Protein 2KRX (pdb70)

CATH classification: 3.90.940.40

Secondary structure (DSSP, 8-state):
-----S-----EEEEESSS-SEEE-HHHHHHHHHHHHHHS-TTTS-HHHHH---HHHHHHHHHHH---EEEETTEEEEEEE-----STTPPP--

Sequence (94 aa):
MPDPLMYQQDNFVVLETNQPEQFLTTIELLEKLKGELEKISFSDLPLELQKLDSLPAQAQHLIDTSCELDVGAGKYLQWYAVRLEKLEHHHHHHMPDPLMYQQDNFVVLETNQPEQFLTTIELLEKLKGELEKISFSDLPLELQKLDSLPAQAQHLIDTSCELDVGAGKYLQWYAVRLEKLEHHHHHHMPDPLMYQQDNFVVLETNQPEQFLTTIELLEKLKGELEKISFSDLPLELQKLDSLPAQAQHLIDTSCELDVGAGKYLQWYAVRLEKLEHHHHHHMPDPLMYQQDNFVVLETNQPEQFLTTIELLEKLKGELEKISFSDLPLELQKLDSLPAQAQHLIDTSCELDVGAGKYLQWYAVRLEKLEHHHHHHMPDPLMYQQDNFVVLETNQPEQFLTTIELLEKLKGELEKISFSDLPLELQKLDSLPAQAQHLIDTSCELDVGAGKYLQWYAVRLEKLEHHHHHHMPDPLMYQQDNFVVLETNQPEQFLTTIELLEKLKGELEKISFSDLPLELQKLDSLPAQAQHLIDTSCELDVGAGKYLQWYAVRLEKLEHHHHHHMPDPLMYQQDNFVVLETNQPEQFLTTIELLEKLKGELEKISFSDLPLELQKLDSLPAQAQHLIDTSCELDVGAGKYLQWYAVRLEKLEHHHHHHMPDPLMYQQDNFVVLETNQPEQFLTTIELLEKLKGELEKISFSDLPLELQKLDSLPAQAQHLIDTSCELDVGAGKYLQWYAVRLEKLEHHHHHHMPDPLMYQQDNFVVLETNQPEQFLTTIELLEKLKGELEKISFSDLPLELQKLDSLPAQAQHLIDTSCELDVGAGKYLQWYAVRLEKLEHHHHHHMPDPLMYQQDNFVVLETNQPEQFLTTIELLEKLKGELEKISFSDLPLELQKLDSLPAQAQHLIDTSCELDVGAGKYLQWYAVRLEKLEHHHHHHMPDPLMYQQDNFVVLETNQPEQFLTTIELLEKLKGELEKISFSDLPLELQKLDSLPAQAQHLIDTSCELDVGAGKYLQWYAVRLEKLEHHHHHHMPDPLMYQQDNFVVLETNQPEQFLTTIELLEKLKGELEKISFSDLPLELQKLDSLPAQAQHLIDTSCELDVGAGKYLQWYAVRLEKLEHHHHHHMPDPLMYQQDNFVVLETNQPEQFLTTIELLEKLKGELEKISFSDLPLELQKLDSLPAQAQHLIDTSCELDVGAGKYLQWYAVRLEKLEHHHHHHMPDPLMYQQDNFVVLETNQPEQFLTTIELLEKLKGELEKISFSDLPLELQKLDSLPAQAQHLIDTSCELDVGAGKYLQWYAVRLEKLEHHHHHHMPDPLMYQQDNFVVLETNQPEQFLTTIELLEKLKGELEKISFSDLPLELQKLDSLPAQAQHLIDTSCELDVGAGKYLQWYAVRLEKLEHHHHHHMPDPLMYQQDNFVVLETNQPEQFLTTIELLEKLKGELEKISFSDLPLELQKLDSLPAQAQHLIDTSCELDVGAGKYLQWYAVRLEKLEHHHHHHMPDPLMYQQDNFVVLETNQPEQFLTTIELLEKLKGELEKISFSDLPLELQKLDSLPAQAQHLIDTSCELDVGAGKYLQWYAVRLEKLEHHHHHHMPDPLMYQQDNFVVLETNQPEQFLTTIELLEKLKGELEKISFSDLPLELQKLDSLPAQAQHLIDTSCELDVGAGKYLQWYAVRLEKLEHHHHHHMPDPLMYQQDNFVVLETNQPEQFLTTIELLEKLKGELEKISFSDLPLELQKLDSLPAQAQHLIDTSCELDVGAGKYLQWYAVRLEKLEHHHHHHMPDPLMYQQDNFVVLETNQPEQFLTTIELLEKLKGELEKISFSDLPLELQKLDSLPAQAQHLIDTSCELDVGAGKYLQWYAVRLEKLEHHHHHH

Nearest PDB structures (foldseek):
  2krx-assembly1_A  TM=8.189E-01  e=3.149E-16  Nostoc sp. PCC 7120 = FACHB-418
  2krx-assembly1_A  TM=8.104E-01  e=2.674E-15  Nostoc sp. PCC 7120 = FACHB-418
  2krx-assembly1_A  TM=7.994E-01  e=2.685E-14  Nostoc sp. PCC 7120 = FACHB-418
  2krx-assembly1_A  TM=8.297E-01  e=1.526E-14  Nostoc sp. PCC 7120 = FACHB-418
  3qs7-assembly1_A  TM=2.726E-01  e=5.057E+00  Homo sapiens

InterPro domains:
  IPR021954 Protein CHLORORESPIRATORY REDUCTION 7 [PF12095] (1-85)
  IPR021954 Protein CHLORORESPIRATORY REDUCTION 7 [PTHR36803] (8-85)
  IPR038150 Protein CHLORORESPIRATORY REDUCTION 7-like superfamily [G3DSA:3.90.940.40] (11-82)

Solvent-accessible surface area: 7362 Å² total; per-residue (Å²): 226,134,105,104,81,173,164,86,98,40,73,15,4,0,48,26,70,103,102,77,104,66,130,11,38,10,87,84,0,16,97,87,0,54,22,16,2,113,164,25,61,104,106,109,12,80,118,100,3,71,163,59,147,57,48,63,38,9,0,67,42,13,28,94,95,53,97,104,30,98,21,33,112,73,65,108,5,63,35,112,36,76,116,149,102,138,150,137,124,103,152,152,167,211

Radius of gyration: 14.64 Å; Cα contacts (8 Å, |Δi|>4): 100; chains: 1; bounding box: 36×40×37 Å

Foldseek 3Di:
DPDDDPDDFFWKQKDKDPDHDGTDTPVVQLVVQLVLVVVADLVRDDVQLVPPPDSSVSSVVCVVPHDWDDSDPPMGIHIDTDDDDDPDCVVPPD

Organism: Nostoc sp. (strain PCC 7120 / SAG 25.82 / UTEX 2576) (NCBI:txid103690)

Structure (mmCIF, N/CA/C/O backbone):
data_2KRX
#
_entry.id   2KRX
#
loop_
_atom_site.group_PDB
_atom_site.id
_atom_site.type_symbol
_atom_site.label_atom_id
_atom_site.label_alt_id
_atom_site.label_comp_id
_atom_site.label_asym_id
_atom_site.label_entity_id
_atom_site.label_seq_id
_atom_site.pdbx_PDB_ins_code
_atom_site.Cartn_x
_atom_site.Cartn_y
_atom_site.Cartn_z
_atom_site.occupancy
_atom_site.B_iso_or_equiv
_atom_site.auth_seq_id
_atom_site.auth_comp_id
_atom_site.auth_asym_id
_atom_site.auth_atom_id
_atom_site.pdbx_PDB_model_num
ATOM 1 N N . MET A 1 1 ? -8.965 25.137 4.097 1.00 0.00 1 MET A N 1
ATOM 2 C CA . MET A 1 1 ? -7.901 24.234 4.580 1.00 0.00 1 MET A CA 1
ATOM 3 C C . MET A 1 1 ? -6.970 23.887 3.428 1.00 0.00 1 MET A C 1
ATOM 4 O O . MET A 1 1 ? -7.392 23.877 2.272 1.00 0.00 1 MET A O 1
ATOM 20 N N . PRO A 1 2 ? -5.689 23.627 3.713 1.00 0.00 2 PRO A N 1
ATOM 21 C CA . PRO A 1 2 ? -4.709 23.311 2.681 1.00 0.00 2 PRO A CA 1
ATOM 22 C C . PRO A 1 2 ? -4.904 21.913 2.116 1.00 0.00 2 PRO A C 1
ATOM 23 O O . PRO A 1 2 ? -5.030 20.941 2.864 1.00 0.00 2 PRO A O 1
ATOM 34 N N . ASP A 1 3 ? -4.949 21.816 0.802 1.00 0.00 3 ASP A N 1
ATOM 35 C CA . ASP A 1 3 ? -4.971 20.521 0.143 1.00 0.00 3 ASP A CA 1
ATOM 36 C C . ASP A 1 3 ? -3.534 20.069 -0.076 1.00 0.00 3 ASP A C 1
ATOM 37 O O . ASP A 1 3 ? -2.632 20.907 -0.101 1.00 0.00 3 ASP A O 1
ATOM 46 N N . PRO A 1 4 ? -3.292 18.752 -0.200 1.00 0.00 4 PRO A N 1
ATOM 47 C CA . PRO A 1 4 ? -1.944 18.207 -0.376 1.00 0.00 4 PRO A CA 1
ATOM 48 C C . PRO A 1 4 ? -1.153 18.949 -1.452 1.00 0.00 4 PRO A C 1
ATOM 49 O O . PRO A 1 4 ? -0.222 19.694 -1.141 1.00 0.00 4 PRO A O 1
ATOM 60 N N . LEU A 1 5 ? -1.540 18.752 -2.707 1.00 0.00 5 LEU A N 1
ATOM 61 C CA . LEU A 1 5 ? -0.915 19.438 -3.832 1.00 0.00 5 LEU A CA 1
ATOM 62 C C . LEU A 1 5 ? -1.605 19.031 -5.127 1.00 0.00 5 LEU A C 1
ATOM 63 O O . LEU A 1 5 ? -2.535 18.222 -5.113 1.00 0.00 5 LEU A O 1
ATOM 79 N N . MET A 1 6 ? -1.155 19.592 -6.238 1.00 0.00 6 MET A N 1
ATOM 80 C CA . MET A 1 6 ? -1.700 19.244 -7.546 1.00 0.00 6 MET A CA 1
ATOM 81 C C . MET A 1 6 ? -0.926 18.079 -8.142 1.00 0.00 6 MET A C 1
ATOM 82 O O . MET A 1 6 ? -1.498 17.193 -8.776 1.00 0.00 6 MET A O 1
ATOM 96 N N . TYR A 1 7 ? 0.381 18.081 -7.918 1.00 0.00 7 TYR A N 1
ATOM 97 C CA . TYR A 1 7 ? 1.259 17.038 -8.439 1.00 0.00 7 TYR A CA 1
ATOM 98 C C . TYR A 1 7 ? 1.305 15.836 -7.501 1.00 0.00 7 TYR A C 1
ATOM 99 O O . TYR A 1 7 ? 2.380 15.316 -7.197 1.00 0.00 7 TYR A O 1
ATOM 117 N N . GLN A 1 8 ? 0.131 15.391 -7.061 1.00 0.00 8 GLN A N 1
ATOM 118 C CA . GLN A 1 8 ? 0.028 14.237 -6.171 1.00 0.00 8 GLN A CA 1
ATOM 119 C C . GLN A 1 8 ? 0.566 12.990 -6.851 1.00 0.00 8 GLN A C 1
ATOM 120 O O . GLN A 1 8 ? 1.197 12.144 -6.214 1.00 0.00 8 GLN A O 1
ATOM 134 N N . GLN A 1 9 ? 0.314 12.882 -8.149 1.00 0.00 9 GLN A N 1
ATOM 135 C CA . GLN A 1 9 ? 0.719 11.710 -8.902 1.00 0.00 9 GLN A CA 1
ATOM 136 C C . GLN A 1 9 ? 2.084 11.913 -9.536 1.00 0.00 9 GLN A C 1
ATOM 137 O O . GLN A 1 9 ? 2.218 12.620 -10.536 1.00 0.00 9 GLN A O 1
ATOM 151 N N . ASP A 1 10 ? 3.091 11.297 -8.947 1.00 0.00 10 ASP A N 1
ATOM 152 C CA . ASP A 1 10 ? 4.438 11.340 -9.496 1.00 0.00 10 ASP A CA 1
ATOM 153 C C . ASP A 1 10 ? 4.822 9.938 -9.954 1.00 0.00 10 ASP A C 1
ATOM 154 O O . ASP A 1 10 ? 3.946 9.097 -10.161 1.00 0.00 10 ASP A O 1
ATOM 163 N N . ASN A 1 11 ? 6.112 9.676 -10.102 1.00 0.00 11 ASN A N 1
ATOM 164 C CA . ASN A 1 11 ? 6.565 8.355 -10.506 1.00 0.00 11 ASN A CA 1
ATOM 165 C C . ASN A 1 11 ? 7.175 7.626 -9.321 1.00 0.00 11 ASN A C 1
ATOM 166 O O . ASN A 1 11 ? 8.186 8.052 -8.760 1.00 0.00 11 ASN A O 1
ATOM 177 N N . PHE A 1 12 ? 6.542 6.535 -8.940 1.00 0.00 12 PHE A N 1
ATOM 178 C CA . PHE A 1 12 ? 7.025 5.707 -7.852 1.00 0.00 12 PHE A CA 1
ATOM 179 C C . PHE A 1 12 ? 7.663 4.450 -8.411 1.00 0.00 12 PHE A C 1
ATOM 180 O O . PHE A 1 12 ? 7.054 3.742 -9.216 1.00 0.00 12 PHE A O 1
ATOM 197 N N . VAL A 1 13 ? 8.889 4.180 -7.999 1.00 0.00 13 VAL A N 1
ATOM 198 C CA . VAL A 1 13 ? 9.569 2.974 -8.419 1.00 0.00 13 VAL A CA 1
ATOM 199 C C . VAL A 1 13 ? 9.194 1.849 -7.471 1.00 0.00 13 VAL A C 1
ATOM 200 O O . VAL A 1 13 ? 9.707 1.758 -6.354 1.00 0.00 13 VAL A O 1
ATOM 213 N N . VAL A 1 14 ? 8.266 1.024 -7.911 1.00 0.00 14 VAL A N 1
ATOM 214 C CA . VAL A 1 14 ? 7.732 -0.035 -7.079 1.00 0.00 14 VAL A CA 1
ATOM 215 C C . VAL A 1 14 ? 8.477 -1.336 -7.317 1.00 0.00 14 VAL A C 1
ATOM 216 O O . VAL A 1 14 ? 8.561 -1.823 -8.448 1.00 0.00 14 VAL A O 1
ATOM 229 N N . LEU A 1 15 ? 9.018 -1.889 -6.248 1.00 0.00 15 LEU A N 1
ATOM 230 C CA . LEU A 1 15 ? 9.774 -3.121 -6.323 1.00 0.00 15 LEU A CA 1
ATOM 231 C C . LEU A 1 15 ? 8.916 -4.291 -5.859 1.00 0.00 15 LEU A C 1
ATOM 232 O O . LEU A 1 15 ? 8.690 -4.479 -4.659 1.00 0.00 15 LEU A O 1
ATOM 248 N N . GLU A 1 16 ? 8.413 -5.054 -6.816 1.00 0.00 16 GLU A N 1
ATOM 249 C CA . GLU A 1 16 ? 7.635 -6.241 -6.515 1.00 0.00 16 GLU A CA 1
ATOM 250 C C . GLU A 1 16 ? 8.572 -7.440 -6.534 1.00 0.00 16 GLU A C 1
ATOM 251 O O . GLU A 1 16 ? 9.577 -7.428 -7.244 1.00 0.00 16 GLU A O 1
ATOM 263 N N . THR A 1 17 ? 8.254 -8.464 -5.759 1.00 0.00 17 THR A N 1
ATOM 264 C CA . THR A 1 17 ? 9.099 -9.646 -5.681 1.00 0.00 17 THR A CA 1
ATOM 265 C C . THR A 1 17 ? 9.151 -10.368 -7.035 1.00 0.00 17 THR A C 1
ATOM 266 O O . THR A 1 17 ? 10.095 -11.104 -7.329 1.00 0.00 17 THR A O 1
ATOM 277 N N . ASN A 1 18 ? 8.133 -10.146 -7.861 1.00 0.00 18 ASN A N 1
ATOM 278 C CA . ASN A 1 18 ? 8.100 -10.706 -9.206 1.00 0.00 18 ASN A CA 1
ATOM 279 C C . ASN A 1 18 ? 8.531 -9.666 -10.235 1.00 0.00 18 ASN A C 1
ATOM 280 O O . ASN A 1 18 ? 9.343 -9.956 -11.114 1.00 0.00 18 ASN A O 1
ATOM 291 N N . GLN A 1 19 ? 7.997 -8.453 -10.117 1.00 0.00 19 GLN A N 1
ATOM 292 C CA . GLN A 1 19 ? 8.319 -7.383 -11.061 1.00 0.00 19 GLN A CA 1
ATOM 293 C C . GLN A 1 19 ? 8.981 -6.192 -10.375 1.00 0.00 19 GLN A C 1
ATOM 294 O O . GLN A 1 19 ? 8.306 -5.281 -9.885 1.00 0.00 19 GLN A O 1
ATOM 308 N N . PRO A 1 20 ? 10.318 -6.203 -10.314 1.00 0.00 20 PRO A N 1
ATOM 309 C CA . PRO A 1 20 ? 11.112 -5.109 -9.761 1.00 0.00 20 PRO A CA 1
ATOM 310 C C . PRO A 1 20 ? 11.363 -4.003 -10.781 1.00 0.00 20 PRO A C 1
ATOM 311 O O . PRO A 1 20 ? 11.262 -4.231 -11.989 1.00 0.00 20 PRO A O 1
ATOM 322 N N . GLU A 1 21 ? 11.693 -2.812 -10.277 1.00 0.00 21 GLU A N 1
ATOM 323 C CA . GLU A 1 21 ? 12.061 -1.665 -11.111 1.00 0.00 21 GLU A CA 1
ATOM 324 C C . GLU A 1 21 ? 10.952 -1.340 -12.111 1.00 0.00 21 GLU A C 1
ATOM 325 O O . GLU A 1 21 ? 11.057 -1.645 -13.301 1.00 0.00 21 GLU A O 1
ATOM 337 N N . GLN A 1 22 ? 9.879 -0.744 -11.612 1.00 0.00 22 GLN A N 1
ATOM 338 C CA . GLN A 1 22 ? 8.738 -0.378 -12.444 1.00 0.00 22 GLN A CA 1
ATOM 339 C C . GLN A 1 22 ? 8.286 1.039 -12.111 1.00 0.00 22 GLN A C 1
ATOM 340 O O . GLN A 1 22 ? 8.242 1.414 -10.937 1.00 0.00 22 GLN A O 1
ATOM 354 N N . PHE A 1 23 ? 7.959 1.825 -13.133 1.00 0.00 23 PHE A N 1
ATOM 355 C CA . PHE A 1 23 ? 7.505 3.194 -12.921 1.00 0.00 23 PHE A CA 1
ATOM 356 C C . PHE A 1 23 ? 5.989 3.295 -13.034 1.00 0.00 23 PHE A C 1
ATOM 357 O O . PHE A 1 23 ? 5.414 3.085 -14.106 1.00 0.00 23 PHE A O 1
ATOM 374 N N . LEU A 1 24 ? 5.348 3.622 -11.926 1.00 0.00 24 LEU A N 1
ATOM 375 C CA . LEU A 1 24 ? 3.910 3.820 -11.906 1.00 0.00 24 LEU A CA 1
ATOM 376 C C . LEU A 1 24 ? 3.546 4.994 -11.006 1.00 0.00 24 LEU A C 1
ATOM 377 O O . LEU A 1 24 ? 4.319 5.379 -10.130 1.00 0.00 24 LEU A O 1
ATOM 393 N N . THR A 1 25 ? 2.376 5.566 -11.242 1.00 0.00 25 THR A N 1
ATOM 394 C CA . THR A 1 25 ? 1.941 6.742 -10.507 1.00 0.00 25 THR A CA 1
ATOM 395 C C . THR A 1 25 ? 1.356 6.373 -9.148 1.00 0.00 25 THR A C 1
ATOM 396 O O . THR A 1 25 ? 1.158 5.195 -8.839 1.00 0.00 25 THR A O 1
ATOM 407 N N . THR A 1 26 ? 1.072 7.398 -8.355 1.00 0.00 26 THR A N 1
ATOM 408 C CA . THR A 1 26 ? 0.505 7.237 -7.026 1.00 0.00 26 THR A CA 1
ATOM 409 C C . THR A 1 26 ? -0.786 6.414 -7.053 1.00 0.00 26 THR A C 1
ATOM 410 O O . THR A 1 26 ? -1.023 5.591 -6.172 1.00 0.00 26 THR A O 1
ATOM 421 N N . ILE A 1 27 ? -1.606 6.625 -8.079 1.00 0.00 27 ILE A N 1
ATOM 422 C CA . ILE A 1 27 ? -2.881 5.920 -8.199 1.00 0.00 27 ILE A CA 1
ATOM 423 C C . ILE A 1 27 ? -2.655 4.444 -8.518 1.00 0.00 27 ILE A C 1
ATOM 424 O O . ILE A 1 27 ? -3.326 3.568 -7.970 1.00 0.00 27 ILE A O 1
ATOM 440 N N . GLU A 1 28 ? -1.695 4.178 -9.391 1.00 0.00 28 GLU A N 1
ATOM 441 C CA . GLU A 1 28 ? -1.365 2.813 -9.766 1.00 0.00 28 GLU A CA 1
ATOM 442 C C . GLU A 1 28 ? -0.781 2.066 -8.570 1.00 0.00 28 GLU A C 1
ATOM 443 O O . GLU A 1 28 ? -1.079 0.892 -8.350 1.00 0.00 28 GLU A O 1
ATOM 455 N N . LEU A 1 29 ? 0.048 2.763 -7.800 1.00 0.00 29 LEU A N 1
ATOM 456 C CA . LEU A 1 29 ? 0.597 2.220 -6.563 1.00 0.00 29 LEU A CA 1
ATOM 457 C C . LEU A 1 29 ? -0.524 1.950 -5.562 1.00 0.00 29 LEU A C 1
ATOM 458 O O . LEU A 1 29 ? -0.561 0.897 -4.923 1.00 0.00 29 LEU A O 1
ATOM 474 N N . LEU A 1 30 ? -1.441 2.908 -5.452 1.00 0.00 30 LEU A N 1
ATOM 475 C CA . LEU A 1 30 ? -2.601 2.785 -4.579 1.00 0.00 30 LEU A CA 1
ATOM 476 C C . LEU A 1 30 ? -3.381 1.516 -4.900 1.00 0.00 30 LEU A C 1
ATOM 477 O O . LEU A 1 30 ? -3.695 0.734 -4.007 1.00 0.00 30 LEU A O 1
ATOM 493 N N . GLU A 1 31 ? -3.666 1.319 -6.185 1.00 0.00 31 GLU A N 1
ATOM 494 C CA . GLU A 1 31 ? -4.401 0.146 -6.656 1.00 0.00 31 GLU A CA 1
ATOM 495 C C . GLU A 1 31 ? -3.714 -1.157 -6.257 1.00 0.00 31 GLU A C 1
ATOM 496 O O . GLU A 1 31 ? -4.377 -2.125 -5.885 1.00 0.00 31 GLU A O 1
ATOM 508 N N . LYS A 1 32 ? -2.389 -1.186 -6.333 1.00 0.00 32 LYS A N 1
ATOM 509 C CA . LYS A 1 32 ? -1.647 -2.376 -5.938 1.00 0.00 32 LYS A CA 1
ATOM 510 C C . LYS A 1 32 ? -1.750 -2.592 -4.433 1.00 0.00 32 LYS A C 1
ATOM 511 O O . LYS A 1 32 ? -2.025 -3.703 -3.976 1.00 0.00 32 LYS A O 1
ATOM 530 N N . LEU A 1 33 ? -1.555 -1.519 -3.673 1.00 0.00 33 LEU A N 1
ATOM 531 C CA . LEU A 1 33 ? -1.605 -1.587 -2.218 1.00 0.00 33 LEU A CA 1
ATOM 532 C C . LEU A 1 33 ? -2.985 -1.995 -1.716 1.00 0.00 33 LEU A C 1
ATOM 533 O O . LEU A 1 33 ? -3.110 -2.941 -0.960 1.00 0.00 33 LEU A O 1
ATOM 549 N N . LYS A 1 34 ? -4.030 -1.305 -2.155 1.00 0.00 34 LYS A N 1
ATOM 550 C CA . LYS A 1 34 ? -5.377 -1.598 -1.666 1.00 0.00 34 LYS A CA 1
ATOM 551 C C . LYS A 1 34 ? -5.791 -3.037 -1.990 1.00 0.00 34 LYS A C 1
ATOM 552 O O . LYS A 1 34 ? -6.631 -3.614 -1.303 1.00 0.00 34 LYS A O 1
ATOM 571 N N . GLY A 1 35 ? -5.180 -3.616 -3.018 1.00 0.00 35 GLY A N 1
ATOM 572 C CA . GLY A 1 35 ? -5.449 -5.000 -3.356 1.00 0.00 35 GLY A CA 1
ATOM 573 C C . GLY A 1 35 ? -4.775 -5.969 -2.398 1.00 0.00 35 GLY A C 1
ATOM 574 O O . GLY A 1 35 ? -5.406 -6.890 -1.873 1.00 0.00 35 GLY A O 1
ATOM 578 N N . GLU A 1 36 ? -3.493 -5.767 -2.150 1.00 0.00 36 GLU A N 1
ATOM 579 C CA . GLU A 1 36 ? -2.772 -6.649 -1.253 1.00 0.00 36 GLU A CA 1
ATOM 580 C C . GLU A 1 36 ? -3.196 -6.401 0.195 1.00 0.00 36 GLU A C 1
ATOM 581 O O . GLU A 1 36 ? -3.332 -7.340 0.974 1.00 0.00 36 GLU A O 1
ATOM 593 N N . LEU A 1 37 ? -3.464 -5.144 0.521 1.00 0.00 37 LEU A N 1
ATOM 594 C CA . LEU A 1 37 ? -3.871 -4.755 1.865 1.00 0.00 37 LEU A CA 1
ATOM 595 C C . LEU A 1 37 ? -5.231 -5.347 2.226 1.00 0.00 37 LEU A C 1
ATOM 596 O O . LEU A 1 37 ? -5.463 -5.719 3.376 1.00 0.00 37 LEU A O 1
ATOM 612 N N . GLU A 1 38 ? -6.138 -5.433 1.253 1.00 0.00 38 GLU A N 1
ATOM 613 C CA . GLU A 1 38 ? -7.430 -6.056 1.507 1.00 0.00 38 GLU A CA 1
ATOM 614 C C . GLU A 1 38 ? -7.248 -7.557 1.714 1.00 0.00 38 GLU A C 1
ATOM 615 O O . GLU A 1 38 ? -8.031 -8.190 2.424 1.00 0.00 38 GLU A O 1
ATOM 627 N N . LYS A 1 39 ? -6.224 -8.130 1.074 1.00 0.00 39 LYS A N 1
ATOM 628 C CA . LYS A 1 39 ? -5.875 -9.530 1.306 1.00 0.00 39 LYS A CA 1
ATOM 629 C C . LYS A 1 39 ? -5.251 -9.704 2.688 1.00 0.00 39 LYS A C 1
ATOM 630 O O . LYS A 1 39 ? -5.534 -10.679 3.385 1.00 0.00 39 LYS A O 1
ATOM 649 N N . ILE A 1 40 ? -4.400 -8.757 3.075 1.00 0.00 40 ILE A N 1
ATOM 650 C CA . ILE A 1 40 ? -3.818 -8.750 4.414 1.00 0.00 40 ILE A CA 1
ATOM 651 C C . ILE A 1 40 ? -4.924 -8.679 5.469 1.00 0.00 40 ILE A C 1
ATOM 652 O O . ILE A 1 40 ? -5.881 -7.913 5.330 1.00 0.00 40 ILE A O 1
ATOM 668 N N . SER A 1 41 ? -4.802 -9.504 6.502 1.00 0.00 41 SER A N 1
ATOM 669 C CA . SER A 1 41 ? -5.793 -9.557 7.568 1.00 0.00 41 SER A CA 1
ATOM 670 C C . SER A 1 41 ? -5.964 -8.195 8.234 1.00 0.00 41 SER A C 1
ATOM 671 O O . SER A 1 41 ? -4.986 -7.513 8.546 1.00 0.00 41 SER A O 1
ATOM 679 N N . PHE A 1 42 ? -7.215 -7.813 8.462 1.00 0.00 42 PHE A N 1
ATOM 680 C CA . PHE A 1 42 ? -7.526 -6.544 9.108 1.00 0.00 42 PHE A CA 1
ATOM 681 C C . PHE A 1 42 ? -7.086 -6.583 10.571 1.00 0.00 42 PHE A C 1
ATOM 682 O O . PHE A 1 42 ? -6.933 -5.551 11.218 1.00 0.00 42 PHE A O 1
ATOM 699 N N . SER A 1 43 ? -6.869 -7.791 11.077 1.00 0.00 43 SER A N 1
ATOM 700 C CA . SER A 1 43 ? -6.398 -7.981 12.439 1.00 0.00 43 SER A CA 1
ATOM 701 C C . SER A 1 43 ? -4.875 -8.118 12.461 1.00 0.00 43 SER A C 1
ATOM 702 O O . SER A 1 43 ? -4.273 -8.398 13.501 1.00 0.00 43 SER A O 1
ATOM 710 N N . ASP A 1 44 ? -4.256 -7.926 11.303 1.00 0.00 44 ASP A N 1
ATOM 711 C CA . ASP A 1 44 ? -2.810 -8.059 11.177 1.00 0.00 44 ASP A CA 1
ATOM 712 C C . ASP A 1 44 ? -2.166 -6.722 10.811 1.00 0.00 44 ASP A C 1
ATOM 713 O O . ASP A 1 44 ? -1.000 -6.477 11.125 1.00 0.00 44 ASP A O 1
ATOM 722 N N . LEU A 1 45 ? -2.936 -5.860 10.156 1.00 0.00 45 LEU A N 1
ATOM 723 C CA . LEU A 1 45 ? -2.437 -4.561 9.715 1.00 0.00 45 LEU A CA 1
ATOM 724 C C . LEU A 1 45 ? -2.391 -3.553 10.874 1.00 0.00 45 LEU A C 1
ATOM 725 O O . LEU A 1 45 ? -3.029 -3.762 11.910 1.00 0.00 45 LEU A O 1
ATOM 741 N N . PRO A 1 46 ? -1.601 -2.467 10.718 1.00 0.00 46 PRO A N 1
ATOM 742 C CA . PRO A 1 46 ? -1.443 -1.415 11.743 1.00 0.00 46 PRO A CA 1
ATOM 743 C C . PRO A 1 46 ? -2.771 -0.846 12.257 1.00 0.00 46 PRO A C 1
ATOM 744 O O . PRO A 1 46 ? -3.792 -0.881 11.567 1.00 0.00 46 PRO A O 1
ATOM 755 N N . LEU A 1 47 ? -2.735 -0.285 13.462 1.00 0.00 47 LEU A N 1
ATOM 756 C CA . LEU A 1 47 ? -3.941 0.197 14.132 1.00 0.00 47 LEU A CA 1
ATOM 757 C C . LEU A 1 47 ? -4.510 1.443 13.454 1.00 0.00 47 LEU A C 1
ATOM 758 O O . LEU A 1 47 ? -5.721 1.660 13.469 1.00 0.00 47 LEU A O 1
ATOM 774 N N . GLU A 1 48 ? -3.645 2.261 12.860 1.00 0.00 48 GLU A N 1
ATOM 775 C CA . GLU A 1 48 ? -4.101 3.444 12.132 1.00 0.00 48 GLU A CA 1
ATOM 776 C C . GLU A 1 48 ? -5.057 3.044 11.014 1.00 0.00 48 GLU A C 1
ATOM 777 O O . GLU A 1 48 ? -6.039 3.737 10.738 1.00 0.00 48 GLU A O 1
ATOM 789 N N . LEU A 1 49 ? -4.782 1.903 10.396 1.00 0.00 49 LEU A N 1
ATOM 790 C CA . LEU A 1 49 ? -5.601 1.418 9.297 1.00 0.00 49 LEU A CA 1
ATOM 791 C C . LEU A 1 49 ? -6.923 0.867 9.825 1.00 0.00 49 LEU A C 1
ATOM 792 O O . LEU A 1 49 ? -7.919 0.820 9.112 1.00 0.00 49 LEU A O 1
ATOM 808 N N . GLN A 1 50 ? -6.921 0.475 11.094 1.00 0.00 50 GLN A N 1
ATOM 809 C CA . GLN A 1 50 ? -8.122 -0.038 11.741 1.00 0.00 50 GLN A CA 1
ATOM 810 C C . GLN A 1 50 ? -9.033 1.105 12.177 1.00 0.00 50 GLN A C 1
ATOM 811 O O . GLN A 1 50 ? -10.223 0.905 12.433 1.00 0.00 50 GLN A O 1
ATOM 825 N N . LYS A 1 51 ? -8.467 2.303 12.280 1.00 0.00 51 LYS A N 1
ATOM 826 C CA . LYS A 1 51 ? -9.254 3.496 12.544 1.00 0.00 51 LYS A CA 1
ATOM 827 C C . LYS A 1 51 ? -9.862 4.016 11.248 1.00 0.00 51 LYS A C 1
ATOM 828 O O . LYS A 1 51 ? -10.939 4.618 11.243 1.00 0.00 51 LYS A O 1
ATOM 847 N N . LEU A 1 52 ? -9.161 3.781 10.150 1.00 0.00 52 LEU A N 1
ATOM 848 C CA . LEU A 1 52 ? -9.660 4.148 8.835 1.00 0.00 52 LEU A CA 1
ATOM 849 C C . LEU A 1 52 ? -10.725 3.155 8.388 1.00 0.00 52 LEU A C 1
ATOM 850 O O . LEU A 1 52 ? -10.644 1.962 8.683 1.00 0.00 52 LEU A O 1
ATOM 866 N N . ASP A 1 53 ? -11.739 3.650 7.701 1.00 0.00 53 ASP A N 1
ATOM 867 C CA . ASP A 1 53 ? -12.842 2.803 7.277 1.00 0.00 53 ASP A CA 1
ATOM 868 C C . ASP A 1 53 ? -12.758 2.525 5.783 1.00 0.00 53 ASP A C 1
ATOM 869 O O . ASP A 1 53 ? -13.252 1.504 5.300 1.00 0.00 53 ASP A O 1
ATOM 878 N N . SER A 1 54 ? -12.114 3.429 5.056 1.00 0.00 54 SER A N 1
ATOM 879 C CA . SER A 1 54 ? -11.956 3.278 3.618 1.00 0.00 54 SER A CA 1
ATOM 880 C C . SER A 1 54 ? -10.663 2.538 3.285 1.00 0.00 54 SER A C 1
ATOM 881 O O . SER A 1 54 ? -9.608 2.815 3.859 1.00 0.00 54 SER A O 1
ATOM 889 N N . LEU A 1 55 ? -10.756 1.602 2.351 1.00 0.00 55 LEU A N 1
ATOM 890 C CA . LEU A 1 55 ? -9.602 0.831 1.905 1.00 0.00 55 LEU A CA 1
ATOM 891 C C . LEU A 1 55 ? -8.552 1.733 1.240 1.00 0.00 55 LEU A C 1
ATOM 892 O O . LEU A 1 55 ? -7.375 1.675 1.604 1.00 0.00 55 LEU A O 1
ATOM 908 N N . PRO A 1 56 ? -8.945 2.585 0.261 1.00 0.00 56 PRO A N 1
ATOM 909 C CA . PRO A 1 56 ? -8.011 3.517 -0.380 1.00 0.00 56 PRO A CA 1
ATOM 910 C C . PRO A 1 56 ? -7.330 4.442 0.627 1.00 0.00 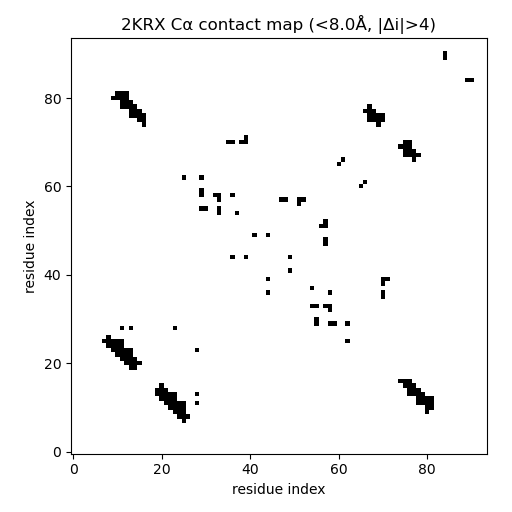56 PRO A C 1
ATOM 911 O O . PRO A 1 56 ? -6.161 4.778 0.469 1.00 0.00 56 PRO A O 1
ATOM 922 N N . ALA A 1 57 ? -8.058 4.825 1.674 1.00 0.00 57 ALA A N 1
ATOM 923 C CA . ALA A 1 57 ? -7.525 5.726 2.693 1.00 0.00 57 ALA A CA 1
ATOM 924 C C . ALA A 1 57 ? -6.375 5.071 3.452 1.00 0.00 57 ALA A C 1
ATOM 925 O O . ALA A 1 57 ? -5.375 5.719 3.766 1.00 0.00 57 ALA A O 1
ATOM 932 N N . GLN A 1 58 ? -6.524 3.782 3.736 1.00 0.00 58 GLN A N 1
ATOM 933 C CA . GLN A 1 58 ? -5.486 3.018 4.422 1.00 0.00 58 GLN A CA 1
ATOM 934 C C . GLN A 1 58 ? -4.197 3.010 3.606 1.00 0.00 58 GLN A C 1
ATOM 935 O O . GLN A 1 58 ? -3.137 3.429 4.084 1.00 0.00 58 GLN A O 1
ATOM 949 N N . ALA A 1 59 ? -4.303 2.557 2.362 1.00 0.00 59 ALA A N 1
ATOM 950 C CA . ALA A 1 59 ? -3.153 2.484 1.470 1.00 0.00 59 ALA A CA 1
ATOM 951 C C . ALA A 1 59 ? -2.599 3.876 1.176 1.00 0.00 59 ALA A C 1
ATOM 952 O O . ALA A 1 59 ? -1.393 4.054 0.998 1.00 0.00 59 ALA A O 1
ATOM 959 N N . GLN A 1 60 ? -3.485 4.864 1.138 1.00 0.00 60 GLN A N 1
ATOM 960 C CA . GLN A 1 60 ? -3.082 6.245 0.910 1.00 0.00 60 GLN A CA 1
ATOM 961 C C . GLN A 1 60 ? -2.192 6.740 2.044 1.00 0.00 60 GLN A C 1
ATOM 962 O O . GLN A 1 60 ? -1.242 7.481 1.808 1.00 0.00 60 GLN A O 1
ATOM 976 N N . HIS A 1 61 ? -2.495 6.320 3.270 1.00 0.00 61 HIS A N 1
ATOM 977 C CA . HIS A 1 61 ? -1.710 6.731 4.432 1.00 0.00 61 HIS A CA 1
ATOM 978 C C . HIS A 1 61 ? -0.344 6.048 4.427 1.00 0.00 61 HIS A C 1
ATOM 979 O O . HIS A 1 61 ? 0.628 6.592 4.951 1.00 0.00 61 HIS A O 1
ATOM 994 N N . LEU A 1 62 ? -0.275 4.858 3.834 1.00 0.00 62 LEU A N 1
ATOM 995 C CA . LEU A 1 62 ? 1.006 4.179 3.636 1.00 0.00 62 LEU A CA 1
ATOM 996 C C . LEU A 1 62 ? 1.910 5.020 2.742 1.00 0.00 62 LEU A C 1
ATOM 997 O O . LEU A 1 62 ? 3.069 5.284 3.072 1.00 0.00 62 LEU A O 1
ATOM 1013 N N . ILE A 1 63 ? 1.359 5.451 1.612 1.00 0.00 63 ILE A N 1
ATOM 1014 C CA . ILE A 1 63 ? 2.070 6.322 0.681 1.00 0.00 63 ILE A CA 1
ATOM 1015 C C . ILE A 1 63 ? 2.315 7.689 1.318 1.00 0.00 63 ILE A C 1
ATOM 1016 O O . ILE A 1 63 ? 3.339 8.330 1.080 1.00 0.00 63 ILE A O 1
ATOM 1032 N N . ASP A 1 64 ? 1.356 8.117 2.127 1.00 0.00 64 ASP A N 1
ATOM 1033 C CA . ASP A 1 64 ? 1.430 9.388 2.845 1.00 0.00 64 ASP A CA 1
ATOM 1034 C C . ASP A 1 64 ? 2.653 9.438 3.751 1.00 0.00 64 ASP A C 1
ATOM 1035 O O . ASP A 1 64 ? 3.510 10.310 3.603 1.00 0.00 64 ASP A O 1
ATOM 1044 N N . THR A 1 65 ? 2.741 8.495 4.677 1.00 0.00 65 THR A N 1
ATOM 1045 C CA . THR A 1 65 ? 3.882 8.424 5.570 1.00 0.00 65 THR A CA 1
ATOM 1046 C C . THR A 1 65 ? 3.985 7.051 6.236 1.00 0.00 65 THR A C 1
ATOM 1047 O O . THR A 1 65 ? 3.587 6.853 7.384 1.00 0.00 65 THR A O 1
ATOM 1058 N N . SER A 1 66 ? 4.478 6.088 5.478 1.00 0.00 66 SER A N 1
ATOM 1059 C CA . SER A 1 66 ? 4.798 4.776 6.009 1.00 0.00 66 SER A CA 1
ATOM 1060 C C . SER A 1 66 ? 5.927 4.156 5.196 1.00 0.00 66 SER A C 1
ATOM 1061 O O . SER A 1 66 ? 6.404 4.755 4.230 1.00 0.00 66 SER A O 1
ATOM 1069 N N . CYS A 1 67 ? 6.362 2.974 5.597 1.00 0.00 67 CYS A N 1
ATOM 1070 C CA . CYS A 1 67 ? 7.396 2.257 4.873 1.00 0.00 67 CYS A CA 1
ATOM 1071 C C . CYS A 1 67 ? 6.770 1.134 4.049 1.00 0.00 67 CYS A C 1
ATOM 1072 O O . CYS A 1 67 ? 5.630 1.252 3.599 1.00 0.00 67 CYS A O 1
ATOM 1080 N N . GLU A 1 68 ? 7.497 0.044 3.869 1.00 0.00 68 GLU A N 1
ATOM 1081 C CA . GLU A 1 68 ? 7.038 -1.043 3.022 1.00 0.00 68 GLU A CA 1
ATOM 1082 C C . GLU A 1 68 ? 6.353 -2.115 3.859 1.00 0.00 68 GLU A C 1
ATOM 1083 O O . GLU A 1 68 ? 6.492 -2.142 5.085 1.00 0.00 68 GLU A O 1
ATOM 1095 N N . LEU A 1 69 ? 5.614 -2.996 3.201 1.00 0.00 69 LEU A N 1
ATOM 1096 C CA . LEU A 1 69 ? 4.855 -4.012 3.907 1.00 0.00 69 LEU A CA 1
ATOM 1097 C C . LEU A 1 69 ? 4.998 -5.369 3.231 1.00 0.00 69 LEU A C 1
ATOM 1098 O O . LEU A 1 69 ? 5.426 -5.464 2.076 1.00 0.00 69 LEU A O 1
ATOM 1114 N N . ASP A 1 70 ? 4.667 -6.416 3.967 1.00 0.00 70 ASP A N 1
ATOM 1115 C CA . ASP A 1 70 ? 4.700 -7.768 3.437 1.00 0.00 70 ASP A CA 1
ATOM 1116 C C . ASP A 1 70 ? 3.332 -8.146 2.907 1.00 0.00 70 ASP A C 1
ATOM 1117 O O . ASP A 1 70 ? 2.344 -8.125 3.640 1.00 0.00 70 ASP A O 1
ATOM 1126 N N . VAL A 1 71 ? 3.285 -8.502 1.636 1.00 0.00 71 VAL A N 1
ATOM 1127 C CA . VAL A 1 71 ? 2.026 -8.785 0.963 1.00 0.00 71 VAL A CA 1
ATOM 1128 C C . VAL A 1 71 ? 1.603 -10.234 1.162 1.00 0.00 71 VAL A C 1
ATOM 1129 O O . VAL A 1 71 ? 0.535 -10.652 0.710 1.00 0.00 71 VAL A O 1
ATOM 1142 N N . GLY A 1 72 ? 2.444 -10.998 1.834 1.00 0.00 72 GLY A N 1
ATOM 1143 C CA . GLY A 1 72 ? 2.120 -12.374 2.122 1.00 0.00 72 GLY A CA 1
ATOM 1144 C C . GLY A 1 72 ? 2.807 -13.338 1.184 1.00 0.00 72 GLY A C 1
ATOM 1145 O O . GLY A 1 72 ? 3.529 -12.922 0.274 1.00 0.00 72 GLY A O 1
ATOM 1149 N N . ALA A 1 73 ? 2.588 -14.630 1.421 1.00 0.00 73 ALA A N 1
ATOM 1150 C CA . ALA A 1 73 ? 3.162 -15.699 0.603 1.00 0.00 73 ALA A CA 1
ATOM 1151 C C . ALA A 1 73 ? 4.686 -15.724 0.697 1.00 0.00 73 ALA A C 1
ATOM 1152 O O . ALA A 1 73 ? 5.354 -16.402 -0.084 1.00 0.00 73 ALA A O 1
ATOM 1159 N N . GLY A 1 74 ? 5.230 -15.006 1.673 1.00 0.00 74 GLY A N 1
ATOM 1160 C CA . GLY A 1 74 ? 6.670 -14.958 1.854 1.00 0.00 74 GLY A CA 1
ATOM 1161 C C . GLY A 1 74 ? 7.303 -13.774 1.152 1.00 0.00 74 GLY A C 1
ATOM 1162 O O . GLY A 1 74 ? 8.425 -13.375 1.474 1.00 0.00 74 GLY A O 1
ATOM 1166 N N . LYS A 1 75 ? 6.587 -13.200 0.197 1.00 0.00 75 LYS A N 1
ATOM 1167 C CA . LYS A 1 75 ? 7.116 -12.081 -0.562 1.00 0.00 75 LYS A CA 1
ATOM 1168 C C . LYS A 1 75 ? 6.682 -10.756 0.058 1.00 0.00 75 LYS A C 1
ATOM 1169 O O . LYS A 1 75 ? 5.873 -10.725 0.989 1.00 0.00 75 LYS A O 1
ATOM 1188 N N . TYR A 1 76 ? 7.216 -9.666 -0.467 1.00 0.00 76 TYR A N 1
ATOM 1189 C CA . TYR A 1 76 ? 7.000 -8.348 0.116 1.00 0.00 76 TYR A CA 1
ATOM 1190 C C . TYR A 1 76 ? 6.829 -7.290 -0.967 1.00 0.00 76 TYR A C 1
ATOM 1191 O O . TYR A 1 76 ? 7.049 -7.558 -2.150 1.00 0.00 76 TYR A O 1
ATOM 1209 N N . LEU A 1 77 ? 6.444 -6.093 -0.553 1.00 0.00 77 LEU A N 1
ATOM 1210 C CA . LEU A 1 77 ? 6.211 -4.999 -1.477 1.00 0.00 77 LEU A CA 1
ATOM 1211 C C . LEU A 1 77 ? 6.830 -3.714 -0.942 1.00 0.00 77 LEU A C 1
ATOM 1212 O O . LEU A 1 77 ? 6.461 -3.241 0.135 1.00 0.00 77 LEU A O 1
ATOM 1228 N N . GLN A 1 78 ? 7.777 -3.162 -1.685 1.00 0.00 78 GLN A N 1
ATOM 1229 C CA . GLN A 1 78 ? 8.414 -1.914 -1.299 1.00 0.00 78 GLN A CA 1
ATOM 1230 C C . GLN A 1 78 ? 8.400 -0.932 -2.462 1.00 0.00 78 GLN A C 1
ATOM 1231 O O . GLN A 1 78 ? 8.423 -1.333 -3.626 1.00 0.00 78 GLN A O 1
ATOM 1245 N N . TRP A 1 79 ? 8.346 0.350 -2.142 1.00 0.00 79 TRP A N 1
ATOM 1246 C CA . TRP A 1 79 ? 8.254 1.387 -3.155 1.00 0.00 79 TRP A CA 1
ATOM 1247 C C . TRP A 1 79 ? 8.979 2.643 -2.695 1.00 0.00 79 TRP A C 1
ATOM 1248 O O . TRP A 1 79 ? 9.015 2.944 -1.502 1.00 0.00 79 TRP A O 1
ATOM 1269 N N . TYR A 1 80 ? 9.575 3.356 -3.636 1.00 0.00 80 TYR A N 1
ATOM 1270 C CA . TYR A 1 80 ? 10.192 4.637 -3.337 1.00 0.00 80 TYR A CA 1
ATOM 1271 C C . TYR A 1 80 ? 9.924 5.621 -4.469 1.00 0.00 80 TYR A C 1
ATOM 1272 O O . TYR A 1 80 ? 9.877 5.241 -5.639 1.00 0.00 80 TYR A O 1
ATOM 1290 N N . ALA A 1 81 ? 9.727 6.879 -4.115 1.00 0.00 81 ALA A N 1
ATOM 1291 C CA . ALA A 1 81 ? 9.426 7.910 -5.094 1.00 0.00 81 ALA A CA 1
ATOM 1292 C C . ALA A 1 81 ? 10.676 8.695 -5.454 1.00 0.00 81 ALA A C 1
ATOM 1293 O O . ALA A 1 81 ? 11.402 9.158 -4.570 1.00 0.00 81 ALA A O 1
ATOM 1300 N N . VAL A 1 82 ? 10.929 8.835 -6.748 1.00 0.00 82 VAL A N 1
ATOM 1301 C CA . VAL A 1 82 ? 12.051 9.628 -7.222 1.00 0.00 82 VAL A CA 1
ATOM 1302 C C . VAL A 1 82 ? 11.620 11.078 -7.407 1.00 0.00 82 VAL A C 1
ATOM 1303 O O . VAL A 1 82 ? 10.915 11.419 -8.354 1.00 0.00 82 VAL A O 1
ATOM 1316 N N . ARG A 1 83 ? 12.019 11.925 -6.471 1.00 0.00 83 ARG A N 1
ATOM 1317 C CA . ARG A 1 83 ? 11.590 13.315 -6.475 1.00 0.00 83 ARG A CA 1
ATOM 1318 C C . ARG A 1 83 ? 12.799 14.236 -6.470 1.00 0.00 83 ARG A C 1
ATOM 1319 O O . ARG A 1 83 ? 13.818 13.921 -5.851 1.00 0.00 83 ARG A O 1
ATOM 1340 N N . LEU A 1 84 ? 12.669 15.370 -7.152 1.00 0.00 84 LEU A N 1
ATOM 1341 C CA . LEU A 1 84 ? 13.721 16.382 -7.211 1.00 0.00 84 LEU A CA 1
ATOM 1342 C C . LEU A 1 84 ? 15.023 15.811 -7.769 1.00 0.00 84 LEU A C 1
ATOM 1343 O O . LEU A 1 84 ? 15.881 15.327 -7.023 1.00 0.00 84 LEU A O 1
ATOM 1359 N N . GLU A 1 85 ? 15.168 15.857 -9.086 1.00 0.00 85 GLU A N 1
ATOM 1360 C CA . GLU A 1 85 ? 16.410 15.440 -9.720 1.00 0.00 85 GLU A CA 1
ATOM 1361 C C . GLU A 1 85 ? 17.413 16.591 -9.657 1.00 0.00 85 GLU A C 1
ATOM 1362 O O . GLU A 1 85 ? 17.768 17.194 -10.669 1.00 0.00 85 GLU A O 1
ATOM 1374 N N . LYS A 1 86 ? 17.844 16.902 -8.443 1.00 0.00 86 LYS A N 1
ATOM 1375 C CA . LYS A 1 86 ? 18.718 18.042 -8.198 1.00 0.00 86 LYS A CA 1
ATOM 1376 C C . LYS A 1 86 ? 20.157 17.722 -8.582 1.00 0.00 86 LYS A C 1
ATOM 1377 O O . LYS A 1 86 ? 21.000 18.617 -8.681 1.00 0.00 86 LYS A O 1
ATOM 1396 N N . LEU A 1 87 ? 20.431 16.446 -8.800 1.00 0.00 87 LEU A N 1
ATOM 1397 C CA . LEU A 1 87 ? 21.751 16.013 -9.217 1.00 0.00 87 LEU A CA 1
ATOM 1398 C C . LEU A 1 87 ? 21.820 15.990 -10.738 1.00 0.00 87 LEU A C 1
ATOM 1399 O O . LEU A 1 87 ? 21.136 15.188 -11.375 1.00 0.00 87 LEU A O 1
ATOM 1415 N N . GLU A 1 88 ? 22.608 16.912 -11.302 1.00 0.00 88 GLU A N 1
ATOM 1416 C CA . GLU A 1 88 ? 22.789 17.045 -12.756 1.00 0.00 88 GLU A CA 1
ATOM 1417 C C . GLU A 1 88 ? 21.574 17.709 -13.417 1.00 0.00 88 GLU A C 1
ATOM 1418 O O . GLU A 1 88 ? 21.700 18.317 -14.482 1.00 0.00 88 GLU A O 1
ATOM 1430 N N . HIS A 1 89 ? 20.414 17.620 -12.763 1.00 0.00 89 HIS A N 1
ATOM 1431 C CA . HIS A 1 89 ? 19.152 18.097 -13.334 1.00 0.00 89 HIS A CA 1
ATOM 1432 C C . HIS A 1 89 ? 18.817 17.305 -14.587 1.00 0.00 89 HIS A C 1
ATOM 1433 O O . HIS A 1 89 ? 18.877 17.816 -15.706 1.00 0.00 89 HIS A O 1
ATOM 1448 N N . HIS A 1 90 ? 18.484 16.043 -14.390 1.00 0.00 90 HIS A N 1
ATOM 1449 C CA . HIS A 1 90 ? 18.242 15.137 -15.495 1.00 0.00 90 HIS A CA 1
ATOM 1450 C C . HIS A 1 90 ? 16.747 15.036 -15.773 1.00 0.00 90 HIS A C 1
ATOM 1451 O O . HIS A 1 90 ? 15.952 14.780 -14.871 1.00 0.00 90 HIS A O 1
ATOM 1466 N N . HIS A 1 91 ? 16.371 15.261 -17.021 1.00 0.00 91 HIS A N 1
ATOM 1467 C CA . HIS A 1 91 ? 14.970 15.188 -17.424 1.00 0.00 91 HIS A CA 1
ATOM 1468 C C . HIS A 1 91 ? 14.595 13.755 -17.791 1.00 0.00 91 HIS A C 1
ATOM 1469 O O . HIS A 1 91 ? 15.460 12.884 -17.865 1.00 0.00 91 HIS A O 1
ATOM 1484 N N . HIS A 1 92 ? 13.309 13.510 -18.020 1.00 0.00 92 HIS A N 1
ATOM 1485 C CA . HIS A 1 92 ? 12.844 12.164 -18.350 1.00 0.00 92 HIS A CA 1
ATOM 1486 C C . HIS A 1 92 ? 13.314 11.740 -19.734 1.00 0.00 92 HIS A C 1
ATOM 1487 O O . HIS A 1 92 ? 13.445 12.565 -20.641 1.00 0.00 92 HIS A O 1
ATOM 1502 N N . HIS A 1 93 ? 13.571 10.442 -19.872 1.00 0.00 93 HIS A N 1
ATOM 1503 C CA . HIS A 1 93 ? 14.091 9.870 -21.114 1.00 0.00 93 HIS A CA 1
ATOM 1504 C C . HIS A 1 93 ? 13.151 10.139 -22.278 1.00 0.00 93 HIS A C 1
ATOM 1505 O O . HIS A 1 93 ? 13.553 10.684 -23.305 1.00 0.00 93 HIS A O 1
ATOM 1520 N N . HIS A 1 94 ? 11.900 9.748 -22.113 1.00 0.00 94 HIS A N 1
ATOM 1521 C CA . HIS A 1 94 ? 10.888 9.987 -23.126 1.00 0.00 94 HIS A CA 1
ATOM 1522 C C . HIS A 1 94 ? 9.815 10.890 -22.547 1.00 0.00 94 HIS A C 1
ATOM 1523 O O . HIS A 1 94 ? 8.808 10.365 -22.035 1.00 0.00 94 HIS A O 1
ATOM 1539 N N . MET A 1 1 ? -8.614 23.879 -2.352 1.00 0.00 1 MET A N 2
ATOM 1540 C CA . MET A 1 1 ? -9.927 23.950 -1.668 1.00 0.00 1 MET A CA 2
ATOM 1541 C C . MET A 1 1 ? -10.691 22.625 -1.802 1.00 0.00 1 MET A C 2
ATOM 1542 O O . MET A 1 1 ? -10.955 21.973 -0.792 1.00 0.00 1 MET A O 2
ATOM 1558 N N . PRO A 1 2 ? -11.069 22.186 -3.030 1.00 0.00 2 PRO A N 2
ATOM 1559 C CA . PRO A 1 2 ? -11.712 20.887 -3.220 1.00 0.00 2 PRO A CA 2
ATOM 1560 C C . PRO A 1 2 ? -10.684 19.762 -3.207 1.00 0.00 2 PRO A C 2
ATOM 1561 O O . PRO A 1 2 ? -10.627 18.963 -2.273 1.00 0.00 2 PRO A O 2
ATOM 1572 N N . ASP A 1 3 ? -9.864 19.722 -4.241 1.00 0.00 3 ASP A N 2
ATOM 1573 C CA . ASP A 1 3 ? -8.765 18.774 -4.321 1.00 0.00 3 ASP A CA 2
ATOM 1574 C C . ASP A 1 3 ? -7.488 19.520 -4.674 1.00 0.00 3 ASP A C 2
ATOM 1575 O O . ASP A 1 3 ? -7.553 20.627 -5.211 1.00 0.00 3 ASP A O 2
ATOM 1584 N N . PRO A 1 4 ? -6.316 18.950 -4.348 1.00 0.00 4 PRO A N 2
ATOM 1585 C CA . PRO A 1 4 ? -5.012 19.562 -4.654 1.00 0.00 4 PRO A CA 2
ATOM 1586 C C . PRO A 1 4 ? -4.760 19.711 -6.156 1.00 0.00 4 PRO A C 2
ATOM 1587 O O . PRO A 1 4 ? -5.684 19.610 -6.966 1.00 0.00 4 PRO A O 2
ATOM 1598 N N . LEU A 1 5 ? -3.500 19.958 -6.515 1.00 0.00 5 LEU A N 2
ATOM 1599 C CA . LEU A 1 5 ? -3.113 20.181 -7.906 1.00 0.00 5 LEU A CA 2
ATOM 1600 C C . LEU A 1 5 ? -3.660 19.083 -8.818 1.00 0.00 5 LEU A C 2
ATOM 1601 O O . LEU A 1 5 ? -3.737 17.915 -8.429 1.00 0.00 5 LEU A O 2
ATOM 1617 N N . MET A 1 6 ? -4.043 19.469 -10.027 1.00 0.00 6 MET A N 2
ATOM 1618 C CA . MET A 1 6 ? -4.648 18.542 -10.977 1.00 0.00 6 MET A CA 2
ATOM 1619 C C . MET A 1 6 ? -3.649 17.468 -11.399 1.00 0.00 6 MET A C 2
ATOM 1620 O O . MET A 1 6 ? -4.026 16.341 -11.720 1.00 0.00 6 MET A O 2
ATOM 1634 N N . TYR A 1 7 ? -2.372 17.822 -11.371 1.00 0.00 7 TYR A N 2
ATOM 1635 C CA . TYR A 1 7 ? -1.304 16.904 -11.750 1.00 0.00 7 TYR A CA 2
ATOM 1636 C C . TYR A 1 7 ? -0.833 16.098 -10.541 1.00 0.00 7 TYR A C 2
ATOM 1637 O O . TYR A 1 7 ? 0.367 15.917 -10.330 1.00 0.00 7 TYR A O 2
ATOM 1655 N N . GLN A 1 8 ? -1.784 15.600 -9.761 1.00 0.00 8 GLN A N 2
ATOM 1656 C CA . GLN A 1 8 ? -1.474 14.863 -8.537 1.00 0.00 8 GLN A CA 2
ATOM 1657 C C . GLN A 1 8 ? -1.140 13.404 -8.844 1.00 0.00 8 GLN A C 2
ATOM 1658 O O . GLN A 1 8 ? -1.765 12.475 -8.329 1.00 0.00 8 GLN A O 2
ATOM 1672 N N . GLN A 1 9 ? -0.162 13.218 -9.704 1.00 0.00 9 GLN A N 2
ATOM 1673 C CA . GLN A 1 9 ? 0.350 11.893 -10.014 1.00 0.00 9 GLN A CA 2
ATOM 1674 C C . GLN A 1 9 ? 1.856 11.952 -10.210 1.00 0.00 9 GLN A C 2
ATOM 1675 O O . GLN A 1 9 ? 2.339 12.356 -11.268 1.00 0.00 9 GLN A O 2
ATOM 1689 N N . ASP A 1 10 ? 2.591 11.561 -9.185 1.00 0.00 10 ASP A N 2
ATOM 1690 C CA . ASP A 1 10 ? 4.042 11.583 -9.236 1.00 0.00 10 ASP A CA 2
ATOM 1691 C C . ASP A 1 10 ? 4.579 10.200 -9.593 1.00 0.00 10 ASP A C 2
ATOM 1692 O O . ASP A 1 10 ? 3.822 9.327 -10.034 1.00 0.00 10 ASP A O 2
ATOM 1701 N N . ASN A 1 11 ? 5.876 10.006 -9.417 1.00 0.00 11 ASN A N 2
ATOM 1702 C CA . ASN A 1 11 ? 6.544 8.806 -9.907 1.00 0.00 11 ASN A CA 2
ATOM 1703 C C . ASN A 1 11 ? 7.062 7.936 -8.765 1.00 0.00 11 ASN A C 2
ATOM 1704 O O . ASN A 1 11 ? 7.839 8.388 -7.921 1.00 0.00 11 ASN A O 2
ATOM 1715 N N . PHE A 1 12 ? 6.623 6.683 -8.749 1.00 0.00 12 PHE A N 2
ATOM 1716 C CA . PHE A 1 12 ? 7.061 5.727 -7.745 1.00 0.00 12 PHE A CA 2
ATOM 1717 C C . PHE A 1 12 ? 7.733 4.532 -8.401 1.00 0.00 12 PHE A C 2
ATOM 1718 O O . PHE A 1 12 ? 7.290 4.055 -9.449 1.00 0.00 12 PHE A O 2
ATOM 1735 N N . VAL A 1 13 ? 8.804 4.055 -7.784 1.00 0.00 13 VAL A N 2
ATOM 1736 C CA . VAL A 1 13 ? 9.465 2.838 -8.228 1.00 0.00 13 VAL A CA 2
ATOM 1737 C C . VAL A 1 13 ? 9.074 1.690 -7.309 1.00 0.00 13 VAL A C 2
ATOM 1738 O O . VAL A 1 13 ? 9.486 1.644 -6.147 1.00 0.00 13 VAL A O 2
ATOM 1751 N N . VAL A 1 14 ? 8.246 0.794 -7.821 1.00 0.00 14 VAL A N 2
ATOM 1752 C CA . VAL A 1 14 ? 7.792 -0.349 -7.051 1.00 0.00 14 VAL A CA 2
ATOM 1753 C C . VAL A 1 14 ? 8.675 -1.555 -7.327 1.00 0.00 14 VAL A C 2
ATOM 1754 O O . VAL A 1 14 ? 8.907 -1.918 -8.484 1.00 0.00 14 VAL A O 2
ATOM 1767 N N . LEU A 1 15 ? 9.174 -2.160 -6.261 1.00 0.00 15 LEU A N 2
ATOM 1768 C CA . LEU A 1 15 ? 10.027 -3.328 -6.370 1.00 0.00 15 LEU A CA 2
ATOM 1769 C C . LEU A 1 15 ? 9.385 -4.519 -5.678 1.00 0.00 15 LEU A C 2
ATOM 1770 O O . LEU A 1 15 ? 9.385 -4.613 -4.451 1.00 0.00 15 LEU A O 2
ATOM 1786 N N . GLU A 1 16 ? 8.817 -5.414 -6.465 1.00 0.00 16 GLU A N 2
ATOM 1787 C CA . GLU A 1 16 ? 8.291 -6.658 -5.937 1.00 0.00 16 GLU A CA 2
ATOM 1788 C C . GLU A 1 16 ? 9.208 -7.803 -6.327 1.00 0.00 16 GLU A C 2
ATOM 1789 O O . GLU A 1 16 ? 10.046 -7.655 -7.218 1.00 0.00 16 GLU A O 2
ATOM 1801 N N . THR A 1 17 ? 9.061 -8.929 -5.652 1.00 0.00 17 THR A N 2
ATOM 1802 C CA . THR A 1 17 ? 9.815 -10.122 -5.991 1.00 0.00 17 THR A CA 2
ATOM 1803 C C . THR A 1 17 ? 9.334 -10.685 -7.327 1.00 0.00 17 THR A C 2
ATOM 1804 O O . THR A 1 17 ? 10.070 -11.369 -8.033 1.00 0.00 17 THR A O 2
ATOM 1815 N N . ASN A 1 18 ? 8.092 -10.364 -7.674 1.00 0.00 18 ASN A N 2
ATOM 1816 C CA . ASN A 1 18 ? 7.496 -10.848 -8.911 1.00 0.00 18 ASN A CA 2
ATOM 1817 C C . ASN A 1 18 ? 7.875 -9.953 -10.085 1.00 0.00 18 ASN A C 2
ATOM 1818 O O . ASN A 1 18 ? 8.292 -10.441 -11.136 1.00 0.00 18 ASN A O 2
ATOM 1829 N N . GLN A 1 19 ? 7.714 -8.643 -9.912 1.00 0.00 19 GLN A N 2
ATOM 1830 C CA . GLN A 1 19 ? 8.030 -7.687 -10.971 1.00 0.00 19 GLN A CA 2
ATOM 1831 C C . GLN A 1 19 ? 8.789 -6.486 -10.412 1.00 0.00 19 GLN A C 2
ATOM 1832 O O . GLN A 1 19 ? 8.218 -5.656 -9.699 1.00 0.00 19 GLN A O 2
ATOM 1846 N N . PRO A 1 20 ? 10.094 -6.396 -10.708 1.00 0.00 20 PRO A N 2
ATOM 1847 C CA . PRO A 1 20 ? 10.918 -5.247 -10.347 1.00 0.00 20 PRO A CA 2
ATOM 1848 C C . PRO A 1 20 ? 10.842 -4.129 -11.388 1.00 0.00 20 PRO A C 2
ATOM 1849 O O . PRO A 1 20 ? 10.299 -4.319 -12.480 1.00 0.00 20 PRO A O 2
ATOM 1860 N N . GLU A 1 21 ? 11.379 -2.963 -11.031 1.00 0.00 21 GLU A N 2
ATOM 1861 C CA . GLU A 1 21 ? 11.462 -1.818 -11.940 1.00 0.00 21 GLU A CA 2
ATOM 1862 C C . GLU A 1 21 ? 10.096 -1.413 -12.492 1.00 0.00 21 GLU A C 2
ATOM 1863 O O . GLU A 1 21 ? 9.965 -1.084 -13.674 1.00 0.00 21 GLU A O 2
ATOM 1875 N N . GLN A 1 22 ? 9.085 -1.422 -11.641 1.00 0.00 22 GLN A N 2
ATOM 1876 C CA . GLN A 1 22 ? 7.762 -0.977 -12.048 1.00 0.00 22 GLN A CA 2
ATOM 1877 C C . GLN A 1 22 ? 7.607 0.513 -11.754 1.00 0.00 22 GLN A C 2
ATOM 1878 O O . GLN A 1 22 ? 7.434 0.918 -10.602 1.00 0.00 22 GLN A O 2
ATOM 1892 N N . PHE A 1 23 ? 7.710 1.318 -12.802 1.00 0.00 23 PHE A N 2
ATOM 1893 C CA . PHE A 1 23 ? 7.577 2.761 -12.684 1.00 0.00 23 PHE A CA 2
ATOM 1894 C C . PHE A 1 23 ? 6.130 3.161 -12.932 1.00 0.00 23 PHE A C 2
ATOM 1895 O O . PHE A 1 23 ? 5.676 3.206 -14.074 1.00 0.00 23 PHE A O 2
ATOM 1912 N N . LEU A 1 24 ? 5.404 3.434 -11.864 1.00 0.00 24 LEU A N 2
ATOM 1913 C CA . LEU A 1 24 ? 3.990 3.743 -11.977 1.00 0.00 24 LEU A CA 2
ATOM 1914 C C . LEU A 1 24 ? 3.655 5.076 -11.320 1.00 0.00 24 LEU A C 2
ATOM 1915 O O . LEU A 1 24 ? 4.529 5.742 -10.759 1.00 0.00 24 LEU A O 2
ATOM 1931 N N . THR A 1 25 ? 2.392 5.463 -11.407 1.00 0.00 25 THR A N 2
ATOM 1932 C CA . THR A 1 25 ? 1.931 6.716 -10.830 1.00 0.00 25 THR A CA 2
ATOM 1933 C C . THR A 1 25 ? 1.327 6.507 -9.442 1.00 0.00 25 THR A C 2
ATOM 1934 O O . THR A 1 25 ? 1.151 5.371 -8.992 1.00 0.00 25 THR A O 2
ATOM 1945 N N . THR A 1 26 ? 1.003 7.614 -8.783 1.00 0.00 26 THR A N 2
ATOM 1946 C CA . THR A 1 26 ? 0.403 7.603 -7.456 1.00 0.00 26 THR A CA 2
ATOM 1947 C C . THR A 1 26 ? -0.840 6.709 -7.401 1.00 0.00 26 THR A C 2
ATOM 1948 O O . THR A 1 26 ? -1.018 5.925 -6.466 1.00 0.00 26 THR A O 2
ATOM 1959 N N . ILE A 1 27 ? -1.676 6.814 -8.429 1.00 0.00 27 ILE A N 2
ATOM 1960 C CA . ILE A 1 27 ? -2.938 6.082 -8.481 1.00 0.00 27 ILE A CA 2
ATOM 1961 C C . ILE A 1 27 ? -2.698 4.576 -8.598 1.00 0.00 27 ILE A C 2
ATOM 1962 O O . ILE A 1 27 ? -3.400 3.771 -7.984 1.00 0.00 27 ILE A O 2
ATOM 1978 N N . GLU A 1 28 ? -1.687 4.205 -9.374 1.00 0.00 28 GLU A N 2
ATOM 1979 C CA . GLU A 1 28 ? -1.377 2.800 -9.605 1.00 0.00 28 GLU A CA 2
ATOM 1980 C C . GLU A 1 28 ? -0.772 2.162 -8.360 1.00 0.00 28 GLU A C 2
ATOM 1981 O O . GLU A 1 28 ? -1.018 0.990 -8.070 1.00 0.00 28 GLU A O 2
ATOM 1993 N N . LEU A 1 29 ? 0.013 2.939 -7.623 1.00 0.00 29 LEU A N 2
ATOM 1994 C CA . LEU A 1 29 ? 0.588 2.465 -6.370 1.00 0.00 29 LEU A CA 2
ATOM 1995 C C . LEU A 1 29 ? -0.519 2.159 -5.369 1.00 0.00 29 LEU A C 2
ATOM 1996 O O . LEU A 1 29 ? -0.455 1.165 -4.639 1.00 0.00 29 LEU A O 2
ATOM 2012 N N . LEU A 1 30 ? -1.536 3.018 -5.351 1.00 0.00 30 LEU A N 2
ATOM 2013 C CA . LEU A 1 30 ? -2.714 2.807 -4.521 1.00 0.00 30 LEU A CA 2
ATOM 2014 C C . LEU A 1 30 ? -3.335 1.449 -4.802 1.00 0.00 30 LEU A C 2
ATOM 2015 O O . LEU A 1 30 ? -3.564 0.667 -3.885 1.00 0.00 30 LEU A O 2
ATOM 2031 N N . GLU A 1 31 ? -3.581 1.171 -6.074 1.00 0.00 31 GLU A N 2
ATOM 2032 C CA . GLU A 1 31 ? -4.214 -0.075 -6.490 1.00 0.00 31 GLU A CA 2
ATOM 2033 C C . GLU A 1 31 ? -3.451 -1.301 -5.996 1.00 0.00 31 GLU A C 2
ATOM 2034 O O . GLU A 1 31 ? -4.062 -2.272 -5.543 1.00 0.00 31 GLU A O 2
ATOM 2046 N N . LYS A 1 32 ? -2.123 -1.257 -6.083 1.00 0.00 32 LYS A N 2
ATOM 2047 C CA . LYS A 1 32 ? -1.297 -2.353 -5.585 1.00 0.00 32 LYS A CA 2
ATOM 2048 C C . LYS A 1 32 ? -1.476 -2.523 -4.084 1.00 0.00 32 LYS A C 2
ATOM 2049 O O . LYS A 1 32 ? -1.821 -3.607 -3.614 1.00 0.00 32 LYS A O 2
ATOM 2068 N N . LEU A 1 33 ? -1.253 -1.443 -3.340 1.00 0.00 33 LEU A N 2
ATOM 2069 C CA . LEU A 1 33 ? -1.394 -1.471 -1.889 1.00 0.00 33 LEU A CA 2
ATOM 2070 C C . LEU A 1 33 ? -2.793 -1.911 -1.483 1.00 0.00 33 LEU A C 2
ATOM 2071 O O . LEU A 1 33 ? -2.944 -2.739 -0.602 1.00 0.00 33 LEU A O 2
ATOM 2087 N N . LYS A 1 34 ? -3.807 -1.368 -2.146 1.00 0.00 34 LYS A N 2
ATOM 2088 C CA . LYS A 1 34 ? -5.198 -1.707 -1.853 1.00 0.00 34 LYS A CA 2
ATOM 2089 C C . LYS A 1 34 ? -5.446 -3.211 -1.969 1.00 0.00 34 LYS A C 2
ATOM 2090 O O . LYS A 1 34 ? -5.967 -3.828 -1.043 1.00 0.00 34 LYS A O 2
ATOM 2109 N N . GLY A 1 35 ? -5.049 -3.801 -3.092 1.00 0.00 35 GLY A N 2
ATOM 2110 C CA . GLY A 1 35 ? -5.262 -5.225 -3.298 1.00 0.00 35 GLY A CA 2
ATOM 2111 C C . GLY A 1 35 ? -4.452 -6.079 -2.338 1.00 0.00 35 GLY A C 2
ATOM 2112 O O . GLY A 1 35 ? -4.974 -7.014 -1.712 1.00 0.00 35 GLY A O 2
ATOM 2116 N N . GLU A 1 36 ? -3.184 -5.750 -2.200 1.00 0.00 36 GLU A N 2
ATOM 2117 C CA . GLU A 1 36 ? -2.294 -6.507 -1.339 1.00 0.00 36 GLU A CA 2
ATOM 2118 C C . GLU A 1 36 ? -2.647 -6.294 0.135 1.00 0.00 36 GLU A C 2
ATOM 2119 O O . GLU A 1 36 ? -2.260 -7.082 0.989 1.00 0.00 36 GLU A O 2
ATOM 2131 N N . LEU A 1 37 ? -3.379 -5.225 0.422 1.00 0.00 37 LEU A N 2
ATOM 2132 C CA . LEU A 1 37 ? -3.825 -4.938 1.779 1.00 0.00 37 LEU A CA 2
ATOM 2133 C C . LEU A 1 37 ? -5.138 -5.657 2.083 1.00 0.00 37 LEU A C 2
ATOM 2134 O O . LEU A 1 37 ? -5.301 -6.230 3.158 1.00 0.00 37 LEU A O 2
ATOM 2150 N N . GLU A 1 38 ? -6.064 -5.639 1.125 1.00 0.00 38 GLU A N 2
ATOM 2151 C CA . GLU A 1 38 ? -7.383 -6.243 1.319 1.00 0.00 38 GLU A CA 2
ATOM 2152 C C . GLU A 1 38 ? -7.282 -7.756 1.501 1.00 0.00 38 GLU A C 2
ATOM 2153 O O . GLU A 1 38 ? -8.173 -8.380 2.081 1.00 0.00 38 GLU A O 2
ATOM 2165 N N . LYS A 1 39 ? -6.213 -8.355 0.985 1.00 0.00 39 LYS A N 2
ATOM 2166 C CA . LYS A 1 39 ? -6.006 -9.789 1.162 1.00 0.00 39 LYS A CA 2
ATOM 2167 C C . LYS A 1 39 ? -5.396 -10.101 2.532 1.00 0.00 39 LYS A C 2
ATOM 2168 O O . LYS A 1 39 ? -5.305 -11.263 2.922 1.00 0.00 39 LYS A O 2
ATOM 2187 N N . ILE A 1 40 ? -4.984 -9.065 3.257 1.00 0.00 40 ILE A N 2
ATOM 2188 C CA . ILE A 1 40 ? -4.453 -9.228 4.610 1.00 0.00 40 ILE A CA 2
ATOM 2189 C C . ILE A 1 40 ? -5.585 -9.085 5.630 1.00 0.00 40 ILE A C 2
ATOM 2190 O O . ILE A 1 40 ? -6.537 -8.339 5.403 1.00 0.00 40 ILE A O 2
ATOM 2206 N N . SER A 1 41 ? -5.496 -9.819 6.736 1.00 0.00 41 SER A N 2
ATOM 2207 C CA . SER A 1 41 ? -6.523 -9.772 7.766 1.00 0.00 41 SER A CA 2
ATOM 2208 C C . SER A 1 41 ? -6.581 -8.385 8.406 1.00 0.00 41 SER A C 2
ATOM 2209 O O . SER A 1 41 ? -5.558 -7.832 8.821 1.00 0.00 41 SER A O 2
ATOM 2217 N N . PHE A 1 42 ? -7.787 -7.836 8.498 1.00 0.00 42 PHE A N 2
ATOM 2218 C CA . PHE A 1 42 ? -7.981 -6.478 9.002 1.00 0.00 42 PHE A CA 2
ATOM 2219 C C . PHE A 1 42 ? -7.687 -6.390 10.496 1.00 0.00 42 PHE A C 2
ATOM 2220 O O . PHE A 1 42 ? -7.592 -5.302 11.062 1.00 0.00 42 PHE A O 2
ATOM 2237 N N . SER A 1 43 ? -7.536 -7.540 11.126 1.00 0.00 43 SER A N 2
ATOM 2238 C CA . SER A 1 43 ? -7.183 -7.604 12.531 1.00 0.00 43 SER A CA 2
ATOM 2239 C C . SER A 1 43 ? -5.664 -7.608 12.718 1.00 0.00 43 SER A C 2
ATOM 2240 O O . SER A 1 43 ? -5.163 -7.391 13.823 1.00 0.00 43 SER A O 2
ATOM 2248 N N . ASP A 1 44 ? -4.937 -7.842 11.631 1.00 0.00 44 ASP A N 2
ATOM 2249 C CA . ASP A 1 44 ? -3.485 -7.960 11.701 1.00 0.00 44 ASP A CA 2
ATOM 2250 C C . ASP A 1 44 ? -2.810 -6.657 11.299 1.00 0.00 44 ASP A C 2
ATOM 2251 O O . ASP A 1 44 ? -1.789 -6.278 11.869 1.00 0.00 44 ASP A O 2
ATOM 2260 N N . LEU A 1 45 ? -3.384 -5.974 10.317 1.00 0.00 45 LEU A N 2
ATOM 2261 C CA . LEU A 1 45 ? -2.828 -4.710 9.842 1.00 0.00 45 LEU A CA 2
ATOM 2262 C C . LEU A 1 45 ? -2.794 -3.663 10.965 1.00 0.00 45 LEU A C 2
ATOM 2263 O O . LEU A 1 45 ? -3.561 -3.754 11.927 1.00 0.00 45 LEU A O 2
ATOM 2279 N N . PRO A 1 46 ? -1.887 -2.670 10.864 1.00 0.00 46 PRO A N 2
ATOM 2280 C CA . PRO A 1 46 ? -1.679 -1.659 11.912 1.00 0.00 46 PRO A CA 2
ATOM 2281 C C . PRO A 1 46 ? -2.954 -0.914 12.306 1.00 0.00 46 PRO A C 2
ATOM 2282 O O . PRO A 1 46 ? -3.861 -0.731 11.489 1.00 0.00 46 PRO A O 2
ATOM 2293 N N . LEU A 1 47 ? -2.995 -0.469 13.562 1.00 0.00 47 LEU A N 2
ATOM 2294 C CA . LEU A 1 47 ? -4.146 0.244 14.111 1.00 0.00 47 LEU A CA 2
ATOM 2295 C C . LEU A 1 47 ? -4.468 1.487 13.284 1.00 0.00 47 LEU A C 2
ATOM 2296 O O . LEU A 1 47 ? -5.625 1.903 13.203 1.00 0.00 47 LEU A O 2
ATOM 2312 N N . GLU A 1 48 ? -3.440 2.072 12.674 1.00 0.00 48 GLU A N 2
ATOM 2313 C CA . GLU A 1 48 ? -3.617 3.186 11.748 1.00 0.00 48 GLU A CA 2
ATOM 2314 C C . GLU A 1 48 ? -4.699 2.868 10.723 1.00 0.00 48 GLU A C 2
ATOM 2315 O O . GLU A 1 48 ? -5.647 3.633 10.538 1.00 0.00 48 GLU A O 2
ATOM 2327 N N . LEU A 1 49 ? -4.566 1.710 10.093 1.00 0.00 49 LEU A N 2
ATOM 2328 C CA . LEU A 1 49 ? -5.468 1.311 9.023 1.00 0.00 49 LEU A CA 2
ATOM 2329 C C . LEU A 1 49 ? -6.830 0.918 9.588 1.00 0.00 49 LEU A C 2
ATOM 2330 O O . LEU A 1 49 ? -7.846 1.028 8.912 1.00 0.00 49 LEU A O 2
ATOM 2346 N N . GLN A 1 50 ? -6.839 0.478 10.842 1.00 0.00 50 GLN A N 2
ATOM 2347 C CA . GLN A 1 50 ? -8.075 0.079 11.505 1.00 0.00 50 GLN A CA 2
ATOM 2348 C C . GLN A 1 50 ? -8.948 1.296 11.809 1.00 0.00 50 GLN A C 2
ATOM 2349 O O . GLN A 1 50 ? -10.176 1.228 11.731 1.00 0.00 50 GLN A O 2
ATOM 2363 N N . LYS A 1 51 ? -8.311 2.408 12.165 1.00 0.00 51 LYS A N 2
ATOM 2364 C CA . LYS A 1 51 ? -9.031 3.644 12.433 1.00 0.00 51 LYS A CA 2
ATOM 2365 C C . LYS A 1 51 ? -9.506 4.289 11.136 1.00 0.00 51 LYS A C 2
ATOM 2366 O O . LYS A 1 51 ? -10.515 4.993 11.116 1.00 0.00 51 LYS A O 2
ATOM 2385 N N . LEU A 1 52 ? -8.771 4.051 10.059 1.00 0.00 52 LEU A N 2
ATOM 2386 C CA . LEU A 1 52 ? -9.163 4.544 8.745 1.00 0.00 52 LEU A CA 2
ATOM 2387 C C . LEU A 1 52 ? -10.387 3.785 8.232 1.00 0.00 52 LEU A C 2
ATOM 2388 O O . LEU A 1 52 ? -10.397 2.558 8.175 1.00 0.00 52 LEU A O 2
ATOM 2404 N N . ASP A 1 53 ? -11.415 4.530 7.853 1.00 0.00 53 ASP A N 2
ATOM 2405 C CA . ASP A 1 53 ? -12.709 3.947 7.516 1.00 0.00 53 ASP A CA 2
ATOM 2406 C C . ASP A 1 53 ? -12.739 3.428 6.079 1.00 0.00 53 ASP A C 2
ATOM 2407 O O . ASP A 1 53 ? -13.594 2.616 5.724 1.00 0.00 53 ASP A O 2
ATOM 2416 N N . SER A 1 54 ? -11.812 3.900 5.260 1.00 0.00 54 SER A N 2
ATOM 2417 C CA . SER A 1 54 ? -11.800 3.551 3.848 1.00 0.00 54 SER A CA 2
ATOM 2418 C C . SER A 1 54 ? -10.511 2.817 3.481 1.00 0.00 54 SER A C 2
ATOM 2419 O O . SER A 1 54 ? -9.423 3.212 3.899 1.00 0.00 54 SER A O 2
ATOM 2427 N N . LEU A 1 55 ? -10.646 1.747 2.701 1.00 0.00 55 LEU A N 2
ATOM 2428 C CA . LEU A 1 55 ? -9.495 0.956 2.261 1.00 0.00 55 LEU A CA 2
ATOM 2429 C C . LEU A 1 55 ? -8.490 1.805 1.464 1.00 0.00 55 LEU A C 2
ATOM 2430 O O . LEU A 1 55 ? -7.291 1.753 1.740 1.00 0.00 55 LEU A O 2
ATOM 2446 N N . PRO A 1 56 ? -8.943 2.595 0.458 1.00 0.00 56 PRO A N 2
ATOM 2447 C CA . PRO A 1 56 ? -8.057 3.506 -0.277 1.00 0.00 56 PRO A CA 2
ATOM 2448 C C . PRO A 1 56 ? -7.320 4.471 0.651 1.00 0.00 56 PRO A C 2
ATOM 2449 O O . PRO A 1 56 ? -6.154 4.789 0.428 1.00 0.00 56 PRO A O 2
ATOM 2460 N N . ALA A 1 57 ? -8.001 4.917 1.703 1.00 0.00 57 ALA A N 2
ATOM 2461 C CA . ALA A 1 57 ? -7.403 5.821 2.679 1.00 0.00 57 ALA A CA 2
ATOM 2462 C C . ALA A 1 57 ? -6.273 5.130 3.435 1.00 0.00 57 ALA A C 2
ATOM 2463 O O . ALA A 1 57 ? -5.256 5.749 3.751 1.00 0.00 57 ALA A O 2
ATOM 2470 N N . GLN A 1 58 ? -6.456 3.842 3.713 1.00 0.00 58 GLN A N 2
ATOM 2471 C CA . GLN A 1 58 ? -5.431 3.041 4.371 1.00 0.00 58 GLN A CA 2
ATOM 2472 C C . GLN A 1 58 ? -4.167 3.000 3.522 1.00 0.00 58 GLN A C 2
ATOM 2473 O O . GLN A 1 58 ? -3.070 3.299 3.999 1.00 0.00 58 GLN A O 2
ATOM 2487 N N . ALA A 1 59 ? -4.337 2.658 2.253 1.00 0.00 59 ALA A N 2
ATOM 2488 C CA . ALA A 1 59 ? -3.223 2.593 1.316 1.00 0.00 59 ALA A CA 2
ATOM 2489 C C . ALA A 1 59 ? -2.619 3.975 1.088 1.00 0.00 59 ALA A C 2
ATOM 2490 O O . ALA A 1 59 ? -1.409 4.118 0.917 1.00 0.00 59 ALA A O 2
ATOM 2497 N N . GLN A 1 60 ? -3.468 4.996 1.096 1.00 0.00 60 GLN A N 2
ATOM 2498 C CA . GLN A 1 60 ? -3.019 6.366 0.891 1.00 0.00 60 GLN A CA 2
ATOM 2499 C C . GLN A 1 60 ? -2.165 6.839 2.062 1.00 0.00 60 GLN A C 2
ATOM 2500 O O . GLN A 1 60 ? -1.183 7.552 1.867 1.00 0.00 60 GLN A O 2
ATOM 2514 N N . HIS A 1 61 ? -2.535 6.434 3.273 1.00 0.00 61 HIS A N 2
ATOM 2515 C CA . HIS A 1 61 ? -1.774 6.800 4.463 1.00 0.00 61 HIS A CA 2
ATOM 2516 C C . HIS A 1 61 ? -0.441 6.059 4.492 1.00 0.00 61 HIS A C 2
ATOM 2517 O O . HIS A 1 61 ? 0.530 6.536 5.078 1.00 0.00 61 HIS A O 2
ATOM 2532 N N . LEU A 1 62 ? -0.401 4.892 3.857 1.00 0.00 62 LEU A N 2
ATOM 2533 C CA . LEU A 1 62 ? 0.847 4.158 3.690 1.00 0.00 62 LEU A CA 2
ATOM 2534 C C . LEU A 1 62 ? 1.845 5.006 2.921 1.00 0.00 62 LEU A C 2
ATOM 2535 O O . LEU A 1 62 ? 2.955 5.258 3.391 1.00 0.00 62 LEU A O 2
ATOM 2551 N N . ILE A 1 63 ? 1.418 5.457 1.745 1.00 0.00 63 ILE A N 2
ATOM 2552 C CA . ILE A 1 63 ? 2.223 6.331 0.897 1.00 0.00 63 ILE A CA 2
ATOM 2553 C C . ILE A 1 63 ? 2.486 7.658 1.599 1.00 0.00 63 ILE A C 2
ATOM 2554 O O . ILE A 1 63 ? 3.565 8.235 1.483 1.00 0.00 63 ILE A O 2
ATOM 2570 N N . ASP A 1 64 ? 1.476 8.124 2.319 1.00 0.00 64 ASP A N 2
ATOM 2571 C CA . ASP A 1 64 ? 1.539 9.382 3.061 1.00 0.00 64 ASP A CA 2
ATOM 2572 C C . ASP A 1 64 ? 2.770 9.443 3.963 1.00 0.00 64 ASP A C 2
ATOM 2573 O O . ASP A 1 64 ? 3.504 10.434 3.955 1.00 0.00 64 ASP A O 2
ATOM 2582 N N . THR A 1 65 ? 3.004 8.392 4.732 1.00 0.00 65 THR A N 2
ATOM 2583 C CA . THR A 1 65 ? 4.193 8.331 5.564 1.00 0.00 65 THR A CA 2
ATOM 2584 C C . THR A 1 65 ? 5.218 7.365 4.972 1.00 0.00 65 THR A C 2
ATOM 2585 O O . THR A 1 65 ? 6.227 7.803 4.420 1.00 0.00 65 THR A O 2
ATOM 2596 N N . SER A 1 66 ? 4.904 6.067 5.083 1.00 0.00 66 SER A N 2
ATOM 2597 C CA . SER A 1 66 ? 5.731 4.928 4.638 1.00 0.00 66 SER A CA 2
ATOM 2598 C C . SER A 1 66 ? 5.560 3.782 5.626 1.00 0.00 66 SER A C 2
ATOM 2599 O O . SER A 1 66 ? 5.734 3.963 6.831 1.00 0.00 66 SER A O 2
ATOM 2607 N N . CYS A 1 67 ? 5.209 2.618 5.117 1.00 0.00 67 CYS A N 2
ATOM 2608 C CA . CYS A 1 67 ? 5.108 1.421 5.931 1.00 0.00 67 CYS A CA 2
ATOM 2609 C C . CYS A 1 67 ? 5.303 0.219 5.030 1.00 0.00 67 CYS A C 2
ATOM 2610 O O . CYS A 1 67 ? 4.574 0.042 4.063 1.00 0.00 67 CYS A O 2
ATOM 2618 N N . GLU A 1 68 ? 6.271 -0.612 5.357 1.00 0.00 68 GLU A N 2
ATOM 2619 C CA . GLU A 1 68 ? 6.694 -1.657 4.444 1.00 0.00 68 GLU A CA 2
ATOM 2620 C C . GLU A 1 68 ? 5.943 -2.939 4.745 1.00 0.00 68 GLU A C 2
ATOM 2621 O O . GLU A 1 68 ? 5.899 -3.400 5.887 1.00 0.00 68 GLU A O 2
ATOM 2633 N N . LEU A 1 69 ? 5.366 -3.513 3.703 1.00 0.00 69 LEU A N 2
ATOM 2634 C CA . LEU A 1 69 ? 4.334 -4.521 3.860 1.00 0.00 69 LEU A CA 2
ATOM 2635 C C . LEU A 1 69 ? 4.768 -5.864 3.292 1.00 0.00 69 LEU A C 2
ATOM 2636 O O . LEU A 1 69 ? 5.212 -5.955 2.141 1.00 0.00 69 LEU A O 2
ATOM 2652 N N . ASP A 1 70 ? 4.658 -6.897 4.118 1.00 0.00 70 ASP A N 2
ATOM 2653 C CA . ASP A 1 70 ? 4.823 -8.264 3.656 1.00 0.00 70 ASP A CA 2
ATOM 2654 C C . ASP A 1 70 ? 3.514 -8.713 3.034 1.00 0.00 70 ASP A C 2
ATOM 2655 O O . ASP A 1 70 ? 2.488 -8.783 3.712 1.00 0.00 70 ASP A O 2
ATOM 2664 N N . VAL A 1 71 ? 3.536 -8.989 1.746 1.00 0.00 71 VAL A N 2
ATOM 2665 C CA . VAL A 1 71 ? 2.307 -9.236 1.014 1.00 0.00 71 VAL A CA 2
ATOM 2666 C C . VAL A 1 71 ? 2.144 -10.707 0.655 1.00 0.00 71 VAL A C 2
ATOM 2667 O O . VAL A 1 71 ? 1.487 -11.047 -0.331 1.00 0.00 71 VAL A O 2
ATOM 2680 N N . GLY A 1 72 ? 2.728 -11.576 1.469 1.00 0.00 72 GLY A N 2
ATOM 2681 C CA . GLY A 1 72 ? 2.531 -13.001 1.293 1.00 0.00 72 GLY A CA 2
ATOM 2682 C C . GLY A 1 72 ? 3.425 -13.589 0.225 1.00 0.00 72 GLY A C 2
ATOM 2683 O O . GLY A 1 72 ? 4.108 -12.858 -0.493 1.00 0.00 72 GLY A O 2
ATOM 2687 N N . ALA A 1 73 ? 3.440 -14.921 0.150 1.00 0.00 73 ALA A N 2
ATOM 2688 C CA . ALA A 1 73 ? 4.226 -15.656 -0.846 1.00 0.00 73 ALA A CA 2
ATOM 2689 C C . ALA A 1 73 ? 5.728 -15.436 -0.660 1.00 0.00 73 ALA A C 2
ATOM 2690 O O . ALA A 1 73 ? 6.537 -15.903 -1.462 1.00 0.00 73 ALA A O 2
ATOM 2697 N N . GLY A 1 74 ? 6.092 -14.736 0.406 1.00 0.00 74 GLY A N 2
ATOM 2698 C CA . GLY A 1 74 ? 7.482 -14.442 0.664 1.00 0.00 74 GLY A CA 2
ATOM 2699 C C . GLY A 1 74 ? 7.966 -13.221 -0.094 1.00 0.00 74 GLY A C 2
ATOM 2700 O O . GLY A 1 74 ? 9.153 -12.893 -0.059 1.00 0.00 74 GLY A O 2
ATOM 2704 N N . LYS A 1 75 ? 7.057 -12.544 -0.784 1.00 0.00 75 LYS A N 2
ATOM 2705 C CA . LYS A 1 75 ? 7.425 -11.347 -1.518 1.00 0.00 75 LYS A CA 2
ATOM 2706 C C . LYS A 1 75 ? 7.102 -10.112 -0.687 1.00 0.00 75 LYS A C 2
ATOM 2707 O O . LYS A 1 75 ? 6.085 -10.063 0.008 1.00 0.00 75 LYS A O 2
ATOM 2726 N N . TYR A 1 76 ? 7.982 -9.129 -0.742 1.00 0.00 76 TYR A N 2
ATOM 2727 C CA . TYR A 1 76 ? 7.792 -7.893 -0.001 1.00 0.00 76 TYR A CA 2
ATOM 2728 C C . TYR A 1 76 ? 7.420 -6.767 -0.950 1.00 0.00 76 TYR A C 2
ATOM 2729 O O . TYR A 1 76 ? 7.968 -6.665 -2.048 1.00 0.00 76 TYR A O 2
ATOM 2747 N N . LEU A 1 77 ? 6.478 -5.942 -0.530 1.00 0.00 77 LEU A N 2
ATOM 2748 C CA . LEU A 1 77 ? 6.039 -4.820 -1.335 1.00 0.00 77 LEU A CA 2
ATOM 2749 C C . LEU A 1 77 ? 6.818 -3.572 -0.947 1.00 0.00 77 LEU A C 2
ATOM 2750 O O . LEU A 1 77 ? 6.686 -3.062 0.167 1.00 0.00 77 LEU A O 2
ATOM 2766 N N . GLN A 1 78 ? 7.646 -3.100 -1.866 1.00 0.00 78 GLN A N 2
ATOM 2767 C CA . GLN A 1 78 ? 8.507 -1.960 -1.611 1.00 0.00 78 GLN A CA 2
ATOM 2768 C C . GLN A 1 78 ? 8.290 -0.883 -2.667 1.00 0.00 78 GLN A C 2
ATOM 2769 O O . GLN A 1 78 ? 8.143 -1.191 -3.851 1.00 0.00 78 GLN A O 2
ATOM 2783 N N . TRP A 1 79 ? 8.269 0.372 -2.238 1.00 0.00 79 TRP A N 2
ATOM 2784 C CA . TRP A 1 79 ? 8.099 1.482 -3.157 1.00 0.00 79 TRP A CA 2
ATOM 2785 C C . TRP A 1 79 ? 8.921 2.680 -2.693 1.00 0.00 79 TRP A C 2
ATOM 2786 O O . TRP A 1 79 ? 9.012 2.958 -1.495 1.00 0.00 79 TRP A O 2
ATOM 2807 N N . TYR A 1 80 ? 9.543 3.366 -3.640 1.00 0.00 80 TYR A N 2
ATOM 2808 C CA . TYR A 1 80 ? 10.280 4.585 -3.335 1.00 0.00 80 TYR A CA 2
ATOM 2809 C C . TYR A 1 80 ? 9.639 5.759 -4.047 1.00 0.00 80 TYR A C 2
ATOM 2810 O O . TYR A 1 80 ? 9.287 5.656 -5.226 1.00 0.00 80 TYR A O 2
ATOM 2828 N N . ALA A 1 81 ? 9.479 6.868 -3.345 1.00 0.00 81 ALA A N 2
ATOM 2829 C CA . ALA A 1 81 ? 9.050 8.090 -3.993 1.00 0.00 81 ALA A CA 2
ATOM 2830 C C . ALA A 1 81 ? 10.264 8.784 -4.587 1.00 0.00 81 ALA A C 2
ATOM 2831 O O . ALA A 1 81 ? 11.125 9.282 -3.862 1.00 0.00 81 ALA A O 2
ATOM 2838 N N . VAL A 1 82 ? 10.327 8.815 -5.905 1.00 0.00 82 VAL A N 2
ATOM 2839 C CA . VAL A 1 82 ? 11.458 9.397 -6.606 1.00 0.00 82 VAL A CA 2
ATOM 2840 C C . VAL A 1 82 ? 10.959 10.325 -7.702 1.00 0.00 82 VAL A C 2
ATOM 2841 O O . VAL A 1 82 ? 10.377 9.886 -8.696 1.00 0.00 82 VAL A O 2
ATOM 2854 N N . ARG A 1 83 ? 11.161 11.616 -7.502 1.00 0.00 83 ARG A N 2
ATOM 2855 C CA . ARG A 1 83 ? 10.579 12.617 -8.380 1.00 0.00 83 ARG A CA 2
ATOM 2856 C C . ARG A 1 83 ? 11.634 13.613 -8.833 1.00 0.00 83 ARG A C 2
ATOM 2857 O O . ARG A 1 83 ? 12.655 13.793 -8.167 1.00 0.00 83 ARG A O 2
ATOM 2878 N N . LEU A 1 84 ? 11.370 14.245 -9.972 1.00 0.00 84 LEU A N 2
ATOM 2879 C CA . LEU A 1 84 ? 12.235 15.277 -10.539 1.00 0.00 84 LEU A CA 2
ATOM 2880 C C . LEU A 1 84 ? 13.623 14.738 -10.887 1.00 0.00 84 LEU A C 2
ATOM 2881 O O . LEU A 1 84 ? 14.540 14.743 -10.062 1.00 0.00 84 LEU A O 2
ATOM 2897 N N . GLU A 1 85 ? 13.765 14.263 -12.107 1.00 0.00 85 GLU A N 2
ATOM 2898 C CA . GLU A 1 85 ? 15.058 13.852 -12.617 1.00 0.00 85 GLU A CA 2
ATOM 2899 C C . GLU A 1 85 ? 15.316 14.578 -13.928 1.00 0.00 85 GLU A C 2
ATOM 2900 O O . GLU A 1 85 ? 14.376 15.063 -14.562 1.00 0.00 85 GLU A O 2
ATOM 2912 N N . LYS A 1 86 ? 16.580 14.669 -14.314 1.00 0.00 86 LYS A N 2
ATOM 2913 C CA . LYS A 1 86 ? 16.979 15.424 -15.494 1.00 0.00 86 LYS A CA 2
ATOM 2914 C C . LYS A 1 86 ? 16.366 14.832 -16.758 1.00 0.00 86 LYS A C 2
ATOM 2915 O O . LYS A 1 86 ? 16.813 13.798 -17.257 1.00 0.00 86 LYS A O 2
ATOM 2934 N N . LEU A 1 87 ? 15.336 15.489 -17.266 1.00 0.00 87 LEU A N 2
ATOM 2935 C CA . LEU A 1 87 ? 14.672 15.044 -18.477 1.00 0.00 87 LEU A CA 2
ATOM 2936 C C . LEU A 1 87 ? 14.612 16.181 -19.488 1.00 0.00 87 LEU A C 2
ATOM 2937 O O . LEU A 1 87 ? 13.631 16.922 -19.560 1.00 0.00 87 LEU A O 2
ATOM 2953 N N . GLU A 1 88 ? 15.690 16.335 -20.234 1.00 0.00 88 GLU A N 2
ATOM 2954 C CA . GLU A 1 88 ? 15.785 17.366 -21.250 1.00 0.00 88 GLU A CA 2
ATOM 2955 C C . GLU A 1 88 ? 15.945 16.732 -22.629 1.00 0.00 88 GLU A C 2
ATOM 2956 O O . GLU A 1 88 ? 16.974 16.132 -22.935 1.00 0.00 88 GLU A O 2
ATOM 2968 N N . HIS A 1 89 ? 14.911 16.843 -23.447 1.00 0.00 89 HIS A N 2
ATOM 2969 C CA . HIS A 1 89 ? 14.928 16.240 -24.773 1.00 0.00 89 HIS A CA 2
ATOM 2970 C C . HIS A 1 89 ? 15.440 17.235 -25.809 1.00 0.00 89 HIS A C 2
ATOM 2971 O O . HIS A 1 89 ? 14.761 18.208 -26.143 1.00 0.00 89 HIS A O 2
ATOM 2986 N N . HIS A 1 90 ? 16.648 16.990 -26.295 1.00 0.00 90 HIS A N 2
ATOM 2987 C CA . HIS A 1 90 ? 17.248 17.819 -27.334 1.00 0.00 90 HIS A CA 2
ATOM 2988 C C . HIS A 1 90 ? 16.848 17.283 -28.708 1.00 0.00 90 HIS A C 2
ATOM 2989 O O . HIS A 1 90 ? 15.832 16.594 -28.832 1.00 0.00 90 HIS A O 2
ATOM 3004 N N . HIS A 1 91 ? 17.635 17.619 -29.732 1.00 0.00 91 HIS A N 2
ATOM 3005 C CA . HIS A 1 91 ? 17.417 17.121 -31.095 1.00 0.00 91 HIS A CA 2
ATOM 3006 C C . HIS A 1 91 ? 16.137 17.687 -31.710 1.00 0.00 91 HIS A C 2
ATOM 3007 O O . HIS A 1 91 ? 15.672 17.200 -32.744 1.00 0.00 91 HIS A O 2
ATOM 3022 N N . HIS A 1 92 ? 15.572 18.719 -31.086 1.00 0.00 92 HIS A N 2
ATOM 3023 C CA . HIS A 1 92 ? 14.387 19.369 -31.632 1.00 0.00 92 HIS A CA 2
ATOM 3024 C C . HIS A 1 92 ? 14.797 20.152 -32.873 1.00 0.00 92 HIS A C 2
ATOM 3025 O O . HIS A 1 92 ? 14.135 20.114 -33.909 1.00 0.00 92 HIS A O 2
ATOM 3040 N N . HIS A 1 93 ? 15.906 20.859 -32.738 1.00 0.00 93 HIS A N 2
ATOM 3041 C CA . HIS A 1 93 ? 16.621 21.435 -33.870 1.00 0.00 93 HIS A CA 2
ATOM 3042 C C . HIS A 1 93 ? 18.105 21.217 -33.646 1.00 0.00 93 HIS A C 2
ATOM 3043 O O . HIS A 1 93 ? 18.862 20.927 -34.572 1.00 0.00 93 HIS A O 2
ATOM 3058 N N . HIS A 1 94 ? 18.498 21.346 -32.388 1.00 0.00 94 HIS A N 2
ATOM 3059 C CA . HIS A 1 94 ? 19.840 21.023 -31.945 1.00 0.00 94 HIS A CA 2
ATOM 3060 C C . HIS A 1 94 ? 19.801 20.653 -30.465 1.00 0.00 94 HIS A C 2
ATOM 3061 O O . HIS A 1 94 ? 19.760 21.563 -29.614 1.00 0.00 94 HIS A O 2
ATOM 3077 N N . MET A 1 1 ? 6.380 18.430 -6.375 1.00 0.00 1 MET A N 3
ATOM 3078 C CA . MET A 1 1 ? 5.820 18.839 -5.066 1.00 0.00 1 MET A CA 3
ATOM 3079 C C . MET A 1 1 ? 4.455 18.192 -4.873 1.00 0.00 1 MET A C 3
ATOM 3080 O O . MET A 1 1 ? 3.938 17.583 -5.809 1.00 0.00 1 MET A O 3
ATOM 3096 N N . PRO A 1 2 ? 3.867 18.280 -3.660 1.00 0.00 2 PRO A N 3
ATOM 3097 C CA . PRO A 1 2 ? 2.517 17.775 -3.400 1.00 0.00 2 PRO A CA 3
ATOM 3098 C C . PRO A 1 2 ? 1.541 18.190 -4.498 1.00 0.00 2 PRO A C 3
ATOM 3099 O O . PRO A 1 2 ? 1.363 19.383 -4.767 1.00 0.00 2 PRO A O 3
ATOM 3110 N N . ASP A 1 3 ? 0.922 17.195 -5.122 1.00 0.00 3 ASP A N 3
ATOM 3111 C CA . ASP A 1 3 ? 0.105 17.395 -6.313 1.00 0.00 3 ASP A CA 3
ATOM 3112 C C . ASP A 1 3 ? -1.006 18.422 -6.090 1.00 0.00 3 ASP A C 3
ATOM 3113 O O . ASP A 1 3 ? -1.812 18.306 -5.163 1.00 0.00 3 ASP A O 3
ATOM 3122 N N . PRO A 1 4 ? -1.031 19.473 -6.923 1.00 0.00 4 PRO A N 3
ATOM 3123 C CA . PRO A 1 4 ? -2.087 20.483 -6.904 1.00 0.00 4 PRO A CA 3
ATOM 3124 C C . PRO A 1 4 ? -3.342 20.008 -7.630 1.00 0.00 4 PRO A C 3
ATOM 3125 O O . PRO A 1 4 ? -4.402 20.631 -7.542 1.00 0.00 4 PRO A O 3
ATOM 3136 N N . LEU A 1 5 ? -3.212 18.901 -8.345 1.00 0.00 5 LEU A N 3
ATOM 3137 C CA . LEU A 1 5 ? -4.305 18.363 -9.139 1.00 0.00 5 LEU A CA 3
ATOM 3138 C C . LEU A 1 5 ? -4.156 16.854 -9.284 1.00 0.00 5 LEU A C 3
ATOM 3139 O O . LEU A 1 5 ? -3.044 16.345 -9.432 1.00 0.00 5 LEU A O 3
ATOM 3155 N N . MET A 1 6 ? -5.279 16.145 -9.260 1.00 0.00 6 MET A N 3
ATOM 3156 C CA . MET A 1 6 ? -5.279 14.685 -9.398 1.00 0.00 6 MET A CA 3
ATOM 3157 C C . MET A 1 6 ? -5.186 14.301 -10.877 1.00 0.00 6 MET A C 3
ATOM 3158 O O . MET A 1 6 ? -5.705 13.275 -11.316 1.00 0.00 6 MET A O 3
ATOM 3172 N N . TYR A 1 7 ? -4.503 15.138 -11.638 1.00 0.00 7 TYR A N 3
ATOM 3173 C CA . TYR A 1 7 ? -4.343 14.928 -13.063 1.00 0.00 7 TYR A CA 3
ATOM 3174 C C . TYR A 1 7 ? -2.857 14.804 -13.390 1.00 0.00 7 TYR A C 3
ATOM 3175 O O . TYR A 1 7 ? -2.471 14.529 -14.527 1.00 0.00 7 TYR A O 3
ATOM 3193 N N . GLN A 1 8 ? -2.028 14.995 -12.369 1.00 0.00 8 GLN A N 3
ATOM 3194 C CA . GLN A 1 8 ? -0.584 14.943 -12.527 1.00 0.00 8 GLN A CA 3
ATOM 3195 C C . GLN A 1 8 ? 0.048 14.490 -11.221 1.00 0.00 8 GLN A C 3
ATOM 3196 O O . GLN A 1 8 ? 0.226 15.282 -10.295 1.00 0.00 8 GLN A O 3
ATOM 3210 N N . GLN A 1 9 ? 0.354 13.212 -11.145 1.00 0.00 9 GLN A N 3
ATOM 3211 C CA . GLN A 1 9 ? 0.964 12.641 -9.955 1.00 0.00 9 GLN A CA 3
ATOM 3212 C C . GLN A 1 9 ? 2.375 12.160 -10.259 1.00 0.00 9 GLN A C 3
ATOM 3213 O O . GLN A 1 9 ? 2.735 11.958 -11.420 1.00 0.00 9 GLN A O 3
ATOM 3227 N N . ASP A 1 10 ? 3.164 11.960 -9.209 1.00 0.00 10 ASP A N 3
ATOM 3228 C CA . ASP A 1 10 ? 4.569 11.596 -9.360 1.00 0.00 10 ASP A CA 3
ATOM 3229 C C . ASP A 1 10 ? 4.702 10.129 -9.776 1.00 0.00 10 ASP A C 3
ATOM 3230 O O . ASP A 1 10 ? 3.699 9.434 -9.966 1.00 0.00 10 ASP A O 3
ATOM 3239 N N . ASN A 1 11 ? 5.932 9.661 -9.915 1.00 0.00 11 ASN A N 3
ATOM 3240 C CA . ASN A 1 11 ? 6.188 8.304 -10.378 1.00 0.00 11 ASN A CA 3
ATOM 3241 C C . ASN A 1 11 ? 7.049 7.545 -9.377 1.00 0.00 11 ASN A C 3
ATOM 3242 O O . ASN A 1 11 ? 8.161 7.965 -9.044 1.00 0.00 11 ASN A O 3
ATOM 3253 N N . PHE A 1 12 ? 6.532 6.421 -8.909 1.00 0.00 12 PHE A N 3
ATOM 3254 C CA . PHE A 1 12 ? 7.215 5.622 -7.905 1.00 0.00 12 PHE A CA 3
ATOM 3255 C C . PHE A 1 12 ? 7.914 4.428 -8.538 1.00 0.00 12 PHE A C 3
ATOM 3256 O O . PHE A 1 12 ? 7.419 3.837 -9.500 1.00 0.00 12 PHE A O 3
ATOM 3273 N N . VAL A 1 13 ? 9.066 4.082 -7.991 1.00 0.00 13 VAL A N 3
ATOM 3274 C CA . VAL A 1 13 ? 9.758 2.868 -8.373 1.00 0.00 13 VAL A CA 3
ATOM 3275 C C . VAL A 1 13 ? 9.642 1.858 -7.238 1.00 0.00 13 VAL A C 3
ATOM 3276 O O . VAL A 1 13 ? 10.315 1.957 -6.208 1.00 0.00 13 VAL A O 3
ATOM 3289 N N . VAL A 1 14 ? 8.738 0.917 -7.417 1.00 0.00 14 VAL A N 3
ATOM 3290 C CA . VAL A 1 14 ? 8.438 -0.056 -6.387 1.00 0.00 14 VAL A CA 3
ATOM 3291 C C . VAL A 1 14 ? 9.380 -1.245 -6.473 1.00 0.00 14 VAL A C 3
ATOM 3292 O O . VAL A 1 14 ? 9.516 -1.867 -7.527 1.00 0.00 14 VAL A O 3
ATOM 3305 N N . LEU A 1 15 ? 10.038 -1.539 -5.366 1.00 0.00 15 LEU A N 3
ATOM 3306 C CA . LEU A 1 15 ? 10.880 -2.713 -5.277 1.00 0.00 15 LEU A CA 3
ATOM 3307 C C . LEU A 1 15 ? 10.126 -3.806 -4.541 1.00 0.00 15 LEU A C 3
ATOM 3308 O O . LEU A 1 15 ? 9.868 -3.696 -3.341 1.00 0.00 15 LEU A O 3
ATOM 3324 N N . GLU A 1 16 ? 9.750 -4.841 -5.266 1.00 0.00 16 GLU A N 3
ATOM 3325 C CA . GLU A 1 16 ? 8.928 -5.894 -4.705 1.00 0.00 16 GLU A CA 3
ATOM 3326 C C . GLU A 1 16 ? 9.407 -7.244 -5.222 1.00 0.00 16 GLU A C 3
ATOM 3327 O O . GLU A 1 16 ? 10.423 -7.324 -5.914 1.00 0.00 16 GLU A O 3
ATOM 3339 N N . THR A 1 17 ? 8.686 -8.296 -4.883 1.00 0.00 17 THR A N 3
ATOM 3340 C CA . THR A 1 17 ? 9.023 -9.631 -5.333 1.00 0.00 17 THR A CA 3
ATOM 3341 C C . THR A 1 17 ? 8.376 -9.900 -6.690 1.00 0.00 17 THR A C 3
ATOM 3342 O O . THR A 1 17 ? 8.949 -10.566 -7.552 1.00 0.00 17 THR A O 3
ATOM 3353 N N . ASN A 1 18 ? 7.173 -9.376 -6.869 1.00 0.00 18 ASN A N 3
ATOM 3354 C CA . ASN A 1 18 ? 6.471 -9.452 -8.147 1.00 0.00 18 ASN A CA 3
AT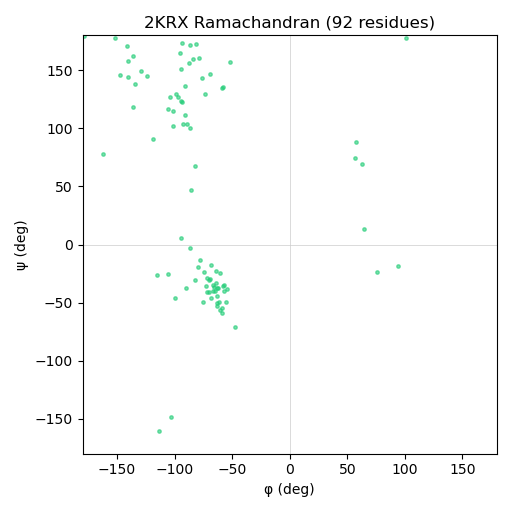OM 3355 C C . ASN A 1 18 ? 6.112 -8.051 -8.625 1.00 0.00 18 ASN A C 3
ATOM 3356 O O . ASN A 1 18 ? 5.071 -7.506 -8.260 1.00 0.00 18 ASN A O 3
ATOM 3367 N N . GLN A 1 19 ? 6.989 -7.460 -9.423 1.00 0.00 19 GLN A N 3
ATOM 3368 C CA . GLN A 1 19 ? 6.790 -6.097 -9.899 1.00 0.00 19 GLN A CA 3
ATOM 3369 C C . GLN A 1 19 ? 6.731 -6.086 -11.428 1.00 0.00 19 GLN A C 3
ATOM 3370 O O . GLN A 1 19 ? 7.758 -6.186 -12.102 1.00 0.00 19 GLN A O 3
ATOM 3384 N N . PRO A 1 20 ? 5.516 -5.990 -11.989 1.00 0.00 20 PRO A N 3
ATOM 3385 C CA . PRO A 1 20 ? 5.304 -6.028 -13.441 1.00 0.00 20 PRO A CA 3
ATOM 3386 C C . PRO A 1 20 ? 5.677 -4.726 -14.154 1.00 0.00 20 PRO A C 3
ATOM 3387 O O . PRO A 1 20 ? 5.360 -3.627 -13.689 1.00 0.00 20 PRO A O 3
ATOM 3398 N N . GLU A 1 21 ? 6.353 -4.882 -15.286 1.00 0.00 21 GLU A N 3
ATOM 3399 C CA . GLU A 1 21 ? 6.728 -3.784 -16.173 1.00 0.00 21 GLU A CA 3
ATOM 3400 C C . GLU A 1 21 ? 7.910 -2.985 -15.619 1.00 0.00 21 GLU A C 3
ATOM 3401 O O . GLU A 1 21 ? 9.053 -3.434 -15.740 1.00 0.00 21 GLU A O 3
ATOM 3413 N N . GLN A 1 22 ? 7.668 -1.828 -15.000 1.00 0.00 22 GLN A N 3
ATOM 3414 C CA . GLN A 1 22 ? 8.780 -0.973 -14.586 1.00 0.00 22 GLN A CA 3
ATOM 3415 C C . GLN A 1 22 ? 8.395 0.049 -13.511 1.00 0.00 22 GLN A C 3
ATOM 3416 O O . GLN A 1 22 ? 8.888 -0.022 -12.385 1.00 0.00 22 GLN A O 3
ATOM 3430 N N . PHE A 1 23 ? 7.531 0.997 -13.849 1.00 0.00 23 PHE A N 3
ATOM 3431 C CA . PHE A 1 23 ? 7.218 2.101 -12.942 1.00 0.00 23 PHE A CA 3
ATOM 3432 C C . PHE A 1 23 ? 5.716 2.330 -12.863 1.00 0.00 23 PHE A C 3
ATOM 3433 O O . PHE A 1 23 ? 4.994 2.090 -13.830 1.00 0.00 23 PHE A O 3
ATOM 3450 N N . LEU A 1 24 ? 5.249 2.801 -11.717 1.00 0.00 24 LEU A N 3
ATOM 3451 C CA . LEU A 1 24 ? 3.830 3.063 -11.525 1.00 0.00 24 LEU A CA 3
ATOM 3452 C C . LEU A 1 24 ? 3.619 4.369 -10.767 1.00 0.00 24 LEU A C 3
ATOM 3453 O O . LEU A 1 24 ? 4.397 4.716 -9.876 1.00 0.00 24 LEU A O 3
ATOM 3469 N N . THR A 1 25 ? 2.574 5.098 -11.141 1.00 0.00 25 THR A N 3
ATOM 3470 C CA . THR A 1 25 ? 2.267 6.374 -10.509 1.00 0.00 25 THR A CA 3
ATOM 3471 C C . THR A 1 25 ? 1.526 6.176 -9.191 1.00 0.00 25 THR A C 3
ATOM 3472 O O . THR A 1 25 ? 1.196 5.049 -8.817 1.00 0.00 25 THR A O 3
ATOM 3483 N N . THR A 1 26 ? 1.264 7.282 -8.499 1.00 0.00 26 THR A N 3
ATOM 3484 C CA . THR A 1 26 ? 0.544 7.263 -7.230 1.00 0.00 26 THR A CA 3
ATOM 3485 C C . THR A 1 26 ? -0.803 6.544 -7.357 1.00 0.00 26 THR A C 3
ATOM 3486 O O . THR A 1 26 ? -1.195 5.777 -6.479 1.00 0.00 26 THR A O 3
ATOM 3497 N N . ILE A 1 27 ? -1.494 6.783 -8.467 1.00 0.00 27 ILE A N 3
ATOM 3498 C CA . ILE A 1 27 ? -2.806 6.185 -8.700 1.00 0.00 27 ILE A CA 3
ATOM 3499 C C . ILE A 1 27 ? -2.693 4.668 -8.848 1.00 0.00 27 ILE A C 3
ATOM 3500 O O . ILE A 1 27 ? -3.474 3.915 -8.268 1.00 0.00 27 ILE A O 3
ATOM 3516 N N . GLU A 1 28 ? -1.699 4.232 -9.608 1.00 0.00 28 GLU A N 3
ATOM 3517 C CA . GLU A 1 28 ? -1.484 2.814 -9.856 1.00 0.00 28 GLU A CA 3
ATOM 3518 C C . GLU A 1 28 ? -0.992 2.118 -8.591 1.00 0.00 28 GLU A C 3
ATOM 3519 O O . GLU A 1 28 ? -1.365 0.979 -8.306 1.00 0.00 28 GLU A O 3
ATOM 3531 N N . LEU A 1 29 ? -0.163 2.822 -7.827 1.00 0.00 29 LEU A N 3
ATOM 3532 C CA . LEU A 1 29 ? 0.328 2.314 -6.553 1.00 0.00 29 LEU A CA 3
ATOM 3533 C C . LEU A 1 29 ? -0.826 2.126 -5.578 1.00 0.00 29 LEU A C 3
ATOM 3534 O O . LEU A 1 29 ? -0.847 1.162 -4.812 1.00 0.00 29 LEU A O 3
ATOM 3550 N N . LEU A 1 30 ? -1.783 3.049 -5.617 1.00 0.00 30 LEU A N 3
ATOM 3551 C CA . LEU A 1 30 ? -2.988 2.936 -4.809 1.00 0.00 30 LEU A CA 3
ATOM 3552 C C . LEU A 1 30 ? -3.681 1.611 -5.066 1.00 0.00 30 LEU A C 3
ATOM 3553 O O . LEU A 1 30 ? -3.921 0.841 -4.141 1.00 0.00 30 LEU A O 3
ATOM 3569 N N . GLU A 1 31 ? -3.970 1.338 -6.331 1.00 0.00 31 GLU A N 3
ATOM 3570 C CA . GLU A 1 31 ? -4.678 0.124 -6.715 1.00 0.00 31 GLU A CA 3
ATOM 3571 C C . GLU A 1 31 ? -3.880 -1.120 -6.326 1.00 0.00 31 GLU A C 3
ATOM 3572 O O . GLU A 1 31 ? -4.452 -2.143 -5.940 1.00 0.00 31 GLU A O 3
ATOM 3584 N N . LYS A 1 32 ? -2.555 -1.022 -6.419 1.00 0.00 32 LYS A N 3
ATOM 3585 C CA . LYS A 1 32 ? -1.680 -2.120 -6.028 1.00 0.00 32 LYS A CA 3
ATOM 3586 C C . LYS A 1 32 ? -1.794 -2.371 -4.527 1.00 0.00 32 LYS A C 3
ATOM 3587 O O . LYS A 1 32 ? -2.038 -3.498 -4.092 1.00 0.00 32 LYS A O 3
ATOM 3606 N N . LEU A 1 33 ? -1.630 -1.309 -3.744 1.00 0.00 33 LEU A N 3
ATOM 3607 C CA . LEU A 1 33 ? -1.742 -1.392 -2.293 1.00 0.00 33 LEU A CA 3
ATOM 3608 C C . LEU A 1 33 ? -3.122 -1.882 -1.887 1.00 0.00 33 LEU A C 3
ATOM 3609 O O . LEU A 1 33 ? -3.248 -2.821 -1.112 1.00 0.00 33 LEU A O 3
ATOM 3625 N N . LYS A 1 34 ? -4.143 -1.245 -2.440 1.00 0.00 34 LYS A N 3
ATOM 3626 C CA . LYS A 1 34 ? -5.530 -1.550 -2.112 1.00 0.00 34 LYS A CA 3
ATOM 3627 C C . LYS A 1 34 ? -5.842 -3.038 -2.246 1.00 0.00 34 LYS A C 3
ATOM 3628 O O . LYS A 1 34 ? -6.340 -3.654 -1.311 1.00 0.00 34 LYS A O 3
ATOM 3647 N N . GLY A 1 35 ? -5.534 -3.614 -3.401 1.00 0.00 35 GLY A N 3
ATOM 3648 C CA . GLY A 1 35 ? -5.852 -5.013 -3.640 1.00 0.00 35 GLY A CA 3
ATOM 3649 C C . GLY A 1 35 ? -5.131 -5.949 -2.689 1.00 0.00 35 GLY A C 3
ATOM 3650 O O . GLY A 1 35 ? -5.741 -6.848 -2.090 1.00 0.00 35 GLY A O 3
ATOM 3654 N N . GLU A 1 36 ? -3.836 -5.723 -2.521 1.00 0.00 36 GLU A N 3
ATOM 3655 C CA . GLU A 1 36 ? -3.026 -6.599 -1.695 1.00 0.00 36 GLU A CA 3
ATOM 3656 C C . GLU A 1 36 ? -3.297 -6.348 -0.215 1.00 0.00 36 GLU A C 3
ATOM 3657 O O . GLU A 1 36 ? -3.015 -7.194 0.626 1.00 0.00 36 GLU A O 3
ATOM 3669 N N . LEU A 1 37 ? -3.864 -5.185 0.089 1.00 0.00 37 LEU A N 3
ATOM 3670 C CA . LEU A 1 37 ? -4.286 -4.859 1.446 1.00 0.00 37 LEU A CA 3
ATOM 3671 C C . LEU A 1 37 ? -5.679 -5.431 1.719 1.00 0.00 37 LEU A C 3
ATOM 3672 O O . LEU A 1 37 ? -5.993 -5.811 2.845 1.00 0.00 37 LEU A O 3
ATOM 3688 N N . GLU A 1 38 ? -6.506 -5.499 0.677 1.00 0.00 38 GLU A N 3
ATOM 3689 C CA . GLU A 1 38 ? -7.838 -6.096 0.779 1.00 0.00 38 GLU A CA 3
ATOM 3690 C C . GLU A 1 38 ? -7.756 -7.554 1.208 1.00 0.00 38 GLU A C 3
ATOM 3691 O O . GLU A 1 38 ? -8.584 -8.030 1.985 1.00 0.00 38 GLU A O 3
ATOM 3703 N N . LYS A 1 39 ? -6.758 -8.265 0.698 1.00 0.00 39 LYS A N 3
ATOM 3704 C CA . LYS A 1 39 ? -6.575 -9.671 1.055 1.00 0.00 39 LYS A CA 3
ATOM 3705 C C . LYS A 1 39 ? -5.907 -9.819 2.428 1.00 0.00 39 LYS A C 3
ATOM 3706 O O . LYS A 1 39 ? -5.678 -10.936 2.898 1.00 0.00 39 LYS A O 3
ATOM 3725 N N . ILE A 1 40 ? -5.598 -8.698 3.069 1.00 0.00 40 ILE A N 3
ATOM 3726 C CA . ILE A 1 40 ? -5.008 -8.717 4.401 1.00 0.00 40 ILE A CA 3
ATOM 3727 C C . ILE A 1 40 ? -6.092 -8.593 5.470 1.00 0.00 40 ILE A C 3
ATOM 3728 O O . ILE A 1 40 ? -7.059 -7.847 5.309 1.00 0.00 40 ILE A O 3
ATOM 3744 N N . SER A 1 41 ? -5.935 -9.349 6.546 1.00 0.00 41 SER A N 3
ATOM 3745 C CA . SER A 1 41 ? -6.864 -9.304 7.663 1.00 0.00 41 SER A CA 3
ATOM 3746 C C . SER A 1 41 ? -6.676 -8.018 8.462 1.00 0.00 41 SER A C 3
ATOM 3747 O O . SER A 1 41 ? -5.563 -7.501 8.558 1.00 0.00 41 SER A O 3
ATOM 3755 N N . PHE A 1 42 ? -7.756 -7.510 9.042 1.00 0.00 42 PHE A N 3
ATOM 3756 C CA . PHE A 1 42 ? -7.670 -6.330 9.895 1.00 0.00 42 PHE A CA 3
ATOM 3757 C C . PHE A 1 42 ? -6.878 -6.643 11.157 1.00 0.00 42 PHE A C 3
ATOM 3758 O O . PHE A 1 42 ? -6.328 -5.752 11.790 1.00 0.00 42 PHE A O 3
ATOM 3775 N N . SER A 1 43 ? -6.812 -7.920 11.505 1.00 0.00 43 SER A N 3
ATOM 3776 C CA . SER A 1 43 ? -6.021 -8.359 12.643 1.00 0.00 43 SER A CA 3
ATOM 3777 C C . SER A 1 43 ? -4.584 -8.648 12.208 1.00 0.00 43 SER A C 3
ATOM 3778 O O . SER A 1 43 ? -3.756 -9.097 13.003 1.00 0.00 43 SER A O 3
ATOM 3786 N N . ASP A 1 44 ? -4.294 -8.389 10.942 1.00 0.00 44 ASP A N 3
ATOM 3787 C CA . ASP A 1 44 ? -2.970 -8.646 10.392 1.00 0.00 44 ASP A CA 3
ATOM 3788 C C . ASP A 1 44 ? -2.302 -7.335 9.975 1.00 0.00 44 ASP A C 3
ATOM 3789 O O . ASP A 1 44 ? -1.079 -7.207 10.021 1.00 0.00 44 ASP A O 3
ATOM 3798 N N . LEU A 1 45 ? -3.115 -6.366 9.569 1.00 0.00 45 LEU A N 3
ATOM 3799 C CA . LEU A 1 45 ? -2.615 -5.041 9.213 1.00 0.00 45 LEU A CA 3
ATOM 3800 C C . LEU A 1 45 ? -2.498 -4.147 10.456 1.00 0.00 45 LEU A C 3
ATOM 3801 O O . LEU A 1 45 ? -3.191 -4.366 11.452 1.00 0.00 45 LEU A O 3
ATOM 3817 N N . PRO A 1 46 ? -1.597 -3.145 10.411 1.00 0.00 46 PRO A N 3
ATOM 3818 C CA . PRO A 1 46 ? -1.334 -2.238 11.541 1.00 0.00 46 PRO A CA 3
ATOM 3819 C C . PRO A 1 46 ? -2.590 -1.561 12.093 1.00 0.00 46 PRO A C 3
ATOM 3820 O O . PRO A 1 46 ? -3.560 -1.329 11.372 1.00 0.00 46 PRO A O 3
ATOM 3831 N N . LEU A 1 47 ? -2.533 -1.207 13.374 1.00 0.00 47 LEU A N 3
ATOM 3832 C CA . LEU A 1 47 ? -3.669 -0.619 14.081 1.00 0.00 47 LEU A CA 3
ATOM 3833 C C . LEU A 1 47 ? -4.080 0.721 13.468 1.00 0.00 47 LEU A C 3
ATOM 3834 O O . LEU A 1 47 ? -5.245 1.111 13.530 1.00 0.00 47 LEU A O 3
ATOM 3850 N N . GLU A 1 48 ? -3.119 1.422 12.874 1.00 0.00 48 GLU A N 3
ATOM 3851 C CA . GLU A 1 48 ? -3.401 2.692 12.210 1.00 0.00 48 GLU A CA 3
ATOM 3852 C C . GLU A 1 48 ? -4.430 2.495 11.102 1.00 0.00 48 GLU A C 3
ATOM 3853 O O . GLU A 1 48 ? -5.373 3.276 10.958 1.00 0.00 48 GLU A O 3
ATOM 3865 N N . LEU A 1 49 ? -4.263 1.416 10.350 1.00 0.00 49 LEU A N 3
ATOM 3866 C CA . LEU A 1 49 ? -5.145 1.121 9.234 1.00 0.00 49 LEU A CA 3
ATOM 3867 C C . LEU A 1 49 ? -6.505 0.653 9.739 1.00 0.00 49 LEU A C 3
ATOM 3868 O O . LEU A 1 49 ? -7.502 0.744 9.037 1.00 0.00 49 LEU A O 3
ATOM 3884 N N . GLN A 1 50 ? -6.535 0.168 10.973 1.00 0.00 50 GLN A N 3
ATOM 3885 C CA . GLN A 1 50 ? -7.776 -0.279 11.588 1.00 0.00 50 GLN A CA 3
ATOM 3886 C C . GLN A 1 50 ? -8.640 0.917 11.973 1.00 0.00 50 GLN A C 3
ATOM 3887 O O . GLN A 1 50 ? -9.870 0.841 11.956 1.00 0.00 50 GLN A O 3
ATOM 3901 N N . LYS A 1 51 ? -7.992 2.021 12.334 1.00 0.00 51 LYS A N 3
ATOM 3902 C CA . LYS A 1 51 ? -8.701 3.252 12.635 1.00 0.00 51 LYS A CA 3
ATOM 3903 C C . LYS A 1 51 ? -9.161 3.935 11.352 1.00 0.00 51 LYS A C 3
ATOM 3904 O O . LYS A 1 51 ? -10.108 4.721 11.358 1.00 0.00 51 LYS A O 3
ATOM 3923 N N . LEU A 1 52 ? -8.461 3.656 10.260 1.00 0.00 52 LEU A N 3
ATOM 3924 C CA . LEU A 1 52 ? -8.876 4.128 8.944 1.00 0.00 52 LEU A CA 3
ATOM 3925 C C . LEU A 1 52 ? -9.991 3.243 8.402 1.00 0.00 52 LEU A C 3
ATOM 3926 O O . LEU A 1 52 ? -9.760 2.111 7.982 1.00 0.00 52 LEU A O 3
ATOM 3942 N N . ASP A 1 53 ? -11.198 3.784 8.400 1.00 0.00 53 ASP A N 3
ATOM 3943 C CA . ASP A 1 53 ? -12.405 3.002 8.135 1.00 0.00 53 ASP A CA 3
ATOM 3944 C C . ASP A 1 53 ? -12.440 2.426 6.719 1.00 0.00 53 ASP A C 3
ATOM 3945 O O . ASP A 1 53 ? -13.027 1.368 6.491 1.00 0.00 53 ASP A O 3
ATOM 3954 N N . SER A 1 54 ? -11.809 3.101 5.770 1.00 0.00 54 SER A N 3
ATOM 3955 C CA . SER A 1 54 ? -11.920 2.702 4.375 1.00 0.00 54 SER A CA 3
ATOM 3956 C C . SER A 1 54 ? -10.561 2.302 3.804 1.00 0.00 54 SER A C 3
ATOM 3957 O O . SER A 1 54 ? -9.533 2.897 4.142 1.00 0.00 54 SER A O 3
ATOM 3965 N N . LEU A 1 55 ? -10.575 1.292 2.937 1.00 0.00 55 LEU A N 3
ATOM 3966 C CA . LEU A 1 55 ? -9.368 0.782 2.287 1.00 0.00 55 LEU A CA 3
ATOM 3967 C C . LEU A 1 55 ? -8.582 1.883 1.552 1.00 0.00 55 LEU A C 3
ATOM 3968 O O . LEU A 1 55 ? -7.375 2.008 1.761 1.00 0.00 55 LEU A O 3
ATOM 3984 N N . PRO A 1 56 ? -9.229 2.689 0.672 1.00 0.00 56 PRO A N 3
ATOM 3985 C CA . PRO A 1 56 ? -8.547 3.777 -0.041 1.00 0.00 56 PRO A CA 3
ATOM 3986 C C . PRO A 1 56 ? -7.796 4.711 0.906 1.00 0.00 56 PRO A C 3
ATOM 3987 O O . PRO A 1 56 ? -6.679 5.129 0.614 1.00 0.00 56 PRO A O 3
ATOM 3998 N N . ALA A 1 57 ? -8.402 5.009 2.052 1.00 0.00 57 ALA A N 3
ATOM 3999 C CA . ALA A 1 57 ? -7.791 5.895 3.037 1.00 0.00 57 ALA A CA 3
ATOM 4000 C C . ALA A 1 57 ? -6.540 5.259 3.632 1.00 0.00 57 ALA A C 3
ATOM 4001 O O . ALA A 1 57 ? -5.536 5.934 3.860 1.00 0.00 57 ALA A O 3
ATOM 4008 N N . GLN A 1 58 ? -6.610 3.953 3.867 1.00 0.00 58 GLN A N 3
ATOM 4009 C CA . GLN A 1 58 ? -5.482 3.201 4.407 1.00 0.00 58 GLN A CA 3
ATOM 4010 C C . GLN A 1 58 ? -4.297 3.250 3.450 1.00 0.00 58 GLN A C 3
ATOM 4011 O O . GLN A 1 58 ? -3.209 3.697 3.818 1.00 0.00 58 GLN A O 3
ATOM 4025 N N . ALA A 1 59 ? -4.529 2.822 2.216 1.00 0.00 59 ALA A N 3
ATOM 4026 C CA . ALA A 1 59 ? -3.476 2.766 1.207 1.00 0.00 59 ALA A CA 3
ATOM 4027 C C . ALA A 1 59 ? -2.930 4.157 0.887 1.00 0.00 59 ALA A C 3
ATOM 4028 O O . ALA A 1 59 ? -1.725 4.333 0.701 1.00 0.00 59 ALA A O 3
ATOM 4035 N N . GLN A 1 60 ? -3.814 5.145 0.843 1.00 0.00 60 GLN A N 3
ATOM 4036 C CA . GLN A 1 60 ? -3.413 6.515 0.545 1.00 0.00 60 GLN A CA 3
ATOM 4037 C C . GLN A 1 60 ? -2.520 7.074 1.650 1.00 0.00 60 GLN A C 3
ATOM 4038 O O . GLN A 1 60 ? -1.559 7.795 1.375 1.00 0.00 60 GLN A O 3
ATOM 4052 N N . HIS A 1 61 ? -2.824 6.729 2.897 1.00 0.00 61 HIS A N 3
ATOM 4053 C CA . HIS A 1 61 ? -2.048 7.233 4.021 1.00 0.00 61 HIS A CA 3
ATOM 4054 C C . HIS A 1 61 ? -0.693 6.538 4.090 1.00 0.00 61 HIS A C 3
ATOM 4055 O O . HIS A 1 61 ? 0.279 7.093 4.613 1.00 0.00 61 HIS A O 3
ATOM 4070 N N . LEU A 1 62 ? -0.631 5.323 3.559 1.00 0.00 62 LEU A N 3
ATOM 4071 C CA . LEU A 1 62 ? 0.639 4.626 3.415 1.00 0.00 62 LEU A CA 3
ATOM 4072 C C . LEU A 1 62 ? 1.564 5.450 2.532 1.00 0.00 62 LEU A C 3
ATOM 4073 O O . LEU A 1 62 ? 2.726 5.669 2.864 1.00 0.00 62 LEU A O 3
ATOM 4089 N N . ILE A 1 63 ? 1.006 5.931 1.420 1.00 0.00 63 ILE A N 3
ATOM 4090 C CA . ILE A 1 63 ? 1.736 6.763 0.472 1.00 0.00 63 ILE A CA 3
ATOM 4091 C C . ILE A 1 63 ? 2.098 8.116 1.095 1.00 0.00 63 ILE A C 3
ATOM 4092 O O . ILE A 1 63 ? 3.061 8.764 0.681 1.00 0.00 63 ILE A O 3
ATOM 4108 N N . ASP A 1 64 ? 1.316 8.542 2.087 1.00 0.00 64 ASP A N 3
ATOM 4109 C CA . ASP A 1 64 ? 1.618 9.770 2.824 1.00 0.00 64 ASP A CA 3
ATOM 4110 C C . ASP A 1 64 ? 2.965 9.645 3.511 1.00 0.00 64 ASP A C 3
ATOM 4111 O O . ASP A 1 64 ? 3.788 10.562 3.470 1.00 0.00 64 ASP A O 3
ATOM 4120 N N . THR A 1 65 ? 3.180 8.506 4.151 1.00 0.00 65 THR A N 3
ATOM 4121 C CA . THR A 1 65 ? 4.425 8.262 4.856 1.00 0.00 65 THR A CA 3
ATOM 4122 C C . THR A 1 65 ? 5.327 7.288 4.096 1.00 0.00 65 THR A C 3
ATOM 4123 O O . THR A 1 65 ? 6.203 7.722 3.350 1.00 0.00 65 THR A O 3
ATOM 4134 N N . SER A 1 66 ? 5.041 5.990 4.272 1.00 0.00 66 SER A N 3
ATOM 4135 C CA . SER A 1 66 ? 5.843 4.848 3.786 1.00 0.00 66 SER A CA 3
ATOM 4136 C C . SER A 1 66 ? 5.760 3.723 4.811 1.00 0.00 66 SER A C 3
ATOM 4137 O O . SER A 1 66 ? 5.821 3.973 6.017 1.00 0.00 66 SER A O 3
ATOM 4145 N N . CYS A 1 67 ? 5.624 2.495 4.344 1.00 0.00 67 CYS A N 3
ATOM 4146 C CA . CYS A 1 67 ? 5.562 1.343 5.233 1.00 0.00 67 CYS A CA 3
ATOM 4147 C C . CYS A 1 67 ? 6.139 0.112 4.550 1.00 0.00 67 CYS A C 3
ATOM 4148 O O . CYS A 1 67 ? 6.132 0.012 3.325 1.00 0.00 67 CYS A O 3
ATOM 4156 N N . GLU A 1 68 ? 6.653 -0.812 5.344 1.00 0.00 68 GLU A N 3
ATOM 4157 C CA . GLU A 1 68 ? 7.127 -2.084 4.824 1.00 0.00 68 GLU A CA 3
ATOM 4158 C C . GLU A 1 68 ? 6.022 -3.116 4.984 1.00 0.00 68 GLU A C 3
ATOM 4159 O O . GLU A 1 68 ? 5.605 -3.428 6.102 1.00 0.00 68 GLU A O 3
ATOM 4171 N N . LEU A 1 69 ? 5.543 -3.634 3.866 1.00 0.00 69 LEU A N 3
ATOM 4172 C CA . LEU A 1 69 ? 4.349 -4.462 3.871 1.00 0.00 69 LEU A CA 3
ATOM 4173 C C . LEU A 1 69 ? 4.636 -5.872 3.377 1.00 0.00 69 LEU A C 3
ATOM 4174 O O . LEU A 1 69 ? 5.154 -6.064 2.275 1.00 0.00 69 LEU A O 3
ATOM 4190 N N . ASP A 1 70 ? 4.313 -6.852 4.209 1.00 0.00 70 ASP A N 3
ATOM 4191 C CA . ASP A 1 70 ? 4.352 -8.248 3.801 1.00 0.00 70 ASP A CA 3
ATOM 4192 C C . ASP A 1 70 ? 3.112 -8.555 2.984 1.00 0.00 70 ASP A C 3
ATOM 4193 O O . ASP A 1 70 ? 2.005 -8.621 3.520 1.00 0.00 70 ASP A O 3
ATOM 4202 N N . VAL A 1 71 ? 3.290 -8.730 1.690 1.00 0.00 71 VAL A N 3
ATOM 4203 C CA . VAL A 1 71 ? 2.157 -8.851 0.787 1.00 0.00 71 VAL A CA 3
ATOM 4204 C C . VAL A 1 71 ? 1.896 -10.294 0.372 1.00 0.00 71 VAL A C 3
ATOM 4205 O O . VAL A 1 71 ? 1.243 -10.551 -0.639 1.00 0.00 71 VAL A O 3
ATOM 4218 N N . GLY A 1 72 ? 2.377 -11.235 1.172 1.00 0.00 72 GLY A N 3
ATOM 4219 C CA . GLY A 1 72 ? 2.025 -12.626 0.969 1.00 0.00 72 GLY A CA 3
ATOM 4220 C C . GLY A 1 72 ? 3.067 -13.399 0.189 1.00 0.00 72 GLY A C 3
ATOM 4221 O O . GLY A 1 72 ? 3.784 -12.831 -0.634 1.00 0.00 72 GLY A O 3
ATOM 4225 N N . ALA A 1 73 ? 3.160 -14.698 0.478 1.00 0.00 73 ALA A N 3
ATOM 4226 C CA . ALA A 1 73 ? 4.058 -15.618 -0.229 1.00 0.00 73 ALA A CA 3
ATOM 4227 C C . ALA A 1 73 ? 5.529 -15.269 -0.011 1.00 0.00 73 ALA A C 3
ATOM 4228 O O . ALA A 1 73 ? 6.414 -15.812 -0.676 1.00 0.00 73 ALA A O 3
ATOM 4235 N N . GLY A 1 74 ? 5.791 -14.385 0.939 1.00 0.00 74 GLY A N 3
ATOM 4236 C CA . GLY A 1 74 ? 7.150 -13.956 1.192 1.00 0.00 74 GLY A CA 3
ATOM 4237 C C . GLY A 1 74 ? 7.525 -12.760 0.345 1.00 0.00 74 GLY A C 3
ATOM 4238 O O . GLY A 1 74 ? 8.700 -12.413 0.229 1.00 0.00 74 GLY A O 3
ATOM 4242 N N . LYS A 1 75 ? 6.526 -12.146 -0.274 1.00 0.00 75 LYS A N 3
ATOM 4243 C CA . LYS A 1 75 ? 6.745 -10.929 -1.033 1.00 0.00 75 LYS A CA 3
ATOM 4244 C C . LYS A 1 75 ? 6.841 -9.746 -0.087 1.00 0.00 75 LYS A C 3
ATOM 4245 O O . LYS A 1 75 ? 6.028 -9.605 0.829 1.00 0.00 75 LYS A O 3
ATOM 4264 N N . TYR A 1 76 ? 7.824 -8.895 -0.308 1.00 0.00 76 TYR A N 3
ATOM 4265 C CA . TYR A 1 76 ? 7.971 -7.694 0.495 1.00 0.00 76 TYR A CA 3
ATOM 4266 C C . TYR A 1 76 ? 7.732 -6.463 -0.360 1.00 0.00 76 TYR A C 3
ATOM 4267 O O . TYR A 1 76 ? 8.405 -6.258 -1.369 1.00 0.00 76 TYR A O 3
ATOM 4285 N N . LEU A 1 77 ? 6.767 -5.654 0.043 1.00 0.00 77 LEU A N 3
ATOM 4286 C CA . LEU A 1 77 ? 6.372 -4.492 -0.731 1.00 0.00 77 LEU A CA 3
ATOM 4287 C C . LEU A 1 77 ? 6.896 -3.205 -0.108 1.00 0.00 77 LEU A C 3
ATOM 4288 O O . LEU A 1 77 ? 6.550 -2.863 1.026 1.00 0.00 77 LEU A O 3
ATOM 4304 N N . GLN A 1 78 ? 7.745 -2.510 -0.852 1.00 0.00 78 GLN A N 3
ATOM 4305 C CA . GLN A 1 78 ? 8.191 -1.179 -0.476 1.00 0.00 78 GLN A CA 3
ATOM 4306 C C . GLN A 1 78 ? 8.198 -0.277 -1.703 1.00 0.00 78 GLN A C 3
ATOM 4307 O O . GLN A 1 78 ? 8.457 -0.732 -2.820 1.00 0.00 78 GLN A O 3
ATOM 4321 N N . TRP A 1 79 ? 7.911 0.997 -1.501 1.00 0.00 79 TRP A N 3
ATOM 4322 C CA . TRP A 1 79 ? 7.837 1.936 -2.604 1.00 0.00 79 TRP A CA 3
ATOM 4323 C C . TRP A 1 79 ? 8.597 3.211 -2.271 1.00 0.00 79 TRP A C 3
ATOM 4324 O O . TRP A 1 79 ? 8.525 3.715 -1.153 1.00 0.00 79 TRP A O 3
ATOM 4345 N N . TYR A 1 80 ? 9.359 3.700 -3.233 1.00 0.00 80 TYR A N 3
ATOM 4346 C CA . TYR A 1 80 ? 9.984 5.003 -3.117 1.00 0.00 80 TYR A CA 3
ATOM 4347 C C . TYR A 1 80 ? 9.931 5.699 -4.466 1.00 0.00 80 TYR A C 3
ATOM 4348 O O . TYR A 1 80 ? 9.986 5.050 -5.509 1.00 0.00 80 TYR A O 3
ATOM 4366 N N . ALA A 1 81 ? 9.792 7.008 -4.447 1.00 0.00 81 ALA A N 3
ATOM 4367 C CA . ALA A 1 81 ? 9.627 7.759 -5.676 1.00 0.00 81 ALA A CA 3
ATOM 4368 C C . ALA A 1 81 ? 10.950 8.327 -6.155 1.00 0.00 81 ALA A C 3
ATOM 4369 O O . ALA A 1 81 ? 11.713 8.907 -5.377 1.00 0.00 81 ALA A O 3
ATOM 4376 N N . VAL A 1 82 ? 11.223 8.141 -7.434 1.00 0.00 82 VAL A N 3
ATOM 4377 C CA . VAL A 1 82 ? 12.373 8.764 -8.061 1.00 0.00 82 VAL A CA 3
ATOM 4378 C C . VAL A 1 82 ? 11.996 10.178 -8.482 1.00 0.00 82 VAL A C 3
ATOM 4379 O O . VAL A 1 82 ? 11.309 10.386 -9.482 1.00 0.00 82 VAL A O 3
ATOM 4392 N N . ARG A 1 83 ? 12.448 11.145 -7.708 1.00 0.00 83 ARG A N 3
ATOM 4393 C CA . ARG A 1 83 ? 11.957 12.505 -7.831 1.00 0.00 83 ARG A CA 3
ATOM 4394 C C . ARG A 1 83 ? 13.086 13.488 -8.051 1.00 0.00 83 ARG A C 3
ATOM 4395 O O . ARG A 1 83 ? 14.262 13.152 -7.887 1.00 0.00 83 ARG A O 3
ATOM 4416 N N . LEU A 1 84 ? 12.715 14.694 -8.455 1.00 0.00 84 LEU A N 3
ATOM 4417 C CA . LEU A 1 84 ? 13.646 15.804 -8.525 1.00 0.00 84 LEU A CA 3
ATOM 4418 C C . LEU A 1 84 ? 13.871 16.360 -7.120 1.00 0.00 84 LEU A C 3
ATOM 4419 O O . LEU A 1 84 ? 13.615 15.667 -6.133 1.00 0.00 84 LEU A O 3
ATOM 4435 N N . GLU A 1 85 ? 14.346 17.603 -7.032 1.00 0.00 85 GLU A N 3
ATOM 4436 C CA . GLU A 1 85 ? 14.705 18.209 -5.747 1.00 0.00 85 GLU A CA 3
ATOM 4437 C C . GLU A 1 85 ? 15.872 17.448 -5.126 1.00 0.00 85 GLU A C 3
ATOM 4438 O O . GLU A 1 85 ? 16.079 17.481 -3.914 1.00 0.00 85 GLU A O 3
ATOM 4450 N N . LYS A 1 86 ? 16.646 16.782 -5.977 1.00 0.00 86 LYS A N 3
ATOM 4451 C CA . LYS A 1 86 ? 17.769 15.972 -5.535 1.00 0.00 86 LYS A CA 3
ATOM 4452 C C . LYS A 1 86 ? 18.929 16.870 -5.138 1.00 0.00 86 LYS A C 3
ATOM 4453 O O . LYS A 1 86 ? 19.527 16.699 -4.075 1.00 0.00 86 LYS A O 3
ATOM 4472 N N . LEU A 1 87 ? 19.243 17.832 -5.994 1.00 0.00 87 LEU A N 3
ATOM 4473 C CA . LEU A 1 87 ? 20.245 18.828 -5.665 1.00 0.00 87 LEU A CA 3
ATOM 4474 C C . LEU A 1 87 ? 19.648 19.840 -4.694 1.00 0.00 87 LEU A C 3
ATOM 4475 O O . LEU A 1 87 ? 18.542 20.339 -4.914 1.00 0.00 87 LEU A O 3
ATOM 4491 N N . GLU A 1 88 ? 20.366 20.104 -3.603 1.00 0.00 88 GLU A N 3
ATOM 4492 C CA . GLU A 1 88 ? 19.864 20.965 -2.536 1.00 0.00 88 GLU A CA 3
ATOM 4493 C C . GLU A 1 88 ? 18.532 20.416 -2.032 1.00 0.00 88 GLU A C 3
ATOM 4494 O O . GLU A 1 88 ? 17.536 21.139 -1.949 1.00 0.00 88 GLU A O 3
ATOM 4506 N N . HIS A 1 89 ? 18.555 19.128 -1.685 1.00 0.00 89 HIS A N 3
ATOM 4507 C CA . HIS A 1 89 ? 17.353 18.343 -1.394 1.00 0.00 89 HIS A CA 3
ATOM 4508 C C . HIS A 1 89 ? 16.440 19.022 -0.374 1.00 0.00 89 HIS A C 3
ATOM 4509 O O . HIS A 1 89 ? 16.705 18.971 0.827 1.00 0.00 89 HIS A O 3
ATOM 4524 N N . HIS A 1 90 ? 15.395 19.671 -0.913 1.00 0.00 90 HIS A N 3
ATOM 4525 C CA . HIS A 1 90 ? 14.306 20.336 -0.167 1.00 0.00 90 HIS A CA 3
ATOM 4526 C C . HIS A 1 90 ? 14.538 20.416 1.345 1.00 0.00 90 HIS A C 3
ATOM 4527 O O . HIS A 1 90 ? 14.174 19.498 2.090 1.00 0.00 90 HIS A O 3
ATOM 4542 N N . HIS A 1 91 ? 15.148 21.508 1.795 1.00 0.00 91 HIS A N 3
ATOM 4543 C CA . HIS A 1 91 ? 15.400 21.694 3.216 1.00 0.00 91 HIS A CA 3
ATOM 4544 C C . HIS A 1 91 ? 15.561 23.171 3.579 1.00 0.00 91 HIS A C 3
ATOM 4545 O O . HIS A 1 91 ? 16.466 23.857 3.099 1.00 0.00 91 HIS A O 3
ATOM 4560 N N . HIS A 1 92 ? 14.644 23.656 4.396 1.00 0.00 92 HIS A N 3
ATOM 4561 C CA . HIS A 1 92 ? 14.794 24.942 5.058 1.00 0.00 92 HIS A CA 3
ATOM 4562 C C . HIS A 1 92 ? 14.990 24.673 6.543 1.00 0.00 92 HIS A C 3
ATOM 4563 O O . HIS A 1 92 ? 15.795 25.324 7.205 1.00 0.00 92 HIS A O 3
ATOM 4578 N N . HIS A 1 93 ? 14.244 23.682 7.035 1.00 0.00 93 HIS A N 3
ATOM 4579 C CA . HIS A 1 93 ? 14.338 23.210 8.414 1.00 0.00 93 HIS A CA 3
ATOM 4580 C C . HIS A 1 93 ? 13.915 24.285 9.409 1.00 0.00 93 HIS A C 3
ATOM 4581 O O . HIS A 1 93 ? 14.695 25.173 9.757 1.00 0.00 93 HIS A O 3
ATOM 4596 N N . HIS A 1 94 ? 12.668 24.209 9.843 1.00 0.00 94 HIS A N 3
ATOM 4597 C CA . HIS A 1 94 ? 12.175 25.090 10.889 1.00 0.00 94 HIS A CA 3
ATOM 4598 C C . HIS A 1 94 ? 12.775 24.671 12.222 1.00 0.00 94 HIS A C 3
ATOM 4599 O O . HIS A 1 94 ? 12.302 23.668 12.790 1.00 0.00 94 HIS A O 3
ATOM 4615 N N . MET A 1 1 ? -9.214 25.815 -8.163 1.00 0.00 1 MET A N 4
ATOM 4616 C CA . MET A 1 1 ? -8.972 24.354 -8.210 1.00 0.00 1 MET A CA 4
ATOM 4617 C C . MET A 1 1 ? -8.292 23.895 -6.924 1.00 0.00 1 MET A C 4
ATOM 4618 O O . MET A 1 1 ? -7.096 24.115 -6.737 1.00 0.00 1 MET A O 4
ATOM 4634 N N . PRO A 1 2 ? -9.055 23.277 -6.005 1.00 0.00 2 PRO A N 4
ATOM 4635 C CA . PRO A 1 2 ? -8.518 22.761 -4.737 1.00 0.00 2 PRO A CA 4
ATOM 4636 C C . PRO A 1 2 ? -7.515 21.636 -4.961 1.00 0.00 2 PRO A C 4
ATOM 4637 O O . PRO A 1 2 ? -6.539 21.501 -4.219 1.00 0.00 2 PRO A O 4
ATOM 4648 N N . ASP A 1 3 ? -7.773 20.825 -5.980 1.00 0.00 3 ASP A N 4
ATOM 4649 C CA . ASP A 1 3 ? -6.840 19.786 -6.396 1.00 0.00 3 ASP A CA 4
ATOM 4650 C C . ASP A 1 3 ? -5.925 20.342 -7.482 1.00 0.00 3 ASP A C 4
ATOM 4651 O O . ASP A 1 3 ? -6.353 20.524 -8.624 1.00 0.00 3 ASP A O 4
ATOM 4660 N N . PRO A 1 4 ? -4.662 20.640 -7.141 1.00 0.00 4 PRO A N 4
ATOM 4661 C CA . PRO A 1 4 ? -3.741 21.325 -8.050 1.00 0.00 4 PRO A CA 4
ATOM 4662 C C . PRO A 1 4 ? -3.125 20.410 -9.106 1.00 0.00 4 PRO A C 4
ATOM 4663 O O . PRO A 1 4 ? -2.743 20.866 -10.183 1.00 0.00 4 PRO A O 4
ATOM 4674 N N . LEU A 1 5 ? -3.033 19.123 -8.811 1.00 0.00 5 LEU A N 4
ATOM 4675 C CA . LEU A 1 5 ? -2.359 18.202 -9.707 1.00 0.00 5 LEU A CA 4
ATOM 4676 C C . LEU A 1 5 ? -3.319 17.144 -10.235 1.00 0.00 5 LEU A C 4
ATOM 4677 O O . LEU A 1 5 ? -3.619 16.160 -9.557 1.00 0.00 5 LEU A O 4
ATOM 4693 N N . MET A 1 6 ? -3.815 17.369 -11.444 1.00 0.00 6 MET A N 4
ATOM 4694 C CA . MET A 1 6 ? -4.660 16.393 -12.122 1.00 0.00 6 MET A CA 4
ATOM 4695 C C . MET A 1 6 ? -4.005 15.970 -13.429 1.00 0.00 6 MET A C 4
ATOM 4696 O O . MET A 1 6 ? -4.590 15.244 -14.233 1.00 0.00 6 MET A O 4
ATOM 4710 N N . TYR A 1 7 ? -2.778 16.432 -13.625 1.00 0.00 7 TYR A N 4
ATOM 4711 C CA . TYR A 1 7 ? -2.062 16.210 -14.871 1.00 0.00 7 TYR A CA 4
ATOM 4712 C C . TYR A 1 7 ? -1.272 14.912 -14.797 1.00 0.00 7 TYR A C 4
ATOM 4713 O O . TYR A 1 7 ? -1.614 13.920 -15.444 1.00 0.00 7 TYR A O 4
ATOM 4731 N N . GLN A 1 8 ? -0.223 14.925 -13.988 1.00 0.00 8 GLN A N 4
ATOM 4732 C CA . GLN A 1 8 ? 0.630 13.764 -13.814 1.00 0.00 8 GLN A CA 4
ATOM 4733 C C . GLN A 1 8 ? 1.235 13.780 -12.416 1.00 0.00 8 GLN A C 4
ATOM 4734 O O . GLN A 1 8 ? 1.944 14.716 -12.046 1.00 0.00 8 GLN A O 4
ATOM 4748 N N . GLN A 1 9 ? 0.938 12.750 -11.643 1.00 0.00 9 GLN A N 4
ATOM 4749 C CA . GLN A 1 9 ? 1.378 12.680 -10.258 1.00 0.00 9 GLN A CA 4
ATOM 4750 C C . GLN A 1 9 ? 2.802 12.145 -10.178 1.00 0.00 9 GLN A C 4
ATOM 4751 O O . GLN A 1 9 ? 3.360 11.687 -11.177 1.00 0.00 9 GLN A O 4
ATOM 4765 N N . ASP A 1 10 ? 3.392 12.219 -8.993 1.00 0.00 10 ASP A N 4
ATOM 4766 C CA . ASP A 1 10 ? 4.728 11.681 -8.768 1.00 0.00 10 ASP A CA 4
ATOM 4767 C C . ASP A 1 10 ? 4.716 10.168 -8.946 1.00 0.00 10 ASP A C 4
ATOM 4768 O O . ASP A 1 10 ? 3.713 9.508 -8.658 1.00 0.00 10 ASP A O 4
ATOM 4777 N N . ASN A 1 11 ? 5.825 9.616 -9.413 1.00 0.00 11 ASN A N 4
ATOM 4778 C CA . ASN A 1 11 ? 5.893 8.191 -9.704 1.00 0.00 11 ASN A CA 4
ATOM 4779 C C . ASN A 1 11 ? 6.702 7.465 -8.641 1.00 0.00 11 ASN A C 4
ATOM 4780 O O . ASN A 1 11 ? 7.752 7.940 -8.205 1.00 0.00 11 ASN A O 4
ATOM 4791 N N . PHE A 1 12 ? 6.203 6.313 -8.229 1.00 0.00 12 PHE A N 4
ATOM 4792 C CA . PHE A 1 12 ? 6.848 5.525 -7.196 1.00 0.00 12 PHE A CA 4
ATOM 4793 C C . PHE A 1 12 ? 7.427 4.257 -7.796 1.00 0.00 12 PHE A C 4
ATOM 4794 O O . PHE A 1 12 ? 6.814 3.639 -8.670 1.00 0.00 12 PHE A O 4
ATOM 4811 N N . VAL A 1 13 ? 8.604 3.879 -7.331 1.00 0.00 13 VAL A N 4
ATOM 4812 C CA . VAL A 1 13 ? 9.248 2.672 -7.809 1.00 0.00 13 VAL A CA 4
ATOM 4813 C C . VAL A 1 13 ? 8.761 1.471 -7.011 1.00 0.00 13 VAL A C 4
ATOM 4814 O O . VAL A 1 13 ? 8.991 1.377 -5.805 1.00 0.00 13 VAL A O 4
ATOM 4827 N N . VAL A 1 14 ? 8.070 0.575 -7.695 1.00 0.00 14 VAL A N 4
ATOM 4828 C CA . VAL A 1 14 ? 7.485 -0.598 -7.070 1.00 0.00 14 VAL A CA 4
ATOM 4829 C C . VAL A 1 14 ? 8.306 -1.835 -7.403 1.00 0.00 14 VAL A C 4
ATOM 4830 O O . VAL A 1 14 ? 8.269 -2.342 -8.528 1.00 0.00 14 VAL A O 4
ATOM 4843 N N . LEU A 1 15 ? 9.058 -2.307 -6.426 1.00 0.00 15 LEU A N 4
ATOM 4844 C CA . LEU A 1 15 ? 9.943 -3.438 -6.628 1.00 0.00 15 LEU A CA 4
ATOM 4845 C C . LEU A 1 15 ? 9.402 -4.684 -5.941 1.00 0.00 15 LEU A C 4
ATOM 4846 O O . LEU A 1 15 ? 9.339 -4.749 -4.714 1.00 0.00 15 LEU A O 4
ATOM 4862 N N . GLU A 1 16 ? 9.000 -5.661 -6.742 1.00 0.00 16 GLU A N 4
ATOM 4863 C CA . GLU A 1 16 ? 8.576 -6.950 -6.222 1.00 0.00 16 GLU A CA 4
ATOM 4864 C C . GLU A 1 16 ? 9.663 -7.989 -6.461 1.00 0.00 16 GLU A C 4
ATOM 4865 O O . GLU A 1 16 ? 10.527 -7.808 -7.318 1.00 0.00 16 GLU A O 4
ATOM 4877 N N . THR A 1 17 ? 9.614 -9.067 -5.696 1.00 0.00 17 THR A N 4
ATOM 4878 C CA . THR A 1 17 ? 10.612 -10.129 -5.772 1.00 0.00 17 THR A CA 4
ATOM 4879 C C . THR A 1 17 ? 10.666 -10.788 -7.154 1.00 0.00 17 THR A C 4
ATOM 4880 O O . THR A 1 17 ? 11.747 -11.078 -7.675 1.00 0.00 17 THR A O 4
ATOM 4891 N N . ASN A 1 18 ? 9.505 -11.005 -7.749 1.00 0.00 18 ASN A N 4
ATOM 4892 C CA . ASN A 1 18 ? 9.422 -11.768 -8.985 1.00 0.00 18 ASN A CA 4
ATOM 4893 C C . ASN A 1 18 ? 9.297 -10.874 -10.214 1.00 0.00 18 ASN A C 4
ATOM 4894 O O . ASN A 1 18 ? 10.173 -10.888 -11.082 1.00 0.00 18 ASN A O 4
ATOM 4905 N N . GLN A 1 19 ? 8.232 -10.097 -10.296 1.00 0.00 19 GLN A N 4
ATOM 4906 C CA . GLN A 1 19 ? 8.003 -9.261 -11.464 1.00 0.00 19 GLN A CA 4
ATOM 4907 C C . GLN A 1 19 ? 7.623 -7.846 -11.034 1.00 0.00 19 GLN A C 4
ATOM 4908 O O . GLN A 1 19 ? 6.477 -7.587 -10.665 1.00 0.00 19 GLN A O 4
ATOM 4922 N N . PRO A 1 20 ? 8.598 -6.928 -11.023 1.00 0.00 20 PRO A N 4
ATOM 4923 C CA . PRO A 1 20 ? 8.355 -5.523 -10.718 1.00 0.00 20 PRO A CA 4
ATOM 4924 C C . PRO A 1 20 ? 7.928 -4.721 -11.951 1.00 0.00 20 PRO A C 4
ATOM 4925 O O . PRO A 1 20 ? 8.339 -5.018 -13.074 1.00 0.00 20 PRO A O 4
ATOM 4936 N N . GLU A 1 21 ? 7.119 -3.692 -11.731 1.00 0.00 21 GLU A N 4
ATOM 4937 C CA . GLU A 1 21 ? 6.654 -2.831 -12.817 1.00 0.00 21 GLU A CA 4
ATOM 4938 C C . GLU A 1 21 ? 7.507 -1.572 -12.914 1.00 0.00 21 GLU A C 4
ATOM 4939 O O . GLU A 1 21 ? 7.113 -0.587 -13.541 1.00 0.00 21 GLU A O 4
ATOM 4951 N N . GLN A 1 22 ? 8.690 -1.636 -12.305 1.00 0.00 22 GLN A N 4
ATOM 4952 C CA . GLN A 1 22 ? 9.625 -0.513 -12.246 1.00 0.00 22 GLN A CA 4
ATOM 4953 C C . GLN A 1 22 ? 9.023 0.656 -11.470 1.00 0.00 22 GLN A C 4
ATOM 4954 O O . GLN A 1 22 ? 9.217 0.761 -10.264 1.00 0.00 22 GLN A O 4
ATOM 4968 N N . PHE A 1 23 ? 8.266 1.507 -12.146 1.00 0.00 23 PHE A N 4
ATOM 4969 C CA . PHE A 1 23 ? 7.665 2.662 -11.500 1.00 0.00 23 PHE A CA 4
ATOM 4970 C C . PHE A 1 23 ? 6.299 2.973 -12.104 1.00 0.00 23 PHE A C 4
ATOM 4971 O O . PHE A 1 23 ? 6.103 2.874 -13.318 1.00 0.00 23 PHE A O 4
ATOM 4988 N N . LEU A 1 24 ? 5.356 3.320 -11.241 1.00 0.00 24 LEU A N 4
ATOM 4989 C CA . LEU A 1 24 ? 4.009 3.680 -11.662 1.00 0.00 24 LEU A CA 4
ATOM 4990 C C . LEU A 1 24 ? 3.544 4.936 -10.930 1.00 0.00 24 LEU A C 4
ATOM 4991 O O . LEU A 1 24 ? 4.243 5.439 -10.048 1.00 0.00 24 LEU A O 4
ATOM 5007 N N . THR A 1 25 ? 2.377 5.445 -11.294 1.00 0.00 25 THR A N 4
ATOM 5008 C CA . THR A 1 25 ? 1.875 6.682 -10.713 1.00 0.00 25 THR A CA 4
ATOM 5009 C C . THR A 1 25 ? 1.230 6.427 -9.347 1.00 0.00 25 THR A C 4
ATOM 5010 O O . THR A 1 25 ? 0.919 5.284 -8.999 1.00 0.00 25 THR A O 4
ATOM 5021 N N . THR A 1 26 ? 1.038 7.497 -8.579 1.00 0.00 26 THR A N 4
ATOM 5022 C CA . THR A 1 26 ? 0.477 7.417 -7.233 1.00 0.00 26 THR A CA 4
ATOM 5023 C C . THR A 1 26 ? -0.846 6.647 -7.201 1.00 0.00 26 THR A C 4
ATOM 5024 O O . THR A 1 26 ? -1.086 5.848 -6.297 1.00 0.00 26 THR A O 4
ATOM 5035 N N . ILE A 1 27 ? -1.688 6.877 -8.202 1.00 0.00 27 ILE A N 4
ATOM 5036 C CA . ILE A 1 27 ? -3.024 6.295 -8.228 1.00 0.00 27 ILE A CA 4
ATOM 5037 C C . ILE A 1 27 ? -2.964 4.783 -8.434 1.00 0.00 27 ILE A C 4
ATOM 5038 O O . ILE A 1 27 ? -3.660 4.029 -7.753 1.00 0.00 27 ILE A O 4
ATOM 5054 N N . GLU A 1 28 ? -2.128 4.342 -9.366 1.00 0.00 28 GLU A N 4
ATOM 5055 C CA . GLU A 1 28 ? -1.953 2.916 -9.613 1.00 0.00 28 GLU A CA 4
ATOM 5056 C C . GLU A 1 28 ? -1.418 2.220 -8.369 1.00 0.00 28 GLU A C 4
ATOM 5057 O O . GLU A 1 28 ? -1.817 1.100 -8.056 1.00 0.00 28 GLU A O 4
ATOM 5069 N N . LEU A 1 29 ? -0.524 2.894 -7.655 1.00 0.00 29 LEU A N 4
ATOM 5070 C CA . LEU A 1 29 ? 0.014 2.361 -6.410 1.00 0.00 29 LEU A CA 4
ATOM 5071 C C . LEU A 1 29 ? -1.086 2.275 -5.358 1.00 0.00 29 LEU A C 4
ATOM 5072 O O . LEU A 1 29 ? -1.157 1.310 -4.599 1.00 0.00 29 LEU A O 4
ATOM 5088 N N . LEU A 1 30 ? -1.951 3.282 -5.342 1.00 0.00 30 LEU A N 4
ATOM 5089 C CA . LEU A 1 30 ? -3.068 3.324 -4.411 1.00 0.00 30 LEU A CA 4
ATOM 5090 C C . LEU A 1 30 ? -3.999 2.138 -4.655 1.00 0.00 30 LEU A C 4
ATOM 5091 O O . LEU A 1 30 ? -4.373 1.423 -3.723 1.00 0.00 30 LEU A O 4
ATOM 5107 N N . GLU A 1 31 ? -4.351 1.924 -5.919 1.00 0.00 31 GLU A N 4
ATOM 5108 C CA . GLU A 1 31 ? -5.239 0.830 -6.289 1.00 0.00 31 GLU A CA 4
ATOM 5109 C C . GLU A 1 31 ? -4.563 -0.521 -6.072 1.00 0.00 31 GLU A C 4
ATOM 5110 O O . GLU A 1 31 ? -5.215 -1.507 -5.721 1.00 0.00 31 GLU A O 4
ATOM 5122 N N . LYS A 1 32 ? -3.251 -0.554 -6.265 1.00 0.00 32 LYS A N 4
ATOM 5123 C CA . LYS A 1 32 ? -2.467 -1.765 -6.053 1.00 0.00 32 LYS A CA 4
ATOM 5124 C C . LYS A 1 32 ? -2.465 -2.140 -4.572 1.00 0.00 32 LYS A C 4
ATOM 5125 O O . LYS A 1 32 ? -2.809 -3.263 -4.198 1.00 0.00 32 LYS A O 4
ATOM 5144 N N . LEU A 1 33 ? -2.091 -1.172 -3.737 1.00 0.00 33 LEU A N 4
ATOM 5145 C CA . LEU A 1 33 ? -1.974 -1.386 -2.299 1.00 0.00 33 LEU A CA 4
ATOM 5146 C C . LEU A 1 33 ? -3.297 -1.786 -1.660 1.00 0.00 33 LEU A C 4
ATOM 5147 O O . LEU A 1 33 ? -3.301 -2.470 -0.649 1.00 0.00 33 LEU A O 4
ATOM 5163 N N . LYS A 1 34 ? -4.417 -1.365 -2.240 1.00 0.00 34 LYS A N 4
ATOM 5164 C CA . LYS A 1 34 ? -5.725 -1.764 -1.721 1.00 0.00 34 LYS A CA 4
ATOM 5165 C C . LYS A 1 34 ? -5.899 -3.278 -1.803 1.00 0.00 34 LYS A C 4
ATOM 5166 O O . LYS A 1 34 ? -6.435 -3.894 -0.885 1.00 0.00 34 LYS A O 4
ATOM 5185 N N . GLY A 1 35 ? -5.417 -3.876 -2.888 1.00 0.00 35 GLY A N 4
ATOM 5186 C CA . GLY A 1 35 ? -5.489 -5.320 -3.028 1.00 0.00 35 GLY A CA 4
ATOM 5187 C C . GLY A 1 35 ? -4.483 -6.006 -2.130 1.00 0.00 35 GLY A C 4
ATOM 5188 O O . GLY A 1 35 ? -4.800 -6.985 -1.447 1.00 0.00 35 GLY A O 4
ATOM 5192 N N . GLU A 1 36 ? -3.271 -5.462 -2.120 1.00 0.00 36 GLU A N 4
ATOM 5193 C CA . GLU A 1 36 ? -2.212 -5.940 -1.242 1.00 0.00 36 GLU A CA 4
ATOM 5194 C C . GLU A 1 36 ? -2.649 -5.877 0.220 1.00 0.00 36 GLU A C 4
ATOM 5195 O O . GLU A 1 36 ? -2.255 -6.706 1.035 1.00 0.00 36 GLU A O 4
ATOM 5207 N N . LEU A 1 37 ? -3.475 -4.892 0.534 1.00 0.00 37 LEU A N 4
ATOM 5208 C CA . LEU A 1 37 ? -3.917 -4.655 1.897 1.00 0.00 37 LEU A CA 4
ATOM 5209 C C . LEU A 1 37 ? -5.121 -5.523 2.263 1.00 0.00 37 LEU A C 4
ATOM 5210 O O . LEU A 1 37 ? -5.183 -6.064 3.365 1.00 0.00 37 LEU A O 4
ATOM 5226 N N . GLU A 1 38 ? -6.071 -5.669 1.339 1.00 0.00 38 GLU A N 4
ATOM 5227 C CA . GLU A 1 38 ? -7.293 -6.421 1.625 1.00 0.00 38 GLU A CA 4
ATOM 5228 C C . GLU A 1 38 ? -7.001 -7.910 1.814 1.00 0.00 38 GLU A C 4
ATOM 5229 O O . GLU A 1 38 ? -7.772 -8.623 2.458 1.00 0.00 38 GLU A O 4
ATOM 5241 N N . LYS A 1 39 ? -5.897 -8.382 1.245 1.00 0.00 39 LYS A N 4
ATOM 5242 C CA . LYS A 1 39 ? -5.503 -9.778 1.414 1.00 0.00 39 LYS A CA 4
ATOM 5243 C C . LYS A 1 39 ? -4.734 -9.961 2.723 1.00 0.00 39 LYS A C 4
ATOM 5244 O O . LYS A 1 39 ? -4.264 -11.055 3.044 1.00 0.00 39 LYS A O 4
ATOM 5263 N N . ILE A 1 40 ? -4.609 -8.874 3.473 1.00 0.00 40 ILE A N 4
ATOM 5264 C CA . ILE A 1 40 ? -4.015 -8.899 4.800 1.00 0.00 40 ILE A CA 4
ATOM 5265 C C . ILE A 1 40 ? -5.109 -8.680 5.847 1.00 0.00 40 ILE A C 4
ATOM 5266 O O . ILE A 1 40 ? -6.068 -7.944 5.606 1.00 0.00 40 ILE A O 4
ATOM 5282 N N . SER A 1 41 ? -4.984 -9.350 6.985 1.00 0.00 41 SER A N 4
ATOM 5283 C CA . SER A 1 41 ? -5.967 -9.251 8.056 1.00 0.00 41 SER A CA 4
ATOM 5284 C C . SER A 1 41 ? -6.097 -7.811 8.539 1.00 0.00 41 SER A C 4
ATOM 5285 O O . SER A 1 41 ? -5.095 -7.138 8.790 1.00 0.00 41 SER A O 4
ATOM 5293 N N . PHE A 1 42 ? -7.332 -7.352 8.689 1.00 0.00 42 PHE A N 4
ATOM 5294 C CA . PHE A 1 42 ? -7.593 -5.994 9.145 1.00 0.00 42 PHE A CA 4
ATOM 5295 C C . PHE A 1 42 ? -7.257 -5.853 10.626 1.00 0.00 42 PHE A C 4
ATOM 5296 O O . PHE A 1 42 ? -7.228 -4.751 11.164 1.00 0.00 42 PHE A O 4
ATOM 5313 N N . SER A 1 43 ? -6.997 -6.979 11.274 1.00 0.00 43 SER A N 4
ATOM 5314 C CA . SER A 1 43 ? -6.583 -6.974 12.663 1.00 0.00 43 SER A CA 4
ATOM 5315 C C . SER A 1 43 ? -5.054 -6.990 12.747 1.00 0.00 43 SER A C 4
ATOM 5316 O O . SER A 1 43 ? -4.469 -6.713 13.796 1.00 0.00 43 SER A O 4
ATOM 5324 N N . ASP A 1 44 ? -4.415 -7.289 11.621 1.00 0.00 44 ASP A N 4
ATOM 5325 C CA . ASP A 1 44 ? -2.960 -7.413 11.564 1.00 0.00 44 ASP A CA 4
ATOM 5326 C C . ASP A 1 44 ? -2.316 -6.147 11.006 1.00 0.00 44 ASP A C 4
ATOM 5327 O O . ASP A 1 44 ? -1.236 -5.744 11.445 1.00 0.00 44 ASP A O 4
ATOM 5336 N N . LEU A 1 45 ? -2.985 -5.518 10.045 1.00 0.00 45 LEU A N 4
ATOM 5337 C CA . LEU A 1 45 ? -2.471 -4.304 9.421 1.00 0.00 45 LEU A CA 4
ATOM 5338 C C . LEU A 1 45 ? -2.355 -3.163 10.442 1.00 0.00 45 LEU A C 4
ATOM 5339 O O . LEU A 1 45 ? -2.971 -3.219 11.509 1.00 0.00 45 LEU A O 4
ATOM 5355 N N . PRO A 1 46 ? -1.539 -2.132 10.132 1.00 0.00 46 PRO A N 4
ATOM 5356 C CA . PRO A 1 46 ? -1.287 -0.995 11.030 1.00 0.00 46 PRO A CA 4
ATOM 5357 C C . PRO A 1 46 ? -2.549 -0.443 11.690 1.00 0.00 46 PRO A C 4
ATOM 5358 O O . PRO A 1 46 ? -3.608 -0.350 11.064 1.00 0.00 46 PRO A O 4
ATOM 5369 N N . LEU A 1 47 ? -2.406 -0.062 12.955 1.00 0.00 47 LEU A N 4
ATOM 5370 C CA . LEU A 1 47 ? -3.516 0.427 13.769 1.00 0.00 47 LEU A CA 4
ATOM 5371 C C . LEU A 1 47 ? -4.238 1.581 13.075 1.00 0.00 47 LEU A C 4
ATOM 5372 O O . LEU A 1 47 ? -5.468 1.657 13.094 1.00 0.00 47 LEU A O 4
ATOM 5388 N N . GLU A 1 48 ? -3.473 2.474 12.457 1.00 0.00 48 GLU A N 4
ATOM 5389 C CA . GLU A 1 48 ? -4.052 3.647 11.816 1.00 0.00 48 GLU A CA 4
ATOM 5390 C C . GLU A 1 48 ? -5.038 3.226 10.730 1.00 0.00 48 GLU A C 4
ATOM 5391 O O . GLU A 1 48 ? -6.042 3.897 10.494 1.00 0.00 48 GLU A O 4
ATOM 5403 N N . LEU A 1 49 ? -4.753 2.097 10.091 1.00 0.00 49 LEU A N 4
ATOM 5404 C CA . LEU A 1 49 ? -5.585 1.605 9.003 1.00 0.00 49 LEU A CA 4
ATOM 5405 C C . LEU A 1 49 ? -6.837 0.944 9.555 1.00 0.00 49 LEU A C 4
ATOM 5406 O O . LEU A 1 49 ? -7.828 0.792 8.852 1.00 0.00 49 LEU A O 4
ATOM 5422 N N . GLN A 1 50 ? -6.779 0.549 10.821 1.00 0.00 50 GLN A N 4
ATOM 5423 C CA . GLN A 1 50 ? -7.925 -0.050 11.489 1.00 0.00 50 GLN A CA 4
ATOM 5424 C C . GLN A 1 50 ? -8.927 1.029 11.862 1.00 0.00 50 GLN A C 4
ATOM 5425 O O . GLN A 1 50 ? -10.130 0.782 11.931 1.00 0.00 50 GLN A O 4
ATOM 5439 N N . LYS A 1 51 ? -8.417 2.232 12.112 1.00 0.00 51 LYS A N 4
ATOM 5440 C CA . LYS A 1 51 ? -9.266 3.372 12.419 1.00 0.00 51 LYS A CA 4
ATOM 5441 C C . LYS A 1 51 ? -9.921 3.906 11.148 1.00 0.00 51 LYS A C 4
ATOM 5442 O O . LYS A 1 51 ? -11.059 4.377 11.174 1.00 0.00 51 LYS A O 4
ATOM 5461 N N . LEU A 1 52 ? -9.196 3.827 10.042 1.00 0.00 52 LEU A N 4
ATOM 5462 C CA . LEU A 1 52 ? -9.744 4.191 8.740 1.00 0.00 52 LEU A CA 4
ATOM 5463 C C . LEU A 1 52 ? -10.629 3.062 8.234 1.00 0.00 52 LEU A C 4
ATOM 5464 O O . LEU A 1 52 ? -10.284 1.893 8.375 1.00 0.00 52 LEU A O 4
ATOM 5480 N N . ASP A 1 53 ? -11.760 3.397 7.645 1.00 0.00 53 ASP A N 4
ATOM 5481 C CA . ASP A 1 53 ? -12.714 2.370 7.247 1.00 0.00 53 ASP A CA 4
ATOM 5482 C C . ASP A 1 53 ? -12.594 2.050 5.765 1.00 0.00 53 ASP A C 4
ATOM 5483 O O . ASP A 1 53 ? -12.844 0.922 5.339 1.00 0.00 53 ASP A O 4
ATOM 5492 N N . SER A 1 54 ? -12.192 3.034 4.980 1.00 0.00 54 SER A N 4
ATOM 5493 C CA . SER A 1 54 ? -12.124 2.863 3.540 1.00 0.00 54 SER A CA 4
ATOM 5494 C C . SER A 1 54 ? -10.714 2.488 3.090 1.00 0.00 54 SER A C 4
ATOM 5495 O O . SER A 1 54 ? -9.739 3.143 3.464 1.00 0.00 54 SER A O 4
ATOM 5503 N N . LEU A 1 55 ? -10.624 1.433 2.278 1.00 0.00 55 LEU A N 4
ATOM 5504 C CA . LEU A 1 55 ? -9.350 0.969 1.717 1.00 0.00 55 LEU A CA 4
ATOM 5505 C C . LEU A 1 55 ? -8.533 2.106 1.084 1.00 0.00 55 LEU A C 4
ATOM 5506 O O . LEU A 1 55 ? -7.341 2.225 1.362 1.00 0.00 55 LEU A O 4
ATOM 5522 N N . PRO A 1 56 ? -9.143 2.960 0.224 1.00 0.00 56 PRO A N 4
ATOM 5523 C CA . PRO A 1 56 ? -8.435 4.088 -0.396 1.00 0.00 56 PRO A CA 4
ATOM 5524 C C . PRO A 1 56 ? -7.768 5.011 0.626 1.00 0.00 56 PRO A C 4
ATOM 5525 O O . PRO A 1 56 ? -6.747 5.631 0.336 1.00 0.00 56 PRO A O 4
ATOM 5536 N N . ALA A 1 57 ? -8.328 5.081 1.830 1.00 0.00 57 ALA A N 4
ATOM 5537 C CA . ALA A 1 57 ? -7.779 5.944 2.864 1.00 0.00 57 ALA A CA 4
ATOM 5538 C C . ALA A 1 57 ? -6.605 5.256 3.540 1.00 0.00 57 ALA A C 4
ATOM 5539 O O . ALA A 1 57 ? -5.572 5.869 3.811 1.00 0.00 57 ALA A O 4
ATOM 5546 N N . GLN A 1 58 ? -6.771 3.964 3.777 1.00 0.00 58 GLN A N 4
ATOM 5547 C CA . GLN A 1 58 ? -5.747 3.148 4.409 1.00 0.00 58 GLN A CA 4
ATOM 5548 C C . GLN A 1 58 ? -4.507 3.066 3.523 1.00 0.00 58 GLN A C 4
ATOM 5549 O O . GLN A 1 58 ? -3.381 3.280 3.979 1.00 0.00 58 GLN A O 4
ATOM 5563 N N . ALA A 1 59 ? -4.729 2.776 2.247 1.00 0.00 59 ALA A N 4
ATOM 5564 C CA . ALA A 1 59 ? -3.638 2.647 1.293 1.00 0.00 59 ALA A CA 4
ATOM 5565 C C . ALA A 1 59 ? -2.955 3.989 1.041 1.00 0.00 59 ALA A C 4
ATOM 5566 O O . ALA A 1 59 ? -1.742 4.043 0.837 1.00 0.00 59 ALA A O 4
ATOM 5573 N N . GLN A 1 60 ? -3.729 5.073 1.063 1.00 0.00 60 GLN A N 4
ATOM 5574 C CA . GLN A 1 60 ? -3.168 6.408 0.883 1.00 0.00 60 GLN A CA 4
ATOM 5575 C C . GLN A 1 60 ? -2.227 6.727 2.044 1.00 0.00 60 GLN A C 4
ATOM 5576 O O . GLN A 1 60 ? -1.135 7.253 1.842 1.00 0.00 60 GLN A O 4
ATOM 5590 N N . HIS A 1 61 ? -2.654 6.379 3.256 1.00 0.00 61 HIS A N 4
ATOM 5591 C CA . HIS A 1 61 ? -1.832 6.555 4.451 1.00 0.00 61 HIS A CA 4
ATOM 5592 C C . HIS A 1 61 ? -0.468 5.897 4.264 1.00 0.00 61 HIS A C 4
ATOM 5593 O O . HIS A 1 61 ? 0.565 6.476 4.612 1.00 0.00 61 HIS A O 4
ATOM 5608 N N . LEU A 1 62 ? -0.478 4.684 3.715 1.00 0.00 62 LEU A N 4
ATOM 5609 C CA . LEU A 1 62 ? 0.752 3.953 3.426 1.00 0.00 62 LEU A CA 4
ATOM 5610 C C . LEU A 1 62 ? 1.665 4.784 2.532 1.00 0.00 62 LEU A C 4
ATOM 5611 O O . LEU A 1 62 ? 2.814 5.050 2.880 1.00 0.00 62 LEU A O 4
ATOM 5627 N N . ILE A 1 63 ? 1.115 5.205 1.397 1.00 0.00 63 ILE A N 4
ATOM 5628 C CA . ILE A 1 63 ? 1.848 5.955 0.380 1.00 0.00 63 ILE A CA 4
ATOM 5629 C C . ILE A 1 63 ? 2.407 7.265 0.928 1.00 0.00 63 ILE A C 4
ATOM 5630 O O . ILE A 1 63 ? 3.569 7.601 0.690 1.00 0.00 63 ILE A O 4
ATOM 5646 N N . ASP A 1 64 ? 1.574 7.992 1.663 1.00 0.00 64 ASP A N 4
ATOM 5647 C CA . ASP A 1 64 ? 1.934 9.323 2.144 1.00 0.00 64 ASP A CA 4
ATOM 5648 C C . ASP A 1 64 ? 3.095 9.250 3.130 1.00 0.00 64 ASP A C 4
ATOM 5649 O O . ASP A 1 64 ? 3.912 10.170 3.215 1.00 0.00 64 ASP A O 4
ATOM 5658 N N . THR A 1 65 ? 3.178 8.148 3.865 1.00 0.00 65 THR A N 4
ATOM 5659 C CA . THR A 1 65 ? 4.256 7.966 4.821 1.00 0.00 65 THR A CA 4
ATOM 5660 C C . THR A 1 65 ? 5.243 6.889 4.360 1.00 0.00 65 THR A C 4
ATOM 5661 O O . THR A 1 65 ? 6.261 7.211 3.745 1.00 0.00 65 THR A O 4
ATOM 5672 N N . SER A 1 66 ? 4.870 5.626 4.617 1.00 0.00 66 SER A N 4
ATOM 5673 C CA . SER A 1 66 ? 5.698 4.416 4.435 1.00 0.00 66 SER A CA 4
ATOM 5674 C C . SER A 1 66 ? 5.339 3.424 5.535 1.00 0.00 66 SER A C 4
ATOM 5675 O O . SER A 1 66 ? 5.190 3.814 6.694 1.00 0.00 66 SER A O 4
ATOM 5683 N N . CYS A 1 67 ? 5.183 2.160 5.180 1.00 0.00 67 CYS A N 4
ATOM 5684 C CA . CYS A 1 67 ? 4.858 1.127 6.154 1.00 0.00 67 CYS A CA 4
ATOM 5685 C C . CYS A 1 67 ? 5.399 -0.220 5.693 1.00 0.00 67 CYS A C 4
ATOM 5686 O O . CYS A 1 67 ? 5.807 -0.367 4.539 1.00 0.00 67 CYS A O 4
ATOM 5694 N N . GLU A 1 68 ? 5.393 -1.198 6.591 1.00 0.00 68 GLU A N 4
ATOM 5695 C CA . GLU A 1 68 ? 5.860 -2.537 6.259 1.00 0.00 68 GLU A CA 4
ATOM 5696 C C . GLU A 1 68 ? 4.671 -3.414 5.892 1.00 0.00 68 GLU A C 4
ATOM 5697 O O . GLU A 1 68 ? 3.629 -3.355 6.545 1.00 0.00 68 GLU A O 4
ATOM 5709 N N . LEU A 1 69 ? 4.819 -4.218 4.852 1.00 0.00 69 LEU A N 4
ATOM 5710 C CA . LEU A 1 69 ? 3.724 -5.054 4.387 1.00 0.00 69 LEU A CA 4
ATOM 5711 C C . LEU A 1 69 ? 4.240 -6.324 3.721 1.00 0.00 69 LEU A C 4
ATOM 5712 O O . LEU A 1 69 ? 4.879 -6.267 2.671 1.00 0.00 69 LEU A O 4
ATOM 5728 N N . ASP A 1 70 ? 3.981 -7.465 4.347 1.00 0.00 70 ASP A N 4
ATOM 5729 C CA . ASP A 1 70 ? 4.231 -8.751 3.709 1.00 0.00 70 ASP A CA 4
ATOM 5730 C C . ASP A 1 70 ? 3.137 -8.988 2.682 1.00 0.00 70 ASP A C 4
ATOM 5731 O O . ASP A 1 70 ? 1.952 -9.007 3.025 1.00 0.00 70 ASP A O 4
ATOM 5740 N N . VAL A 1 71 ? 3.526 -9.148 1.432 1.00 0.00 71 VAL A N 4
ATOM 5741 C CA . VAL A 1 71 ? 2.566 -9.167 0.341 1.00 0.00 71 VAL A CA 4
ATOM 5742 C C . VAL A 1 71 ? 2.288 -10.578 -0.166 1.00 0.00 71 VAL A C 4
ATOM 5743 O O . VAL A 1 71 ? 1.797 -10.758 -1.281 1.00 0.00 71 VAL A O 4
ATOM 5756 N N . GLY A 1 72 ? 2.586 -11.569 0.659 1.00 0.00 72 GLY A N 4
ATOM 5757 C CA . GLY A 1 72 ? 2.193 -12.928 0.350 1.00 0.00 72 GLY A CA 4
ATOM 5758 C C . GLY A 1 72 ? 3.251 -13.709 -0.400 1.00 0.00 72 GLY A C 4
ATOM 5759 O O . GLY A 1 72 ? 4.132 -13.128 -1.035 1.00 0.00 72 GLY A O 4
ATOM 5763 N N . ALA A 1 73 ? 3.172 -15.038 -0.285 1.00 0.00 73 ALA A N 4
ATOM 5764 C CA . ALA A 1 73 ? 4.046 -15.969 -1.012 1.00 0.00 73 ALA A CA 4
ATOM 5765 C C . ALA A 1 73 ? 5.501 -15.880 -0.549 1.00 0.00 73 ALA A C 4
ATOM 5766 O O . ALA A 1 73 ? 6.350 -16.659 -0.986 1.00 0.00 73 ALA A O 4
ATOM 5773 N N . GLY A 1 74 ? 5.785 -14.943 0.344 1.00 0.00 74 GLY A N 4
ATOM 5774 C CA . GLY A 1 74 ? 7.142 -14.750 0.807 1.00 0.00 74 GLY A CA 4
ATOM 5775 C C . GLY A 1 74 ? 7.898 -13.752 -0.047 1.00 0.00 74 GLY A C 4
ATOM 5776 O O . GLY A 1 74 ? 9.112 -13.588 0.106 1.00 0.00 74 GLY A O 4
ATOM 5780 N N . LYS A 1 75 ? 7.189 -13.093 -0.960 1.00 0.00 75 LYS A N 4
ATOM 5781 C CA . LYS A 1 75 ? 7.803 -12.075 -1.800 1.00 0.00 75 LYS A CA 4
ATOM 5782 C C . LYS A 1 75 ? 7.745 -10.734 -1.085 1.00 0.00 75 LYS A C 4
ATOM 5783 O O . LYS A 1 75 ? 6.904 -10.529 -0.209 1.00 0.00 75 LYS A O 4
ATOM 5802 N N . TYR A 1 76 ? 8.639 -9.833 -1.447 1.00 0.00 76 TYR A N 4
ATOM 5803 C CA . TYR A 1 76 ? 8.730 -8.547 -0.774 1.00 0.00 76 TYR A CA 4
ATOM 5804 C C . TYR A 1 76 ? 8.169 -7.437 -1.651 1.00 0.00 76 TYR A C 4
ATOM 5805 O O . TYR A 1 76 ? 8.115 -7.567 -2.876 1.00 0.00 76 TYR A O 4
ATOM 5823 N N . LEU A 1 77 ? 7.744 -6.355 -1.012 1.00 0.00 77 LEU A N 4
ATOM 5824 C CA . LEU A 1 77 ? 7.253 -5.185 -1.720 1.00 0.00 77 LEU A CA 4
ATOM 5825 C C . LEU A 1 77 ? 7.584 -3.921 -0.940 1.00 0.00 77 LEU A C 4
ATOM 5826 O O . LEU A 1 77 ? 7.262 -3.810 0.241 1.00 0.00 77 LEU A O 4
ATOM 5842 N N . GLN A 1 78 ? 8.242 -2.985 -1.599 1.00 0.00 78 GLN A N 4
ATOM 5843 C CA . GLN A 1 78 ? 8.473 -1.672 -1.027 1.00 0.00 78 GLN A CA 4
ATOM 5844 C C . GLN A 1 78 ? 8.423 -0.628 -2.128 1.00 0.00 78 GLN A C 4
ATOM 5845 O O . GLN A 1 78 ? 8.691 -0.932 -3.294 1.00 0.00 78 GLN A O 4
ATOM 5859 N N . TRP A 1 79 ? 8.059 0.586 -1.764 1.00 0.00 79 TRP A N 4
ATOM 5860 C CA . TRP A 1 79 ? 7.913 1.656 -2.729 1.00 0.00 79 TRP A CA 4
ATOM 5861 C C . TRP A 1 79 ? 8.697 2.877 -2.270 1.00 0.00 79 TRP A C 4
ATOM 5862 O O . TRP A 1 79 ? 8.750 3.180 -1.077 1.00 0.00 79 TRP A O 4
ATOM 5883 N N . TYR A 1 80 ? 9.334 3.555 -3.206 1.00 0.00 80 TYR A N 4
ATOM 5884 C CA . TYR A 1 80 ? 10.007 4.801 -2.893 1.00 0.00 80 TYR A CA 4
ATOM 5885 C C . TYR A 1 80 ? 9.800 5.802 -4.020 1.00 0.00 80 TYR A C 4
ATOM 5886 O O . TYR A 1 80 ? 9.719 5.425 -5.193 1.00 0.00 80 TYR A O 4
ATOM 5904 N N . ALA A 1 81 ? 9.684 7.068 -3.655 1.00 0.00 81 ALA A N 4
ATOM 5905 C CA . ALA A 1 81 ? 9.392 8.118 -4.617 1.00 0.00 81 ALA A CA 4
ATOM 5906 C C . ALA A 1 81 ? 10.666 8.645 -5.256 1.00 0.00 81 ALA A C 4
ATOM 5907 O O . ALA A 1 81 ? 11.555 9.145 -4.567 1.00 0.00 81 ALA A O 4
ATOM 5914 N N . VAL A 1 82 ? 10.758 8.529 -6.569 1.00 0.00 82 VAL A N 4
ATOM 5915 C CA . VAL A 1 82 ? 11.896 9.074 -7.286 1.00 0.00 82 VAL A CA 4
ATOM 5916 C C . VAL A 1 82 ? 11.635 10.526 -7.664 1.00 0.00 82 VAL A C 4
ATOM 5917 O O . VAL A 1 82 ? 10.887 10.829 -8.599 1.00 0.00 82 VAL A O 4
ATOM 5930 N N . ARG A 1 83 ? 12.248 11.421 -6.908 1.00 0.00 83 ARG A N 4
ATOM 5931 C CA . ARG A 1 83 ? 12.080 12.848 -7.113 1.00 0.00 83 ARG A CA 4
ATOM 5932 C C . ARG A 1 83 ? 13.440 13.524 -7.059 1.00 0.00 83 ARG A C 4
ATOM 5933 O O . ARG A 1 83 ? 14.226 13.269 -6.147 1.00 0.00 83 ARG A O 4
ATOM 5954 N N . LEU A 1 84 ? 13.721 14.374 -8.028 1.00 0.00 84 LEU A N 4
ATOM 5955 C CA . LEU A 1 84 ? 15.018 15.020 -8.111 1.00 0.00 84 LEU A CA 4
ATOM 5956 C C . LEU A 1 84 ? 14.841 16.526 -8.287 1.00 0.00 84 LEU A C 4
ATOM 5957 O O . LEU A 1 84 ? 14.618 17.006 -9.400 1.00 0.00 84 LEU A O 4
ATOM 5973 N N . GLU A 1 85 ? 14.919 17.268 -7.182 1.00 0.00 85 GLU A N 4
ATOM 5974 C CA . GLU A 1 85 ? 14.725 18.716 -7.222 1.00 0.00 85 GLU A CA 4
ATOM 5975 C C . GLU A 1 85 ? 15.893 19.391 -7.935 1.00 0.00 85 GLU A C 4
ATOM 5976 O O . GLU A 1 85 ? 15.750 20.500 -8.448 1.00 0.00 85 GLU A O 4
ATOM 5988 N N . LYS A 1 86 ? 17.036 18.697 -7.935 1.00 0.00 86 LYS A N 4
ATOM 5989 C CA . LYS A 1 86 ? 18.271 19.105 -8.628 1.00 0.00 86 LYS A CA 4
ATOM 5990 C C . LYS A 1 86 ? 18.839 20.428 -8.107 1.00 0.00 86 LYS A C 4
ATOM 5991 O O . LYS A 1 86 ? 18.165 21.182 -7.395 1.00 0.00 86 LYS A O 4
ATOM 6010 N N . LEU A 1 87 ? 20.111 20.662 -8.447 1.00 0.00 87 LEU A N 4
ATOM 6011 C CA . LEU A 1 87 ? 20.845 21.878 -8.086 1.00 0.00 87 LEU A CA 4
ATOM 6012 C C . LEU A 1 87 ? 21.208 21.899 -6.605 1.00 0.00 87 LEU A C 4
ATOM 6013 O O . LEU A 1 87 ? 22.383 21.964 -6.243 1.00 0.00 87 LEU A O 4
ATOM 6029 N N . GLU A 1 88 ? 20.200 21.838 -5.761 1.00 0.00 88 GLU A N 4
ATOM 6030 C CA . GLU A 1 88 ? 20.387 21.954 -4.328 1.00 0.00 88 GLU A CA 4
ATOM 6031 C C . GLU A 1 88 ? 20.959 20.670 -3.743 1.00 0.00 88 GLU A C 4
ATOM 6032 O O . GLU A 1 88 ? 20.699 19.574 -4.242 1.00 0.00 88 GLU A O 4
ATOM 6044 N N . HIS A 1 89 ? 21.753 20.812 -2.690 1.00 0.00 89 HIS A N 4
ATOM 6045 C CA . HIS A 1 89 ? 22.397 19.666 -2.054 1.00 0.00 89 HIS A CA 4
ATOM 6046 C C . HIS A 1 89 ? 22.224 19.706 -0.543 1.00 0.00 89 HIS A C 4
ATOM 6047 O O . HIS A 1 89 ? 22.378 18.688 0.131 1.00 0.00 89 HIS A O 4
ATOM 6062 N N . HIS A 1 90 ? 21.904 20.878 -0.008 1.00 0.00 90 HIS A N 4
ATOM 6063 C CA . HIS A 1 90 ? 21.776 21.040 1.434 1.00 0.00 90 HIS A CA 4
ATOM 6064 C C . HIS A 1 90 ? 20.472 20.415 1.924 1.00 0.00 90 HIS A C 4
ATOM 6065 O O . HIS A 1 90 ? 19.433 21.080 2.004 1.00 0.00 90 HIS A O 4
ATOM 6080 N N . HIS A 1 91 ? 20.539 19.129 2.234 1.00 0.00 91 HIS A N 4
ATOM 6081 C CA . HIS A 1 91 ? 19.388 18.394 2.730 1.00 0.00 91 HIS A CA 4
ATOM 6082 C C . HIS A 1 91 ? 19.003 18.907 4.109 1.00 0.00 91 HIS A C 4
ATOM 6083 O O . HIS A 1 91 ? 19.837 18.973 5.012 1.00 0.00 91 HIS A O 4
ATOM 6098 N N . HIS A 1 92 ? 17.746 19.293 4.260 1.00 0.00 92 HIS A N 4
ATOM 6099 C CA . HIS A 1 92 ? 17.281 19.886 5.508 1.00 0.00 92 HIS A CA 4
ATOM 6100 C C . HIS A 1 92 ? 15.844 19.471 5.797 1.00 0.00 92 HIS A C 4
ATOM 6101 O O . HIS A 1 92 ? 15.077 20.210 6.410 1.00 0.00 92 HIS A O 4
ATOM 6116 N N . HIS A 1 93 ? 15.504 18.265 5.369 1.00 0.00 93 HIS A N 4
ATOM 6117 C CA . HIS A 1 93 ? 14.179 17.697 5.588 1.00 0.00 93 HIS A CA 4
ATOM 6118 C C . HIS A 1 93 ? 14.238 16.212 5.288 1.00 0.00 93 HIS A C 4
ATOM 6119 O O . HIS A 1 93 ? 13.880 15.375 6.113 1.00 0.00 93 HIS A O 4
ATOM 6134 N N . HIS A 1 94 ? 14.707 15.903 4.094 1.00 0.00 94 HIS A N 4
ATOM 6135 C CA . HIS A 1 94 ? 14.977 14.539 3.694 1.00 0.00 94 HIS A CA 4
ATOM 6136 C C . HIS A 1 94 ? 16.104 14.547 2.681 1.00 0.00 94 HIS A C 4
ATOM 6137 O O . HIS A 1 94 ? 17.235 14.189 3.054 1.00 0.00 94 HIS A O 4
ATOM 6153 N N . MET A 1 1 ? -6.852 20.942 6.600 1.00 0.00 1 MET A N 5
ATOM 6154 C CA . MET A 1 1 ? -5.615 20.821 5.796 1.00 0.00 1 MET A CA 5
ATOM 6155 C C . MET A 1 1 ? -5.901 21.139 4.337 1.00 0.00 1 MET A C 5
ATOM 6156 O O . MET A 1 1 ? -6.867 20.631 3.763 1.00 0.00 1 MET A O 5
ATOM 6172 N N . PRO A 1 2 ? -5.072 21.991 3.716 1.00 0.00 2 PRO A N 5
ATOM 6173 C CA . PRO A 1 2 ? -5.175 22.286 2.288 1.00 0.00 2 PRO A CA 5
ATOM 6174 C C . PRO A 1 2 ? -4.711 21.100 1.454 1.00 0.00 2 PRO A C 5
ATOM 6175 O O . PRO A 1 2 ? -3.954 20.259 1.944 1.00 0.00 2 PRO A O 5
ATOM 6186 N N . ASP A 1 3 ? -5.156 21.035 0.204 1.00 0.00 3 ASP A N 5
ATOM 6187 C CA . ASP A 1 3 ? -4.808 19.916 -0.672 1.00 0.00 3 ASP A CA 5
ATOM 6188 C C . ASP A 1 3 ? -3.298 19.829 -0.870 1.00 0.00 3 ASP A C 5
ATOM 6189 O O . ASP A 1 3 ? -2.683 20.723 -1.455 1.00 0.00 3 ASP A O 5
ATOM 6198 N N . PRO A 1 4 ? -2.681 18.748 -0.373 1.00 0.00 4 PRO A N 5
ATOM 6199 C CA . PRO A 1 4 ? -1.229 18.557 -0.435 1.00 0.00 4 PRO A CA 5
ATOM 6200 C C . PRO A 1 4 ? -0.770 18.059 -1.798 1.00 0.00 4 PRO A C 5
ATOM 6201 O O . PRO A 1 4 ? 0.424 18.050 -2.106 1.00 0.00 4 PRO A O 5
ATOM 6212 N N . LEU A 1 5 ? -1.726 17.665 -2.619 1.00 0.00 5 LEU A N 5
ATOM 6213 C CA . LEU A 1 5 ? -1.425 17.002 -3.869 1.00 0.00 5 LEU A CA 5
ATOM 6214 C C . LEU A 1 5 ? -1.193 18.011 -4.990 1.00 0.00 5 LEU A C 5
ATOM 6215 O O . LEU A 1 5 ? -1.845 17.975 -6.033 1.00 0.00 5 LEU A O 5
ATOM 6231 N N . MET A 1 6 ? -0.232 18.895 -4.774 1.00 0.00 6 MET A N 5
ATOM 6232 C CA . MET A 1 6 ? 0.145 19.878 -5.785 1.00 0.00 6 MET A CA 5
ATOM 6233 C C . MET A 1 6 ? 1.074 19.230 -6.805 1.00 0.00 6 MET A C 5
ATOM 6234 O O . MET A 1 6 ? 1.407 19.815 -7.834 1.00 0.00 6 MET A O 5
ATOM 6248 N N . TYR A 1 7 ? 1.485 18.009 -6.499 1.00 0.00 7 TYR A N 5
ATOM 6249 C CA . TYR A 1 7 ? 2.328 17.232 -7.391 1.00 0.00 7 TYR A CA 5
ATOM 6250 C C . TYR A 1 7 ? 1.455 16.452 -8.364 1.00 0.00 7 TYR A C 5
ATOM 6251 O O . TYR A 1 7 ? 1.951 15.881 -9.337 1.00 0.00 7 TYR A O 5
ATOM 6269 N N . GLN A 1 8 ? 0.148 16.458 -8.080 1.00 0.00 8 GLN A N 5
ATOM 6270 C CA . GLN A 1 8 ? -0.856 15.740 -8.865 1.00 0.00 8 GLN A CA 5
ATOM 6271 C C . GLN A 1 8 ? -0.672 14.231 -8.751 1.00 0.00 8 GLN A C 5
ATOM 6272 O O . GLN A 1 8 ? -1.444 13.555 -8.077 1.00 0.00 8 GLN A O 5
ATOM 6286 N N . GLN A 1 9 ? 0.354 13.712 -9.404 1.00 0.00 9 GLN A N 5
ATOM 6287 C CA . GLN A 1 9 ? 0.617 12.287 -9.415 1.00 0.00 9 GLN A CA 5
ATOM 6288 C C . GLN A 1 9 ? 2.118 12.033 -9.505 1.00 0.00 9 GLN A C 5
ATOM 6289 O O . GLN A 1 9 ? 2.723 12.216 -10.562 1.00 0.00 9 GLN A O 5
ATOM 6303 N N . ASP A 1 10 ? 2.718 11.644 -8.390 1.00 0.00 10 ASP A N 5
ATOM 6304 C CA . ASP A 1 10 ? 4.127 11.272 -8.374 1.00 0.00 10 ASP A CA 5
ATOM 6305 C C . ASP A 1 10 ? 4.273 9.853 -8.893 1.00 0.00 10 ASP A C 5
ATOM 6306 O O . ASP A 1 10 ? 3.325 9.068 -8.830 1.00 0.00 10 ASP A O 5
ATOM 6315 N N . ASN A 1 11 ? 5.451 9.519 -9.394 1.00 0.00 11 ASN A N 5
ATOM 6316 C CA . ASN A 1 11 ? 5.698 8.179 -9.900 1.00 0.00 11 ASN A CA 5
ATOM 6317 C C . ASN A 1 11 ? 6.585 7.410 -8.929 1.00 0.00 11 ASN A C 5
ATOM 6318 O O . ASN A 1 11 ? 7.605 7.917 -8.452 1.00 0.00 11 ASN A O 5
ATOM 6329 N N . PHE A 1 12 ? 6.169 6.197 -8.619 1.00 0.00 12 PHE A N 5
ATOM 6330 C CA . PHE A 1 12 ? 6.856 5.377 -7.638 1.00 0.00 12 PHE A CA 5
ATOM 6331 C C . PHE A 1 12 ? 7.405 4.123 -8.294 1.00 0.00 12 PHE A C 5
ATOM 6332 O O . PHE A 1 12 ? 6.733 3.499 -9.120 1.00 0.00 12 PHE A O 5
ATOM 6349 N N . VAL A 1 13 ? 8.624 3.764 -7.941 1.00 0.00 13 VAL A N 5
ATOM 6350 C CA . VAL A 1 13 ? 9.203 2.519 -8.412 1.00 0.00 13 VAL A CA 5
ATOM 6351 C C . VAL A 1 13 ? 8.907 1.412 -7.409 1.00 0.00 13 VAL A C 5
ATOM 6352 O O . VAL A 1 13 ? 9.398 1.426 -6.279 1.00 0.00 13 VAL A O 5
ATOM 6365 N N . VAL A 1 14 ? 8.063 0.481 -7.815 1.00 0.00 14 VAL A N 5
ATOM 6366 C CA . VAL A 1 14 ? 7.607 -0.570 -6.924 1.00 0.00 14 VAL A CA 5
ATOM 6367 C C . VAL A 1 14 ? 8.416 -1.844 -7.121 1.00 0.00 14 VAL A C 5
ATOM 6368 O O . VAL A 1 14 ? 8.428 -2.430 -8.206 1.00 0.00 14 VAL A O 5
ATOM 6381 N N . LEU A 1 15 ? 9.094 -2.265 -6.065 1.00 0.00 15 LEU A N 5
ATOM 6382 C CA . LEU A 1 15 ? 9.885 -3.479 -6.109 1.00 0.00 15 LEU A CA 5
ATOM 6383 C C . LEU A 1 15 ? 9.207 -4.576 -5.301 1.00 0.00 15 LEU A C 5
ATOM 6384 O O . LEU A 1 15 ? 9.243 -4.573 -4.069 1.00 0.00 15 LEU A O 5
ATOM 6400 N N . GLU A 1 16 ? 8.560 -5.499 -5.997 1.00 0.00 16 GLU A N 5
ATOM 6401 C CA . GLU A 1 16 ? 7.914 -6.622 -5.342 1.00 0.00 16 GLU A CA 5
ATOM 6402 C C . GLU A 1 16 ? 8.852 -7.811 -5.270 1.00 0.00 16 GLU A C 5
ATOM 6403 O O . GLU A 1 16 ? 9.600 -8.082 -6.210 1.00 0.00 16 GLU A O 5
ATOM 6415 N N . THR A 1 17 ? 8.811 -8.512 -4.150 1.00 0.00 17 THR A N 5
ATOM 6416 C CA . THR A 1 17 ? 9.613 -9.707 -3.959 1.00 0.00 17 THR A CA 5
ATOM 6417 C C . THR A 1 17 ? 9.276 -10.765 -5.012 1.00 0.00 17 THR A C 5
ATOM 6418 O O . THR A 1 17 ? 10.165 -11.415 -5.564 1.00 0.00 17 THR A O 5
ATOM 6429 N N . ASN A 1 18 ? 7.988 -10.901 -5.302 1.00 0.00 18 ASN A N 5
ATOM 6430 C CA . ASN A 1 18 ? 7.512 -11.909 -6.242 1.00 0.00 18 ASN A CA 5
ATOM 6431 C C . ASN A 1 18 ? 7.931 -11.570 -7.670 1.00 0.00 18 ASN A C 5
ATOM 6432 O O . ASN A 1 18 ? 8.671 -12.327 -8.301 1.00 0.00 18 ASN A O 5
ATOM 6443 N N . GLN A 1 19 ? 7.476 -10.432 -8.170 1.00 0.00 19 GLN A N 5
ATOM 6444 C CA . GLN A 1 19 ? 7.827 -9.986 -9.505 1.00 0.00 19 GLN A CA 5
ATOM 6445 C C . GLN A 1 19 ? 7.761 -8.464 -9.565 1.00 0.00 19 GLN A C 5
ATOM 6446 O O . GLN A 1 19 ? 6.685 -7.880 -9.460 1.00 0.00 19 GLN A O 5
ATOM 6460 N N . PRO A 1 20 ? 8.920 -7.799 -9.676 1.00 0.00 20 PRO A N 5
ATOM 6461 C CA . PRO A 1 20 ? 8.983 -6.343 -9.791 1.00 0.00 20 PRO A CA 5
ATOM 6462 C C . PRO A 1 20 ? 8.520 -5.874 -11.165 1.00 0.00 20 PRO A C 5
ATOM 6463 O O . PRO A 1 20 ? 9.026 -6.337 -12.192 1.00 0.00 20 PRO A O 5
ATOM 6474 N N . GLU A 1 21 ? 7.574 -4.948 -11.184 1.00 0.00 21 GLU A N 5
ATOM 6475 C CA . GLU A 1 21 ? 7.002 -4.479 -12.438 1.00 0.00 21 GLU A CA 5
ATOM 6476 C C . GLU A 1 21 ? 7.804 -3.320 -13.021 1.00 0.00 21 GLU A C 5
ATOM 6477 O O . GLU A 1 21 ? 8.861 -3.515 -13.622 1.00 0.00 21 GLU A O 5
ATOM 6489 N N . GLN A 1 22 ? 7.298 -2.115 -12.817 1.00 0.00 22 GLN A N 5
ATOM 6490 C CA . GLN A 1 22 ? 7.880 -0.911 -13.391 1.00 0.00 22 GLN A CA 5
ATOM 6491 C C . GLN A 1 22 ? 7.656 0.249 -12.437 1.00 0.00 22 GLN A C 5
ATOM 6492 O O . GLN A 1 22 ? 7.351 0.039 -11.261 1.00 0.00 22 GLN A O 5
ATOM 6506 N N . PHE A 1 23 ? 7.803 1.464 -12.938 1.00 0.00 23 PHE A N 5
ATOM 6507 C CA . PHE A 1 23 ? 7.411 2.635 -12.182 1.00 0.00 23 PHE A CA 5
ATOM 6508 C C . PHE A 1 23 ? 5.964 2.972 -12.523 1.00 0.00 23 PHE A C 5
ATOM 6509 O O . PHE A 1 23 ? 5.573 2.953 -13.692 1.00 0.00 23 PHE A O 5
ATOM 6526 N N . LEU A 1 24 ? 5.162 3.233 -11.512 1.00 0.00 24 LEU A N 5
ATOM 6527 C CA . LEU A 1 24 ? 3.760 3.548 -11.724 1.00 0.00 24 LEU A CA 5
ATOM 6528 C C . LEU A 1 24 ? 3.382 4.784 -10.933 1.00 0.00 24 LEU A C 5
ATOM 6529 O O . LEU A 1 24 ? 4.048 5.136 -9.957 1.00 0.00 24 LEU A O 5
ATOM 6545 N N . THR A 1 25 ? 2.329 5.449 -11.362 1.00 0.00 25 THR A N 5
ATOM 6546 C CA . THR A 1 25 ? 1.935 6.704 -10.763 1.00 0.00 25 THR A CA 5
ATOM 6547 C C . THR A 1 25 ? 1.117 6.475 -9.489 1.00 0.00 25 THR A C 5
ATOM 6548 O O . THR A 1 25 ? 0.731 5.345 -9.182 1.00 0.00 25 THR A O 5
ATOM 6559 N N . THR A 1 26 ? 0.866 7.555 -8.753 1.00 0.00 26 THR A N 5
ATOM 6560 C CA . THR A 1 26 ? 0.201 7.489 -7.453 1.00 0.00 26 THR A CA 5
ATOM 6561 C C . THR A 1 26 ? -1.132 6.736 -7.507 1.00 0.00 26 THR A C 5
ATOM 6562 O O . THR A 1 26 ? -1.428 5.931 -6.627 1.00 0.00 26 THR A O 5
ATOM 6573 N N . ILE A 1 27 ? -1.920 6.990 -8.545 1.00 0.00 27 ILE A N 5
ATOM 6574 C CA . ILE A 1 27 ? -3.249 6.399 -8.653 1.00 0.00 27 ILE A CA 5
ATOM 6575 C C . ILE A 1 27 ? -3.161 4.887 -8.833 1.00 0.00 27 ILE A C 5
ATOM 6576 O O . ILE A 1 27 ? -3.845 4.126 -8.147 1.00 0.00 27 ILE A O 5
ATOM 6592 N N . GLU A 1 28 ? -2.306 4.457 -9.748 1.00 0.00 28 GLU A N 5
ATOM 6593 C CA . GLU A 1 28 ? -2.111 3.040 -10.009 1.00 0.00 28 GLU A CA 5
ATOM 6594 C C . GLU A 1 28 ? -1.518 2.342 -8.788 1.00 0.00 28 GLU A C 5
ATOM 6595 O O . GLU A 1 28 ? -1.860 1.194 -8.491 1.00 0.00 28 GLU A O 5
ATOM 6607 N N . LEU A 1 29 ? -0.633 3.041 -8.082 1.00 0.00 29 LEU A N 5
ATOM 6608 C CA . LEU A 1 29 ? -0.046 2.515 -6.857 1.00 0.00 29 LEU A CA 5
ATOM 6609 C C . LEU A 1 29 ? -1.123 2.334 -5.797 1.00 0.00 29 LEU A C 5
ATOM 6610 O O . LEU A 1 29 ? -1.156 1.320 -5.101 1.00 0.00 29 LEU A O 5
ATOM 6626 N N . LEU A 1 30 ? -2.004 3.323 -5.688 1.00 0.00 30 LEU A N 5
ATOM 6627 C CA . LEU A 1 30 ? -3.138 3.246 -4.779 1.00 0.00 30 LEU A CA 5
ATOM 6628 C C . LEU A 1 30 ? -3.948 1.985 -5.047 1.00 0.00 30 LEU A C 5
ATOM 6629 O O . LEU A 1 30 ? -4.202 1.196 -4.140 1.00 0.00 30 LEU A O 5
ATOM 6645 N N . GLU A 1 31 ? -4.329 1.796 -6.304 1.00 0.00 31 GLU A N 5
ATOM 6646 C CA . GLU A 1 31 ? -5.136 0.651 -6.701 1.00 0.00 31 GLU A CA 5
ATOM 6647 C C . GLU A 1 31 ? -4.419 -0.668 -6.415 1.00 0.00 31 GLU A C 5
ATOM 6648 O O . GLU A 1 31 ? -5.051 -1.644 -6.008 1.00 0.00 31 GLU A O 5
ATOM 6660 N N . LYS A 1 32 ? -3.104 -0.694 -6.617 1.00 0.00 32 LYS A N 5
ATOM 6661 C CA . LYS A 1 32 ? -2.308 -1.870 -6.272 1.00 0.00 32 LYS A CA 5
ATOM 6662 C C . LYS A 1 32 ? -2.364 -2.118 -4.768 1.00 0.00 32 LYS A C 5
ATOM 6663 O O . LYS A 1 32 ? -2.678 -3.220 -4.323 1.00 0.00 32 LYS A O 5
ATOM 6682 N N . LEU A 1 33 ? -2.081 -1.075 -3.995 1.00 0.00 33 LEU A N 5
ATOM 6683 C CA . LEU A 1 33 ? -2.062 -1.178 -2.542 1.00 0.00 33 LEU A CA 5
ATOM 6684 C C . LEU A 1 33 ? -3.426 -1.572 -1.992 1.00 0.00 33 LEU A C 5
ATOM 6685 O O . LEU A 1 33 ? -3.506 -2.347 -1.053 1.00 0.00 33 LEU A O 5
ATOM 6701 N N . LYS A 1 34 ? -4.490 -1.043 -2.580 1.00 0.00 34 LYS A N 5
ATOM 6702 C CA . LYS A 1 34 ? -5.846 -1.375 -2.153 1.00 0.00 34 LYS A CA 5
ATOM 6703 C C . LYS A 1 34 ? -6.115 -2.874 -2.298 1.00 0.00 34 LYS A C 5
ATOM 6704 O O . LYS A 1 34 ? -6.738 -3.487 -1.432 1.00 0.00 34 LYS A O 5
ATOM 6723 N N . GLY A 1 35 ? -5.611 -3.465 -3.377 1.00 0.00 35 GLY A N 5
ATOM 6724 C CA . GLY A 1 35 ? -5.781 -4.891 -3.592 1.00 0.00 35 GLY A CA 5
ATOM 6725 C C . GLY A 1 35 ? -4.835 -5.710 -2.735 1.00 0.00 35 GLY A C 5
ATOM 6726 O O . GLY A 1 35 ? -5.220 -6.729 -2.149 1.00 0.00 35 GLY A O 5
ATOM 6730 N N . GLU A 1 36 ? -3.595 -5.257 -2.653 1.00 0.00 36 GLU A N 5
ATOM 6731 C CA . GLU A 1 36 ? -2.582 -5.923 -1.847 1.00 0.00 36 GLU A CA 5
ATOM 6732 C C . GLU A 1 36 ? -2.898 -5.807 -0.360 1.00 0.00 36 GLU A C 5
ATOM 6733 O O . GLU A 1 36 ? -2.419 -6.597 0.447 1.00 0.00 36 GLU A O 5
ATOM 6745 N N . LEU A 1 37 ? -3.712 -4.824 -0.008 1.00 0.00 37 LEU A N 5
ATOM 6746 C CA . LEU A 1 37 ? -4.109 -4.609 1.376 1.00 0.00 37 LEU A CA 5
ATOM 6747 C C . LEU A 1 37 ? -5.320 -5.466 1.738 1.00 0.00 37 LEU A C 5
ATOM 6748 O O . LEU A 1 37 ? -5.397 -6.003 2.842 1.00 0.00 37 LEU A O 5
ATOM 6764 N N . GLU A 1 38 ? -6.261 -5.607 0.809 1.00 0.00 38 GLU A N 5
ATOM 6765 C CA . GLU A 1 38 ? -7.474 -6.370 1.082 1.00 0.00 38 GLU A CA 5
ATOM 6766 C C . GLU A 1 38 ? -7.178 -7.864 1.191 1.00 0.00 38 GLU A C 5
ATOM 6767 O O . GLU A 1 38 ? -7.894 -8.590 1.881 1.00 0.00 38 GLU A O 5
ATOM 6779 N N . LYS A 1 39 ? -6.124 -8.328 0.519 1.00 0.00 39 LYS A N 5
ATOM 6780 C CA . LYS A 1 39 ? -5.749 -9.737 0.612 1.00 0.00 39 LYS A CA 5
ATOM 6781 C C . LYS A 1 39 ? -5.085 -10.038 1.957 1.00 0.00 39 LYS A C 5
ATOM 6782 O O . LYS A 1 39 ? -4.899 -11.200 2.321 1.00 0.00 39 LYS A O 5
ATOM 6801 N N . ILE A 1 40 ? -4.728 -8.989 2.687 1.00 0.00 40 ILE A N 5
ATOM 6802 C CA . ILE A 1 40 ? -4.188 -9.136 4.031 1.00 0.00 40 ILE A CA 5
ATOM 6803 C C . ILE A 1 40 ? -5.318 -8.998 5.047 1.00 0.00 40 ILE A C 5
ATOM 6804 O O . ILE A 1 40 ? -6.199 -8.147 4.893 1.00 0.00 40 ILE A O 5
ATOM 6820 N N . SER A 1 41 ? -5.306 -9.853 6.064 1.00 0.00 41 SER A N 5
ATOM 6821 C CA . SER A 1 41 ? -6.362 -9.865 7.070 1.00 0.00 41 SER A CA 5
ATOM 6822 C C . SER A 1 41 ? -6.418 -8.536 7.828 1.00 0.00 41 SER A C 5
ATOM 6823 O O . SER A 1 41 ? -5.390 -7.906 8.068 1.00 0.00 41 SER A O 5
ATOM 6831 N N . PHE A 1 42 ? -7.621 -8.129 8.211 1.00 0.00 42 PHE A N 5
ATOM 6832 C CA . PHE A 1 42 ? -7.839 -6.830 8.843 1.00 0.00 42 PHE A CA 5
ATOM 6833 C C . PHE A 1 42 ? -7.098 -6.719 10.175 1.00 0.00 42 PHE A C 5
ATOM 6834 O O . PHE A 1 42 ? -6.586 -5.659 10.522 1.00 0.00 42 PHE A O 5
ATOM 6851 N N . SER A 1 43 ? -7.033 -7.815 10.917 1.00 0.00 43 SER A N 5
ATOM 6852 C CA . SER A 1 43 ? -6.304 -7.828 12.184 1.00 0.00 43 SER A CA 5
ATOM 6853 C C . SER A 1 43 ? -4.798 -7.932 11.939 1.00 0.00 43 SER A C 5
ATOM 6854 O O . SER A 1 43 ? -3.991 -7.733 12.848 1.00 0.00 43 SER A O 5
ATOM 6862 N N . ASP A 1 44 ? -4.431 -8.231 10.700 1.00 0.00 44 ASP A N 5
ATOM 6863 C CA . ASP A 1 44 ? -3.038 -8.475 10.347 1.00 0.00 44 ASP A CA 5
ATOM 6864 C C . ASP A 1 44 ? -2.392 -7.212 9.786 1.00 0.00 44 ASP A C 5
ATOM 6865 O O . ASP A 1 44 ? -1.167 -7.085 9.770 1.00 0.00 44 ASP A O 5
ATOM 6874 N N . LEU A 1 45 ? -3.215 -6.274 9.344 1.00 0.00 45 LEU A N 5
ATOM 6875 C CA . LEU A 1 45 ? -2.712 -5.009 8.831 1.00 0.00 45 LEU A CA 5
ATOM 6876 C C . LEU A 1 45 ? -2.504 -4.011 9.976 1.00 0.00 45 LEU A C 5
ATOM 6877 O O . LEU A 1 45 ? -3.095 -4.160 11.047 1.00 0.00 45 LEU A O 5
ATOM 6893 N N . PRO A 1 46 ? -1.627 -3.009 9.771 1.00 0.00 46 PRO A N 5
ATOM 6894 C CA . PRO A 1 46 ? -1.302 -1.994 10.789 1.00 0.00 46 PRO A CA 5
ATOM 6895 C C . PRO A 1 46 ? -2.531 -1.362 11.441 1.00 0.00 46 PRO A C 5
ATOM 6896 O O . PRO A 1 46 ? -3.539 -1.100 10.779 1.00 0.00 46 PRO A O 5
ATOM 6907 N N . LEU A 1 47 ? -2.425 -1.094 12.740 1.00 0.00 47 LEU A N 5
ATOM 6908 C CA . LEU A 1 47 ? -3.518 -0.510 13.511 1.00 0.00 47 LEU A CA 5
ATOM 6909 C C . LEU A 1 47 ? -3.909 0.860 12.963 1.00 0.00 47 LEU A C 5
ATOM 6910 O O . LEU A 1 47 ? -5.071 1.259 13.042 1.00 0.00 47 LEU A O 5
ATOM 6926 N N . GLU A 1 48 ? -2.935 1.575 12.405 1.00 0.00 48 GLU A N 5
ATOM 6927 C CA . GLU A 1 48 ? -3.194 2.873 11.783 1.00 0.00 48 GLU A CA 5
ATOM 6928 C C . GLU A 1 48 ? -4.249 2.745 10.690 1.00 0.00 48 GLU A C 5
ATOM 6929 O O . GLU A 1 48 ? -5.117 3.607 10.539 1.00 0.00 48 GLU A O 5
ATOM 6941 N N . LEU A 1 49 ? -4.188 1.647 9.953 1.00 0.00 49 LEU A N 5
ATOM 6942 C CA . LEU A 1 49 ? -5.121 1.408 8.864 1.00 0.00 49 LEU A CA 5
ATOM 6943 C C . LEU A 1 49 ? -6.490 1.031 9.414 1.00 0.00 49 LEU A C 5
ATOM 6944 O O . LEU A 1 49 ? -7.511 1.268 8.777 1.00 0.00 49 LEU A O 5
ATOM 6960 N N . GLN A 1 50 ? -6.501 0.453 10.609 1.00 0.00 50 GLN A N 5
ATOM 6961 C CA . GLN A 1 50 ? -7.747 0.108 11.282 1.00 0.00 50 GLN A CA 5
ATOM 6962 C C . GLN A 1 50 ? -8.425 1.363 11.817 1.00 0.00 50 GLN A C 5
ATOM 6963 O O . GLN A 1 50 ? -9.650 1.411 11.951 1.00 0.00 50 GLN A O 5
ATOM 6977 N N . LYS A 1 51 ? -7.618 2.378 12.125 1.00 0.00 51 LYS A N 5
ATOM 6978 C CA . LYS A 1 51 ? -8.143 3.671 12.547 1.00 0.00 51 LYS A CA 5
ATOM 6979 C C . LYS A 1 51 ? -8.806 4.367 11.370 1.00 0.00 51 LYS A C 5
ATOM 6980 O O . LYS A 1 51 ? -9.803 5.067 11.526 1.00 0.00 51 LYS A O 5
ATOM 6999 N N . LEU A 1 52 ? -8.234 4.170 10.192 1.00 0.00 52 LEU A N 5
ATOM 7000 C CA . LEU A 1 52 ? -8.792 4.708 8.963 1.00 0.00 52 LEU A CA 5
ATOM 7001 C C . LEU A 1 52 ? -10.039 3.935 8.577 1.00 0.00 52 LEU A C 5
ATOM 7002 O O . LEU A 1 52 ? -10.100 2.714 8.725 1.00 0.00 52 LEU A O 5
ATOM 7018 N N . ASP A 1 53 ? -11.034 4.648 8.087 1.00 0.00 53 ASP A N 5
ATOM 7019 C CA . ASP A 1 53 ? -12.338 4.060 7.833 1.00 0.00 53 ASP A CA 5
ATOM 7020 C C . ASP A 1 53 ? -12.432 3.520 6.408 1.00 0.00 53 ASP A C 5
ATOM 7021 O O . ASP A 1 53 ? -13.062 2.492 6.159 1.00 0.00 53 ASP A O 5
ATOM 7030 N N . SER A 1 54 ? -11.789 4.211 5.482 1.00 0.00 54 SER A N 5
ATOM 7031 C CA . SER A 1 54 ? -11.844 3.845 4.075 1.00 0.00 54 SER A CA 5
ATOM 7032 C C . SER A 1 54 ? -10.601 3.068 3.648 1.00 0.00 54 SER A C 5
ATOM 7033 O O . SER A 1 54 ? -9.492 3.357 4.102 1.00 0.00 54 SER A O 5
ATOM 7041 N N . LEU A 1 55 ? -10.798 2.089 2.771 1.00 0.00 55 LEU A N 5
ATOM 7042 C CA . LEU A 1 55 ? -9.701 1.281 2.239 1.00 0.00 55 LEU A CA 5
ATOM 7043 C C . LEU A 1 55 ? -8.686 2.141 1.470 1.00 0.00 55 LEU A C 5
ATOM 7044 O O . LEU A 1 55 ? -7.481 2.026 1.703 1.00 0.00 55 LEU A O 5
ATOM 7060 N N . PRO A 1 56 ? -9.135 3.015 0.534 1.00 0.00 56 PRO A N 5
ATOM 7061 C CA . PRO A 1 56 ? -8.229 3.924 -0.178 1.00 0.00 56 PRO A CA 5
ATOM 7062 C C . PRO A 1 56 ? -7.422 4.796 0.781 1.00 0.00 56 PRO A C 5
ATOM 7063 O O . PRO A 1 56 ? -6.239 5.050 0.556 1.00 0.00 56 PRO A O 5
ATOM 7074 N N . ALA A 1 57 ? -8.071 5.231 1.860 1.00 0.00 57 ALA A N 5
ATOM 7075 C CA . ALA A 1 57 ? -7.424 6.064 2.865 1.00 0.00 57 ALA A CA 5
ATOM 7076 C C . ALA A 1 57 ? -6.276 5.313 3.520 1.00 0.00 57 ALA A C 5
ATOM 7077 O O . ALA A 1 57 ? -5.225 5.888 3.807 1.00 0.00 57 ALA A O 5
ATOM 7084 N N . GLN A 1 58 ? -6.481 4.022 3.737 1.00 0.00 58 GLN A N 5
ATOM 7085 C CA . GLN A 1 58 ? -5.461 3.167 4.321 1.00 0.00 58 GLN A CA 5
ATOM 7086 C C . GLN A 1 58 ? -4.246 3.090 3.410 1.00 0.00 58 GLN A C 5
ATOM 7087 O O . GLN A 1 58 ? -3.123 3.369 3.828 1.00 0.00 58 GLN A O 5
ATOM 7101 N N . ALA A 1 59 ? -4.488 2.745 2.156 1.00 0.00 59 ALA A N 5
ATOM 7102 C CA . ALA A 1 59 ? -3.419 2.610 1.178 1.00 0.00 59 ALA A CA 5
ATOM 7103 C C . ALA A 1 59 ? -2.684 3.931 0.967 1.00 0.00 59 ALA A C 5
ATOM 7104 O O . ALA A 1 59 ? -1.458 3.962 0.860 1.00 0.00 59 ALA A O 5
ATOM 7111 N N . GLN A 1 60 ? -3.438 5.024 0.926 1.00 0.00 60 GLN A N 5
ATOM 7112 C CA . GLN A 1 60 ? -2.858 6.348 0.732 1.00 0.00 60 GLN A CA 5
ATOM 7113 C C . GLN A 1 60 ? -1.965 6.728 1.909 1.00 0.00 60 GLN A C 5
ATOM 7114 O O . GLN A 1 60 ? -0.872 7.268 1.725 1.00 0.00 60 GLN A O 5
ATOM 7128 N N . HIS A 1 61 ? -2.430 6.433 3.118 1.00 0.00 61 HIS A N 5
ATOM 7129 C CA . HIS A 1 61 ? -1.666 6.744 4.320 1.00 0.00 61 HIS A CA 5
ATOM 7130 C C . HIS A 1 61 ? -0.427 5.873 4.418 1.00 0.00 61 HIS A C 5
ATOM 7131 O O . HIS A 1 61 ? 0.600 6.314 4.933 1.00 0.00 61 HIS A O 5
ATOM 7146 N N . LEU A 1 62 ? -0.523 4.643 3.914 1.00 0.00 62 LEU A N 5
ATOM 7147 C CA . LEU A 1 62 ? 0.640 3.771 3.819 1.00 0.00 62 LEU A CA 5
ATOM 7148 C C . LEU A 1 62 ? 1.760 4.489 3.086 1.00 0.00 62 LEU A C 5
ATOM 7149 O O . LEU A 1 62 ? 2.865 4.607 3.600 1.00 0.00 62 LEU A O 5
ATOM 7165 N N . ILE A 1 63 ? 1.433 5.009 1.907 1.00 0.00 63 ILE A N 5
ATOM 7166 C CA . ILE A 1 63 ? 2.392 5.726 1.068 1.00 0.00 63 ILE A CA 5
ATOM 7167 C C . ILE A 1 63 ? 2.992 6.924 1.802 1.00 0.00 63 ILE A C 5
ATOM 7168 O O . ILE A 1 63 ? 4.186 7.200 1.691 1.00 0.00 63 ILE A O 5
ATOM 7184 N N . ASP A 1 64 ? 2.152 7.622 2.555 1.00 0.00 64 ASP A N 5
ATOM 7185 C CA . ASP A 1 64 ? 2.543 8.881 3.181 1.00 0.00 64 ASP A CA 5
ATOM 7186 C C . ASP A 1 64 ? 3.519 8.689 4.340 1.00 0.00 64 ASP A C 5
ATOM 7187 O O . ASP A 1 64 ? 4.533 9.381 4.422 1.00 0.00 64 ASP A O 5
ATOM 7196 N N . THR A 1 65 ? 3.226 7.753 5.234 1.00 0.00 65 THR A N 5
ATOM 7197 C CA . THR A 1 65 ? 3.978 7.651 6.480 1.00 0.00 65 THR A CA 5
ATOM 7198 C C . THR A 1 65 ? 5.045 6.547 6.451 1.00 0.00 65 THR A C 5
ATOM 7199 O O . THR A 1 65 ? 6.039 6.631 7.174 1.00 0.00 65 THR A O 5
ATOM 7210 N N . SER A 1 66 ? 4.864 5.528 5.619 1.00 0.00 66 SER A N 5
ATOM 7211 C CA . SER A 1 66 ? 5.774 4.387 5.624 1.00 0.00 66 SER A CA 5
ATOM 7212 C C . SER A 1 66 ? 5.964 3.817 4.223 1.00 0.00 66 SER A C 5
ATOM 7213 O O . SER A 1 66 ? 5.422 4.340 3.252 1.00 0.00 66 SER A O 5
ATOM 7221 N N . CYS A 1 67 ? 6.762 2.764 4.125 1.00 0.00 67 CYS A N 5
ATOM 7222 C CA . CYS A 1 67 ? 6.842 1.973 2.910 1.00 0.00 67 CYS A CA 5
ATOM 7223 C C . CYS A 1 67 ? 7.180 0.530 3.266 1.00 0.00 67 CYS A C 5
ATOM 7224 O O . CYS A 1 67 ? 8.341 0.194 3.513 1.00 0.00 67 CYS A O 5
ATOM 7232 N N . GLU A 1 68 ? 6.150 -0.306 3.308 1.00 0.00 68 GLU A N 5
ATOM 7233 C CA . GLU A 1 68 ? 6.304 -1.737 3.535 1.00 0.00 68 GLU A CA 5
ATOM 7234 C C . GLU A 1 68 ? 4.950 -2.419 3.411 1.00 0.00 68 GLU A C 5
ATOM 7235 O O . GLU A 1 68 ? 3.913 -1.777 3.579 1.00 0.00 68 GLU A O 5
ATOM 7247 N N . LEU A 1 69 ? 4.964 -3.705 3.105 1.00 0.00 69 LEU A N 5
ATOM 7248 C CA . LEU A 1 69 ? 3.754 -4.509 3.123 1.00 0.00 69 LEU A CA 5
ATOM 7249 C C . LEU A 1 69 ? 4.114 -5.983 3.039 1.00 0.00 69 LEU A C 5
ATOM 7250 O O . LEU A 1 69 ? 4.630 -6.443 2.023 1.00 0.00 69 LEU A O 5
ATOM 7266 N N . ASP A 1 70 ? 3.876 -6.705 4.121 1.00 0.00 70 ASP A N 5
ATOM 7267 C CA . ASP A 1 70 ? 4.134 -8.140 4.158 1.00 0.00 70 ASP A CA 5
ATOM 7268 C C . ASP A 1 70 ? 3.120 -8.863 3.287 1.00 0.00 70 ASP A C 5
ATOM 7269 O O . ASP A 1 70 ? 1.923 -8.835 3.565 1.00 0.00 70 ASP A O 5
ATOM 7278 N N . VAL A 1 71 ? 3.599 -9.494 2.228 1.00 0.00 71 VAL A N 5
ATOM 7279 C CA . VAL A 1 71 ? 2.721 -10.190 1.301 1.00 0.00 71 VAL A CA 5
ATOM 7280 C C . VAL A 1 71 ? 3.080 -11.668 1.214 1.00 0.00 71 VAL A C 5
ATOM 7281 O O . VAL A 1 71 ? 2.692 -12.356 0.268 1.00 0.00 71 VAL A O 5
ATOM 7294 N N . GLY A 1 72 ? 3.813 -12.154 2.204 1.00 0.00 72 GLY A N 5
ATOM 7295 C CA . GLY A 1 72 ? 4.167 -13.556 2.232 1.00 0.00 72 GLY A CA 5
ATOM 7296 C C . GLY A 1 72 ? 5.444 -13.815 2.995 1.00 0.00 72 GLY A C 5
ATOM 7297 O O . GLY A 1 72 ? 6.174 -12.883 3.330 1.00 0.00 72 GLY A O 5
ATOM 7301 N N . ALA A 1 73 ? 5.713 -15.084 3.272 1.00 0.00 73 ALA A N 5
ATOM 7302 C CA . ALA A 1 73 ? 6.930 -15.485 3.964 1.00 0.00 73 ALA A CA 5
ATOM 7303 C C . ALA A 1 73 ? 8.158 -15.136 3.133 1.00 0.00 73 ALA A C 5
ATOM 7304 O O . ALA A 1 73 ? 8.508 -15.851 2.192 1.00 0.00 73 ALA A O 5
ATOM 7311 N N . GLY A 1 74 ? 8.777 -14.013 3.458 1.00 0.00 74 GLY A N 5
ATOM 7312 C CA . GLY A 1 74 ? 9.947 -13.571 2.727 1.00 0.00 74 GLY A CA 5
ATOM 7313 C C . GLY A 1 74 ? 9.592 -12.603 1.618 1.00 0.00 74 GLY A C 5
ATOM 7314 O O . GLY A 1 74 ? 10.472 -12.038 0.972 1.00 0.00 74 GLY A O 5
ATOM 7318 N N . LYS A 1 75 ? 8.298 -12.405 1.408 1.00 0.00 75 LYS A N 5
ATOM 7319 C CA . LYS A 1 75 ? 7.821 -11.515 0.362 1.00 0.00 75 LYS A CA 5
ATOM 7320 C C . LYS A 1 75 ? 7.290 -10.222 0.961 1.00 0.00 75 LYS A C 5
ATOM 7321 O O . LYS A 1 75 ? 6.437 -10.241 1.849 1.00 0.00 75 LYS A O 5
ATOM 7340 N N . TYR A 1 76 ? 7.790 -9.101 0.473 1.00 0.00 76 TYR A N 5
ATOM 7341 C CA . TYR A 1 76 ? 7.317 -7.810 0.926 1.00 0.00 76 TYR A CA 5
ATOM 7342 C C . TYR A 1 76 ? 7.116 -6.868 -0.254 1.00 0.00 76 TYR A C 5
ATOM 7343 O O . TYR A 1 76 ? 7.731 -7.026 -1.310 1.00 0.00 76 TYR A O 5
ATOM 7361 N N . LEU A 1 77 ? 6.226 -5.914 -0.068 1.00 0.00 77 LEU A N 5
ATOM 7362 C CA . LEU A 1 77 ? 5.962 -4.891 -1.060 1.00 0.00 77 LEU A CA 5
ATOM 7363 C C . LEU A 1 77 ? 6.574 -3.569 -0.611 1.00 0.00 77 LEU A C 5
ATOM 7364 O O . LEU A 1 77 ? 6.215 -3.037 0.439 1.00 0.00 77 LEU A O 5
ATOM 7380 N N . GLN A 1 78 ? 7.514 -3.056 -1.389 1.00 0.00 78 GLN A N 5
ATOM 7381 C CA . GLN A 1 78 ? 8.137 -1.781 -1.076 1.00 0.00 78 GLN A CA 5
ATOM 7382 C C . GLN A 1 78 ? 8.015 -0.840 -2.265 1.00 0.00 78 GLN A C 5
ATOM 7383 O O . GLN A 1 78 ? 7.879 -1.282 -3.409 1.00 0.00 78 GLN A O 5
ATOM 7397 N N . TRP A 1 79 ? 8.038 0.451 -1.983 1.00 0.00 79 TRP A N 5
ATOM 7398 C CA . TRP A 1 79 ? 7.924 1.464 -3.015 1.00 0.00 79 TRP A CA 5
ATOM 7399 C C . TRP A 1 79 ? 8.598 2.745 -2.547 1.00 0.00 79 TRP A C 5
ATOM 7400 O O . TRP A 1 79 ? 8.531 3.088 -1.370 1.00 0.00 79 TRP A O 5
ATOM 7421 N N . TYR A 1 80 ? 9.277 3.433 -3.449 1.00 0.00 80 TYR A N 5
ATOM 7422 C CA . TYR A 1 80 ? 9.842 4.731 -3.127 1.00 0.00 80 TYR A CA 5
ATOM 7423 C C . TYR A 1 80 ? 9.702 5.683 -4.305 1.00 0.00 80 TYR A C 5
ATOM 7424 O O . TYR A 1 80 ? 9.788 5.275 -5.465 1.00 0.00 80 TYR A O 5
ATOM 7442 N N . ALA A 1 81 ? 9.453 6.946 -4.001 1.00 0.00 81 ALA A N 5
ATOM 7443 C CA . ALA A 1 81 ? 9.249 7.955 -5.026 1.00 0.00 81 ALA A CA 5
ATOM 7444 C C . ALA A 1 81 ? 10.571 8.552 -5.467 1.00 0.00 81 ALA A C 5
ATOM 7445 O O . ALA A 1 81 ? 11.477 8.748 -4.655 1.00 0.00 81 ALA A O 5
ATOM 7452 N N . VAL A 1 82 ? 10.679 8.833 -6.751 1.00 0.00 82 VAL A N 5
ATOM 7453 C CA . VAL A 1 82 ? 11.862 9.482 -7.288 1.00 0.00 82 VAL A CA 5
ATOM 7454 C C . VAL A 1 82 ? 11.524 10.889 -7.768 1.00 0.00 82 VAL A C 5
ATOM 7455 O O . VAL A 1 82 ? 10.896 11.078 -8.810 1.00 0.00 82 VAL A O 5
ATOM 7468 N N . ARG A 1 83 ? 11.920 11.874 -6.980 1.00 0.00 83 ARG A N 5
ATOM 7469 C CA . ARG A 1 83 ? 11.663 13.269 -7.305 1.00 0.00 83 ARG A CA 5
ATOM 7470 C C . ARG A 1 83 ? 12.964 13.989 -7.626 1.00 0.00 83 ARG A C 5
ATOM 7471 O O . ARG A 1 83 ? 13.937 13.876 -6.881 1.00 0.00 83 ARG A O 5
ATOM 7492 N N . LEU A 1 84 ? 12.963 14.723 -8.736 1.00 0.00 84 LEU A N 5
ATOM 7493 C CA . LEU A 1 84 ? 14.116 15.514 -9.170 1.00 0.00 84 LEU A CA 5
ATOM 7494 C C . LEU A 1 84 ? 15.337 14.632 -9.427 1.00 0.00 84 LEU A C 5
ATOM 7495 O O . LEU A 1 84 ? 16.129 14.355 -8.522 1.00 0.00 84 LEU A O 5
ATOM 7511 N N . GLU A 1 85 ? 15.482 14.187 -10.664 1.00 0.00 85 GLU A N 5
ATOM 7512 C CA . GLU A 1 85 ? 16.634 13.389 -11.052 1.00 0.00 85 GLU A CA 5
ATOM 7513 C C . GLU A 1 85 ? 17.246 13.946 -12.332 1.00 0.00 85 GLU A C 5
ATOM 7514 O O . GLU A 1 85 ? 16.906 15.048 -12.767 1.00 0.00 85 GLU A O 5
ATOM 7526 N N . LYS A 1 86 ? 18.142 13.175 -12.932 1.00 0.00 86 LYS A N 5
ATOM 7527 C CA . LYS A 1 86 ? 18.780 13.564 -14.179 1.00 0.00 86 LYS A CA 5
ATOM 7528 C C . LYS A 1 86 ? 17.799 13.458 -15.345 1.00 0.00 86 LYS A C 5
ATOM 7529 O O . LYS A 1 86 ? 16.984 12.535 -15.404 1.00 0.00 86 LYS A O 5
ATOM 7548 N N . LEU A 1 87 ? 17.864 14.423 -16.252 1.00 0.00 87 LEU A N 5
ATOM 7549 C CA . LEU A 1 87 ? 17.001 14.437 -17.425 1.00 0.00 87 LEU A CA 5
ATOM 7550 C C . LEU A 1 87 ? 17.475 13.409 -18.449 1.00 0.00 87 LEU A C 5
ATOM 7551 O O . LEU A 1 87 ? 18.650 13.389 -18.823 1.00 0.00 87 LEU A O 5
ATOM 7567 N N . GLU A 1 88 ? 16.561 12.554 -18.888 1.00 0.00 88 GLU A N 5
ATOM 7568 C CA . GLU A 1 88 ? 16.877 11.537 -19.882 1.00 0.00 88 GLU A CA 5
ATOM 7569 C C . GLU A 1 88 ? 16.806 12.145 -21.283 1.00 0.00 88 GLU A C 5
ATOM 7570 O O . GLU A 1 88 ? 15.816 11.977 -22.000 1.00 0.00 88 GLU A O 5
ATOM 7582 N N . HIS A 1 89 ? 17.850 12.899 -21.632 1.00 0.00 89 HIS A N 5
ATOM 7583 C CA . HIS A 1 89 ? 17.958 13.556 -22.937 1.00 0.00 89 HIS A CA 5
ATOM 7584 C C . HIS A 1 89 ? 16.794 14.513 -23.170 1.00 0.00 89 HIS A C 5
ATOM 7585 O O . HIS A 1 89 ? 15.995 14.781 -22.272 1.00 0.00 89 HIS A O 5
ATOM 7600 N N . HIS A 1 90 ? 16.715 15.051 -24.375 1.00 0.00 90 HIS A N 5
ATOM 7601 C CA . HIS A 1 90 ? 15.550 15.810 -24.785 1.00 0.00 90 HIS A CA 5
ATOM 7602 C C . HIS A 1 90 ? 14.480 14.862 -25.298 1.00 0.00 90 HIS A C 5
ATOM 7603 O O . HIS A 1 90 ? 14.184 14.814 -26.494 1.00 0.00 90 HIS A O 5
ATOM 7618 N N . HIS A 1 91 ? 13.941 14.078 -24.377 1.00 0.00 91 HIS A N 5
ATOM 7619 C CA . HIS A 1 91 ? 12.908 13.108 -24.690 1.00 0.00 91 HIS A CA 5
ATOM 7620 C C . HIS A 1 91 ? 11.569 13.824 -24.810 1.00 0.00 91 HIS A C 5
ATOM 7621 O O . HIS A 1 91 ? 10.929 14.135 -23.806 1.00 0.00 91 HIS A O 5
ATOM 7636 N N . HIS A 1 92 ? 11.160 14.107 -26.036 1.00 0.00 92 HIS A N 5
ATOM 7637 C CA . HIS A 1 92 ? 9.933 14.858 -26.262 1.00 0.00 92 HIS A CA 5
ATOM 7638 C C . HIS A 1 92 ? 8.847 13.968 -26.855 1.00 0.00 92 HIS A C 5
ATOM 7639 O O . HIS A 1 92 ? 9.137 12.956 -27.488 1.00 0.00 92 HIS A O 5
ATOM 7654 N N . HIS A 1 93 ? 7.601 14.357 -26.639 1.00 0.00 93 HIS A N 5
ATOM 7655 C CA . HIS A 1 93 ? 6.452 13.630 -27.166 1.00 0.00 93 HIS A CA 5
ATOM 7656 C C . HIS A 1 93 ? 5.229 14.539 -27.132 1.00 0.00 93 HIS A C 5
ATOM 7657 O O . HIS A 1 93 ? 5.188 15.486 -26.348 1.00 0.00 93 HIS A O 5
ATOM 7672 N N . HIS A 1 94 ? 4.244 14.265 -27.976 1.00 0.00 94 HIS A N 5
ATOM 7673 C CA . HIS A 1 94 ? 3.070 15.129 -28.067 1.00 0.00 94 HIS A CA 5
ATOM 7674 C C . HIS A 1 94 ? 2.241 15.058 -26.782 1.00 0.00 94 HIS A C 5
ATOM 7675 O O . HIS A 1 94 ? 1.717 13.972 -26.459 1.00 0.00 94 HIS A O 5
ATOM 7691 N N . MET A 1 1 ? 1.388 27.763 -5.652 1.00 0.00 1 MET A N 6
ATOM 7692 C CA . MET A 1 1 ? 0.711 26.555 -5.126 1.00 0.00 1 MET A CA 6
ATOM 7693 C C . MET A 1 1 ? 0.919 26.446 -3.623 1.00 0.00 1 MET A C 6
ATOM 7694 O O . MET A 1 1 ? 2.035 26.204 -3.165 1.00 0.00 1 MET A O 6
ATOM 7710 N N . PRO A 1 2 ? -0.146 26.654 -2.828 1.00 0.00 2 PRO A N 6
ATOM 7711 C CA . PRO A 1 2 ? -0.085 26.501 -1.370 1.00 0.00 2 PRO A CA 6
ATOM 7712 C C . PRO A 1 2 ? 0.233 25.065 -0.979 1.00 0.00 2 PRO A C 6
ATOM 7713 O O . PRO A 1 2 ? 1.030 24.812 -0.072 1.00 0.00 2 PRO A O 6
ATOM 7724 N N . ASP A 1 3 ? -0.396 24.129 -1.676 1.00 0.00 3 ASP A N 6
ATOM 7725 C CA . ASP A 1 3 ? -0.112 22.714 -1.491 1.00 0.00 3 ASP A CA 6
ATOM 7726 C C . ASP A 1 3 ? 0.869 22.244 -2.561 1.00 0.00 3 ASP A C 6
ATOM 7727 O O . ASP A 1 3 ? 0.702 22.543 -3.745 1.00 0.00 3 ASP A O 6
ATOM 7736 N N . PRO A 1 4 ? 1.924 21.527 -2.150 1.00 0.00 4 PRO A N 6
ATOM 7737 C CA . PRO A 1 4 ? 3.007 21.120 -3.055 1.00 0.00 4 PRO A CA 6
ATOM 7738 C C . PRO A 1 4 ? 2.582 20.057 -4.067 1.00 0.00 4 PRO A C 6
ATOM 7739 O O . PRO A 1 4 ? 2.998 20.085 -5.227 1.00 0.00 4 PRO A O 6
ATOM 7750 N N . LEU A 1 5 ? 1.744 19.127 -3.632 1.00 0.00 5 LEU A N 6
ATOM 7751 C CA . LEU A 1 5 ? 1.367 17.999 -4.466 1.00 0.00 5 LEU A CA 6
ATOM 7752 C C . LEU A 1 5 ? 0.160 18.336 -5.338 1.00 0.00 5 LEU A C 6
ATOM 7753 O O . LEU A 1 5 ? -0.852 17.635 -5.334 1.00 0.00 5 LEU A O 6
ATOM 7769 N N . MET A 1 6 ? 0.289 19.408 -6.103 1.00 0.00 6 MET A N 6
ATOM 7770 C CA . MET A 1 6 ? -0.756 19.818 -7.031 1.00 0.00 6 MET A CA 6
ATOM 7771 C C . MET A 1 6 ? -0.811 18.863 -8.217 1.00 0.00 6 MET A C 6
ATOM 7772 O O . MET A 1 6 ? -1.877 18.592 -8.767 1.00 0.00 6 MET A O 6
ATOM 7786 N N . TYR A 1 7 ? 0.351 18.340 -8.594 1.00 0.00 7 TYR A N 6
ATOM 7787 C CA . TYR A 1 7 ? 0.445 17.411 -9.713 1.00 0.00 7 TYR A CA 6
ATOM 7788 C C . TYR A 1 7 ? -0.180 16.065 -9.349 1.00 0.00 7 TYR A C 6
ATOM 7789 O O . TYR A 1 7 ? -0.650 15.336 -10.225 1.00 0.00 7 TYR A O 6
ATOM 7807 N N . GLN A 1 8 ? -0.188 15.765 -8.047 1.00 0.00 8 GLN A N 6
ATOM 7808 C CA . GLN A 1 8 ? -0.832 14.566 -7.496 1.00 0.00 8 GLN A CA 6
ATOM 7809 C C . GLN A 1 8 ? -0.090 13.281 -7.873 1.00 0.00 8 GLN A C 6
ATOM 7810 O O . GLN A 1 8 ? 0.459 12.604 -7.004 1.00 0.00 8 GLN A O 6
ATOM 7824 N N . GLN A 1 9 ? -0.068 12.948 -9.153 1.00 0.00 9 GLN A N 6
ATOM 7825 C CA . GLN A 1 9 ? 0.566 11.720 -9.611 1.00 0.00 9 GLN A CA 6
ATOM 7826 C C . GLN A 1 9 ? 2.066 11.910 -9.793 1.00 0.00 9 GLN A C 6
ATOM 7827 O O . GLN A 1 9 ? 2.499 12.601 -10.715 1.00 0.00 9 GLN A O 6
ATOM 7841 N N . ASP A 1 10 ? 2.845 11.303 -8.913 1.00 0.00 10 ASP A N 6
ATOM 7842 C CA . ASP A 1 10 ? 4.295 11.306 -9.051 1.00 0.00 10 ASP A CA 6
ATOM 7843 C C . ASP A 1 10 ? 4.751 9.899 -9.434 1.00 0.00 10 ASP A C 6
ATOM 7844 O O . ASP A 1 10 ? 3.919 9.047 -9.761 1.00 0.00 10 ASP A O 6
ATOM 7853 N N . ASN A 1 11 ? 6.046 9.648 -9.385 1.00 0.00 11 ASN A N 6
ATOM 7854 C CA . ASN A 1 11 ? 6.592 8.363 -9.805 1.00 0.00 11 ASN A CA 6
ATOM 7855 C C . ASN A 1 11 ? 7.042 7.548 -8.598 1.00 0.00 11 ASN A C 6
ATOM 7856 O O . ASN A 1 11 ? 7.947 7.948 -7.864 1.00 0.00 11 ASN A O 6
ATOM 7867 N N . PHE A 1 12 ? 6.407 6.406 -8.389 1.00 0.00 12 PHE A N 6
ATOM 7868 C CA . PHE A 1 12 ? 6.783 5.519 -7.303 1.00 0.00 12 PHE A CA 6
ATOM 7869 C C . PHE A 1 12 ? 7.227 4.178 -7.862 1.00 0.00 12 PHE A C 6
ATOM 7870 O O . PHE A 1 12 ? 6.542 3.596 -8.702 1.00 0.00 12 PHE A O 6
ATOM 7887 N N . VAL A 1 13 ? 8.375 3.700 -7.413 1.00 0.00 13 VAL A N 6
ATOM 7888 C CA . VAL A 1 13 ? 8.888 2.419 -7.866 1.00 0.00 13 VAL A CA 6
ATOM 7889 C C . VAL A 1 13 ? 8.565 1.338 -6.848 1.00 0.00 13 VAL A C 6
ATOM 7890 O O . VAL A 1 13 ? 8.946 1.439 -5.680 1.00 0.00 13 VAL A O 6
ATOM 7903 N N . VAL A 1 14 ? 7.855 0.316 -7.292 1.00 0.00 14 VAL A N 6
ATOM 7904 C CA . VAL A 1 14 ? 7.459 -0.776 -6.424 1.00 0.00 14 VAL A CA 6
ATOM 7905 C C . VAL A 1 14 ? 8.391 -1.968 -6.602 1.00 0.00 14 VAL A C 6
ATOM 7906 O O . VAL A 1 14 ? 8.488 -2.550 -7.686 1.00 0.00 14 VAL A O 6
ATOM 7919 N N . LEU A 1 15 ? 9.079 -2.317 -5.533 1.00 0.00 15 LEU A N 6
ATOM 7920 C CA . LEU A 1 15 ? 10.008 -3.427 -5.539 1.00 0.00 15 LEU A CA 6
ATOM 7921 C C . LEU A 1 15 ? 9.354 -4.654 -4.934 1.00 0.00 15 LEU A C 6
ATOM 7922 O O . LEU A 1 15 ? 8.763 -4.585 -3.852 1.00 0.00 15 LEU A O 6
ATOM 7938 N N . GLU A 1 16 ? 9.443 -5.764 -5.641 1.00 0.00 16 GLU A N 6
ATOM 7939 C CA . GLU A 1 16 ? 8.996 -7.039 -5.119 1.00 0.00 16 GLU A CA 6
ATOM 7940 C C . GLU A 1 16 ? 10.200 -7.978 -5.075 1.00 0.00 16 GLU A C 6
ATOM 7941 O O . GLU A 1 16 ? 11.140 -7.829 -5.863 1.00 0.00 16 GLU A O 6
ATOM 7953 N N . THR A 1 17 ? 10.173 -8.922 -4.151 1.00 0.00 17 THR A N 6
ATOM 7954 C CA . THR A 1 17 ? 11.334 -9.738 -3.825 1.00 0.00 17 THR A CA 6
ATOM 7955 C C . THR A 1 17 ? 11.944 -10.472 -5.031 1.00 0.00 17 THR A C 6
ATOM 7956 O O . THR A 1 17 ? 13.169 -10.487 -5.178 1.00 0.00 17 THR A O 6
ATOM 7967 N N . ASN A 1 18 ? 11.133 -11.069 -5.897 1.00 0.00 18 ASN A N 6
ATOM 7968 C CA . ASN A 1 18 ? 11.700 -11.813 -7.024 1.00 0.00 18 ASN A CA 6
ATOM 7969 C C . ASN A 1 18 ? 11.771 -10.951 -8.284 1.00 0.00 18 ASN A C 6
ATOM 7970 O O . ASN A 1 18 ? 12.643 -11.155 -9.130 1.00 0.00 18 ASN A O 6
ATOM 7981 N N . GLN A 1 19 ? 10.869 -9.978 -8.407 1.00 0.00 19 GLN A N 6
ATOM 7982 C CA . GLN A 1 19 ? 10.911 -9.041 -9.527 1.00 0.00 19 GLN A CA 6
ATOM 7983 C C . GLN A 1 19 ? 10.247 -7.718 -9.156 1.00 0.00 19 GLN A C 6
ATOM 7984 O O . GLN A 1 19 ? 9.162 -7.701 -8.588 1.00 0.00 19 GLN A O 6
ATOM 7998 N N . PRO A 1 20 ? 10.891 -6.587 -9.469 1.00 0.00 20 PRO A N 6
ATOM 7999 C CA . PRO A 1 20 ? 10.305 -5.271 -9.245 1.00 0.00 20 PRO A CA 6
ATOM 8000 C C . PRO A 1 20 ? 9.265 -4.941 -10.308 1.00 0.00 20 PRO A C 6
ATOM 8001 O O . PRO A 1 20 ? 9.358 -5.406 -11.443 1.00 0.00 20 PRO A O 6
ATOM 8012 N N . GLU A 1 21 ? 8.280 -4.140 -9.943 1.00 0.00 21 GLU A N 6
ATOM 8013 C CA . GLU A 1 21 ? 7.214 -3.794 -10.867 1.00 0.00 21 GLU A CA 6
ATOM 8014 C C . GLU A 1 21 ? 7.419 -2.387 -11.410 1.00 0.00 21 GLU A C 6
ATOM 8015 O O . GLU A 1 21 ? 6.501 -1.773 -11.956 1.00 0.00 21 GLU A O 6
ATOM 8027 N N . GLN A 1 22 ? 8.646 -1.897 -11.253 1.00 0.00 22 GLN A N 6
ATOM 8028 C CA . GLN A 1 22 ? 9.061 -0.610 -11.805 1.00 0.00 22 GLN A CA 6
ATOM 8029 C C . GLN A 1 22 ? 8.228 0.542 -11.250 1.00 0.00 22 GLN A C 6
ATOM 8030 O O . GLN A 1 22 ? 7.682 0.456 -10.149 1.00 0.00 22 GLN A O 6
ATOM 8044 N N . PHE A 1 23 ? 8.155 1.621 -12.013 1.00 0.00 23 PHE A N 6
ATOM 8045 C CA . PHE A 1 23 ? 7.503 2.838 -11.560 1.00 0.00 23 PHE A CA 6
ATOM 8046 C C . PHE A 1 23 ? 6.049 2.896 -12.014 1.00 0.00 23 PHE A C 6
ATOM 8047 O O . PHE A 1 23 ? 5.689 2.380 -13.076 1.00 0.00 23 PHE A O 6
ATOM 8064 N N . LEU A 1 24 ? 5.227 3.509 -11.181 1.00 0.00 24 LEU A N 6
ATOM 8065 C CA . LEU A 1 24 ? 3.832 3.779 -11.494 1.00 0.00 24 LEU A CA 6
ATOM 8066 C C . LEU A 1 24 ? 3.385 5.008 -10.715 1.00 0.00 24 LEU A C 6
ATOM 8067 O O . LEU A 1 24 ? 4.050 5.408 -9.757 1.00 0.00 24 LEU A O 6
ATOM 8083 N N . THR A 1 25 ? 2.285 5.621 -11.127 1.00 0.00 25 THR A N 6
ATOM 8084 C CA . THR A 1 25 ? 1.856 6.872 -10.519 1.00 0.00 25 THR A CA 6
ATOM 8085 C C . THR A 1 25 ? 1.090 6.648 -9.221 1.00 0.00 25 THR A C 6
ATOM 8086 O O . THR A 1 25 ? 0.748 5.517 -8.868 1.00 0.00 25 THR A O 6
ATOM 8097 N N . THR A 1 26 ? 0.827 7.749 -8.525 1.00 0.00 26 THR A N 6
ATOM 8098 C CA . THR A 1 26 ? 0.109 7.741 -7.256 1.00 0.00 26 THR A CA 6
ATOM 8099 C C . THR A 1 26 ? -1.214 6.977 -7.342 1.00 0.00 26 THR A C 6
ATOM 8100 O O . THR A 1 26 ? -1.513 6.146 -6.491 1.00 0.00 26 THR A O 6
ATOM 8111 N N . ILE A 1 27 ? -1.996 7.254 -8.382 1.00 0.00 27 ILE A N 6
ATOM 8112 C CA . ILE A 1 27 ? -3.310 6.633 -8.536 1.00 0.00 27 ILE A CA 6
ATOM 8113 C C . ILE A 1 27 ? -3.174 5.131 -8.781 1.00 0.00 27 ILE A C 6
ATOM 8114 O O . ILE A 1 27 ? -3.899 4.329 -8.191 1.00 0.00 27 ILE A O 6
ATOM 8130 N N . GLU A 1 28 ? -2.219 4.761 -9.626 1.00 0.00 28 GLU A N 6
ATOM 8131 C CA . GLU A 1 28 ? -1.975 3.359 -9.939 1.00 0.00 28 GLU A CA 6
ATOM 8132 C C . GLU A 1 28 ? -1.521 2.611 -8.693 1.00 0.00 28 GLU A C 6
ATOM 8133 O O . GLU A 1 28 ? -1.982 1.502 -8.419 1.00 0.00 28 GLU A O 6
ATOM 8145 N N . LEU A 1 29 ? -0.628 3.237 -7.934 1.00 0.00 29 LEU A N 6
ATOM 8146 C CA . LEU A 1 29 ? -0.114 2.648 -6.707 1.00 0.00 29 LEU A CA 6
ATOM 8147 C C . LEU A 1 29 ? -1.216 2.528 -5.661 1.00 0.00 29 LEU A C 6
ATOM 8148 O O . LEU A 1 29 ? -1.263 1.554 -4.915 1.00 0.00 29 LEU A O 6
ATOM 8164 N N . LEU A 1 30 ? -2.105 3.516 -5.624 1.00 0.00 30 LEU A N 6
ATOM 8165 C CA . LEU A 1 30 ? -3.212 3.519 -4.677 1.00 0.00 30 LEU A CA 6
ATOM 8166 C C . LEU A 1 30 ? -4.072 2.275 -4.871 1.00 0.00 30 LEU A C 6
ATOM 8167 O O . LEU A 1 30 ? -4.256 1.486 -3.946 1.00 0.00 30 LEU A O 6
ATOM 8183 N N . GLU A 1 31 ? -4.570 2.095 -6.090 1.00 0.00 31 GLU A N 6
ATOM 8184 C CA . GLU A 1 31 ? -5.417 0.952 -6.412 1.00 0.00 31 GLU A CA 6
ATOM 8185 C C . GLU A 1 31 ? -4.668 -0.360 -6.202 1.00 0.00 31 GLU A C 6
ATOM 8186 O O . GLU A 1 31 ? -5.249 -1.359 -5.773 1.00 0.00 31 GLU A O 6
ATOM 8198 N N . LYS A 1 32 ? -3.376 -0.343 -6.495 1.00 0.00 32 LYS A N 6
ATOM 8199 C CA . LYS A 1 32 ? -2.538 -1.518 -6.326 1.00 0.00 32 LYS A CA 6
ATOM 8200 C C . LYS A 1 32 ? -2.439 -1.894 -4.852 1.00 0.00 32 LYS A C 6
ATOM 8201 O O . LYS A 1 32 ? -2.690 -3.038 -4.472 1.00 0.00 32 LYS A O 6
ATOM 8220 N N . LEU A 1 33 ? -2.088 -0.914 -4.022 1.00 0.00 33 LEU A N 6
ATOM 8221 C CA . LEU A 1 33 ? -1.979 -1.128 -2.585 1.00 0.00 33 LEU A CA 6
ATOM 8222 C C . LEU A 1 33 ? -3.318 -1.528 -1.989 1.00 0.00 33 LEU A C 6
ATOM 8223 O O . LEU A 1 33 ? -3.369 -2.328 -1.069 1.00 0.00 33 LEU A O 6
ATOM 8239 N N . LYS A 1 34 ? -4.398 -0.973 -2.521 1.00 0.00 34 LYS A N 6
ATOM 8240 C CA . LYS A 1 34 ? -5.741 -1.336 -2.076 1.00 0.00 34 LYS A CA 6
ATOM 8241 C C . LYS A 1 34 ? -5.984 -2.834 -2.246 1.00 0.00 34 LYS A C 6
ATOM 8242 O O . LYS A 1 34 ? -6.573 -3.475 -1.379 1.00 0.00 34 LYS A O 6
ATOM 8261 N N . GLY A 1 35 ? -5.508 -3.388 -3.357 1.00 0.00 35 GLY A N 6
ATOM 8262 C CA . GLY A 1 35 ? -5.645 -4.812 -3.596 1.00 0.00 35 GLY A CA 6
ATOM 8263 C C . GLY A 1 35 ? -4.783 -5.630 -2.655 1.00 0.00 35 GLY A C 6
ATOM 8264 O O . GLY A 1 35 ? -5.279 -6.525 -1.965 1.00 0.00 35 GLY A O 6
ATOM 8268 N N . GLU A 1 36 ? -3.495 -5.302 -2.618 1.00 0.00 36 GLU A N 6
ATOM 8269 C CA . GLU A 1 36 ? -2.552 -5.985 -1.739 1.00 0.00 36 GLU A CA 6
ATOM 8270 C C . GLU A 1 36 ? -2.985 -5.887 -0.276 1.00 0.00 36 GLU A C 6
ATOM 8271 O O . GLU A 1 36 ? -2.817 -6.826 0.494 1.00 0.00 36 GLU A O 6
ATOM 8283 N N . LEU A 1 37 ? -3.551 -4.749 0.095 1.00 0.00 37 LEU A N 6
ATOM 8284 C CA . LEU A 1 37 ? -3.957 -4.505 1.473 1.00 0.00 37 LEU A CA 6
ATOM 8285 C C . LEU A 1 37 ? -5.194 -5.316 1.847 1.00 0.00 37 LEU A C 6
ATOM 8286 O O . LEU A 1 37 ? -5.242 -5.916 2.919 1.00 0.00 37 LEU A O 6
ATOM 8302 N N . GLU A 1 38 ? -6.184 -5.355 0.963 1.00 0.00 38 GLU A N 6
ATOM 8303 C CA . GLU A 1 38 ? -7.442 -6.020 1.282 1.00 0.00 38 GLU A CA 6
ATOM 8304 C C . GLU A 1 38 ? -7.310 -7.538 1.219 1.00 0.00 38 GLU A C 6
ATOM 8305 O O . GLU A 1 38 ? -8.181 -8.259 1.705 1.00 0.00 38 GLU A O 6
ATOM 8317 N N . LYS A 1 39 ? -6.242 -8.029 0.601 1.00 0.00 39 LYS A N 6
ATOM 8318 C CA . LYS A 1 39 ? -5.991 -9.462 0.583 1.00 0.00 39 LYS A CA 6
ATOM 8319 C C . LYS A 1 39 ? -5.166 -9.858 1.804 1.00 0.00 39 LYS A C 6
ATOM 8320 O O . LYS A 1 39 ? -4.926 -11.037 2.053 1.00 0.00 39 LYS A O 6
ATOM 8339 N N . ILE A 1 40 ? -4.743 -8.853 2.559 1.00 0.00 40 ILE A N 6
ATOM 8340 C CA . ILE A 1 40 ? -4.078 -9.072 3.834 1.00 0.00 40 ILE A CA 6
ATOM 8341 C C . ILE A 1 40 ? -5.107 -8.977 4.956 1.00 0.00 40 ILE A C 6
ATOM 8342 O O . ILE A 1 40 ? -6.059 -8.200 4.867 1.00 0.00 40 ILE A O 6
ATOM 8358 N N . SER A 1 41 ? -4.938 -9.795 5.982 1.00 0.00 41 SER A N 6
ATOM 8359 C CA . SER A 1 41 ? -5.845 -9.789 7.116 1.00 0.00 41 SER A CA 6
ATOM 8360 C C . SER A 1 41 ? -5.872 -8.417 7.788 1.00 0.00 41 SER A C 6
ATOM 8361 O O . SER A 1 41 ? -4.826 -7.846 8.108 1.00 0.00 41 SER A O 6
ATOM 8369 N N . PHE A 1 42 ? -7.075 -7.908 8.025 1.00 0.00 42 PHE A N 6
ATOM 8370 C CA . PHE A 1 42 ? -7.261 -6.572 8.579 1.00 0.00 42 PHE A CA 6
ATOM 8371 C C . PHE A 1 42 ? -6.836 -6.521 10.044 1.00 0.00 42 PHE A C 6
ATOM 8372 O O . PHE A 1 42 ? -6.733 -5.450 10.638 1.00 0.00 42 PHE A O 6
ATOM 8389 N N . SER A 1 43 ? -6.596 -7.685 10.619 1.00 0.00 43 SER A N 6
ATOM 8390 C CA . SER A 1 43 ? -6.097 -7.779 11.980 1.00 0.00 43 SER A CA 6
ATOM 8391 C C . SER A 1 43 ? -4.581 -7.610 12.016 1.00 0.00 43 SER A C 6
ATOM 8392 O O . SER A 1 43 ? -4.007 -7.222 13.032 1.00 0.00 43 SER A O 6
ATOM 8400 N N . ASP A 1 44 ? -3.944 -7.875 10.885 1.00 0.00 44 ASP A N 6
ATOM 8401 C CA . ASP A 1 44 ? -2.490 -7.937 10.821 1.00 0.00 44 ASP A CA 6
ATOM 8402 C C . ASP A 1 44 ? -1.901 -6.641 10.290 1.00 0.00 44 ASP A C 6
ATOM 8403 O O . ASP A 1 44 ? -0.721 -6.360 10.492 1.00 0.00 44 ASP A O 6
ATOM 8412 N N . LEU A 1 45 ? -2.720 -5.851 9.611 1.00 0.00 45 LEU A N 6
ATOM 8413 C CA . LEU A 1 45 ? -2.277 -4.553 9.113 1.00 0.00 45 LEU A CA 6
ATOM 8414 C C . LEU A 1 45 ? -2.129 -3.552 10.265 1.00 0.00 45 LEU A C 6
ATOM 8415 O O . LEU A 1 45 ? -2.733 -3.729 11.327 1.00 0.00 45 LEU A O 6
ATOM 8431 N N . PRO A 1 46 ? -1.294 -2.510 10.077 1.00 0.00 46 PRO A N 6
ATOM 8432 C CA . PRO A 1 46 ? -1.018 -1.498 11.114 1.00 0.00 46 PRO A CA 6
ATOM 8433 C C . PRO A 1 46 ? -2.278 -0.848 11.690 1.00 0.00 46 PRO A C 6
ATOM 8434 O O . PRO A 1 46 ? -3.294 -0.718 11.006 1.00 0.00 46 PRO A O 6
ATOM 8445 N N . LEU A 1 47 ? -2.183 -0.411 12.945 1.00 0.00 47 LEU A N 6
ATOM 8446 C CA . LEU A 1 47 ? -3.305 0.194 13.662 1.00 0.00 47 LEU A CA 6
ATOM 8447 C C . LEU A 1 47 ? -3.781 1.463 12.957 1.00 0.00 47 LEU A C 6
ATOM 8448 O O . LEU A 1 47 ? -4.952 1.832 13.046 1.00 0.00 47 LEU A O 6
ATOM 8464 N N . GLU A 1 48 ? -2.858 2.116 12.255 1.00 0.00 48 GLU A N 6
ATOM 8465 C CA . GLU A 1 48 ? -3.173 3.283 11.432 1.00 0.00 48 GLU A CA 6
ATOM 8466 C C . GLU A 1 48 ? -4.363 2.991 10.520 1.00 0.00 48 GLU A C 6
ATOM 8467 O O . GLU A 1 48 ? -5.309 3.778 10.410 1.00 0.00 48 GLU A O 6
ATOM 8479 N N . LEU A 1 49 ? -4.314 1.828 9.891 1.00 0.00 49 LEU A N 6
ATOM 8480 C CA . LEU A 1 49 ? -5.298 1.450 8.893 1.00 0.00 49 LEU A CA 6
ATOM 8481 C C . LEU A 1 49 ? -6.580 0.960 9.558 1.00 0.00 49 LEU A C 6
ATOM 8482 O O . LEU A 1 49 ? -7.644 0.965 8.956 1.00 0.00 49 LEU A O 6
ATOM 8498 N N . GLN A 1 50 ? -6.467 0.548 10.813 1.00 0.00 50 GLN A N 6
ATOM 8499 C CA . GLN A 1 50 ? -7.626 0.105 11.579 1.00 0.00 50 GLN A CA 6
ATOM 8500 C C . GLN A 1 50 ? -8.444 1.308 12.036 1.00 0.00 50 GLN A C 6
ATOM 8501 O O . GLN A 1 50 ? -9.635 1.194 12.341 1.00 0.00 50 GLN A O 6
ATOM 8515 N N . LYS A 1 51 ? -7.787 2.462 12.093 1.00 0.00 51 LYS A N 6
ATOM 8516 C CA . LYS A 1 51 ? -8.452 3.704 12.452 1.00 0.00 51 LYS A CA 6
ATOM 8517 C C . LYS A 1 51 ? -9.143 4.294 11.232 1.00 0.00 51 LYS A C 6
ATOM 8518 O O . LYS A 1 51 ? -10.213 4.899 11.340 1.00 0.00 51 LYS A O 6
ATOM 8537 N N . LEU A 1 52 ? -8.524 4.110 10.074 1.00 0.00 52 LEU A N 6
ATOM 8538 C CA . LEU A 1 52 ? -9.098 4.569 8.816 1.00 0.00 52 LEU A CA 6
ATOM 8539 C C . LEU A 1 52 ? -10.196 3.617 8.341 1.00 0.00 52 LEU A C 6
ATOM 8540 O O . LEU A 1 52 ? -9.951 2.438 8.098 1.00 0.00 52 LEU A O 6
ATOM 8556 N N . ASP A 1 53 ? -11.403 4.144 8.206 1.00 0.00 53 ASP A N 6
ATOM 8557 C CA . ASP A 1 53 ? -12.568 3.338 7.863 1.00 0.00 53 ASP A CA 6
ATOM 8558 C C . ASP A 1 53 ? -12.548 2.911 6.397 1.00 0.00 53 ASP A C 6
ATOM 8559 O O . ASP A 1 53 ? -13.076 1.856 6.042 1.00 0.00 53 ASP A O 6
ATOM 8568 N N . SER A 1 54 ? -11.950 3.732 5.547 1.00 0.00 54 SER A N 6
ATOM 8569 C CA . SER A 1 54 ? -11.945 3.477 4.117 1.00 0.00 54 SER A CA 6
ATOM 8570 C C . SER A 1 54 ? -10.639 2.825 3.682 1.00 0.00 54 SER A C 6
ATOM 8571 O O . SER A 1 54 ? -9.555 3.276 4.057 1.00 0.00 54 SER A O 6
ATOM 8579 N N . LEU A 1 55 ? -10.759 1.763 2.893 1.00 0.00 55 LEU A N 6
ATOM 8580 C CA . LEU A 1 55 ? -9.599 1.064 2.344 1.00 0.00 55 LEU A CA 6
ATOM 8581 C C . LEU A 1 55 ? -8.719 2.010 1.506 1.00 0.00 55 LEU A C 6
ATOM 8582 O O . LEU A 1 55 ? -7.494 1.980 1.632 1.00 0.00 55 LEU A O 6
ATOM 8598 N N . PRO A 1 56 ? -9.321 2.853 0.625 1.00 0.00 56 PRO A N 6
ATOM 8599 C CA . PRO A 1 56 ? -8.568 3.871 -0.119 1.00 0.00 56 PRO A CA 6
ATOM 8600 C C . PRO A 1 56 ? -7.743 4.764 0.800 1.00 0.00 56 PRO A C 6
ATOM 8601 O O . PRO A 1 56 ? -6.576 5.043 0.529 1.00 0.00 56 PRO A O 6
ATOM 8612 N N . ALA A 1 57 ? -8.355 5.195 1.900 1.00 0.00 57 ALA A N 6
ATOM 8613 C CA . ALA A 1 57 ? -7.683 6.052 2.867 1.00 0.00 57 ALA A CA 6
ATOM 8614 C C . ALA A 1 57 ? -6.521 5.314 3.526 1.00 0.00 57 ALA A C 6
ATOM 8615 O O . ALA A 1 57 ? -5.456 5.891 3.756 1.00 0.00 57 ALA A O 6
ATOM 8622 N N . GLN A 1 58 ? -6.734 4.032 3.824 1.00 0.00 58 GLN A N 6
ATOM 8623 C CA . GLN A 1 58 ? -5.687 3.186 4.387 1.00 0.00 58 GLN A CA 6
ATOM 8624 C C . GLN A 1 58 ? -4.471 3.149 3.466 1.00 0.00 58 GLN A C 6
ATOM 8625 O O . GLN A 1 58 ? -3.355 3.487 3.877 1.00 0.00 58 GLN A O 6
ATOM 8639 N N . ALA A 1 59 ? -4.702 2.761 2.215 1.00 0.00 59 ALA A N 6
ATOM 8640 C CA . ALA A 1 59 ? -3.633 2.656 1.229 1.00 0.00 59 ALA A CA 6
ATOM 8641 C C . ALA A 1 59 ? -2.979 4.015 0.981 1.00 0.00 59 ALA A C 6
ATOM 8642 O O . ALA A 1 59 ? -1.767 4.100 0.779 1.00 0.00 59 ALA A O 6
ATOM 8649 N N . GLN A 1 60 ? -3.781 5.075 1.017 1.00 0.00 60 GLN A N 6
ATOM 8650 C CA . GLN A 1 60 ? -3.264 6.428 0.851 1.00 0.00 60 GLN A CA 6
ATOM 8651 C C . GLN A 1 60 ? -2.280 6.767 1.965 1.00 0.00 60 GLN A C 6
ATOM 8652 O O . GLN A 1 60 ? -1.238 7.360 1.716 1.00 0.00 60 GLN A O 6
ATOM 8666 N N . HIS A 1 61 ? -2.606 6.370 3.192 1.00 0.00 61 HIS A N 6
ATOM 8667 C CA . HIS A 1 61 ? -1.757 6.668 4.341 1.00 0.00 61 HIS A CA 6
ATOM 8668 C C . HIS A 1 61 ? -0.464 5.856 4.280 1.00 0.00 61 HIS A C 6
ATOM 8669 O O . HIS A 1 61 ? 0.543 6.229 4.885 1.00 0.00 61 HIS A O 6
ATOM 8684 N N . LEU A 1 62 ? -0.498 4.748 3.552 1.00 0.00 62 LEU A N 6
ATOM 8685 C CA . LEU A 1 62 ? 0.712 3.989 3.275 1.00 0.00 62 LEU A CA 6
ATOM 8686 C C . LEU A 1 62 ? 1.645 4.823 2.404 1.00 0.00 62 LEU A C 6
ATOM 8687 O O . LEU A 1 62 ? 2.805 5.050 2.746 1.00 0.00 62 LEU A O 6
ATOM 8703 N N . ILE A 1 63 ? 1.114 5.310 1.292 1.00 0.00 63 ILE A N 6
ATOM 8704 C CA . ILE A 1 63 ? 1.859 6.197 0.406 1.00 0.00 63 ILE A CA 6
ATOM 8705 C C . ILE A 1 63 ? 2.232 7.480 1.150 1.00 0.00 63 ILE A C 6
ATOM 8706 O O . ILE A 1 63 ? 3.251 8.111 0.872 1.00 0.00 63 ILE A O 6
ATOM 8722 N N . ASP A 1 64 ? 1.388 7.828 2.112 1.00 0.00 64 ASP A N 6
ATOM 8723 C CA . ASP A 1 64 ? 1.534 9.045 2.900 1.00 0.00 64 ASP A CA 6
ATOM 8724 C C . ASP A 1 64 ? 2.800 9.031 3.755 1.00 0.00 64 ASP A C 6
ATOM 8725 O O . ASP A 1 64 ? 3.645 9.918 3.620 1.00 0.00 64 ASP A O 6
ATOM 8734 N N . THR A 1 65 ? 2.946 8.035 4.629 1.00 0.00 65 THR A N 6
ATOM 8735 C CA . THR A 1 65 ? 4.100 8.004 5.523 1.00 0.00 65 THR A CA 6
ATOM 8736 C C . THR A 1 65 ? 4.281 6.644 6.224 1.00 0.00 65 THR A C 6
ATOM 8737 O O . THR A 1 65 ? 4.947 6.557 7.257 1.00 0.00 65 THR A O 6
ATOM 8748 N N . SER A 1 66 ? 3.727 5.576 5.667 1.00 0.00 66 SER A N 6
ATOM 8749 C CA . SER A 1 66 ? 3.876 4.260 6.284 1.00 0.00 66 SER A CA 6
ATOM 8750 C C . SER A 1 66 ? 4.186 3.200 5.232 1.00 0.00 66 SER A C 6
ATOM 8751 O O . SER A 1 66 ? 3.425 3.013 4.292 1.00 0.00 66 SER A O 6
ATOM 8759 N N . CYS A 1 67 ? 5.280 2.476 5.407 1.00 0.00 67 CYS A N 6
ATOM 8760 C CA . CYS A 1 67 ? 5.685 1.493 4.416 1.00 0.00 67 CYS A CA 6
ATOM 8761 C C . CYS A 1 67 ? 6.042 0.158 5.063 1.00 0.00 67 CYS A C 6
ATOM 8762 O O . CYS A 1 67 ? 7.096 0.015 5.681 1.00 0.00 67 CYS A O 6
ATOM 8770 N N . GLU A 1 68 ? 5.128 -0.799 4.935 1.00 0.00 68 GLU A N 6
ATOM 8771 C CA . GLU A 1 68 ? 5.368 -2.191 5.292 1.00 0.00 68 GLU A CA 6
ATOM 8772 C C . GLU A 1 68 ? 4.185 -3.029 4.837 1.00 0.00 68 GLU A C 6
ATOM 8773 O O . GLU A 1 68 ? 3.047 -2.765 5.224 1.00 0.00 68 GLU A O 6
ATOM 8785 N N . LEU A 1 69 ? 4.448 -4.017 3.999 1.00 0.00 69 LEU A N 6
ATOM 8786 C CA . LEU A 1 69 ? 3.390 -4.866 3.484 1.00 0.00 69 LEU A CA 6
ATOM 8787 C C . LEU A 1 69 ? 3.917 -6.264 3.186 1.00 0.00 69 LEU A C 6
ATOM 8788 O O . LEU A 1 69 ? 4.723 -6.459 2.272 1.00 0.00 69 LEU A O 6
ATOM 8804 N N . ASP A 1 70 ? 3.468 -7.228 3.977 1.00 0.00 70 ASP A N 6
ATOM 8805 C CA . ASP A 1 70 ? 3.856 -8.620 3.791 1.00 0.00 70 ASP A CA 6
ATOM 8806 C C . ASP A 1 70 ? 2.825 -9.319 2.919 1.00 0.00 70 ASP A C 6
ATOM 8807 O O . ASP A 1 70 ? 1.706 -9.583 3.358 1.00 0.00 70 ASP A O 6
ATOM 8816 N N . VAL A 1 71 ? 3.194 -9.599 1.681 1.00 0.00 71 VAL A N 6
ATOM 8817 C CA . VAL A 1 71 ? 2.264 -10.192 0.732 1.00 0.00 71 VAL A CA 6
ATOM 8818 C C . VAL A 1 71 ? 2.460 -11.702 0.624 1.00 0.00 71 VAL A C 6
ATOM 8819 O O . VAL A 1 71 ? 2.007 -12.330 -0.335 1.00 0.00 71 VAL A O 6
ATOM 8832 N N . GLY A 1 72 ? 3.128 -12.280 1.615 1.00 0.00 72 GLY A N 6
ATOM 8833 C CA . GLY A 1 72 ? 3.264 -13.724 1.688 1.00 0.00 72 GLY A CA 6
ATOM 8834 C C . GLY A 1 72 ? 4.260 -14.292 0.693 1.00 0.00 72 GLY A C 6
ATOM 8835 O O . GLY A 1 72 ? 4.765 -13.577 -0.174 1.00 0.00 72 GLY A O 6
ATOM 8839 N N . ALA A 1 73 ? 4.541 -15.588 0.832 1.00 0.00 73 ALA A N 6
ATOM 8840 C CA . ALA A 1 73 ? 5.448 -16.317 -0.062 1.00 0.00 73 ALA A CA 6
ATOM 8841 C C . ALA A 1 73 ? 6.892 -15.838 0.067 1.00 0.00 73 ALA A C 6
ATOM 8842 O O . ALA A 1 73 ? 7.705 -16.035 -0.837 1.00 0.00 73 ALA A O 6
ATOM 8849 N N . GLY A 1 74 ? 7.203 -15.211 1.194 1.00 0.00 74 GLY A N 6
ATOM 8850 C CA . GLY A 1 74 ? 8.566 -14.794 1.469 1.00 0.00 74 GLY A CA 6
ATOM 8851 C C . GLY A 1 74 ? 8.941 -13.507 0.770 1.00 0.00 74 GLY A C 6
ATOM 8852 O O . GLY A 1 74 ? 10.067 -13.027 0.896 1.00 0.00 74 GLY A O 6
ATOM 8856 N N . LYS A 1 75 ? 7.998 -12.938 0.037 1.00 0.00 75 LYS A N 6
ATOM 8857 C CA . LYS A 1 75 ? 8.245 -11.702 -0.678 1.00 0.00 75 LYS A CA 6
ATOM 8858 C C . LYS A 1 75 ? 7.581 -10.535 0.039 1.00 0.00 75 LYS A C 6
ATOM 8859 O O . LYS A 1 75 ? 6.536 -10.693 0.673 1.00 0.00 75 LYS A O 6
ATOM 8878 N N . TYR A 1 76 ? 8.199 -9.373 -0.051 1.00 0.00 76 TYR A N 6
ATOM 8879 C CA . TYR A 1 76 ? 7.675 -8.180 0.589 1.00 0.00 76 TYR A CA 6
ATOM 8880 C C . TYR A 1 76 ? 7.492 -7.087 -0.442 1.00 0.00 76 TYR A C 6
ATOM 8881 O O . TYR A 1 76 ? 8.225 -7.035 -1.430 1.00 0.00 76 TYR A O 6
ATOM 8899 N N . LEU A 1 77 ? 6.510 -6.231 -0.230 1.00 0.00 77 LEU A N 6
ATOM 8900 C CA . LEU A 1 77 ? 6.249 -5.150 -1.161 1.00 0.00 77 LEU A CA 6
ATOM 8901 C C . LEU A 1 77 ? 6.817 -3.844 -0.619 1.00 0.00 77 LEU A C 6
ATOM 8902 O O . LEU A 1 77 ? 6.386 -3.355 0.426 1.00 0.00 77 LEU A O 6
ATOM 8918 N N . GLN A 1 78 ? 7.798 -3.297 -1.318 1.00 0.00 78 GLN A N 6
ATOM 8919 C CA . GLN A 1 78 ? 8.410 -2.038 -0.920 1.00 0.00 78 GLN A CA 6
ATOM 8920 C C . GLN A 1 78 ? 8.262 -1.014 -2.034 1.00 0.00 78 GLN A C 6
ATOM 8921 O O . GLN A 1 78 ? 8.536 -1.313 -3.189 1.00 0.00 78 GLN A O 6
ATOM 8935 N N . TRP A 1 79 ? 7.828 0.184 -1.696 1.00 0.00 79 TRP A N 6
ATOM 8936 C CA . TRP A 1 79 ? 7.713 1.243 -2.684 1.00 0.00 79 TRP A CA 6
ATOM 8937 C C . TRP A 1 79 ? 8.466 2.481 -2.217 1.00 0.00 79 TRP A C 6
ATOM 8938 O O . TRP A 1 79 ? 8.525 2.772 -1.021 1.00 0.00 79 TRP A O 6
ATOM 8959 N N . TYR A 1 80 ? 9.073 3.184 -3.155 1.00 0.00 80 TYR A N 6
ATOM 8960 C CA . TYR A 1 80 ? 9.773 4.421 -2.844 1.00 0.00 80 TYR A CA 6
ATOM 8961 C C . TYR A 1 80 ? 9.533 5.449 -3.938 1.00 0.00 80 TYR A C 6
ATOM 8962 O O . TYR A 1 80 ? 9.241 5.095 -5.082 1.00 0.00 80 TYR A O 6
ATOM 8980 N N . ALA A 1 81 ? 9.652 6.715 -3.581 1.00 0.00 81 ALA A N 6
ATOM 8981 C CA . ALA A 1 81 ? 9.356 7.798 -4.503 1.00 0.00 81 ALA A CA 6
ATOM 8982 C C . ALA A 1 81 ? 10.589 8.199 -5.294 1.00 0.00 81 ALA A C 6
ATOM 8983 O O . ALA A 1 81 ? 11.666 8.396 -4.727 1.00 0.00 81 ALA A O 6
ATOM 8990 N N . VAL A 1 82 ? 10.436 8.313 -6.604 1.00 0.00 82 VAL A N 6
ATOM 8991 C CA . VAL A 1 82 ? 11.512 8.794 -7.450 1.00 0.00 82 VAL A CA 6
ATOM 8992 C C . VAL A 1 82 ? 11.073 10.025 -8.230 1.00 0.00 82 VAL A C 6
ATOM 8993 O O . VAL A 1 82 ? 10.357 9.934 -9.225 1.00 0.00 82 VAL A O 6
ATOM 9006 N N . ARG A 1 83 ? 11.516 11.176 -7.767 1.00 0.00 83 ARG A N 6
ATOM 9007 C CA . ARG A 1 83 ? 11.223 12.427 -8.431 1.00 0.00 83 ARG A CA 6
ATOM 9008 C C . ARG A 1 83 ? 12.519 13.171 -8.696 1.00 0.00 83 ARG A C 6
ATOM 9009 O O . ARG A 1 83 ? 13.316 13.407 -7.785 1.00 0.00 83 ARG A O 6
ATOM 9030 N N . LEU A 1 84 ? 12.751 13.500 -9.952 1.00 0.00 84 LEU A N 6
ATOM 9031 C CA . LEU A 1 84 ? 13.997 14.123 -10.339 1.00 0.00 84 LEU A CA 6
ATOM 9032 C C . LEU A 1 84 ? 13.771 15.560 -10.769 1.00 0.00 84 LEU A C 6
ATOM 9033 O O . LEU A 1 84 ? 12.739 15.895 -11.354 1.00 0.00 84 LEU A O 6
ATOM 9049 N N . GLU A 1 85 ? 14.739 16.402 -10.459 1.00 0.00 85 GLU A N 6
ATOM 9050 C CA . GLU A 1 85 ? 14.694 17.810 -10.820 1.00 0.00 85 GLU A CA 6
ATOM 9051 C C . GLU A 1 85 ? 15.784 18.118 -11.839 1.00 0.00 85 GLU A C 6
ATOM 9052 O O . GLU A 1 85 ? 15.901 19.245 -12.327 1.00 0.00 85 GLU A O 6
ATOM 9064 N N . LYS A 1 86 ? 16.582 17.103 -12.147 1.00 0.00 86 LYS A N 6
ATOM 9065 C CA . LYS A 1 86 ? 17.618 17.220 -13.158 1.00 0.00 86 LYS A CA 6
ATOM 9066 C C . LYS A 1 86 ? 17.093 16.697 -14.493 1.00 0.00 86 LYS A C 6
ATOM 9067 O O . LYS A 1 86 ? 17.191 15.503 -14.788 1.00 0.00 86 LYS A O 6
ATOM 9086 N N . LEU A 1 87 ? 16.504 17.594 -15.275 1.00 0.00 87 LEU A N 6
ATOM 9087 C CA . LEU A 1 87 ? 15.916 17.235 -16.562 1.00 0.00 87 LEU A CA 6
ATOM 9088 C C . LEU A 1 87 ? 16.992 16.812 -17.556 1.00 0.00 87 LEU A C 6
ATOM 9089 O O . LEU A 1 87 ? 18.160 17.192 -17.426 1.00 0.00 87 LEU A O 6
ATOM 9105 N N . GLU A 1 88 ? 16.598 16.033 -18.549 1.00 0.00 88 GLU A N 6
ATOM 9106 C CA . GLU A 1 88 ? 17.531 15.554 -19.548 1.00 0.00 88 GLU A CA 6
ATOM 9107 C C . GLU A 1 88 ? 17.579 16.498 -20.744 1.00 0.00 88 GLU A C 6
ATOM 9108 O O . GLU A 1 88 ? 16.774 16.399 -21.668 1.00 0.00 88 GLU A O 6
ATOM 9120 N N . HIS A 1 89 ? 18.502 17.443 -20.691 1.00 0.00 89 HIS A N 6
ATOM 9121 C CA . HIS A 1 89 ? 18.762 18.325 -21.817 1.00 0.00 89 HIS A CA 6
ATOM 9122 C C . HIS A 1 89 ? 20.117 17.979 -22.411 1.00 0.00 89 HIS A C 6
ATOM 9123 O O . HIS A 1 89 ? 20.305 17.989 -23.626 1.00 0.00 89 HIS A O 6
ATOM 9138 N N . HIS A 1 90 ? 21.056 17.675 -21.528 1.00 0.00 90 HIS A N 6
ATOM 9139 C CA . HIS A 1 90 ? 22.362 17.173 -21.919 1.00 0.00 90 HIS A CA 6
ATOM 9140 C C . HIS A 1 90 ? 22.764 16.053 -20.967 1.00 0.00 90 HIS A C 6
ATOM 9141 O O . HIS A 1 90 ? 23.230 16.303 -19.856 1.00 0.00 90 HIS A O 6
ATOM 9156 N N . HIS A 1 91 ? 22.549 14.821 -21.403 1.00 0.00 91 HIS A N 6
ATOM 9157 C CA . HIS A 1 91 ? 22.769 13.653 -20.560 1.00 0.00 91 HIS A CA 6
ATOM 9158 C C . HIS A 1 91 ? 23.835 12.761 -21.190 1.00 0.00 91 HIS A C 6
ATOM 9159 O O . HIS A 1 91 ? 23.582 12.090 -22.189 1.00 0.00 91 HIS A O 6
ATOM 9174 N N . HIS A 1 92 ? 25.031 12.777 -20.611 1.00 0.00 92 HIS A N 6
ATOM 9175 C CA . HIS A 1 92 ? 26.176 12.075 -21.191 1.00 0.00 92 HIS A CA 6
ATOM 9176 C C . HIS A 1 92 ? 26.081 10.567 -20.959 1.00 0.00 92 HIS A C 6
ATOM 9177 O O . HIS A 1 92 ? 26.625 9.780 -21.733 1.00 0.00 92 HIS A O 6
ATOM 9192 N N . HIS A 1 93 ? 25.397 10.168 -19.894 1.00 0.00 93 HIS A N 6
ATOM 9193 C CA . HIS A 1 93 ? 25.194 8.752 -19.607 1.00 0.00 93 HIS A CA 6
ATOM 9194 C C . HIS A 1 93 ? 23.757 8.528 -19.151 1.00 0.00 93 HIS A C 6
ATOM 9195 O O . HIS A 1 93 ? 23.068 9.481 -18.809 1.00 0.00 93 HIS A O 6
ATOM 9210 N N . HIS A 1 94 ? 23.308 7.282 -19.150 1.00 0.00 94 HIS A N 6
ATOM 9211 C CA . HIS A 1 94 ? 21.957 6.966 -18.694 1.00 0.00 94 HIS A CA 6
ATOM 9212 C C . HIS A 1 94 ? 21.976 6.640 -17.210 1.00 0.00 94 HIS A C 6
ATOM 9213 O O . HIS A 1 94 ? 22.178 5.456 -16.871 1.00 0.00 94 HIS A O 6
ATOM 9229 N N . MET A 1 1 ? 3.871 24.823 -0.012 1.00 0.00 1 MET A N 7
ATOM 9230 C CA . MET A 1 1 ? 2.882 24.767 1.094 1.00 0.00 1 MET A CA 7
ATOM 9231 C C . MET A 1 1 ? 1.554 24.127 0.664 1.00 0.00 1 MET A C 7
ATOM 9232 O O . MET A 1 1 ? 1.123 23.162 1.293 1.00 0.00 1 MET A O 7
ATOM 9248 N N . PRO A 1 2 ? 0.874 24.642 -0.398 1.00 0.00 2 PRO A N 7
ATOM 9249 C CA . PRO A 1 2 ? -0.443 24.120 -0.816 1.00 0.00 2 PRO A CA 7
ATOM 9250 C C . PRO A 1 2 ? -0.419 22.616 -1.080 1.00 0.00 2 PRO A C 7
ATOM 9251 O O . PRO A 1 2 ? -0.984 21.831 -0.314 1.00 0.00 2 PRO A O 7
ATOM 9262 N N . ASP A 1 3 ? 0.231 22.215 -2.164 1.00 0.00 3 ASP A N 7
ATOM 9263 C CA . ASP A 1 3 ? 0.439 20.801 -2.438 1.00 0.00 3 ASP A CA 7
ATOM 9264 C C . ASP A 1 3 ? 1.814 20.403 -1.929 1.00 0.00 3 ASP A C 7
ATOM 9265 O O . ASP A 1 3 ? 2.738 21.213 -1.971 1.00 0.00 3 ASP A O 7
ATOM 9274 N N . PRO A 1 4 ? 1.966 19.165 -1.428 1.00 0.00 4 PRO A N 7
ATOM 9275 C CA . PRO A 1 4 ? 3.229 18.685 -0.852 1.00 0.00 4 PRO A CA 7
ATOM 9276 C C . PRO A 1 4 ? 4.426 18.932 -1.767 1.00 0.00 4 PRO A C 7
ATOM 9277 O O . PRO A 1 4 ? 5.320 19.709 -1.430 1.00 0.00 4 PRO A O 7
ATOM 9288 N N . LEU A 1 5 ? 4.435 18.287 -2.930 1.00 0.00 5 LEU A N 7
ATOM 9289 C CA . LEU A 1 5 ? 5.498 18.508 -3.904 1.00 0.00 5 LEU A CA 7
ATOM 9290 C C . LEU A 1 5 ? 5.199 19.757 -4.734 1.00 0.00 5 LEU A C 7
ATOM 9291 O O . LEU A 1 5 ? 6.033 20.214 -5.513 1.00 0.00 5 LEU A O 7
ATOM 9307 N N . MET A 1 6 ? 3.983 20.281 -4.561 1.00 0.00 6 MET A N 7
ATOM 9308 C CA . MET A 1 6 ? 3.552 21.539 -5.171 1.00 0.00 6 MET A CA 7
ATOM 9309 C C . MET A 1 6 ? 3.451 21.430 -6.701 1.00 0.00 6 MET A C 7
ATOM 9310 O O . MET A 1 6 ? 3.318 22.434 -7.402 1.00 0.00 6 MET A O 7
ATOM 9324 N N . TYR A 1 7 ? 3.479 20.208 -7.213 1.00 0.00 7 TYR A N 7
ATOM 9325 C CA . TYR A 1 7 ? 3.374 19.987 -8.650 1.00 0.00 7 TYR A CA 7
ATOM 9326 C C . TYR A 1 7 ? 2.136 19.170 -9.009 1.00 0.00 7 TYR A C 7
ATOM 9327 O O . TYR A 1 7 ? 1.083 19.737 -9.297 1.00 0.00 7 TYR A O 7
ATOM 9345 N N . GLN A 1 8 ? 2.252 17.848 -8.969 1.00 0.00 8 GLN A N 7
ATOM 9346 C CA . GLN A 1 8 ? 1.176 16.977 -9.425 1.00 0.00 8 GLN A CA 7
ATOM 9347 C C . GLN A 1 8 ? 1.308 15.584 -8.829 1.00 0.00 8 GLN A C 7
ATOM 9348 O O . GLN A 1 8 ? 2.111 15.358 -7.927 1.00 0.00 8 GLN A O 7
ATOM 9362 N N . GLN A 1 9 ? 0.501 14.659 -9.338 1.00 0.00 9 GLN A N 7
ATOM 9363 C CA . GLN A 1 9 ? 0.681 13.243 -9.055 1.00 0.00 9 GLN A CA 7
ATOM 9364 C C . GLN A 1 9 ? 2.006 12.789 -9.650 1.00 0.00 9 GLN A C 7
ATOM 9365 O O . GLN A 1 9 ? 2.162 12.759 -10.874 1.00 0.00 9 GLN A O 7
ATOM 9379 N N . ASP A 1 10 ? 2.959 12.459 -8.796 1.00 0.00 10 ASP A N 7
ATOM 9380 C CA . ASP A 1 10 ? 4.297 12.105 -9.252 1.00 0.00 10 ASP A CA 7
ATOM 9381 C C . ASP A 1 10 ? 4.387 10.597 -9.508 1.00 0.00 10 ASP A C 7
ATOM 9382 O O . ASP A 1 10 ? 3.362 9.941 -9.716 1.00 0.00 10 ASP A O 7
ATOM 9391 N N . ASN A 1 11 ? 5.595 10.048 -9.489 1.00 0.00 11 ASN A N 7
ATOM 9392 C CA . ASN A 1 11 ? 5.790 8.646 -9.829 1.00 0.00 11 ASN A CA 7
ATOM 9393 C C . ASN A 1 11 ? 6.566 7.912 -8.742 1.00 0.00 11 ASN A C 7
ATOM 9394 O O . ASN A 1 11 ? 7.515 8.438 -8.157 1.00 0.00 11 ASN A O 7
ATOM 9405 N N . PHE A 1 12 ? 6.138 6.694 -8.466 1.00 0.00 12 PHE A N 7
ATOM 9406 C CA . PHE A 1 12 ? 6.782 5.856 -7.470 1.00 0.00 12 PHE A CA 7
ATOM 9407 C C . PHE A 1 12 ? 7.261 4.569 -8.121 1.00 0.00 12 PHE A C 7
ATOM 9408 O O . PHE A 1 12 ? 6.558 3.992 -8.950 1.00 0.00 12 PHE A O 7
ATOM 9425 N N . VAL A 1 13 ? 8.459 4.129 -7.768 1.00 0.00 13 VAL A N 7
ATOM 9426 C CA . VAL A 1 13 ? 9.005 2.905 -8.336 1.00 0.00 13 VAL A CA 7
ATOM 9427 C C . VAL A 1 13 ? 8.703 1.729 -7.420 1.00 0.00 13 VAL A C 7
ATOM 9428 O O . VAL A 1 13 ? 9.115 1.716 -6.259 1.00 0.00 13 VAL A O 7
ATOM 9441 N N . VAL A 1 14 ? 7.970 0.755 -7.940 1.00 0.00 14 VAL A N 7
ATOM 9442 C CA . VAL A 1 14 ? 7.574 -0.402 -7.154 1.00 0.00 14 VAL A CA 7
ATOM 9443 C C . VAL A 1 14 ? 8.384 -1.635 -7.537 1.00 0.00 14 VAL A C 7
ATOM 9444 O O . VAL A 1 14 ? 8.440 -2.025 -8.706 1.00 0.00 14 VAL A O 7
ATOM 9457 N N . LEU A 1 15 ? 9.019 -2.234 -6.543 1.00 0.00 15 LEU A N 7
ATOM 9458 C CA . LEU A 1 15 ? 9.772 -3.455 -6.742 1.00 0.00 15 LEU A CA 7
ATOM 9459 C C . LEU A 1 15 ? 9.050 -4.613 -6.067 1.00 0.00 15 LEU A C 7
ATOM 9460 O O . LEU A 1 15 ? 8.908 -4.641 -4.841 1.00 0.00 15 LEU A O 7
ATOM 9476 N N . GLU A 1 16 ? 8.573 -5.551 -6.870 1.00 0.00 16 GLU A N 7
ATOM 9477 C CA . GLU A 1 16 ? 7.831 -6.685 -6.351 1.00 0.00 16 GLU A CA 7
ATOM 9478 C C . GLU A 1 16 ? 8.755 -7.895 -6.248 1.00 0.00 16 GLU A C 7
ATOM 9479 O O . GLU A 1 16 ? 9.895 -7.864 -6.722 1.00 0.00 16 GLU A O 7
ATOM 9491 N N . THR A 1 17 ? 8.265 -8.951 -5.626 1.00 0.00 17 THR A N 7
ATOM 9492 C CA . THR A 1 17 ? 9.047 -10.152 -5.395 1.00 0.00 17 THR A CA 7
ATOM 9493 C C . THR A 1 17 ? 9.111 -11.007 -6.654 1.00 0.00 17 THR A C 7
ATOM 9494 O O . THR A 1 17 ? 10.171 -11.511 -7.027 1.00 0.00 17 THR A O 7
ATOM 9505 N N . ASN A 1 18 ? 7.969 -11.154 -7.314 1.00 0.00 18 ASN A N 7
ATOM 9506 C CA . ASN A 1 18 ? 7.891 -11.943 -8.535 1.00 0.00 18 ASN A CA 7
ATOM 9507 C C . ASN A 1 18 ? 8.686 -11.284 -9.649 1.00 0.00 18 ASN A C 7
ATOM 9508 O O . ASN A 1 18 ? 9.443 -11.945 -10.360 1.00 0.00 18 ASN A O 7
ATOM 9519 N N . GLN A 1 19 ? 8.512 -9.978 -9.802 1.00 0.00 19 GLN A N 7
ATOM 9520 C CA . GLN A 1 19 ? 9.249 -9.234 -10.809 1.00 0.00 19 GLN A CA 7
ATOM 9521 C C . GLN A 1 19 ? 9.373 -7.765 -10.412 1.00 0.00 19 GLN A C 7
ATOM 9522 O O . GLN A 1 19 ? 8.443 -7.185 -9.852 1.00 0.00 19 GLN A O 7
ATOM 9536 N N . PRO A 1 20 ? 10.535 -7.152 -10.655 1.00 0.00 20 PRO A N 7
ATOM 9537 C CA . PRO A 1 20 ? 10.663 -5.705 -10.605 1.00 0.00 20 PRO A CA 7
ATOM 9538 C C . PRO A 1 20 ? 10.128 -5.097 -11.898 1.00 0.00 20 PRO A C 7
ATOM 9539 O O . PRO A 1 20 ? 10.536 -5.496 -12.991 1.00 0.00 20 PRO A O 7
ATOM 9550 N N . GLU A 1 21 ? 9.214 -4.148 -11.790 1.00 0.00 21 GLU A N 7
ATOM 9551 C CA . GLU A 1 21 ? 8.531 -3.652 -12.973 1.00 0.00 21 GLU A CA 7
ATOM 9552 C C . GLU A 1 21 ? 8.948 -2.231 -13.346 1.00 0.00 21 GLU A C 7
ATOM 9553 O O . GLU A 1 21 ? 9.997 -2.037 -13.967 1.00 0.00 21 GLU A O 7
ATOM 9565 N N . GLN A 1 22 ? 8.161 -1.240 -12.956 1.00 0.00 22 GLN A N 7
ATOM 9566 C CA . GLN A 1 22 ? 8.373 0.119 -13.438 1.00 0.00 22 GLN A CA 7
ATOM 9567 C C . GLN A 1 22 ? 7.827 1.138 -12.441 1.00 0.00 22 GLN A C 7
ATOM 9568 O O . GLN A 1 22 ? 7.195 0.770 -11.449 1.00 0.00 22 GLN A O 7
ATOM 9582 N N . PHE A 1 23 ? 8.090 2.412 -12.699 1.00 0.00 23 PHE A N 7
ATOM 9583 C CA . PHE A 1 23 ? 7.492 3.491 -11.929 1.00 0.00 23 PHE A CA 7
ATOM 9584 C C . PHE A 1 23 ? 6.050 3.709 -12.377 1.00 0.00 23 PHE A C 7
ATOM 9585 O O . PHE A 1 23 ? 5.714 3.486 -13.545 1.00 0.00 23 PHE A O 7
ATOM 9602 N N . LEU A 1 24 ? 5.205 4.127 -11.452 1.00 0.00 24 LEU A N 7
ATOM 9603 C CA . LEU A 1 24 ? 3.800 4.365 -11.743 1.00 0.00 24 LEU A CA 7
ATOM 9604 C C . LEU A 1 24 ? 3.275 5.527 -10.913 1.00 0.00 24 LEU A C 7
ATOM 9605 O O . LEU A 1 24 ? 3.948 5.997 -9.992 1.00 0.00 24 LEU A O 7
ATOM 9621 N N . THR A 1 25 ? 2.076 5.985 -11.236 1.00 0.00 25 THR A N 7
ATOM 9622 C CA . THR A 1 25 ? 1.496 7.147 -10.582 1.00 0.00 25 THR A CA 7
ATOM 9623 C C . THR A 1 25 ? 0.832 6.759 -9.258 1.00 0.00 25 THR A C 7
ATOM 9624 O O . THR A 1 25 ? 0.546 5.584 -9.023 1.00 0.00 25 THR A O 7
ATOM 9635 N N . THR A 1 26 ? 0.589 7.757 -8.409 1.00 0.00 26 THR A N 7
ATOM 9636 C CA . THR A 1 26 ? -0.038 7.557 -7.103 1.00 0.00 26 THR A CA 7
ATOM 9637 C C . THR A 1 26 ? -1.301 6.695 -7.196 1.00 0.00 26 THR A C 7
ATOM 9638 O O . THR A 1 26 ? -1.476 5.755 -6.424 1.00 0.00 26 THR A O 7
ATOM 9649 N N . ILE A 1 27 ? -2.169 7.013 -8.157 1.00 0.00 27 ILE A N 7
ATOM 9650 C CA . ILE A 1 27 ? -3.430 6.292 -8.325 1.00 0.00 27 ILE A CA 7
ATOM 9651 C C . ILE A 1 27 ? -3.176 4.813 -8.623 1.00 0.00 27 ILE A C 7
ATOM 9652 O O . ILE A 1 27 ? -3.843 3.926 -8.085 1.00 0.00 27 ILE A O 7
ATOM 9668 N N . GLU A 1 28 ? -2.188 4.556 -9.469 1.00 0.00 28 GLU A N 7
ATOM 9669 C CA . GLU A 1 28 ? -1.839 3.195 -9.850 1.00 0.00 28 GLU A CA 7
ATOM 9670 C C . GLU A 1 28 ? -1.250 2.439 -8.658 1.00 0.00 28 GLU A C 7
ATOM 9671 O O . GLU A 1 28 ? -1.501 1.242 -8.475 1.00 0.00 28 GLU A O 7
ATOM 9683 N N . LEU A 1 29 ? -0.473 3.148 -7.847 1.00 0.00 29 LEU A N 7
ATOM 9684 C CA . LEU A 1 29 ? 0.118 2.570 -6.644 1.00 0.00 29 LEU A CA 7
ATOM 9685 C C . LEU A 1 29 ? -0.971 2.236 -5.625 1.00 0.00 29 LEU A C 7
ATOM 9686 O O . LEU A 1 29 ? -0.876 1.238 -4.908 1.00 0.00 29 LEU A O 7
ATOM 9702 N N . LEU A 1 30 ? -2.004 3.075 -5.580 1.00 0.00 30 LEU A N 7
ATOM 9703 C CA . LEU A 1 30 ? -3.176 2.814 -4.752 1.00 0.00 30 LEU A CA 7
ATOM 9704 C C . LEU A 1 30 ? -3.734 1.429 -5.032 1.00 0.00 30 LEU A C 7
ATOM 9705 O O . LEU A 1 30 ? -3.883 0.616 -4.121 1.00 0.00 30 LEU A O 7
ATOM 9721 N N . GLU A 1 31 ? -4.021 1.164 -6.299 1.00 0.00 31 GLU A N 7
ATOM 9722 C CA . GLU A 1 31 ? -4.592 -0.115 -6.708 1.00 0.00 31 GLU A CA 7
ATOM 9723 C C . GLU A 1 31 ? -3.696 -1.291 -6.320 1.00 0.00 31 GLU A C 7
ATOM 9724 O O . GLU A 1 31 ? -4.195 -2.344 -5.914 1.00 0.00 31 GLU A O 7
ATOM 9736 N N . LYS A 1 32 ? -2.380 -1.111 -6.428 1.00 0.00 32 LYS A N 7
ATOM 9737 C CA . LYS A 1 32 ? -1.440 -2.146 -6.001 1.00 0.00 32 LYS A CA 7
ATOM 9738 C C . LYS A 1 32 ? -1.586 -2.419 -4.509 1.00 0.00 32 LYS A C 7
ATOM 9739 O O . LYS A 1 32 ? -1.872 -3.544 -4.098 1.00 0.00 32 LYS A O 7
ATOM 9758 N N . LEU A 1 33 ? -1.407 -1.371 -3.708 1.00 0.00 33 LEU A N 7
ATOM 9759 C CA . LEU A 1 33 ? -1.427 -1.499 -2.255 1.00 0.00 33 LEU A CA 7
ATOM 9760 C C . LEU A 1 33 ? -2.768 -2.008 -1.752 1.00 0.00 33 LEU A C 7
ATOM 9761 O O . LEU A 1 33 ? -2.810 -2.869 -0.884 1.00 0.00 33 LEU A O 7
ATOM 9777 N N . LYS A 1 34 ? -3.854 -1.489 -2.309 1.00 0.00 34 LYS A N 7
ATOM 9778 C CA . LYS A 1 34 ? -5.201 -1.858 -1.877 1.00 0.00 34 LYS A CA 7
ATOM 9779 C C . LYS A 1 34 ? -5.423 -3.370 -1.919 1.00 0.00 34 LYS A C 7
ATOM 9780 O O . LYS A 1 34 ? -5.885 -3.960 -0.943 1.00 0.00 34 LYS A O 7
ATOM 9799 N N . GLY A 1 35 ? -5.079 -3.993 -3.038 1.00 0.00 35 GLY A N 7
ATOM 9800 C CA . GLY A 1 35 ? -5.268 -5.427 -3.172 1.00 0.00 35 GLY A CA 7
ATOM 9801 C C . GLY A 1 35 ? -4.366 -6.219 -2.244 1.00 0.00 35 GLY A C 7
ATOM 9802 O O . GLY A 1 35 ? -4.820 -7.111 -1.514 1.00 0.00 35 GLY A O 7
ATOM 9806 N N . GLU A 1 36 ? -3.084 -5.883 -2.257 1.00 0.00 36 GLU A N 7
ATOM 9807 C CA . GLU A 1 36 ? -2.112 -6.570 -1.425 1.00 0.00 36 GLU A CA 7
ATOM 9808 C C . GLU A 1 36 ? -2.473 -6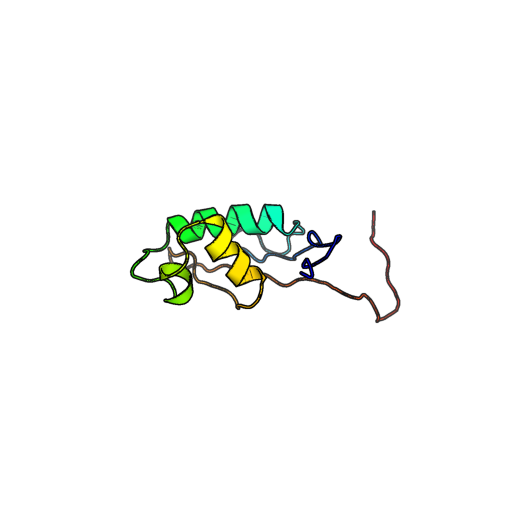.425 0.050 1.00 0.00 36 GLU A C 7
ATOM 9809 O O . GLU A 1 36 ? -2.445 -7.400 0.798 1.00 0.00 36 GLU A O 7
ATOM 9821 N N . LEU A 1 37 ? -2.844 -5.214 0.439 1.00 0.00 37 LEU A N 7
ATOM 9822 C CA . LEU A 1 37 ? -3.183 -4.899 1.822 1.00 0.00 37 LEU A CA 7
ATOM 9823 C C . LEU A 1 37 ? -4.425 -5.653 2.289 1.00 0.00 37 LEU A C 7
ATOM 9824 O O . LEU A 1 37 ? -4.443 -6.188 3.395 1.00 0.00 37 LEU A O 7
ATOM 9840 N N . GLU A 1 38 ? -5.458 -5.711 1.448 1.00 0.00 38 GLU A N 7
ATOM 9841 C CA . GLU A 1 38 ? -6.713 -6.334 1.854 1.00 0.00 38 GLU A CA 7
ATOM 9842 C C . GLU A 1 38 ? -6.567 -7.847 1.999 1.00 0.00 38 GLU A C 7
ATOM 9843 O O . GLU A 1 38 ? -7.381 -8.487 2.667 1.00 0.00 38 GLU A O 7
ATOM 9855 N N . LYS A 1 39 ? -5.541 -8.428 1.374 1.00 0.00 39 LYS A N 7
ATOM 9856 C CA . LYS A 1 39 ? -5.248 -9.845 1.596 1.00 0.00 39 LYS A CA 7
ATOM 9857 C C . LYS A 1 39 ? -4.809 -10.074 3.038 1.00 0.00 39 LYS A C 7
ATOM 9858 O O . LYS A 1 39 ? -5.061 -11.135 3.614 1.00 0.00 39 LYS A O 7
ATOM 9877 N N . ILE A 1 40 ? -4.143 -9.082 3.611 1.00 0.00 40 ILE A N 7
ATOM 9878 C CA . ILE A 1 40 ? -3.712 -9.146 5.001 1.00 0.00 40 ILE A CA 7
ATOM 9879 C C . ILE A 1 40 ? -4.917 -8.922 5.913 1.00 0.00 40 ILE A C 7
ATOM 9880 O O . ILE A 1 40 ? -5.784 -8.102 5.612 1.00 0.00 40 ILE A O 7
ATOM 9896 N N . SER A 1 41 ? -4.982 -9.676 7.004 1.00 0.00 41 SER A N 7
ATOM 9897 C CA . SER A 1 41 ? -6.096 -9.580 7.934 1.00 0.00 41 SER A CA 7
ATOM 9898 C C . SER A 1 41 ? -6.228 -8.156 8.474 1.00 0.00 41 SER A C 7
ATOM 9899 O O . SER A 1 41 ? -5.240 -7.539 8.884 1.00 0.00 41 SER A O 7
ATOM 9907 N N . PHE A 1 42 ? -7.456 -7.646 8.478 1.00 0.00 42 PHE A N 7
ATOM 9908 C CA . PHE A 1 42 ? -7.722 -6.270 8.886 1.00 0.00 42 PHE A CA 7
ATOM 9909 C C . PHE A 1 42 ? -7.449 -6.054 10.372 1.00 0.00 42 PHE A C 7
ATOM 9910 O O . PHE A 1 42 ? -7.421 -4.922 10.844 1.00 0.00 42 PHE A O 7
ATOM 9927 N N . SER A 1 43 ? -7.272 -7.137 11.111 1.00 0.00 43 SER A N 7
ATOM 9928 C CA . SER A 1 43 ? -6.951 -7.040 12.528 1.00 0.00 43 SER A CA 7
ATOM 9929 C C . SER A 1 43 ? -5.442 -7.143 12.757 1.00 0.00 43 SER A C 7
ATOM 9930 O O . SER A 1 43 ? -4.963 -7.011 13.882 1.00 0.00 43 SER A O 7
ATOM 9938 N N . ASP A 1 44 ? -4.695 -7.376 11.681 1.00 0.00 44 ASP A N 7
ATOM 9939 C CA . ASP A 1 44 ? -3.240 -7.489 11.764 1.00 0.00 44 ASP A CA 7
ATOM 9940 C C . ASP A 1 44 ? -2.566 -6.205 11.313 1.00 0.00 44 ASP A C 7
ATOM 9941 O O . ASP A 1 44 ? -1.597 -5.751 11.927 1.00 0.00 44 ASP A O 7
ATOM 9950 N N . LEU A 1 45 ? -3.084 -5.623 10.236 1.00 0.00 45 LEU A N 7
ATOM 9951 C CA . LEU A 1 45 ? -2.518 -4.401 9.673 1.00 0.00 45 LEU A CA 7
ATOM 9952 C C . LEU A 1 45 ? -2.510 -3.265 10.703 1.00 0.00 45 LEU A C 7
ATOM 9953 O O . LEU A 1 45 ? -3.258 -3.310 11.684 1.00 0.00 45 LEU A O 7
ATOM 9969 N N . PRO A 1 46 ? -1.638 -2.249 10.502 1.00 0.00 46 PRO A N 7
ATOM 9970 C CA . PRO A 1 46 ? -1.451 -1.142 11.453 1.00 0.00 46 PRO A CA 7
ATOM 9971 C C . PRO A 1 46 ? -2.760 -0.598 12.020 1.00 0.00 46 PRO A C 7
ATOM 9972 O O . PRO A 1 46 ? -3.747 -0.444 11.301 1.00 0.00 46 PRO A O 7
ATOM 9983 N N . LEU A 1 47 ? -2.747 -0.301 13.316 1.00 0.00 47 LEU A N 7
ATOM 9984 C CA . LEU A 1 47 ? -3.932 0.177 14.021 1.00 0.00 47 LEU A CA 7
ATOM 9985 C C . LEU A 1 47 ? -4.477 1.457 13.393 1.00 0.00 47 LEU A C 7
ATOM 9986 O O . LEU A 1 47 ? -5.684 1.694 13.406 1.00 0.00 47 LEU A O 7
ATOM 10002 N N . GLU A 1 48 ? -3.592 2.272 12.837 1.00 0.00 48 GLU A N 7
ATOM 10003 C CA . GLU A 1 48 ? -4.013 3.480 12.138 1.00 0.00 48 GLU A CA 7
ATOM 10004 C C . GLU A 1 48 ? -4.906 3.123 10.954 1.00 0.00 48 GLU A C 7
ATOM 10005 O O . GLU A 1 48 ? -5.914 3.783 10.693 1.00 0.00 48 GLU A O 7
ATOM 10017 N N . LEU A 1 49 ? -4.547 2.051 10.263 1.00 0.00 49 LEU A N 7
ATOM 10018 C CA . LEU A 1 49 ? -5.306 1.594 9.111 1.00 0.00 49 LEU A CA 7
ATOM 10019 C C . LEU A 1 49 ? -6.625 0.983 9.567 1.00 0.00 49 LEU A C 7
ATOM 10020 O O . LEU A 1 49 ? -7.631 1.076 8.874 1.00 0.00 49 LEU A O 7
ATOM 10036 N N . GLN A 1 50 ? -6.611 0.374 10.750 1.00 0.00 50 GLN A N 7
ATOM 10037 C CA . GLN A 1 50 ? -7.825 -0.179 11.338 1.00 0.00 50 GLN A CA 7
ATOM 10038 C C . GLN A 1 50 ? -8.824 0.931 11.660 1.00 0.00 50 GLN A C 7
ATOM 10039 O O . GLN A 1 50 ? -10.037 0.711 11.663 1.00 0.00 50 GLN A O 7
ATOM 10053 N N . LYS A 1 51 ? -8.303 2.125 11.917 1.00 0.00 51 LYS A N 7
ATOM 10054 C CA . LYS A 1 51 ? -9.142 3.283 12.188 1.00 0.00 51 LYS A CA 7
ATOM 10055 C C . LYS A 1 51 ? -9.733 3.811 10.888 1.00 0.00 51 LYS A C 7
ATOM 10056 O O . LYS A 1 51 ? -10.865 4.294 10.856 1.00 0.00 51 LYS A O 7
ATOM 10075 N N . LEU A 1 52 ? -8.959 3.701 9.819 1.00 0.00 52 LEU A N 7
ATOM 10076 C CA . LEU A 1 52 ? -9.407 4.122 8.501 1.00 0.00 52 LEU A CA 7
ATOM 10077 C C . LEU A 1 52 ? -10.405 3.121 7.927 1.00 0.00 52 LEU A C 7
ATOM 10078 O O . LEU A 1 52 ? -10.045 2.003 7.560 1.00 0.00 52 LEU A O 7
ATOM 10094 N N . ASP A 1 53 ? -11.662 3.538 7.856 1.00 0.00 53 ASP A N 7
ATOM 10095 C CA . ASP A 1 53 ? -12.744 2.674 7.394 1.00 0.00 53 ASP A CA 7
ATOM 10096 C C . ASP A 1 53 ? -12.571 2.307 5.923 1.00 0.00 53 ASP A C 7
ATOM 10097 O O . ASP A 1 53 ? -13.010 1.245 5.479 1.00 0.00 53 ASP A O 7
ATOM 10106 N N . SER A 1 54 ? -11.932 3.191 5.173 1.00 0.00 54 SER A N 7
ATOM 10107 C CA . SER A 1 54 ? -11.773 3.000 3.743 1.00 0.00 54 SER A CA 7
ATOM 10108 C C . SER A 1 54 ? -10.422 2.370 3.420 1.00 0.00 54 SER A C 7
ATOM 10109 O O . SER A 1 54 ? -9.381 2.850 3.871 1.00 0.00 54 SER A O 7
ATOM 10117 N N . LEU A 1 55 ? -10.451 1.308 2.626 1.00 0.00 55 LEU A N 7
ATOM 10118 C CA . LEU A 1 55 ? -9.232 0.629 2.194 1.00 0.00 55 LEU A CA 7
ATOM 10119 C C . LEU A 1 55 ? -8.338 1.551 1.345 1.00 0.00 55 LEU A C 7
ATOM 10120 O O . LEU A 1 55 ? -7.126 1.601 1.565 1.00 0.00 55 LEU A O 7
ATOM 10136 N N . PRO A 1 56 ? -8.903 2.293 0.354 1.00 0.00 56 PRO A N 7
ATOM 10137 C CA . PRO A 1 56 ? -8.136 3.273 -0.427 1.00 0.00 56 PRO A CA 7
ATOM 10138 C C . PRO A 1 56 ? -7.454 4.314 0.460 1.00 0.00 56 PRO A C 7
ATOM 10139 O O . PRO A 1 56 ? -6.374 4.805 0.133 1.00 0.00 56 PRO A O 7
ATOM 10150 N N . ALA A 1 57 ? -8.077 4.633 1.589 1.00 0.00 57 ALA A N 7
ATOM 10151 C CA . ALA A 1 57 ? -7.505 5.586 2.527 1.00 0.00 57 ALA A CA 7
ATOM 10152 C C . ALA A 1 57 ? -6.286 4.989 3.219 1.00 0.00 57 ALA A C 7
ATOM 10153 O O . ALA A 1 57 ? -5.278 5.667 3.415 1.00 0.00 57 ALA A O 7
ATOM 10160 N N . GLN A 1 58 ? -6.388 3.711 3.576 1.00 0.00 58 GLN A N 7
ATOM 10161 C CA . GLN A 1 58 ? -5.277 2.988 4.186 1.00 0.00 58 GLN A CA 7
ATOM 10162 C C . GLN A 1 58 ? -4.081 2.963 3.242 1.00 0.00 58 GLN A C 7
ATOM 10163 O O . GLN A 1 58 ? -2.972 3.342 3.618 1.00 0.00 58 GLN A O 7
ATOM 10177 N N . ALA A 1 59 ? -4.330 2.533 2.009 1.00 0.00 59 ALA A N 7
ATOM 10178 C CA . ALA A 1 59 ? -3.286 2.440 0.995 1.00 0.00 59 ALA A CA 7
ATOM 10179 C C . ALA A 1 59 ? -2.622 3.793 0.759 1.00 0.00 59 ALA A C 7
ATOM 10180 O O . ALA A 1 59 ? -1.397 3.885 0.666 1.00 0.00 59 ALA A O 7
ATOM 10187 N N . GLN A 1 60 ? -3.438 4.842 0.681 1.00 0.00 60 GLN A N 7
ATOM 10188 C CA . GLN A 1 60 ? -2.935 6.193 0.463 1.00 0.00 60 GLN A CA 7
ATOM 10189 C C . GLN A 1 60 ? -2.060 6.613 1.637 1.00 0.00 60 GLN A C 7
ATOM 10190 O O . GLN A 1 60 ? -1.023 7.242 1.450 1.00 0.00 60 GLN A O 7
ATOM 10204 N N . HIS A 1 61 ? -2.479 6.238 2.842 1.00 0.00 61 HIS A N 7
ATOM 10205 C CA . HIS A 1 61 ? -1.741 6.570 4.056 1.00 0.00 61 HIS A CA 7
ATOM 10206 C C . HIS A 1 61 ? -0.298 6.074 3.968 1.00 0.00 61 HIS A C 7
ATOM 10207 O O . HIS A 1 61 ? 0.629 6.786 4.356 1.00 0.00 61 HIS A O 7
ATOM 10222 N N . LEU A 1 62 ? -0.111 4.855 3.457 1.00 0.00 62 LEU A N 7
ATOM 10223 C CA . LEU A 1 62 ? 1.237 4.331 3.237 1.00 0.00 62 LEU A CA 7
ATOM 10224 C C . LEU A 1 62 ? 2.000 5.216 2.261 1.00 0.00 62 LEU A C 7
ATOM 10225 O O . LEU A 1 62 ? 3.105 5.662 2.558 1.00 0.00 62 LEU A O 7
ATOM 10241 N N . ILE A 1 63 ? 1.386 5.473 1.107 1.00 0.00 63 ILE A N 7
ATOM 10242 C CA . ILE A 1 63 ? 1.990 6.297 0.059 1.00 0.00 63 ILE A CA 7
ATOM 10243 C C . ILE A 1 63 ? 2.383 7.671 0.590 1.00 0.00 63 ILE A C 7
ATOM 10244 O O . ILE A 1 63 ? 3.480 8.162 0.325 1.00 0.00 63 ILE A O 7
ATOM 10260 N N . ASP A 1 64 ? 1.472 8.277 1.338 1.00 0.00 64 ASP A N 7
ATOM 10261 C CA . ASP A 1 64 ? 1.653 9.635 1.834 1.00 0.00 64 ASP A CA 7
ATOM 10262 C C . ASP A 1 64 ? 2.857 9.721 2.760 1.00 0.00 64 ASP A C 7
ATOM 10263 O O . ASP A 1 64 ? 3.605 10.701 2.737 1.00 0.00 64 ASP A O 7
ATOM 10272 N N . THR A 1 65 ? 3.059 8.682 3.555 1.00 0.00 65 THR A N 7
ATOM 10273 C CA . THR A 1 65 ? 4.165 8.657 4.495 1.00 0.00 65 THR A CA 7
ATOM 10274 C C . THR A 1 65 ? 5.245 7.668 4.054 1.00 0.00 65 THR A C 7
ATOM 10275 O O . THR A 1 65 ? 6.240 8.064 3.437 1.00 0.00 65 THR A O 7
ATOM 10286 N N . SER A 1 66 ? 4.992 6.390 4.332 1.00 0.00 66 SER A N 7
ATOM 10287 C CA . SER A 1 66 ? 5.932 5.291 4.107 1.00 0.00 66 SER A CA 7
ATOM 10288 C C . SER A 1 66 ? 5.557 4.144 5.040 1.00 0.00 66 SER A C 7
ATOM 10289 O O . SER A 1 66 ? 4.867 4.363 6.039 1.00 0.00 66 SER A O 7
ATOM 10297 N N . CYS A 1 67 ? 6.006 2.935 4.729 1.00 0.00 67 CYS A N 7
ATOM 10298 C CA . CYS A 1 67 ? 5.696 1.774 5.555 1.00 0.00 67 CYS A CA 7
ATOM 10299 C C . CYS A 1 67 ? 6.415 0.542 5.023 1.00 0.00 67 CYS A C 7
ATOM 10300 O O . CYS A 1 67 ? 6.836 0.507 3.868 1.00 0.00 67 CYS A O 7
ATOM 10308 N N . GLU A 1 68 ? 6.582 -0.445 5.882 1.00 0.00 68 GLU A N 7
ATOM 10309 C CA . GLU A 1 68 ? 7.110 -1.739 5.483 1.00 0.00 68 GLU A CA 7
ATOM 10310 C C . GLU A 1 68 ? 5.983 -2.761 5.480 1.00 0.00 68 GLU A C 7
ATOM 10311 O O . GLU A 1 68 ? 5.349 -2.997 6.509 1.00 0.00 68 GLU A O 7
ATOM 10323 N N . LEU A 1 69 ? 5.725 -3.362 4.330 1.00 0.00 69 LEU A N 7
ATOM 10324 C CA . LEU A 1 69 ? 4.553 -4.208 4.182 1.00 0.00 69 LEU A CA 7
ATOM 10325 C C . LEU A 1 69 ? 4.892 -5.577 3.600 1.00 0.00 69 LEU A C 7
ATOM 10326 O O . LEU A 1 69 ? 5.481 -5.683 2.522 1.00 0.00 69 LEU A O 7
ATOM 10342 N N . ASP A 1 70 ? 4.535 -6.618 4.340 1.00 0.00 70 ASP A N 7
ATOM 10343 C CA . ASP A 1 70 ? 4.524 -7.972 3.804 1.00 0.00 70 ASP A CA 7
ATOM 10344 C C . ASP A 1 70 ? 3.221 -8.170 3.053 1.00 0.00 70 ASP A C 7
ATOM 10345 O O . ASP A 1 70 ? 2.150 -8.158 3.654 1.00 0.00 70 ASP A O 7
ATOM 10354 N N . VAL A 1 71 ? 3.302 -8.340 1.744 1.00 0.00 71 VAL A N 7
ATOM 10355 C CA . VAL A 1 71 ? 2.106 -8.348 0.909 1.00 0.00 71 VAL A CA 7
ATOM 10356 C C . VAL A 1 71 ? 1.520 -9.748 0.734 1.00 0.00 71 VAL A C 7
ATOM 10357 O O . VAL A 1 71 ? 0.699 -9.982 -0.157 1.00 0.00 71 VAL A O 7
ATOM 10370 N N . GLY A 1 72 ? 1.929 -10.664 1.601 1.00 0.00 72 GLY A N 7
ATOM 10371 C CA . GLY A 1 72 ? 1.321 -11.979 1.643 1.00 0.00 72 GLY A CA 7
ATOM 10372 C C . GLY A 1 72 ? 2.013 -12.988 0.754 1.00 0.00 72 GLY A C 7
ATOM 10373 O O . GLY A 1 72 ? 2.707 -12.617 -0.197 1.00 0.00 72 GLY A O 7
ATOM 10377 N N . ALA A 1 73 ? 1.844 -14.265 1.094 1.00 0.00 73 ALA A N 7
ATOM 10378 C CA . ALA A 1 73 ? 2.342 -15.379 0.286 1.00 0.00 73 ALA A CA 7
ATOM 10379 C C . ALA A 1 73 ? 3.865 -15.429 0.281 1.00 0.00 73 ALA A C 7
ATOM 10380 O O . ALA A 1 73 ? 4.471 -16.114 -0.543 1.00 0.00 73 ALA A O 7
ATOM 10387 N N . GLY A 1 74 ? 4.481 -14.716 1.211 1.00 0.00 74 GLY A N 7
ATOM 10388 C CA . GLY A 1 74 ? 5.927 -14.692 1.283 1.00 0.00 74 GLY A CA 7
ATOM 10389 C C . GLY A 1 74 ? 6.518 -13.575 0.453 1.00 0.00 74 GLY A C 7
ATOM 10390 O O . GLY A 1 74 ? 7.736 -13.409 0.397 1.00 0.00 74 GLY A O 7
ATOM 10394 N N . LYS A 1 75 ? 5.655 -12.802 -0.193 1.00 0.00 75 LYS A N 7
ATOM 10395 C CA . LYS A 1 75 ? 6.108 -11.704 -1.029 1.00 0.00 75 LYS A CA 7
ATOM 10396 C C . LYS A 1 75 ? 6.469 -10.500 -0.169 1.00 0.00 75 LYS A C 7
ATOM 10397 O O . LYS A 1 75 ? 5.845 -10.240 0.864 1.00 0.00 75 LYS A O 7
ATOM 10416 N N . TYR A 1 76 ? 7.460 -9.762 -0.619 1.00 0.00 76 TYR A N 7
ATOM 10417 C CA . TYR A 1 76 ? 7.939 -8.589 0.082 1.00 0.00 76 TYR A CA 7
ATOM 10418 C C . TYR A 1 76 ? 7.877 -7.400 -0.869 1.00 0.00 76 TYR A C 7
ATOM 10419 O O . TYR A 1 76 ? 8.497 -7.419 -1.933 1.00 0.00 76 TYR A O 7
ATOM 10437 N N . LEU A 1 77 ? 7.116 -6.382 -0.503 1.00 0.00 77 LEU A N 7
ATOM 10438 C CA . LEU A 1 77 ? 6.893 -5.254 -1.394 1.00 0.00 77 LEU A CA 7
ATOM 10439 C C . LEU A 1 77 ? 7.681 -4.034 -0.949 1.00 0.00 77 LEU A C 7
ATOM 10440 O O . LEU A 1 77 ? 7.635 -3.643 0.217 1.00 0.00 77 LEU A O 7
ATOM 10456 N N . GLN A 1 78 ? 8.402 -3.441 -1.884 1.00 0.00 78 GLN A N 7
ATOM 10457 C CA . GLN A 1 78 ? 9.118 -2.206 -1.622 1.00 0.00 78 GLN A CA 7
ATOM 10458 C C . GLN A 1 78 ? 8.801 -1.187 -2.704 1.00 0.00 78 GLN A C 7
ATOM 10459 O O . GLN A 1 78 ? 8.864 -1.493 -3.894 1.00 0.00 78 GLN A O 7
ATOM 10473 N N . TRP A 1 79 ? 8.456 0.018 -2.291 1.00 0.00 79 TRP A N 7
ATOM 10474 C CA . TRP A 1 79 ? 8.230 1.102 -3.229 1.00 0.00 79 TRP A CA 7
ATOM 10475 C C . TRP A 1 79 ? 8.969 2.336 -2.738 1.00 0.00 79 TRP A C 7
ATOM 10476 O O . TRP A 1 79 ? 9.026 2.591 -1.533 1.00 0.00 79 TRP A O 7
ATOM 10497 N N . TYR A 1 80 ? 9.569 3.079 -3.648 1.00 0.00 80 TYR A N 7
ATOM 10498 C CA . TYR A 1 80 ? 10.282 4.282 -3.262 1.00 0.00 80 TYR A CA 7
ATOM 10499 C C . TYR A 1 80 ? 9.932 5.434 -4.188 1.00 0.00 80 TYR A C 7
ATOM 10500 O O . TYR A 1 80 ? 9.782 5.255 -5.399 1.00 0.00 80 TYR A O 7
ATOM 10518 N N . ALA A 1 81 ? 9.770 6.607 -3.600 1.00 0.00 81 ALA A N 7
ATOM 10519 C CA . ALA A 1 81 ? 9.429 7.797 -4.350 1.00 0.00 81 ALA A CA 7
ATOM 10520 C C . ALA A 1 81 ? 10.684 8.481 -4.855 1.00 0.00 81 ALA A C 7
ATOM 10521 O O . ALA A 1 81 ? 11.526 8.906 -4.064 1.00 0.00 81 ALA A O 7
ATOM 10528 N N . VAL A 1 82 ? 10.815 8.580 -6.165 1.00 0.00 82 VAL A N 7
ATOM 10529 C CA . VAL A 1 82 ? 11.957 9.257 -6.746 1.00 0.00 82 VAL A CA 7
ATOM 10530 C C . VAL A 1 82 ? 11.703 10.758 -6.791 1.00 0.00 82 VAL A C 7
ATOM 10531 O O . VAL A 1 82 ? 10.954 11.261 -7.627 1.00 0.00 82 VAL A O 7
ATOM 10544 N N . ARG A 1 83 ? 12.323 11.463 -5.862 1.00 0.00 83 ARG A N 7
ATOM 10545 C CA . ARG A 1 83 ? 12.162 12.900 -5.760 1.00 0.00 83 ARG A CA 7
ATOM 10546 C C . ARG A 1 83 ? 13.517 13.573 -5.644 1.00 0.00 83 ARG A C 7
ATOM 10547 O O . ARG A 1 83 ? 14.288 13.296 -4.722 1.00 0.00 83 ARG A O 7
ATOM 10568 N N . LEU A 1 84 ? 13.794 14.446 -6.600 1.00 0.00 84 LEU A N 7
ATOM 10569 C CA . LEU A 1 84 ? 15.066 15.154 -6.686 1.00 0.00 84 LEU A CA 7
ATOM 10570 C C . LEU A 1 84 ? 15.056 16.043 -7.918 1.00 0.00 84 LEU A C 7
ATOM 10571 O O . LEU A 1 84 ? 15.503 17.190 -7.885 1.00 0.00 84 LEU A O 7
ATOM 10587 N N . GLU A 1 85 ? 14.532 15.493 -9.004 1.00 0.00 85 GLU A N 7
ATOM 10588 C CA . GLU A 1 85 ? 14.394 16.225 -10.248 1.00 0.00 85 GLU A CA 7
ATOM 10589 C C . GLU A 1 85 ? 13.217 17.189 -10.151 1.00 0.00 85 GLU A C 7
ATOM 10590 O O . GLU A 1 85 ? 12.096 16.866 -10.532 1.00 0.00 85 GLU A O 7
ATOM 10602 N N . LYS A 1 86 ? 13.483 18.361 -9.593 1.00 0.00 86 LYS A N 7
ATOM 10603 C CA . LYS A 1 86 ? 12.453 19.374 -9.394 1.00 0.00 86 LYS A CA 7
ATOM 10604 C C . LYS A 1 86 ? 12.328 20.259 -10.626 1.00 0.00 86 LYS A C 7
ATOM 10605 O O . LYS A 1 86 ? 11.534 21.198 -10.655 1.00 0.00 86 LYS A O 7
ATOM 10624 N N . LEU A 1 87 ? 13.120 19.954 -11.639 1.00 0.00 87 LEU A N 7
ATOM 10625 C CA . LEU A 1 87 ? 13.072 20.692 -12.886 1.00 0.00 87 LEU A CA 7
ATOM 10626 C C . LEU A 1 87 ? 12.185 19.962 -13.877 1.00 0.00 87 LEU A C 7
ATOM 10627 O O . LEU A 1 87 ? 12.595 18.965 -14.477 1.00 0.00 87 LEU A O 7
ATOM 10643 N N . GLU A 1 88 ? 10.963 20.443 -14.021 1.00 0.00 88 GLU A N 7
ATOM 10644 C CA . GLU A 1 88 ? 9.994 19.816 -14.903 1.00 0.00 88 GLU A CA 7
ATOM 10645 C C . GLU A 1 88 ? 10.413 19.972 -16.356 1.00 0.00 88 GLU A C 7
ATOM 10646 O O . GLU A 1 88 ? 10.361 21.070 -16.915 1.00 0.00 88 GLU A O 7
ATOM 10658 N N . HIS A 1 89 ? 10.848 18.880 -16.958 1.00 0.00 89 HIS A N 7
ATOM 10659 C CA . HIS A 1 89 ? 11.123 18.869 -18.382 1.00 0.00 89 HIS A CA 7
ATOM 10660 C C . HIS A 1 89 ? 9.824 18.622 -19.139 1.00 0.00 89 HIS A C 7
ATOM 10661 O O . HIS A 1 89 ? 8.884 18.045 -18.585 1.00 0.00 89 HIS A O 7
ATOM 10676 N N . HIS A 1 90 ? 9.772 19.062 -20.389 1.00 0.00 90 HIS A N 7
ATOM 10677 C CA . HIS A 1 90 ? 8.564 18.935 -21.201 1.00 0.00 90 HIS A CA 7
ATOM 10678 C C . HIS A 1 90 ? 8.143 17.474 -21.316 1.00 0.00 90 HIS A C 7
ATOM 10679 O O . HIS A 1 90 ? 8.987 16.590 -21.479 1.00 0.00 90 HIS A O 7
ATOM 10694 N N . HIS A 1 91 ? 6.843 17.227 -21.211 1.00 0.00 91 HIS A N 7
ATOM 10695 C CA . HIS A 1 91 ? 6.320 15.867 -21.211 1.00 0.00 91 HIS A CA 7
ATOM 10696 C C . HIS A 1 91 ? 5.783 15.488 -22.589 1.00 0.00 91 HIS A C 7
ATOM 10697 O O . HIS A 1 91 ? 6.535 15.012 -23.438 1.00 0.00 91 HIS A O 7
ATOM 10712 N N . HIS A 1 92 ? 4.486 15.732 -22.797 1.00 0.00 92 HIS A N 7
ATOM 10713 C CA . HIS A 1 92 ? 3.792 15.389 -24.042 1.00 0.00 92 HIS A CA 7
ATOM 10714 C C . HIS A 1 92 ? 4.101 13.956 -24.483 1.00 0.00 92 HIS A C 7
ATOM 10715 O O . HIS A 1 92 ? 5.042 13.711 -25.241 1.00 0.00 92 HIS A O 7
ATOM 10730 N N . HIS A 1 93 ? 3.313 13.009 -24.000 1.00 0.00 93 HIS A N 7
ATOM 10731 C CA . HIS A 1 93 ? 3.530 11.607 -24.327 1.00 0.00 93 HIS A CA 7
ATOM 10732 C C . HIS A 1 93 ? 3.022 11.298 -25.737 1.00 0.00 93 HIS A C 7
ATOM 10733 O O . HIS A 1 93 ? 1.836 11.034 -25.930 1.00 0.00 93 HIS A O 7
ATOM 10748 N N . HIS A 1 94 ? 3.935 11.370 -26.705 1.00 0.00 94 HIS A N 7
ATOM 10749 C CA . HIS A 1 94 ? 3.667 11.003 -28.102 1.00 0.00 94 HIS A CA 7
ATOM 10750 C C . HIS A 1 94 ? 2.587 11.885 -28.737 1.00 0.00 94 HIS A C 7
ATOM 10751 O O . HIS A 1 94 ? 2.943 12.918 -29.337 1.00 0.00 94 HIS A O 7
ATOM 10767 N N . MET A 1 1 ? 1.114 22.331 -0.740 1.00 0.00 1 MET A N 8
ATOM 10768 C CA . MET A 1 1 ? 0.185 23.483 -0.667 1.00 0.00 1 MET A CA 8
ATOM 10769 C C . MET A 1 1 ? 0.339 24.397 -1.888 1.00 0.00 1 MET A C 8
ATOM 10770 O O . MET A 1 1 ? -0.656 24.720 -2.532 1.00 0.00 1 MET A O 8
ATOM 10786 N N . PRO A 1 2 ? 1.575 24.853 -2.232 1.00 0.00 2 PRO A N 8
ATOM 10787 C CA . PRO A 1 2 ? 1.803 25.573 -3.491 1.00 0.00 2 PRO A CA 8
ATOM 10788 C C . PRO A 1 2 ? 1.453 24.682 -4.674 1.00 0.00 2 PRO A C 8
ATOM 10789 O O . PRO A 1 2 ? 0.870 25.124 -5.667 1.00 0.00 2 PRO A O 8
ATOM 10800 N N . ASP A 1 3 ? 1.824 23.416 -4.533 1.00 0.00 3 ASP A N 8
ATOM 10801 C CA . ASP A 1 3 ? 1.439 22.364 -5.459 1.00 0.00 3 ASP A CA 8
ATOM 10802 C C . ASP A 1 3 ? -0.081 22.276 -5.569 1.00 0.00 3 ASP A C 8
ATOM 10803 O O . ASP A 1 3 ? -0.782 22.259 -4.558 1.00 0.00 3 ASP A O 8
ATOM 10812 N N . PRO A 1 4 ? -0.606 22.255 -6.802 1.00 0.00 4 PRO A N 8
ATOM 10813 C CA . PRO A 1 4 ? -2.048 22.163 -7.039 1.00 0.00 4 PRO A CA 8
ATOM 10814 C C . PRO A 1 4 ? -2.614 20.812 -6.611 1.00 0.00 4 PRO A C 8
ATOM 10815 O O . PRO A 1 4 ? -3.714 20.730 -6.064 1.00 0.00 4 PRO A O 8
ATOM 10826 N N . LEU A 1 5 ? -1.853 19.758 -6.855 1.00 0.00 5 LEU A N 8
ATOM 10827 C CA . LEU A 1 5 ? -2.264 18.416 -6.474 1.00 0.00 5 LEU A CA 8
ATOM 10828 C C . LEU A 1 5 ? -1.524 17.987 -5.222 1.00 0.00 5 LEU A C 8
ATOM 10829 O O . LEU A 1 5 ? -0.293 17.920 -5.216 1.00 0.00 5 LEU A O 8
ATOM 10845 N N . MET A 1 6 ? -2.275 17.703 -4.172 1.00 0.00 6 MET A N 8
ATOM 10846 C CA . MET A 1 6 ? -1.698 17.259 -2.915 1.00 0.00 6 MET A CA 8
ATOM 10847 C C . MET A 1 6 ? -1.436 15.764 -2.978 1.00 0.00 6 MET A C 8
ATOM 10848 O O . MET A 1 6 ? -0.543 15.242 -2.310 1.00 0.00 6 MET A O 8
ATOM 10862 N N . TYR A 1 7 ? -2.235 15.081 -3.787 1.00 0.00 7 TYR A N 8
ATOM 10863 C CA . TYR A 1 7 ? -2.005 13.678 -4.084 1.00 0.00 7 TYR A CA 8
ATOM 10864 C C . TYR A 1 7 ? -1.040 13.568 -5.256 1.00 0.00 7 TYR A C 8
ATOM 10865 O O . TYR A 1 7 ? 0.013 12.937 -5.147 1.00 0.00 7 TYR A O 8
ATOM 10883 N N . GLN A 1 8 ? -1.423 14.196 -6.372 1.00 0.00 8 GLN A N 8
ATOM 10884 C CA . GLN A 1 8 ? -0.564 14.318 -7.548 1.00 0.00 8 GLN A CA 8
ATOM 10885 C C . GLN A 1 8 ? -0.335 12.961 -8.209 1.00 0.00 8 GLN A C 8
ATOM 10886 O O . GLN A 1 8 ? -0.800 11.934 -7.720 1.00 0.00 8 GLN A O 8
ATOM 10900 N N . GLN A 1 9 ? 0.365 12.964 -9.334 1.00 0.00 9 GLN A N 8
ATOM 10901 C CA . GLN A 1 9 ? 0.719 11.732 -10.019 1.00 0.00 9 GLN A CA 8
ATOM 10902 C C . GLN A 1 9 ? 2.085 11.850 -10.673 1.00 0.00 9 GLN A C 8
ATOM 10903 O O . GLN A 1 9 ? 2.225 12.441 -11.742 1.00 0.00 9 GLN A O 8
ATOM 10917 N N . ASP A 1 10 ? 3.087 11.308 -10.009 1.00 0.00 10 ASP A N 8
ATOM 10918 C CA . ASP A 1 10 ? 4.412 11.177 -10.592 1.00 0.00 10 ASP A CA 8
ATOM 10919 C C . ASP A 1 10 ? 4.720 9.687 -10.688 1.00 0.00 10 ASP A C 8
ATOM 10920 O O . ASP A 1 10 ? 3.821 8.866 -10.489 1.00 0.00 10 ASP A O 8
ATOM 10929 N N . ASN A 1 11 ? 5.953 9.321 -10.983 1.00 0.00 11 ASN A N 8
ATOM 10930 C CA . ASN A 1 11 ? 6.298 7.914 -11.087 1.00 0.00 11 ASN A CA 8
ATOM 10931 C C . ASN A 1 11 ? 7.139 7.472 -9.895 1.00 0.00 11 ASN A C 8
ATOM 10932 O O . ASN A 1 11 ? 8.250 7.953 -9.674 1.00 0.00 11 ASN A O 8
ATOM 10943 N N . PHE A 1 12 ? 6.587 6.563 -9.112 1.00 0.00 12 PHE A N 8
ATOM 10944 C CA . PHE A 1 12 ? 7.269 6.067 -7.930 1.00 0.00 12 PHE A CA 8
ATOM 10945 C C . PHE A 1 12 ? 7.840 4.687 -8.203 1.00 0.00 12 PHE A C 8
ATOM 10946 O O . PHE A 1 12 ? 7.202 3.867 -8.866 1.00 0.00 12 PHE A O 8
ATOM 10963 N N . VAL A 1 13 ? 9.038 4.434 -7.702 1.00 0.00 13 VAL A N 8
ATOM 10964 C CA . VAL A 1 13 ? 9.682 3.151 -7.911 1.00 0.00 13 VAL A CA 8
ATOM 10965 C C . VAL A 1 13 ? 9.261 2.153 -6.833 1.00 0.00 13 VAL A C 8
ATOM 10966 O O . VAL A 1 13 ? 9.567 2.311 -5.648 1.00 0.00 13 VAL A O 8
ATOM 10979 N N . VAL A 1 14 ? 8.516 1.149 -7.260 1.00 0.00 14 VAL A N 8
ATOM 10980 C CA . VAL A 1 14 ? 8.066 0.092 -6.377 1.00 0.00 14 VAL A CA 8
ATOM 10981 C C . VAL A 1 14 ? 8.893 -1.163 -6.609 1.00 0.00 14 VAL A C 8
ATOM 10982 O O . VAL A 1 14 ? 9.079 -1.601 -7.748 1.00 0.00 14 VAL A O 8
ATOM 10995 N N . LEU A 1 15 ? 9.399 -1.725 -5.529 1.00 0.00 15 LEU A N 8
ATOM 10996 C CA . LEU A 1 15 ? 10.218 -2.916 -5.600 1.00 0.00 15 LEU A CA 8
ATOM 10997 C C . LEU A 1 15 ? 9.341 -4.148 -5.442 1.00 0.00 15 LEU A C 8
ATOM 10998 O O . LEU A 1 15 ? 8.916 -4.483 -4.332 1.00 0.00 15 LEU A O 8
ATOM 11014 N N . GLU A 1 16 ? 9.054 -4.800 -6.556 1.00 0.00 16 GLU A N 8
ATOM 11015 C CA . GLU A 1 16 ? 8.207 -5.978 -6.559 1.00 0.00 16 GLU A CA 8
ATOM 11016 C C . GLU A 1 16 ? 9.070 -7.215 -6.797 1.00 0.00 16 GLU A C 8
ATOM 11017 O O . GLU A 1 16 ? 10.203 -7.107 -7.275 1.00 0.00 16 GLU A O 8
ATOM 11029 N N . THR A 1 17 ? 8.546 -8.378 -6.458 1.00 0.00 17 THR A N 8
ATOM 11030 C CA . THR A 1 17 ? 9.324 -9.605 -6.490 1.00 0.00 17 THR A CA 8
ATOM 11031 C C . THR A 1 17 ? 9.308 -10.243 -7.878 1.00 0.00 17 THR A C 8
ATOM 11032 O O . THR A 1 17 ? 10.336 -10.727 -8.364 1.00 0.00 17 THR A O 8
ATOM 11043 N N . ASN A 1 18 ? 8.145 -10.238 -8.513 1.00 0.00 18 ASN A N 8
ATOM 11044 C CA . ASN A 1 18 ? 7.998 -10.816 -9.841 1.00 0.00 18 ASN A CA 8
ATOM 11045 C C . ASN A 1 18 ? 8.667 -9.924 -10.870 1.00 0.00 18 ASN A C 8
ATOM 11046 O O . ASN A 1 18 ? 9.597 -10.340 -11.563 1.00 0.00 18 ASN A O 8
ATOM 11057 N N . GLN A 1 19 ? 8.190 -8.696 -10.967 1.00 0.00 19 GLN A N 8
ATOM 11058 C CA . GLN A 1 19 ? 8.771 -7.721 -11.876 1.00 0.00 19 GLN A CA 8
ATOM 11059 C C . GLN A 1 19 ? 9.388 -6.578 -11.073 1.00 0.00 19 GLN A C 8
ATOM 11060 O O . GLN A 1 19 ? 8.703 -5.856 -10.354 1.00 0.00 19 GLN A O 8
ATOM 11074 N N . PRO A 1 20 ? 10.711 -6.443 -11.140 1.00 0.00 20 PRO A N 8
ATOM 11075 C CA . PRO A 1 20 ? 11.441 -5.472 -10.339 1.00 0.00 20 PRO A CA 8
ATOM 11076 C C . PRO A 1 20 ? 11.514 -4.082 -10.971 1.00 0.00 20 PRO A C 8
ATOM 11077 O O . PRO A 1 20 ? 11.370 -3.928 -12.190 1.00 0.00 20 PRO A O 8
ATOM 11088 N N . GLU A 1 21 ? 11.757 -3.084 -10.119 1.00 0.00 21 GLU A N 8
ATOM 11089 C CA . GLU A 1 21 ? 11.814 -1.679 -10.520 1.00 0.00 21 GLU A CA 8
ATOM 11090 C C . GLU A 1 21 ? 10.577 -1.274 -11.314 1.00 0.00 21 GLU A C 8
ATOM 11091 O O . GLU A 1 21 ? 10.659 -0.920 -12.493 1.00 0.00 21 GLU A O 8
ATOM 11103 N N . GLN A 1 22 ? 9.433 -1.336 -10.659 1.00 0.00 22 GLN A N 8
ATOM 11104 C CA . GLN A 1 22 ? 8.183 -0.937 -11.275 1.00 0.00 22 GLN A CA 8
ATOM 11105 C C . GLN A 1 22 ? 7.891 0.518 -10.943 1.00 0.00 22 GLN A C 8
ATOM 11106 O O . GLN A 1 22 ? 7.643 0.854 -9.790 1.00 0.00 22 GLN A O 8
ATOM 11120 N N . PHE A 1 23 ? 7.952 1.384 -11.938 1.00 0.00 23 PHE A N 8
ATOM 11121 C CA . PHE A 1 23 ? 7.607 2.778 -11.726 1.00 0.00 23 PHE A CA 8
ATOM 11122 C C . PHE A 1 23 ? 6.202 3.056 -12.239 1.00 0.00 23 PHE A C 8
ATOM 11123 O O . PHE A 1 23 ? 5.915 2.922 -13.430 1.00 0.00 23 PHE A O 8
ATOM 11140 N N . LEU A 1 24 ? 5.329 3.414 -11.320 1.00 0.00 24 LEU A N 8
ATOM 11141 C CA . LEU A 1 24 ? 3.927 3.634 -11.630 1.00 0.00 24 LEU A CA 8
ATOM 11142 C C . LEU A 1 24 ? 3.442 4.914 -10.971 1.00 0.00 24 LEU A C 8
ATOM 11143 O O . LEU A 1 24 ? 4.167 5.524 -10.183 1.00 0.00 24 LEU A O 8
ATOM 11159 N N . THR A 1 25 ? 2.222 5.314 -11.291 1.00 0.00 25 THR A N 8
ATOM 11160 C CA . THR A 1 25 ? 1.677 6.551 -10.769 1.00 0.00 25 THR A CA 8
ATOM 11161 C C . THR A 1 25 ? 0.947 6.327 -9.448 1.00 0.00 25 THR A C 8
ATOM 11162 O O . THR A 1 25 ? 0.695 5.189 -9.046 1.00 0.00 25 THR A O 8
ATOM 11173 N N . THR A 1 26 ? 0.616 7.428 -8.787 1.00 0.00 26 THR A N 8
ATOM 11174 C CA . THR A 1 26 ? -0.083 7.412 -7.506 1.00 0.00 26 THR A CA 8
ATOM 11175 C C . THR A 1 26 ? -1.346 6.543 -7.544 1.00 0.00 26 THR A C 8
ATOM 11176 O O . THR A 1 26 ? -1.520 5.652 -6.713 1.00 0.00 26 THR A O 8
ATOM 11187 N N . ILE A 1 27 ? -2.208 6.806 -8.522 1.00 0.00 27 ILE A N 8
ATOM 11188 C CA . ILE A 1 27 ? -3.475 6.088 -8.659 1.00 0.00 27 ILE A CA 8
ATOM 11189 C C . ILE A 1 27 ? -3.242 4.584 -8.824 1.00 0.00 27 ILE A C 8
ATOM 11190 O O . ILE A 1 27 ? -3.993 3.759 -8.289 1.00 0.00 27 ILE A O 8
ATOM 11206 N N . GLU A 1 28 ? -2.188 4.241 -9.550 1.00 0.00 28 GLU A N 8
ATOM 11207 C CA . GLU A 1 28 ? -1.808 2.849 -9.748 1.00 0.00 28 GLU A CA 8
ATOM 11208 C C . GLU A 1 28 ? -1.362 2.219 -8.432 1.00 0.00 28 GLU A C 8
ATOM 11209 O O . GLU A 1 28 ? -1.844 1.153 -8.046 1.00 0.00 28 GLU A O 8
ATOM 11221 N N . LEU A 1 29 ? -0.449 2.896 -7.743 1.00 0.00 29 LEU A N 8
ATOM 11222 C CA . LEU A 1 29 ? 0.094 2.396 -6.484 1.00 0.00 29 LEU A CA 8
ATOM 11223 C C . LEU A 1 29 ? -1.013 2.232 -5.448 1.00 0.00 29 LEU A C 8
ATOM 11224 O O . LEU A 1 29 ? -0.971 1.319 -4.620 1.00 0.00 29 LEU A O 8
ATOM 11240 N N . LEU A 1 30 ? -2.006 3.111 -5.512 1.00 0.00 30 LEU A N 8
ATOM 11241 C CA . LEU A 1 30 ? -3.173 3.014 -4.649 1.00 0.00 30 LEU A CA 8
ATOM 11242 C C . LEU A 1 30 ? -3.862 1.667 -4.809 1.00 0.00 30 LEU A C 8
ATOM 11243 O O . LEU A 1 30 ? -3.922 0.884 -3.865 1.00 0.00 30 LEU A O 8
ATOM 11259 N N . GLU A 1 31 ? -4.360 1.395 -6.012 1.00 0.00 31 GLU A N 8
ATOM 11260 C CA . GLU A 1 31 ? -5.119 0.173 -6.269 1.00 0.00 31 GLU A CA 8
ATOM 11261 C C . GLU A 1 31 ? -4.270 -1.068 -6.009 1.00 0.00 31 GLU A C 8
ATOM 11262 O O . GLU A 1 31 ? -4.782 -2.100 -5.565 1.00 0.00 31 GLU A O 8
ATOM 11274 N N . LYS A 1 32 ? -2.976 -0.958 -6.284 1.00 0.00 32 LYS A N 8
ATOM 11275 C CA . LYS A 1 32 ? -2.034 -2.029 -5.991 1.00 0.00 32 LYS A CA 8
ATOM 11276 C C . LYS A 1 32 ? -2.026 -2.349 -4.495 1.00 0.00 32 LYS A C 8
ATOM 11277 O O . LYS A 1 32 ? -2.302 -3.481 -4.095 1.00 0.00 32 LYS A O 8
ATOM 11296 N N . LEU A 1 33 ? -1.745 -1.342 -3.673 1.00 0.00 33 LEU A N 8
ATOM 11297 C CA . LEU A 1 33 ? -1.705 -1.528 -2.228 1.00 0.00 33 LEU A CA 8
ATOM 11298 C C . LEU A 1 33 ? -3.070 -1.911 -1.676 1.00 0.00 33 LEU A C 8
ATOM 11299 O O . LEU A 1 33 ? -3.156 -2.722 -0.765 1.00 0.00 33 LEU A O 8
ATOM 11315 N N . LYS A 1 34 ? -4.129 -1.336 -2.237 1.00 0.00 34 LYS A N 8
ATOM 11316 C CA . LYS A 1 34 ? -5.493 -1.649 -1.811 1.00 0.00 34 LYS A CA 8
ATOM 11317 C C . LYS A 1 34 ? -5.772 -3.146 -1.922 1.00 0.00 34 LYS A C 8
ATOM 11318 O O . LYS A 1 34 ? -6.432 -3.726 -1.060 1.00 0.00 34 LYS A O 8
ATOM 11337 N N . GLY A 1 35 ? -5.249 -3.764 -2.973 1.00 0.00 35 GLY A N 8
ATOM 11338 C CA . GLY A 1 35 ? -5.434 -5.189 -3.159 1.00 0.00 35 GLY A CA 8
ATOM 11339 C C . GLY A 1 35 ? -4.646 -6.000 -2.153 1.00 0.00 35 GLY A C 8
ATOM 11340 O O . GLY A 1 35 ? -5.198 -6.835 -1.439 1.00 0.00 35 GLY A O 8
ATOM 11344 N N . GLU A 1 36 ? -3.354 -5.745 -2.075 1.00 0.00 36 GLU A N 8
ATOM 11345 C CA . GLU A 1 36 ? -2.500 -6.462 -1.140 1.00 0.00 36 GLU A CA 8
ATOM 11346 C C . GLU A 1 36 ? -2.942 -6.222 0.301 1.00 0.00 36 GLU A C 8
ATOM 11347 O O . GLU A 1 36 ? -2.838 -7.106 1.147 1.00 0.00 36 GLU A O 8
ATOM 11359 N N . LEU A 1 37 ? -3.470 -5.035 0.562 1.00 0.00 37 LEU A N 8
ATOM 11360 C CA . LEU A 1 37 ? -3.955 -4.680 1.887 1.00 0.00 37 LEU A CA 8
ATOM 11361 C C . LEU A 1 37 ? -5.173 -5.515 2.275 1.00 0.00 37 LEU A C 8
ATOM 11362 O O . LEU A 1 37 ? -5.286 -5.956 3.418 1.00 0.00 37 LEU A O 8
ATOM 11378 N N . GLU A 1 38 ? -6.076 -5.753 1.324 1.00 0.00 38 GLU A N 8
ATOM 11379 C CA . GLU A 1 38 ? -7.279 -6.522 1.620 1.00 0.00 38 GLU A CA 8
ATOM 11380 C C . GLU A 1 38 ? -6.962 -8.013 1.706 1.00 0.00 38 GLU A C 8
ATOM 11381 O O . GLU A 1 38 ? -7.775 -8.804 2.193 1.00 0.00 38 GLU A O 8
ATOM 1139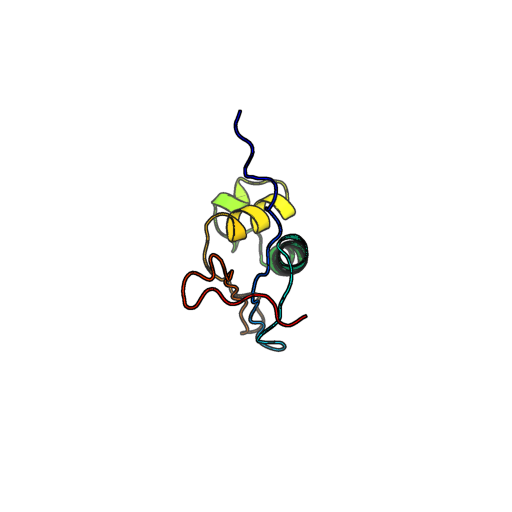3 N N . LYS A 1 39 ? -5.778 -8.392 1.237 1.00 0.00 39 LYS A N 8
ATOM 11394 C CA . LYS A 1 39 ? -5.299 -9.762 1.391 1.00 0.00 39 LYS A CA 8
ATOM 11395 C C . LYS A 1 39 ? -4.693 -9.966 2.778 1.00 0.00 39 LYS A C 8
ATOM 11396 O O . LYS A 1 39 ? -4.691 -11.075 3.313 1.00 0.00 39 LYS A O 8
ATOM 11415 N N . ILE A 1 40 ? -4.188 -8.885 3.355 1.00 0.00 40 ILE A N 8
ATOM 11416 C CA . ILE A 1 40 ? -3.618 -8.916 4.696 1.00 0.00 40 ILE A CA 8
ATOM 11417 C C . ILE A 1 40 ? -4.734 -8.860 5.743 1.00 0.00 40 ILE A C 8
ATOM 11418 O O . ILE A 1 40 ? -5.746 -8.184 5.549 1.00 0.00 40 ILE A O 8
ATOM 11434 N N . SER A 1 41 ? -4.559 -9.604 6.830 1.00 0.00 41 SER A N 8
ATOM 11435 C CA . SER A 1 41 ? -5.553 -9.658 7.897 1.00 0.00 41 SER A CA 8
ATOM 11436 C C . SER A 1 41 ? -5.783 -8.274 8.504 1.00 0.00 41 SER A C 8
ATOM 11437 O O . SER A 1 41 ? -4.838 -7.509 8.709 1.00 0.00 41 SER A O 8
ATOM 11445 N N . PHE A 1 42 ? -7.037 -7.966 8.812 1.00 0.00 42 PHE A N 8
ATOM 11446 C CA . PHE A 1 42 ? -7.407 -6.642 9.302 1.00 0.00 42 PHE A CA 8
ATOM 11447 C C . PHE A 1 42 ? -6.876 -6.410 10.712 1.00 0.00 42 PHE A C 8
ATOM 11448 O O . PHE A 1 42 ? -6.719 -5.271 11.149 1.00 0.00 42 PHE A O 8
ATOM 11465 N N . SER A 1 43 ? -6.597 -7.496 11.416 1.00 0.00 43 SER A N 8
ATOM 11466 C CA . SER A 1 43 ? -6.013 -7.422 12.746 1.00 0.00 43 SER A CA 8
ATOM 11467 C C . SER A 1 43 ? -4.488 -7.480 12.670 1.00 0.00 43 SER A C 8
ATOM 11468 O O . SER A 1 43 ? -3.798 -7.430 13.690 1.00 0.00 43 SER A O 8
ATOM 11476 N N . ASP A 1 44 ? -3.973 -7.573 11.450 1.00 0.00 44 ASP A N 8
ATOM 11477 C CA . ASP A 1 44 ? -2.533 -7.658 11.225 1.00 0.00 44 ASP A CA 8
ATOM 11478 C C . ASP A 1 44 ? -1.999 -6.354 10.641 1.00 0.00 44 ASP A C 8
ATOM 11479 O O . ASP A 1 44 ? -0.877 -5.944 10.935 1.00 0.00 44 ASP A O 8
ATOM 11488 N N . LEU A 1 45 ? -2.817 -5.705 9.817 1.00 0.00 45 LEU A N 8
ATOM 11489 C CA . LEU A 1 45 ? -2.454 -4.421 9.230 1.00 0.00 45 LEU A CA 8
ATOM 11490 C C . LEU A 1 45 ? -2.371 -3.338 10.310 1.00 0.00 45 LEU A C 8
ATOM 11491 O O . LEU A 1 45 ? -3.004 -3.455 11.367 1.00 0.00 45 LEU A O 8
ATOM 11507 N N . PRO A 1 46 ? -1.558 -2.291 10.068 1.00 0.00 46 PRO A N 8
ATOM 11508 C CA . PRO A 1 46 ? -1.347 -1.190 11.020 1.00 0.00 46 PRO A CA 8
ATOM 11509 C C . PRO A 1 46 ? -2.640 -0.644 11.624 1.00 0.00 46 PRO A C 8
ATOM 11510 O O . PRO A 1 46 ? -3.662 -0.528 10.944 1.00 0.00 46 PRO A O 8
ATOM 11521 N N . LEU A 1 47 ? -2.567 -0.294 12.902 1.00 0.00 47 LEU A N 8
ATOM 11522 C CA . LEU A 1 47 ? -3.711 0.216 13.656 1.00 0.00 47 LEU A CA 8
ATOM 11523 C C . LEU A 1 47 ? -4.272 1.466 12.989 1.00 0.00 47 LEU A C 8
ATOM 11524 O O . LEU A 1 47 ? -5.485 1.678 12.952 1.00 0.00 47 LEU A O 8
ATOM 11540 N N . GLU A 1 48 ? -3.379 2.286 12.459 1.00 0.00 48 GLU A N 8
ATOM 11541 C CA . GLU A 1 48 ? -3.762 3.550 11.850 1.00 0.00 48 GLU A CA 8
ATOM 11542 C C . GLU A 1 48 ? -4.767 3.315 10.716 1.00 0.00 48 GLU A C 8
ATOM 11543 O O . GLU A 1 48 ? -5.671 4.122 10.474 1.00 0.00 48 GLU A O 8
ATOM 11555 N N . LEU A 1 49 ? -4.614 2.183 10.037 1.00 0.00 49 LEU A N 8
ATOM 11556 C CA . LEU A 1 49 ? -5.487 1.833 8.927 1.00 0.00 49 LEU A CA 8
ATOM 11557 C C . LEU A 1 49 ? -6.868 1.442 9.447 1.00 0.00 49 LEU A C 8
ATOM 11558 O O . LEU A 1 49 ? -7.869 1.593 8.754 1.00 0.00 49 LEU A O 8
ATOM 11574 N N . GLN A 1 50 ? -6.909 0.963 10.684 1.00 0.00 50 GLN A N 8
ATOM 11575 C CA . GLN A 1 50 ? -8.166 0.602 11.329 1.00 0.00 50 GLN A CA 8
ATOM 11576 C C . GLN A 1 50 ? -8.932 1.866 11.718 1.00 0.00 50 GLN A C 8
ATOM 11577 O O . GLN A 1 50 ? -10.158 1.854 11.847 1.00 0.00 50 GLN A O 8
ATOM 11591 N N . LYS A 1 51 ? -8.194 2.959 11.914 1.00 0.00 51 LYS A N 8
ATOM 11592 C CA . LYS A 1 51 ? -8.796 4.271 12.103 1.00 0.00 51 LYS A CA 8
ATOM 11593 C C . LYS A 1 51 ? -9.416 4.758 10.800 1.00 0.00 51 LYS A C 8
ATOM 11594 O O . LYS A 1 51 ? -10.462 5.406 10.791 1.00 0.00 51 LYS A O 8
ATOM 11613 N N . LEU A 1 52 ? -8.761 4.432 9.699 1.00 0.00 52 LEU A N 8
ATOM 11614 C CA . LEU A 1 52 ? -9.217 4.858 8.387 1.00 0.00 52 LEU A CA 8
ATOM 11615 C C . LEU A 1 52 ? -10.375 3.998 7.890 1.00 0.00 52 LEU A C 8
ATOM 11616 O O . LEU A 1 52 ? -10.214 2.815 7.596 1.00 0.00 52 LEU A O 8
ATOM 11632 N N . ASP A 1 53 ? -11.543 4.616 7.793 1.00 0.00 53 ASP A N 8
ATOM 11633 C CA . ASP A 1 53 ? -12.756 3.930 7.346 1.00 0.00 53 ASP A CA 8
ATOM 11634 C C . ASP A 1 53 ? -12.650 3.475 5.893 1.00 0.00 53 ASP A C 8
ATOM 11635 O O . ASP A 1 53 ? -13.164 2.420 5.520 1.00 0.00 53 ASP A O 8
ATOM 11644 N N . SER A 1 54 ? -11.970 4.264 5.082 1.00 0.00 54 SER A N 8
ATOM 11645 C CA . SER A 1 54 ? -11.881 3.991 3.662 1.00 0.00 54 SER A CA 8
ATOM 11646 C C . SER A 1 54 ? -10.645 3.152 3.345 1.00 0.00 54 SER A C 8
ATOM 11647 O O . SER A 1 54 ? -9.523 3.530 3.687 1.00 0.00 54 SER A O 8
ATOM 11655 N N . LEU A 1 55 ? -10.866 2.008 2.702 1.00 0.00 55 LEU A N 8
ATOM 11656 C CA . LEU A 1 55 ? -9.780 1.115 2.296 1.00 0.00 55 LEU A CA 8
ATOM 11657 C C . LEU A 1 55 ? -8.729 1.846 1.442 1.00 0.00 55 LEU A C 8
ATOM 11658 O O . LEU A 1 55 ? -7.535 1.741 1.721 1.00 0.00 55 LEU A O 8
ATOM 11674 N N . PRO A 1 56 ? -9.137 2.591 0.384 1.00 0.00 56 PRO A N 8
ATOM 11675 C CA . PRO A 1 56 ? -8.193 3.383 -0.416 1.00 0.00 56 PRO A CA 8
ATOM 11676 C C . PRO A 1 56 ? -7.402 4.383 0.427 1.00 0.00 56 PRO A C 8
ATOM 11677 O O . PRO A 1 56 ? -6.205 4.570 0.217 1.00 0.00 56 PRO A O 8
ATOM 11688 N N . ALA A 1 57 ? -8.074 5.008 1.389 1.00 0.00 57 ALA A N 8
ATOM 11689 C CA . ALA A 1 57 ? -7.427 5.969 2.277 1.00 0.00 57 ALA A CA 8
ATOM 11690 C C . ALA A 1 57 ? -6.336 5.294 3.101 1.00 0.00 57 ALA A C 8
ATOM 11691 O O . ALA A 1 57 ? -5.299 5.896 3.387 1.00 0.00 57 ALA A O 8
ATOM 11698 N N . GLN A 1 58 ? -6.575 4.037 3.467 1.00 0.00 58 GLN A N 8
ATOM 11699 C CA . GLN A 1 58 ? -5.588 3.247 4.194 1.00 0.00 58 GLN A CA 8
ATOM 11700 C C . GLN A 1 58 ? -4.325 3.085 3.361 1.00 0.00 58 GLN A C 8
ATOM 11701 O O . GLN A 1 58 ? -3.219 3.369 3.827 1.00 0.00 58 GLN A O 8
ATOM 11715 N N . ALA A 1 59 ? -4.500 2.649 2.119 1.00 0.00 59 ALA A N 8
ATOM 11716 C CA . ALA A 1 59 ? -3.380 2.462 1.208 1.00 0.00 59 ALA A CA 8
ATOM 11717 C C . ALA A 1 59 ? -2.658 3.782 0.954 1.00 0.00 59 ALA A C 8
ATOM 11718 O O . ALA A 1 59 ? -1.430 3.830 0.892 1.00 0.00 59 ALA A O 8
ATOM 11725 N N . GLN A 1 60 ? -3.432 4.852 0.826 1.00 0.00 60 GLN A N 8
ATOM 11726 C CA . GLN A 1 60 ? -2.874 6.178 0.607 1.00 0.00 60 GLN A CA 8
ATOM 11727 C C . GLN A 1 60 ? -2.013 6.600 1.793 1.00 0.00 60 GLN A C 8
ATOM 11728 O O . GLN A 1 60 ? -0.947 7.187 1.615 1.00 0.00 60 GLN A O 8
ATOM 11742 N N . HIS A 1 61 ? -2.471 6.289 2.999 1.00 0.00 61 HIS A N 8
ATOM 11743 C CA . HIS A 1 61 ? -1.724 6.620 4.207 1.00 0.00 61 HIS A CA 8
ATOM 11744 C C . HIS A 1 61 ? -0.415 5.838 4.259 1.00 0.00 61 HIS A C 8
ATOM 11745 O O . HIS A 1 61 ? 0.592 6.340 4.758 1.00 0.00 61 HIS A O 8
ATOM 11760 N N . LEU A 1 62 ? -0.443 4.607 3.758 1.00 0.00 62 LEU A N 8
ATOM 11761 C CA . LEU A 1 62 ? 0.763 3.791 3.660 1.00 0.00 62 LEU A CA 8
ATOM 11762 C C . LEU A 1 62 ? 1.809 4.501 2.808 1.00 0.00 62 LEU A C 8
ATOM 11763 O O . LEU A 1 62 ? 2.969 4.639 3.207 1.00 0.00 62 LEU A O 8
ATOM 11779 N N . ILE A 1 63 ? 1.373 4.969 1.642 1.00 0.00 63 ILE A N 8
ATOM 11780 C CA . ILE A 1 63 ? 2.241 5.696 0.720 1.00 0.00 63 ILE A CA 8
ATOM 11781 C C . ILE A 1 63 ? 2.723 7.001 1.349 1.00 0.00 63 ILE A C 8
ATOM 11782 O O . ILE A 1 63 ? 3.868 7.411 1.159 1.00 0.00 63 ILE A O 8
ATOM 11798 N N . ASP A 1 64 ? 1.833 7.646 2.094 1.00 0.00 64 ASP A N 8
ATOM 11799 C CA . ASP A 1 64 ? 2.137 8.924 2.732 1.00 0.00 64 ASP A CA 8
ATOM 11800 C C . ASP A 1 64 ? 3.172 8.763 3.838 1.00 0.00 64 ASP A C 8
ATOM 11801 O O . ASP A 1 64 ? 4.261 9.331 3.761 1.00 0.00 64 ASP A O 8
ATOM 11810 N N . THR A 1 65 ? 2.833 7.987 4.861 1.00 0.00 65 THR A N 8
ATOM 11811 C CA . THR A 1 65 ? 3.718 7.801 6.000 1.00 0.00 65 THR A CA 8
ATOM 11812 C C . THR A 1 65 ? 3.537 6.434 6.654 1.00 0.00 65 THR A C 8
ATOM 11813 O O . THR A 1 65 ? 2.973 6.324 7.746 1.00 0.00 65 THR A O 8
ATOM 11824 N N . SER A 1 66 ? 3.965 5.384 5.969 1.00 0.00 66 SER A N 8
ATOM 11825 C CA . SER A 1 66 ? 4.011 4.055 6.566 1.00 0.00 66 SER A CA 8
ATOM 11826 C C . SER A 1 66 ? 5.171 3.250 5.988 1.00 0.00 66 SER A C 8
ATOM 11827 O O . SER A 1 66 ? 5.975 3.776 5.215 1.00 0.00 66 SER A O 8
ATOM 11835 N N . CYS A 1 67 ? 5.260 1.984 6.373 1.00 0.00 67 CYS A N 8
ATOM 11836 C CA . CYS A 1 67 ? 6.332 1.117 5.911 1.00 0.00 67 CYS A CA 8
ATOM 11837 C C . CYS A 1 67 ? 5.800 0.105 4.899 1.00 0.00 67 CYS A C 8
ATOM 11838 O O . CYS A 1 67 ? 4.676 0.241 4.417 1.00 0.00 67 CYS A O 8
ATOM 11846 N N . GLU A 1 68 ? 6.593 -0.920 4.610 1.00 0.00 68 GLU A N 8
ATOM 11847 C CA . GLU A 1 68 ? 6.242 -1.906 3.595 1.00 0.00 68 GLU A CA 8
ATOM 11848 C C . GLU A 1 68 ? 5.551 -3.104 4.239 1.00 0.00 68 GLU A C 8
ATOM 11849 O O . GLU A 1 68 ? 5.427 -3.171 5.464 1.00 0.00 68 GLU A O 8
ATOM 11861 N N . LEU A 1 69 ? 5.106 -4.053 3.423 1.00 0.00 69 LEU A N 8
ATOM 11862 C CA . LEU A 1 69 ? 4.327 -5.175 3.935 1.00 0.00 69 LEU A CA 8
ATOM 11863 C C . LEU A 1 69 ? 4.685 -6.484 3.227 1.00 0.00 69 LEU A C 8
ATOM 11864 O O . LEU A 1 69 ? 5.154 -6.480 2.084 1.00 0.00 69 LEU A O 8
ATOM 11880 N N . ASP A 1 70 ? 4.479 -7.595 3.931 1.00 0.00 70 ASP A N 8
ATOM 11881 C CA . ASP A 1 70 ? 4.627 -8.929 3.348 1.00 0.00 70 ASP A CA 8
ATOM 11882 C C . ASP A 1 70 ? 3.320 -9.305 2.662 1.00 0.00 70 ASP A C 8
ATOM 11883 O O . ASP A 1 70 ? 2.253 -9.253 3.277 1.00 0.00 70 ASP A O 8
ATOM 11892 N N . VAL A 1 71 ? 3.394 -9.681 1.396 1.00 0.00 71 VAL A N 8
ATOM 11893 C CA . VAL A 1 71 ? 2.187 -9.900 0.611 1.00 0.00 71 VAL A CA 8
ATOM 11894 C C . VAL A 1 71 ? 1.910 -11.386 0.397 1.00 0.00 71 VAL A C 8
ATOM 11895 O O . VAL A 1 71 ? 1.087 -11.759 -0.443 1.00 0.00 71 VAL A O 8
ATOM 11908 N N . GLY A 1 72 ? 2.589 -12.231 1.162 1.00 0.00 72 GLY A N 8
ATOM 11909 C CA . GLY A 1 72 ? 2.335 -13.658 1.095 1.00 0.00 72 GLY A CA 8
ATOM 11910 C C . GLY A 1 72 ? 3.267 -14.381 0.144 1.00 0.00 72 GLY A C 8
ATOM 11911 O O . GLY A 1 72 ? 3.719 -13.804 -0.848 1.00 0.00 72 GLY A O 8
ATOM 11915 N N . ALA A 1 73 ? 3.553 -15.646 0.459 1.00 0.00 73 ALA A N 8
ATOM 11916 C CA . ALA A 1 73 ? 4.396 -16.512 -0.371 1.00 0.00 73 ALA A CA 8
ATOM 11917 C C . ALA A 1 73 ? 5.868 -16.112 -0.309 1.00 0.00 73 ALA A C 8
ATOM 11918 O O . ALA A 1 73 ? 6.661 -16.499 -1.171 1.00 0.00 73 ALA A O 8
ATOM 11925 N N . GLY A 1 74 ? 6.233 -15.352 0.717 1.00 0.00 74 GLY A N 8
ATOM 11926 C CA . GLY A 1 74 ? 7.627 -14.992 0.915 1.00 0.00 74 GLY A CA 8
ATOM 11927 C C . GLY A 1 74 ? 8.046 -13.768 0.126 1.00 0.00 74 GLY A C 8
ATOM 11928 O O . GLY A 1 74 ? 9.147 -13.247 0.312 1.00 0.00 74 GLY A O 8
ATOM 11932 N N . LYS A 1 75 ? 7.173 -13.306 -0.753 1.00 0.00 75 LYS A N 8
ATOM 11933 C CA . LYS A 1 75 ? 7.468 -12.139 -1.565 1.00 0.00 75 LYS A CA 8
ATOM 11934 C C . LYS A 1 75 ? 7.015 -10.875 -0.845 1.00 0.00 75 LYS A C 8
ATOM 11935 O O . LYS A 1 75 ? 5.991 -10.871 -0.158 1.00 0.00 75 LYS A O 8
ATOM 11954 N N . TYR A 1 76 ? 7.784 -9.810 -0.990 1.00 0.00 76 TYR A N 8
ATOM 11955 C CA . TYR A 1 76 ? 7.494 -8.567 -0.297 1.00 0.00 76 TYR A CA 8
ATOM 11956 C C . TYR A 1 76 ? 7.114 -7.482 -1.288 1.00 0.00 76 TYR A C 8
ATOM 11957 O O . TYR A 1 76 ? 7.243 -7.663 -2.503 1.00 0.00 76 TYR A O 8
ATOM 11975 N N . LEU A 1 77 ? 6.650 -6.360 -0.765 1.00 0.00 77 LEU A N 8
ATOM 11976 C CA . LEU A 1 77 ? 6.320 -5.212 -1.589 1.00 0.00 77 LEU A CA 8
ATOM 11977 C C . LEU A 1 77 ? 6.876 -3.946 -0.949 1.00 0.00 77 LEU A C 8
ATOM 11978 O O . LEU A 1 77 ? 6.422 -3.527 0.116 1.00 0.00 77 LEU A O 8
ATOM 11994 N N . GLN A 1 78 ? 7.870 -3.352 -1.594 1.00 0.00 78 GLN A N 8
ATOM 11995 C CA . GLN A 1 78 ? 8.481 -2.125 -1.096 1.00 0.00 78 GLN A CA 8
ATOM 11996 C C . GLN A 1 78 ? 8.190 -0.976 -2.045 1.00 0.00 78 GLN A C 8
ATOM 11997 O O . GLN A 1 78 ? 8.170 -1.163 -3.256 1.00 0.00 78 GLN A O 8
ATOM 12011 N N . TRP A 1 79 ? 7.969 0.209 -1.504 1.00 0.00 79 TRP A N 8
ATOM 12012 C CA . TRP A 1 79 ? 7.758 1.385 -2.332 1.00 0.00 79 TRP A CA 8
ATOM 12013 C C . TRP A 1 79 ? 8.317 2.617 -1.639 1.00 0.00 79 TRP A C 8
ATOM 12014 O O . TRP A 1 79 ? 8.193 2.767 -0.425 1.00 0.00 79 TRP A O 8
ATOM 12035 N N . TYR A 1 80 ? 8.980 3.467 -2.402 1.00 0.00 80 TYR A N 8
ATOM 12036 C CA . TYR A 1 80 ? 9.436 4.744 -1.885 1.00 0.00 80 TYR A CA 8
ATOM 12037 C C . TYR A 1 80 ? 9.291 5.822 -2.950 1.00 0.00 80 TYR A C 8
ATOM 12038 O O . TYR A 1 80 ? 9.573 5.591 -4.129 1.00 0.00 80 TYR A O 8
ATOM 12056 N N . ALA A 1 81 ? 8.824 6.989 -2.534 1.00 0.00 81 ALA A N 8
ATOM 12057 C CA . ALA A 1 81 ? 8.561 8.072 -3.461 1.00 0.00 81 ALA A CA 8
ATOM 12058 C C . ALA A 1 81 ? 9.846 8.797 -3.822 1.00 0.00 81 ALA A C 8
ATOM 12059 O O . ALA A 1 81 ? 10.467 9.445 -2.980 1.00 0.00 81 ALA A O 8
ATOM 12066 N N . VAL A 1 82 ? 10.241 8.685 -5.076 1.00 0.00 82 VAL A N 8
ATOM 12067 C CA . VAL A 1 82 ? 11.450 9.331 -5.549 1.00 0.00 82 VAL A CA 8
ATOM 12068 C C . VAL A 1 82 ? 11.127 10.624 -6.284 1.00 0.00 82 VAL A C 8
ATOM 12069 O O . VAL A 1 82 ? 10.622 10.610 -7.403 1.00 0.00 82 VAL A O 8
ATOM 12082 N N . ARG A 1 83 ? 11.381 11.743 -5.632 1.00 0.00 83 ARG A N 8
ATOM 12083 C CA . ARG A 1 83 ? 11.237 13.032 -6.276 1.00 0.00 83 ARG A CA 8
ATOM 12084 C C . ARG A 1 83 ? 12.586 13.728 -6.306 1.00 0.00 83 ARG A C 8
ATOM 12085 O O . ARG A 1 83 ? 13.197 13.968 -5.265 1.00 0.00 83 ARG A O 8
ATOM 12106 N N . LEU A 1 84 ? 13.051 14.023 -7.505 1.00 0.00 84 LEU A N 8
ATOM 12107 C CA . LEU A 1 84 ? 14.362 14.621 -7.695 1.00 0.00 84 LEU A CA 8
ATOM 12108 C C . LEU A 1 84 ? 14.345 15.469 -8.958 1.00 0.00 84 LEU A C 8
ATOM 12109 O O . LEU A 1 84 ? 15.238 15.386 -9.801 1.00 0.00 84 LEU A O 8
ATOM 12125 N N . GLU A 1 85 ? 13.313 16.287 -9.082 1.00 0.00 85 GLU A N 8
ATOM 12126 C CA . GLU A 1 85 ? 13.113 17.081 -10.278 1.00 0.00 85 GLU A CA 8
ATOM 12127 C C . GLU A 1 85 ? 14.013 18.308 -10.278 1.00 0.00 85 GLU A C 8
ATOM 12128 O O . GLU A 1 85 ? 13.618 19.384 -9.825 1.00 0.00 85 GLU A O 8
ATOM 12140 N N . LYS A 1 86 ? 15.232 18.136 -10.753 1.00 0.00 86 LYS A N 8
ATOM 12141 C CA . LYS A 1 86 ? 16.152 19.248 -10.888 1.00 0.00 86 LYS A CA 8
ATOM 12142 C C . LYS A 1 86 ? 16.223 19.681 -12.345 1.00 0.00 86 LYS A C 8
ATOM 12143 O O . LYS A 1 86 ? 16.244 20.869 -12.654 1.00 0.00 86 LYS A O 8
ATOM 12162 N N . LEU A 1 87 ? 16.241 18.698 -13.233 1.00 0.00 87 LEU A N 8
ATOM 12163 C CA . LEU A 1 87 ? 16.286 18.955 -14.663 1.00 0.00 87 LEU A CA 8
ATOM 12164 C C . LEU A 1 87 ? 15.032 18.408 -15.341 1.00 0.00 87 LEU A C 8
ATOM 12165 O O . LEU A 1 87 ? 14.492 19.019 -16.263 1.00 0.00 87 LEU A O 8
ATOM 12181 N N . GLU A 1 88 ? 14.555 17.265 -14.861 1.00 0.00 88 GLU A N 8
ATOM 12182 C CA . GLU A 1 88 ? 13.403 16.600 -15.468 1.00 0.00 88 GLU A CA 8
ATOM 12183 C C . GLU A 1 88 ? 12.086 17.192 -14.973 1.00 0.00 88 GLU A C 8
ATOM 12184 O O . GLU A 1 88 ? 11.027 16.592 -15.150 1.00 0.00 88 GLU A O 8
ATOM 12196 N N . HIS A 1 89 ? 12.149 18.363 -14.356 1.00 0.00 89 HIS A N 8
ATOM 12197 C CA . HIS A 1 89 ? 10.942 19.019 -13.874 1.00 0.00 89 HIS A CA 8
ATOM 12198 C C . HIS A 1 89 ? 10.270 19.764 -15.018 1.00 0.00 89 HIS A C 8
ATOM 12199 O O . HIS A 1 89 ? 9.085 20.100 -14.948 1.00 0.00 89 HIS A O 8
ATOM 12214 N N . HIS A 1 90 ? 11.039 20.006 -16.076 1.00 0.00 90 HIS A N 8
ATOM 12215 C CA . HIS A 1 90 ? 10.516 20.652 -17.272 1.00 0.00 90 HIS A CA 8
ATOM 12216 C C . HIS A 1 90 ? 9.371 19.827 -17.838 1.00 0.00 90 HIS A C 8
ATOM 12217 O O . HIS A 1 90 ? 9.565 18.665 -18.182 1.00 0.00 90 HIS A O 8
ATOM 12232 N N . HIS A 1 91 ? 8.182 20.441 -17.899 1.00 0.00 91 HIS A N 8
ATOM 12233 C CA . HIS A 1 91 ? 6.932 19.783 -18.329 1.00 0.00 91 HIS A CA 8
ATOM 12234 C C . HIS A 1 91 ? 6.676 18.476 -17.572 1.00 0.00 91 HIS A C 8
ATOM 12235 O O . HIS A 1 91 ? 5.925 17.616 -18.041 1.00 0.00 91 HIS A O 8
ATOM 12250 N N . HIS A 1 92 ? 7.271 18.363 -16.383 1.00 0.00 92 HIS A N 8
ATOM 12251 C CA . HIS A 1 92 ? 7.132 17.182 -15.531 1.00 0.00 92 HIS A CA 8
ATOM 12252 C C . HIS A 1 92 ? 7.716 15.931 -16.185 1.00 0.00 92 HIS A C 8
ATOM 12253 O O . HIS A 1 92 ? 8.235 15.974 -17.302 1.00 0.00 92 HIS A O 8
ATOM 12268 N N . HIS A 1 93 ? 7.642 14.818 -15.469 1.00 0.00 93 HIS A N 8
ATOM 12269 C CA . HIS A 1 93 ? 8.140 13.550 -15.981 1.00 0.00 93 HIS A CA 8
ATOM 12270 C C . HIS A 1 93 ? 7.267 13.040 -17.118 1.00 0.00 93 HIS A C 8
ATOM 12271 O O . HIS A 1 93 ? 6.177 12.509 -16.895 1.00 0.00 93 HIS A O 8
ATOM 12286 N N . HIS A 1 94 ? 7.743 13.228 -18.334 1.00 0.00 94 HIS A N 8
ATOM 12287 C CA . HIS A 1 94 ? 7.046 12.756 -19.514 1.00 0.00 94 HIS A CA 8
ATOM 12288 C C . HIS A 1 94 ? 8.050 12.233 -20.528 1.00 0.00 94 HIS A C 8
ATOM 12289 O O . HIS A 1 94 ? 8.845 13.041 -21.046 1.00 0.00 94 HIS A O 8
ATOM 12305 N N . MET A 1 1 ? -7.259 21.366 -7.926 1.00 0.00 1 MET A N 9
ATOM 12306 C CA . MET A 1 1 ? -7.690 21.437 -9.338 1.00 0.00 1 MET A CA 9
ATOM 12307 C C . MET A 1 1 ? -8.612 20.273 -9.671 1.00 0.00 1 MET A C 9
ATOM 12308 O O . MET A 1 1 ? -8.272 19.115 -9.422 1.00 0.00 1 MET A O 9
ATOM 12324 N N . PRO A 1 2 ? -9.809 20.562 -10.213 1.00 0.00 2 PRO A N 9
ATOM 12325 C CA . PRO A 1 2 ? -10.706 19.527 -10.730 1.00 0.00 2 PRO A CA 9
ATOM 12326 C C . PRO A 1 2 ? -10.099 18.849 -11.957 1.00 0.00 2 PRO A C 9
ATOM 12327 O O . PRO A 1 2 ? -10.337 17.669 -12.221 1.00 0.00 2 PRO A O 9
ATOM 12338 N N . ASP A 1 3 ? -9.303 19.616 -12.691 1.00 0.00 3 ASP A N 9
ATOM 12339 C CA . ASP A 1 3 ? -8.528 19.096 -13.807 1.00 0.00 3 ASP A CA 9
ATOM 12340 C C . ASP A 1 3 ? -7.274 18.427 -13.264 1.00 0.00 3 ASP A C 9
ATOM 12341 O O . ASP A 1 3 ? -6.905 18.650 -12.112 1.00 0.00 3 ASP A O 9
ATOM 12350 N N . PRO A 1 4 ? -6.605 17.581 -14.057 1.00 0.00 4 PRO A N 9
ATOM 12351 C CA . PRO A 1 4 ? -5.338 16.979 -13.643 1.00 0.00 4 PRO A CA 9
ATOM 12352 C C . PRO A 1 4 ? -4.253 18.035 -13.447 1.00 0.00 4 PRO A C 9
ATOM 12353 O O . PRO A 1 4 ? -4.355 19.147 -13.964 1.00 0.00 4 PRO A O 9
ATOM 12364 N N . LEU A 1 5 ? -3.205 17.671 -12.722 1.00 0.00 5 LEU A N 9
ATOM 12365 C CA . LEU A 1 5 ? -2.123 18.598 -12.386 1.00 0.00 5 LEU A CA 9
ATOM 12366 C C . LEU A 1 5 ? -1.195 18.857 -13.578 1.00 0.00 5 LEU A C 9
ATOM 12367 O O . LEU A 1 5 ? -0.091 19.374 -13.411 1.00 0.00 5 LEU A O 9
ATOM 12383 N N . MET A 1 6 ? -1.649 18.465 -14.769 1.00 0.00 6 MET A N 9
ATOM 12384 C CA . MET A 1 6 ? -0.975 18.768 -16.036 1.00 0.00 6 MET A CA 9
ATOM 12385 C C . MET A 1 6 ? 0.257 17.894 -16.258 1.00 0.00 6 MET A C 9
ATOM 12386 O O . MET A 1 6 ? 0.462 17.377 -17.354 1.00 0.00 6 MET A O 9
ATOM 12400 N N . TYR A 1 7 ? 1.074 17.724 -15.227 1.00 0.00 7 TYR A N 9
ATOM 12401 C CA . TYR A 1 7 ? 2.234 16.841 -15.316 1.00 0.00 7 TYR A CA 9
ATOM 12402 C C . TYR A 1 7 ? 1.833 15.404 -15.010 1.00 0.00 7 TYR A C 9
ATOM 12403 O O . TYR A 1 7 ? 2.610 14.473 -15.228 1.00 0.00 7 TYR A O 9
ATOM 12421 N N . GLN A 1 8 ? 0.600 15.245 -14.522 1.00 0.00 8 GLN A N 9
ATOM 12422 C CA . GLN A 1 8 ? 0.081 13.958 -14.059 1.00 0.00 8 GLN A CA 9
ATOM 12423 C C . GLN A 1 8 ? 0.764 13.532 -12.761 1.00 0.00 8 GLN A C 9
ATOM 12424 O O . GLN A 1 8 ? 1.720 14.166 -12.316 1.00 0.00 8 GLN A O 9
ATOM 12438 N N . GLN A 1 9 ? 0.236 12.483 -12.140 1.00 0.00 9 GLN A N 9
ATOM 12439 C CA . GLN A 1 9 ? 0.721 12.025 -10.842 1.00 0.00 9 GLN A CA 9
ATOM 12440 C C . GLN A 1 9 ? 2.181 11.596 -10.919 1.00 0.00 9 GLN A C 9
ATOM 12441 O O . GLN A 1 9 ? 2.640 11.093 -11.946 1.00 0.00 9 GLN A O 9
ATOM 12455 N N . ASP A 1 10 ? 2.894 11.792 -9.822 1.00 0.00 10 ASP A N 9
ATOM 12456 C CA . ASP A 1 10 ? 4.280 11.372 -9.724 1.00 0.00 10 ASP A CA 9
ATOM 12457 C C . ASP A 1 10 ? 4.366 9.854 -9.653 1.00 0.00 10 ASP A C 9
ATOM 12458 O O . ASP A 1 10 ? 3.417 9.185 -9.231 1.00 0.00 10 ASP A O 9
ATOM 12467 N N . ASN A 1 11 ? 5.492 9.307 -10.080 1.00 0.00 11 ASN A N 9
ATOM 12468 C CA . ASN A 1 11 ? 5.657 7.864 -10.122 1.00 0.00 11 ASN A CA 9
ATOM 12469 C C . ASN A 1 11 ? 6.594 7.384 -9.023 1.00 0.00 11 ASN A C 9
ATOM 12470 O O . ASN A 1 11 ? 7.525 8.087 -8.625 1.00 0.00 11 ASN A O 9
ATOM 12481 N N . PHE A 1 12 ? 6.317 6.191 -8.526 1.00 0.00 12 PHE A N 9
ATOM 12482 C CA . PHE A 1 12 ? 7.136 5.565 -7.504 1.00 0.00 12 PHE A CA 9
ATOM 12483 C C . PHE A 1 12 ? 7.775 4.308 -8.064 1.00 0.00 12 PHE A C 9
ATOM 12484 O O . PHE A 1 12 ? 7.161 3.600 -8.869 1.00 0.00 12 PHE A O 9
ATOM 12501 N N . VAL A 1 13 ? 8.999 4.027 -7.651 1.00 0.00 13 VAL A N 9
ATOM 12502 C CA . VAL A 1 13 ? 9.658 2.801 -8.057 1.00 0.00 13 VAL A CA 9
ATOM 12503 C C . VAL A 1 13 ? 9.260 1.692 -7.100 1.00 0.00 13 VAL A C 9
ATOM 12504 O O . VAL A 1 13 ? 9.673 1.680 -5.940 1.00 0.00 13 VAL A O 9
ATOM 12517 N N . VAL A 1 14 ? 8.421 0.794 -7.578 1.00 0.00 14 VAL A N 9
ATOM 12518 C CA . VAL A 1 14 ? 7.891 -0.267 -6.748 1.00 0.00 14 VAL A CA 9
ATOM 12519 C C . VAL A 1 14 ? 8.434 -1.615 -7.195 1.00 0.00 14 VAL A C 9
ATOM 12520 O O . VAL A 1 14 ? 8.008 -2.158 -8.214 1.00 0.00 14 VAL A O 9
ATOM 12533 N N . LEU A 1 15 ? 9.385 -2.144 -6.443 1.00 0.00 15 LEU A N 9
ATOM 12534 C CA . LEU A 1 15 ? 9.966 -3.435 -6.767 1.00 0.00 15 LEU A CA 9
ATOM 12535 C C . LEU A 1 15 ? 9.269 -4.535 -5.982 1.00 0.00 15 LEU A C 9
ATOM 12536 O O . LEU A 1 15 ? 9.523 -4.724 -4.790 1.00 0.00 15 LEU A O 9
ATOM 12552 N N . GLU A 1 16 ? 8.378 -5.245 -6.658 1.00 0.00 16 GLU A N 9
ATOM 12553 C CA . GLU A 1 16 ? 7.587 -6.290 -6.029 1.00 0.00 16 GLU A CA 9
ATOM 12554 C C . GLU A 1 16 ? 8.385 -7.593 -5.987 1.00 0.00 16 GLU A C 9
ATOM 12555 O O . GLU A 1 16 ? 9.277 -7.805 -6.806 1.00 0.00 16 GLU A O 9
ATOM 12567 N N . THR A 1 17 ? 8.075 -8.454 -5.028 1.00 0.00 17 THR A N 9
ATOM 12568 C CA . THR A 1 17 ? 8.833 -9.682 -4.839 1.00 0.00 17 THR A CA 9
ATOM 12569 C C . THR A 1 17 ? 8.499 -10.736 -5.893 1.00 0.00 17 THR A C 9
ATOM 12570 O O . THR A 1 17 ? 9.394 -11.255 -6.560 1.00 0.00 17 THR A O 9
ATOM 12581 N N . ASN A 1 18 ? 7.216 -11.044 -6.048 1.00 0.00 18 ASN A N 9
ATOM 12582 C CA . ASN A 1 18 ? 6.805 -12.135 -6.927 1.00 0.00 18 ASN A CA 9
ATOM 12583 C C . ASN A 1 18 ? 6.987 -11.749 -8.390 1.00 0.00 18 ASN A C 9
ATOM 12584 O O . ASN A 1 18 ? 7.959 -12.147 -9.031 1.00 0.00 18 ASN A O 9
ATOM 12595 N N . GLN A 1 19 ? 6.061 -10.959 -8.909 1.00 0.00 19 GLN A N 9
ATOM 12596 C CA . GLN A 1 19 ? 6.154 -10.471 -10.273 1.00 0.00 19 GLN A CA 9
ATOM 12597 C C . GLN A 1 19 ? 6.060 -8.953 -10.269 1.00 0.00 19 GLN A C 9
ATOM 12598 O O . GLN A 1 19 ? 4.976 -8.387 -10.136 1.00 0.00 19 GLN A O 9
ATOM 12612 N N . PRO A 1 20 ? 7.205 -8.275 -10.383 1.00 0.00 20 PRO A N 9
ATOM 12613 C CA . PRO A 1 20 ? 7.264 -6.820 -10.334 1.00 0.00 20 PRO A CA 9
ATOM 12614 C C . PRO A 1 20 ? 6.720 -6.181 -11.603 1.00 0.00 20 PRO A C 9
ATOM 12615 O O . PRO A 1 20 ? 7.130 -6.534 -12.713 1.00 0.00 20 PRO A O 9
ATOM 12626 N N . GLU A 1 21 ? 5.794 -5.254 -11.436 1.00 0.00 21 GLU A N 9
ATOM 12627 C CA . GLU A 1 21 ? 5.304 -4.468 -12.550 1.00 0.00 21 GLU A CA 9
ATOM 12628 C C . GLU A 1 21 ? 6.179 -3.234 -12.708 1.00 0.00 21 GLU A C 9
ATOM 12629 O O . GLU A 1 21 ? 7.028 -2.964 -11.857 1.00 0.00 21 GLU A O 9
ATOM 12641 N N . GLN A 1 22 ? 5.990 -2.502 -13.789 1.00 0.00 22 GLN A N 9
ATOM 12642 C CA . GLN A 1 22 ? 6.779 -1.308 -14.030 1.00 0.00 22 GLN A CA 9
ATOM 12643 C C . GLN A 1 22 ? 6.413 -0.235 -13.013 1.00 0.00 22 GLN A C 9
ATOM 12644 O O . GLN A 1 22 ? 5.277 -0.196 -12.533 1.00 0.00 22 GLN A O 9
ATOM 12658 N N . PHE A 1 23 ? 7.383 0.610 -12.674 1.00 0.00 23 PHE A N 9
ATOM 12659 C CA . PHE A 1 23 ? 7.160 1.707 -11.736 1.00 0.00 23 PHE A CA 9
ATOM 12660 C C . PHE A 1 23 ? 5.949 2.535 -12.158 1.00 0.00 23 PHE A C 9
ATOM 12661 O O . PHE A 1 23 ? 5.769 2.838 -13.338 1.00 0.00 23 PHE A O 9
ATOM 12678 N N . LEU A 1 24 ? 5.132 2.904 -11.183 1.00 0.00 24 LEU A N 9
ATOM 12679 C CA . LEU A 1 24 ? 3.796 3.407 -11.461 1.00 0.00 24 LEU A CA 9
ATOM 12680 C C . LEU A 1 24 ? 3.468 4.629 -10.609 1.00 0.00 24 LEU A C 9
ATOM 12681 O O . LEU A 1 24 ? 4.156 4.918 -9.628 1.00 0.00 24 LEU A O 9
ATOM 12697 N N . THR A 1 25 ? 2.420 5.346 -11.001 1.00 0.00 25 THR A N 9
ATOM 12698 C CA . THR A 1 25 ? 2.049 6.598 -10.355 1.00 0.00 25 THR A CA 9
ATOM 12699 C C . THR A 1 25 ? 1.338 6.364 -9.025 1.00 0.00 25 THR A C 9
ATOM 12700 O O . THR A 1 25 ? 0.971 5.235 -8.700 1.00 0.00 25 THR A O 9
ATOM 12711 N N . THR A 1 26 ? 1.157 7.444 -8.267 1.00 0.00 26 THR A N 9
ATOM 12712 C CA . THR A 1 26 ? 0.475 7.406 -6.975 1.00 0.00 26 THR A CA 9
ATOM 12713 C C . THR A 1 26 ? -0.865 6.673 -7.058 1.00 0.00 26 THR A C 9
ATOM 12714 O O . THR A 1 26 ? -1.164 5.807 -6.235 1.00 0.00 26 THR A O 9
ATOM 12725 N N . ILE A 1 27 ? -1.652 7.005 -8.074 1.00 0.00 27 ILE A N 9
ATOM 12726 C CA . ILE A 1 27 ? -2.979 6.423 -8.237 1.00 0.00 27 ILE A CA 9
ATOM 12727 C C . ILE A 1 27 ? -2.884 4.935 -8.553 1.00 0.00 27 ILE A C 9
ATOM 12728 O O . ILE A 1 27 ? -3.620 4.124 -7.991 1.00 0.00 27 ILE A O 9
ATOM 12744 N N . GLU A 1 28 ? -1.964 4.580 -9.438 1.00 0.00 28 GLU A N 9
ATOM 12745 C CA . GLU A 1 28 ? -1.740 3.185 -9.782 1.00 0.00 28 GLU A CA 9
ATOM 12746 C C . GLU A 1 28 ? -1.258 2.413 -8.556 1.00 0.00 28 GLU A C 9
ATOM 12747 O O . GLU A 1 28 ? -1.687 1.284 -8.303 1.00 0.00 28 GLU A O 9
ATOM 12759 N N . LEU A 1 29 ? -0.367 3.042 -7.796 1.00 0.00 29 LEU A N 9
ATOM 12760 C CA . LEU A 1 29 ? 0.150 2.457 -6.568 1.00 0.00 29 LEU A CA 9
ATOM 12761 C C . LEU A 1 29 ? -0.982 2.218 -5.581 1.00 0.00 29 LEU A C 9
ATOM 12762 O O . LEU A 1 29 ? -1.029 1.179 -4.931 1.00 0.00 29 LEU A O 9
ATOM 12778 N N . LEU A 1 30 ? -1.894 3.179 -5.484 1.00 0.00 30 LEU A N 9
ATOM 12779 C CA . LEU A 1 30 ? -3.077 3.035 -4.644 1.00 0.00 30 LEU A CA 9
ATOM 12780 C C . LEU A 1 30 ? -3.835 1.761 -4.988 1.00 0.00 30 LEU A C 9
ATOM 12781 O O . LEU A 1 30 ? -4.117 0.946 -4.118 1.00 0.00 30 LEU A O 9
ATOM 12797 N N . GLU A 1 31 ? -4.134 1.593 -6.265 1.00 0.00 31 GLU A N 9
ATOM 12798 C CA . GLU A 1 31 ? -4.882 0.436 -6.741 1.00 0.00 31 GLU A CA 9
ATOM 12799 C C . GLU A 1 31 ? -4.176 -0.872 -6.383 1.00 0.00 31 GLU A C 9
ATOM 12800 O O . GLU A 1 31 ? -4.821 -1.847 -5.992 1.00 0.00 31 GLU A O 9
ATOM 12812 N N . LYS A 1 32 ? -2.852 -0.884 -6.505 1.00 0.00 32 LYS A N 9
ATOM 12813 C CA . LYS A 1 32 ? -2.060 -2.049 -6.128 1.00 0.00 32 LYS A CA 9
ATOM 12814 C C . LYS A 1 32 ? -2.076 -2.244 -4.612 1.00 0.00 32 LYS A C 9
ATOM 12815 O O . LYS A 1 32 ? -2.410 -3.324 -4.123 1.00 0.00 32 LYS A O 9
ATOM 12834 N N . LEU A 1 33 ? -1.737 -1.184 -3.879 1.00 0.00 33 LEU A N 9
ATOM 12835 C CA . LEU A 1 33 ? -1.663 -1.236 -2.420 1.00 0.00 33 LEU A CA 9
ATOM 12836 C C . LEU A 1 33 ? -2.971 -1.708 -1.807 1.00 0.00 33 LEU A C 9
ATOM 12837 O O . LEU A 1 33 ? -2.968 -2.566 -0.933 1.00 0.00 33 LEU A O 9
ATOM 12853 N N . LYS A 1 34 ? -4.081 -1.148 -2.275 1.00 0.00 34 LYS A N 9
ATOM 12854 C CA . LYS A 1 34 ? -5.395 -1.490 -1.740 1.00 0.00 34 LYS A CA 9
ATOM 12855 C C . LYS A 1 34 ? -5.667 -2.986 -1.872 1.00 0.00 34 LYS A C 9
ATOM 12856 O O . LYS A 1 34 ? -6.170 -3.614 -0.943 1.00 0.00 34 LYS A O 9
ATOM 12875 N N . GLY A 1 35 ? -5.292 -3.557 -3.011 1.00 0.00 35 GLY A N 9
ATOM 12876 C CA . GLY A 1 35 ? -5.505 -4.974 -3.238 1.00 0.00 35 GLY A CA 9
ATOM 12877 C C . GLY A 1 35 ? -4.624 -5.840 -2.358 1.00 0.00 35 GLY A C 9
ATOM 12878 O O . GLY A 1 35 ? -5.096 -6.792 -1.725 1.00 0.00 35 GLY A O 9
ATOM 12882 N N . GLU A 1 36 ? -3.345 -5.498 -2.299 1.00 0.00 36 GLU A N 9
ATOM 12883 C CA . GLU A 1 36 ? -2.385 -6.255 -1.505 1.00 0.00 36 GLU A CA 9
ATOM 12884 C C . GLU A 1 36 ? -2.662 -6.067 -0.016 1.00 0.00 36 GLU A C 9
ATOM 12885 O O . GLU A 1 36 ? -2.218 -6.854 0.819 1.00 0.00 36 GLU A O 9
ATOM 12897 N N . LEU A 1 37 ? -3.395 -5.013 0.304 1.00 0.00 37 LEU A N 9
ATOM 12898 C CA . LEU A 1 37 ? -3.771 -4.718 1.676 1.00 0.00 37 LEU A CA 9
ATOM 12899 C C . LEU A 1 37 ? -5.028 -5.487 2.083 1.00 0.00 37 LEU A C 9
ATOM 12900 O O . LEU A 1 37 ? -5.097 -6.035 3.181 1.00 0.00 37 LEU A O 9
ATOM 12916 N N . GLU A 1 38 ? -6.015 -5.537 1.191 1.00 0.00 38 GLU A N 9
ATOM 12917 C CA . GLU A 1 38 ? -7.288 -6.183 1.500 1.00 0.00 38 GLU A CA 9
ATOM 12918 C C . GLU A 1 38 ? -7.137 -7.699 1.584 1.00 0.00 38 GLU A C 9
ATOM 12919 O O . GLU A 1 38 ? -7.964 -8.376 2.195 1.00 0.00 38 GLU A O 9
ATOM 12931 N N . LYS A 1 39 ? -6.079 -8.236 0.976 1.00 0.00 39 LYS A N 9
ATOM 12932 C CA . LYS A 1 39 ? -5.795 -9.663 1.093 1.00 0.00 39 LYS A CA 9
ATOM 12933 C C . LYS A 1 39 ? -5.160 -9.973 2.453 1.00 0.00 39 LYS A C 9
ATOM 12934 O O . LYS A 1 39 ? -4.986 -11.136 2.820 1.00 0.00 39 LYS A O 9
ATOM 12953 N N . ILE A 1 40 ? -4.826 -8.925 3.197 1.00 0.00 40 ILE A N 9
ATOM 12954 C CA . ILE A 1 40 ? -4.285 -9.069 4.540 1.00 0.00 40 ILE A CA 9
ATOM 12955 C C . ILE A 1 40 ? -5.409 -8.957 5.561 1.00 0.00 40 ILE A C 9
ATOM 12956 O O . ILE A 1 40 ? -6.355 -8.189 5.377 1.00 0.00 40 ILE A O 9
ATOM 12972 N N . SER A 1 41 ? -5.323 -9.746 6.621 1.00 0.00 41 SER A N 9
ATOM 12973 C CA . SER A 1 41 ? -6.318 -9.706 7.676 1.00 0.00 41 SER A CA 9
ATOM 12974 C C . SER A 1 41 ? -6.249 -8.368 8.411 1.00 0.00 41 SER A C 9
ATOM 12975 O O . SER A 1 41 ? -5.163 -7.882 8.739 1.00 0.00 41 SER A O 9
ATOM 12983 N N . PHE A 1 42 ? -7.410 -7.780 8.668 1.00 0.00 42 PHE A N 9
ATOM 12984 C CA . PHE A 1 42 ? -7.486 -6.483 9.333 1.00 0.00 42 PHE A CA 9
ATOM 12985 C C . PHE A 1 42 ? -7.023 -6.575 10.783 1.00 0.00 42 PHE A C 9
ATOM 12986 O O . PHE A 1 42 ? -6.833 -5.559 11.448 1.00 0.00 42 PHE A O 9
ATOM 13003 N N . SER A 1 43 ? -6.846 -7.793 11.268 1.00 0.00 43 SER A N 9
ATOM 13004 C CA . SER A 1 43 ? -6.331 -8.019 12.609 1.00 0.00 43 SER A CA 9
ATOM 13005 C C . SER A 1 43 ? -4.807 -7.951 12.626 1.00 0.00 43 SER A C 9
ATOM 13006 O O . SER A 1 43 ? -4.191 -7.846 13.685 1.00 0.00 43 SER A O 9
ATOM 13014 N N . ASP A 1 44 ? -4.206 -8.003 11.446 1.00 0.00 44 ASP A N 9
ATOM 13015 C CA . ASP A 1 44 ? -2.759 -8.122 11.335 1.00 0.00 44 ASP A CA 9
ATOM 13016 C C . ASP A 1 44 ? -2.130 -6.845 10.794 1.00 0.00 44 ASP A C 9
ATOM 13017 O O . ASP A 1 44 ? -1.045 -6.452 11.228 1.00 0.00 44 ASP A O 9
ATOM 13026 N N . LEU A 1 45 ? -2.805 -6.201 9.847 1.00 0.00 45 LEU A N 9
ATOM 13027 C CA . LEU A 1 45 ? -2.310 -4.956 9.269 1.00 0.00 45 LEU A CA 9
ATOM 13028 C C . LEU A 1 45 ? -2.223 -3.852 10.330 1.00 0.00 45 LEU A C 9
ATOM 13029 O O . LEU A 1 45 ? -2.937 -3.896 11.333 1.00 0.00 45 LEU A O 9
ATOM 13045 N N . PRO A 1 46 ? -1.318 -2.870 10.130 1.00 0.00 46 PRO A N 9
ATOM 13046 C CA . PRO A 1 46 ? -1.080 -1.772 11.083 1.00 0.00 46 PRO A CA 9
ATOM 13047 C C . PRO A 1 46 ? -2.358 -1.140 11.631 1.00 0.00 46 PRO A C 9
ATOM 13048 O O . PRO A 1 46 ? -3.357 -1.005 10.919 1.00 0.00 46 PRO A O 9
ATOM 13059 N N . LEU A 1 47 ? -2.300 -0.730 12.894 1.00 0.00 47 LEU A N 9
ATOM 13060 C CA . LEU A 1 47 ? -3.452 -0.158 13.586 1.00 0.00 47 LEU A CA 9
ATOM 13061 C C . LEU A 1 47 ? -3.947 1.102 12.885 1.00 0.00 47 LEU A C 9
ATOM 13062 O O . LEU A 1 47 ? -5.134 1.413 12.925 1.00 0.00 47 LEU A O 9
ATOM 13078 N N . GLU A 1 48 ? -3.031 1.827 12.248 1.00 0.00 48 GLU A N 9
ATOM 13079 C CA . GLU A 1 48 ? -3.390 2.991 11.434 1.00 0.00 48 GLU A CA 9
ATOM 13080 C C . GLU A 1 48 ? -4.474 2.627 10.421 1.00 0.00 48 GLU A C 9
ATOM 13081 O O . GLU A 1 48 ? -5.454 3.357 10.233 1.00 0.00 48 GLU A O 9
ATOM 13093 N N . LEU A 1 49 ? -4.308 1.470 9.803 1.00 0.00 49 LEU A N 9
ATOM 13094 C CA . LEU A 1 49 ? -5.207 1.019 8.755 1.00 0.00 49 LEU A CA 9
ATOM 13095 C C . LEU A 1 49 ? -6.484 0.463 9.371 1.00 0.00 49 LEU A C 9
ATOM 13096 O O . LEU A 1 49 ? -7.500 0.325 8.704 1.00 0.00 49 LEU A O 9
ATOM 13112 N N . GLN A 1 50 ? -6.417 0.159 10.661 1.00 0.00 50 GLN A N 9
ATOM 13113 C CA . GLN A 1 50 ? -7.582 -0.304 11.402 1.00 0.00 50 GLN A CA 9
ATOM 13114 C C . GLN A 1 50 ? -8.431 0.889 11.832 1.00 0.00 50 GLN A C 9
ATOM 13115 O O . GLN A 1 50 ? -9.609 0.747 12.171 1.00 0.00 50 GLN A O 9
ATOM 13129 N N . LYS A 1 51 ? -7.815 2.064 11.828 1.00 0.00 51 LYS A N 9
ATOM 13130 C CA . LYS A 1 51 ? -8.510 3.298 12.169 1.00 0.00 51 LYS A CA 9
ATOM 13131 C C . LYS A 1 51 ? -9.249 3.829 10.952 1.00 0.00 51 LYS A C 9
ATOM 13132 O O . LYS A 1 51 ? -10.325 4.413 11.067 1.00 0.00 51 LYS A O 9
ATOM 13151 N N . LEU A 1 52 ? -8.658 3.624 9.786 1.00 0.00 52 LEU A N 9
ATOM 13152 C CA . LEU A 1 52 ? -9.274 4.040 8.534 1.00 0.00 52 LEU A CA 9
ATOM 13153 C C . LEU A 1 52 ? -10.237 2.965 8.035 1.00 0.00 52 LEU A C 9
ATOM 13154 O O . LEU A 1 52 ? -9.919 1.778 8.052 1.00 0.00 52 LEU A O 9
ATOM 13170 N N . ASP A 1 53 ? -11.420 3.384 7.609 1.00 0.00 53 ASP A N 9
ATOM 13171 C CA . ASP A 1 53 ? -12.448 2.449 7.165 1.00 0.00 53 ASP A CA 9
ATOM 13172 C C . ASP A 1 53 ? -12.361 2.203 5.660 1.00 0.00 53 ASP A C 9
ATOM 13173 O O . ASP A 1 53 ? -12.680 1.115 5.178 1.00 0.00 53 ASP A O 9
ATOM 13182 N N . SER A 1 54 ? -11.916 3.206 4.920 1.00 0.00 54 SER A N 9
ATOM 13183 C CA . SER A 1 54 ? -11.875 3.112 3.471 1.00 0.00 54 SER A CA 9
ATOM 13184 C C . SER A 1 54 ? -10.520 2.591 2.999 1.00 0.00 54 SER A C 9
ATOM 13185 O O . SER A 1 54 ? -9.474 2.993 3.517 1.00 0.00 54 SER A O 9
ATOM 13193 N N . LEU A 1 55 ? -10.552 1.700 2.013 1.00 0.00 55 LEU A N 9
ATOM 13194 C CA . LEU A 1 55 ? -9.345 1.054 1.500 1.00 0.00 55 LEU A CA 9
ATOM 13195 C C . LEU A 1 55 ? -8.374 2.074 0.883 1.00 0.00 55 LEU A C 9
ATOM 13196 O O . LEU A 1 55 ? -7.180 2.042 1.186 1.00 0.00 55 LEU A O 9
ATOM 13212 N N . PRO A 1 56 ? -8.854 2.994 0.005 1.00 0.00 56 PRO A N 9
ATOM 13213 C CA . PRO A 1 56 ? -8.008 4.052 -0.562 1.00 0.00 56 PRO A CA 9
ATOM 13214 C C . PRO A 1 56 ? -7.328 4.887 0.517 1.00 0.00 56 PRO A C 9
ATOM 13215 O O . PRO A 1 56 ? -6.168 5.270 0.379 1.00 0.00 56 PRO A O 9
ATOM 13226 N N . ALA A 1 57 ? -8.054 5.148 1.599 1.00 0.00 57 ALA A N 9
ATOM 13227 C CA . ALA A 1 57 ? -7.521 5.927 2.707 1.00 0.00 57 ALA A CA 9
ATOM 13228 C C . ALA A 1 57 ? -6.365 5.190 3.374 1.00 0.00 57 ALA A C 9
ATOM 13229 O O . ALA A 1 57 ? -5.316 5.776 3.644 1.00 0.00 57 ALA A O 9
ATOM 13236 N N . GLN A 1 58 ? -6.562 3.898 3.622 1.00 0.00 58 GLN A N 9
ATOM 13237 C CA . GLN A 1 58 ? -5.531 3.067 4.232 1.00 0.00 58 GLN A CA 9
ATOM 13238 C C . GLN A 1 58 ? -4.270 3.052 3.373 1.00 0.00 58 GLN A C 9
ATOM 13239 O O . GLN A 1 58 ? -3.170 3.323 3.861 1.00 0.00 58 GLN A O 9
ATOM 13253 N N . ALA A 1 59 ? -4.445 2.759 2.091 1.00 0.00 59 ALA A N 9
ATOM 13254 C CA . ALA A 1 59 ? -3.325 2.669 1.164 1.00 0.00 59 ALA A CA 9
ATOM 13255 C C . ALA A 1 59 ? -2.588 4.000 1.040 1.00 0.00 59 ALA A C 9
ATOM 13256 O O . ALA A 1 59 ? -1.359 4.035 0.990 1.00 0.00 59 ALA A O 9
ATOM 13263 N N . GLN A 1 60 ? -3.337 5.094 0.999 1.00 0.00 60 GLN A N 9
ATOM 13264 C CA . GLN A 1 60 ? -2.736 6.416 0.894 1.00 0.00 60 GLN A CA 9
ATOM 13265 C C . GLN A 1 60 ? -1.949 6.752 2.157 1.00 0.00 60 GLN A C 9
ATOM 13266 O O . GLN A 1 60 ? -0.886 7.364 2.085 1.00 0.00 60 GLN A O 9
ATOM 13280 N N . HIS A 1 61 ? -2.458 6.323 3.308 1.00 0.00 61 HIS A N 9
ATOM 13281 C CA . HIS A 1 61 ? -1.788 6.578 4.580 1.00 0.00 61 HIS A CA 9
ATOM 13282 C C . HIS A 1 61 ? -0.448 5.852 4.616 1.00 0.00 61 HIS A C 9
ATOM 13283 O O . HIS A 1 61 ? 0.486 6.272 5.295 1.00 0.00 61 HIS A O 9
ATOM 13298 N N . LEU A 1 62 ? -0.358 4.756 3.881 1.00 0.00 62 LEU A N 9
ATOM 13299 C CA . LEU A 1 62 ? 0.915 4.087 3.685 1.00 0.00 62 LEU A CA 9
ATOM 13300 C C . LEU A 1 62 ? 1.850 5.010 2.910 1.00 0.00 62 LEU A C 9
ATOM 13301 O O . LEU A 1 62 ? 2.967 5.300 3.341 1.00 0.00 62 LEU A O 9
ATOM 13317 N N . ILE A 1 63 ? 1.357 5.510 1.788 1.00 0.00 63 ILE A N 9
ATOM 13318 C CA . ILE A 1 63 ? 2.132 6.378 0.915 1.00 0.00 63 ILE A CA 9
ATOM 13319 C C . ILE A 1 63 ? 2.579 7.651 1.636 1.00 0.00 63 ILE A C 9
ATOM 13320 O O . ILE A 1 63 ? 3.685 8.146 1.403 1.00 0.00 63 ILE A O 9
ATOM 13336 N N . ASP A 1 64 ? 1.734 8.181 2.515 1.00 0.00 64 ASP A N 9
ATOM 13337 C CA . ASP A 1 64 ? 2.039 9.452 3.162 1.00 0.00 64 ASP A CA 9
ATOM 13338 C C . ASP A 1 64 ? 2.884 9.299 4.430 1.00 0.00 64 ASP A C 9
ATOM 13339 O O . ASP A 1 64 ? 3.728 10.154 4.702 1.00 0.00 64 ASP A O 9
ATOM 13348 N N . THR A 1 65 ? 2.696 8.235 5.202 1.00 0.00 65 THR A N 9
ATOM 13349 C CA . THR A 1 65 ? 3.404 8.133 6.478 1.00 0.00 65 THR A CA 9
ATOM 13350 C C . THR A 1 65 ? 4.150 6.814 6.698 1.00 0.00 65 THR A C 9
ATOM 13351 O O . THR A 1 65 ? 5.235 6.818 7.279 1.00 0.00 65 THR A O 9
ATOM 13362 N N . SER A 1 66 ? 3.605 5.685 6.251 1.00 0.00 66 SER A N 9
ATOM 13363 C CA . SER A 1 66 ? 4.179 4.396 6.642 1.00 0.00 66 SER A CA 9
ATOM 13364 C C . SER A 1 66 ? 4.455 3.489 5.450 1.00 0.00 66 SER A C 9
ATOM 13365 O O . SER A 1 66 ? 3.556 3.150 4.690 1.00 0.00 66 SER A O 9
ATOM 13373 N N . CYS A 1 67 ? 5.693 3.041 5.328 1.00 0.00 67 CYS A N 9
ATOM 13374 C CA . CYS A 1 67 ? 6.060 2.164 4.237 1.00 0.00 67 CYS A CA 9
ATOM 13375 C C . CYS A 1 67 ? 6.510 0.810 4.771 1.00 0.00 67 CYS A C 9
ATOM 13376 O O . CYS A 1 67 ? 7.634 0.654 5.248 1.00 0.00 67 CYS A O 9
ATOM 13384 N N . GLU A 1 68 ? 5.608 -0.158 4.685 1.00 0.00 68 GLU A N 9
ATOM 13385 C CA . GLU A 1 68 ? 5.864 -1.525 5.115 1.00 0.00 68 GLU A CA 9
ATOM 13386 C C . GLU A 1 68 ? 4.671 -2.377 4.703 1.00 0.00 68 GLU A C 9
ATOM 13387 O O . GLU A 1 68 ? 3.546 -2.117 5.134 1.00 0.00 68 GLU A O 9
ATOM 13399 N N . LEU A 1 69 ? 4.900 -3.365 3.855 1.00 0.00 69 LEU A N 9
ATOM 13400 C CA . LEU A 1 69 ? 3.812 -4.195 3.367 1.00 0.00 69 LEU A CA 9
ATOM 13401 C C . LEU A 1 69 ? 4.326 -5.542 2.881 1.00 0.00 69 LEU A C 9
ATOM 13402 O O . LEU A 1 69 ? 5.044 -5.620 1.879 1.00 0.00 69 LEU A O 9
ATOM 13418 N N . ASP A 1 70 ? 3.974 -6.591 3.606 1.00 0.00 70 ASP A N 9
ATOM 13419 C CA . ASP A 1 70 ? 4.224 -7.949 3.155 1.00 0.00 70 ASP A CA 9
ATOM 13420 C C . ASP A 1 70 ? 2.952 -8.485 2.517 1.00 0.00 70 ASP A C 9
ATOM 13421 O O . ASP A 1 70 ? 1.922 -8.607 3.180 1.00 0.00 70 ASP A O 9
ATOM 13430 N N . VAL A 1 71 ? 3.029 -8.803 1.238 1.00 0.00 71 VAL A N 9
ATOM 13431 C CA . VAL A 1 71 ? 1.849 -9.155 0.462 1.00 0.00 71 VAL A CA 9
ATOM 13432 C C . VAL A 1 71 ? 1.513 -10.636 0.588 1.00 0.00 71 VAL A C 9
ATOM 13433 O O . VAL A 1 71 ? 0.589 -11.131 -0.065 1.00 0.00 71 VAL A O 9
ATOM 13446 N N . GLY A 1 72 ? 2.256 -11.342 1.427 1.00 0.00 72 GLY A N 9
ATOM 13447 C CA . GLY A 1 72 ? 1.964 -12.736 1.659 1.00 0.00 72 GLY A CA 9
ATOM 13448 C C . GLY A 1 72 ? 3.193 -13.618 1.634 1.00 0.00 72 GLY A C 9
ATOM 13449 O O . GLY A 1 72 ? 3.810 -13.802 0.584 1.00 0.00 72 GLY A O 9
ATOM 13453 N N . ALA A 1 73 ? 3.541 -14.148 2.800 1.00 0.00 73 ALA A N 9
ATOM 13454 C CA . ALA A 1 73 ? 4.603 -15.140 2.944 1.00 0.00 73 ALA A CA 9
ATOM 13455 C C . ALA A 1 73 ? 5.947 -14.655 2.404 1.00 0.00 73 ALA A C 9
ATOM 13456 O O . ALA A 1 73 ? 6.411 -15.110 1.357 1.00 0.00 73 ALA A O 9
ATOM 13463 N N . GLY A 1 74 ? 6.548 -13.708 3.110 1.00 0.00 74 GLY A N 9
ATOM 13464 C CA . GLY A 1 74 ? 7.903 -13.292 2.809 1.00 0.00 74 GLY A CA 9
ATOM 13465 C C . GLY A 1 74 ? 8.028 -12.532 1.505 1.00 0.00 74 GLY A C 9
ATOM 13466 O O . GLY A 1 74 ? 9.121 -12.428 0.945 1.00 0.00 74 GLY A O 9
ATOM 13470 N N . LYS A 1 75 ? 6.921 -12.007 1.011 1.00 0.00 75 LYS A N 9
ATOM 13471 C CA . LYS A 1 75 ? 6.946 -11.209 -0.204 1.00 0.00 75 LYS A CA 9
ATOM 13472 C C . LYS A 1 75 ? 6.559 -9.780 0.117 1.00 0.00 75 LYS A C 9
ATOM 13473 O O . LYS A 1 75 ? 5.467 -9.521 0.607 1.00 0.00 75 LYS A O 9
ATOM 13492 N N . TYR A 1 76 ? 7.451 -8.850 -0.167 1.00 0.00 76 TYR A N 9
ATOM 13493 C CA . TYR A 1 76 ? 7.253 -7.467 0.230 1.00 0.00 76 TYR A CA 9
ATOM 13494 C C . TYR A 1 76 ? 6.922 -6.580 -0.958 1.00 0.00 76 TYR A C 9
ATOM 13495 O O . TYR A 1 76 ? 7.329 -6.849 -2.092 1.00 0.00 76 TYR A O 9
ATOM 13513 N N . LEU A 1 77 ? 6.174 -5.528 -0.681 1.00 0.00 77 LEU A N 9
ATOM 13514 C CA . LEU A 1 77 ? 5.883 -4.508 -1.663 1.00 0.00 77 LEU A CA 9
ATOM 13515 C C . LEU A 1 77 ? 6.425 -3.176 -1.159 1.00 0.00 77 LEU A C 9
ATOM 13516 O O . LEU A 1 77 ? 5.941 -2.642 -0.161 1.00 0.00 77 LEU A O 9
ATOM 13532 N N . GLN A 1 78 ? 7.445 -2.658 -1.824 1.00 0.00 78 GLN A N 9
ATOM 13533 C CA . GLN A 1 78 ? 8.088 -1.425 -1.389 1.00 0.00 78 GLN A CA 9
ATOM 13534 C C . GLN A 1 78 ? 8.112 -0.395 -2.506 1.00 0.00 78 GLN A C 9
ATOM 13535 O O . GLN A 1 78 ? 8.467 -0.704 -3.646 1.00 0.00 78 GLN A O 9
ATOM 13549 N N . TRP A 1 79 ? 7.729 0.824 -2.168 1.00 0.00 79 TRP A N 9
ATOM 13550 C CA . TRP A 1 79 ? 7.688 1.907 -3.128 1.00 0.00 79 TRP A CA 9
ATOM 13551 C C . TRP A 1 79 ? 8.635 3.023 -2.703 1.00 0.00 79 TRP A C 9
ATOM 13552 O O . TRP A 1 79 ? 8.534 3.549 -1.594 1.00 0.00 79 TRP A O 9
ATOM 13573 N N . TYR A 1 80 ? 9.581 3.358 -3.566 1.00 0.00 80 TYR A N 9
ATOM 13574 C CA . TYR A 1 80 ? 10.502 4.444 -3.274 1.00 0.00 80 TYR A CA 9
ATOM 13575 C C . TYR A 1 80 ? 10.024 5.712 -3.952 1.00 0.00 80 TYR A C 9
ATOM 13576 O O . TYR A 1 80 ? 9.844 5.736 -5.174 1.00 0.00 80 TYR A O 9
ATOM 13594 N N . ALA A 1 81 ? 9.798 6.756 -3.173 1.00 0.00 81 ALA A N 9
ATOM 13595 C CA . ALA A 1 81 ? 9.484 8.041 -3.753 1.00 0.00 81 ALA A CA 9
ATOM 13596 C C . ALA A 1 81 ? 10.747 8.646 -4.322 1.00 0.00 81 ALA A C 9
ATOM 13597 O O . ALA A 1 81 ? 11.672 9.005 -3.589 1.00 0.00 81 ALA A O 9
ATOM 13604 N N . VAL A 1 82 ? 10.786 8.736 -5.635 1.00 0.00 82 VAL A N 9
ATOM 13605 C CA . VAL A 1 82 ? 11.932 9.276 -6.324 1.00 0.00 82 VAL A CA 9
ATOM 13606 C C . VAL A 1 82 ? 11.507 10.458 -7.173 1.00 0.00 82 VAL A C 9
ATOM 13607 O O . VAL A 1 82 ? 10.554 10.373 -7.951 1.00 0.00 82 VAL A O 9
ATOM 13620 N N . ARG A 1 83 ? 12.175 11.574 -6.982 1.00 0.00 83 ARG A N 9
ATOM 13621 C CA . ARG A 1 83 ? 11.840 12.786 -7.701 1.00 0.00 83 ARG A CA 9
ATOM 13622 C C . ARG A 1 83 ? 12.883 13.044 -8.772 1.00 0.00 83 ARG A C 9
ATOM 13623 O O . ARG A 1 83 ? 14.072 13.182 -8.477 1.00 0.00 83 ARG A O 9
ATOM 13644 N N . LEU A 1 84 ? 12.435 13.096 -10.012 1.00 0.00 84 LEU A N 9
ATOM 13645 C CA . LEU A 1 84 ? 13.332 13.254 -11.143 1.00 0.00 84 LEU A CA 9
ATOM 13646 C C . LEU A 1 84 ? 12.948 14.488 -11.942 1.00 0.00 84 LEU A C 9
ATOM 13647 O O . LEU A 1 84 ? 11.984 14.471 -12.710 1.00 0.00 84 LEU A O 9
ATOM 13663 N N . GLU A 1 85 ? 13.687 15.564 -11.735 1.00 0.00 85 GLU A N 9
ATOM 13664 C CA . GLU A 1 85 ? 13.406 16.827 -12.394 1.00 0.00 85 GLU A CA 9
ATOM 13665 C C . GLU A 1 85 ? 14.609 17.753 -12.298 1.00 0.00 85 GLU A C 9
ATOM 13666 O O . GLU A 1 85 ? 15.443 17.608 -11.401 1.00 0.00 85 GLU A O 9
ATOM 13678 N N . LYS A 1 86 ? 14.709 18.678 -13.238 1.00 0.00 86 LYS A N 9
ATOM 13679 C CA . LYS A 1 86 ? 15.725 19.705 -13.201 1.00 0.00 86 LYS A CA 9
ATOM 13680 C C . LYS A 1 86 ? 15.282 20.888 -14.054 1.00 0.00 86 LYS A C 9
ATOM 13681 O O . LYS A 1 86 ? 15.012 21.972 -13.539 1.00 0.00 86 LYS A O 9
ATOM 13700 N N . LEU A 1 87 ? 15.196 20.671 -15.358 1.00 0.00 87 LEU A N 9
ATOM 13701 C CA . LEU A 1 87 ? 14.720 21.699 -16.273 1.00 0.00 87 LEU A CA 9
ATOM 13702 C C . LEU A 1 87 ? 13.444 21.253 -16.966 1.00 0.00 87 LEU A C 9
ATOM 13703 O O . LEU A 1 87 ? 13.327 20.103 -17.393 1.00 0.00 87 LEU A O 9
ATOM 13719 N N . GLU A 1 88 ? 12.491 22.160 -17.067 1.00 0.00 88 GLU A N 9
ATOM 13720 C CA . GLU A 1 88 ? 11.320 21.938 -17.893 1.00 0.00 88 GLU A CA 9
ATOM 13721 C C . GLU A 1 88 ? 11.145 23.152 -18.790 1.00 0.00 88 GLU A C 9
ATOM 13722 O O . GLU A 1 88 ? 10.356 24.055 -18.509 1.00 0.00 88 GLU A O 9
ATOM 13734 N N . HIS A 1 89 ? 11.933 23.183 -19.845 1.00 0.00 89 HIS A N 9
ATOM 13735 C CA . HIS A 1 89 ? 11.970 24.322 -20.742 1.00 0.00 89 HIS A CA 9
ATOM 13736 C C . HIS A 1 89 ? 12.133 23.824 -22.170 1.00 0.00 89 HIS A C 9
ATOM 13737 O O . HIS A 1 89 ? 12.675 24.511 -23.035 1.00 0.00 89 HIS A O 9
ATOM 13752 N N . HIS A 1 90 ? 11.658 22.614 -22.404 1.00 0.00 90 HIS A N 9
ATOM 13753 C CA . HIS A 1 90 ? 11.772 21.990 -23.710 1.00 0.00 90 HIS A CA 9
ATOM 13754 C C . HIS A 1 90 ? 10.536 21.138 -23.983 1.00 0.00 90 HIS A C 9
ATOM 13755 O O . HIS A 1 90 ? 10.608 20.084 -24.615 1.00 0.00 90 HIS A O 9
ATOM 13770 N N . HIS A 1 91 ? 9.393 21.608 -23.509 1.00 0.00 91 HIS A N 9
ATOM 13771 C CA . HIS A 1 91 ? 8.142 20.895 -23.716 1.00 0.00 91 HIS A CA 9
ATOM 13772 C C . HIS A 1 91 ? 7.675 21.033 -25.161 1.00 0.00 91 HIS A C 9
ATOM 13773 O O . HIS A 1 91 ? 7.337 22.118 -25.617 1.00 0.00 91 HIS A O 9
ATOM 13788 N N . HIS A 1 92 ? 7.685 19.921 -25.885 1.00 0.00 92 HIS A N 9
ATOM 13789 C CA . HIS A 1 92 ? 7.199 19.900 -27.260 1.00 0.00 92 HIS A CA 9
ATOM 13790 C C . HIS A 1 92 ? 5.793 19.309 -27.308 1.00 0.00 92 HIS A C 9
ATOM 13791 O O . HIS A 1 92 ? 5.437 18.609 -28.256 1.00 0.00 92 HIS A O 9
ATOM 13806 N N . HIS A 1 93 ? 4.997 19.638 -26.286 1.00 0.00 93 HIS A N 9
ATOM 13807 C CA . HIS A 1 93 ? 3.654 19.088 -26.102 1.00 0.00 93 HIS A CA 9
ATOM 13808 C C . HIS A 1 93 ? 3.725 17.594 -25.793 1.00 0.00 93 HIS A C 9
ATOM 13809 O O . HIS A 1 93 ? 4.006 16.775 -26.665 1.00 0.00 93 HIS A O 9
ATOM 13824 N N . HIS A 1 94 ? 3.485 17.246 -24.539 1.00 0.00 94 HIS A N 9
ATOM 13825 C CA . HIS A 1 94 ? 3.492 15.850 -24.125 1.00 0.00 94 HIS A CA 9
ATOM 13826 C C . HIS A 1 94 ? 2.178 15.493 -23.451 1.00 0.00 94 HIS A C 9
ATOM 13827 O O . HIS A 1 94 ? 1.472 14.611 -23.973 1.00 0.00 94 HIS A O 9
ATOM 13843 N N . MET A 1 1 ? -18.233 11.569 -5.776 1.00 0.00 1 MET A N 10
ATOM 13844 C CA . MET A 1 1 ? -17.031 10.967 -5.158 1.00 0.00 1 MET A CA 10
ATOM 13845 C C . MET A 1 1 ? -15.800 11.801 -5.483 1.00 0.00 1 MET A C 10
ATOM 13846 O O . MET A 1 1 ? -15.657 12.283 -6.607 1.00 0.00 1 MET A O 10
ATOM 13862 N N . PRO A 1 2 ? -14.910 12.017 -4.501 1.00 0.00 2 PRO A N 10
ATOM 13863 C CA . PRO A 1 2 ? -13.609 12.634 -4.747 1.00 0.00 2 PRO A CA 10
ATOM 13864 C C . PRO A 1 2 ? -12.711 11.684 -5.529 1.00 0.00 2 PRO A C 10
ATOM 13865 O O . PRO A 1 2 ? -12.134 10.753 -4.966 1.00 0.00 2 PRO A O 10
ATOM 13876 N N . ASP A 1 3 ? -12.634 11.891 -6.834 1.00 0.00 3 ASP A N 10
ATOM 13877 C CA . ASP A 1 3 ? -11.901 10.985 -7.703 1.00 0.00 3 ASP A CA 10
ATOM 13878 C C . ASP A 1 3 ? -10.640 11.652 -8.228 1.00 0.00 3 ASP A C 10
ATOM 13879 O O . ASP A 1 3 ? -10.710 12.695 -8.879 1.00 0.00 3 ASP A O 10
ATOM 13888 N N . PRO A 1 4 ? -9.470 11.071 -7.921 1.00 0.00 4 PRO A N 10
ATOM 13889 C CA . PRO A 1 4 ? -8.171 11.607 -8.341 1.00 0.00 4 PRO A CA 10
ATOM 13890 C C . PRO A 1 4 ? -8.058 11.797 -9.844 1.00 0.00 4 PRO A C 10
ATOM 13891 O O . PRO A 1 4 ? -8.610 11.029 -10.634 1.00 0.00 4 PRO A O 10
ATOM 13902 N N . LEU A 1 5 ? -7.328 12.825 -10.222 1.00 0.00 5 LEU A N 10
ATOM 13903 C CA . LEU A 1 5 ? -7.121 13.151 -11.620 1.00 0.00 5 LEU A CA 10
ATOM 13904 C C . LEU A 1 5 ? -5.904 12.412 -12.156 1.00 0.00 5 LEU A C 10
ATOM 13905 O O . LEU A 1 5 ? -4.908 12.242 -11.451 1.00 0.00 5 LEU A O 10
ATOM 13921 N N . MET A 1 6 ? -5.985 11.985 -13.406 1.00 0.00 6 MET A N 10
ATOM 13922 C CA . MET A 1 6 ? -4.908 11.230 -14.032 1.00 0.00 6 MET A CA 10
ATOM 13923 C C . MET A 1 6 ? -3.744 12.143 -14.406 1.00 0.00 6 MET A C 10
ATOM 13924 O O . MET A 1 6 ? -2.641 11.671 -14.674 1.00 0.00 6 MET A O 10
ATOM 13938 N N . TYR A 1 7 ? -3.997 13.449 -14.417 1.00 0.00 7 TYR A N 10
ATOM 13939 C CA . TYR A 1 7 ? -2.964 14.424 -14.753 1.00 0.00 7 TYR A CA 10
ATOM 13940 C C . TYR A 1 7 ? -1.934 14.560 -13.636 1.00 0.00 7 TYR A C 10
ATOM 13941 O O . TYR A 1 7 ? -0.742 14.338 -13.849 1.00 0.00 7 TYR A O 10
ATOM 13959 N N . GLN A 1 8 ? -2.391 14.933 -12.451 1.00 0.00 8 GLN A N 10
ATOM 13960 C CA . GLN A 1 8 ? -1.489 15.171 -11.337 1.00 0.00 8 GLN A CA 10
ATOM 13961 C C . GLN A 1 8 ? -1.162 13.872 -10.625 1.00 0.00 8 GLN A C 10
ATOM 13962 O O . GLN A 1 8 ? -1.870 13.448 -9.712 1.00 0.00 8 GLN A O 10
ATOM 13976 N N . GLN A 1 9 ? -0.099 13.243 -11.072 1.00 0.00 9 GLN A N 10
ATOM 13977 C CA . GLN A 1 9 ? 0.389 12.019 -10.465 1.00 0.00 9 GLN A CA 10
ATOM 13978 C C . GLN A 1 9 ? 1.904 12.045 -10.381 1.00 0.00 9 GLN A C 10
ATOM 13979 O O . GLN A 1 9 ? 2.569 12.755 -11.142 1.00 0.00 9 GLN A O 10
ATOM 13993 N N . ASP A 1 10 ? 2.443 11.282 -9.453 1.00 0.00 10 ASP A N 10
ATOM 13994 C CA . ASP A 1 10 ? 3.881 11.130 -9.336 1.00 0.00 10 ASP A CA 10
ATOM 13995 C C . ASP A 1 10 ? 4.275 9.777 -9.890 1.00 0.00 10 ASP A C 10
ATOM 13996 O O . ASP A 1 10 ? 3.428 8.899 -10.045 1.00 0.00 10 ASP A O 10
ATOM 14005 N N . ASN A 1 11 ? 5.548 9.609 -10.193 1.00 0.00 11 ASN A N 10
ATOM 14006 C CA . ASN A 1 11 ? 6.040 8.327 -10.659 1.00 0.00 11 ASN A CA 10
ATOM 14007 C C . ASN A 1 11 ? 6.848 7.661 -9.555 1.00 0.00 11 ASN A C 10
ATOM 14008 O O . ASN A 1 11 ? 7.875 8.174 -9.110 1.00 0.00 11 ASN A O 10
ATOM 14019 N N . PHE A 1 12 ? 6.344 6.532 -9.091 1.00 0.00 12 PHE A N 10
ATOM 14020 C CA . PHE A 1 12 ? 6.956 5.814 -7.987 1.00 0.00 12 PHE A CA 10
ATOM 14021 C C . PHE A 1 12 ? 7.566 4.515 -8.479 1.00 0.00 12 PHE A C 10
ATOM 14022 O O . PHE A 1 12 ? 6.914 3.746 -9.188 1.00 0.00 12 PHE A O 10
ATOM 14039 N N . VAL A 1 13 ? 8.806 4.267 -8.102 1.00 0.00 13 VAL A N 10
ATOM 14040 C CA . VAL A 1 13 ? 9.464 3.026 -8.469 1.00 0.00 13 VAL A CA 10
ATOM 14041 C C . VAL A 1 13 ? 9.132 1.944 -7.444 1.00 0.00 13 VAL A C 10
ATOM 14042 O O . VAL A 1 13 ? 9.588 1.973 -6.297 1.00 0.00 13 VAL A O 10
ATOM 14055 N N . VAL A 1 14 ? 8.292 1.015 -7.863 1.00 0.00 14 VAL A N 10
ATOM 14056 C CA . VAL A 1 14 ? 7.796 -0.029 -6.984 1.00 0.00 14 VAL A CA 10
ATOM 14057 C C . VAL A 1 14 ? 8.655 -1.279 -7.081 1.00 0.00 14 VAL A C 10
ATOM 14058 O O . VAL A 1 14 ? 8.861 -1.824 -8.167 1.00 0.00 14 VAL A O 10
ATOM 14071 N N . LEU A 1 15 ? 9.165 -1.712 -5.940 1.00 0.00 15 LEU A N 10
ATOM 14072 C CA . LEU A 1 15 ? 9.935 -2.936 -5.862 1.00 0.00 15 LEU A CA 10
ATOM 14073 C C . LEU A 1 15 ? 9.002 -4.090 -5.536 1.00 0.00 15 LEU A C 10
ATOM 14074 O O . LEU A 1 15 ? 8.572 -4.254 -4.391 1.00 0.00 15 LEU A O 10
ATOM 14090 N N . GLU A 1 16 ? 8.670 -4.867 -6.554 1.00 0.00 16 GLU A N 10
ATOM 14091 C CA . GLU A 1 16 ? 7.731 -5.963 -6.413 1.00 0.00 16 GLU A CA 10
ATOM 14092 C C . GLU A 1 16 ? 8.438 -7.279 -6.709 1.00 0.00 16 GLU A C 10
ATOM 14093 O O . GLU A 1 16 ? 9.510 -7.296 -7.314 1.00 0.00 16 GLU A O 10
ATOM 14105 N N . THR A 1 17 ? 7.843 -8.373 -6.276 1.00 0.00 17 THR A N 10
ATOM 14106 C CA . THR A 1 17 ? 8.396 -9.689 -6.523 1.00 0.00 17 THR A CA 10
ATOM 14107 C C . THR A 1 17 ? 7.810 -10.273 -7.807 1.00 0.00 17 THR A C 10
ATOM 14108 O O . THR A 1 17 ? 8.473 -11.013 -8.530 1.00 0.00 17 THR A O 10
ATOM 14119 N N . ASN A 1 18 ? 6.564 -9.916 -8.097 1.00 0.00 18 ASN A N 10
ATOM 14120 C CA . ASN A 1 18 ? 5.896 -10.408 -9.296 1.00 0.00 18 ASN A CA 10
ATOM 14121 C C . ASN A 1 18 ? 6.022 -9.404 -10.430 1.00 0.00 18 ASN A C 10
ATOM 14122 O O . ASN A 1 18 ? 5.718 -9.713 -11.581 1.00 0.00 18 ASN A O 10
ATOM 14133 N N . GLN A 1 19 ? 6.471 -8.203 -10.094 1.00 0.00 19 GLN A N 10
ATOM 14134 C CA . GLN A 1 19 ? 6.655 -7.145 -11.076 1.00 0.00 19 GLN A CA 10
ATOM 14135 C C . GLN A 1 19 ? 8.041 -6.531 -10.944 1.00 0.00 19 GLN A C 10
ATOM 14136 O O . GLN A 1 19 ? 8.489 -6.237 -9.839 1.00 0.00 19 GLN A O 10
ATOM 14150 N N . PRO A 1 20 ? 8.742 -6.348 -12.069 1.00 0.00 20 PRO A N 10
ATOM 14151 C CA . PRO A 1 20 ? 10.054 -5.698 -12.078 1.00 0.00 20 PRO A CA 10
ATOM 14152 C C . PRO A 1 20 ? 9.968 -4.262 -11.571 1.00 0.00 20 PRO A C 10
ATOM 14153 O O . PRO A 1 20 ? 8.918 -3.621 -11.689 1.00 0.00 20 PRO A O 10
ATOM 14164 N N . GLU A 1 21 ? 11.062 -3.767 -11.005 1.00 0.00 21 GLU A N 10
ATOM 14165 C CA . GLU A 1 21 ? 11.103 -2.414 -10.466 1.00 0.00 21 GLU A CA 10
ATOM 14166 C C . GLU A 1 21 ? 10.853 -1.381 -11.562 1.00 0.00 21 GLU A C 10
ATOM 14167 O O . GLU A 1 21 ? 11.678 -1.179 -12.455 1.00 0.00 21 GLU A O 10
ATOM 14179 N N . GLN A 1 22 ? 9.696 -0.745 -11.497 1.00 0.00 22 GLN A N 10
ATOM 14180 C CA . GLN A 1 22 ? 9.300 0.228 -12.502 1.00 0.00 22 GLN A CA 10
ATOM 14181 C C . GLN A 1 22 ? 8.699 1.454 -11.840 1.00 0.00 22 GLN A C 10
ATOM 14182 O O . GLN A 1 22 ? 8.166 1.369 -10.732 1.00 0.00 22 GLN A O 10
ATOM 14196 N N . PHE A 1 23 ? 8.792 2.587 -12.518 1.00 0.00 23 PHE A N 10
ATOM 14197 C CA . PHE A 1 23 ? 8.205 3.819 -12.019 1.00 0.00 23 PHE A CA 10
ATOM 14198 C C . PHE A 1 23 ? 6.815 3.996 -12.619 1.00 0.00 23 PHE A C 10
ATOM 14199 O O . PHE A 1 23 ? 6.658 4.195 -13.824 1.00 0.00 23 PHE A O 10
ATOM 14216 N N . LEU A 1 24 ? 5.808 3.886 -11.773 1.00 0.00 24 LEU A N 10
ATOM 14217 C CA . LEU A 1 24 ? 4.425 3.902 -12.222 1.00 0.00 24 LEU A CA 10
ATOM 14218 C C . LEU A 1 24 ? 3.647 5.033 -11.562 1.00 0.00 24 LEU A C 10
ATOM 14219 O O . LEU A 1 24 ? 4.171 5.733 -10.692 1.00 0.00 24 LEU A O 10
ATOM 14235 N N . THR A 1 25 ? 2.398 5.204 -11.974 1.00 0.00 25 THR A N 10
ATOM 14236 C CA . THR A 1 25 ? 1.588 6.312 -11.502 1.00 0.00 25 THR A CA 10
ATOM 14237 C C . THR A 1 25 ? 0.991 6.031 -10.125 1.00 0.00 25 THR A C 10
ATOM 14238 O O . THR A 1 25 ? 0.936 4.881 -9.678 1.00 0.00 25 THR A O 10
ATOM 14249 N N . THR A 1 26 ? 0.548 7.096 -9.465 1.00 0.00 26 THR A N 10
ATOM 14250 C CA . THR A 1 26 ? -0.042 7.012 -8.138 1.00 0.00 26 THR A CA 10
ATOM 14251 C C . THR A 1 26 ? -1.230 6.044 -8.108 1.00 0.00 26 THR A C 10
ATOM 14252 O O . THR A 1 26 ? -1.397 5.283 -7.153 1.00 0.00 26 THR A O 10
ATOM 14263 N N . ILE A 1 27 ? -2.042 6.070 -9.162 1.00 0.00 27 ILE A N 10
ATOM 14264 C CA . ILE A 1 27 ? -3.201 5.189 -9.264 1.00 0.00 27 ILE A CA 10
ATOM 14265 C C . ILE A 1 27 ? -2.773 3.723 -9.233 1.00 0.00 27 ILE A C 10
ATOM 14266 O O . ILE A 1 27 ? -3.358 2.909 -8.513 1.00 0.00 27 ILE A O 10
ATOM 14282 N N . GLU A 1 28 ? -1.734 3.401 -9.993 1.00 0.00 28 GLU A N 10
ATOM 14283 C CA . GLU A 1 28 ? -1.228 2.035 -10.065 1.00 0.00 28 GLU A CA 10
ATOM 14284 C C . GLU A 1 28 ? -0.728 1.570 -8.702 1.00 0.00 28 GLU A C 10
ATOM 14285 O O . GLU A 1 28 ? -0.938 0.421 -8.310 1.00 0.00 28 GLU A O 10
ATOM 14297 N N . LEU A 1 29 ? -0.066 2.471 -7.987 1.00 0.00 29 LEU A N 10
ATOM 14298 C CA . LEU A 1 29 ? 0.448 2.165 -6.661 1.00 0.00 29 LEU A CA 10
ATOM 14299 C C . LEU A 1 29 ? -0.701 1.970 -5.678 1.00 0.00 29 LEU A C 10
ATOM 14300 O O . LEU A 1 29 ? -0.684 1.040 -4.869 1.00 0.00 29 LEU A O 10
ATOM 14316 N N . LEU A 1 30 ? -1.702 2.840 -5.767 1.00 0.00 30 LEU A N 10
ATOM 14317 C CA . LEU A 1 30 ? -2.878 2.743 -4.912 1.00 0.00 30 LEU A CA 10
ATOM 14318 C C . LEU A 1 30 ? -3.571 1.398 -5.072 1.00 0.00 30 LEU A C 10
ATOM 14319 O O . LEU A 1 30 ? -3.765 0.681 -4.094 1.00 0.00 30 LEU A O 10
ATOM 14335 N N . GLU A 1 31 ? -3.929 1.056 -6.305 1.00 0.00 31 GLU A N 10
ATOM 14336 C CA . GLU A 1 31 ? -4.662 -0.179 -6.578 1.00 0.00 31 GLU A CA 10
ATOM 14337 C C . GLU A 1 31 ? -3.896 -1.403 -6.079 1.00 0.00 31 GLU A C 10
ATOM 14338 O O . GLU A 1 31 ? -4.489 -2.336 -5.535 1.00 0.00 31 GLU A O 10
ATOM 14350 N N . LYS A 1 32 ? -2.576 -1.386 -6.256 1.00 0.00 32 LYS A N 10
ATOM 14351 C CA . LYS A 1 32 ? -1.727 -2.471 -5.776 1.00 0.00 32 LYS A CA 10
ATOM 14352 C C . LYS A 1 32 ? -1.782 -2.574 -4.260 1.00 0.00 32 LYS A C 10
ATOM 14353 O O . LYS A 1 32 ? -2.083 -3.637 -3.718 1.00 0.00 32 LYS A O 10
ATOM 14372 N N . LEU A 1 33 ? -1.511 -1.462 -3.584 1.00 0.00 33 LEU A N 10
ATOM 14373 C CA . LEU A 1 33 ? -1.555 -1.422 -2.127 1.00 0.00 33 LEU A CA 10
ATOM 14374 C C . LEU A 1 33 ? -2.924 -1.839 -1.611 1.00 0.00 33 LEU A C 10
ATOM 14375 O O . LEU A 1 33 ? -3.019 -2.634 -0.689 1.00 0.00 33 LEU A O 10
ATOM 14391 N N . LYS A 1 34 ? -3.974 -1.318 -2.231 1.00 0.00 34 LYS A N 10
ATOM 14392 C CA . LYS A 1 34 ? -5.344 -1.602 -1.811 1.00 0.00 34 LYS A CA 10
ATOM 14393 C C . LYS A 1 34 ? -5.645 -3.099 -1.835 1.00 0.00 34 LYS A C 10
ATOM 14394 O O . LYS A 1 34 ? -6.060 -3.665 -0.823 1.00 0.00 34 LYS A O 10
ATOM 14413 N N . GLY A 1 35 ? -5.423 -3.740 -2.978 1.00 0.00 35 GLY A N 10
ATOM 14414 C CA . GLY A 1 35 ? -5.692 -5.164 -3.089 1.00 0.00 35 GLY A CA 10
ATOM 14415 C C . GLY A 1 35 ? -4.781 -5.989 -2.199 1.00 0.00 35 GLY A C 10
ATOM 14416 O O . GLY A 1 35 ? -5.234 -6.880 -1.465 1.00 0.00 35 GLY A O 10
ATOM 14420 N N . GLU A 1 36 ? -3.496 -5.677 -2.249 1.00 0.00 36 GLU A N 10
ATOM 14421 C CA . GLU A 1 36 ? -2.503 -6.376 -1.451 1.00 0.00 36 GLU A CA 10
ATOM 14422 C C . GLU A 1 36 ? -2.784 -6.233 0.042 1.00 0.00 36 GLU A C 10
ATOM 14423 O O . GLU A 1 36 ? -2.541 -7.161 0.809 1.00 0.00 36 GLU A O 10
ATOM 14435 N N . LEU A 1 37 ? -3.313 -5.084 0.434 1.00 0.00 37 LEU A N 10
ATOM 14436 C CA . LEU A 1 37 ? -3.611 -4.798 1.833 1.00 0.00 37 LEU A CA 10
ATOM 14437 C C . LEU A 1 37 ? -4.921 -5.447 2.278 1.00 0.00 37 LEU A C 10
ATOM 14438 O O . LEU A 1 37 ? -5.024 -5.930 3.406 1.00 0.00 37 LEU A O 10
ATOM 14454 N N . GLU A 1 38 ? -5.919 -5.475 1.397 1.00 0.00 38 GLU A N 10
ATOM 14455 C CA . GLU A 1 38 ? -7.231 -5.998 1.770 1.00 0.00 38 GLU A CA 10
ATOM 14456 C C . GLU A 1 38 ? -7.178 -7.505 2.003 1.00 0.00 38 GLU A C 10
ATOM 14457 O O . GLU A 1 38 ? -7.988 -8.050 2.752 1.00 0.00 38 GLU A O 10
ATOM 14469 N N . LYS A 1 39 ? -6.223 -8.183 1.372 1.00 0.00 39 LYS A N 10
ATOM 14470 C CA . LYS A 1 39 ? -6.080 -9.618 1.592 1.00 0.00 39 LYS A CA 10
ATOM 14471 C C . LYS A 1 39 ? -5.290 -9.907 2.872 1.00 0.00 39 LYS A C 10
ATOM 14472 O O . LYS A 1 39 ? -5.149 -11.061 3.277 1.00 0.00 39 LYS A O 10
ATOM 14491 N N . ILE A 1 40 ? -4.779 -8.857 3.506 1.00 0.00 40 ILE A N 10
ATOM 14492 C CA . ILE A 1 40 ? -4.190 -8.983 4.833 1.00 0.00 40 ILE A CA 10
ATOM 14493 C C . ILE A 1 40 ? -5.300 -8.871 5.875 1.00 0.00 40 ILE A C 10
ATOM 14494 O O . ILE A 1 40 ? -6.230 -8.077 5.719 1.00 0.00 40 ILE A O 10
ATOM 14510 N N . SER A 1 41 ? -5.212 -9.687 6.915 1.00 0.00 41 SER A N 10
ATOM 14511 C CA . SER A 1 41 ? -6.235 -9.735 7.949 1.00 0.00 41 SER A CA 10
ATOM 14512 C C . SER A 1 41 ? -6.381 -8.376 8.641 1.00 0.00 41 SER A C 10
ATOM 14513 O O . SER A 1 41 ? -5.390 -7.703 8.929 1.00 0.00 41 SER A O 10
ATOM 14521 N N . PHE A 1 42 ? -7.621 -7.984 8.909 1.00 0.00 42 PHE A N 10
ATOM 14522 C CA . PHE A 1 42 ? -7.908 -6.683 9.506 1.00 0.00 42 PHE A CA 10
ATOM 14523 C C . PHE A 1 42 ? -7.309 -6.575 10.909 1.00 0.00 42 PHE A C 10
ATOM 14524 O O . PHE A 1 42 ? -6.855 -5.511 11.320 1.00 0.00 42 PHE A O 10
ATOM 14541 N N . SER A 1 43 ? -7.297 -7.684 11.633 1.00 0.00 43 SER A N 10
ATOM 14542 C CA . SER A 1 43 ? -6.728 -7.709 12.974 1.00 0.00 43 SER A CA 10
ATOM 14543 C C . SER A 1 43 ? -5.224 -7.977 12.928 1.00 0.00 43 SER A C 10
ATOM 14544 O O . SER A 1 43 ? -4.592 -8.231 13.957 1.00 0.00 43 SER A O 10
ATOM 14552 N N . ASP A 1 44 ? -4.660 -7.916 11.727 1.00 0.00 44 ASP A N 10
ATOM 14553 C CA . ASP A 1 44 ? -3.236 -8.164 11.529 1.00 0.00 44 ASP A CA 10
ATOM 14554 C C . ASP A 1 44 ? -2.526 -6.892 11.085 1.00 0.00 44 ASP A C 10
ATOM 14555 O O . ASP A 1 44 ? -1.382 -6.639 11.465 1.00 0.00 44 ASP A O 10
ATOM 14564 N N . LEU A 1 45 ? -3.211 -6.094 10.274 1.00 0.00 45 LEU A N 10
ATOM 14565 C CA . LEU A 1 45 ? -2.653 -4.843 9.774 1.00 0.00 45 LEU A CA 10
ATOM 14566 C C . LEU A 1 45 ? -2.602 -3.783 10.880 1.00 0.00 45 LEU A C 10
ATOM 14567 O O . LEU A 1 45 ? -3.313 -3.894 11.880 1.00 0.00 45 LEU A O 10
ATOM 14583 N N . PRO A 1 46 ? -1.735 -2.759 10.719 1.00 0.00 46 PRO A N 10
ATOM 14584 C CA . PRO A 1 46 ? -1.534 -1.699 11.722 1.00 0.00 46 PRO A CA 10
ATOM 14585 C C . PRO A 1 46 ? -2.837 -1.108 12.258 1.00 0.00 46 PRO A C 10
ATOM 14586 O O . PRO A 1 46 ? -3.813 -0.950 11.520 1.00 0.00 46 PRO A O 10
ATOM 14597 N N . LEU A 1 47 ? -2.832 -0.762 13.543 1.00 0.00 47 LEU A N 10
ATOM 14598 C CA . LEU A 1 47 ? -4.012 -0.222 14.213 1.00 0.00 47 LEU A CA 10
ATOM 14599 C C . LEU A 1 47 ? -4.456 1.093 13.573 1.00 0.00 47 LEU A C 10
ATOM 14600 O O . LEU A 1 47 ? -5.637 1.440 13.596 1.00 0.00 47 LEU A O 10
ATOM 14616 N N . GLU A 1 48 ? -3.503 1.812 12.998 1.00 0.00 48 GLU A N 10
ATOM 14617 C CA . GLU A 1 48 ? -3.792 3.055 12.299 1.00 0.00 48 GLU A CA 10
ATOM 14618 C C . GLU A 1 48 ? -4.727 2.777 11.126 1.00 0.00 48 GLU A C 10
ATOM 14619 O O . GLU A 1 48 ? -5.682 3.516 10.879 1.00 0.00 48 GLU A O 10
ATOM 14631 N N . LEU A 1 49 ? -4.463 1.678 10.433 1.00 0.00 49 LEU A N 10
ATOM 14632 C CA . LEU A 1 49 ? -5.271 1.278 9.294 1.00 0.00 49 LEU A CA 10
ATOM 14633 C C . LEU A 1 49 ? -6.603 0.715 9.775 1.00 0.00 49 LEU A C 10
ATOM 14634 O O . LEU A 1 49 ? -7.608 0.792 9.078 1.00 0.00 49 LEU A O 10
ATOM 14650 N N . GLN A 1 50 ? -6.600 0.161 10.985 1.00 0.00 50 GLN A N 10
ATOM 14651 C CA . GLN A 1 50 ? -7.825 -0.332 11.608 1.00 0.00 50 GLN A CA 10
ATOM 14652 C C . GLN A 1 50 ? -8.756 0.829 11.951 1.00 0.00 50 GLN A C 10
ATOM 14653 O O . GLN A 1 50 ? -9.965 0.649 12.102 1.00 0.00 50 GLN A O 10
ATOM 14667 N N . LYS A 1 51 ? -8.184 2.019 12.090 1.00 0.00 51 LYS A N 10
ATOM 14668 C CA . LYS A 1 51 ? -8.968 3.219 12.346 1.00 0.00 51 LYS A CA 10
ATOM 14669 C C . LYS A 1 51 ? -9.468 3.816 11.034 1.00 0.00 51 LYS A C 10
ATOM 14670 O O . LYS A 1 51 ? -10.516 4.463 10.988 1.00 0.00 51 LYS A O 10
ATOM 14689 N N . LEU A 1 52 ? -8.704 3.600 9.970 1.00 0.00 52 LEU A N 10
ATOM 14690 C CA . LEU A 1 52 ? -9.090 4.061 8.643 1.00 0.00 52 LEU A CA 10
ATOM 14691 C C . LEU A 1 52 ? -10.088 3.099 8.005 1.00 0.00 52 LEU A C 10
ATOM 14692 O O . LEU A 1 52 ? -9.734 2.003 7.579 1.00 0.00 52 LEU A O 10
ATOM 14708 N N . ASP A 1 53 ? -11.340 3.529 7.938 1.00 0.00 53 ASP A N 10
ATOM 14709 C CA . ASP A 1 53 ? -12.420 2.695 7.423 1.00 0.00 53 ASP A CA 10
ATOM 14710 C C . ASP A 1 53 ? -12.295 2.489 5.916 1.00 0.00 53 ASP A C 10
ATOM 14711 O O . ASP A 1 53 ? -12.800 1.509 5.371 1.00 0.00 53 ASP A O 10
ATOM 14720 N N . SER A 1 54 ? -11.629 3.412 5.242 1.00 0.00 54 SER A N 10
ATOM 14721 C CA . SER A 1 54 ? -11.520 3.353 3.796 1.00 0.00 54 SER A CA 10
ATOM 14722 C C . SER A 1 54 ? -10.239 2.639 3.376 1.00 0.00 54 SER A C 10
ATOM 14723 O O . SER A 1 54 ? -9.140 3.023 3.778 1.00 0.00 54 SER A O 10
ATOM 14731 N N . LEU A 1 55 ? -10.392 1.599 2.564 1.00 0.00 55 LEU A N 10
ATOM 14732 C CA . LEU A 1 55 ? -9.256 0.858 2.029 1.00 0.00 55 LEU A CA 10
ATOM 14733 C C . LEU A 1 55 ? -8.312 1.780 1.239 1.00 0.00 55 LEU A C 10
ATOM 14734 O O . LEU A 1 55 ? -7.095 1.715 1.425 1.00 0.00 55 LEU A O 10
ATOM 14750 N N . PRO A 1 56 ? -8.841 2.654 0.342 1.00 0.00 56 PRO A N 10
ATOM 14751 C CA . PRO A 1 56 ? -8.010 3.639 -0.363 1.00 0.00 56 PRO A CA 10
ATOM 14752 C C . PRO A 1 56 ? -7.238 4.538 0.603 1.00 0.00 56 PRO A C 10
ATOM 14753 O O . PRO A 1 56 ? -6.081 4.868 0.359 1.00 0.00 56 PRO A O 10
ATOM 14764 N N . ALA A 1 57 ? -7.880 4.910 1.710 1.00 0.00 57 ALA A N 10
ATOM 14765 C CA . ALA A 1 57 ? -7.262 5.781 2.705 1.00 0.00 57 ALA A CA 10
ATOM 14766 C C . ALA A 1 57 ? -6.100 5.076 3.391 1.00 0.00 57 ALA A C 10
ATOM 14767 O O . ALA A 1 57 ? -5.035 5.663 3.580 1.00 0.00 57 ALA A O 10
ATOM 14774 N N . GLN A 1 58 ? -6.310 3.812 3.749 1.00 0.00 58 GLN A N 10
ATOM 14775 C CA . GLN A 1 58 ? -5.258 2.998 4.344 1.00 0.00 58 GLN A CA 10
ATOM 14776 C C . GLN A 1 58 ? -4.031 2.969 3.441 1.00 0.00 58 GLN A C 10
ATOM 14777 O O . GLN A 1 58 ? -2.920 3.277 3.873 1.00 0.00 58 GLN A O 10
ATOM 14791 N N . ALA A 1 59 ? -4.254 2.627 2.176 1.00 0.00 59 ALA A N 10
ATOM 14792 C CA . ALA A 1 59 ? -3.173 2.525 1.203 1.00 0.00 59 ALA A CA 10
ATOM 14793 C C . ALA A 1 59 ? -2.515 3.881 0.957 1.00 0.00 59 ALA A C 10
ATOM 14794 O O . ALA A 1 59 ? -1.291 3.982 0.882 1.00 0.00 59 ALA A O 10
ATOM 14801 N N . GLN A 1 60 ? -3.333 4.918 0.839 1.00 0.00 60 GLN A N 10
ATOM 14802 C CA . GLN A 1 60 ? -2.832 6.259 0.575 1.00 0.00 60 GLN A CA 10
ATOM 14803 C C . GLN A 1 60 ? -1.965 6.733 1.737 1.00 0.00 60 GLN A C 10
ATOM 14804 O O . GLN A 1 60 ? -0.899 7.313 1.535 1.00 0.00 60 GLN A O 10
ATOM 14818 N N . HIS A 1 61 ? -2.423 6.464 2.955 1.00 0.00 61 HIS A N 10
ATOM 14819 C CA . HIS A 1 61 ? -1.708 6.889 4.152 1.00 0.00 61 HIS A CA 10
ATOM 14820 C C . HIS A 1 61 ? -0.353 6.198 4.253 1.00 0.00 61 HIS A C 10
ATOM 14821 O O . HIS A 1 61 ? 0.592 6.760 4.801 1.00 0.00 61 HIS A O 10
ATOM 14836 N N . LEU A 1 62 ? -0.270 4.978 3.731 1.00 0.00 62 LEU A N 10
ATOM 14837 C CA . LEU A 1 62 ? 1.001 4.265 3.666 1.00 0.00 62 LEU A CA 10
ATOM 14838 C C . LEU A 1 62 ? 1.989 5.058 2.818 1.00 0.00 62 LEU A C 10
ATOM 14839 O O . LEU A 1 62 ? 3.120 5.329 3.238 1.00 0.00 62 LEU A O 10
ATOM 14855 N N . ILE A 1 63 ? 1.527 5.445 1.633 1.00 0.00 63 ILE A N 10
ATOM 14856 C CA . ILE A 1 63 ? 2.299 6.262 0.708 1.00 0.00 63 ILE A CA 10
ATOM 14857 C C . ILE A 1 63 ? 2.680 7.592 1.352 1.00 0.00 63 ILE A C 10
ATOM 14858 O O . ILE A 1 63 ? 3.826 8.041 1.262 1.00 0.00 63 ILE A O 10
ATOM 14874 N N . ASP A 1 64 ? 1.700 8.209 1.996 1.00 0.00 64 ASP A N 10
ATOM 14875 C CA . ASP A 1 64 ? 1.875 9.518 2.613 1.00 0.00 64 ASP A CA 10
ATOM 14876 C C . ASP A 1 64 ? 2.879 9.456 3.757 1.00 0.00 64 ASP A C 10
ATOM 14877 O O . ASP A 1 64 ? 3.962 10.037 3.674 1.00 0.00 64 ASP A O 10
ATOM 14886 N N . THR A 1 65 ? 2.528 8.731 4.810 1.00 0.00 65 THR A N 10
ATOM 14887 C CA . THR A 1 65 ? 3.364 8.664 5.994 1.00 0.00 65 THR A CA 10
ATOM 14888 C C . THR A 1 65 ? 3.274 7.304 6.680 1.00 0.00 65 THR A C 10
ATOM 14889 O O . THR A 1 65 ? 2.668 7.168 7.744 1.00 0.00 65 THR A O 10
ATOM 14900 N N . SER A 1 66 ? 3.829 6.282 6.045 1.00 0.00 66 SER A N 10
ATOM 14901 C CA . SER A 1 66 ? 3.992 4.989 6.691 1.00 0.00 66 SER A CA 10
ATOM 14902 C C . SER A 1 66 ? 5.270 4.311 6.209 1.00 0.00 66 SER A C 10
ATOM 14903 O O . SER A 1 66 ? 6.102 4.933 5.543 1.00 0.00 66 SER A O 10
ATOM 14911 N N . CYS A 1 67 ? 5.428 3.047 6.558 1.00 0.00 67 CYS A N 10
ATOM 14912 C CA . CYS A 1 67 ? 6.620 2.295 6.205 1.00 0.00 67 CYS A CA 10
ATOM 14913 C C . CYS A 1 67 ? 6.326 1.350 5.035 1.00 0.00 67 CYS A C 10
ATOM 14914 O O . CYS A 1 67 ? 5.482 1.647 4.191 1.00 0.00 67 CYS A O 10
ATOM 14922 N N . GLU A 1 68 ? 7.015 0.217 4.992 1.00 0.00 68 GLU A N 10
ATOM 14923 C CA . GLU A 1 68 ? 6.834 -0.746 3.917 1.00 0.00 68 GLU A CA 10
ATOM 14924 C C . GLU A 1 68 ? 5.826 -1.814 4.330 1.00 0.00 68 GLU A C 10
ATOM 14925 O O . GLU A 1 68 ? 5.491 -1.945 5.509 1.00 0.00 68 GLU A O 10
ATOM 14937 N N . LEU A 1 69 ? 5.340 -2.570 3.356 1.00 0.00 69 LEU A N 10
ATOM 14938 C CA . LEU A 1 69 ? 4.288 -3.541 3.602 1.00 0.00 69 LEU A CA 10
ATOM 14939 C C . LEU A 1 69 ? 4.639 -4.896 3.005 1.00 0.00 69 LEU A C 10
ATOM 14940 O O . LEU A 1 69 ? 4.915 -5.009 1.810 1.00 0.00 69 LEU A O 10
ATOM 14956 N N . ASP A 1 70 ? 4.649 -5.920 3.840 1.00 0.00 70 ASP A N 10
ATOM 14957 C CA . ASP A 1 70 ? 4.735 -7.281 3.343 1.00 0.00 70 ASP A CA 10
ATOM 14958 C C . ASP A 1 70 ? 3.332 -7.728 2.976 1.00 0.00 70 ASP A C 10
ATOM 14959 O O . ASP A 1 70 ? 2.385 -7.515 3.729 1.00 0.00 70 ASP A O 10
ATOM 14968 N N . VAL A 1 71 ? 3.190 -8.316 1.807 1.00 0.00 71 VAL A N 10
ATOM 14969 C CA . VAL A 1 71 ? 1.870 -8.567 1.255 1.00 0.00 71 VAL A CA 10
ATOM 14970 C C . VAL A 1 71 ? 1.550 -10.054 1.194 1.00 0.00 71 VAL A C 10
ATOM 14971 O O . VAL A 1 71 ? 0.744 -10.489 0.371 1.00 0.00 71 VAL A O 10
ATOM 14984 N N . GLY A 1 72 ? 2.167 -10.821 2.076 1.00 0.00 72 GLY A N 10
ATOM 14985 C CA . GLY A 1 72 ? 1.866 -12.236 2.165 1.00 0.00 72 GLY A CA 10
ATOM 14986 C C . GLY A 1 72 ? 2.631 -13.048 1.147 1.00 0.00 72 GLY A C 10
ATOM 14987 O O . GLY A 1 72 ? 3.378 -12.490 0.348 1.00 0.00 72 GLY A O 10
ATOM 14991 N N . ALA A 1 73 ? 2.469 -14.369 1.205 1.00 0.00 73 ALA A N 10
ATOM 14992 C CA . ALA A 1 73 ? 3.099 -15.293 0.253 1.00 0.00 73 ALA A CA 10
ATOM 14993 C C . ALA A 1 73 ? 4.627 -15.177 0.263 1.00 0.00 73 ALA A C 10
ATOM 14994 O O . ALA A 1 73 ? 5.305 -15.656 -0.650 1.00 0.00 73 ALA A O 10
ATOM 15001 N N . GLY A 1 74 ? 5.165 -14.549 1.301 1.00 0.00 74 GLY A N 10
ATOM 15002 C CA . GLY A 1 74 ? 6.597 -14.349 1.404 1.00 0.00 74 GLY A CA 10
ATOM 15003 C C . GLY A 1 74 ? 7.124 -13.272 0.468 1.00 0.00 74 GLY A C 10
ATOM 15004 O O . GLY A 1 74 ? 8.335 -13.092 0.349 1.00 0.00 74 GLY A O 10
ATOM 15008 N N . LYS A 1 75 ? 6.226 -12.557 -0.202 1.00 0.00 75 LYS A N 10
ATOM 15009 C CA . LYS A 1 75 ? 6.634 -11.488 -1.105 1.00 0.00 75 LYS A CA 10
ATOM 15010 C C . LYS A 1 75 ? 6.478 -10.130 -0.431 1.00 0.00 75 LYS A C 10
ATOM 15011 O O . LYS A 1 75 ? 5.518 -9.890 0.306 1.00 0.00 75 LYS A O 10
ATOM 15030 N N . TYR A 1 76 ? 7.433 -9.248 -0.677 1.00 0.00 76 TYR A N 10
ATOM 15031 C CA . TYR A 1 76 ? 7.438 -7.938 -0.045 1.00 0.00 76 TYR A CA 10
ATOM 15032 C C . TYR A 1 76 ? 7.166 -6.843 -1.060 1.00 0.00 76 TYR A C 10
ATOM 15033 O O . TYR A 1 76 ? 7.611 -6.922 -2.204 1.00 0.00 76 TYR A O 10
ATOM 15051 N N . LEU A 1 77 ? 6.423 -5.835 -0.633 1.00 0.00 77 LEU A N 10
ATOM 15052 C CA . LEU A 1 77 ? 6.098 -4.708 -1.486 1.00 0.00 77 LEU A CA 10
ATOM 15053 C C . LEU A 1 77 ? 6.751 -3.449 -0.935 1.00 0.00 77 LEU A C 10
ATOM 15054 O O . LEU A 1 77 ? 6.395 -2.972 0.146 1.00 0.00 77 LEU A O 10
ATOM 15070 N N . GLN A 1 78 ? 7.722 -2.925 -1.663 1.00 0.00 78 GLN A N 10
ATOM 15071 C CA . GLN A 1 78 ? 8.429 -1.733 -1.226 1.00 0.00 78 GLN A CA 10
ATOM 15072 C C . GLN A 1 78 ? 8.318 -0.639 -2.275 1.00 0.00 78 GLN A C 10
ATOM 15073 O O . GLN A 1 78 ? 8.544 -0.880 -3.457 1.00 0.00 78 GLN A O 10
ATOM 15087 N N . TRP A 1 79 ? 7.971 0.559 -1.841 1.00 0.00 79 TRP A N 10
ATOM 15088 C CA . TRP A 1 79 ? 7.805 1.678 -2.750 1.00 0.00 79 TRP A CA 10
ATOM 15089 C C . TRP A 1 79 ? 8.444 2.929 -2.165 1.00 0.00 79 TRP A C 10
ATOM 15090 O O . TRP A 1 79 ? 8.336 3.192 -0.966 1.00 0.00 79 TRP A O 10
ATOM 15111 N N . TYR A 1 80 ? 9.138 3.678 -3.004 1.00 0.00 80 TYR A N 10
ATOM 15112 C CA . TYR A 1 80 ? 9.704 4.949 -2.588 1.00 0.00 80 TYR A CA 10
ATOM 15113 C C . TYR A 1 80 ? 9.588 5.971 -3.708 1.00 0.00 80 TYR A C 10
ATOM 15114 O O . TYR A 1 80 ? 9.662 5.625 -4.890 1.00 0.00 80 TYR A O 10
ATOM 15132 N N . ALA A 1 81 ? 9.387 7.223 -3.330 1.00 0.00 81 ALA A N 10
ATOM 15133 C CA . ALA A 1 81 ? 9.259 8.301 -4.293 1.00 0.00 81 ALA A CA 10
ATOM 15134 C C . ALA A 1 81 ? 10.627 8.732 -4.790 1.00 0.00 81 ALA A C 10
ATOM 15135 O O . ALA A 1 81 ? 11.567 8.865 -4.003 1.00 0.00 81 ALA A O 10
ATOM 15142 N N . VAL A 1 82 ? 10.741 8.943 -6.090 1.00 0.00 82 VAL A N 10
ATOM 15143 C CA . VAL A 1 82 ? 11.984 9.424 -6.662 1.00 0.00 82 VAL A CA 10
ATOM 15144 C C . VAL A 1 82 ? 12.051 10.937 -6.533 1.00 0.00 82 VAL A C 10
ATOM 15145 O O . VAL A 1 82 ? 11.076 11.642 -6.804 1.00 0.00 82 VAL A O 10
ATOM 15158 N N . ARG A 1 83 ? 13.186 11.432 -6.076 1.00 0.00 83 ARG A N 10
ATOM 15159 C CA . ARG A 1 83 ? 13.333 12.846 -5.781 1.00 0.00 83 ARG A CA 10
ATOM 15160 C C . ARG A 1 83 ? 14.569 13.398 -6.464 1.00 0.00 83 ARG A C 10
ATOM 15161 O O . ARG A 1 83 ? 15.592 12.717 -6.553 1.00 0.00 83 ARG A O 10
ATOM 15182 N N . LEU A 1 84 ? 14.466 14.626 -6.953 1.00 0.00 84 LEU A N 10
ATOM 15183 C CA . LEU A 1 84 ? 15.590 15.292 -7.596 1.00 0.00 84 LEU A CA 10
ATOM 15184 C C . LEU A 1 84 ? 16.721 15.491 -6.594 1.00 0.00 84 LEU A C 10
ATOM 15185 O O . LEU A 1 84 ? 17.895 15.291 -6.911 1.00 0.00 84 LEU A O 10
ATOM 15201 N N . GLU A 1 85 ? 16.357 15.878 -5.381 1.00 0.00 85 GLU A N 10
ATOM 15202 C CA . GLU A 1 85 ? 17.309 15.963 -4.293 1.00 0.00 85 GLU A CA 10
ATOM 15203 C C . GLU A 1 85 ? 16.899 15.016 -3.175 1.00 0.00 85 GLU A C 10
ATOM 15204 O O . GLU A 1 85 ? 15.728 14.949 -2.799 1.00 0.00 85 GLU A O 10
ATOM 15216 N N . LYS A 1 86 ? 17.861 14.264 -2.669 1.00 0.00 86 LYS A N 10
ATOM 15217 C CA . LYS A 1 86 ? 17.591 13.266 -1.647 1.00 0.00 86 LYS A CA 10
ATOM 15218 C C . LYS A 1 86 ? 18.105 13.729 -0.290 1.00 0.00 86 LYS A C 10
ATOM 15219 O O . LYS A 1 86 ? 19.277 13.552 0.044 1.00 0.00 86 LYS A O 10
ATOM 15238 N N . LEU A 1 87 ? 17.219 14.330 0.487 1.00 0.00 87 LEU A N 10
ATOM 15239 C CA . LEU A 1 87 ? 17.576 14.831 1.805 1.00 0.00 87 LEU A CA 10
ATOM 15240 C C . LEU A 1 87 ? 17.398 13.739 2.852 1.00 0.00 87 LEU A C 10
ATOM 15241 O O . LEU A 1 87 ? 17.748 13.916 4.022 1.00 0.00 87 LEU A O 10
ATOM 15257 N N . GLU A 1 88 ? 16.863 12.605 2.407 1.00 0.00 88 GLU A N 10
ATOM 15258 C CA . GLU A 1 88 ? 16.688 11.427 3.254 1.00 0.00 88 GLU A CA 10
ATOM 15259 C C . GLU A 1 88 ? 18.031 10.912 3.770 1.00 0.00 88 GLU A C 10
ATOM 15260 O O . GLU A 1 88 ? 18.098 10.254 4.811 1.00 0.00 88 GLU A O 10
ATOM 15272 N N . HIS A 1 89 ? 19.101 11.213 3.040 1.00 0.00 89 HIS A N 10
ATOM 15273 C CA . HIS A 1 89 ? 20.432 10.759 3.415 1.00 0.00 89 HIS A CA 10
ATOM 15274 C C . HIS A 1 89 ? 20.972 11.587 4.578 1.00 0.00 89 HIS A C 10
ATOM 15275 O O . HIS A 1 89 ? 21.803 12.476 4.393 1.00 0.00 89 HIS A O 10
ATOM 15290 N N . HIS A 1 90 ? 20.456 11.323 5.768 1.00 0.00 90 HIS A N 10
ATOM 15291 C CA . HIS A 1 90 ? 20.969 11.953 6.974 1.00 0.00 90 HIS A CA 10
ATOM 15292 C C . HIS A 1 90 ? 21.201 10.912 8.060 1.00 0.00 90 HIS A C 10
ATOM 15293 O O . HIS A 1 90 ? 21.443 11.245 9.216 1.00 0.00 90 HIS A O 10
ATOM 15308 N N . HIS A 1 91 ? 21.125 9.647 7.674 1.00 0.00 91 HIS A N 10
ATOM 15309 C CA . HIS A 1 91 ? 21.414 8.556 8.589 1.00 0.00 91 HIS A CA 10
ATOM 15310 C C . HIS A 1 91 ? 22.681 7.842 8.142 1.00 0.00 91 HIS A C 10
ATOM 15311 O O . HIS A 1 91 ? 23.104 7.985 6.994 1.00 0.00 91 HIS A O 10
ATOM 15326 N N . HIS A 1 92 ? 23.274 7.071 9.036 1.00 0.00 92 HIS A N 10
ATOM 15327 C CA . HIS A 1 92 ? 24.539 6.409 8.745 1.00 0.00 92 HIS A CA 10
ATOM 15328 C C . HIS A 1 92 ? 24.303 5.032 8.144 1.00 0.00 92 HIS A C 10
ATOM 15329 O O . HIS A 1 92 ? 23.472 4.265 8.634 1.00 0.00 92 HIS A O 10
ATOM 15344 N N . HIS A 1 93 ? 25.039 4.724 7.088 1.00 0.00 93 HIS A N 10
ATOM 15345 C CA . HIS A 1 93 ? 24.938 3.428 6.434 1.00 0.00 93 HIS A CA 10
ATOM 15346 C C . HIS A 1 93 ? 26.316 2.786 6.339 1.00 0.00 93 HIS A C 10
ATOM 15347 O O . HIS A 1 93 ? 27.162 3.223 5.561 1.00 0.00 93 HIS A O 10
ATOM 15362 N N . HIS A 1 94 ? 26.538 1.762 7.144 1.00 0.00 94 HIS A N 10
ATOM 15363 C CA . HIS A 1 94 ? 27.809 1.055 7.151 1.00 0.00 94 HIS A CA 10
ATOM 15364 C C . HIS A 1 94 ? 27.592 -0.399 6.773 1.00 0.00 94 HIS A C 10
ATOM 15365 O O . HIS A 1 94 ? 27.082 -1.156 7.624 1.00 0.00 94 HIS A O 10
ATOM 15381 N N . MET A 1 1 ? -12.688 21.776 -18.068 1.00 0.00 1 MET A N 11
ATOM 15382 C CA . MET A 1 1 ? -11.394 21.398 -17.456 1.00 0.00 1 MET A CA 11
ATOM 15383 C C . MET A 1 1 ? -10.298 22.323 -17.966 1.00 0.00 1 MET A C 11
ATOM 15384 O O . MET A 1 1 ? -9.893 22.241 -19.125 1.00 0.00 1 MET A O 11
ATOM 15400 N N . PRO A 1 2 ? -9.823 23.239 -17.109 1.00 0.00 2 PRO A N 11
ATOM 15401 C CA . PRO A 1 2 ? -8.799 24.206 -17.474 1.00 0.00 2 PRO A CA 11
ATOM 15402 C C . PRO A 1 2 ? -7.384 23.648 -17.330 1.00 0.00 2 PRO A C 11
ATOM 15403 O O . PRO A 1 2 ? -6.750 23.269 -18.318 1.00 0.00 2 PRO A O 11
ATOM 15414 N N . ASP A 1 3 ? -6.903 23.582 -16.096 1.00 0.00 3 ASP A N 11
ATOM 15415 C CA . ASP A 1 3 ? -5.545 23.122 -15.823 1.00 0.00 3 ASP A CA 11
ATOM 15416 C C . ASP A 1 3 ? -5.542 21.633 -15.514 1.00 0.00 3 ASP A C 11
ATOM 15417 O O . ASP A 1 3 ? -6.583 21.065 -15.177 1.00 0.00 3 ASP A O 11
ATOM 15426 N N . PRO A 1 4 ? -4.377 20.975 -15.630 1.00 0.00 4 PRO A N 11
ATOM 15427 C CA . PRO A 1 4 ? -4.226 19.575 -15.239 1.00 0.00 4 PRO A CA 11
ATOM 15428 C C . PRO A 1 4 ? -4.523 19.378 -13.756 1.00 0.00 4 PRO A C 11
ATOM 15429 O O . PRO A 1 4 ? -4.612 20.350 -12.999 1.00 0.00 4 PRO A O 11
ATOM 15440 N N . LEU A 1 5 ? -4.666 18.122 -13.350 1.00 0.00 5 LEU A N 11
ATOM 15441 C CA . LEU A 1 5 ? -5.017 17.789 -11.973 1.00 0.00 5 LEU A CA 11
ATOM 15442 C C . LEU A 1 5 ? -4.079 18.477 -10.979 1.00 0.00 5 LEU A C 11
ATOM 15443 O O . LEU A 1 5 ? -2.858 18.453 -11.136 1.00 0.00 5 LEU A O 11
ATOM 15459 N N . MET A 1 6 ? -4.669 19.106 -9.972 1.00 0.00 6 MET A N 11
ATOM 15460 C CA . MET A 1 6 ? -3.911 19.850 -8.970 1.00 0.00 6 MET A CA 11
ATOM 15461 C C . MET A 1 6 ? -3.069 18.902 -8.135 1.00 0.00 6 MET A C 11
ATOM 15462 O O . MET A 1 6 ? -1.920 19.192 -7.796 1.00 0.00 6 MET A O 11
ATOM 15476 N N . TYR A 1 7 ? -3.660 17.766 -7.809 1.00 0.00 7 TYR A N 11
ATOM 15477 C CA . TYR A 1 7 ? -2.992 16.748 -7.021 1.00 0.00 7 TYR A CA 11
ATOM 15478 C C . TYR A 1 7 ? -2.226 15.824 -7.953 1.00 0.00 7 TYR A C 11
ATOM 15479 O O . TYR A 1 7 ? -2.721 14.762 -8.331 1.00 0.00 7 TYR A O 11
ATOM 15497 N N . GLN A 1 8 ? -1.043 16.274 -8.355 1.00 0.00 8 GLN A N 11
ATOM 15498 C CA . GLN A 1 8 ? -0.218 15.550 -9.314 1.00 0.00 8 GLN A CA 11
ATOM 15499 C C . GLN A 1 8 ? 0.024 14.112 -8.877 1.00 0.00 8 GLN A C 11
ATOM 15500 O O . GLN A 1 8 ? 0.320 13.840 -7.710 1.00 0.00 8 GLN A O 11
ATOM 15514 N N . GLN A 1 9 ? -0.119 13.200 -9.825 1.00 0.00 9 GLN A N 11
ATOM 15515 C CA . GLN A 1 9 ? 0.160 11.798 -9.587 1.00 0.00 9 GLN A CA 11
ATOM 15516 C C . GLN A 1 9 ? 1.661 11.560 -9.674 1.00 0.00 9 GLN A C 11
ATOM 15517 O O . GLN A 1 9 ? 2.227 11.523 -10.766 1.00 0.00 9 GLN A O 11
ATOM 15531 N N . ASP A 1 10 ? 2.297 11.427 -8.518 1.00 0.00 10 ASP A N 11
ATOM 15532 C CA . ASP A 1 10 ? 3.741 11.240 -8.452 1.00 0.00 10 ASP A CA 11
ATOM 15533 C C . ASP A 1 10 ? 4.129 9.887 -9.025 1.00 0.00 10 ASP A C 11
ATOM 15534 O O . ASP A 1 10 ? 3.277 9.016 -9.215 1.00 0.00 10 ASP A O 11
ATOM 15543 N N . ASN A 1 11 ? 5.413 9.706 -9.287 1.00 0.00 11 ASN A N 11
ATOM 15544 C CA . ASN A 1 11 ? 5.903 8.450 -9.822 1.00 0.00 11 ASN A CA 11
ATOM 15545 C C . ASN A 1 11 ? 6.653 7.681 -8.741 1.00 0.00 11 ASN A C 11
ATOM 15546 O O . ASN A 1 11 ? 7.561 8.206 -8.091 1.00 0.00 11 ASN A O 11
ATOM 15557 N N . PHE A 1 12 ? 6.237 6.447 -8.524 1.00 0.00 12 PHE A N 11
ATOM 15558 C CA . PHE A 1 12 ? 6.862 5.591 -7.533 1.00 0.00 12 PHE A CA 11
ATOM 15559 C C . PHE A 1 12 ? 7.324 4.302 -8.190 1.00 0.00 12 PHE A C 11
ATOM 15560 O O . PHE A 1 12 ? 6.630 3.758 -9.050 1.00 0.00 12 PHE A O 11
ATOM 15577 N N . VAL A 1 13 ? 8.495 3.821 -7.807 1.00 0.00 13 VAL A N 11
ATOM 15578 C CA . VAL A 1 13 ? 8.977 2.550 -8.322 1.00 0.00 13 VAL A CA 11
ATOM 15579 C C . VAL A 1 13 ? 8.596 1.428 -7.363 1.00 0.00 13 VAL A C 11
ATOM 15580 O O . VAL A 1 13 ? 8.816 1.527 -6.152 1.00 0.00 13 VAL A O 11
ATOM 15593 N N . VAL A 1 14 ? 7.991 0.382 -7.904 1.00 0.00 14 VAL A N 11
ATOM 15594 C CA . VAL A 1 14 ? 7.559 -0.746 -7.097 1.00 0.00 14 VAL A CA 11
ATOM 15595 C C . VAL A 1 14 ? 8.522 -1.916 -7.257 1.00 0.00 14 VAL A C 11
ATOM 15596 O O . VAL A 1 14 ? 8.691 -2.455 -8.353 1.00 0.00 14 VAL A O 11
ATOM 15609 N N . LEU A 1 15 ? 9.155 -2.297 -6.162 1.00 0.00 15 LEU A N 11
ATOM 15610 C CA . LEU A 1 15 ? 10.092 -3.402 -6.172 1.00 0.00 15 LEU A CA 11
ATOM 15611 C C . LEU A 1 15 ? 9.612 -4.487 -5.231 1.00 0.00 15 LEU A C 11
ATOM 15612 O O . LEU A 1 15 ? 9.720 -4.378 -4.008 1.00 0.00 15 LEU A O 11
ATOM 15628 N N . GLU A 1 16 ? 9.041 -5.513 -5.821 1.00 0.00 16 GLU A N 11
ATOM 15629 C CA . GLU A 1 16 ? 8.528 -6.642 -5.070 1.00 0.00 16 GLU A CA 11
ATOM 15630 C C . GLU A 1 16 ? 9.579 -7.738 -4.967 1.00 0.00 16 GLU A C 11
ATOM 15631 O O . GLU A 1 16 ? 10.518 -7.787 -5.762 1.00 0.00 16 GLU A O 11
ATOM 15643 N N . THR A 1 17 ? 9.408 -8.605 -3.981 1.00 0.00 17 THR A N 11
ATOM 15644 C CA . THR A 1 17 ? 10.276 -9.759 -3.789 1.00 0.00 17 THR A CA 11
ATOM 15645 C C . THR A 1 17 ? 10.353 -10.624 -5.052 1.00 0.00 17 THR A C 11
ATOM 15646 O O . THR A 1 17 ? 11.435 -11.048 -5.462 1.00 0.00 17 THR A O 11
ATOM 15657 N N . ASN A 1 18 ? 9.205 -10.861 -5.676 1.00 0.00 18 ASN A N 11
ATOM 15658 C CA . ASN A 1 18 ? 9.150 -11.696 -6.871 1.00 0.00 18 ASN A CA 11
ATOM 15659 C C . ASN A 1 18 ? 9.589 -10.913 -8.104 1.00 0.00 18 ASN A C 11
ATOM 15660 O O . ASN A 1 18 ? 10.698 -11.104 -8.603 1.00 0.00 18 ASN A O 11
ATOM 15671 N N . GLN A 1 19 ? 8.729 -10.020 -8.584 1.00 0.00 19 GLN A N 11
ATOM 15672 C CA . GLN A 1 19 ? 9.024 -9.253 -9.789 1.00 0.00 19 GLN A CA 11
ATOM 15673 C C . GLN A 1 19 ? 8.838 -7.758 -9.572 1.00 0.00 19 GLN A C 11
ATOM 15674 O O . GLN A 1 19 ? 7.713 -7.272 -9.473 1.00 0.00 19 GLN A O 11
ATOM 15688 N N . PRO A 1 20 ? 9.944 -7.010 -9.478 1.00 0.00 20 PRO A N 11
ATOM 15689 C CA . PRO A 1 20 ? 9.913 -5.551 -9.420 1.00 0.00 20 PRO A CA 11
ATOM 15690 C C . PRO A 1 20 ? 9.646 -4.951 -10.796 1.00 0.00 20 PRO A C 11
ATOM 15691 O O . PRO A 1 20 ? 10.340 -5.269 -11.763 1.00 0.00 20 PRO A O 11
ATOM 15702 N N . GLU A 1 21 ? 8.650 -4.084 -10.880 1.00 0.00 21 GLU A N 11
ATOM 15703 C CA . GLU A 1 21 ? 8.280 -3.481 -12.150 1.00 0.00 21 GLU A CA 11
ATOM 15704 C C . GLU A 1 21 ? 8.839 -2.069 -12.258 1.00 0.00 21 GLU A C 11
ATOM 15705 O O . GLU A 1 21 ? 9.671 -1.657 -11.447 1.00 0.00 21 GLU A O 11
ATOM 15717 N N . GLN A 1 22 ? 8.399 -1.335 -13.271 1.00 0.00 22 GLN A N 11
ATOM 15718 C CA . GLN A 1 22 ? 8.884 0.021 -13.487 1.00 0.00 22 GLN A CA 11
ATOM 15719 C C . GLN A 1 22 ? 8.155 1.014 -12.581 1.00 0.00 22 GLN A C 11
ATOM 15720 O O . GLN A 1 22 ? 7.517 0.629 -11.599 1.00 0.00 22 GLN A O 11
ATOM 15734 N N . PHE A 1 23 ? 8.255 2.292 -12.917 1.00 0.00 23 PHE A N 11
ATOM 15735 C CA . PHE A 1 23 ? 7.651 3.343 -12.113 1.00 0.00 23 PHE A CA 11
ATOM 15736 C C . PHE A 1 23 ? 6.202 3.560 -12.526 1.00 0.00 23 PHE A C 11
ATOM 15737 O O . PHE A 1 23 ? 5.854 3.419 -13.699 1.00 0.00 23 PHE A O 11
ATOM 15754 N N . LEU A 1 24 ? 5.368 3.896 -11.559 1.00 0.00 24 LEU A N 11
ATOM 15755 C CA . LEU A 1 24 ? 3.952 4.101 -11.809 1.00 0.00 24 LEU A CA 11
ATOM 15756 C C . LEU A 1 24 ? 3.418 5.244 -10.954 1.00 0.00 24 LEU A C 11
ATOM 15757 O O . LEU A 1 24 ? 4.129 5.766 -10.095 1.00 0.00 24 LEU A O 11
ATOM 15773 N N . THR A 1 25 ? 2.172 5.628 -11.192 1.00 0.00 25 THR A N 11
ATOM 15774 C CA . THR A 1 25 ? 1.606 6.807 -10.553 1.00 0.00 25 THR A CA 11
ATOM 15775 C C . THR A 1 25 ? 1.020 6.493 -9.179 1.00 0.00 25 THR A C 11
ATOM 15776 O O . THR A 1 25 ? 0.898 5.327 -8.793 1.00 0.00 25 THR A O 11
ATOM 15787 N N . THR A 1 26 ? 0.663 7.551 -8.450 1.00 0.00 26 THR A N 11
ATOM 15788 C CA . THR A 1 26 ? -0.007 7.427 -7.160 1.00 0.00 26 THR A CA 11
ATOM 15789 C C . THR A 1 26 ? -1.241 6.534 -7.267 1.00 0.00 26 THR A C 11
ATOM 15790 O O . THR A 1 26 ? -1.451 5.652 -6.440 1.00 0.00 26 THR A O 11
ATOM 15801 N N . ILE A 1 27 ? -2.044 6.766 -8.304 1.00 0.00 27 ILE A N 11
ATOM 15802 C CA . ILE A 1 27 ? -3.264 5.994 -8.521 1.00 0.00 27 ILE A CA 11
ATOM 15803 C C . ILE A 1 27 ? -2.936 4.520 -8.736 1.00 0.00 27 ILE A C 11
ATOM 15804 O O . ILE A 1 27 ? -3.546 3.642 -8.129 1.00 0.00 27 ILE A O 11
ATOM 15820 N N . GLU A 1 28 ? -1.955 4.261 -9.595 1.00 0.00 28 GLU A N 11
ATOM 15821 C CA . GLU A 1 28 ? -1.494 2.902 -9.847 1.00 0.00 28 GLU A CA 11
ATOM 15822 C C . GLU A 1 28 ? -1.070 2.221 -8.554 1.00 0.00 28 GLU A C 11
ATOM 15823 O O . GLU A 1 28 ? -1.437 1.073 -8.295 1.00 0.00 28 GLU A O 11
ATOM 15835 N N . LEU A 1 29 ? -0.300 2.939 -7.746 1.00 0.00 29 LEU A N 11
ATOM 15836 C CA . LEU A 1 29 ? 0.177 2.414 -6.477 1.00 0.00 29 LEU A CA 11
ATOM 15837 C C . LEU A 1 29 ? -0.994 2.172 -5.528 1.00 0.00 29 LEU A C 11
ATOM 15838 O O . LEU A 1 29 ? -1.073 1.124 -4.893 1.00 0.00 29 LEU A O 11
ATOM 15854 N N . LEU A 1 30 ? -1.908 3.137 -5.464 1.00 0.00 30 LEU A N 11
ATOM 15855 C CA . LEU A 1 30 ? -3.102 3.034 -4.626 1.00 0.00 30 LEU A CA 11
ATOM 15856 C C . LEU A 1 30 ? -3.868 1.745 -4.891 1.00 0.00 30 LEU A C 11
ATOM 15857 O O . LEU A 1 30 ? -4.172 0.991 -3.967 1.00 0.00 30 LEU A O 11
ATOM 15873 N N . GLU A 1 31 ? -4.163 1.494 -6.156 1.00 0.00 31 GLU A N 11
ATOM 15874 C CA . GLU A 1 31 ? -4.999 0.365 -6.539 1.00 0.00 31 GLU A CA 11
ATOM 15875 C C . GLU A 1 31 ? -4.341 -0.975 -6.215 1.00 0.00 31 GLU A C 11
ATOM 15876 O O . GLU A 1 31 ? -5.016 -1.917 -5.795 1.00 0.00 31 GLU A O 11
ATOM 15888 N N . LYS A 1 32 ? -3.027 -1.075 -6.401 1.00 0.00 32 LYS A N 11
ATOM 15889 C CA . LYS A 1 32 ? -2.338 -2.323 -6.088 1.00 0.00 32 LYS A CA 11
ATOM 15890 C C . LYS A 1 32 ? -2.077 -2.450 -4.590 1.00 0.00 32 LYS A C 11
ATOM 15891 O O . LYS A 1 32 ? -2.115 -3.552 -4.046 1.00 0.00 32 LYS A O 11
ATOM 15910 N N . LEU A 1 33 ? -1.838 -1.324 -3.920 1.00 0.00 33 LEU A N 11
ATOM 15911 C CA . LEU A 1 33 ? -1.746 -1.319 -2.462 1.00 0.00 33 LEU A CA 11
ATOM 15912 C C . LEU A 1 33 ? -3.062 -1.785 -1.868 1.00 0.00 33 LEU A C 11
ATOM 15913 O O . LEU A 1 33 ? -3.083 -2.616 -0.974 1.00 0.00 33 LEU A O 11
ATOM 15929 N N . LYS A 1 34 ? -4.156 -1.247 -2.390 1.00 0.00 34 LYS A N 11
ATOM 15930 C CA . LYS A 1 34 ? -5.494 -1.620 -1.953 1.00 0.00 34 LYS A CA 11
ATOM 15931 C C . LYS A 1 34 ? -5.729 -3.117 -2.110 1.00 0.00 34 LYS A C 11
ATOM 15932 O O . LYS A 1 34 ? -6.226 -3.768 -1.194 1.00 0.00 34 LYS A O 11
ATOM 15951 N N . GLY A 1 35 ? -5.352 -3.659 -3.261 1.00 0.00 35 GLY A N 11
ATOM 15952 C CA . GLY A 1 35 ? -5.523 -5.081 -3.504 1.00 0.00 35 GLY A CA 11
ATOM 15953 C C . GLY A 1 35 ? -4.711 -5.936 -2.547 1.00 0.00 35 GLY A C 11
ATOM 15954 O O . GLY A 1 35 ? -5.237 -6.870 -1.930 1.00 0.00 35 GLY A O 11
ATOM 15958 N N . GLU A 1 36 ? -3.439 -5.603 -2.400 1.00 0.00 36 GLU A N 11
ATOM 15959 C CA . GLU A 1 36 ? -2.543 -6.364 -1.543 1.00 0.00 36 GLU A CA 11
ATOM 15960 C C . GLU A 1 36 ? -2.830 -6.100 -0.069 1.00 0.00 36 GLU A C 11
ATOM 15961 O O . GLU A 1 36 ? -2.426 -6.870 0.795 1.00 0.00 36 GLU A O 11
ATOM 15973 N N . LEU A 1 37 ? -3.517 -5.005 0.214 1.00 0.00 37 LEU A N 11
ATOM 15974 C CA . LEU A 1 37 ? -3.898 -4.673 1.580 1.00 0.00 37 LEU A CA 11
ATOM 15975 C C . LEU A 1 37 ? -5.170 -5.413 1.980 1.00 0.00 37 LEU A C 11
ATOM 15976 O O . LEU A 1 37 ? -5.301 -5.861 3.115 1.00 0.00 37 LEU A O 11
ATOM 15992 N N . GLU A 1 38 ? -6.100 -5.559 1.041 1.00 0.00 38 GLU A N 11
ATOM 15993 C CA . GLU A 1 38 ? -7.368 -6.221 1.335 1.00 0.00 38 GLU A CA 11
ATOM 15994 C C . GLU A 1 38 ? -7.204 -7.740 1.354 1.00 0.00 38 GLU A C 11
ATOM 15995 O O . GLU A 1 38 ? -8.069 -8.457 1.857 1.00 0.00 38 GLU A O 11
ATOM 16007 N N . LYS A 1 39 ? -6.103 -8.230 0.787 1.00 0.00 39 LYS A N 11
ATOM 16008 C CA . LYS A 1 39 ? -5.766 -9.647 0.900 1.00 0.00 39 LYS A CA 11
ATOM 16009 C C . LYS A 1 39 ? -5.080 -9.906 2.243 1.00 0.00 39 LYS A C 11
ATOM 16010 O O . LYS A 1 39 ? -4.822 -11.052 2.620 1.00 0.00 39 LYS A O 11
ATOM 16029 N N . ILE A 1 40 ? -4.793 -8.822 2.958 1.00 0.00 40 ILE A N 11
ATOM 16030 C CA . ILE A 1 40 ? -4.234 -8.898 4.300 1.00 0.00 40 ILE A CA 11
ATOM 16031 C C . ILE A 1 40 ? -5.354 -8.836 5.330 1.00 0.00 40 ILE A C 11
ATOM 16032 O O . ILE A 1 40 ? -6.302 -8.063 5.180 1.00 0.00 40 ILE A O 11
ATOM 16048 N N . SER A 1 41 ? -5.252 -9.659 6.363 1.00 0.00 41 SER A N 11
ATOM 16049 C CA . SER A 1 41 ? -6.241 -9.663 7.431 1.00 0.00 41 SER A CA 11
ATOM 16050 C C . SER A 1 41 ? -6.144 -8.379 8.257 1.00 0.00 41 SER A C 11
ATOM 16051 O O . SER A 1 41 ? -5.064 -7.805 8.407 1.00 0.00 41 SER A O 11
ATOM 16059 N N . PHE A 1 42 ? -7.268 -7.949 8.816 1.00 0.00 42 PHE A N 11
ATOM 16060 C CA . PHE A 1 42 ? -7.312 -6.714 9.591 1.00 0.00 42 PHE A CA 11
ATOM 16061 C C . PHE A 1 42 ? -6.542 -6.864 10.897 1.00 0.00 42 PHE A C 11
ATOM 16062 O O . PHE A 1 42 ? -6.225 -5.879 11.561 1.00 0.00 42 PHE A O 11
ATOM 16079 N N . SER A 1 43 ? -6.242 -8.100 11.256 1.00 0.00 43 SER A N 11
ATOM 16080 C CA . SER A 1 43 ? -5.446 -8.380 12.436 1.00 0.00 43 SER A CA 11
ATOM 16081 C C . SER A 1 43 ? -3.952 -8.313 12.104 1.00 0.00 43 SER A C 11
ATOM 16082 O O . SER A 1 43 ? -3.105 -8.274 12.997 1.00 0.00 43 SER A O 11
ATOM 16090 N N . ASP A 1 44 ? -3.632 -8.288 10.810 1.00 0.00 44 ASP A N 11
ATOM 16091 C CA . ASP A 1 44 ? -2.241 -8.205 10.369 1.00 0.00 44 ASP A CA 11
ATOM 16092 C C . ASP A 1 44 ? -1.855 -6.763 10.090 1.00 0.00 44 ASP A C 11
ATOM 16093 O O . ASP A 1 44 ? -0.736 -6.341 10.380 1.00 0.00 44 ASP A O 11
ATOM 16102 N N . LEU A 1 45 ? -2.776 -6.010 9.503 1.00 0.00 45 LEU A N 11
ATOM 16103 C CA . LEU A 1 45 ? -2.527 -4.606 9.211 1.00 0.00 45 LEU A CA 11
ATOM 16104 C C . LEU A 1 45 ? -2.546 -3.780 10.502 1.00 0.00 45 LEU A C 11
ATOM 16105 O O . LEU A 1 45 ? -3.279 -4.102 11.442 1.00 0.00 45 LEU A O 11
ATOM 16121 N N . PRO A 1 46 ? -1.718 -2.722 10.573 1.00 0.00 46 PRO A N 11
ATOM 16122 C CA . PRO A 1 46 ? -1.577 -1.898 11.784 1.00 0.00 46 PRO A CA 11
ATOM 16123 C C . PRO A 1 46 ? -2.873 -1.202 12.203 1.00 0.00 46 PRO A C 11
ATOM 16124 O O . PRO A 1 46 ? -3.775 -0.995 11.386 1.00 0.00 46 PRO A O 11
ATOM 16135 N N . LEU A 1 47 ? -2.935 -0.820 13.480 1.00 0.00 47 LEU A N 11
ATOM 16136 C CA . LEU A 1 47 ? -4.109 -0.170 14.068 1.00 0.00 47 LEU A CA 11
ATOM 16137 C C . LEU A 1 47 ? -4.553 1.043 13.252 1.00 0.00 47 LEU A C 11
ATOM 16138 O O . LEU A 1 47 ? -5.747 1.334 13.157 1.00 0.00 47 LEU A O 11
ATOM 16154 N N . GLU A 1 48 ? -3.585 1.742 12.667 1.00 0.00 48 GLU A N 11
ATOM 16155 C CA . GLU A 1 48 ? -3.861 2.890 11.809 1.00 0.00 48 GLU A CA 11
ATOM 16156 C C . GLU A 1 48 ? -4.889 2.538 10.738 1.00 0.00 48 GLU A C 11
ATOM 16157 O O . GLU A 1 48 ? -5.879 3.248 10.551 1.00 0.00 48 GLU A O 11
ATOM 16169 N N . LEU A 1 49 ? -4.672 1.410 10.080 1.00 0.00 49 LEU A N 11
ATOM 16170 C CA . LEU A 1 49 ? -5.502 1.011 8.956 1.00 0.00 49 LEU A CA 11
ATOM 16171 C C . LEU A 1 49 ? -6.821 0.421 9.447 1.00 0.00 49 LEU A C 11
ATOM 16172 O O . LEU A 1 49 ? -7.777 0.291 8.687 1.00 0.00 49 LEU A O 11
ATOM 16188 N N . GLN A 1 50 ? -6.871 0.078 10.728 1.00 0.00 50 GLN A N 11
ATOM 16189 C CA . GLN A 1 50 ? -8.094 -0.446 11.324 1.00 0.00 50 GLN A CA 11
ATOM 16190 C C . GLN A 1 50 ? -9.081 0.686 11.565 1.00 0.00 50 GLN A C 11
ATOM 16191 O O . GLN A 1 50 ? -10.296 0.501 11.469 1.00 0.00 50 GLN A O 11
ATOM 16205 N N . LYS A 1 51 ? -8.550 1.860 11.874 1.00 0.00 51 LYS A N 11
ATOM 16206 C CA . LYS A 1 51 ? -9.384 3.012 12.175 1.00 0.00 51 LYS A CA 11
ATOM 16207 C C . LYS A 1 51 ? -9.747 3.769 10.908 1.00 0.00 51 LYS A C 11
ATOM 16208 O O . LYS A 1 51 ? -10.746 4.490 10.876 1.00 0.00 51 LYS A O 11
ATOM 16227 N N . LEU A 1 52 ? -8.937 3.615 9.870 1.00 0.00 52 LEU A N 11
ATOM 16228 C CA . LEU A 1 52 ? -9.246 4.211 8.579 1.00 0.00 52 LEU A CA 11
ATOM 16229 C C . LEU A 1 52 ? -10.321 3.394 7.874 1.00 0.00 52 LEU A C 11
ATOM 16230 O O . LEU A 1 52 ? -10.061 2.296 7.381 1.00 0.00 52 LEU A O 11
ATOM 16246 N N . ASP A 1 53 ? -11.530 3.939 7.836 1.00 0.00 53 ASP A N 11
ATOM 16247 C CA . ASP A 1 53 ? -12.692 3.224 7.316 1.00 0.00 53 ASP A CA 11
ATOM 16248 C C . ASP A 1 53 ? -12.593 3.016 5.807 1.00 0.00 53 ASP A C 11
ATOM 16249 O O . ASP A 1 53 ? -13.192 2.095 5.255 1.00 0.00 53 ASP A O 11
ATOM 16258 N N . SER A 1 54 ? -11.830 3.870 5.149 1.00 0.00 54 SER A N 11
ATOM 16259 C CA . SER A 1 54 ? -11.694 3.815 3.706 1.00 0.00 54 SER A CA 11
ATOM 16260 C C . SER A 1 54 ? -10.393 3.117 3.324 1.00 0.00 54 SER A C 11
ATOM 16261 O O . SER A 1 54 ? -9.326 3.460 3.837 1.00 0.00 54 SER A O 11
ATOM 16269 N N . LEU A 1 55 ? -10.486 2.136 2.429 1.00 0.00 55 LEU A N 11
ATOM 16270 C CA . LEU A 1 55 ? -9.320 1.366 2.001 1.00 0.00 55 LEU A CA 11
ATOM 16271 C C . LEU A 1 55 ? -8.287 2.254 1.294 1.00 0.00 55 LEU A C 11
ATOM 16272 O O . LEU A 1 55 ? -7.095 2.151 1.580 1.00 0.00 55 LEU A O 11
ATOM 16288 N N . PRO A 1 56 ? -8.707 3.134 0.350 1.00 0.00 56 PRO A N 11
ATOM 16289 C CA . PRO A 1 56 ? -7.788 4.086 -0.289 1.00 0.00 56 PRO A CA 11
ATOM 16290 C C . PRO A 1 56 ? -7.048 4.954 0.727 1.00 0.00 56 PRO A C 11
ATOM 16291 O O . PRO A 1 56 ? -5.860 5.226 0.572 1.00 0.00 56 PRO A O 11
ATOM 16302 N N . ALA A 1 57 ? -7.752 5.370 1.776 1.00 0.00 57 ALA A N 11
ATOM 16303 C CA . ALA A 1 57 ? -7.156 6.187 2.828 1.00 0.00 57 ALA A CA 11
ATOM 16304 C C . ALA A 1 57 ? -6.034 5.431 3.530 1.00 0.00 57 ALA A C 11
ATOM 16305 O O . ALA A 1 57 ? -5.011 6.012 3.892 1.00 0.00 57 ALA A O 11
ATOM 16312 N N . GLN A 1 58 ? -6.235 4.131 3.711 1.00 0.00 58 GLN A N 11
ATOM 16313 C CA . GLN A 1 58 ? -5.225 3.273 4.318 1.00 0.00 58 GLN A CA 11
ATOM 16314 C C . GLN A 1 58 ? -3.970 3.236 3.451 1.00 0.00 58 GLN A C 11
ATOM 16315 O O . GLN A 1 58 ? -2.863 3.519 3.921 1.00 0.00 58 GLN A O 11
ATOM 16329 N N . ALA A 1 59 ? -4.160 2.900 2.182 1.00 0.00 59 ALA A N 11
ATOM 16330 C CA . ALA A 1 59 ? -3.059 2.786 1.235 1.00 0.00 59 ALA A CA 11
ATOM 16331 C C . ALA A 1 59 ? -2.355 4.127 1.037 1.00 0.00 59 ALA A C 11
ATOM 16332 O O . ALA A 1 59 ? -1.129 4.188 0.950 1.00 0.00 59 ALA A O 11
ATOM 16339 N N . GLN A 1 60 ? -3.135 5.199 0.985 1.00 0.00 60 GLN A N 11
ATOM 16340 C CA . GLN A 1 60 ? -2.589 6.535 0.801 1.00 0.00 60 GLN A CA 11
ATOM 16341 C C . GLN A 1 60 ? -1.732 6.928 2.002 1.00 0.00 60 GLN A C 11
ATOM 16342 O O . GLN A 1 60 ? -0.704 7.583 1.851 1.00 0.00 60 GLN A O 11
ATOM 16356 N N . HIS A 1 61 ? -2.156 6.511 3.196 1.00 0.00 61 HIS A N 11
ATOM 16357 C CA . HIS A 1 61 ? -1.391 6.778 4.414 1.00 0.00 61 HIS A CA 11
ATOM 16358 C C . HIS A 1 61 ? -0.019 6.121 4.326 1.00 0.00 61 HIS A C 11
ATOM 16359 O O . HIS A 1 61 ? 0.980 6.693 4.763 1.00 0.00 61 HIS A O 11
ATOM 16374 N N . LEU A 1 62 ? 0.016 4.918 3.762 1.00 0.00 62 LEU A N 11
ATOM 16375 C CA . LEU A 1 62 ? 1.269 4.196 3.560 1.00 0.00 62 LEU A CA 11
ATOM 16376 C C . LEU A 1 62 ? 2.212 5.010 2.678 1.00 0.00 62 LEU A C 11
ATOM 16377 O O . LEU A 1 62 ? 3.375 5.243 3.030 1.00 0.00 62 LEU A O 11
ATOM 16393 N N . ILE A 1 63 ? 1.686 5.451 1.542 1.00 0.00 63 ILE A N 11
ATOM 16394 C CA . ILE A 1 63 ? 2.439 6.264 0.596 1.00 0.00 63 ILE A CA 11
ATOM 16395 C C . ILE A 1 63 ? 2.885 7.568 1.247 1.00 0.00 63 ILE A C 11
ATOM 16396 O O . ILE A 1 63 ? 4.054 7.949 1.173 1.00 0.00 63 ILE A O 11
ATOM 16412 N N . ASP A 1 64 ? 1.935 8.230 1.890 1.00 0.00 64 ASP A N 11
ATOM 16413 C CA . ASP A 1 64 ? 2.158 9.538 2.488 1.00 0.00 64 ASP A CA 11
ATOM 16414 C C . ASP A 1 64 ? 3.223 9.486 3.576 1.00 0.00 64 ASP A C 11
ATOM 16415 O O . ASP A 1 64 ? 4.169 10.278 3.562 1.00 0.00 64 ASP A O 11
ATOM 16424 N N . THR A 1 65 ? 3.080 8.555 4.509 1.00 0.00 65 THR A N 11
ATOM 16425 C CA . THR A 1 65 ? 4.045 8.417 5.584 1.00 0.00 65 THR A CA 11
ATOM 16426 C C . THR A 1 65 ? 3.894 7.077 6.312 1.00 0.00 65 THR A C 11
ATOM 16427 O O . THR A 1 65 ? 3.257 6.977 7.362 1.00 0.00 65 THR A O 11
ATOM 16438 N N . SER A 1 66 ? 4.425 6.030 5.701 1.00 0.00 66 SER A N 11
ATOM 16439 C CA . SER A 1 66 ? 4.557 4.739 6.361 1.00 0.00 66 SER A CA 11
ATOM 16440 C C . SER A 1 66 ? 5.762 3.995 5.794 1.00 0.00 66 SER A C 11
ATOM 16441 O O . SER A 1 66 ? 6.514 4.544 4.982 1.00 0.00 66 SER A O 11
ATOM 16449 N N . CYS A 1 67 ? 5.953 2.759 6.223 1.00 0.00 67 CYS A N 11
ATOM 16450 C CA . CYS A 1 67 ? 7.069 1.955 5.752 1.00 0.00 67 CYS A CA 11
ATOM 16451 C C . CYS A 1 67 ? 6.584 0.960 4.699 1.00 0.00 67 CYS A C 11
ATOM 16452 O O . CYS A 1 67 ? 5.646 1.248 3.959 1.00 0.00 67 CYS A O 11
ATOM 16460 N N . GLU A 1 68 ? 7.203 -0.208 4.642 1.00 0.00 68 GLU A N 11
ATOM 16461 C CA . GLU A 1 68 ? 6.890 -1.180 3.606 1.00 0.00 68 GLU A CA 11
ATOM 16462 C C . GLU A 1 68 ? 5.832 -2.159 4.095 1.00 0.00 68 GLU A C 11
ATOM 16463 O O . GLU A 1 68 ? 5.575 -2.262 5.297 1.00 0.00 68 GLU A O 11
ATOM 16475 N N . LEU A 1 69 ? 5.229 -2.876 3.163 1.00 0.00 69 LEU A N 11
ATOM 16476 C CA . LEU A 1 69 ? 4.088 -3.724 3.473 1.00 0.00 69 LEU A CA 11
ATOM 16477 C C . LEU A 1 69 ? 4.365 -5.178 3.104 1.00 0.00 69 LEU A C 11
ATOM 16478 O O . LEU A 1 69 ? 4.597 -5.494 1.939 1.00 0.00 69 LEU A O 11
ATOM 16494 N N . ASP A 1 70 ? 4.367 -6.057 4.097 1.00 0.00 70 ASP A N 11
ATOM 16495 C CA . ASP A 1 70 ? 4.434 -7.489 3.826 1.00 0.00 70 ASP A CA 11
ATOM 16496 C C . ASP A 1 70 ? 3.082 -7.942 3.302 1.00 0.00 70 ASP A C 11
ATOM 16497 O O . ASP A 1 70 ? 2.082 -7.887 4.017 1.00 0.00 70 ASP A O 11
ATOM 16506 N N . VAL A 1 71 ? 3.053 -8.376 2.059 1.00 0.00 71 VAL A N 11
ATOM 16507 C CA . VAL A 1 71 ? 1.798 -8.676 1.395 1.00 0.00 71 VAL A CA 11
ATOM 16508 C C . VAL A 1 71 ? 1.632 -10.168 1.152 1.00 0.00 71 VAL A C 11
ATOM 16509 O O . VAL A 1 71 ? 0.880 -10.590 0.271 1.00 0.00 71 VAL A O 11
ATOM 16522 N N . GLY A 1 72 ? 2.327 -10.965 1.948 1.00 0.00 72 GLY A N 11
ATOM 16523 C CA . GLY A 1 72 ? 2.156 -12.401 1.890 1.00 0.00 72 GLY A CA 11
ATOM 16524 C C . GLY A 1 72 ? 2.987 -13.052 0.806 1.00 0.00 72 GLY A C 11
ATOM 16525 O O . GLY A 1 72 ? 3.647 -12.369 0.022 1.00 0.00 72 GLY A O 11
ATOM 16529 N N . ALA A 1 73 ? 2.960 -14.385 0.782 1.00 0.00 73 ALA A N 11
ATOM 16530 C CA . ALA A 1 73 ? 3.657 -15.182 -0.228 1.00 0.00 73 ALA A CA 11
ATOM 16531 C C . ALA A 1 73 ? 5.168 -15.007 -0.141 1.00 0.00 73 ALA A C 11
ATOM 16532 O O . ALA A 1 73 ? 5.896 -15.335 -1.079 1.00 0.00 73 ALA A O 11
ATOM 16539 N N . GLY A 1 74 ? 5.639 -14.509 0.998 1.00 0.00 74 GLY A N 11
ATOM 16540 C CA . GLY A 1 74 ? 7.056 -14.269 1.173 1.00 0.00 74 GLY A CA 11
ATOM 16541 C C . GLY A 1 74 ? 7.516 -13.065 0.380 1.00 0.00 74 GLY A C 11
ATOM 16542 O O . GLY A 1 74 ? 8.713 -12.848 0.197 1.00 0.00 74 GLY A O 11
ATOM 16546 N N . LYS A 1 75 ? 6.558 -12.284 -0.089 1.00 0.00 75 LYS A N 11
ATOM 16547 C CA . LYS A 1 75 ? 6.844 -11.130 -0.911 1.00 0.00 75 LYS A CA 11
ATOM 16548 C C . LYS A 1 75 ? 6.591 -9.849 -0.132 1.00 0.00 75 LYS A C 11
ATOM 16549 O O . LYS A 1 75 ? 5.497 -9.627 0.391 1.00 0.00 75 LYS A O 11
ATOM 16568 N N . TYR A 1 76 ? 7.610 -9.022 -0.042 1.00 0.00 76 TYR A N 11
ATOM 16569 C CA . TYR A 1 76 ? 7.477 -7.718 0.572 1.00 0.00 76 TYR A CA 11
ATOM 16570 C C . TYR A 1 76 ? 7.173 -6.688 -0.501 1.00 0.00 76 TYR A C 11
ATOM 16571 O O . TYR A 1 76 ? 7.760 -6.720 -1.586 1.00 0.00 76 TYR A O 11
ATOM 16589 N N . LEU A 1 77 ? 6.241 -5.800 -0.218 1.00 0.00 77 LEU A N 11
ATOM 16590 C CA . LEU A 1 77 ? 5.909 -4.742 -1.147 1.00 0.00 77 LEU A CA 11
ATOM 16591 C C . LEU A 1 77 ? 6.672 -3.480 -0.771 1.00 0.00 77 LEU A C 11
ATOM 16592 O O . LEU A 1 77 ? 6.430 -2.877 0.279 1.00 0.00 77 LEU A O 11
ATOM 16608 N N . GLN A 1 78 ? 7.609 -3.104 -1.622 1.00 0.00 78 GLN A N 11
ATOM 16609 C CA . GLN A 1 78 ? 8.427 -1.932 -1.385 1.00 0.00 78 GLN A CA 11
ATOM 16610 C C . GLN A 1 78 ? 8.181 -0.899 -2.476 1.00 0.00 78 GLN A C 11
ATOM 16611 O O . GLN A 1 78 ? 8.200 -1.230 -3.663 1.00 0.00 78 GLN A O 11
ATOM 16625 N N . TRP A 1 79 ? 7.948 0.343 -2.083 1.00 0.00 79 TRP A N 11
ATOM 16626 C CA . TRP A 1 79 ? 7.796 1.413 -3.047 1.00 0.00 79 TRP A CA 11
ATOM 16627 C C . TRP A 1 79 ? 8.715 2.569 -2.693 1.00 0.00 79 TRP A C 11
ATOM 16628 O O . TRP A 1 79 ? 8.762 3.018 -1.548 1.00 0.00 79 TRP A O 11
ATOM 16649 N N . TYR A 1 80 ? 9.471 3.017 -3.674 1.00 0.00 80 TYR A N 11
ATOM 16650 C CA . TYR A 1 80 ? 10.383 4.128 -3.485 1.00 0.00 80 TYR A CA 11
ATOM 16651 C C . TYR A 1 80 ? 9.845 5.380 -4.146 1.00 0.00 80 TYR A C 11
ATOM 16652 O O . TYR A 1 80 ? 9.563 5.380 -5.347 1.00 0.00 80 TYR A O 11
ATOM 16670 N N . ALA A 1 81 ? 9.687 6.440 -3.371 1.00 0.00 81 ALA A N 11
ATOM 16671 C CA . ALA A 1 81 ? 9.361 7.724 -3.946 1.00 0.00 81 ALA A CA 11
ATOM 16672 C C . ALA A 1 81 ? 10.621 8.323 -4.541 1.00 0.00 81 ALA A C 11
ATOM 16673 O O . ALA A 1 81 ? 11.548 8.689 -3.814 1.00 0.00 81 ALA A O 11
ATOM 16680 N N . VAL A 1 82 ? 10.658 8.409 -5.857 1.00 0.00 82 VAL A N 11
ATOM 16681 C CA . VAL A 1 82 ? 11.834 8.899 -6.555 1.00 0.00 82 VAL A CA 11
ATOM 16682 C C . VAL A 1 82 ? 11.427 9.772 -7.732 1.00 0.00 82 VAL A C 11
ATOM 16683 O O . VAL A 1 82 ? 11.016 9.283 -8.780 1.00 0.00 82 VAL A O 11
ATOM 16696 N N . ARG A 1 83 ? 11.541 11.072 -7.549 1.00 0.00 83 ARG A N 11
ATOM 16697 C CA . ARG A 1 83 ? 11.134 12.014 -8.571 1.00 0.00 83 ARG A CA 11
ATOM 16698 C C . ARG A 1 83 ? 12.314 12.381 -9.457 1.00 0.00 83 ARG A C 11
ATOM 16699 O O . ARG A 1 83 ? 13.472 12.196 -9.075 1.00 0.00 83 ARG A O 11
ATOM 16720 N N . LEU A 1 84 ? 12.015 12.900 -10.637 1.00 0.00 84 LEU A N 11
ATOM 16721 C CA . LEU A 1 84 ? 13.045 13.281 -11.598 1.00 0.00 84 LEU A CA 11
ATOM 16722 C C . LEU A 1 84 ? 13.723 14.596 -11.208 1.00 0.00 84 LEU A C 11
ATOM 16723 O O . LEU A 1 84 ? 14.574 15.100 -11.936 1.00 0.00 84 LEU A O 11
ATOM 16739 N N . GLU A 1 85 ? 13.329 15.128 -10.049 1.00 0.00 85 GLU A N 11
ATOM 16740 C CA . GLU A 1 85 ? 13.906 16.349 -9.492 1.00 0.00 85 GLU A CA 11
ATOM 16741 C C . GLU A 1 85 ? 13.660 17.543 -10.412 1.00 0.00 85 GLU A C 11
ATOM 16742 O O . GLU A 1 85 ? 14.477 17.867 -11.276 1.00 0.00 85 GLU A O 11
ATOM 16754 N N . LYS A 1 86 ? 12.523 18.193 -10.215 1.00 0.00 86 LYS A N 11
ATOM 16755 C CA . LYS A 1 86 ? 12.090 19.265 -11.097 1.00 0.00 86 LYS A CA 11
ATOM 16756 C C . LYS A 1 86 ? 12.323 20.636 -10.465 1.00 0.00 86 LYS A C 11
ATOM 16757 O O . LYS A 1 86 ? 12.565 21.621 -11.164 1.00 0.00 86 LYS A O 11
ATOM 16776 N N . LEU A 1 87 ? 12.260 20.694 -9.145 1.00 0.00 87 LEU A N 11
ATOM 16777 C CA . LEU A 1 87 ? 12.381 21.961 -8.439 1.00 0.00 87 LEU A CA 11
ATOM 16778 C C . LEU A 1 87 ? 13.591 21.961 -7.517 1.00 0.00 87 LEU A C 11
ATOM 16779 O O . LEU A 1 87 ? 13.935 20.939 -6.927 1.00 0.00 87 LEU A O 11
ATOM 16795 N N . GLU A 1 88 ? 14.243 23.108 -7.421 1.00 0.00 88 GLU A N 11
ATOM 16796 C CA . GLU A 1 88 ? 15.325 23.300 -6.471 1.00 0.00 88 GLU A CA 11
ATOM 16797 C C . GLU A 1 88 ? 14.765 23.396 -5.054 1.00 0.00 88 GLU A C 11
ATOM 16798 O O . GLU A 1 88 ? 13.783 24.100 -4.813 1.00 0.00 88 GLU A O 11
ATOM 16810 N N . HIS A 1 89 ? 15.384 22.682 -4.121 1.00 0.00 89 HIS A N 11
ATOM 16811 C CA . HIS A 1 89 ? 14.931 22.686 -2.729 1.00 0.00 89 HIS A CA 11
ATOM 16812 C C . HIS A 1 89 ? 16.099 23.036 -1.821 1.00 0.00 89 HIS A C 11
ATOM 16813 O O . HIS A 1 89 ? 16.034 22.818 -0.612 1.00 0.00 89 HIS A O 11
ATOM 16828 N N . HIS A 1 90 ? 17.163 23.576 -2.422 1.00 0.00 90 HIS A N 11
ATOM 16829 C CA . HIS A 1 90 ? 18.462 23.755 -1.757 1.00 0.00 90 HIS A CA 11
ATOM 16830 C C . HIS A 1 90 ? 19.158 22.402 -1.648 1.00 0.00 90 HIS A C 11
ATOM 16831 O O . HIS A 1 90 ? 20.291 22.231 -2.100 1.00 0.00 90 HIS A O 11
ATOM 16846 N N . HIS A 1 91 ? 18.461 21.441 -1.065 1.00 0.00 91 HIS A N 11
ATOM 16847 C CA . HIS A 1 91 ? 18.922 20.064 -1.030 1.00 0.00 91 HIS A CA 11
ATOM 16848 C C . HIS A 1 91 ? 17.929 19.180 -1.775 1.00 0.00 91 HIS A C 11
ATOM 16849 O O . HIS A 1 91 ? 16.751 19.132 -1.429 1.00 0.00 91 HIS A O 11
ATOM 16864 N N . HIS A 1 92 ? 18.399 18.494 -2.804 1.00 0.00 92 HIS A N 11
ATOM 16865 C CA . HIS A 1 92 ? 17.528 17.636 -3.599 1.00 0.00 92 HIS A CA 11
ATOM 16866 C C . HIS A 1 92 ? 17.723 16.175 -3.197 1.00 0.00 92 HIS A C 11
ATOM 16867 O O . HIS A 1 92 ? 18.620 15.863 -2.417 1.00 0.00 92 HIS A O 11
ATOM 16882 N N . HIS A 1 93 ? 16.892 15.281 -3.718 1.00 0.00 93 HIS A N 11
ATOM 16883 C CA . HIS A 1 93 ? 16.865 13.915 -3.217 1.00 0.00 93 HIS A CA 11
ATOM 16884 C C . HIS A 1 93 ? 17.677 12.973 -4.096 1.00 0.00 93 HIS A C 11
ATOM 16885 O O . HIS A 1 93 ? 18.146 11.935 -3.634 1.00 0.00 93 HIS A O 11
ATOM 16900 N N . HIS A 1 94 ? 17.823 13.322 -5.366 1.00 0.00 94 HIS A N 11
ATOM 16901 C CA . HIS A 1 94 ? 18.645 12.533 -6.278 1.00 0.00 94 HIS A CA 11
ATOM 16902 C C . HIS A 1 94 ? 19.753 13.379 -6.878 1.00 0.00 94 HIS A C 11
ATOM 16903 O O . HIS A 1 94 ? 19.518 14.013 -7.926 1.00 0.00 94 HIS A O 11
ATOM 16919 N N . MET A 1 1 ? 7.922 31.186 -0.343 1.00 0.00 1 MET A N 12
ATOM 16920 C CA . MET A 1 1 ? 7.553 29.861 -0.890 1.00 0.00 1 MET A CA 12
ATOM 16921 C C . MET A 1 1 ? 6.260 29.964 -1.680 1.00 0.00 1 MET A C 12
ATOM 16922 O O . MET A 1 1 ? 5.220 30.345 -1.136 1.00 0.00 1 MET A O 12
ATOM 16938 N N . PRO A 1 2 ? 6.307 29.640 -2.977 1.00 0.00 2 PRO A N 12
ATOM 16939 C CA . PRO A 1 2 ? 5.135 29.687 -3.846 1.00 0.00 2 PRO A CA 12
ATOM 16940 C C . PRO A 1 2 ? 4.247 28.458 -3.687 1.00 0.00 2 PRO A C 12
ATOM 16941 O O . PRO A 1 2 ? 4.508 27.591 -2.848 1.00 0.00 2 PRO A O 12
ATOM 16952 N N . ASP A 1 3 ? 3.206 28.388 -4.501 1.00 0.00 3 ASP A N 12
ATOM 16953 C CA . ASP A 1 3 ? 2.293 27.255 -4.495 1.00 0.00 3 ASP A CA 12
ATOM 16954 C C . ASP A 1 3 ? 2.948 26.047 -5.155 1.00 0.00 3 ASP A C 12
ATOM 16955 O O . ASP A 1 3 ? 3.799 26.197 -6.036 1.00 0.00 3 ASP A O 12
ATOM 16964 N N . PRO A 1 4 ? 2.580 24.834 -4.720 1.00 0.00 4 PRO A N 12
ATOM 16965 C CA . PRO A 1 4 ? 3.120 23.600 -5.288 1.00 0.00 4 PRO A CA 12
ATOM 16966 C C . PRO A 1 4 ? 2.580 23.326 -6.689 1.00 0.00 4 PRO A C 12
ATOM 16967 O O . PRO A 1 4 ? 1.903 24.166 -7.284 1.00 0.00 4 PRO A O 12
ATOM 16978 N N . LEU A 1 5 ? 2.873 22.147 -7.212 1.00 0.00 5 LEU A N 12
ATOM 16979 C CA . LEU A 1 5 ? 2.428 21.786 -8.548 1.00 0.00 5 LEU A CA 12
ATOM 16980 C C . LEU A 1 5 ? 0.932 21.464 -8.532 1.00 0.00 5 LEU A C 12
ATOM 16981 O O . LEU A 1 5 ? 0.351 21.276 -7.464 1.00 0.00 5 LEU A O 12
ATOM 16997 N N . MET A 1 6 ? 0.321 21.398 -9.713 1.00 0.00 6 MET A N 12
ATOM 16998 C CA . MET A 1 6 ? -1.132 21.202 -9.846 1.00 0.00 6 MET A CA 12
ATOM 16999 C C . MET A 1 6 ? -1.542 19.762 -9.530 1.00 0.00 6 MET A C 12
ATOM 17000 O O . MET A 1 6 ? -2.392 19.189 -10.218 1.00 0.00 6 MET A O 12
ATOM 17014 N N . TYR A 1 7 ? -0.963 19.203 -8.471 1.00 0.00 7 TYR A N 12
ATOM 17015 C CA . TYR A 1 7 ? -1.148 17.800 -8.121 1.00 0.00 7 TYR A CA 12
ATOM 17016 C C . TYR A 1 7 ? -0.885 16.905 -9.319 1.00 0.00 7 TYR A C 12
ATOM 17017 O O . TYR A 1 7 ? -1.759 16.178 -9.799 1.00 0.00 7 TYR A O 12
ATOM 17035 N N . GLN A 1 8 ? 0.335 17.009 -9.802 1.00 0.00 8 GLN A N 12
ATOM 17036 C CA . GLN A 1 8 ? 0.818 16.202 -10.901 1.00 0.00 8 GLN A CA 12
ATOM 17037 C C . GLN A 1 8 ? 1.211 14.823 -10.392 1.00 0.00 8 GLN A C 12
ATOM 17038 O O . GLN A 1 8 ? 1.664 14.677 -9.253 1.00 0.00 8 GLN A O 12
ATOM 17052 N N . GLN A 1 9 ? 1.013 13.820 -11.222 1.00 0.00 9 GLN A N 12
ATOM 17053 C CA . GLN A 1 9 ? 1.402 12.467 -10.881 1.00 0.00 9 GLN A CA 12
ATOM 17054 C C . GLN A 1 9 ? 2.843 12.222 -11.307 1.00 0.00 9 GLN A C 12
ATOM 17055 O O . GLN A 1 9 ? 3.209 12.467 -12.461 1.00 0.00 9 GLN A O 12
ATOM 17069 N N . ASP A 1 10 ? 3.665 11.770 -10.375 1.00 0.00 10 ASP A N 12
ATOM 17070 C CA . ASP A 1 10 ? 5.038 11.427 -10.694 1.00 0.00 10 ASP A CA 12
ATOM 17071 C C . ASP A 1 10 ? 5.212 9.917 -10.590 1.00 0.00 10 ASP A C 12
ATOM 17072 O O . ASP A 1 10 ? 4.229 9.174 -10.655 1.00 0.00 10 ASP A O 12
ATOM 17081 N N . ASN A 1 11 ? 6.440 9.464 -10.420 1.00 0.00 11 ASN A N 12
ATOM 17082 C CA . ASN A 1 11 ? 6.732 8.043 -10.502 1.00 0.00 11 ASN A CA 12
ATOM 17083 C C . ASN A 1 11 ? 7.133 7.465 -9.152 1.00 0.00 11 ASN A C 12
ATOM 17084 O O . ASN A 1 11 ? 7.896 8.068 -8.395 1.00 0.00 11 ASN A O 12
ATOM 17095 N N . PHE A 1 12 ? 6.596 6.294 -8.850 1.00 0.00 12 PHE A N 12
ATOM 17096 C CA . PHE A 1 12 ? 6.964 5.557 -7.655 1.00 0.00 12 PHE A CA 12
ATOM 17097 C C . PHE A 1 12 ? 7.596 4.235 -8.056 1.00 0.00 12 PHE A C 12
ATOM 17098 O O . PHE A 1 12 ? 6.990 3.456 -8.798 1.00 0.00 12 PHE A O 12
ATOM 17115 N N . VAL A 1 13 ? 8.809 3.982 -7.589 1.00 0.00 13 VAL A N 12
ATOM 17116 C CA . VAL A 1 13 ? 9.486 2.736 -7.908 1.00 0.00 13 VAL A CA 12
ATOM 17117 C C . VAL A 1 13 ? 9.078 1.665 -6.908 1.00 0.00 13 VAL A C 12
ATOM 17118 O O . VAL A 1 13 ? 9.382 1.763 -5.719 1.00 0.00 13 VAL A O 12
ATOM 17131 N N . VAL A 1 14 ? 8.373 0.659 -7.397 1.00 0.00 14 VAL A N 12
ATOM 17132 C CA . VAL A 1 14 ? 7.834 -0.381 -6.540 1.00 0.00 14 VAL A CA 12
ATOM 17133 C C . VAL A 1 14 ? 8.570 -1.693 -6.758 1.00 0.00 14 VAL A C 12
ATOM 17134 O O . VAL A 1 14 ? 8.673 -2.186 -7.882 1.00 0.00 14 VAL A O 12
ATOM 17147 N N . LEU A 1 15 ? 9.085 -2.242 -5.675 1.00 0.00 15 LEU A N 12
ATOM 17148 C CA . LEU A 1 15 ? 9.814 -3.493 -5.715 1.00 0.00 15 LEU A CA 12
ATOM 17149 C C . LEU A 1 15 ? 8.882 -4.637 -5.358 1.00 0.00 15 LEU A C 12
ATOM 17150 O O . LEU A 1 15 ? 8.384 -4.720 -4.234 1.00 0.00 15 LEU A O 12
ATOM 17166 N N . GLU A 1 16 ? 8.633 -5.497 -6.327 1.00 0.00 16 GLU A N 12
ATOM 17167 C CA . GLU A 1 16 ? 7.690 -6.586 -6.160 1.00 0.00 16 GLU A CA 12
ATOM 17168 C C . GLU A 1 16 ? 8.300 -7.908 -6.586 1.00 0.00 16 GLU A C 12
ATOM 17169 O O . GLU A 1 16 ? 9.238 -7.945 -7.386 1.00 0.00 16 GLU A O 12
ATOM 17181 N N . THR A 1 17 ? 7.767 -8.985 -6.040 1.00 0.00 17 THR A N 12
ATOM 17182 C CA . THR A 1 17 ? 8.267 -10.312 -6.327 1.00 0.00 17 THR A CA 12
ATOM 17183 C C . THR A 1 17 ? 7.366 -11.046 -7.321 1.00 0.00 17 THR A C 12
ATOM 17184 O O . THR A 1 17 ? 7.798 -11.388 -8.422 1.00 0.00 17 THR A O 12
ATOM 17195 N N . ASN A 1 18 ? 6.107 -11.263 -6.948 1.00 0.00 18 ASN A N 12
ATOM 17196 C CA . ASN A 1 18 ? 5.218 -12.092 -7.762 1.00 0.00 18 ASN A CA 12
ATOM 17197 C C . ASN A 1 18 ? 4.235 -11.265 -8.587 1.00 0.00 18 ASN A C 12
ATOM 17198 O O . ASN A 1 18 ? 3.496 -11.813 -9.406 1.00 0.00 18 ASN A O 12
ATOM 17209 N N . GLN A 1 19 ? 4.220 -9.954 -8.377 1.00 0.00 19 GLN A N 12
ATOM 17210 C CA . GLN A 1 19 ? 3.413 -9.068 -9.206 1.00 0.00 19 GLN A CA 12
ATOM 17211 C C . GLN A 1 19 ? 4.343 -8.121 -9.961 1.00 0.00 19 GLN A C 12
ATOM 17212 O O . GLN A 1 19 ? 4.792 -7.108 -9.425 1.00 0.00 19 GLN A O 12
ATOM 17226 N N . PRO A 1 20 ? 4.665 -8.470 -11.213 1.00 0.00 20 PRO A N 12
ATOM 17227 C CA . PRO A 1 20 ? 5.727 -7.812 -11.985 1.00 0.00 20 PRO A CA 12
ATOM 17228 C C . PRO A 1 20 ? 5.436 -6.356 -12.338 1.00 0.00 20 PRO A C 12
ATOM 17229 O O . PRO A 1 20 ? 4.386 -6.037 -12.897 1.00 0.00 20 PRO A O 12
ATOM 17240 N N . GLU A 1 21 ? 6.392 -5.493 -12.005 1.00 0.00 21 GLU A N 12
ATOM 17241 C CA . GLU A 1 21 ? 6.370 -4.087 -12.393 1.00 0.00 21 GLU A CA 12
ATOM 17242 C C . GLU A 1 21 ? 7.635 -3.411 -11.873 1.00 0.00 21 GLU A C 12
ATOM 17243 O O . GLU A 1 21 ? 8.259 -3.898 -10.931 1.00 0.00 21 GLU A O 12
ATOM 17255 N N . GLN A 1 22 ? 8.025 -2.315 -12.502 1.00 0.00 22 GLN A N 12
ATOM 17256 C CA . GLN A 1 22 ? 9.217 -1.586 -12.093 1.00 0.00 22 GLN A CA 12
ATOM 17257 C C . GLN A 1 22 ? 8.842 -0.284 -11.383 1.00 0.00 22 GLN A C 12
ATOM 17258 O O . GLN A 1 22 ? 9.253 -0.048 -10.246 1.00 0.00 22 GLN A O 12
ATOM 17272 N N . PHE A 1 23 ? 8.041 0.540 -12.042 1.00 0.00 23 PHE A N 12
ATOM 17273 C CA . PHE A 1 23 ? 7.581 1.788 -11.455 1.00 0.00 23 PHE A CA 12
ATOM 17274 C C . PHE A 1 23 ? 6.222 2.158 -12.029 1.00 0.00 23 PHE A C 12
ATOM 17275 O O . PHE A 1 23 ? 5.912 1.820 -13.172 1.00 0.00 23 PHE A O 12
ATOM 17292 N N . LEU A 1 24 ? 5.414 2.833 -11.231 1.00 0.00 24 LEU A N 12
ATOM 17293 C CA . LEU A 1 24 ? 4.075 3.223 -11.646 1.00 0.00 24 LEU A CA 12
ATOM 17294 C C . LEU A 1 24 ? 3.690 4.548 -10.996 1.00 0.00 24 LEU A C 12
ATOM 17295 O O . LEU A 1 24 ? 4.380 5.025 -10.093 1.00 0.00 24 LEU A O 12
ATOM 17311 N N . THR A 1 25 ? 2.604 5.148 -11.470 1.00 0.00 25 THR A N 12
ATOM 17312 C CA . THR A 1 25 ? 2.172 6.453 -10.988 1.00 0.00 25 THR A CA 12
ATOM 17313 C C . THR A 1 25 ? 1.382 6.350 -9.685 1.00 0.00 25 THR A C 12
ATOM 17314 O O . THR A 1 25 ? 0.979 5.258 -9.277 1.00 0.00 25 THR A O 12
ATOM 17325 N N . THR A 1 26 ? 1.164 7.502 -9.054 1.00 0.00 26 THR A N 12
ATOM 17326 C CA . THR A 1 26 ? 0.484 7.596 -7.763 1.00 0.00 26 THR A CA 12
ATOM 17327 C C . THR A 1 26 ? -0.820 6.797 -7.729 1.00 0.00 26 THR A C 12
ATOM 17328 O O . THR A 1 26 ? -1.034 5.975 -6.838 1.00 0.00 26 THR A O 12
ATOM 17339 N N . ILE A 1 27 ? -1.679 7.040 -8.711 1.00 0.00 27 ILE A N 12
ATOM 17340 C CA . ILE A 1 27 ? -2.995 6.412 -8.761 1.00 0.00 27 ILE A CA 12
ATOM 17341 C C . ILE A 1 27 ? -2.884 4.889 -8.839 1.00 0.00 27 ILE A C 12
ATOM 17342 O O . ILE A 1 27 ? -3.588 4.166 -8.128 1.00 0.00 27 ILE A O 12
ATOM 17358 N N . GLU A 1 28 ? -1.976 4.414 -9.682 1.00 0.00 28 GLU A N 12
ATOM 17359 C CA . GLU A 1 28 ? -1.802 2.983 -9.897 1.00 0.00 28 GLU A CA 12
ATOM 17360 C C . GLU A 1 28 ? -1.289 2.313 -8.629 1.00 0.00 28 GLU A C 12
ATOM 17361 O O . GLU A 1 28 ? -1.723 1.216 -8.268 1.00 0.00 28 GLU A O 12
ATOM 17373 N N . LEU A 1 29 ? -0.354 2.984 -7.962 1.00 0.00 29 LEU A N 12
ATOM 173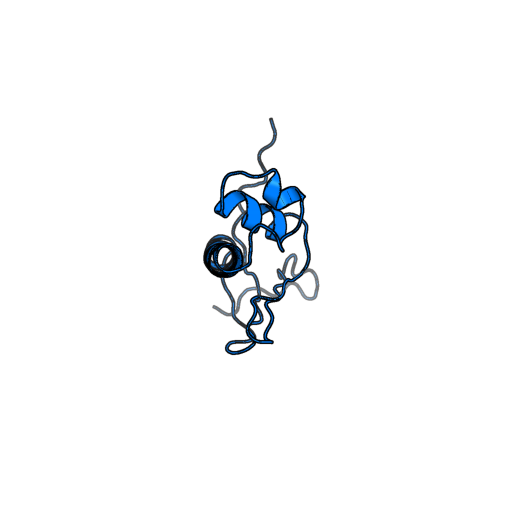74 C CA . LEU A 1 29 ? 0.211 2.484 -6.716 1.00 0.00 29 LEU A CA 12
ATOM 17375 C C . LEU A 1 29 ? -0.864 2.391 -5.643 1.00 0.00 29 LEU A C 12
ATOM 17376 O O . LEU A 1 29 ? -0.910 1.425 -4.883 1.00 0.00 29 LEU A O 12
ATOM 17392 N N . LEU A 1 30 ? -1.725 3.399 -5.601 1.00 0.00 30 LEU A N 12
ATOM 17393 C CA . LEU A 1 30 ? -2.805 3.448 -4.630 1.00 0.00 30 LEU A CA 12
ATOM 17394 C C . LEU A 1 30 ? -3.676 2.199 -4.749 1.00 0.00 30 LEU A C 12
ATOM 17395 O O . LEU A 1 30 ? -3.902 1.494 -3.765 1.00 0.00 30 LEU A O 12
ATOM 17411 N N . GLU A 1 31 ? -4.136 1.921 -5.967 1.00 0.00 31 GLU A N 12
ATOM 17412 C CA . GLU A 1 31 ? -5.004 0.777 -6.223 1.00 0.00 31 GLU A CA 12
ATOM 17413 C C . GLU A 1 31 ? -4.277 -0.544 -5.982 1.00 0.00 31 GLU A C 12
ATOM 17414 O O . GLU A 1 31 ? -4.892 -1.535 -5.580 1.00 0.00 31 GLU A O 12
ATOM 17426 N N . LYS A 1 32 ? -2.970 -0.559 -6.217 1.00 0.00 32 LYS A N 12
ATOM 17427 C CA . LYS A 1 32 ? -2.171 -1.749 -5.950 1.00 0.00 32 LYS A CA 12
ATOM 17428 C C . LYS A 1 32 ? -2.087 -2.006 -4.448 1.00 0.00 32 LYS A C 12
ATOM 17429 O O . LYS A 1 32 ? -2.345 -3.121 -3.985 1.00 0.00 32 LYS A O 12
ATOM 17448 N N . LEU A 1 33 ? -1.744 -0.964 -3.693 1.00 0.00 33 LEU A N 12
ATOM 17449 C CA . LEU A 1 33 ? -1.596 -1.070 -2.245 1.00 0.00 33 LEU A CA 12
ATOM 17450 C C . LEU A 1 33 ? -2.880 -1.555 -1.590 1.00 0.00 33 LEU A C 12
ATOM 17451 O O . LEU A 1 33 ? -2.859 -2.490 -0.800 1.00 0.00 33 LEU A O 12
ATOM 17467 N N . LYS A 1 34 ? -3.999 -0.932 -1.936 1.00 0.00 34 LYS A N 12
ATOM 17468 C CA . LYS A 1 34 ? -5.282 -1.278 -1.329 1.00 0.00 34 LYS A CA 12
ATOM 17469 C C . LYS A 1 34 ? -5.703 -2.708 -1.674 1.00 0.00 34 LYS A C 12
ATOM 17470 O O . LYS A 1 34 ? -6.472 -3.319 -0.942 1.00 0.00 34 LYS A O 12
ATOM 17489 N N . GLY A 1 35 ? -5.170 -3.251 -2.764 1.00 0.00 35 GLY A N 12
ATOM 17490 C CA . GLY A 1 35 ? -5.490 -4.616 -3.133 1.00 0.00 35 GLY A CA 12
ATOM 17491 C C . GLY A 1 35 ? -4.610 -5.601 -2.399 1.00 0.00 35 GLY A C 12
ATOM 17492 O O . GLY A 1 35 ? -5.079 -6.601 -1.849 1.00 0.00 35 GLY A O 12
ATOM 17496 N N . GLU A 1 36 ? -3.325 -5.295 -2.369 1.00 0.00 36 GLU A N 12
ATOM 17497 C CA . GLU A 1 36 ? -2.357 -6.105 -1.657 1.00 0.00 36 GLU A CA 12
ATOM 17498 C C . GLU A 1 36 ? -2.665 -6.081 -0.157 1.00 0.00 36 GLU A C 12
ATOM 17499 O O . GLU A 1 36 ? -2.412 -7.044 0.567 1.00 0.00 36 GLU A O 12
ATOM 17511 N N . LEU A 1 37 ? -3.241 -4.970 0.285 1.00 0.00 37 LEU A N 12
ATOM 17512 C CA . LEU A 1 37 ? -3.613 -4.771 1.678 1.00 0.00 37 LEU A CA 12
ATOM 17513 C C . LEU A 1 37 ? -4.868 -5.564 2.045 1.00 0.00 37 LEU A C 12
ATOM 17514 O O . LEU A 1 37 ? -4.940 -6.147 3.123 1.00 0.00 37 LEU A O 12
ATOM 17530 N N . GLU A 1 38 ? -5.852 -5.602 1.146 1.00 0.00 38 GLU A N 12
ATOM 17531 C CA . GLU A 1 38 ? -7.093 -6.328 1.420 1.00 0.00 38 GLU A CA 12
ATOM 17532 C C . GLU A 1 38 ? -6.866 -7.837 1.355 1.00 0.00 38 GLU A C 12
ATOM 17533 O O . GLU A 1 38 ? -7.706 -8.625 1.799 1.00 0.00 38 GLU A O 12
ATOM 17545 N N . LYS A 1 39 ? -5.726 -8.236 0.795 1.00 0.00 39 LYS A N 12
ATOM 17546 C CA . LYS A 1 39 ? -5.283 -9.626 0.868 1.00 0.00 39 LYS A CA 12
ATOM 17547 C C . LYS A 1 39 ? -4.969 -9.997 2.313 1.00 0.00 39 LYS A C 12
ATOM 17548 O O . LYS A 1 39 ? -5.074 -11.157 2.722 1.00 0.00 39 LYS A O 12
ATOM 17567 N N . ILE A 1 40 ? -4.574 -8.993 3.072 1.00 0.00 40 ILE A N 12
ATOM 17568 C CA . ILE A 1 40 ? -4.273 -9.153 4.482 1.00 0.00 40 ILE A CA 12
ATOM 17569 C C . ILE A 1 40 ? -5.556 -9.046 5.305 1.00 0.00 40 ILE A C 12
ATOM 17570 O O . ILE A 1 40 ? -6.469 -8.299 4.953 1.00 0.00 40 ILE A O 12
ATOM 17586 N N . SER A 1 41 ? -5.633 -9.817 6.380 1.00 0.00 41 SER A N 12
ATOM 17587 C CA . SER A 1 41 ? -6.792 -9.787 7.258 1.00 0.00 41 SER A CA 12
ATOM 17588 C C . SER A 1 41 ? -6.891 -8.442 7.976 1.00 0.00 41 SER A C 12
ATOM 17589 O O . SER A 1 41 ? -5.874 -7.816 8.291 1.00 0.00 41 SER A O 12
ATOM 17597 N N . PHE A 1 42 ? -8.119 -8.012 8.243 1.00 0.00 42 PHE A N 12
ATOM 17598 C CA . PHE A 1 42 ? -8.375 -6.673 8.769 1.00 0.00 42 PHE A CA 12
ATOM 17599 C C . PHE A 1 42 ? -7.774 -6.467 10.155 1.00 0.00 42 PHE A C 12
ATOM 17600 O O . PHE A 1 42 ? -7.465 -5.342 10.534 1.00 0.00 42 PHE A O 12
ATOM 17617 N N . SER A 1 43 ? -7.616 -7.541 10.913 1.00 0.00 43 SER A N 12
ATOM 17618 C CA . SER A 1 43 ? -7.011 -7.443 12.234 1.00 0.00 43 SER A CA 12
ATOM 17619 C C . SER A 1 43 ? -5.517 -7.760 12.178 1.00 0.00 43 SER A C 12
ATOM 17620 O O . SER A 1 43 ? -4.811 -7.648 13.184 1.00 0.00 43 SER A O 12
ATOM 17628 N N . ASP A 1 44 ? -5.034 -8.148 11.005 1.00 0.00 44 ASP A N 12
ATOM 17629 C CA . ASP A 1 44 ? -3.632 -8.533 10.851 1.00 0.00 44 ASP A CA 12
ATOM 17630 C C . ASP A 1 44 ? -2.801 -7.337 10.409 1.00 0.00 44 ASP A C 12
ATOM 17631 O O . ASP A 1 44 ? -1.632 -7.204 10.775 1.00 0.00 44 ASP A O 12
ATOM 17640 N N . LEU A 1 45 ? -3.421 -6.459 9.635 1.00 0.00 45 LEU A N 12
ATOM 17641 C CA . LEU A 1 45 ? -2.765 -5.246 9.166 1.00 0.00 45 LEU A CA 12
ATOM 17642 C C . LEU A 1 45 ? -2.621 -4.228 10.307 1.00 0.00 45 LEU A C 12
ATOM 17643 O O . LEU A 1 45 ? -3.244 -4.389 11.363 1.00 0.00 45 LEU A O 12
ATOM 17659 N N . PRO A 1 46 ? -1.769 -3.191 10.126 1.00 0.00 46 PRO A N 12
ATOM 17660 C CA . PRO A 1 46 ? -1.497 -2.173 11.157 1.00 0.00 46 PRO A CA 12
ATOM 17661 C C . PRO A 1 46 ? -2.755 -1.623 11.823 1.00 0.00 46 PRO A C 12
ATOM 17662 O O . PRO A 1 46 ? -3.804 -1.489 11.192 1.00 0.00 46 PRO A O 12
ATOM 17673 N N . LEU A 1 47 ? -2.624 -1.284 13.101 1.00 0.00 47 LEU A N 12
ATOM 17674 C CA . LEU A 1 47 ? -3.747 -0.822 13.911 1.00 0.00 47 LEU A CA 12
ATOM 17675 C C . LEU A 1 47 ? -4.347 0.443 13.317 1.00 0.00 47 LEU A C 12
ATOM 17676 O O . LEU A 1 47 ? -5.568 0.586 13.229 1.00 0.00 47 LEU A O 12
ATOM 17692 N N . GLU A 1 48 ? -3.482 1.359 12.904 1.00 0.00 48 GLU A N 12
ATOM 17693 C CA . GLU A 1 48 ? -3.928 2.627 12.353 1.00 0.00 48 GLU A CA 12
ATOM 17694 C C . GLU A 1 48 ? -4.834 2.398 11.146 1.00 0.00 48 GLU A C 12
ATOM 17695 O O . GLU A 1 48 ? -5.844 3.083 10.972 1.00 0.00 48 GLU A O 12
ATOM 17707 N N . LEU A 1 49 ? -4.484 1.403 10.337 1.00 0.00 49 LEU A N 12
ATOM 17708 C CA . LEU A 1 49 ? -5.252 1.082 9.143 1.00 0.00 49 LEU A CA 12
ATOM 17709 C C . LEU A 1 49 ? -6.596 0.473 9.528 1.00 0.00 49 LEU A C 12
ATOM 17710 O O . LEU A 1 49 ? -7.586 0.635 8.823 1.00 0.00 49 LEU A O 12
ATOM 17726 N N . GLN A 1 50 ? -6.623 -0.213 10.665 1.00 0.00 50 GLN A N 12
ATOM 17727 C CA . GLN A 1 50 ? -7.858 -0.793 11.175 1.00 0.00 50 GLN A CA 12
ATOM 17728 C C . GLN A 1 50 ? -8.856 0.304 11.515 1.00 0.00 50 GLN A C 12
ATOM 17729 O O . GLN A 1 50 ? -10.065 0.140 11.338 1.00 0.00 50 GLN A O 12
ATOM 17743 N N . LYS A 1 51 ? -8.343 1.429 11.999 1.00 0.00 51 LYS A N 12
ATOM 17744 C CA . LYS A 1 51 ? -9.199 2.537 12.401 1.00 0.00 51 LYS A CA 12
ATOM 17745 C C . LYS A 1 51 ? -9.608 3.371 11.196 1.00 0.00 51 LYS A C 12
ATOM 17746 O O . LYS A 1 51 ? -10.606 4.091 11.234 1.00 0.00 51 LYS A O 12
ATOM 17765 N N . LEU A 1 52 ? -8.837 3.268 10.128 1.00 0.00 52 LEU A N 12
ATOM 17766 C CA . LEU A 1 52 ? -9.218 3.869 8.864 1.00 0.00 52 LEU A CA 12
ATOM 17767 C C . LEU A 1 52 ? -10.294 3.016 8.213 1.00 0.00 52 LEU A C 12
ATOM 17768 O O . LEU A 1 52 ? -10.026 1.930 7.696 1.00 0.00 52 LEU A O 12
ATOM 17784 N N . ASP A 1 53 ? -11.518 3.516 8.255 1.00 0.00 53 ASP A N 12
ATOM 17785 C CA . ASP A 1 53 ? -12.682 2.771 7.799 1.00 0.00 53 ASP A CA 12
ATOM 17786 C C . ASP A 1 53 ? -12.674 2.607 6.285 1.00 0.00 53 ASP A C 12
ATOM 17787 O O . ASP A 1 53 ? -13.325 1.712 5.741 1.00 0.00 53 ASP A O 12
ATOM 17796 N N . SER A 1 54 ? -11.941 3.474 5.607 1.00 0.00 54 SER A N 12
ATOM 17797 C CA . SER A 1 54 ? -11.853 3.424 4.164 1.00 0.00 54 SER A CA 12
ATOM 17798 C C . SER A 1 54 ? -10.527 2.809 3.728 1.00 0.00 54 SER A C 12
ATOM 17799 O O . SER A 1 54 ? -9.458 3.197 4.206 1.00 0.00 54 SER A O 12
ATOM 17807 N N . LEU A 1 55 ? -10.606 1.833 2.831 1.00 0.00 55 LEU A N 12
ATOM 17808 C CA . LEU A 1 55 ? -9.423 1.134 2.332 1.00 0.00 55 LEU A CA 12
ATOM 17809 C C . LEU A 1 55 ? -8.460 2.088 1.597 1.00 0.00 55 LEU A C 12
ATOM 17810 O O . LEU A 1 55 ? -7.253 2.040 1.836 1.00 0.00 55 LEU A O 12
ATOM 17826 N N . PRO A 1 56 ? -8.961 2.959 0.684 1.00 0.00 56 PRO A N 12
ATOM 17827 C CA . PRO A 1 56 ? -8.116 3.944 -0.007 1.00 0.00 56 PRO A CA 12
ATOM 17828 C C . PRO A 1 56 ? -7.295 4.806 0.952 1.00 0.00 56 PRO A C 12
ATOM 17829 O O . PRO A 1 56 ? -6.153 5.148 0.657 1.00 0.00 56 PRO A O 12
ATOM 17840 N N . ALA A 1 57 ? -7.872 5.141 2.102 1.00 0.00 57 ALA A N 12
ATOM 17841 C CA . ALA A 1 57 ? -7.195 5.994 3.074 1.00 0.00 57 ALA A CA 12
ATOM 17842 C C . ALA A 1 57 ? -6.012 5.272 3.701 1.00 0.00 57 ALA A C 12
ATOM 17843 O O . ALA A 1 57 ? -4.972 5.874 3.968 1.00 0.00 57 ALA A O 12
ATOM 17850 N N . GLN A 1 58 ? -6.177 3.972 3.922 1.00 0.00 58 GLN A N 12
ATOM 17851 C CA . GLN A 1 58 ? -5.114 3.149 4.482 1.00 0.00 58 GLN A CA 12
ATOM 17852 C C . GLN A 1 58 ? -3.903 3.163 3.557 1.00 0.00 58 GLN A C 12
ATOM 17853 O O . GLN A 1 58 ? -2.776 3.436 3.979 1.00 0.00 58 GLN A O 12
ATOM 17867 N N . ALA A 1 59 ? -4.157 2.900 2.283 1.00 0.00 59 ALA A N 12
ATOM 17868 C CA . ALA A 1 59 ? -3.106 2.882 1.280 1.00 0.00 59 ALA A CA 12
ATOM 17869 C C . ALA A 1 59 ? -2.535 4.281 1.067 1.00 0.00 59 ALA A C 12
ATOM 17870 O O . ALA A 1 59 ? -1.340 4.443 0.828 1.00 0.00 59 ALA A O 12
ATOM 17877 N N . GLN A 1 60 ? -3.391 5.291 1.174 1.00 0.00 60 GLN A N 12
ATOM 17878 C CA . GLN A 1 60 ? -2.962 6.670 1.004 1.00 0.00 60 GLN A CA 12
ATOM 17879 C C . GLN A 1 60 ? -2.010 7.079 2.123 1.00 0.00 60 GLN A C 12
ATOM 17880 O O . GLN A 1 60 ? -1.019 7.766 1.877 1.00 0.00 60 GLN A O 12
ATOM 17894 N N . HIS A 1 61 ? -2.297 6.649 3.353 1.00 0.00 61 HIS A N 12
ATOM 17895 C CA . HIS A 1 61 ? -1.427 6.971 4.481 1.00 0.00 61 HIS A CA 12
ATOM 17896 C C . HIS A 1 61 ? -0.050 6.354 4.266 1.00 0.00 61 HIS A C 12
ATOM 17897 O O . HIS A 1 61 ? 0.975 6.953 4.615 1.00 0.00 61 HIS A O 12
ATOM 17912 N N . LEU A 1 62 ? -0.038 5.156 3.685 1.00 0.00 62 LEU A N 12
ATOM 17913 C CA . LEU A 1 62 ? 1.205 4.478 3.331 1.00 0.00 62 LEU A CA 12
ATOM 17914 C C . LEU A 1 62 ? 2.027 5.332 2.367 1.00 0.00 62 LEU A C 12
ATOM 17915 O O . LEU A 1 62 ? 3.204 5.604 2.609 1.00 0.00 62 LEU A O 12
ATOM 17931 N N . ILE A 1 63 ? 1.389 5.771 1.290 1.00 0.00 63 ILE A N 12
ATOM 17932 C CA . ILE A 1 63 ? 2.051 6.583 0.272 1.00 0.00 63 ILE A CA 12
ATOM 17933 C C . ILE A 1 63 ? 2.479 7.938 0.835 1.00 0.00 63 ILE A C 12
ATOM 17934 O O . ILE A 1 63 ? 3.560 8.437 0.521 1.00 0.00 63 ILE A O 12
ATOM 17950 N N . ASP A 1 64 ? 1.622 8.515 1.671 1.00 0.00 64 ASP A N 12
ATOM 17951 C CA . ASP A 1 64 ? 1.844 9.851 2.219 1.00 0.00 64 ASP A CA 12
ATOM 17952 C C . ASP A 1 64 ? 3.171 9.938 2.970 1.00 0.00 64 ASP A C 12
ATOM 17953 O O . ASP A 1 64 ? 4.091 10.622 2.526 1.00 0.00 64 ASP A O 12
ATOM 17962 N N . THR A 1 65 ? 3.274 9.240 4.097 1.00 0.00 65 THR A N 12
ATOM 17963 C CA . THR A 1 65 ? 4.474 9.318 4.926 1.00 0.00 65 THR A CA 12
ATOM 17964 C C . THR A 1 65 ? 4.707 8.043 5.727 1.00 0.00 65 THR A C 12
ATOM 17965 O O . THR A 1 65 ? 4.987 8.094 6.927 1.00 0.00 65 THR A O 12
ATOM 17976 N N . SER A 1 66 ? 4.606 6.906 5.069 1.00 0.00 66 SER A N 12
ATOM 17977 C CA . SER A 1 66 ? 4.849 5.636 5.731 1.00 0.00 66 SER A CA 12
ATOM 17978 C C . SER A 1 66 ? 6.039 4.912 5.105 1.00 0.00 66 SER A C 12
ATOM 17979 O O . SER A 1 66 ? 6.692 5.438 4.200 1.00 0.00 66 SER A O 12
ATOM 17987 N N . CYS A 1 67 ? 6.317 3.718 5.607 1.00 0.00 67 CYS A N 12
ATOM 17988 C CA . CYS A 1 67 ? 7.425 2.912 5.120 1.00 0.00 67 CYS A CA 12
ATOM 17989 C C . CYS A 1 67 ? 6.915 1.792 4.209 1.00 0.00 67 CYS A C 12
ATOM 17990 O O . CYS A 1 67 ? 5.911 1.956 3.521 1.00 0.00 67 CYS A O 12
ATOM 17998 N N . GLU A 1 68 ? 7.593 0.650 4.225 1.00 0.00 68 GLU A N 12
ATOM 17999 C CA . GLU A 1 68 ? 7.285 -0.434 3.303 1.00 0.00 68 GLU A CA 12
ATOM 18000 C C . GLU A 1 68 ? 6.321 -1.435 3.933 1.00 0.00 68 GLU A C 12
ATOM 18001 O O . GLU A 1 68 ? 6.166 -1.485 5.157 1.00 0.00 68 GLU A O 12
ATOM 18013 N N . LEU A 1 69 ? 5.686 -2.236 3.092 1.00 0.00 69 LEU A N 12
ATOM 18014 C CA . LEU A 1 69 ? 4.587 -3.085 3.522 1.00 0.00 69 LEU A CA 12
ATOM 18015 C C . LEU A 1 69 ? 4.916 -4.561 3.321 1.00 0.00 69 LEU A C 12
ATOM 18016 O O . LEU A 1 69 ? 5.074 -5.027 2.195 1.00 0.00 69 LEU A O 12
ATOM 18032 N N . ASP A 1 70 ? 5.033 -5.289 4.415 1.00 0.00 70 ASP A N 12
ATOM 18033 C CA . ASP A 1 70 ? 5.212 -6.731 4.346 1.00 0.00 70 ASP A CA 12
ATOM 18034 C C . ASP A 1 70 ? 3.856 -7.390 4.137 1.00 0.00 70 ASP A C 12
ATOM 18035 O O . ASP A 1 70 ? 2.897 -7.092 4.849 1.00 0.00 70 ASP A O 12
ATOM 18044 N N . VAL A 1 71 ? 3.769 -8.265 3.146 1.00 0.00 71 VAL A N 12
ATOM 18045 C CA . VAL A 1 71 ? 2.484 -8.825 2.745 1.00 0.00 71 VAL A CA 12
ATOM 18046 C C . VAL A 1 71 ? 2.523 -10.345 2.644 1.00 0.00 71 VAL A C 12
ATOM 18047 O O . VAL A 1 71 ? 1.630 -10.963 2.059 1.00 0.00 71 VAL A O 12
ATOM 18060 N N . GLY A 1 72 ? 3.552 -10.946 3.220 1.00 0.00 72 GLY A N 12
ATOM 18061 C CA . GLY A 1 72 ? 3.654 -12.392 3.231 1.00 0.00 72 GLY A CA 12
ATOM 18062 C C . GLY A 1 72 ? 3.953 -12.970 1.862 1.00 0.00 72 GLY A C 12
ATOM 18063 O O . GLY A 1 72 ? 4.531 -12.291 1.013 1.00 0.00 72 GLY A O 12
ATOM 18067 N N . ALA A 1 73 ? 3.570 -14.232 1.657 1.00 0.00 73 ALA A N 12
ATOM 18068 C CA . ALA A 1 73 ? 3.799 -14.939 0.393 1.00 0.00 73 ALA A CA 12
ATOM 18069 C C . ALA A 1 73 ? 5.287 -15.005 0.049 1.00 0.00 73 ALA A C 12
ATOM 18070 O O . ALA A 1 73 ? 5.663 -15.295 -1.087 1.00 0.00 73 ALA A O 12
ATOM 18077 N N . GLY A 1 74 ? 6.131 -14.750 1.041 1.00 0.00 74 GLY A N 12
ATOM 18078 C CA . GLY A 1 74 ? 7.561 -14.740 0.819 1.00 0.00 74 GLY A CA 12
ATOM 18079 C C . GLY A 1 74 ? 8.022 -13.503 0.070 1.00 0.00 74 GLY A C 12
ATOM 18080 O O . GLY A 1 74 ? 9.115 -13.485 -0.498 1.00 0.00 74 GLY A O 12
ATOM 18084 N N . LYS A 1 75 ? 7.191 -12.468 0.056 1.00 0.00 75 LYS A N 12
ATOM 18085 C CA . LYS A 1 75 ? 7.546 -11.236 -0.626 1.00 0.00 75 LYS A CA 12
ATOM 18086 C C . LYS A 1 75 ? 7.321 -10.029 0.274 1.00 0.00 75 LYS A C 12
ATOM 18087 O O . LYS A 1 75 ? 6.428 -10.022 1.126 1.00 0.00 75 LYS A O 12
ATOM 18106 N N . TYR A 1 76 ? 8.145 -9.018 0.088 1.00 0.00 76 TYR A N 12
ATOM 18107 C CA . TYR A 1 76 ? 7.977 -7.756 0.781 1.00 0.00 76 TYR A CA 12
ATOM 18108 C C . TYR A 1 76 ? 7.657 -6.677 -0.236 1.00 0.00 76 TYR A C 12
ATOM 18109 O O . TYR A 1 76 ? 8.337 -6.566 -1.254 1.00 0.00 76 TYR A O 12
ATOM 18127 N N . LEU A 1 77 ? 6.625 -5.898 0.028 1.00 0.00 77 LEU A N 12
ATOM 18128 C CA . LEU A 1 77 ? 6.246 -4.833 -0.878 1.00 0.00 77 LEU A CA 12
ATOM 18129 C C . LEU A 1 77 ? 6.950 -3.547 -0.475 1.00 0.00 77 LEU A C 12
ATOM 18130 O O . LEU A 1 77 ? 6.660 -2.963 0.570 1.00 0.00 77 LEU A O 12
ATOM 18146 N N . GLN A 1 78 ? 7.878 -3.119 -1.306 1.00 0.00 78 GLN A N 12
ATOM 18147 C CA . GLN A 1 78 ? 8.638 -1.913 -1.043 1.00 0.00 78 GLN A CA 12
ATOM 18148 C C . GLN A 1 78 ? 8.425 -0.921 -2.170 1.00 0.00 78 GLN A C 12
ATOM 18149 O O . GLN A 1 78 ? 8.337 -1.310 -3.331 1.00 0.00 78 GLN A O 12
ATOM 18163 N N . TRP A 1 79 ? 8.330 0.349 -1.836 1.00 0.00 79 TRP A N 12
ATOM 18164 C CA . TRP A 1 79 ? 8.198 1.383 -2.844 1.00 0.00 79 TRP A CA 12
ATOM 18165 C C . TRP A 1 79 ? 8.870 2.659 -2.372 1.00 0.00 79 TRP A C 12
ATOM 18166 O O . TRP A 1 79 ? 8.798 3.008 -1.193 1.00 0.00 79 TRP A O 12
ATOM 18187 N N . TYR A 1 80 ? 9.551 3.335 -3.279 1.00 0.00 80 TYR A N 12
ATOM 18188 C CA . TYR A 1 80 ? 10.165 4.607 -2.958 1.00 0.00 80 TYR A CA 12
ATOM 18189 C C . TYR A 1 80 ? 9.863 5.628 -4.042 1.00 0.00 80 TYR A C 12
ATOM 18190 O O . TYR A 1 80 ? 10.020 5.357 -5.236 1.00 0.00 80 TYR A O 12
ATOM 18208 N N . ALA A 1 81 ? 9.387 6.783 -3.613 1.00 0.00 81 ALA A N 12
ATOM 18209 C CA . ALA A 1 81 ? 9.002 7.844 -4.523 1.00 0.00 81 ALA A CA 12
ATOM 18210 C C . ALA A 1 81 ? 10.223 8.508 -5.135 1.00 0.00 81 ALA A C 12
ATOM 18211 O O . ALA A 1 81 ? 11.195 8.809 -4.437 1.00 0.00 81 ALA A O 12
ATOM 18218 N N . VAL A 1 82 ? 10.177 8.724 -6.436 1.00 0.00 82 VAL A N 12
ATOM 18219 C CA . VAL A 1 82 ? 11.232 9.440 -7.121 1.00 0.00 82 VAL A CA 12
ATOM 18220 C C . VAL A 1 82 ? 10.656 10.638 -7.861 1.00 0.00 82 VAL A C 12
ATOM 18221 O O . VAL A 1 82 ? 9.999 10.496 -8.893 1.00 0.00 82 VAL A O 12
ATOM 18234 N N . ARG A 1 83 ? 10.865 11.819 -7.303 1.00 0.00 83 ARG A N 12
ATOM 18235 C CA . ARG A 1 83 ? 10.418 13.041 -7.942 1.00 0.00 83 ARG A CA 12
ATOM 18236 C C . ARG A 1 83 ? 11.406 13.448 -9.019 1.00 0.00 83 ARG A C 12
ATOM 18237 O O . ARG A 1 83 ? 12.587 13.658 -8.741 1.00 0.00 83 ARG A O 12
ATOM 18258 N N . LEU A 1 84 ? 10.924 13.556 -10.243 1.00 0.00 84 LEU A N 12
ATOM 18259 C CA . LEU A 1 84 ? 11.762 13.998 -11.348 1.00 0.00 84 LEU A CA 12
ATOM 18260 C C . LEU A 1 84 ? 11.785 15.523 -11.400 1.00 0.00 84 LEU A C 12
ATOM 18261 O O . LEU A 1 84 ? 12.441 16.117 -12.259 1.00 0.00 84 LEU A O 12
ATOM 18277 N N . GLU A 1 85 ? 11.072 16.141 -10.449 1.00 0.00 85 GLU A N 12
ATOM 18278 C CA . GLU A 1 85 ? 10.955 17.596 -10.368 1.00 0.00 85 GLU A CA 12
ATOM 18279 C C . GLU A 1 85 ? 10.437 18.151 -11.688 1.00 0.00 85 GLU A C 12
ATOM 18280 O O . GLU A 1 85 ? 11.029 19.056 -12.273 1.00 0.00 85 GLU A O 12
ATOM 18292 N N . LYS A 1 86 ? 9.330 17.595 -12.156 1.00 0.00 86 LYS A N 12
ATOM 18293 C CA . LYS A 1 86 ? 8.800 17.955 -13.460 1.00 0.00 86 LYS A CA 12
ATOM 18294 C C . LYS A 1 86 ? 7.951 19.215 -13.369 1.00 0.00 86 LYS A C 12
ATOM 18295 O O . LYS A 1 86 ? 6.737 19.141 -13.162 1.00 0.00 86 LYS A O 12
ATOM 18314 N N . LEU A 1 87 ? 8.601 20.370 -13.494 1.00 0.00 87 LEU A N 12
ATOM 18315 C CA . LEU A 1 87 ? 7.892 21.642 -13.541 1.00 0.00 87 LEU A CA 12
ATOM 18316 C C . LEU A 1 87 ? 6.889 21.617 -14.686 1.00 0.00 87 LEU A C 12
ATOM 18317 O O . LEU A 1 87 ? 7.241 21.291 -15.824 1.00 0.00 87 LEU A O 12
ATOM 18333 N N . GLU A 1 88 ? 5.650 21.953 -14.378 1.00 0.00 88 GLU A N 12
ATOM 18334 C CA . GLU A 1 88 ? 4.559 21.805 -15.328 1.00 0.00 88 GLU A CA 12
ATOM 18335 C C . GLU A 1 88 ? 4.687 22.760 -16.510 1.00 0.00 88 GLU A C 12
ATOM 18336 O O . GLU A 1 88 ? 4.840 23.969 -16.342 1.00 0.00 88 GLU A O 12
ATOM 18348 N N . HIS A 1 89 ? 4.651 22.196 -17.711 1.00 0.00 89 HIS A N 12
ATOM 18349 C CA . HIS A 1 89 ? 4.584 22.995 -18.925 1.00 0.00 89 HIS A CA 12
ATOM 18350 C C . HIS A 1 89 ? 3.127 23.298 -19.227 1.00 0.00 89 HIS A C 12
ATOM 18351 O O . HIS A 1 89 ? 2.343 22.380 -19.467 1.00 0.00 89 HIS A O 12
ATOM 18366 N N . HIS A 1 90 ? 2.766 24.572 -19.180 1.00 0.00 90 HIS A N 12
ATOM 18367 C CA . HIS A 1 90 ? 1.394 24.983 -19.447 1.00 0.00 90 HIS A CA 12
ATOM 18368 C C . HIS A 1 90 ? 0.968 24.584 -20.851 1.00 0.00 90 HIS A C 12
ATOM 18369 O O . HIS A 1 90 ? 1.346 25.212 -21.841 1.00 0.00 90 HIS A O 12
ATOM 18384 N N . HIS A 1 91 ? 0.205 23.506 -20.906 1.00 0.00 91 HIS A N 12
ATOM 18385 C CA . HIS A 1 91 ? -0.303 22.944 -22.145 1.00 0.00 91 HIS A CA 12
ATOM 18386 C C . HIS A 1 91 ? -1.490 22.066 -21.772 1.00 0.00 91 HIS A C 12
ATOM 18387 O O . HIS A 1 91 ? -1.824 21.989 -20.587 1.00 0.00 91 HIS A O 12
ATOM 18402 N N . HIS A 1 92 ? -2.131 21.429 -22.751 1.00 0.00 92 HIS A N 12
ATOM 18403 C CA . HIS A 1 92 ? -3.271 20.550 -22.486 1.00 0.00 92 HIS A CA 12
ATOM 18404 C C . HIS A 1 92 ? -4.485 21.388 -22.088 1.00 0.00 92 HIS A C 12
ATOM 18405 O O . HIS A 1 92 ? -4.691 21.705 -20.916 1.00 0.00 92 HIS A O 12
ATOM 18420 N N . HIS A 1 93 ? -5.270 21.768 -23.083 1.00 0.00 93 HIS A N 12
ATOM 18421 C CA . HIS A 1 93 ? -6.414 22.636 -22.856 1.00 0.00 93 HIS A CA 12
ATOM 18422 C C . HIS A 1 93 ? -7.708 21.914 -23.185 1.00 0.00 93 HIS A C 12
ATOM 18423 O O . HIS A 1 93 ? -7.706 20.731 -23.524 1.00 0.00 93 HIS A O 12
ATOM 18438 N N . HIS A 1 94 ? -8.805 22.639 -23.084 1.00 0.00 94 HIS A N 12
ATOM 18439 C CA . HIS A 1 94 ? -10.115 22.107 -23.399 1.00 0.00 94 HIS A CA 12
ATOM 18440 C C . HIS A 1 94 ? -10.831 23.084 -24.319 1.00 0.00 94 HIS A C 12
ATOM 18441 O O . HIS A 1 94 ? -11.964 23.496 -24.003 1.00 0.00 94 HIS A O 12
ATOM 18457 N N . MET A 1 1 ? -10.345 16.666 -26.207 1.00 0.00 1 MET A N 13
ATOM 18458 C CA . MET A 1 1 ? -9.832 15.299 -25.959 1.00 0.00 1 MET A CA 13
ATOM 18459 C C . MET A 1 1 ? -9.914 14.967 -24.479 1.00 0.00 1 MET A C 13
ATOM 18460 O O . MET A 1 1 ? -9.937 15.868 -23.640 1.00 0.00 1 MET A O 13
ATOM 18476 N N . PRO A 1 2 ? -9.993 13.671 -24.135 1.00 0.00 2 PRO A N 13
ATOM 18477 C CA . PRO A 1 2 ? -9.986 13.218 -22.744 1.00 0.00 2 PRO A CA 13
ATOM 18478 C C . PRO A 1 2 ? -8.602 13.358 -22.117 1.00 0.00 2 PRO A C 13
ATOM 18479 O O . PRO A 1 2 ? -7.872 12.377 -21.953 1.00 0.00 2 PRO A O 13
ATOM 18490 N N . ASP A 1 3 ? -8.238 14.592 -21.801 1.00 0.00 3 ASP A N 13
ATOM 18491 C CA . ASP A 1 3 ? -6.924 14.899 -21.245 1.00 0.00 3 ASP A CA 13
ATOM 18492 C C . ASP A 1 3 ? -6.827 14.491 -19.775 1.00 0.00 3 ASP A C 13
ATOM 18493 O O . ASP A 1 3 ? -7.847 14.250 -19.122 1.00 0.00 3 ASP A O 13
ATOM 18502 N N . PRO A 1 4 ? -5.592 14.391 -19.247 1.00 0.00 4 PRO A N 13
ATOM 18503 C CA . PRO A 1 4 ? -5.342 14.008 -17.849 1.00 0.00 4 PRO A CA 13
ATOM 18504 C C . PRO A 1 4 ? -5.873 15.025 -16.834 1.00 0.00 4 PRO A C 13
ATOM 18505 O O . PRO A 1 4 ? -6.475 16.042 -17.194 1.00 0.00 4 PRO A O 13
ATOM 18516 N N . LEU A 1 5 ? -5.640 14.725 -15.563 1.00 0.00 5 LEU A N 13
ATOM 18517 C CA . LEU A 1 5 ? -6.085 15.557 -14.450 1.00 0.00 5 LEU A CA 13
ATOM 18518 C C . LEU A 1 5 ? -5.435 16.942 -14.468 1.00 0.00 5 LEU A C 13
ATOM 18519 O O . LEU A 1 5 ? -4.425 17.163 -15.136 1.00 0.00 5 LEU A O 13
ATOM 18535 N N . MET A 1 6 ? -6.013 17.863 -13.704 1.00 0.00 6 MET A N 13
ATOM 18536 C CA . MET A 1 6 ? -5.472 19.213 -13.556 1.00 0.00 6 MET A CA 13
ATOM 18537 C C . MET A 1 6 ? -4.389 19.206 -12.475 1.00 0.00 6 MET A C 13
ATOM 18538 O O . MET A 1 6 ? -4.264 20.129 -11.670 1.00 0.00 6 MET A O 13
ATOM 18552 N N . TYR A 1 7 ? -3.607 18.147 -12.485 1.00 0.00 7 TYR A N 13
ATOM 18553 C CA . TYR A 1 7 ? -2.577 17.919 -11.506 1.00 0.00 7 TYR A CA 13
ATOM 18554 C C . TYR A 1 7 ? -1.573 16.970 -12.148 1.00 0.00 7 TYR A C 13
ATOM 18555 O O . TYR A 1 7 ? -1.622 16.748 -13.360 1.00 0.00 7 TYR A O 13
ATOM 18573 N N . GLN A 1 8 ? -0.691 16.408 -11.363 1.00 0.00 8 GLN A N 13
ATOM 18574 C CA . GLN A 1 8 ? 0.314 15.498 -11.878 1.00 0.00 8 GLN A CA 13
ATOM 18575 C C . GLN A 1 8 ? 0.685 14.487 -10.809 1.00 0.00 8 GLN A C 13
ATOM 18576 O O . GLN A 1 8 ? 1.193 14.848 -9.747 1.00 0.00 8 GLN A O 13
ATOM 18590 N N . GLN A 1 9 ? 0.398 13.229 -11.086 1.00 0.00 9 GLN A N 13
ATOM 18591 C CA . GLN A 1 9 ? 0.671 12.160 -10.144 1.00 0.00 9 GLN A CA 13
ATOM 18592 C C . GLN A 1 9 ? 2.156 11.850 -10.129 1.00 0.00 9 GLN A C 13
ATOM 18593 O O . GLN A 1 9 ? 2.826 11.917 -11.163 1.00 0.00 9 GLN A O 13
ATOM 18607 N N . ASP A 1 10 ? 2.667 11.529 -8.955 1.00 0.00 10 ASP A N 13
ATOM 18608 C CA . ASP A 1 10 ? 4.068 11.185 -8.812 1.00 0.00 10 ASP A CA 13
ATOM 18609 C C . ASP A 1 10 ? 4.302 9.794 -9.370 1.00 0.00 10 ASP A C 13
ATOM 18610 O O . ASP A 1 10 ? 3.388 8.966 -9.392 1.00 0.00 10 ASP A O 13
ATOM 18619 N N . ASN A 1 11 ? 5.513 9.536 -9.830 1.00 0.00 11 ASN A N 13
ATOM 18620 C CA . ASN A 1 11 ? 5.854 8.212 -10.320 1.00 0.00 11 ASN A CA 13
ATOM 18621 C C . ASN A 1 11 ? 6.744 7.514 -9.306 1.00 0.00 11 ASN A C 13
ATOM 18622 O O . ASN A 1 11 ? 7.842 7.972 -8.985 1.00 0.00 11 ASN A O 13
ATOM 18633 N N . PHE A 1 12 ? 6.241 6.423 -8.767 1.00 0.00 12 PHE A N 13
ATOM 18634 C CA . PHE A 1 12 ? 6.931 5.720 -7.708 1.00 0.00 12 PHE A CA 13
ATOM 18635 C C . PHE A 1 12 ? 7.656 4.513 -8.264 1.00 0.00 12 PHE A C 13
ATOM 18636 O O . PHE A 1 12 ? 7.088 3.741 -9.039 1.00 0.00 12 PHE A O 13
ATOM 18653 N N . VAL A 1 13 ? 8.913 4.367 -7.886 1.00 0.00 13 VAL A N 13
ATOM 18654 C CA . VAL A 1 13 ? 9.706 3.237 -8.324 1.00 0.00 13 VAL A CA 13
ATOM 18655 C C . VAL A 1 13 ? 9.483 2.066 -7.380 1.00 0.00 13 VAL A C 13
ATOM 18656 O O . VAL A 1 13 ? 9.967 2.065 -6.244 1.00 0.00 13 VAL A O 13
ATOM 18669 N N . VAL A 1 14 ? 8.714 1.098 -7.840 1.00 0.00 14 VAL A N 13
ATOM 18670 C CA . VAL A 1 14 ? 8.354 -0.053 -7.032 1.00 0.00 14 VAL A CA 13
ATOM 18671 C C . VAL A 1 14 ? 9.021 -1.308 -7.573 1.00 0.00 14 VAL A C 13
ATOM 18672 O O . VAL A 1 14 ? 9.034 -1.545 -8.780 1.00 0.00 14 VAL A O 13
ATOM 18685 N N . LEU A 1 15 ? 9.592 -2.098 -6.677 1.00 0.00 15 LEU A N 13
ATOM 18686 C CA . LEU A 1 15 ? 10.264 -3.327 -7.061 1.00 0.00 15 LEU A CA 13
ATOM 18687 C C . LEU A 1 15 ? 9.556 -4.523 -6.443 1.00 0.00 15 LEU A C 13
ATOM 18688 O O . LEU A 1 15 ? 9.310 -4.551 -5.235 1.00 0.00 15 LEU A O 13
ATOM 18704 N N . GLU A 1 16 ? 9.218 -5.503 -7.266 1.00 0.00 16 GLU A N 13
ATOM 18705 C CA . GLU A 1 16 ? 8.562 -6.705 -6.775 1.00 0.00 16 GLU A CA 13
ATOM 18706 C C . GLU A 1 16 ? 9.417 -7.944 -6.994 1.00 0.00 16 GLU A C 13
ATOM 18707 O O . GLU A 1 16 ? 10.328 -7.958 -7.829 1.00 0.00 16 GLU A O 13
ATOM 18719 N N . THR A 1 17 ? 9.105 -8.974 -6.223 1.00 0.00 17 THR A N 13
ATOM 18720 C CA . THR A 1 17 ? 9.790 -10.256 -6.284 1.00 0.00 17 THR A CA 13
ATOM 18721 C C . THR A 1 17 ? 9.461 -11.017 -7.569 1.00 0.00 17 THR A C 13
ATOM 18722 O O . THR A 1 17 ? 10.358 -11.472 -8.282 1.00 0.00 17 THR A O 13
ATOM 18733 N N . ASN A 1 18 ? 8.179 -11.131 -7.860 1.00 0.00 18 ASN A N 13
ATOM 18734 C CA . ASN A 1 18 ? 7.704 -12.017 -8.917 1.00 0.00 18 ASN A CA 13
ATOM 18735 C C . ASN A 1 18 ? 8.120 -11.525 -10.296 1.00 0.00 18 ASN A C 13
ATOM 18736 O O . ASN A 1 18 ? 8.632 -12.297 -11.110 1.00 0.00 18 ASN A O 13
ATOM 18747 N N . GLN A 1 19 ? 7.907 -10.247 -10.565 1.00 0.00 19 GLN A N 13
ATOM 18748 C CA . GLN A 1 19 ? 8.322 -9.658 -11.831 1.00 0.00 19 GLN A CA 13
ATOM 18749 C C . GLN A 1 19 ? 9.004 -8.323 -11.584 1.00 0.00 19 GLN A C 13
ATOM 18750 O O . GLN A 1 19 ? 8.658 -7.616 -10.635 1.00 0.00 19 GLN A O 13
ATOM 18764 N N . PRO A 1 20 ? 9.998 -7.975 -12.410 1.00 0.00 20 PRO A N 13
ATOM 18765 C CA . PRO A 1 20 ? 10.687 -6.693 -12.313 1.00 0.00 20 PRO A CA 13
ATOM 18766 C C . PRO A 1 20 ? 9.805 -5.545 -12.790 1.00 0.00 20 PRO A C 13
ATOM 18767 O O . PRO A 1 20 ? 9.272 -5.576 -13.904 1.00 0.00 20 PRO A O 13
ATOM 18778 N N . GLU A 1 21 ? 9.663 -4.533 -11.955 1.00 0.00 21 GLU A N 13
ATOM 18779 C CA . GLU A 1 21 ? 8.835 -3.385 -12.283 1.00 0.00 21 GLU A CA 13
ATOM 18780 C C . GLU A 1 21 ? 9.688 -2.121 -12.238 1.00 0.00 21 GLU A C 13
ATOM 18781 O O . GLU A 1 21 ? 10.750 -2.111 -11.610 1.00 0.00 21 GLU A O 13
ATOM 18793 N N . GLN A 1 22 ? 9.259 -1.073 -12.926 1.00 0.00 22 GLN A N 13
ATOM 18794 C CA . GLN A 1 22 ? 10.046 0.151 -12.988 1.00 0.00 22 GLN A CA 13
ATOM 18795 C C . GLN A 1 22 ? 9.373 1.275 -12.214 1.00 0.00 22 GLN A C 13
ATOM 18796 O O . GLN A 1 22 ? 9.890 1.736 -11.200 1.00 0.00 22 GLN A O 13
ATOM 18810 N N . PHE A 1 23 ? 8.221 1.712 -12.694 1.00 0.00 23 PHE A N 13
ATOM 18811 C CA . PHE A 1 23 ? 7.516 2.824 -12.076 1.00 0.00 23 PHE A CA 13
ATOM 18812 C C . PHE A 1 23 ? 6.038 2.792 -12.433 1.00 0.00 23 PHE A C 13
ATOM 18813 O O . PHE A 1 23 ? 5.650 2.244 -13.467 1.00 0.00 23 PHE A O 13
ATOM 18830 N N . LEU A 1 24 ? 5.227 3.367 -11.562 1.00 0.00 24 LEU A N 13
ATOM 18831 C CA . LEU A 1 24 ? 3.794 3.496 -11.794 1.00 0.00 24 LEU A CA 13
ATOM 18832 C C . LEU A 1 24 ? 3.269 4.728 -11.063 1.00 0.00 24 LEU A C 13
ATOM 18833 O O . LEU A 1 24 ? 3.948 5.261 -10.177 1.00 0.00 24 LEU A O 13
ATOM 18849 N N . THR A 1 25 ? 2.081 5.188 -11.436 1.00 0.00 25 THR A N 13
ATOM 18850 C CA . THR A 1 25 ? 1.535 6.416 -10.869 1.00 0.00 25 THR A CA 13
ATOM 18851 C C . THR A 1 25 ? 0.918 6.186 -9.493 1.00 0.00 25 THR A C 13
ATOM 18852 O O . THR A 1 25 ? 0.710 5.046 -9.065 1.00 0.00 25 THR A O 13
ATOM 18863 N N . THR A 1 26 ? 0.634 7.290 -8.813 1.00 0.00 26 THR A N 13
ATOM 18864 C CA . THR A 1 26 ? -0.033 7.288 -7.519 1.00 0.00 26 THR A CA 13
ATOM 18865 C C . THR A 1 26 ? -1.291 6.415 -7.527 1.00 0.00 26 THR A C 13
ATOM 18866 O O . THR A 1 26 ? -1.527 5.637 -6.604 1.00 0.00 26 THR A O 13
ATOM 18877 N N . ILE A 1 27 ? -2.081 6.535 -8.590 1.00 0.00 27 ILE A N 13
ATOM 18878 C CA . ILE A 1 27 ? -3.350 5.822 -8.693 1.00 0.00 27 ILE A CA 13
ATOM 18879 C C . ILE A 1 27 ? -3.120 4.316 -8.809 1.00 0.00 27 ILE A C 13
ATOM 18880 O O . ILE A 1 27 ? -3.830 3.517 -8.199 1.00 0.00 27 ILE A O 13
ATOM 18896 N N . GLU A 1 28 ? -2.107 3.941 -9.574 1.00 0.00 28 GLU A N 13
ATOM 18897 C CA . GLU A 1 28 ? -1.795 2.536 -9.796 1.00 0.00 28 GLU A CA 13
ATOM 18898 C C . GLU A 1 28 ? -1.209 1.907 -8.538 1.00 0.00 28 GLU A C 13
ATOM 18899 O O . GLU A 1 28 ? -1.539 0.772 -8.188 1.00 0.00 28 GLU A O 13
ATOM 18911 N N . LEU A 1 29 ? -0.345 2.650 -7.854 1.00 0.00 29 LEU A N 13
ATOM 18912 C CA . LEU A 1 29 ? 0.230 2.184 -6.598 1.00 0.00 29 LEU A CA 13
ATOM 18913 C C . LEU A 1 29 ? -0.870 1.978 -5.566 1.00 0.00 29 LEU A C 13
ATOM 18914 O O . LEU A 1 29 ? -0.819 1.038 -4.771 1.00 0.00 29 LEU A O 13
ATOM 18930 N N . LEU A 1 30 ? -1.868 2.859 -5.591 1.00 0.00 30 LEU A N 13
ATOM 18931 C CA . LEU A 1 30 ? -3.054 2.700 -4.761 1.00 0.00 30 LEU A CA 13
ATOM 18932 C C . LEU A 1 30 ? -3.686 1.337 -4.993 1.00 0.00 30 LEU A C 13
ATOM 18933 O O . LEU A 1 30 ? -3.823 0.547 -4.061 1.00 0.00 30 LEU A O 13
ATOM 18949 N N . GLU A 1 31 ? -4.049 1.066 -6.244 1.00 0.00 31 GLU A N 13
ATOM 18950 C CA . GLU A 1 31 ? -4.705 -0.187 -6.612 1.00 0.00 31 GLU A CA 13
ATOM 18951 C C . GLU A 1 31 ? -3.876 -1.404 -6.220 1.00 0.00 31 GLU A C 13
ATOM 18952 O O . GLU A 1 31 ? -4.421 -2.409 -5.752 1.00 0.00 31 GLU A O 13
ATOM 18964 N N . LYS A 1 32 ? -2.566 -1.316 -6.404 1.00 0.00 32 LYS A N 13
ATOM 18965 C CA . LYS A 1 32 ? -1.675 -2.403 -6.026 1.00 0.00 32 LYS A CA 13
ATOM 18966 C C . LYS A 1 32 ? -1.687 -2.609 -4.513 1.00 0.00 32 LYS A C 13
ATOM 18967 O O . LYS A 1 32 ? -1.839 -3.732 -4.030 1.00 0.00 32 LYS A O 13
ATOM 18986 N N . LEU A 1 33 ? -1.554 -1.517 -3.769 1.00 0.00 33 LEU A N 13
ATOM 18987 C CA . LEU A 1 33 ? -1.503 -1.590 -2.317 1.00 0.00 33 LEU A CA 13
ATOM 18988 C C . LEU A 1 33 ? -2.832 -2.035 -1.725 1.00 0.00 33 LEU A C 13
ATOM 18989 O O . LEU A 1 33 ? -2.863 -2.931 -0.893 1.00 0.00 33 LEU A O 13
ATOM 19005 N N . LYS A 1 34 ? -3.929 -1.424 -2.158 1.00 0.00 34 LYS A N 13
ATOM 19006 C CA . LYS A 1 34 ? -5.241 -1.727 -1.588 1.00 0.00 34 LYS A CA 13
ATOM 19007 C C . LYS A 1 34 ? -5.648 -3.171 -1.871 1.00 0.00 34 LYS A C 13
ATOM 19008 O O . LYS A 1 34 ? -6.396 -3.763 -1.099 1.00 0.00 34 LYS A O 13
ATOM 19027 N N . GLY A 1 35 ? -5.133 -3.744 -2.956 1.00 0.00 35 GLY A N 13
ATOM 19028 C CA . GLY A 1 35 ? -5.425 -5.132 -3.272 1.00 0.00 35 GLY A CA 13
ATOM 19029 C C . GLY A 1 35 ? -4.726 -6.090 -2.325 1.00 0.00 35 GLY A C 13
ATOM 19030 O O . GLY A 1 35 ? -5.316 -7.058 -1.828 1.00 0.00 35 GLY A O 13
ATOM 19034 N N . GLU A 1 36 ? -3.461 -5.830 -2.056 1.00 0.00 36 GLU A N 13
ATOM 19035 C CA . GLU A 1 36 ? -2.715 -6.676 -1.147 1.00 0.00 36 GLU A CA 13
ATOM 19036 C C . GLU A 1 36 ? -3.030 -6.309 0.300 1.00 0.00 36 GLU A C 13
ATOM 19037 O O . GLU A 1 36 ? -2.821 -7.099 1.211 1.00 0.00 36 GLU A O 13
ATOM 19049 N N . LEU A 1 37 ? -3.570 -5.115 0.492 1.00 0.00 37 LEU A N 13
ATOM 19050 C CA . LEU A 1 37 ? -4.033 -4.685 1.802 1.00 0.00 37 LEU A CA 13
ATOM 19051 C C . LEU A 1 37 ? -5.368 -5.344 2.144 1.00 0.00 37 LEU A C 13
ATOM 19052 O O . LEU A 1 37 ? -5.601 -5.715 3.292 1.00 0.00 37 LEU A O 13
ATOM 19068 N N . GLU A 1 38 ? -6.243 -5.494 1.146 1.00 0.00 38 GLU A N 13
ATOM 19069 C CA . GLU A 1 38 ? -7.553 -6.101 1.375 1.00 0.00 38 GLU A CA 13
ATOM 19070 C C . GLU A 1 38 ? -7.420 -7.598 1.648 1.00 0.00 38 GLU A C 13
ATOM 19071 O O . GLU A 1 38 ? -8.225 -8.171 2.382 1.00 0.00 38 GLU A O 13
ATOM 19083 N N . LYS A 1 39 ? -6.408 -8.240 1.059 1.00 0.00 39 LYS A N 13
ATOM 19084 C CA . LYS A 1 39 ? -6.154 -9.649 1.356 1.00 0.00 39 LYS A CA 13
ATOM 19085 C C . LYS A 1 39 ? -5.405 -9.804 2.683 1.00 0.00 39 LYS A C 13
ATOM 19086 O O . LYS A 1 39 ? -5.298 -10.906 3.221 1.00 0.00 39 LYS A O 13
ATOM 19105 N N . ILE A 1 40 ? -4.892 -8.699 3.206 1.00 0.00 40 ILE A N 13
ATOM 19106 C CA . ILE A 1 40 ? -4.223 -8.709 4.501 1.00 0.00 40 ILE A CA 13
ATOM 19107 C C . ILE A 1 40 ? -5.262 -8.640 5.623 1.00 0.00 40 ILE A C 13
ATOM 19108 O O . ILE A 1 40 ? -6.302 -7.988 5.479 1.00 0.00 40 ILE A O 13
ATOM 19124 N N . SER A 1 41 ? -4.991 -9.336 6.721 1.00 0.00 41 SER A N 13
ATOM 19125 C CA . SER A 1 41 ? -5.911 -9.376 7.850 1.00 0.00 41 SER A CA 13
ATOM 19126 C C . SER A 1 41 ? -5.990 -8.020 8.547 1.00 0.00 41 SER A C 13
ATOM 19127 O O . SER A 1 41 ? -4.987 -7.310 8.676 1.00 0.00 41 SER A O 13
ATOM 19135 N N . PHE A 1 42 ? -7.185 -7.686 9.018 1.00 0.00 42 PHE A N 13
ATOM 19136 C CA . PHE A 1 42 ? -7.449 -6.400 9.659 1.00 0.00 42 PHE A CA 13
ATOM 19137 C C . PHE A 1 42 ? -6.733 -6.314 11.007 1.00 0.00 42 PHE A C 13
ATOM 19138 O O . PHE A 1 42 ? -6.558 -5.235 11.568 1.00 0.00 42 PHE A O 13
ATOM 19155 N N . SER A 1 43 ? -6.317 -7.466 11.513 1.00 0.00 43 SER A N 13
ATOM 19156 C CA . SER A 1 43 ? -5.617 -7.542 12.787 1.00 0.00 43 SER A CA 13
ATOM 19157 C C . SER A 1 43 ? -4.106 -7.431 12.597 1.00 0.00 43 SER A C 13
ATOM 19158 O O . SER A 1 43 ? -3.349 -7.382 13.566 1.00 0.00 43 SER A O 13
ATOM 19166 N N . ASP A 1 44 ? -3.665 -7.395 11.349 1.00 0.00 44 ASP A N 13
ATOM 19167 C CA . ASP A 1 44 ? -2.239 -7.407 11.053 1.00 0.00 44 ASP A CA 13
ATOM 19168 C C . ASP A 1 44 ? -1.777 -6.082 10.471 1.00 0.00 44 ASP A C 13
ATOM 19169 O O . ASP A 1 44 ? -0.618 -5.702 10.623 1.00 0.00 44 ASP A O 13
ATOM 19178 N N . LEU A 1 45 ? -2.681 -5.377 9.809 1.00 0.00 45 LEU A N 13
ATOM 19179 C CA . LEU A 1 45 ? -2.364 -4.058 9.279 1.00 0.00 45 LEU A CA 13
ATOM 19180 C C . LEU A 1 45 ? -2.271 -3.037 10.419 1.00 0.00 45 LEU A C 13
ATOM 19181 O O . LEU A 1 45 ? -2.846 -3.248 11.489 1.00 0.00 45 LEU A O 13
ATOM 19197 N N . PRO A 1 46 ? -1.503 -1.947 10.220 1.00 0.00 46 PRO A N 13
ATOM 19198 C CA . PRO A 1 46 ? -1.319 -0.894 11.234 1.00 0.00 46 PRO A CA 13
ATOM 19199 C C . PRO A 1 46 ? -2.634 -0.358 11.807 1.00 0.00 46 PRO A C 13
ATOM 19200 O O . PRO A 1 46 ? -3.642 -0.269 11.106 1.00 0.00 46 PRO A O 13
ATOM 19211 N N . LEU A 1 47 ? -2.591 0.037 13.080 1.00 0.00 47 LEU A N 13
ATOM 19212 C CA . LEU A 1 47 ? -3.774 0.511 13.796 1.00 0.00 47 LEU A CA 13
ATOM 19213 C C . LEU A 1 47 ? -4.366 1.754 13.129 1.00 0.00 47 LEU A C 13
ATOM 19214 O O . LEU A 1 47 ? -5.583 1.953 13.140 1.00 0.00 47 LEU A O 13
ATOM 19230 N N . GLU A 1 48 ? -3.503 2.586 12.550 1.00 0.00 48 GLU A N 13
ATOM 19231 C CA . GLU A 1 48 ? -3.958 3.775 11.834 1.00 0.00 48 GLU A CA 13
ATOM 19232 C C . GLU A 1 48 ? -4.919 3.389 10.714 1.00 0.00 48 GLU A C 13
ATOM 19233 O O . GLU A 1 48 ? -5.915 4.071 10.472 1.00 0.00 48 GLU A O 13
ATOM 19245 N N . LEU A 1 49 ? -4.629 2.275 10.055 1.00 0.00 49 LEU A N 13
ATOM 19246 C CA . LEU A 1 49 ? -5.449 1.809 8.947 1.00 0.00 49 LEU A CA 13
ATOM 19247 C C . LEU A 1 49 ? -6.769 1.247 9.466 1.00 0.00 49 LEU A C 13
ATOM 19248 O O . LEU A 1 49 ? -7.797 1.346 8.804 1.00 0.00 49 LEU A O 13
ATOM 19264 N N . GLN A 1 50 ? -6.728 0.674 10.666 1.00 0.00 50 GLN A N 13
ATOM 19265 C CA . GLN A 1 50 ? -7.930 0.153 11.313 1.00 0.00 50 GLN A CA 13
ATOM 19266 C C . GLN A 1 50 ? -8.911 1.283 11.608 1.00 0.00 50 GLN A C 13
ATOM 19267 O O . GLN A 1 50 ? -10.124 1.077 11.657 1.00 0.00 50 GLN A O 13
ATOM 19281 N N . LYS A 1 51 ? -8.374 2.474 11.823 1.00 0.00 51 LYS A N 13
ATOM 19282 C CA . LYS A 1 51 ? -9.195 3.645 12.086 1.00 0.00 51 LYS A CA 13
ATOM 19283 C C . LYS A 1 51 ? -9.696 4.260 10.785 1.00 0.00 51 LYS A C 13
ATOM 19284 O O . LYS A 1 51 ? -10.762 4.882 10.753 1.00 0.00 51 LYS A O 13
ATOM 19303 N N . LEU A 1 52 ? -8.931 4.077 9.717 1.00 0.00 52 LEU A N 13
ATOM 19304 C CA . LEU A 1 52 ? -9.312 4.581 8.405 1.00 0.00 52 LEU A CA 13
ATOM 19305 C C . LEU A 1 52 ? -10.416 3.724 7.798 1.00 0.00 52 LEU A C 13
ATOM 19306 O O . LEU A 1 52 ? -10.189 2.584 7.400 1.00 0.00 52 LEU A O 13
ATOM 19322 N N . ASP A 1 53 ? -11.612 4.289 7.730 1.00 0.00 53 ASP A N 13
ATOM 19323 C CA . ASP A 1 53 ? -12.782 3.576 7.227 1.00 0.00 53 ASP A CA 13
ATOM 19324 C C . ASP A 1 53 ? -12.663 3.304 5.731 1.00 0.00 53 ASP A C 13
ATOM 19325 O O . ASP A 1 53 ? -13.200 2.320 5.222 1.00 0.00 53 ASP A O 13
ATOM 19334 N N . SER A 1 54 ? -11.944 4.166 5.029 1.00 0.00 54 SER A N 13
ATOM 19335 C CA . SER A 1 54 ? -11.810 4.040 3.586 1.00 0.00 54 SER A CA 13
ATOM 19336 C C . SER A 1 54 ? -10.537 3.278 3.213 1.00 0.00 54 SER A C 13
ATOM 19337 O O . SER A 1 54 ? -9.447 3.592 3.694 1.00 0.00 54 SER A O 13
ATOM 19345 N N . LEU A 1 55 ? -10.689 2.277 2.352 1.00 0.00 55 LEU A N 13
ATOM 19346 C CA . LEU A 1 55 ? -9.564 1.462 1.898 1.00 0.00 55 LEU A CA 13
ATOM 19347 C C . LEU A 1 55 ? -8.506 2.302 1.154 1.00 0.00 55 LEU A C 13
ATOM 19348 O O . LEU A 1 55 ? -7.316 2.176 1.442 1.00 0.00 55 LEU A O 13
ATOM 19364 N N . PRO A 1 56 ? -8.903 3.169 0.188 1.00 0.00 56 PRO A N 13
ATOM 19365 C CA . PRO A 1 56 ? -7.951 4.037 -0.524 1.00 0.00 56 PRO A CA 13
ATOM 19366 C C . PRO A 1 56 ? -7.130 4.915 0.426 1.00 0.00 56 PRO A C 13
ATOM 19367 O O . PRO A 1 56 ? -5.935 5.124 0.208 1.00 0.00 56 PRO A O 13
ATOM 19378 N N . ALA A 1 57 ? -7.772 5.410 1.482 1.00 0.00 57 ALA A N 13
ATOM 19379 C CA . ALA A 1 57 ? -7.103 6.253 2.471 1.00 0.00 57 ALA A CA 13
ATOM 19380 C C . ALA A 1 57 ? -5.980 5.489 3.164 1.00 0.00 57 ALA A C 13
ATOM 19381 O O . ALA A 1 57 ? -4.904 6.037 3.420 1.00 0.00 57 ALA A O 13
ATOM 19388 N N . GLN A 1 58 ? -6.241 4.220 3.460 1.00 0.00 58 GLN A N 13
ATOM 19389 C CA . GLN A 1 58 ? -5.250 3.345 4.075 1.00 0.00 58 GLN A CA 13
ATOM 19390 C C . GLN A 1 58 ? -4.023 3.193 3.180 1.00 0.00 58 GLN A C 13
ATOM 19391 O O . GLN A 1 58 ? -2.888 3.385 3.625 1.00 0.00 58 GLN A O 13
ATOM 19405 N N . ALA A 1 59 ? -4.263 2.868 1.915 1.00 0.00 59 ALA A N 13
ATOM 19406 C CA . ALA A 1 59 ? -3.184 2.688 0.949 1.00 0.00 59 ALA A CA 13
ATOM 19407 C C . ALA A 1 59 ? -2.414 3.990 0.744 1.00 0.00 59 ALA A C 13
ATOM 19408 O O . ALA A 1 59 ? -1.188 3.987 0.616 1.00 0.00 59 ALA A O 13
ATOM 19415 N N . GLN A 1 60 ? -3.136 5.107 0.739 1.00 0.00 60 GLN A N 13
ATOM 19416 C CA . GLN A 1 60 ? -2.517 6.415 0.578 1.00 0.00 60 GLN A CA 13
ATOM 19417 C C . GLN A 1 60 ? -1.625 6.723 1.777 1.00 0.00 60 GLN A C 13
ATOM 19418 O O . GLN A 1 60 ? -0.520 7.238 1.618 1.00 0.00 60 GLN A O 13
ATOM 19432 N N . HIS A 1 61 ? -2.107 6.386 2.975 1.00 0.00 61 HIS A N 13
ATOM 19433 C CA . HIS A 1 61 ? -1.345 6.606 4.205 1.00 0.00 61 HIS A CA 13
ATOM 19434 C C . HIS A 1 61 ? 0.018 5.925 4.106 1.00 0.00 61 HIS A C 13
ATOM 19435 O O . HIS A 1 61 ? 1.029 6.464 4.566 1.00 0.00 61 HIS A O 13
ATOM 19450 N N . LEU A 1 62 ? 0.032 4.745 3.500 1.00 0.00 62 LEU A N 13
ATOM 19451 C CA . LEU A 1 62 ? 1.274 4.031 3.241 1.00 0.00 62 LEU A CA 13
ATOM 19452 C C . LEU A 1 62 ? 2.155 4.839 2.288 1.00 0.00 62 LEU A C 13
ATOM 19453 O O . LEU A 1 62 ? 3.271 5.224 2.636 1.00 0.00 62 LEU A O 13
ATOM 19469 N N . ILE A 1 63 ? 1.620 5.133 1.106 1.00 0.00 63 ILE A N 13
ATOM 19470 C CA . ILE A 1 63 ? 2.336 5.902 0.085 1.00 0.00 63 ILE A CA 13
ATOM 19471 C C . ILE A 1 63 ? 2.933 7.184 0.662 1.00 0.00 63 ILE A C 13
ATOM 19472 O O . ILE A 1 63 ? 4.043 7.585 0.304 1.00 0.00 63 ILE A O 13
ATOM 19488 N N . ASP A 1 64 ? 2.192 7.804 1.566 1.00 0.00 64 ASP A N 13
ATOM 19489 C CA . ASP A 1 64 ? 2.555 9.106 2.092 1.00 0.00 64 ASP A CA 13
ATOM 19490 C C . ASP A 1 64 ? 3.723 9.037 3.074 1.00 0.00 64 ASP A C 13
ATOM 19491 O O . ASP A 1 64 ? 4.735 9.713 2.882 1.00 0.00 64 ASP A O 13
ATOM 19500 N N . THR A 1 65 ? 3.603 8.220 4.118 1.00 0.00 65 THR A N 13
ATOM 19501 C CA . THR A 1 65 ? 4.580 8.270 5.202 1.00 0.00 65 THR A CA 13
ATOM 19502 C C . THR A 1 65 ? 4.894 6.896 5.816 1.00 0.00 65 THR A C 13
ATOM 19503 O O . THR A 1 65 ? 5.728 6.799 6.719 1.00 0.00 65 THR A O 13
ATOM 19514 N N . SER A 1 66 ? 4.270 5.828 5.333 1.00 0.00 66 SER A N 13
ATOM 19515 C CA . SER A 1 66 ? 4.475 4.519 5.947 1.00 0.00 66 SER A CA 13
ATOM 19516 C C . SER A 1 66 ? 4.933 3.472 4.932 1.00 0.00 66 SER A C 13
ATOM 19517 O O . SER A 1 66 ? 4.266 3.223 3.935 1.00 0.00 66 SER A O 13
ATOM 19525 N N . CYS A 1 67 ? 6.057 2.827 5.203 1.00 0.00 67 CYS A N 13
ATOM 19526 C CA . CYS A 1 67 ? 6.537 1.781 4.321 1.00 0.00 67 CYS A CA 13
ATOM 19527 C C . CYS A 1 67 ? 6.914 0.532 5.111 1.00 0.00 67 CYS A C 13
ATOM 19528 O O . CYS A 1 67 ? 7.990 0.456 5.704 1.00 0.00 67 CYS A O 13
ATOM 19536 N N . GLU A 1 68 ? 5.997 -0.427 5.099 1.00 0.00 68 GLU A N 13
ATOM 19537 C CA . GLU A 1 68 ? 6.173 -1.746 5.700 1.00 0.00 68 GLU A CA 13
ATOM 19538 C C . GLU A 1 68 ? 4.963 -2.596 5.341 1.00 0.00 68 GLU A C 13
ATOM 19539 O O . GLU A 1 68 ? 3.837 -2.247 5.699 1.00 0.00 68 GLU A O 13
ATOM 19551 N N . LEU A 1 69 ? 5.175 -3.686 4.628 1.00 0.00 69 LEU A N 13
ATOM 19552 C CA . LEU A 1 69 ? 4.058 -4.507 4.194 1.00 0.00 69 LEU A CA 13
ATOM 19553 C C . LEU A 1 69 ? 4.472 -5.963 4.024 1.00 0.00 69 LEU A C 13
ATOM 19554 O O . LEU A 1 69 ? 5.237 -6.310 3.120 1.00 0.00 69 LEU A O 13
ATOM 19570 N N . ASP A 1 70 ? 3.965 -6.807 4.909 1.00 0.00 70 ASP A N 13
ATOM 19571 C CA . ASP A 1 70 ? 4.159 -8.244 4.796 1.00 0.00 70 ASP A CA 13
ATOM 19572 C C . ASP A 1 70 ? 3.044 -8.832 3.943 1.00 0.00 70 ASP A C 13
ATOM 19573 O O . ASP A 1 70 ? 1.946 -9.096 4.430 1.00 0.00 70 ASP A O 13
ATOM 19582 N N . VAL A 1 71 ? 3.326 -8.993 2.659 1.00 0.00 71 VAL A N 13
ATOM 19583 C CA . VAL A 1 71 ? 2.328 -9.449 1.701 1.00 0.00 71 VAL A CA 13
ATOM 19584 C C . VAL A 1 71 ? 2.272 -10.970 1.631 1.00 0.00 71 VAL A C 13
ATOM 19585 O O . VAL A 1 71 ? 1.285 -11.547 1.168 1.00 0.00 71 VAL A O 13
ATOM 19598 N N . GLY A 1 72 ? 3.336 -11.610 2.093 1.00 0.00 72 GLY A N 13
ATOM 19599 C CA . GLY A 1 72 ? 3.388 -13.054 2.085 1.00 0.00 72 GLY A CA 13
ATOM 19600 C C . GLY A 1 72 ? 3.599 -13.606 0.694 1.00 0.00 72 GLY A C 13
ATOM 19601 O O . GLY A 1 72 ? 4.208 -12.947 -0.153 1.00 0.00 72 GLY A O 13
ATOM 19605 N N . ALA A 1 73 ? 3.106 -14.823 0.464 1.00 0.00 73 ALA A N 13
ATOM 19606 C CA . ALA A 1 73 ? 3.221 -15.494 -0.836 1.00 0.00 73 ALA A CA 13
ATOM 19607 C C . ALA A 1 73 ? 4.681 -15.707 -1.241 1.00 0.00 73 ALA A C 13
ATOM 19608 O O . ALA A 1 73 ? 4.975 -16.037 -2.391 1.00 0.00 73 ALA A O 13
ATOM 19615 N N . GLY A 1 74 ? 5.586 -15.526 -0.290 1.00 0.00 74 GLY A N 13
ATOM 19616 C CA . GLY A 1 74 ? 6.996 -15.705 -0.562 1.00 0.00 74 GLY A CA 13
ATOM 19617 C C . GLY A 1 74 ? 7.638 -14.471 -1.172 1.00 0.00 74 GLY A C 13
ATOM 19618 O O . GLY A 1 74 ? 8.811 -14.499 -1.543 1.00 0.00 74 GLY A O 13
ATOM 19622 N N . LYS A 1 75 ? 6.877 -13.386 -1.277 1.00 0.00 75 LYS A N 13
ATOM 19623 C CA . LYS A 1 75 ? 7.398 -12.150 -1.842 1.00 0.00 75 LYS A CA 13
ATOM 19624 C C . LYS A 1 75 ? 7.290 -11.018 -0.830 1.00 0.00 75 LYS A C 13
ATOM 19625 O O . LYS A 1 75 ? 6.641 -11.157 0.210 1.00 0.00 75 LYS A O 13
ATOM 19644 N N . TYR A 1 76 ? 7.931 -9.904 -1.135 1.00 0.00 76 TYR A N 13
ATOM 19645 C CA . TYR A 1 76 ? 7.802 -8.707 -0.323 1.00 0.00 76 TYR A CA 13
ATOM 19646 C C . TYR A 1 76 ? 7.662 -7.480 -1.203 1.00 0.00 76 TYR A C 13
ATOM 19647 O O . TYR A 1 76 ? 8.314 -7.370 -2.240 1.00 0.00 76 TYR A O 13
ATOM 19665 N N . LEU A 1 77 ? 6.791 -6.574 -0.791 1.00 0.00 77 LEU A N 13
ATOM 19666 C CA . LEU A 1 77 ? 6.500 -5.382 -1.565 1.00 0.00 77 LEU A CA 13
ATOM 19667 C C . LEU A 1 77 ? 6.926 -4.137 -0.801 1.00 0.00 77 LEU A C 13
ATOM 19668 O O . LEU A 1 77 ? 6.579 -3.968 0.370 1.00 0.00 77 LEU A O 13
ATOM 19684 N N . GLN A 1 78 ? 7.700 -3.285 -1.455 1.00 0.00 78 GLN A N 13
ATOM 19685 C CA . GLN A 1 78 ? 8.086 -2.008 -0.880 1.00 0.00 78 GLN A CA 13
ATOM 19686 C C . GLN A 1 78 ? 8.370 -1.008 -1.985 1.00 0.00 78 GLN A C 13
ATOM 19687 O O . GLN A 1 78 ? 8.629 -1.387 -3.130 1.00 0.00 78 GLN A O 13
ATOM 19701 N N . TRP A 1 79 ? 8.312 0.265 -1.636 1.00 0.00 79 TRP A N 13
ATOM 19702 C CA . TRP A 1 79 ? 8.472 1.333 -2.602 1.00 0.00 79 TRP A CA 13
ATOM 19703 C C . TRP A 1 79 ? 9.200 2.508 -1.966 1.00 0.00 79 TRP A C 13
ATOM 19704 O O . TRP A 1 79 ? 8.926 2.868 -0.822 1.00 0.00 79 TRP A O 13
ATOM 19725 N N . TYR A 1 80 ? 10.145 3.086 -2.688 1.00 0.00 80 TYR A N 13
ATOM 19726 C CA . TYR A 1 80 ? 10.792 4.300 -2.227 1.00 0.00 80 TYR A CA 13
ATOM 19727 C C . TYR A 1 80 ? 10.216 5.500 -2.964 1.00 0.00 80 TYR A C 13
ATOM 19728 O O . TYR A 1 80 ? 10.569 5.789 -4.108 1.00 0.00 80 TYR A O 13
ATOM 19746 N N . ALA A 1 81 ? 9.281 6.164 -2.297 1.00 0.00 81 ALA A N 13
ATOM 19747 C CA . ALA A 1 81 ? 8.551 7.273 -2.887 1.00 0.00 81 ALA A CA 13
ATOM 19748 C C . ALA A 1 81 ? 9.449 8.486 -3.085 1.00 0.00 81 ALA A C 13
ATOM 19749 O O . ALA A 1 81 ? 9.995 9.035 -2.126 1.00 0.00 81 ALA A O 13
ATOM 19756 N N . VAL A 1 82 ? 9.608 8.890 -4.335 1.00 0.00 82 VAL A N 13
ATOM 19757 C CA . VAL A 1 82 ? 10.387 10.071 -4.659 1.00 0.00 82 VAL A CA 13
ATOM 19758 C C . VAL A 1 82 ? 9.477 11.195 -5.150 1.00 0.00 82 VAL A C 13
ATOM 19759 O O . VAL A 1 82 ? 8.969 11.164 -6.268 1.00 0.00 82 VAL A O 13
ATOM 19772 N N . ARG A 1 83 ? 9.249 12.172 -4.287 1.00 0.00 83 ARG A N 13
ATOM 19773 C CA . ARG A 1 83 ? 8.441 13.328 -4.643 1.00 0.00 83 ARG A CA 13
ATOM 19774 C C . ARG A 1 83 ? 9.328 14.419 -5.225 1.00 0.00 83 ARG A C 13
ATOM 19775 O O . ARG A 1 83 ? 10.328 14.798 -4.613 1.00 0.00 83 ARG A O 13
ATOM 19796 N N . LEU A 1 84 ? 8.966 14.897 -6.419 1.00 0.00 84 LEU A N 13
ATOM 19797 C CA . LEU A 1 84 ? 9.730 15.924 -7.134 1.00 0.00 84 LEU A CA 13
ATOM 19798 C C . LEU A 1 84 ? 11.041 15.364 -7.690 1.00 0.00 84 LEU A C 13
ATOM 19799 O O . LEU A 1 84 ? 11.226 15.329 -8.908 1.00 0.00 84 LEU A O 13
ATOM 19815 N N . GLU A 1 85 ? 11.935 14.935 -6.790 1.00 0.00 85 GLU A N 13
ATOM 19816 C CA . GLU A 1 85 ? 13.253 14.391 -7.144 1.00 0.00 85 GLU A CA 13
ATOM 19817 C C . GLU A 1 85 ? 14.171 15.469 -7.722 1.00 0.00 85 GLU A C 13
ATOM 19818 O O . GLU A 1 85 ? 15.195 15.812 -7.126 1.00 0.00 85 GLU A O 13
ATOM 19830 N N . LYS A 1 86 ? 13.788 15.999 -8.873 1.00 0.00 86 LYS A N 13
ATOM 19831 C CA . LYS A 1 86 ? 14.615 16.935 -9.619 1.00 0.00 86 LYS A CA 13
ATOM 19832 C C . LYS A 1 86 ? 14.495 18.344 -9.050 1.00 0.00 86 LYS A C 13
ATOM 19833 O O . LYS A 1 86 ? 13.477 18.696 -8.450 1.00 0.00 86 LYS A O 13
ATOM 19852 N N . LEU A 1 87 ? 15.536 19.139 -9.244 1.00 0.00 87 LEU A N 13
ATOM 19853 C CA . LEU A 1 87 ? 15.560 20.509 -8.756 1.00 0.00 87 LEU A CA 13
ATOM 19854 C C . LEU A 1 87 ? 14.620 21.386 -9.576 1.00 0.00 87 LEU A C 13
ATOM 19855 O O . LEU A 1 87 ? 14.666 21.372 -10.810 1.00 0.00 87 LEU A O 13
ATOM 19871 N N . GLU A 1 88 ? 13.761 22.129 -8.886 1.00 0.00 88 GLU A N 13
ATOM 19872 C CA . GLU A 1 88 ? 12.836 23.051 -9.536 1.00 0.00 88 GLU A CA 13
ATOM 19873 C C . GLU A 1 88 ? 13.607 24.092 -10.338 1.00 0.00 88 GLU A C 13
ATOM 19874 O O . GLU A 1 88 ? 14.379 24.867 -9.777 1.00 0.00 88 GLU A O 13
ATOM 19886 N N . HIS A 1 89 ? 13.395 24.109 -11.646 1.00 0.00 89 HIS A N 13
ATOM 19887 C CA . HIS A 1 89 ? 14.095 25.049 -12.510 1.00 0.00 89 HIS A CA 13
ATOM 19888 C C . HIS A 1 89 ? 13.383 26.394 -12.511 1.00 0.00 89 HIS A C 13
ATOM 19889 O O . HIS A 1 89 ? 14.012 27.432 -12.714 1.00 0.00 89 HIS A O 13
ATOM 19904 N N . HIS A 1 90 ? 12.070 26.353 -12.268 1.00 0.00 90 HIS A N 13
ATOM 19905 C CA . HIS A 1 90 ? 11.215 27.544 -12.291 1.00 0.00 90 HIS A CA 13
ATOM 19906 C C . HIS A 1 90 ? 11.036 28.068 -13.713 1.00 0.00 90 HIS A C 13
ATOM 19907 O O . HIS A 1 90 ? 11.732 27.642 -14.636 1.00 0.00 90 HIS A O 13
ATOM 19922 N N . HIS A 1 91 ? 10.063 28.967 -13.876 1.00 0.00 91 HIS A N 13
ATOM 19923 C CA . HIS A 1 91 ? 9.847 29.693 -15.130 1.00 0.00 91 HIS A CA 13
ATOM 19924 C C . HIS A 1 91 ? 9.276 28.776 -16.216 1.00 0.00 91 HIS A C 13
ATOM 19925 O O . HIS A 1 91 ? 9.175 29.170 -17.378 1.00 0.00 91 HIS A O 13
ATOM 19940 N N . HIS A 1 92 ? 8.873 27.568 -15.818 1.00 0.00 92 HIS A N 13
ATOM 19941 C CA . HIS A 1 92 ? 8.371 26.559 -16.755 1.00 0.00 92 HIS A CA 13
ATOM 19942 C C . HIS A 1 92 ? 9.459 26.128 -17.736 1.00 0.00 92 HIS A C 13
ATOM 19943 O O . HIS A 1 92 ? 10.618 26.524 -17.618 1.00 0.00 92 HIS A O 13
ATOM 19958 N N . HIS A 1 93 ? 9.076 25.303 -18.700 1.00 0.00 93 HIS A N 13
ATOM 19959 C CA . HIS A 1 93 ? 9.999 24.833 -19.720 1.00 0.00 93 HIS A CA 13
ATOM 19960 C C . HIS A 1 93 ? 9.238 24.545 -21.010 1.00 0.00 93 HIS A C 13
ATOM 19961 O O . HIS A 1 93 ? 8.076 24.125 -20.971 1.00 0.00 93 HIS A O 13
ATOM 19976 N N . HIS A 1 94 ? 9.873 24.797 -22.144 1.00 0.00 94 HIS A N 13
ATOM 19977 C CA . HIS A 1 94 ? 9.268 24.493 -23.433 1.00 0.00 94 HIS A CA 13
ATOM 19978 C C . HIS A 1 94 ? 9.724 23.125 -23.909 1.00 0.00 94 HIS A C 13
ATOM 19979 O O . HIS A 1 94 ? 9.021 22.138 -23.625 1.00 0.00 94 HIS A O 13
ATOM 19995 N N . MET A 1 1 ? 4.242 30.613 -2.297 1.00 0.00 1 MET A N 14
ATOM 19996 C CA . MET A 1 1 ? 2.926 30.202 -2.838 1.00 0.00 1 MET A CA 14
ATOM 19997 C C . MET A 1 1 ? 3.106 29.176 -3.950 1.00 0.00 1 MET A C 14
ATOM 19998 O O . MET A 1 1 ? 3.358 29.538 -5.098 1.00 0.00 1 MET A O 14
ATOM 20014 N N . PRO A 1 2 ? 3.016 27.881 -3.619 1.00 0.00 2 PRO A N 14
ATOM 20015 C CA . PRO A 1 2 ? 3.131 26.800 -4.593 1.00 0.00 2 PRO A CA 14
ATOM 20016 C C . PRO A 1 2 ? 1.801 26.517 -5.284 1.00 0.00 2 PRO A C 14
ATOM 20017 O O . PRO A 1 2 ? 0.810 26.186 -4.631 1.00 0.00 2 PRO A O 14
ATOM 20028 N N . ASP A 1 3 ? 1.781 26.656 -6.600 1.00 0.00 3 ASP A N 14
ATOM 20029 C CA . ASP A 1 3 ? 0.563 26.429 -7.372 1.00 0.00 3 ASP A CA 14
ATOM 20030 C C . ASP A 1 3 ? 0.581 25.035 -7.992 1.00 0.00 3 ASP A C 14
ATOM 20031 O O . ASP A 1 3 ? 1.345 24.771 -8.918 1.00 0.00 3 ASP A O 14
ATOM 20040 N N . PRO A 1 4 ? -0.248 24.113 -7.478 1.00 0.00 4 PRO A N 14
ATOM 20041 C CA . PRO A 1 4 ? -0.267 22.731 -7.942 1.00 0.00 4 PRO A CA 14
ATOM 20042 C C . PRO A 1 4 ? -1.145 22.534 -9.173 1.00 0.00 4 PRO A C 14
ATOM 20043 O O . PRO A 1 4 ? -2.057 23.320 -9.440 1.00 0.00 4 PRO A O 14
ATOM 20054 N N . LEU A 1 5 ? -0.874 21.465 -9.905 1.00 0.00 5 LEU A N 14
ATOM 20055 C CA . LEU A 1 5 ? -1.608 21.167 -11.126 1.00 0.00 5 LEU A CA 14
ATOM 20056 C C . LEU A 1 5 ? -2.802 20.257 -10.849 1.00 0.00 5 LEU A C 14
ATOM 20057 O O . LEU A 1 5 ? -3.735 20.197 -11.647 1.00 0.00 5 LEU A O 14
ATOM 20073 N N . MET A 1 6 ? -2.752 19.549 -9.717 1.00 0.00 6 MET A N 14
ATOM 20074 C CA . MET A 1 6 ? -3.813 18.624 -9.286 1.00 0.00 6 MET A CA 14
ATOM 20075 C C . MET A 1 6 ? -3.873 17.364 -10.154 1.00 0.00 6 MET A C 14
ATOM 20076 O O . MET A 1 6 ? -3.821 16.247 -9.639 1.00 0.00 6 MET A O 14
ATOM 20090 N N . TYR A 1 7 ? -3.972 17.553 -11.464 1.00 0.00 7 TYR A N 14
ATOM 20091 C CA . TYR A 1 7 ? -4.182 16.452 -12.404 1.00 0.00 7 TYR A CA 14
ATOM 20092 C C . TYR A 1 7 ? -2.990 15.503 -12.424 1.00 0.00 7 TYR A C 14
ATOM 20093 O O . TYR A 1 7 ? -3.149 14.286 -12.334 1.00 0.00 7 TYR A O 14
ATOM 20111 N N . GLN A 1 8 ? -1.800 16.070 -12.553 1.00 0.00 8 GLN A N 14
ATOM 20112 C CA . GLN A 1 8 ? -0.582 15.282 -12.644 1.00 0.00 8 GLN A CA 14
ATOM 20113 C C . GLN A 1 8 ? -0.223 14.703 -11.283 1.00 0.00 8 GLN A C 14
ATOM 20114 O O . GLN A 1 8 ? 0.148 15.432 -10.363 1.00 0.00 8 GLN A O 14
ATOM 20128 N N . GLN A 1 9 ? -0.357 13.398 -11.153 1.00 0.00 9 GLN A N 14
ATOM 20129 C CA . GLN A 1 9 ? -0.006 12.720 -9.920 1.00 0.00 9 GLN A CA 14
ATOM 20130 C C . GLN A 1 9 ? 1.468 12.323 -9.944 1.00 0.00 9 GLN A C 14
ATOM 20131 O O . GLN A 1 9 ? 2.126 12.418 -10.986 1.00 0.00 9 GLN A O 14
ATOM 20145 N N . ASP A 1 10 ? 1.982 11.891 -8.805 1.00 0.00 10 ASP A N 14
ATOM 20146 C CA . ASP A 1 10 ? 3.387 11.517 -8.691 1.00 0.00 10 ASP A CA 14
ATOM 20147 C C . ASP A 1 10 ? 3.591 10.047 -9.031 1.00 0.00 10 ASP A C 14
ATOM 20148 O O . ASP A 1 10 ? 2.645 9.345 -9.382 1.00 0.00 10 ASP A O 14
ATOM 20157 N N . ASN A 1 11 ? 4.831 9.590 -8.944 1.00 0.00 11 ASN A N 14
ATOM 20158 C CA . ASN A 1 11 ? 5.158 8.213 -9.277 1.00 0.00 11 ASN A CA 14
ATOM 20159 C C . ASN A 1 11 ? 6.214 7.658 -8.329 1.00 0.00 11 ASN A C 14
ATOM 20160 O O . ASN A 1 11 ? 7.024 8.403 -7.771 1.00 0.00 11 ASN A O 14
ATOM 20171 N N . PHE A 1 12 ? 6.187 6.348 -8.140 1.00 0.00 12 PHE A N 14
ATOM 20172 C CA . PHE A 1 12 ? 7.088 5.687 -7.210 1.00 0.00 12 PHE A CA 14
ATOM 20173 C C . PHE A 1 12 ? 7.763 4.504 -7.879 1.00 0.00 12 PHE A C 14
ATOM 20174 O O . PHE A 1 12 ? 7.225 3.926 -8.826 1.00 0.00 12 PHE A O 14
ATOM 20191 N N . VAL A 1 13 ? 8.941 4.151 -7.391 1.00 0.00 13 VAL A N 14
ATOM 20192 C CA . VAL A 1 13 ? 9.617 2.951 -7.851 1.00 0.00 13 VAL A CA 14
ATOM 20193 C C . VAL A 1 13 ? 9.191 1.761 -6.997 1.00 0.00 13 VAL A C 14
ATOM 20194 O O . VAL A 1 13 ? 9.405 1.734 -5.783 1.00 0.00 13 VAL A O 14
ATOM 20207 N N . VAL A 1 14 ? 8.558 0.794 -7.635 1.00 0.00 14 VAL A N 14
ATOM 20208 C CA . VAL A 1 14 ? 7.993 -0.340 -6.930 1.00 0.00 14 VAL A CA 14
ATOM 20209 C C . VAL A 1 14 ? 8.912 -1.544 -7.023 1.00 0.00 14 VAL A C 14
ATOM 20210 O O . VAL A 1 14 ? 9.233 -2.018 -8.116 1.00 0.00 14 VAL A O 14
ATOM 20223 N N . LEU A 1 15 ? 9.343 -2.020 -5.869 1.00 0.00 15 LEU A N 14
ATOM 20224 C CA . LEU A 1 15 ? 10.206 -3.182 -5.787 1.00 0.00 15 LEU A CA 14
ATOM 20225 C C . LEU A 1 15 ? 9.408 -4.366 -5.262 1.00 0.00 15 LEU A C 14
ATOM 20226 O O . LEU A 1 15 ? 8.914 -4.335 -4.131 1.00 0.00 15 LEU A O 14
ATOM 20242 N N . GLU A 1 16 ? 9.260 -5.393 -6.081 1.00 0.00 16 GLU A N 14
ATOM 20243 C CA . GLU A 1 16 ? 8.537 -6.584 -5.674 1.00 0.00 16 GLU A CA 14
ATOM 20244 C C . GLU A 1 16 ? 9.368 -7.825 -5.979 1.00 0.00 16 GLU A C 14
ATOM 20245 O O . GLU A 1 16 ? 10.252 -7.796 -6.837 1.00 0.00 16 GLU A O 14
ATOM 20257 N N . THR A 1 17 ? 9.076 -8.905 -5.275 1.00 0.00 17 THR A N 14
ATOM 20258 C CA . THR A 1 17 ? 9.806 -10.157 -5.419 1.00 0.00 17 THR A CA 14
ATOM 20259 C C . THR A 1 17 ? 9.569 -10.814 -6.785 1.00 0.00 17 THR A C 14
ATOM 20260 O O . THR A 1 17 ? 10.439 -11.517 -7.305 1.00 0.00 17 THR A O 14
ATOM 20271 N N . ASN A 1 18 ? 8.400 -10.585 -7.373 1.00 0.00 18 ASN A N 14
ATOM 20272 C CA . ASN A 1 18 ? 8.062 -11.239 -8.630 1.00 0.00 18 ASN A CA 14
ATOM 20273 C C . ASN A 1 18 ? 8.313 -10.320 -9.820 1.00 0.00 18 ASN A C 14
ATOM 20274 O O . ASN A 1 18 ? 8.955 -10.714 -10.792 1.00 0.00 18 ASN A O 14
ATOM 20285 N N . GLN A 1 19 ? 7.812 -9.096 -9.738 1.00 0.00 19 GLN A N 14
ATOM 20286 C CA . GLN A 1 19 ? 7.945 -8.149 -10.838 1.00 0.00 19 GLN A CA 14
ATOM 20287 C C . GLN A 1 19 ? 9.276 -7.413 -10.764 1.00 0.00 19 GLN A C 14
ATOM 20288 O O . GLN A 1 19 ? 9.794 -7.156 -9.677 1.00 0.00 19 GLN A O 14
ATOM 20302 N N . PRO A 1 20 ? 9.859 -7.095 -11.929 1.00 0.00 20 PRO A N 14
ATOM 20303 C CA . PRO A 1 20 ? 11.074 -6.285 -12.011 1.00 0.00 20 PRO A CA 14
ATOM 20304 C C . PRO A 1 20 ? 10.857 -4.878 -11.466 1.00 0.00 20 PRO A C 14
ATOM 20305 O O . PRO A 1 20 ? 9.723 -4.397 -11.393 1.00 0.00 20 PRO A O 14
ATOM 20316 N N . GLU A 1 21 ? 11.947 -4.235 -11.072 1.00 0.00 21 GLU A N 14
ATOM 20317 C CA . GLU A 1 21 ? 11.898 -2.877 -10.546 1.00 0.00 21 GLU A CA 14
ATOM 20318 C C . GLU A 1 21 ? 11.359 -1.894 -11.587 1.00 0.00 21 GLU A C 14
ATOM 20319 O O . GLU A 1 21 ? 12.056 -1.515 -12.534 1.00 0.00 21 GLU A O 14
ATOM 20331 N N . GLN A 1 22 ? 10.105 -1.501 -11.413 1.00 0.00 22 GLN A N 14
ATOM 20332 C CA . GLN A 1 22 ? 9.443 -0.578 -12.331 1.00 0.00 22 GLN A CA 14
ATOM 20333 C C . GLN A 1 22 ? 8.933 0.642 -11.575 1.00 0.00 22 GLN A C 14
ATOM 20334 O O . GLN A 1 22 ? 8.850 0.627 -10.347 1.00 0.00 22 GLN A O 14
ATOM 20348 N N . PHE A 1 23 ? 8.584 1.689 -12.304 1.00 0.00 23 PHE A N 14
ATOM 20349 C CA . PHE A 1 23 ? 8.018 2.875 -11.688 1.00 0.00 23 PHE A CA 14
ATOM 20350 C C . PHE A 1 23 ? 6.611 3.117 -12.220 1.00 0.00 23 PHE A C 14
ATOM 20351 O O . PHE A 1 23 ? 6.370 3.054 -13.429 1.00 0.00 23 PHE A O 14
ATOM 20368 N N . LEU A 1 24 ? 5.680 3.358 -11.311 1.00 0.00 24 LEU A N 14
ATOM 20369 C CA . LEU A 1 24 ? 4.296 3.610 -11.676 1.00 0.00 24 LEU A CA 14
ATOM 20370 C C . LEU A 1 24 ? 3.719 4.748 -10.841 1.00 0.00 24 LEU A C 14
ATOM 20371 O O . LEU A 1 24 ? 4.280 5.115 -9.809 1.00 0.00 24 LEU A O 14
ATOM 20387 N N . THR A 1 25 ? 2.608 5.302 -11.294 1.00 0.00 25 THR A N 14
ATOM 20388 C CA . THR A 1 25 ? 2.028 6.487 -10.682 1.00 0.00 25 THR A CA 14
ATOM 20389 C C . THR A 1 25 ? 1.210 6.169 -9.424 1.00 0.00 25 THR A C 14
ATOM 20390 O O . THR A 1 25 ? 0.928 5.005 -9.129 1.00 0.00 25 THR A O 14
ATOM 20401 N N . THR A 1 26 ? 0.840 7.223 -8.695 1.00 0.00 26 THR A N 14
ATOM 20402 C CA . THR A 1 26 ? 0.137 7.109 -7.418 1.00 0.00 26 THR A CA 14
ATOM 20403 C C . THR A 1 26 ? -1.101 6.214 -7.502 1.00 0.00 26 THR A C 14
ATOM 20404 O O . THR A 1 26 ? -1.245 5.273 -6.724 1.00 0.00 26 THR A O 14
ATOM 20415 N N . ILE A 1 27 ? -1.985 6.515 -8.446 1.00 0.00 27 ILE A N 14
ATOM 20416 C CA . ILE A 1 27 ? -3.255 5.797 -8.574 1.00 0.00 27 ILE A CA 14
ATOM 20417 C C . ILE A 1 27 ? -3.017 4.309 -8.819 1.00 0.00 27 ILE A C 14
ATOM 20418 O O . ILE A 1 27 ? -3.693 3.452 -8.251 1.00 0.00 27 ILE A O 14
ATOM 20434 N N . GLU A 1 28 ? -2.040 4.022 -9.663 1.00 0.00 28 GLU A N 14
ATOM 20435 C CA . GLU A 1 28 ? -1.662 2.655 -9.984 1.00 0.00 28 GLU A CA 14
ATOM 20436 C C . GLU A 1 28 ? -1.204 1.921 -8.729 1.00 0.00 28 GLU A C 14
ATOM 20437 O O . GLU A 1 28 ? -1.591 0.777 -8.488 1.00 0.00 28 GLU A O 14
ATOM 20449 N N . LEU A 1 29 ? -0.392 2.595 -7.923 1.00 0.00 29 LEU A N 14
ATOM 20450 C CA . LEU A 1 29 ? 0.088 2.023 -6.673 1.00 0.00 29 LEU A CA 14
ATOM 20451 C C . LEU A 1 29 ? -1.064 1.874 -5.685 1.00 0.00 29 LEU A C 14
ATOM 20452 O O . LEU A 1 29 ? -1.123 0.904 -4.934 1.00 0.00 29 LEU A O 14
ATOM 20468 N N . LEU A 1 30 ? -1.977 2.841 -5.702 1.00 0.00 30 LEU A N 14
ATOM 20469 C CA . LEU A 1 30 ? -3.168 2.805 -4.861 1.00 0.00 30 LEU A CA 14
ATOM 20470 C C . LEU A 1 30 ? -3.958 1.526 -5.082 1.00 0.00 30 LEU A C 14
ATOM 20471 O O . LEU A 1 30 ? -4.181 0.762 -4.148 1.00 0.00 30 LEU A O 14
ATOM 20487 N N . GLU A 1 31 ? -4.359 1.286 -6.321 1.00 0.00 31 GLU A N 14
ATOM 20488 C CA . GLU A 1 31 ? -5.161 0.113 -6.644 1.00 0.00 31 GLU A CA 14
ATOM 20489 C C . GLU A 1 31 ? -4.386 -1.177 -6.396 1.00 0.00 31 GLU A C 14
ATOM 20490 O O . GLU A 1 31 ? -4.979 -2.212 -6.073 1.00 0.00 31 GLU A O 14
ATOM 20502 N N . LYS A 1 32 ? -3.068 -1.112 -6.539 1.00 0.00 32 LYS A N 14
ATOM 20503 C CA . LYS A 1 32 ? -2.213 -2.252 -6.239 1.00 0.00 32 LYS A CA 14
ATOM 20504 C C . LYS A 1 32 ? -2.229 -2.528 -4.739 1.00 0.00 32 LYS A C 14
ATOM 20505 O O . LYS A 1 32 ? -2.468 -3.657 -4.306 1.00 0.00 32 LYS A O 14
ATOM 20524 N N . LEU A 1 33 ? -1.995 -1.479 -3.957 1.00 0.00 33 LEU A N 14
ATOM 20525 C CA . LEU A 1 33 ? -1.987 -1.581 -2.502 1.00 0.00 33 LEU A CA 14
ATOM 20526 C C . LEU A 1 33 ? -3.350 -1.997 -1.968 1.00 0.00 33 LEU A C 14
ATOM 20527 O O . LEU A 1 33 ? -3.433 -2.864 -1.120 1.00 0.00 33 LEU A O 14
ATOM 20543 N N . LYS A 1 34 ? -4.409 -1.379 -2.481 1.00 0.00 34 LYS A N 14
ATOM 20544 C CA . LYS A 1 34 ? -5.768 -1.636 -2.003 1.00 0.00 34 LYS A CA 14
ATOM 20545 C C . LYS A 1 34 ? -6.100 -3.130 -1.984 1.00 0.00 34 LYS A C 14
ATOM 20546 O O . LYS A 1 34 ? -6.615 -3.640 -0.990 1.00 0.00 34 LYS A O 14
ATOM 20565 N N . GLY A 1 35 ? -5.779 -3.834 -3.064 1.00 0.00 35 GLY A N 14
ATOM 20566 C CA . GLY A 1 35 ? -6.087 -5.253 -3.138 1.00 0.00 35 GLY A CA 14
ATOM 20567 C C . GLY A 1 35 ? -5.225 -6.093 -2.207 1.00 0.00 35 GLY A C 14
ATOM 20568 O O . GLY A 1 35 ? -5.722 -6.977 -1.497 1.00 0.00 35 GLY A O 14
ATOM 20572 N N . GLU A 1 36 ? -3.933 -5.811 -2.192 1.00 0.00 36 GLU A N 14
ATOM 20573 C CA . GLU A 1 36 ? -2.994 -6.581 -1.388 1.00 0.00 36 GLU A CA 14
ATOM 20574 C C . GLU A 1 36 ? -3.110 -6.211 0.093 1.00 0.00 36 GLU A C 14
ATOM 20575 O O . GLU A 1 36 ? -2.691 -6.963 0.966 1.00 0.00 36 GLU A O 14
ATOM 20587 N N . LEU A 1 37 ? -3.693 -5.055 0.365 1.00 0.00 37 LEU A N 14
ATOM 20588 C CA . LEU A 1 37 ? -3.943 -4.615 1.731 1.00 0.00 37 LEU A CA 14
ATOM 20589 C C . LEU A 1 37 ? -5.206 -5.262 2.286 1.00 0.00 37 LEU A C 14
ATOM 20590 O O . LEU A 1 37 ? -5.225 -5.712 3.429 1.00 0.00 37 LEU A O 14
ATOM 20606 N N . GLU A 1 38 ? -6.255 -5.326 1.470 1.00 0.00 38 GLU A N 14
ATOM 20607 C CA . GLU A 1 38 ? -7.520 -5.900 1.914 1.00 0.00 38 GLU A CA 14
ATOM 20608 C C . GLU A 1 38 ? -7.396 -7.405 2.139 1.00 0.00 38 GLU A C 14
ATOM 20609 O O . GLU A 1 38 ? -8.171 -7.989 2.899 1.00 0.00 38 GLU A O 14
ATOM 20621 N N . LYS A 1 39 ? -6.435 -8.042 1.469 1.00 0.00 39 LYS A N 14
ATOM 20622 C CA . LYS A 1 39 ? -6.188 -9.464 1.697 1.00 0.00 39 LYS A CA 14
ATOM 20623 C C . LYS A 1 39 ? -5.292 -9.671 2.922 1.00 0.00 39 LYS A C 14
ATOM 20624 O O . LYS A 1 39 ? -5.136 -10.794 3.407 1.00 0.00 39 LYS A O 14
ATOM 20643 N N . ILE A 1 40 ? -4.715 -8.584 3.429 1.00 0.00 40 ILE A N 14
ATOM 20644 C CA . ILE A 1 40 ? -3.944 -8.636 4.664 1.00 0.00 40 ILE A CA 14
ATOM 20645 C C . ILE A 1 40 ? -4.899 -8.576 5.855 1.00 0.00 40 ILE A C 14
ATOM 20646 O O . ILE A 1 40 ? -5.915 -7.881 5.812 1.00 0.00 40 ILE A O 14
ATOM 20662 N N . SER A 1 41 ? -4.591 -9.330 6.899 1.00 0.00 41 SER A N 14
ATOM 20663 C CA . SER A 1 41 ? -5.461 -9.400 8.061 1.00 0.00 41 SER A CA 14
ATOM 20664 C C . SER A 1 41 ? -5.435 -8.086 8.839 1.00 0.00 41 SER A C 14
ATOM 20665 O O . SER A 1 41 ? -4.388 -7.446 8.960 1.00 0.00 41 SER A O 14
ATOM 20673 N N . PHE A 1 42 ? -6.585 -7.695 9.380 1.00 0.00 42 PHE A N 14
ATOM 20674 C CA . PHE A 1 42 ? -6.693 -6.452 10.139 1.00 0.00 42 PHE A CA 14
ATOM 20675 C C . PHE A 1 42 ? -5.862 -6.525 11.412 1.00 0.00 42 PHE A C 14
ATOM 20676 O O . PHE A 1 42 ? -5.503 -5.505 11.997 1.00 0.00 42 PHE A O 14
ATOM 20693 N N . SER A 1 43 ? -5.556 -7.745 11.828 1.00 0.00 43 SER A N 14
ATOM 20694 C CA . SER A 1 43 ? -4.721 -7.975 12.996 1.00 0.00 43 SER A CA 14
ATOM 20695 C C . SER A 1 43 ? -3.249 -7.708 12.672 1.00 0.00 43 SER A C 14
ATOM 20696 O O . SER A 1 43 ? -2.424 -7.526 13.571 1.00 0.00 43 SER A O 14
ATOM 20704 N N . ASP A 1 44 ? -2.933 -7.673 11.383 1.00 0.00 44 ASP A N 14
ATOM 20705 C CA . ASP A 1 44 ? -1.555 -7.546 10.936 1.00 0.00 44 ASP A CA 14
ATOM 20706 C C . ASP A 1 44 ? -1.264 -6.126 10.465 1.00 0.00 44 ASP A C 14
ATOM 20707 O O . ASP A 1 44 ? -0.151 -5.626 10.624 1.00 0.00 44 ASP A O 14
ATOM 20716 N N . LEU A 1 45 ? -2.268 -5.476 9.889 1.00 0.00 45 LEU A N 14
ATOM 20717 C CA . LEU A 1 45 ? -2.118 -4.096 9.449 1.00 0.00 45 LEU A CA 14
ATOM 20718 C C . LEU A 1 45 ? -2.217 -3.140 10.644 1.00 0.00 45 LEU A C 14
ATOM 20719 O O . LEU A 1 45 ? -2.918 -3.422 11.617 1.00 0.00 45 LEU A O 14
ATOM 20735 N N . PRO A 1 46 ? -1.493 -2.007 10.594 1.00 0.00 46 PRO A N 14
ATOM 20736 C CA . PRO A 1 46 ? -1.430 -1.046 11.705 1.00 0.00 46 PRO A CA 14
ATOM 20737 C C . PRO A 1 46 ? -2.797 -0.493 12.108 1.00 0.00 46 PRO A C 14
ATOM 20738 O O . PRO A 1 46 ? -3.731 -0.452 11.303 1.00 0.00 46 PRO A O 14
ATOM 20749 N N . LEU A 1 47 ? -2.889 -0.040 13.357 1.00 0.00 47 LEU A N 14
ATOM 20750 C CA . LEU A 1 47 ? -4.137 0.470 13.925 1.00 0.00 47 LEU A CA 14
ATOM 20751 C C . LEU A 1 47 ? -4.636 1.691 13.156 1.00 0.00 47 LEU A C 14
ATOM 20752 O O . LEU A 1 47 ? -5.837 1.955 13.099 1.00 0.00 47 LEU A O 14
ATOM 20768 N N . GLU A 1 48 ? -3.703 2.419 12.560 1.00 0.00 48 GLU A N 14
ATOM 20769 C CA . GLU A 1 48 ? -4.025 3.595 11.762 1.00 0.00 48 GLU A CA 14
ATOM 20770 C C . GLU A 1 48 ? -4.989 3.224 10.636 1.00 0.00 48 GLU A C 14
ATOM 20771 O O . GLU A 1 48 ? -5.969 3.926 10.379 1.00 0.00 48 GLU A O 14
ATOM 20783 N N . LEU A 1 49 ? -4.727 2.090 9.996 1.00 0.00 49 LEU A N 14
ATOM 20784 C CA . LEU A 1 49 ? -5.551 1.635 8.886 1.00 0.00 49 LEU A CA 14
ATOM 20785 C C . LEU A 1 49 ? -6.870 1.073 9.403 1.00 0.00 49 LEU A C 14
ATOM 20786 O O . LEU A 1 49 ? -7.883 1.109 8.715 1.00 0.00 49 LEU A O 14
ATOM 20802 N N . GLN A 1 50 ? -6.846 0.570 10.632 1.00 0.00 50 GLN A N 14
ATOM 20803 C CA . GLN A 1 50 ? -8.042 0.019 11.260 1.00 0.00 50 GLN A CA 14
ATOM 20804 C C . GLN A 1 50 ? -9.057 1.124 11.544 1.00 0.00 50 GLN A C 14
ATOM 20805 O O . GLN A 1 50 ? -10.267 0.887 11.538 1.00 0.00 50 GLN A O 14
ATOM 20819 N N . LYS A 1 51 ? -8.554 2.331 11.787 1.00 0.00 51 LYS A N 14
ATOM 20820 C CA . LYS A 1 51 ? -9.410 3.479 12.052 1.00 0.00 51 LYS A CA 14
ATOM 20821 C C . LYS A 1 51 ? -9.933 4.080 10.753 1.00 0.00 51 LYS A C 14
ATOM 20822 O O . LYS A 1 51 ? -11.051 4.589 10.701 1.00 0.00 51 LYS A O 14
ATOM 20841 N N . LEU A 1 52 ? -9.116 4.022 9.709 1.00 0.00 52 LEU A N 14
ATOM 20842 C CA . LEU A 1 52 ? -9.521 4.505 8.394 1.00 0.00 52 LEU A CA 14
ATOM 20843 C C . LEU A 1 52 ? -10.642 3.636 7.835 1.00 0.00 52 LEU A C 14
ATOM 20844 O O . LEU A 1 52 ? -10.440 2.464 7.514 1.00 0.00 52 LEU A O 14
ATOM 20860 N N . ASP A 1 53 ? -11.828 4.218 7.735 1.00 0.00 53 ASP A N 14
ATOM 20861 C CA . ASP A 1 53 ? -13.018 3.492 7.306 1.00 0.00 53 ASP A CA 14
ATOM 20862 C C . ASP A 1 53 ? -12.980 3.200 5.810 1.00 0.00 53 ASP A C 14
ATOM 20863 O O . ASP A 1 53 ? -13.741 2.370 5.312 1.00 0.00 53 ASP A O 14
ATOM 20872 N N . SER A 1 54 ? -12.099 3.884 5.102 1.00 0.00 54 SER A N 14
ATOM 20873 C CA . SER A 1 54 ? -12.005 3.742 3.664 1.00 0.00 54 SER A CA 14
ATOM 20874 C C . SER A 1 54 ? -10.704 3.052 3.256 1.00 0.00 54 SER A C 14
ATOM 20875 O O . SER A 1 54 ? -9.615 3.446 3.678 1.00 0.00 54 SER A O 14
ATOM 20883 N N . LEU A 1 55 ? -10.836 2.012 2.440 1.00 0.00 55 LEU A N 14
ATOM 20884 C CA . LEU A 1 55 ? -9.686 1.274 1.923 1.00 0.00 55 LEU A CA 14
ATOM 20885 C C . LEU A 1 55 ? -8.714 2.188 1.155 1.00 0.00 55 LEU A C 14
ATOM 20886 O O . LEU A 1 55 ? -7.502 2.112 1.371 1.00 0.00 55 LEU A O 14
ATOM 20902 N N . PRO A 1 56 ? -9.209 3.058 0.237 1.00 0.00 56 PRO A N 14
ATOM 20903 C CA . PRO A 1 56 ? -8.353 4.006 -0.487 1.00 0.00 56 PRO A CA 14
ATOM 20904 C C . PRO A 1 56 ? -7.497 4.863 0.445 1.00 0.00 56 PRO A C 14
ATOM 20905 O O . PRO A 1 56 ? -6.316 5.079 0.183 1.00 0.00 56 PRO A O 14
ATOM 20916 N N . ALA A 1 57 ? -8.088 5.333 1.541 1.00 0.00 57 ALA A N 14
ATOM 20917 C CA . ALA A 1 57 ? -7.371 6.185 2.485 1.00 0.00 57 ALA A CA 14
ATOM 20918 C C . ALA A 1 57 ? -6.262 5.409 3.181 1.00 0.00 57 ALA A C 14
ATOM 20919 O O . ALA A 1 57 ? -5.192 5.955 3.459 1.00 0.00 57 ALA A O 14
ATOM 20926 N N . GLN A 1 58 ? -6.523 4.135 3.456 1.00 0.00 58 GLN A N 14
ATOM 20927 C CA . GLN A 1 58 ? -5.524 3.260 4.059 1.00 0.00 58 GLN A CA 14
ATOM 20928 C C . GLN A 1 58 ? -4.292 3.165 3.168 1.00 0.00 58 GLN A C 14
ATOM 20929 O O . GLN A 1 58 ? -3.172 3.451 3.600 1.00 0.00 58 GLN A O 14
ATOM 20943 N N . ALA A 1 59 ? -4.515 2.788 1.914 1.00 0.00 59 ALA A N 14
ATOM 20944 C CA . ALA A 1 59 ? -3.436 2.649 0.945 1.00 0.00 59 ALA A CA 14
ATOM 20945 C C . ALA A 1 59 ? -2.747 3.988 0.696 1.00 0.00 59 ALA A C 14
ATOM 20946 O O . ALA A 1 59 ? -1.528 4.050 0.542 1.00 0.00 59 ALA A O 14
ATOM 20953 N N . GLN A 1 60 ? -3.534 5.057 0.670 1.00 0.00 60 GLN A N 14
ATOM 20954 C CA . GLN A 1 60 ? -3.006 6.393 0.434 1.00 0.00 60 GLN A CA 14
ATOM 20955 C C . GLN A 1 60 ? -2.068 6.813 1.560 1.00 0.00 60 GLN A C 14
ATOM 20956 O O . GLN A 1 60 ? -0.997 7.360 1.305 1.00 0.00 60 GLN A O 14
ATOM 20970 N N . HIS A 1 61 ? -2.457 6.532 2.800 1.00 0.00 61 HIS A N 14
ATOM 20971 C CA . HIS A 1 61 ? -1.643 6.906 3.951 1.00 0.00 61 HIS A CA 14
ATOM 20972 C C . HIS A 1 61 ? -0.351 6.095 3.968 1.00 0.00 61 HIS A C 14
ATOM 20973 O O . HIS A 1 61 ? 0.694 6.581 4.411 1.00 0.00 61 HIS A O 14
ATOM 20988 N N . LEU A 1 62 ? -0.426 4.858 3.481 1.00 0.00 62 LEU A N 14
ATOM 20989 C CA . LEU A 1 62 ? 0.764 4.035 3.307 1.00 0.00 62 LEU A CA 14
ATOM 20990 C C . LEU A 1 62 ? 1.732 4.735 2.367 1.00 0.00 62 LEU A C 14
ATOM 20991 O O . LEU A 1 62 ? 2.924 4.842 2.647 1.00 0.00 62 LEU A O 14
ATOM 21007 N N . ILE A 1 63 ? 1.186 5.230 1.264 1.00 0.00 63 ILE A N 14
ATOM 21008 C CA . ILE A 1 63 ? 1.947 5.984 0.277 1.00 0.00 63 ILE A CA 14
ATOM 21009 C C . ILE A 1 63 ? 2.528 7.258 0.890 1.00 0.00 63 ILE A C 14
ATOM 21010 O O . ILE A 1 63 ? 3.650 7.653 0.575 1.00 0.00 63 ILE A O 14
ATOM 21026 N N . ASP A 1 64 ? 1.757 7.884 1.775 1.00 0.00 64 ASP A N 14
ATOM 21027 C CA . ASP A 1 64 ? 2.169 9.135 2.410 1.00 0.00 64 ASP A CA 14
ATOM 21028 C C . ASP A 1 64 ? 3.467 8.956 3.177 1.00 0.00 64 ASP A C 14
ATOM 21029 O O . ASP A 1 64 ? 4.324 9.841 3.179 1.00 0.00 64 ASP A O 14
ATOM 21038 N N . THR A 1 65 ? 3.610 7.818 3.837 1.00 0.00 65 THR A N 14
ATOM 21039 C CA . THR A 1 65 ? 4.820 7.542 4.589 1.00 0.00 65 THR A CA 14
ATOM 21040 C C . THR A 1 65 ? 5.697 6.494 3.882 1.00 0.00 65 THR A C 14
ATOM 21041 O O . THR A 1 65 ? 6.632 6.864 3.172 1.00 0.00 65 THR A O 14
ATOM 21052 N N . SER A 1 66 ? 5.331 5.217 4.018 1.00 0.00 66 SER A N 14
ATOM 21053 C CA . SER A 1 66 ? 6.124 4.056 3.582 1.00 0.00 66 SER A CA 14
ATOM 21054 C C . SER A 1 66 ? 5.590 2.821 4.295 1.00 0.00 66 SER A C 14
ATOM 21055 O O . SER A 1 66 ? 4.743 2.943 5.182 1.00 0.00 66 SER A O 14
ATOM 21063 N N . CYS A 1 67 ? 6.097 1.648 3.923 1.00 0.00 67 CYS A N 14
ATOM 21064 C CA . CYS A 1 67 ? 5.782 0.405 4.621 1.00 0.00 67 CYS A CA 14
ATOM 21065 C C . CYS A 1 67 ? 6.506 -0.757 3.957 1.00 0.00 67 CYS A C 14
ATOM 21066 O O . CYS A 1 67 ? 6.854 -0.688 2.779 1.00 0.00 67 CYS A O 14
ATOM 21074 N N . GLU A 1 68 ? 6.765 -1.802 4.724 1.00 0.00 68 GLU A N 14
ATOM 21075 C CA . GLU A 1 68 ? 7.259 -3.045 4.166 1.00 0.00 68 GLU A CA 14
ATOM 21076 C C . GLU A 1 68 ? 6.160 -4.082 4.285 1.00 0.00 68 GLU A C 14
ATOM 21077 O O . GLU A 1 68 ? 5.729 -4.414 5.391 1.00 0.00 68 GLU A O 14
ATOM 21089 N N . LEU A 1 69 ? 5.693 -4.577 3.155 1.00 0.00 69 LEU A N 14
ATOM 21090 C CA . LEU A 1 69 ? 4.504 -5.415 3.140 1.00 0.00 69 LEU A CA 14
ATOM 21091 C C . LEU A 1 69 ? 4.805 -6.816 2.625 1.00 0.00 69 LEU A C 14
ATOM 21092 O O . LEU A 1 69 ? 5.207 -6.991 1.475 1.00 0.00 69 LEU A O 14
ATOM 21108 N N . ASP A 1 70 ? 4.627 -7.806 3.487 1.00 0.00 70 ASP A N 14
ATOM 21109 C CA . ASP A 1 70 ? 4.669 -9.198 3.062 1.00 0.00 70 ASP A CA 14
ATOM 21110 C C . ASP A 1 70 ? 3.317 -9.548 2.469 1.00 0.00 70 ASP A C 14
ATOM 21111 O O . ASP A 1 70 ? 2.300 -9.528 3.166 1.00 0.00 70 ASP A O 14
ATOM 21120 N N . VAL A 1 71 ? 3.301 -9.856 1.186 1.00 0.00 71 VAL A N 14
ATOM 21121 C CA . VAL A 1 71 ? 2.047 -10.052 0.475 1.00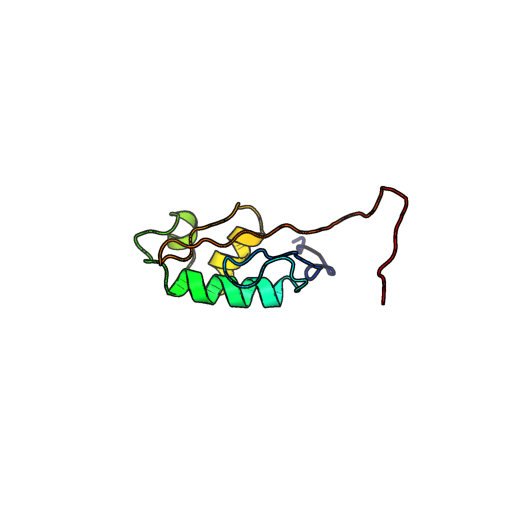 0.00 71 VAL A CA 14
ATOM 21122 C C . VAL A 1 71 ? 1.534 -11.487 0.614 1.00 0.00 71 VAL A C 14
ATOM 21123 O O . VAL A 1 71 ? 0.561 -11.876 -0.032 1.00 0.00 71 VAL A O 14
ATOM 21136 N N . GLY A 1 72 ? 2.193 -12.274 1.455 1.00 0.00 72 GLY A N 14
ATOM 21137 C CA . GLY A 1 72 ? 1.720 -13.615 1.740 1.00 0.00 72 GLY A CA 14
ATOM 21138 C C . GLY A 1 72 ? 2.396 -14.673 0.895 1.00 0.00 72 GLY A C 14
ATOM 21139 O O . GLY A 1 72 ? 2.676 -15.771 1.371 1.00 0.00 72 GLY A O 14
ATOM 21143 N N . ALA A 1 73 ? 2.675 -14.335 -0.356 1.00 0.00 73 ALA A N 14
ATOM 21144 C CA . ALA A 1 73 ? 3.291 -15.275 -1.287 1.00 0.00 73 ALA A CA 14
ATOM 21145 C C . ALA A 1 73 ? 4.815 -15.219 -1.208 1.00 0.00 73 ALA A C 14
ATOM 21146 O O . ALA A 1 73 ? 5.511 -15.608 -2.146 1.00 0.00 73 ALA A O 14
ATOM 21153 N N . GLY A 1 74 ? 5.330 -14.731 -0.086 1.00 0.00 74 GLY A N 14
ATOM 21154 C CA . GLY A 1 74 ? 6.768 -14.632 0.092 1.00 0.00 74 GLY A CA 14
ATOM 21155 C C . GLY A 1 74 ? 7.347 -13.403 -0.573 1.00 0.00 74 GLY A C 14
ATOM 21156 O O . GLY A 1 74 ? 8.544 -13.135 -0.471 1.00 0.00 74 GLY A O 14
ATOM 21160 N N . LYS A 1 75 ? 6.497 -12.657 -1.261 1.00 0.00 75 LYS A N 14
ATOM 21161 C CA . LYS A 1 75 ? 6.928 -11.442 -1.924 1.00 0.00 75 LYS A CA 14
ATOM 21162 C C . LYS A 1 75 ? 6.797 -10.265 -0.972 1.00 0.00 75 LYS A C 14
ATOM 21163 O O . LYS A 1 75 ? 5.806 -10.150 -0.248 1.00 0.00 75 LYS A O 14
ATOM 21182 N N . TYR A 1 76 ? 7.792 -9.399 -0.970 1.00 0.00 76 TYR A N 14
ATOM 21183 C CA . TYR A 1 76 ? 7.758 -8.215 -0.133 1.00 0.00 76 TYR A CA 14
ATOM 21184 C C . TYR A 1 76 ? 7.631 -6.974 -0.994 1.00 0.00 76 TYR A C 14
ATOM 21185 O O . TYR A 1 76 ? 8.469 -6.714 -1.858 1.00 0.00 76 TYR A O 14
ATOM 21203 N N . LEU A 1 77 ? 6.569 -6.227 -0.765 1.00 0.00 77 LEU A N 14
ATOM 21204 C CA . LEU A 1 77 ? 6.296 -5.028 -1.531 1.00 0.00 77 LEU A CA 14
ATOM 21205 C C . LEU A 1 77 ? 6.956 -3.819 -0.879 1.00 0.00 77 LEU A C 14
ATOM 21206 O O . LEU A 1 77 ? 6.639 -3.465 0.258 1.00 0.00 77 LEU A O 14
ATOM 21222 N N . GLN A 1 78 ? 7.888 -3.206 -1.595 1.00 0.00 78 GLN A N 14
ATOM 21223 C CA . GLN A 1 78 ? 8.582 -2.023 -1.105 1.00 0.00 78 GLN A CA 14
ATOM 21224 C C . GLN A 1 78 ? 8.535 -0.923 -2.155 1.00 0.00 78 GLN A C 14
ATOM 21225 O O . GLN A 1 78 ? 8.648 -1.195 -3.351 1.00 0.00 78 GLN A O 14
ATOM 21239 N N . TRP A 1 79 ? 8.357 0.312 -1.714 1.00 0.00 79 TRP A N 14
ATOM 21240 C CA . TRP A 1 79 ? 8.319 1.444 -2.626 1.00 0.00 79 TRP A CA 14
ATOM 21241 C C . TRP A 1 79 ? 8.847 2.696 -1.934 1.00 0.00 79 TRP A C 14
ATOM 21242 O O . TRP A 1 79 ? 8.723 2.837 -0.714 1.00 0.00 79 TRP A O 14
ATOM 21263 N N . TYR A 1 80 ? 9.474 3.576 -2.696 1.00 0.00 80 TYR A N 14
ATOM 21264 C CA . TYR A 1 80 ? 9.834 4.890 -2.190 1.00 0.00 80 TYR A CA 14
ATOM 21265 C C . TYR A 1 80 ? 9.647 5.942 -3.274 1.00 0.00 80 TYR A C 14
ATOM 21266 O O . TYR A 1 80 ? 9.702 5.632 -4.468 1.00 0.00 80 TYR A O 14
ATOM 21284 N N . ALA A 1 81 ? 9.403 7.175 -2.854 1.00 0.00 81 ALA A N 14
ATOM 21285 C CA . ALA A 1 81 ? 9.190 8.274 -3.780 1.00 0.00 81 ALA A CA 14
ATOM 21286 C C . ALA A 1 81 ? 10.507 8.728 -4.387 1.00 0.00 81 ALA A C 14
ATOM 21287 O O . ALA A 1 81 ? 11.505 8.875 -3.681 1.00 0.00 81 ALA A O 14
ATOM 21294 N N . VAL A 1 82 ? 10.508 8.937 -5.692 1.00 0.00 82 VAL A N 14
ATOM 21295 C CA . VAL A 1 82 ? 11.695 9.419 -6.375 1.00 0.00 82 VAL A CA 14
ATOM 21296 C C . VAL A 1 82 ? 11.559 10.901 -6.714 1.00 0.00 82 VAL A C 14
ATOM 21297 O O . VAL A 1 82 ? 10.824 11.287 -7.624 1.00 0.00 82 VAL A O 14
ATOM 21310 N N . ARG A 1 83 ? 12.252 11.727 -5.944 1.00 0.00 83 ARG A N 14
ATOM 21311 C CA . ARG A 1 83 ? 12.256 13.164 -6.160 1.00 0.00 83 ARG A CA 14
ATOM 21312 C C . ARG A 1 83 ? 13.682 13.689 -6.136 1.00 0.00 83 ARG A C 14
ATOM 21313 O O . ARG A 1 83 ? 14.403 13.520 -5.152 1.00 0.00 83 ARG A O 14
ATOM 21334 N N . LEU A 1 84 ? 14.084 14.318 -7.223 1.00 0.00 84 LEU A N 14
ATOM 21335 C CA . LEU A 1 84 ? 15.429 14.851 -7.328 1.00 0.00 84 LEU A CA 14
ATOM 21336 C C . LEU A 1 84 ? 15.422 16.354 -7.087 1.00 0.00 84 LEU A C 14
ATOM 21337 O O . LEU A 1 84 ? 16.339 16.887 -6.463 1.00 0.00 84 LEU A O 14
ATOM 21353 N N . GLU A 1 85 ? 14.359 17.013 -7.556 1.00 0.00 85 GLU A N 14
ATOM 21354 C CA . GLU A 1 85 ? 14.203 18.466 -7.452 1.00 0.00 85 GLU A CA 14
ATOM 21355 C C . GLU A 1 85 ? 15.321 19.186 -8.218 1.00 0.00 85 GLU A C 14
ATOM 21356 O O . GLU A 1 85 ? 15.147 19.571 -9.371 1.00 0.00 85 GLU A O 14
ATOM 21368 N N . LYS A 1 86 ? 16.471 19.341 -7.573 1.00 0.00 86 LYS A N 14
ATOM 21369 C CA . LYS A 1 86 ? 17.658 19.919 -8.200 1.00 0.00 86 LYS A CA 14
ATOM 21370 C C . LYS A 1 86 ? 18.699 18.832 -8.426 1.00 0.00 86 LYS A C 14
ATOM 21371 O O . LYS A 1 86 ? 19.898 19.113 -8.452 1.00 0.00 86 LYS A O 14
ATOM 21390 N N . LEU A 1 87 ? 18.223 17.598 -8.613 1.00 0.00 87 LEU A N 14
ATOM 21391 C CA . LEU A 1 87 ? 19.061 16.394 -8.529 1.00 0.00 87 LEU A CA 14
ATOM 21392 C C . LEU A 1 87 ? 19.449 16.174 -7.073 1.00 0.00 87 LEU A C 14
ATOM 21393 O O . LEU A 1 87 ? 19.163 15.124 -6.491 1.00 0.00 87 LEU A O 14
ATOM 21409 N N . GLU A 1 88 ? 20.084 17.181 -6.489 1.00 0.00 88 GLU A N 14
ATOM 21410 C CA . GLU A 1 88 ? 20.310 17.220 -5.059 1.00 0.00 88 GLU A CA 14
ATOM 21411 C C . GLU A 1 88 ? 18.983 17.476 -4.353 1.00 0.00 88 GLU A C 14
ATOM 21412 O O . GLU A 1 88 ? 18.394 18.552 -4.480 1.00 0.00 88 GLU A O 14
ATOM 21424 N N . HIS A 1 89 ? 18.515 16.486 -3.616 1.00 0.00 89 HIS A N 14
ATOM 21425 C CA . HIS A 1 89 ? 17.243 16.580 -2.911 1.00 0.00 89 HIS A CA 14
ATOM 21426 C C . HIS A 1 89 ? 17.495 16.704 -1.415 1.00 0.00 89 HIS A C 14
ATOM 21427 O O . HIS A 1 89 ? 16.667 16.325 -0.589 1.00 0.00 89 HIS A O 14
ATOM 21442 N N . HIS A 1 90 ? 18.644 17.282 -1.098 1.00 0.00 90 HIS A N 14
ATOM 21443 C CA . HIS A 1 90 ? 19.102 17.448 0.276 1.00 0.00 90 HIS A CA 14
ATOM 21444 C C . HIS A 1 90 ? 18.197 18.383 1.081 1.00 0.00 90 HIS A C 14
ATOM 21445 O O . HIS A 1 90 ? 18.007 18.177 2.280 1.00 0.00 90 HIS A O 14
ATOM 21460 N N . HIS A 1 91 ? 17.646 19.407 0.434 1.00 0.00 91 HIS A N 14
ATOM 21461 C CA . HIS A 1 91 ? 16.866 20.420 1.148 1.00 0.00 91 HIS A CA 14
ATOM 21462 C C . HIS A 1 91 ? 15.657 19.806 1.858 1.00 0.00 91 HIS A C 14
ATOM 21463 O O . HIS A 1 91 ? 15.339 20.199 2.973 1.00 0.00 91 HIS A O 14
ATOM 21478 N N . HIS A 1 92 ? 15.020 18.823 1.210 1.00 0.00 92 HIS A N 14
ATOM 21479 C CA . HIS A 1 92 ? 13.796 18.188 1.717 1.00 0.00 92 HIS A CA 14
ATOM 21480 C C . HIS A 1 92 ? 12.764 19.231 2.172 1.00 0.00 92 HIS A C 14
ATOM 21481 O O . HIS A 1 92 ? 12.003 19.740 1.352 1.00 0.00 92 HIS A O 14
ATOM 21496 N N . HIS A 1 93 ? 12.776 19.562 3.469 1.00 0.00 93 HIS A N 14
ATOM 21497 C CA . HIS A 1 93 ? 11.832 20.521 4.050 1.00 0.00 93 HIS A CA 14
ATOM 21498 C C . HIS A 1 93 ? 10.384 20.064 3.878 1.00 0.00 93 HIS A C 14
ATOM 21499 O O . HIS A 1 93 ? 10.114 18.921 3.497 1.00 0.00 93 HIS A O 14
ATOM 21514 N N . HIS A 1 94 ? 9.462 20.955 4.214 1.00 0.00 94 HIS A N 14
ATOM 21515 C CA . HIS A 1 94 ? 8.044 20.750 3.969 1.00 0.00 94 HIS A CA 14
ATOM 21516 C C . HIS A 1 94 ? 7.320 22.091 4.046 1.00 0.00 94 HIS A C 14
ATOM 21517 O O . HIS A 1 94 ? 7.057 22.680 2.982 1.00 0.00 94 HIS A O 14
ATOM 21533 N N . MET A 1 1 ? -15.695 16.807 -6.854 1.00 0.00 1 MET A N 15
ATOM 21534 C CA . MET A 1 1 ? -14.593 16.697 -5.872 1.00 0.00 1 MET A CA 15
ATOM 21535 C C . MET A 1 1 ? -13.501 17.711 -6.183 1.00 0.00 1 MET A C 15
ATOM 21536 O O . MET A 1 1 ? -12.855 17.637 -7.226 1.00 0.00 1 MET A O 15
ATOM 21552 N N . PRO A 1 2 ? -13.291 18.685 -5.288 1.00 0.00 2 PRO A N 15
ATOM 21553 C CA . PRO A 1 2 ? -12.265 19.705 -5.473 1.00 0.00 2 PRO A CA 15
ATOM 21554 C C . PRO A 1 2 ? -10.863 19.178 -5.178 1.00 0.00 2 PRO A C 15
ATOM 21555 O O . PRO A 1 2 ? -10.412 19.170 -4.028 1.00 0.00 2 PRO A O 15
ATOM 21566 N N . ASP A 1 3 ? -10.195 18.698 -6.215 1.00 0.00 3 ASP A N 15
ATOM 21567 C CA . ASP A 1 3 ? -8.819 18.232 -6.088 1.00 0.00 3 ASP A CA 15
ATOM 21568 C C . ASP A 1 3 ? -7.851 19.412 -6.100 1.00 0.00 3 ASP A C 15
ATOM 21569 O O . ASP A 1 3 ? -7.855 20.222 -7.025 1.00 0.00 3 ASP A O 15
ATOM 21578 N N . PRO A 1 4 ? -7.011 19.518 -5.056 1.00 0.00 4 PRO A N 15
ATOM 21579 C CA . PRO A 1 4 ? -6.112 20.660 -4.862 1.00 0.00 4 PRO A CA 15
ATOM 21580 C C . PRO A 1 4 ? -4.818 20.569 -5.673 1.00 0.00 4 PRO A C 15
ATOM 21581 O O . PRO A 1 4 ? -3.833 21.245 -5.362 1.00 0.00 4 PRO A O 15
ATOM 21592 N N . LEU A 1 5 ? -4.819 19.747 -6.710 1.00 0.00 5 LEU A N 15
ATOM 21593 C CA . LEU A 1 5 ? -3.661 19.620 -7.581 1.00 0.00 5 LEU A CA 15
ATOM 21594 C C . LEU A 1 5 ? -4.113 19.235 -8.981 1.00 0.00 5 LEU A C 15
ATOM 21595 O O . LEU A 1 5 ? -5.077 18.492 -9.138 1.00 0.00 5 LEU A O 15
ATOM 21611 N N . MET A 1 6 ? -3.440 19.758 -9.993 1.00 0.00 6 MET A N 15
ATOM 21612 C CA . MET A 1 6 ? -3.838 19.511 -11.376 1.00 0.00 6 MET A CA 15
ATOM 21613 C C . MET A 1 6 ? -3.248 18.201 -11.880 1.00 0.00 6 MET A C 15
ATOM 21614 O O . MET A 1 6 ? -3.864 17.495 -12.680 1.00 0.00 6 MET A O 15
ATOM 21628 N N . TYR A 1 7 ? -2.053 17.884 -11.408 1.00 0.00 7 TYR A N 15
ATOM 21629 C CA . TYR A 1 7 ? -1.425 16.613 -11.716 1.00 0.00 7 TYR A CA 15
ATOM 21630 C C . TYR A 1 7 ? -1.538 15.693 -10.520 1.00 0.00 7 TYR A C 15
ATOM 21631 O O . TYR A 1 7 ? -0.765 15.782 -9.573 1.00 0.00 7 TYR A O 15
ATOM 21649 N N . GLN A 1 8 ? -2.535 14.831 -10.576 1.00 0.00 8 GLN A N 15
ATOM 21650 C CA . GLN A 1 8 ? -2.883 13.951 -9.463 1.00 0.00 8 GLN A CA 15
ATOM 21651 C C . GLN A 1 8 ? -1.784 12.943 -9.170 1.00 0.00 8 GLN A C 15
ATOM 21652 O O . GLN A 1 8 ? -1.531 12.601 -8.016 1.00 0.00 8 GLN A O 15
ATOM 21666 N N . GLN A 1 9 ? -1.137 12.462 -10.214 1.00 0.00 9 GLN A N 15
ATOM 21667 C CA . GLN A 1 9 ? -0.219 11.351 -10.066 1.00 0.00 9 GLN A CA 15
ATOM 21668 C C . GLN A 1 9 ? 1.234 11.781 -10.181 1.00 0.00 9 GLN A C 15
ATOM 21669 O O . GLN A 1 9 ? 1.589 12.634 -10.992 1.00 0.00 9 GLN A O 15
ATOM 21683 N N . ASP A 1 10 ? 2.063 11.176 -9.350 1.00 0.00 10 ASP A N 15
ATOM 21684 C CA . ASP A 1 10 ? 3.509 11.297 -9.459 1.00 0.00 10 ASP A CA 15
ATOM 21685 C C . ASP A 1 10 ? 4.054 9.910 -9.786 1.00 0.00 10 ASP A C 15
ATOM 21686 O O . ASP A 1 10 ? 3.269 8.987 -10.008 1.00 0.00 10 ASP A O 15
ATOM 21695 N N . ASN A 1 11 ? 5.364 9.738 -9.806 1.00 0.00 11 ASN A N 15
ATOM 21696 C CA . ASN A 1 11 ? 5.931 8.427 -10.109 1.00 0.00 11 ASN A CA 15
ATOM 21697 C C . ASN A 1 11 ? 6.649 7.837 -8.900 1.00 0.00 11 ASN A C 15
ATOM 21698 O O . ASN A 1 11 ? 7.469 8.491 -8.254 1.00 0.00 11 ASN A O 15
ATOM 21709 N N . PHE A 1 12 ? 6.303 6.601 -8.580 1.00 0.00 12 PHE A N 15
ATOM 21710 C CA . PHE A 1 12 ? 6.914 5.893 -7.466 1.00 0.00 12 PHE A CA 15
ATOM 21711 C C . PHE A 1 12 ? 7.412 4.536 -7.929 1.00 0.00 12 PHE A C 15
ATOM 21712 O O . PHE A 1 12 ? 6.709 3.826 -8.650 1.00 0.00 12 PHE A O 15
ATOM 21729 N N . VAL A 1 13 ? 8.624 4.181 -7.533 1.00 0.00 13 VAL A N 15
ATOM 21730 C CA . VAL A 1 13 ? 9.185 2.892 -7.899 1.00 0.00 13 VAL A CA 15
ATOM 21731 C C . VAL A 1 13 ? 8.758 1.839 -6.886 1.00 0.00 13 VAL A C 15
ATOM 21732 O O . VAL A 1 13 ? 9.024 1.955 -5.684 1.00 0.00 13 VAL A O 15
ATOM 21745 N N . VAL A 1 14 ? 8.062 0.832 -7.374 1.00 0.00 14 VAL A N 15
ATOM 21746 C CA . VAL A 1 14 ? 7.507 -0.192 -6.513 1.00 0.00 14 VAL A CA 15
ATOM 21747 C C . VAL A 1 14 ? 8.277 -1.492 -6.659 1.00 0.00 14 VAL A C 15
ATOM 21748 O O . VAL A 1 14 ? 8.279 -2.113 -7.723 1.00 0.00 14 VAL A O 15
ATOM 21761 N N . LEU A 1 15 ? 8.932 -1.894 -5.588 1.00 0.00 15 LEU A N 15
ATOM 21762 C CA . LEU A 1 15 ? 9.690 -3.126 -5.586 1.00 0.00 15 LEU A CA 15
ATOM 21763 C C . LEU A 1 15 ? 8.808 -4.271 -5.111 1.00 0.00 15 LEU A C 15
ATOM 21764 O O . LEU A 1 15 ? 8.536 -4.415 -3.916 1.00 0.00 15 LEU A O 15
ATOM 21780 N N . GLU A 1 16 ? 8.342 -5.057 -6.064 1.00 0.00 16 GLU A N 15
ATOM 21781 C CA . GLU A 1 16 ? 7.479 -6.188 -5.778 1.00 0.00 16 GLU A CA 15
ATOM 21782 C C . GLU A 1 16 ? 8.297 -7.471 -5.896 1.00 0.00 16 GLU A C 15
ATOM 21783 O O . GLU A 1 16 ? 9.339 -7.488 -6.558 1.00 0.00 16 GLU A O 15
ATOM 21795 N N . THR A 1 17 ? 7.838 -8.532 -5.257 1.00 0.00 17 THR A N 15
ATOM 21796 C CA . THR A 1 17 ? 8.593 -9.770 -5.194 1.00 0.00 17 THR A CA 15
ATOM 21797 C C . THR A 1 17 ? 8.306 -10.653 -6.405 1.00 0.00 17 THR A C 15
ATOM 21798 O O . THR A 1 17 ? 9.227 -11.191 -7.026 1.00 0.00 17 THR A O 15
ATOM 21809 N N . ASN A 1 18 ? 7.033 -10.785 -6.747 1.00 0.00 18 ASN A N 15
ATOM 21810 C CA . ASN A 1 18 ? 6.620 -11.638 -7.856 1.00 0.00 18 ASN A CA 15
ATOM 21811 C C . ASN A 1 18 ? 6.839 -10.935 -9.189 1.00 0.00 18 ASN A C 15
ATOM 21812 O O . ASN A 1 18 ? 7.460 -11.481 -10.100 1.00 0.00 18 ASN A O 15
ATOM 21823 N N . GLN A 1 19 ? 6.323 -9.723 -9.300 1.00 0.00 19 GLN A N 15
ATOM 21824 C CA . GLN A 1 19 ? 6.466 -8.939 -10.514 1.00 0.00 19 GLN A CA 15
ATOM 21825 C C . GLN A 1 19 ? 7.414 -7.765 -10.301 1.00 0.00 19 GLN A C 15
ATOM 21826 O O . GLN A 1 19 ? 7.040 -6.762 -9.695 1.00 0.00 19 GLN A O 15
ATOM 21840 N N . PRO A 1 20 ? 8.662 -7.879 -10.777 1.00 0.00 20 PRO A N 15
ATOM 21841 C CA . PRO A 1 20 ? 9.617 -6.774 -10.723 1.00 0.00 20 PRO A CA 15
ATOM 21842 C C . PRO A 1 20 ? 9.159 -5.634 -11.622 1.00 0.00 20 PRO A C 15
ATOM 21843 O O . PRO A 1 20 ? 8.892 -5.840 -12.806 1.00 0.00 20 PRO A O 15
ATOM 21854 N N . GLU A 1 21 ? 9.081 -4.435 -11.072 1.00 0.00 21 GLU A N 15
ATOM 21855 C CA . GLU A 1 21 ? 8.523 -3.306 -11.800 1.00 0.00 21 GLU A CA 15
ATOM 21856 C C . GLU A 1 21 ? 9.364 -2.056 -11.569 1.00 0.00 21 GLU A C 15
ATOM 21857 O O . GLU A 1 21 ? 10.180 -2.007 -10.648 1.00 0.00 21 GLU A O 15
ATOM 21869 N N . GLN A 1 22 ? 9.183 -1.068 -12.429 1.00 0.00 22 GLN A N 15
ATOM 21870 C CA . GLN A 1 22 ? 9.882 0.199 -12.304 1.00 0.00 22 GLN A CA 15
ATOM 21871 C C . GLN A 1 22 ? 8.997 1.215 -11.581 1.00 0.00 22 GLN A C 15
ATOM 21872 O O . GLN A 1 22 ? 8.289 0.870 -10.633 1.00 0.00 22 GLN A O 15
ATOM 21886 N N . PHE A 1 23 ? 9.049 2.464 -12.015 1.00 0.00 23 PHE A N 15
ATOM 21887 C CA . PHE A 1 23 ? 8.252 3.511 -11.399 1.00 0.00 23 PHE A CA 15
ATOM 21888 C C . PHE A 1 23 ? 6.901 3.649 -12.095 1.00 0.00 23 PHE A C 15
ATOM 21889 O O . PHE A 1 23 ? 6.827 3.785 -13.317 1.00 0.00 23 PHE A O 15
ATOM 21906 N N . LEU A 1 24 ? 5.837 3.589 -11.310 1.00 0.00 24 LEU A N 15
ATOM 21907 C CA . LEU A 1 24 ? 4.487 3.749 -11.825 1.00 0.00 24 LEU A CA 15
ATOM 21908 C C . LEU A 1 24 ? 3.806 4.922 -11.132 1.00 0.00 24 LEU A C 15
ATOM 21909 O O . LEU A 1 24 ? 4.350 5.491 -10.185 1.00 0.00 24 LEU A O 15
ATOM 21925 N N . THR A 1 25 ? 2.625 5.284 -11.605 1.00 0.00 25 THR A N 15
ATOM 21926 C CA . THR A 1 25 ? 1.935 6.460 -11.110 1.00 0.00 25 THR A CA 15
ATOM 21927 C C . THR A 1 25 ? 1.180 6.185 -9.806 1.00 0.00 25 THR A C 15
ATOM 21928 O O . THR A 1 25 ? 0.909 5.034 -9.455 1.00 0.00 25 THR A O 15
ATOM 21939 N N . THR A 1 26 ? 0.853 7.263 -9.100 1.00 0.00 26 THR A N 15
ATOM 21940 C CA . THR A 1 26 ? 0.233 7.197 -7.781 1.00 0.00 26 THR A CA 15
ATOM 21941 C C . THR A 1 26 ? -1.041 6.345 -7.757 1.00 0.00 26 THR A C 15
ATOM 21942 O O . THR A 1 26 ? -1.228 5.538 -6.849 1.00 0.00 26 THR A O 15
ATOM 21953 N N . ILE A 1 27 ? -1.913 6.518 -8.747 1.00 0.00 27 ILE A N 15
ATOM 21954 C CA . ILE A 1 27 ? -3.179 5.785 -8.774 1.00 0.00 27 ILE A CA 15
ATOM 21955 C C . ILE A 1 27 ? -2.937 4.292 -8.983 1.00 0.00 27 ILE A C 15
ATOM 21956 O O . ILE A 1 27 ? -3.588 3.451 -8.360 1.00 0.00 27 ILE A O 15
ATOM 21972 N N . GLU A 1 28 ? -1.979 3.972 -9.839 1.00 0.00 28 GLU A N 15
ATOM 21973 C CA . GLU A 1 28 ? -1.618 2.586 -10.100 1.00 0.00 28 GLU A CA 15
ATOM 21974 C C . GLU A 1 28 ? -1.035 1.953 -8.839 1.00 0.00 28 GLU A C 15
ATOM 21975 O O . GLU A 1 28 ? -1.337 0.807 -8.506 1.00 0.00 28 GLU A O 15
ATOM 21987 N N . LEU A 1 29 ? -0.208 2.719 -8.137 1.00 0.00 29 LEU A N 15
ATOM 21988 C CA . LEU A 1 29 ? 0.346 2.291 -6.860 1.00 0.00 29 LEU A CA 15
ATOM 21989 C C . LEU A 1 29 ? -0.764 2.104 -5.834 1.00 0.00 29 LEU A C 15
ATOM 21990 O O . LEU A 1 29 ? -0.763 1.136 -5.073 1.00 0.00 29 LEU A O 15
ATOM 22006 N N . LEU A 1 30 ? -1.715 3.033 -5.835 1.00 0.00 30 LEU A N 15
ATOM 22007 C CA . LEU A 1 30 ? -2.837 2.998 -4.905 1.00 0.00 30 LEU A CA 15
ATOM 22008 C C . LEU A 1 30 ? -3.593 1.680 -5.030 1.00 0.00 30 LEU A C 15
ATOM 22009 O O . LEU A 1 30 ? -3.825 0.995 -4.039 1.00 0.00 30 LEU A O 15
ATOM 22025 N N . GLU A 1 31 ? -3.966 1.324 -6.254 1.00 0.00 31 GLU A N 15
ATOM 22026 C CA . GLU A 1 31 ? -4.723 0.104 -6.497 1.00 0.00 31 GLU A CA 15
ATOM 22027 C C . GLU A 1 31 ? -3.908 -1.138 -6.159 1.00 0.00 31 GLU A C 15
ATOM 22028 O O . GLU A 1 31 ? -4.460 -2.140 -5.698 1.00 0.00 31 GLU A O 15
ATOM 22040 N N . LYS A 1 32 ? -2.599 -1.083 -6.385 1.00 0.00 32 LYS A N 15
ATOM 22041 C CA . LYS A 1 32 ? -1.728 -2.173 -5.965 1.00 0.00 32 LYS A CA 15
ATOM 22042 C C . LYS A 1 32 ? -1.774 -2.313 -4.451 1.00 0.00 32 LYS A C 15
ATOM 22043 O O . LYS A 1 32 ? -1.990 -3.401 -3.924 1.00 0.00 32 LYS A O 15
ATOM 22062 N N . LEU A 1 33 ? -1.594 -1.193 -3.759 1.00 0.00 33 LEU A N 15
ATOM 22063 C CA . LEU A 1 33 ? -1.649 -1.180 -2.305 1.00 0.00 33 LEU A CA 15
ATOM 22064 C C . LEU A 1 33 ? -3.009 -1.639 -1.801 1.00 0.00 33 LEU A C 15
ATOM 22065 O O . LEU A 1 33 ? -3.083 -2.403 -0.851 1.00 0.00 33 LEU A O 15
ATOM 22081 N N . LYS A 1 34 ? -4.080 -1.176 -2.441 1.00 0.00 34 LYS A N 15
ATOM 22082 C CA . LYS A 1 34 ? -5.432 -1.610 -2.093 1.00 0.00 34 LYS A CA 15
ATOM 22083 C C . LYS A 1 34 ? -5.544 -3.129 -2.170 1.00 0.00 34 LYS A C 15
ATOM 22084 O O . LYS A 1 34 ? -5.946 -3.778 -1.204 1.00 0.00 34 LYS A O 15
ATOM 22103 N N . GLY A 1 35 ? -5.157 -3.687 -3.311 1.00 0.00 35 GLY A N 15
ATOM 22104 C CA . GLY A 1 35 ? -5.252 -5.121 -3.508 1.00 0.00 35 GLY A CA 15
ATOM 22105 C C . GLY A 1 35 ? -4.337 -5.895 -2.582 1.00 0.00 35 GLY A C 15
ATOM 22106 O O . GLY A 1 35 ? -4.730 -6.915 -2.006 1.00 0.00 35 GLY A O 15
ATOM 22110 N N . GLU A 1 36 ? -3.112 -5.414 -2.433 1.00 0.00 36 GLU A N 15
ATOM 22111 C CA . GLU A 1 36 ? -2.134 -6.062 -1.573 1.00 0.00 36 GLU A CA 15
ATOM 22112 C C . GLU A 1 36 ? -2.486 -5.886 -0.099 1.00 0.00 36 GLU A C 15
ATOM 22113 O O . GLU A 1 36 ? -2.016 -6.635 0.750 1.00 0.00 36 GLU A O 15
ATOM 22125 N N . LEU A 1 37 ? -3.315 -4.902 0.204 1.00 0.00 37 LEU A N 15
ATOM 22126 C CA . LEU A 1 37 ? -3.753 -4.670 1.571 1.00 0.00 37 LEU A CA 15
ATOM 22127 C C . LEU A 1 37 ? -4.976 -5.524 1.905 1.00 0.00 37 LEU A C 15
ATOM 22128 O O . LEU A 1 37 ? -5.081 -6.066 3.005 1.00 0.00 37 LEU A O 15
ATOM 22144 N N . GLU A 1 38 ? -5.890 -5.664 0.950 1.00 0.00 38 GLU A N 15
ATOM 22145 C CA . GLU A 1 38 ? -7.106 -6.438 1.181 1.00 0.00 38 GLU A CA 15
ATOM 22146 C C . GLU A 1 38 ? -6.822 -7.937 1.209 1.00 0.00 38 GLU A C 15
ATOM 22147 O O . GLU A 1 38 ? -7.616 -8.712 1.742 1.00 0.00 38 GLU A O 15
ATOM 22159 N N . LYS A 1 39 ? -5.692 -8.354 0.639 1.00 0.00 39 LYS A N 15
ATOM 22160 C CA . LYS A 1 39 ? -5.289 -9.755 0.729 1.00 0.00 39 LYS A CA 15
ATOM 22161 C C . LYS A 1 39 ? -4.642 -10.041 2.084 1.00 0.00 39 LYS A C 15
ATOM 22162 O O . LYS A 1 39 ? -4.313 -11.185 2.401 1.00 0.00 39 LYS A O 15
ATOM 22181 N N . ILE A 1 40 ? -4.464 -8.991 2.872 1.00 0.00 40 ILE A N 15
ATOM 22182 C CA . ILE A 1 40 ? -4.014 -9.123 4.249 1.00 0.00 40 ILE A CA 15
ATOM 22183 C C . ILE A 1 40 ? -5.225 -9.036 5.180 1.00 0.00 40 ILE A C 15
ATOM 22184 O O . ILE A 1 40 ? -6.183 -8.320 4.885 1.00 0.00 40 ILE A O 15
ATOM 22200 N N . SER A 1 41 ? -5.193 -9.789 6.275 1.00 0.00 41 SER A N 15
ATOM 22201 C CA . SER A 1 41 ? -6.290 -9.795 7.236 1.00 0.00 41 SER A CA 15
ATOM 22202 C C . SER A 1 41 ? -6.578 -8.381 7.747 1.00 0.00 41 SER A C 15
ATOM 22203 O O . SER A 1 41 ? -5.666 -7.638 8.125 1.00 0.00 41 SER A O 15
ATOM 22211 N N . PHE A 1 42 ? -7.854 -8.025 7.776 1.00 0.00 42 PHE A N 15
ATOM 22212 C CA . PHE A 1 42 ? -8.274 -6.678 8.142 1.00 0.00 42 PHE A CA 15
ATOM 22213 C C . PHE A 1 42 ? -8.030 -6.416 9.626 1.00 0.00 42 PHE A C 15
ATOM 22214 O O . PHE A 1 42 ? -7.967 -5.268 10.065 1.00 0.00 42 PHE A O 15
ATOM 22231 N N . SER A 1 43 ? -7.877 -7.484 10.393 1.00 0.00 43 SER A N 15
ATOM 22232 C CA . SER A 1 43 ? -7.640 -7.364 11.821 1.00 0.00 43 SER A CA 15
ATOM 22233 C C . SER A 1 43 ? -6.149 -7.383 12.130 1.00 0.00 43 SER A C 15
ATOM 22234 O O . SER A 1 43 ? -5.735 -7.131 13.263 1.00 0.00 43 SER A O 15
ATOM 22242 N N . ASP A 1 44 ? -5.347 -7.672 11.114 1.00 0.00 44 ASP A N 15
ATOM 22243 C CA . ASP A 1 44 ? -3.919 -7.884 11.309 1.00 0.00 44 ASP A CA 15
ATOM 22244 C C . ASP A 1 44 ? -3.086 -6.825 10.598 1.00 0.00 44 ASP A C 15
ATOM 22245 O O . ASP A 1 44 ? -1.874 -6.742 10.798 1.00 0.00 44 ASP A O 15
ATOM 22254 N N . LEU A 1 45 ? -3.738 -6.016 9.769 1.00 0.00 45 LEU A N 15
ATOM 22255 C CA . LEU A 1 45 ? -3.068 -4.908 9.102 1.00 0.00 45 LEU A CA 15
ATOM 22256 C C . LEU A 1 45 ? -2.667 -3.833 10.118 1.00 0.00 45 LEU A C 15
ATOM 22257 O O . LEU A 1 45 ? -3.231 -3.779 11.214 1.00 0.00 45 LEU A O 15
ATOM 22273 N N . PRO A 1 46 ? -1.674 -2.987 9.770 1.00 0.00 46 PRO A N 15
ATOM 22274 C CA . PRO A 1 46 ? -1.124 -1.962 10.673 1.00 0.00 46 PRO A CA 15
ATOM 22275 C C . PRO A 1 46 ? -2.183 -1.178 11.453 1.00 0.00 46 PRO A C 15
ATOM 22276 O O . PRO A 1 46 ? -3.253 -0.856 10.937 1.00 0.00 46 PRO A O 15
ATOM 22287 N N . LEU A 1 47 ? -1.847 -0.858 12.696 1.00 0.00 47 LEU A N 15
ATOM 22288 C CA . LEU A 1 47 ? -2.752 -0.182 13.618 1.00 0.00 47 LEU A CA 15
ATOM 22289 C C . LEU A 1 47 ? -3.210 1.177 13.079 1.00 0.00 47 LEU A C 15
ATOM 22290 O O . LEU A 1 47 ? -4.315 1.633 13.376 1.00 0.00 47 LEU A O 15
ATOM 22306 N N . GLU A 1 48 ? -2.367 1.823 12.286 1.00 0.00 48 GLU A N 15
ATOM 22307 C CA . GLU A 1 48 ? -2.737 3.096 11.676 1.00 0.00 48 GLU A CA 15
ATOM 22308 C C . GLU A 1 48 ? -3.872 2.904 10.676 1.00 0.00 48 GLU A C 15
ATOM 22309 O O . GLU A 1 48 ? -4.762 3.748 10.544 1.00 0.00 48 GLU A O 15
ATOM 22321 N N . LEU A 1 49 ? -3.846 1.770 9.996 1.00 0.00 49 LEU A N 15
ATOM 22322 C CA . LEU A 1 49 ? -4.868 1.444 9.017 1.00 0.00 49 LEU A CA 15
ATOM 22323 C C . LEU A 1 49 ? -6.143 1.022 9.729 1.00 0.00 49 LEU A C 15
ATOM 22324 O O . LEU A 1 49 ? -7.227 1.070 9.161 1.00 0.00 49 LEU A O 15
ATOM 22340 N N . GLN A 1 50 ? -6.002 0.619 10.985 1.00 0.00 50 GLN A N 15
ATOM 22341 C CA . GLN A 1 50 ? -7.150 0.283 11.815 1.00 0.00 50 GLN A CA 15
ATOM 22342 C C . GLN A 1 50 ? -7.839 1.554 12.299 1.00 0.00 50 GLN A C 15
ATOM 22343 O O . GLN A 1 50 ? -9.031 1.546 12.614 1.00 0.00 50 GLN A O 15
ATOM 22357 N N . LYS A 1 51 ? -7.076 2.643 12.375 1.00 0.00 51 LYS A N 15
ATOM 22358 C CA . LYS A 1 51 ? -7.638 3.949 12.699 1.00 0.00 51 LYS A CA 15
ATOM 22359 C C . LYS A 1 51 ? -8.443 4.477 11.520 1.00 0.00 51 LYS A C 15
ATOM 22360 O O . LYS A 1 51 ? -9.455 5.156 11.691 1.00 0.00 51 LYS A O 15
ATOM 22379 N N . LEU A 1 52 ? -7.976 4.169 10.322 1.00 0.00 52 LEU A N 15
ATOM 22380 C CA . LEU A 1 52 ? -8.695 4.532 9.111 1.00 0.00 52 LEU A CA 15
ATOM 22381 C C . LEU A 1 52 ? -9.833 3.548 8.857 1.00 0.00 52 LEU A C 15
ATOM 22382 O O . LEU A 1 52 ? -9.669 2.340 9.014 1.00 0.00 52 LEU A O 15
ATOM 22398 N N . ASP A 1 53 ? -10.984 4.066 8.465 1.00 0.00 53 ASP A N 15
ATOM 22399 C CA . ASP A 1 53 ? -12.177 3.248 8.324 1.00 0.00 53 ASP A CA 15
ATOM 22400 C C . ASP A 1 53 ? -12.226 2.577 6.960 1.00 0.00 53 ASP A C 15
ATOM 22401 O O . ASP A 1 53 ? -12.652 1.428 6.834 1.00 0.00 53 ASP A O 15
ATOM 22410 N N . SER A 1 54 ? -11.791 3.296 5.938 1.00 0.00 54 SER A N 15
ATOM 22411 C CA . SER A 1 54 ? -11.910 2.815 4.574 1.00 0.00 54 SER A CA 15
ATOM 22412 C C . SER A 1 54 ? -10.575 2.290 4.057 1.00 0.00 54 SER A C 15
ATOM 22413 O O . SER A 1 54 ? -9.516 2.832 4.374 1.00 0.00 54 SER A O 15
ATOM 22421 N N . LEU A 1 55 ? -10.647 1.239 3.250 1.00 0.00 55 LEU A N 15
ATOM 22422 C CA . LEU A 1 55 ? -9.463 0.575 2.713 1.00 0.00 55 LEU A CA 15
ATOM 22423 C C . LEU A 1 55 ? -8.632 1.505 1.812 1.00 0.00 55 LEU A C 15
ATOM 22424 O O . LEU A 1 55 ? -7.420 1.606 1.995 1.00 0.00 55 LEU A O 15
ATOM 22440 N N . PRO A 1 56 ? -9.248 2.192 0.815 1.00 0.00 56 PRO A N 15
ATOM 22441 C CA . PRO A 1 56 ? -8.522 3.131 -0.050 1.00 0.00 56 PRO A CA 15
ATOM 22442 C C . PRO A 1 56 ? -7.791 4.208 0.750 1.00 0.00 56 PRO A C 15
ATOM 22443 O O . PRO A 1 56 ? -6.664 4.580 0.419 1.00 0.00 56 PRO A O 15
ATOM 22454 N N . ALA A 1 57 ? -8.430 4.693 1.809 1.00 0.00 57 ALA A N 15
ATOM 22455 C CA . ALA A 1 57 ? -7.825 5.694 2.678 1.00 0.00 57 ALA A CA 15
ATOM 22456 C C . ALA A 1 57 ? -6.588 5.129 3.372 1.00 0.00 57 ALA A C 15
ATOM 22457 O O . ALA A 1 57 ? -5.594 5.832 3.567 1.00 0.00 57 ALA A O 15
ATOM 22464 N N . GLN A 1 58 ? -6.653 3.851 3.726 1.00 0.00 58 GLN A N 15
ATOM 22465 C CA . GLN A 1 58 ? -5.533 3.168 4.362 1.00 0.00 58 GLN A CA 15
ATOM 22466 C C . GLN A 1 58 ? -4.325 3.139 3.435 1.00 0.00 58 GLN A C 15
ATOM 22467 O O . GLN A 1 58 ? -3.227 3.543 3.819 1.00 0.00 58 GLN A O 15
ATOM 22481 N N . ALA A 1 59 ? -4.545 2.682 2.211 1.00 0.00 59 ALA A N 15
ATOM 22482 C CA . ALA A 1 59 ? -3.480 2.595 1.223 1.00 0.00 59 ALA A CA 15
ATOM 22483 C C . ALA A 1 59 ? -2.912 3.975 0.898 1.00 0.00 59 ALA A C 15
ATOM 22484 O O . ALA A 1 59 ? -1.705 4.132 0.706 1.00 0.00 59 ALA A O 15
ATOM 22491 N N . GLN A 1 60 ? -3.785 4.971 0.851 1.00 0.00 60 GLN A N 15
ATOM 22492 C CA . GLN A 1 60 ? -3.371 6.338 0.566 1.00 0.00 60 GLN A CA 15
ATOM 22493 C C . GLN A 1 60 ? -2.477 6.863 1.688 1.00 0.00 60 GLN A C 15
ATOM 22494 O O . GLN A 1 60 ? -1.419 7.435 1.435 1.00 0.00 60 GLN A O 15
ATOM 22508 N N . HIS A 1 61 ? -2.894 6.630 2.928 1.00 0.00 61 HIS A N 15
ATOM 22509 C CA . HIS A 1 61 ? -2.138 7.091 4.092 1.00 0.00 61 HIS A CA 15
ATOM 22510 C C . HIS A 1 61 ? -0.759 6.439 4.138 1.00 0.00 61 HIS A C 15
ATOM 22511 O O . HIS A 1 61 ? 0.181 7.000 4.704 1.00 0.00 61 HIS A O 15
ATOM 22526 N N . LEU A 1 62 ? -0.641 5.255 3.551 1.00 0.00 62 LEU A N 15
ATOM 22527 C CA . LEU A 1 62 ? 0.655 4.611 3.412 1.00 0.00 62 LEU A CA 15
ATOM 22528 C C . LEU A 1 62 ? 1.546 5.460 2.517 1.00 0.00 62 LEU A C 15
ATOM 22529 O O . LEU A 1 62 ? 2.668 5.806 2.883 1.00 0.00 62 LEU A O 15
ATOM 22545 N N . ILE A 1 63 ? 1.016 5.826 1.356 1.00 0.00 63 ILE A N 15
ATOM 22546 C CA . ILE A 1 63 ? 1.725 6.695 0.421 1.00 0.00 63 ILE A CA 15
ATOM 22547 C C . ILE A 1 63 ? 2.124 8.007 1.104 1.00 0.00 63 ILE A C 15
ATOM 22548 O O . ILE A 1 63 ? 3.168 8.591 0.797 1.00 0.00 63 ILE A O 15
ATOM 22564 N N . ASP A 1 64 ? 1.296 8.453 2.043 1.00 0.00 64 ASP A N 15
ATOM 22565 C CA . ASP A 1 64 ? 1.580 9.660 2.811 1.00 0.00 64 ASP A CA 15
ATOM 22566 C C . ASP A 1 64 ? 2.759 9.463 3.756 1.00 0.00 64 ASP A C 15
ATOM 22567 O O . ASP A 1 64 ? 3.836 10.014 3.538 1.00 0.00 64 ASP A O 15
ATOM 22576 N N . THR A 1 65 ? 2.561 8.664 4.796 1.00 0.00 65 THR A N 15
ATOM 22577 C CA . THR A 1 65 ? 3.512 8.620 5.899 1.00 0.00 65 THR A CA 15
ATOM 22578 C C . THR A 1 65 ? 4.413 7.387 5.893 1.00 0.00 65 THR A C 15
ATOM 22579 O O . THR A 1 65 ? 5.611 7.497 6.155 1.00 0.00 65 THR A O 15
ATOM 22590 N N . SER A 1 66 ? 3.860 6.223 5.590 1.00 0.00 66 SER A N 15
ATOM 22591 C CA . SER A 1 66 ? 4.563 4.978 5.880 1.00 0.00 66 SER A CA 15
ATOM 22592 C C . SER A 1 66 ? 4.672 4.064 4.663 1.00 0.00 66 SER A C 15
ATOM 22593 O O . SER A 1 66 ? 3.667 3.682 4.068 1.00 0.00 66 SER A O 15
ATOM 22601 N N . CYS A 1 67 ? 5.890 3.671 4.325 1.00 0.00 67 CYS A N 15
ATOM 22602 C CA . CYS A 1 67 ? 6.094 2.727 3.242 1.00 0.00 67 CYS A CA 15
ATOM 22603 C C . CYS A 1 67 ? 6.669 1.427 3.789 1.00 0.00 67 CYS A C 15
ATOM 22604 O O . CYS A 1 67 ? 7.859 1.339 4.095 1.00 0.00 67 CYS A O 15
ATOM 22612 N N . GLU A 1 68 ? 5.801 0.434 3.936 1.00 0.00 68 GLU A N 15
ATOM 22613 C CA . GLU A 1 68 ? 6.182 -0.871 4.460 1.00 0.00 68 GLU A CA 15
ATOM 22614 C C . GLU A 1 68 ? 5.010 -1.840 4.361 1.00 0.00 68 GLU A C 15
ATOM 22615 O O . GLU A 1 68 ? 3.916 -1.547 4.848 1.00 0.00 68 GLU A O 15
ATOM 22627 N N . LEU A 1 69 ? 5.226 -2.979 3.719 1.00 0.00 69 LEU A N 15
ATOM 22628 C CA . LEU A 1 69 ? 4.179 -3.980 3.576 1.00 0.00 69 LEU A CA 15
ATOM 22629 C C . LEU A 1 69 ? 4.748 -5.302 3.077 1.00 0.00 69 LEU A C 15
ATOM 22630 O O . LEU A 1 69 ? 5.532 -5.333 2.132 1.00 0.00 69 LEU A O 15
ATOM 22646 N N . ASP A 1 70 ? 4.379 -6.390 3.733 1.00 0.00 70 ASP A N 15
ATOM 22647 C CA . ASP A 1 70 ? 4.648 -7.717 3.200 1.00 0.00 70 ASP A CA 15
ATOM 22648 C C . ASP A 1 70 ? 3.327 -8.342 2.784 1.00 0.00 70 ASP A C 15
ATOM 22649 O O . ASP A 1 70 ? 2.290 -8.068 3.388 1.00 0.00 70 ASP A O 15
ATOM 22658 N N . VAL A 1 71 ? 3.355 -9.170 1.754 1.00 0.00 71 VAL A N 15
ATOM 22659 C CA . VAL A 1 71 ? 2.121 -9.682 1.173 1.00 0.00 71 VAL A CA 15
ATOM 22660 C C . VAL A 1 71 ? 2.050 -11.200 1.243 1.00 0.00 71 VAL A C 15
ATOM 22661 O O . VAL A 1 71 ? 1.275 -11.829 0.520 1.00 0.00 71 VAL A O 15
ATOM 22674 N N . GLY A 1 72 ? 2.843 -11.784 2.125 1.00 0.00 72 GLY A N 15
ATOM 22675 C CA . GLY A 1 72 ? 2.830 -13.221 2.286 1.00 0.00 72 GLY A CA 15
ATOM 22676 C C . GLY A 1 72 ? 4.143 -13.749 2.805 1.00 0.00 72 GLY A C 15
ATOM 22677 O O . GLY A 1 72 ? 5.036 -12.976 3.162 1.00 0.00 72 GLY A O 15
ATOM 22681 N N . ALA A 1 73 ? 4.265 -15.065 2.827 1.00 0.00 73 ALA A N 15
ATOM 22682 C CA . ALA A 1 73 ? 5.459 -15.721 3.327 1.00 0.00 73 ALA A CA 15
ATOM 22683 C C . ALA A 1 73 ? 6.575 -15.671 2.291 1.00 0.00 73 ALA A C 15
ATOM 22684 O O . ALA A 1 73 ? 6.596 -16.460 1.341 1.00 0.00 73 ALA A O 15
ATOM 22691 N N . GLY A 1 74 ? 7.469 -14.708 2.456 1.00 0.00 74 GLY A N 15
ATOM 22692 C CA . GLY A 1 74 ? 8.630 -14.613 1.592 1.00 0.00 74 GLY A CA 15
ATOM 22693 C C . GLY A 1 74 ? 8.465 -13.589 0.489 1.00 0.00 74 GLY A C 15
ATOM 22694 O O . GLY A 1 74 ? 9.344 -13.439 -0.356 1.00 0.00 74 GLY A O 15
ATOM 22698 N N . LYS A 1 75 ? 7.342 -12.882 0.490 1.00 0.00 75 LYS A N 15
ATOM 22699 C CA . LYS A 1 75 ? 7.106 -11.842 -0.497 1.00 0.00 75 LYS A CA 15
ATOM 22700 C C . LYS A 1 75 ? 6.623 -10.557 0.166 1.00 0.00 75 LYS A C 15
ATOM 22701 O O . LYS A 1 75 ? 5.835 -10.584 1.116 1.00 0.00 75 LYS A O 15
ATOM 22720 N N . TYR A 1 76 ? 7.104 -9.437 -0.342 1.00 0.00 76 TYR A N 15
ATOM 22721 C CA . TYR A 1 76 ? 6.821 -8.136 0.242 1.00 0.00 76 TYR A CA 15
ATOM 22722 C C . TYR A 1 76 ? 6.528 -7.107 -0.845 1.00 0.00 76 TYR A C 15
ATOM 22723 O O . TYR A 1 76 ? 6.726 -7.371 -2.034 1.00 0.00 76 TYR A O 15
ATOM 22741 N N . LEU A 1 77 ? 6.063 -5.942 -0.426 1.00 0.00 77 LEU A N 15
ATOM 22742 C CA . LEU A 1 77 ? 5.792 -4.845 -1.338 1.00 0.00 77 LEU A CA 15
ATOM 22743 C C . LEU A 1 77 ? 6.310 -3.541 -0.738 1.00 0.00 77 LEU A C 15
ATOM 22744 O O . LEU A 1 77 ? 5.789 -3.063 0.269 1.00 0.00 77 LEU A O 15
ATOM 22760 N N . GLN A 1 78 ? 7.339 -2.970 -1.347 1.00 0.00 78 GLN A N 15
ATOM 22761 C CA . GLN A 1 78 ? 7.923 -1.736 -0.843 1.00 0.00 78 GLN A CA 15
ATOM 22762 C C . GLN A 1 78 ? 8.111 -0.723 -1.960 1.00 0.00 78 GLN A C 15
ATOM 22763 O O . GLN A 1 78 ? 8.505 -1.071 -3.071 1.00 0.00 78 GLN A O 15
ATOM 22777 N N . TRP A 1 79 ? 7.824 0.527 -1.648 1.00 0.00 79 TRP A N 15
ATOM 22778 C CA . TRP A 1 79 ? 7.905 1.603 -2.617 1.00 0.00 79 TRP A CA 15
ATOM 22779 C C . TRP A 1 79 ? 8.586 2.809 -1.988 1.00 0.00 79 TRP A C 15
ATOM 22780 O O . TRP A 1 79 ? 8.454 3.045 -0.786 1.00 0.00 79 TRP A O 15
ATOM 22801 N N . TYR A 1 80 ? 9.327 3.558 -2.787 1.00 0.00 80 TYR A N 15
ATOM 22802 C CA . TYR A 1 80 ? 9.934 4.790 -2.310 1.00 0.00 80 TYR A CA 15
ATOM 22803 C C . TYR A 1 80 ? 9.855 5.871 -3.379 1.00 0.00 80 TYR A C 15
ATOM 22804 O O . TYR A 1 80 ? 9.817 5.575 -4.578 1.00 0.00 80 TYR A O 15
ATOM 22822 N N . ALA A 1 81 ? 9.803 7.121 -2.938 1.00 0.00 81 ALA A N 15
ATOM 22823 C CA . ALA A 1 81 ? 9.610 8.250 -3.835 1.00 0.00 81 ALA A CA 15
ATOM 22824 C C . ALA A 1 81 ? 10.862 8.537 -4.650 1.00 0.00 81 ALA A C 15
ATOM 22825 O O . ALA A 1 81 ? 11.925 8.840 -4.104 1.00 0.00 81 ALA A O 15
ATOM 22832 N N . VAL A 1 82 ? 10.733 8.418 -5.962 1.00 0.00 82 VAL A N 15
ATOM 22833 C CA . VAL A 1 82 ? 11.809 8.770 -6.869 1.00 0.00 82 VAL A CA 15
ATOM 22834 C C . VAL A 1 82 ? 11.514 10.094 -7.557 1.00 0.00 82 VAL A C 15
ATOM 22835 O O . VAL A 1 82 ? 10.659 10.184 -8.436 1.00 0.00 82 VAL A O 15
ATOM 22848 N N . ARG A 1 83 ? 12.204 11.130 -7.124 1.00 0.00 83 ARG A N 15
ATOM 22849 C CA . ARG A 1 83 ? 12.042 12.444 -7.708 1.00 0.00 83 ARG A CA 15
ATOM 22850 C C . ARG A 1 83 ? 13.318 12.833 -8.434 1.00 0.00 83 ARG A C 15
ATOM 22851 O O . ARG A 1 83 ? 14.389 12.905 -7.829 1.00 0.00 83 ARG A O 15
ATOM 22872 N N . LEU A 1 84 ? 13.201 13.076 -9.733 1.00 0.00 84 LEU A N 15
ATOM 22873 C CA . LEU A 1 84 ? 14.359 13.340 -10.577 1.00 0.00 84 LEU A CA 15
ATOM 22874 C C . LEU A 1 84 ? 14.797 14.799 -10.457 1.00 0.00 84 LEU A C 15
ATOM 22875 O O . LEU A 1 84 ? 14.866 15.529 -11.449 1.00 0.00 84 LEU A O 15
ATOM 22891 N N . GLU A 1 85 ? 15.077 15.219 -9.233 1.00 0.00 85 GLU A N 15
ATOM 22892 C CA . GLU A 1 85 ? 15.545 16.568 -8.971 1.00 0.00 85 GLU A CA 15
ATOM 22893 C C . GLU A 1 85 ? 16.055 16.681 -7.543 1.00 0.00 85 GLU A C 15
ATOM 22894 O O . GLU A 1 85 ? 15.519 16.054 -6.631 1.00 0.00 85 GLU A O 15
ATOM 22906 N N . LYS A 1 86 ? 17.098 17.469 -7.368 1.00 0.00 86 LYS A N 15
ATOM 22907 C CA . LYS A 1 86 ? 17.628 17.753 -6.051 1.00 0.00 86 LYS A CA 15
ATOM 22908 C C . LYS A 1 86 ? 17.998 19.229 -5.949 1.00 0.00 86 LYS A C 15
ATOM 22909 O O . LYS A 1 86 ? 19.107 19.635 -6.280 1.00 0.00 86 LYS A O 15
ATOM 22928 N N . LEU A 1 87 ? 17.033 20.035 -5.527 1.00 0.00 87 LEU A N 15
ATOM 22929 C CA . LEU A 1 87 ? 17.228 21.475 -5.425 1.00 0.00 87 LEU A CA 15
ATOM 22930 C C . LEU A 1 87 ? 18.298 21.804 -4.384 1.00 0.00 87 LEU A C 15
ATOM 22931 O O . LEU A 1 87 ? 19.490 21.805 -4.704 1.00 0.00 87 LEU A O 15
ATOM 22947 N N . GLU A 1 88 ? 17.880 22.056 -3.145 1.00 0.00 88 GLU A N 15
ATOM 22948 C CA . GLU A 1 88 ? 18.806 22.327 -2.046 1.00 0.00 88 GLU A CA 15
ATOM 22949 C C . GLU A 1 88 ? 19.791 23.444 -2.399 1.00 0.00 88 GLU A C 15
ATOM 22950 O O . GLU A 1 88 ? 19.591 24.194 -3.360 1.00 0.00 88 GLU A O 15
ATOM 22962 N N . HIS A 1 89 ? 20.832 23.562 -1.580 1.00 0.00 89 HIS A N 15
ATOM 22963 C CA . HIS A 1 89 ? 22.006 24.383 -1.894 1.00 0.00 89 HIS A CA 15
ATOM 22964 C C . HIS A 1 89 ? 21.655 25.857 -2.076 1.00 0.00 89 HIS A C 15
ATOM 22965 O O . HIS A 1 89 ? 22.440 26.615 -2.646 1.00 0.00 89 HIS A O 15
ATOM 22980 N N . HIS A 1 90 ? 20.498 26.274 -1.573 1.00 0.00 90 HIS A N 15
ATOM 22981 C CA . HIS A 1 90 ? 20.069 27.660 -1.726 1.00 0.00 90 HIS A CA 15
ATOM 22982 C C . HIS A 1 90 ? 20.713 28.543 -0.661 1.00 0.00 90 HIS A C 15
ATOM 22983 O O . HIS A 1 90 ? 20.036 29.147 0.171 1.00 0.00 90 HIS A O 15
ATOM 22998 N N . HIS A 1 91 ? 22.032 28.587 -0.706 1.00 0.00 91 HIS A N 15
ATOM 22999 C CA . HIS A 1 91 ? 22.852 29.373 0.204 1.00 0.00 91 HIS A CA 15
ATOM 23000 C C . HIS A 1 91 ? 24.220 29.532 -0.432 1.00 0.00 91 HIS A C 15
ATOM 23001 O O . HIS A 1 91 ? 24.421 29.090 -1.566 1.00 0.00 91 HIS A O 15
ATOM 23016 N N . HIS A 1 92 ? 25.161 30.152 0.266 1.00 0.00 92 HIS A N 15
ATOM 23017 C CA . HIS A 1 92 ? 26.536 30.128 -0.200 1.00 0.00 92 HIS A CA 15
ATOM 23018 C C . HIS A 1 92 ? 27.150 28.775 0.146 1.00 0.00 92 HIS A C 15
ATOM 23019 O O . HIS A 1 92 ? 27.695 28.573 1.227 1.00 0.00 92 HIS A O 15
ATOM 23034 N N . HIS A 1 93 ? 26.995 27.830 -0.776 1.00 0.00 93 HIS A N 15
ATOM 23035 C CA . HIS A 1 93 ? 27.427 26.452 -0.553 1.00 0.00 93 HIS A CA 15
ATOM 23036 C C . HIS A 1 93 ? 28.916 26.385 -0.218 1.00 0.00 93 HIS A C 15
ATOM 23037 O O . HIS A 1 93 ? 29.324 25.588 0.617 1.00 0.00 93 HIS A O 15
ATOM 23052 N N . HIS A 1 94 ? 29.703 27.236 -0.869 1.00 0.00 94 HIS A N 15
ATOM 23053 C CA . HIS A 1 94 ? 31.142 27.323 -0.639 1.00 0.00 94 HIS A CA 15
ATOM 23054 C C . HIS A 1 94 ? 31.713 28.473 -1.447 1.00 0.00 94 HIS A C 15
ATOM 23055 O O . HIS A 1 94 ? 31.556 28.455 -2.682 1.00 0.00 94 HIS A O 15
ATOM 23071 N N . MET A 1 1 ? 6.005 30.305 -19.284 1.00 0.00 1 MET A N 16
ATOM 23072 C CA . MET A 1 1 ? 5.778 29.285 -18.237 1.00 0.00 1 MET A CA 16
ATOM 23073 C C . MET A 1 1 ? 5.518 27.920 -18.866 1.00 0.00 1 MET A C 16
ATOM 23074 O O . MET A 1 1 ? 4.649 27.782 -19.731 1.00 0.00 1 MET A O 16
ATOM 23090 N N . PRO A 1 2 ? 6.280 26.894 -18.454 1.00 0.00 2 PRO A N 16
ATOM 23091 C CA . PRO A 1 2 ? 6.067 25.520 -18.913 1.00 0.00 2 PRO A CA 16
ATOM 23092 C C . PRO A 1 2 ? 4.747 24.959 -18.394 1.00 0.00 2 PRO A C 16
ATOM 23093 O O . PRO A 1 2 ? 4.365 25.205 -17.247 1.00 0.00 2 PRO A O 16
ATOM 23104 N N . ASP A 1 3 ? 4.052 24.221 -19.241 1.00 0.00 3 ASP A N 16
ATOM 23105 C CA . ASP A 1 3 ? 2.767 23.643 -18.876 1.00 0.00 3 ASP A CA 16
ATOM 23106 C C . ASP A 1 3 ? 2.963 22.393 -18.021 1.00 0.00 3 ASP A C 16
ATOM 23107 O O . ASP A 1 3 ? 4.074 21.865 -17.946 1.00 0.00 3 ASP A O 16
ATOM 23116 N N . PRO A 1 4 ? 1.889 21.915 -17.355 1.00 0.00 4 PRO A N 16
ATOM 23117 C CA . PRO A 1 4 ? 1.933 20.718 -16.506 1.00 0.00 4 PRO A CA 16
ATOM 23118 C C . PRO A 1 4 ? 2.578 19.510 -17.185 1.00 0.00 4 PRO A C 16
ATOM 23119 O O . PRO A 1 4 ? 2.707 19.450 -18.410 1.00 0.00 4 PRO A O 16
ATOM 23130 N N . LEU A 1 5 ? 2.946 18.530 -16.372 1.00 0.00 5 LEU A N 16
ATOM 23131 C CA . LEU A 1 5 ? 3.700 17.363 -16.829 1.00 0.00 5 LEU A CA 16
ATOM 23132 C C . LEU A 1 5 ? 2.824 16.346 -17.563 1.00 0.00 5 LEU A C 16
ATOM 23133 O O . LEU A 1 5 ? 3.198 15.175 -17.667 1.00 0.00 5 LEU A O 16
ATOM 23149 N N . MET A 1 6 ? 1.667 16.795 -18.058 1.00 0.00 6 MET A N 16
ATOM 23150 C CA . MET A 1 6 ? 0.697 15.941 -18.758 1.00 0.00 6 MET A CA 16
ATOM 23151 C C . MET A 1 6 ? -0.059 15.061 -17.765 1.00 0.00 6 MET A C 16
ATOM 23152 O O . MET A 1 6 ? -1.277 14.902 -17.855 1.00 0.00 6 MET A O 16
ATOM 23166 N N . TYR A 1 7 ? 0.672 14.500 -16.817 1.00 0.00 7 TYR A N 16
ATOM 23167 C CA . TYR A 1 7 ? 0.080 13.750 -15.729 1.00 0.00 7 TYR A CA 16
ATOM 23168 C C . TYR A 1 7 ? -0.208 14.698 -14.570 1.00 0.00 7 TYR A C 16
ATOM 23169 O O . TYR A 1 7 ? -0.573 15.857 -14.784 1.00 0.00 7 TYR A O 16
ATOM 23187 N N . GLN A 1 8 ? -0.026 14.212 -13.355 1.00 0.00 8 GLN A N 16
ATOM 23188 C CA . GLN A 1 8 ? -0.276 14.998 -12.157 1.00 0.00 8 GLN A CA 16
ATOM 23189 C C . GLN A 1 8 ? 0.290 14.262 -10.953 1.00 0.00 8 GLN A C 16
ATOM 23190 O O . GLN A 1 8 ? 1.037 14.823 -10.147 1.00 0.00 8 GLN A O 16
ATOM 23204 N N . GLN A 1 9 ? -0.072 12.996 -10.848 1.00 0.00 9 GLN A N 16
ATOM 23205 C CA . GLN A 1 9 ? 0.499 12.119 -9.849 1.00 0.00 9 GLN A CA 16
ATOM 23206 C C . GLN A 1 9 ? 1.930 11.776 -10.235 1.00 0.00 9 GLN A C 16
ATOM 23207 O O . GLN A 1 9 ? 2.269 11.725 -11.422 1.00 0.00 9 GLN A O 16
ATOM 23221 N N . ASP A 1 10 ? 2.765 11.562 -9.238 1.00 0.00 10 ASP A N 16
ATOM 23222 C CA . ASP A 1 10 ? 4.164 11.237 -9.465 1.00 0.00 10 ASP A CA 16
ATOM 23223 C C . ASP A 1 10 ? 4.308 9.756 -9.789 1.00 0.00 10 ASP A C 16
ATOM 23224 O O . ASP A 1 10 ? 3.312 9.034 -9.887 1.00 0.00 10 ASP A O 16
ATOM 23233 N N . ASN A 1 11 ? 5.540 9.302 -9.968 1.00 0.00 11 ASN A N 16
ATOM 23234 C CA . ASN A 1 11 ? 5.787 7.902 -10.273 1.00 0.00 11 ASN A CA 16
ATOM 23235 C C . ASN A 1 11 ? 6.688 7.269 -9.220 1.00 0.00 11 ASN A C 16
ATOM 23236 O O . ASN A 1 11 ? 7.695 7.847 -8.803 1.00 0.00 11 ASN A O 16
ATOM 23247 N N . PHE A 1 12 ? 6.296 6.088 -8.783 1.00 0.00 12 PHE A N 16
ATOM 23248 C CA . PHE A 1 12 ? 7.017 5.360 -7.756 1.00 0.00 12 PHE A CA 16
ATOM 23249 C C . PHE A 1 12 ? 7.710 4.157 -8.365 1.00 0.00 12 PHE A C 16
ATOM 23250 O O . PHE A 1 12 ? 7.133 3.468 -9.206 1.00 0.00 12 PHE A O 16
ATOM 23267 N N . VAL A 1 13 ? 8.940 3.905 -7.955 1.00 0.00 13 VAL A N 16
ATOM 23268 C CA . VAL A 1 13 ? 9.618 2.690 -8.359 1.00 0.00 13 VAL A CA 16
ATOM 23269 C C . VAL A 1 13 ? 9.318 1.594 -7.345 1.00 0.00 13 VAL A C 16
ATOM 23270 O O . VAL A 1 13 ? 9.886 1.554 -6.252 1.00 0.00 13 VAL A O 16
ATOM 23283 N N . VAL A 1 14 ? 8.382 0.734 -7.699 1.00 0.00 14 VAL A N 16
ATOM 23284 C CA . VAL A 1 14 ? 7.901 -0.286 -6.788 1.00 0.00 14 VAL A CA 16
ATOM 23285 C C . VAL A 1 14 ? 8.679 -1.579 -6.970 1.00 0.00 14 VAL A C 16
ATOM 23286 O O . VAL A 1 14 ? 8.613 -2.226 -8.019 1.00 0.00 14 VAL A O 16
ATOM 23299 N N . LEU A 1 15 ? 9.420 -1.936 -5.938 1.00 0.00 15 LEU A N 16
ATOM 23300 C CA . LEU A 1 15 ? 10.205 -3.150 -5.937 1.00 0.00 15 LEU A CA 16
ATOM 23301 C C . LEU A 1 15 ? 9.442 -4.241 -5.209 1.00 0.00 15 LEU A C 16
ATOM 23302 O O . LEU A 1 15 ? 9.224 -4.162 -3.998 1.00 0.00 15 LEU A O 16
ATOM 23318 N N . GLU A 1 16 ? 8.994 -5.229 -5.957 1.00 0.00 16 GLU A N 16
ATOM 23319 C CA . GLU A 1 16 ? 8.277 -6.352 -5.385 1.00 0.00 16 GLU A CA 16
ATOM 23320 C C . GLU A 1 16 ? 9.073 -7.630 -5.608 1.00 0.00 16 GLU A C 16
ATOM 23321 O O . GLU A 1 16 ? 9.866 -7.714 -6.547 1.00 0.00 16 GLU A O 16
ATOM 23333 N N . THR A 1 17 ? 8.852 -8.617 -4.754 1.00 0.00 17 THR A N 16
ATOM 23334 C CA . THR A 1 17 ? 9.519 -9.907 -4.870 1.00 0.00 17 THR A CA 16
ATOM 23335 C C . THR A 1 17 ? 9.313 -10.528 -6.257 1.00 0.00 17 THR A C 16
ATOM 23336 O O . THR A 1 17 ? 10.177 -11.243 -6.764 1.00 0.00 17 THR A O 16
ATOM 23347 N N . ASN A 1 18 ? 8.171 -10.241 -6.876 1.00 0.00 18 ASN A N 16
ATOM 23348 C CA . ASN A 1 18 ? 7.857 -10.814 -8.182 1.00 0.00 18 ASN A CA 16
ATOM 23349 C C . ASN A 1 18 ? 7.911 -9.747 -9.275 1.00 0.00 18 ASN A C 16
ATOM 23350 O O . ASN A 1 18 ? 7.629 -10.019 -10.441 1.00 0.00 18 ASN A O 16
ATOM 23361 N N . GLN A 1 19 ? 8.299 -8.531 -8.908 1.00 0.00 19 GLN A N 16
ATOM 23362 C CA . GLN A 1 19 ? 8.302 -7.425 -9.858 1.00 0.00 19 GLN A CA 16
ATOM 23363 C C . GLN A 1 19 ? 9.310 -6.343 -9.466 1.00 0.00 19 GLN A C 16
ATOM 23364 O O . GLN A 1 19 ? 8.964 -5.372 -8.792 1.00 0.00 19 GLN A O 16
ATOM 23378 N N . PRO A 1 20 ? 10.582 -6.524 -9.832 1.00 0.00 20 PRO A N 16
ATOM 23379 C CA . PRO A 1 20 ? 11.611 -5.509 -9.637 1.00 0.00 20 PRO A CA 16
ATOM 23380 C C . PRO A 1 20 ? 11.692 -4.529 -10.809 1.00 0.00 20 PRO A C 16
ATOM 23381 O O . PRO A 1 20 ? 11.149 -4.794 -11.885 1.00 0.00 20 PRO A O 16
ATOM 23392 N N . GLU A 1 21 ? 12.352 -3.393 -10.582 1.00 0.00 21 GLU A N 16
ATOM 23393 C CA . GLU A 1 21 ? 12.744 -2.474 -11.659 1.00 0.00 21 GLU A CA 16
ATOM 23394 C C . GLU A 1 21 ? 11.533 -1.861 -12.381 1.00 0.00 21 GLU A C 16
ATOM 23395 O O . GLU A 1 21 ? 11.648 -1.372 -13.506 1.00 0.00 21 GLU A O 16
ATOM 23407 N N . GLN A 1 22 ? 10.378 -1.854 -11.735 1.00 0.00 22 GLN A N 16
ATOM 23408 C CA . GLN A 1 22 ? 9.176 -1.333 -12.370 1.00 0.00 22 GLN A CA 16
ATOM 23409 C C . GLN A 1 22 ? 8.685 -0.071 -11.673 1.00 0.00 22 GLN A C 16
ATOM 23410 O O . GLN A 1 22 ? 8.620 -0.008 -10.446 1.00 0.00 22 GLN A O 16
ATOM 23424 N N . PHE A 1 23 ? 8.347 0.935 -12.469 1.00 0.00 23 PHE A N 16
ATOM 23425 C CA . PHE A 1 23 ? 7.812 2.183 -11.948 1.00 0.00 23 PHE A CA 16
ATOM 23426 C C . PHE A 1 23 ? 6.362 2.355 -12.392 1.00 0.00 23 PHE A C 16
ATOM 23427 O O . PHE A 1 23 ? 5.991 1.966 -13.502 1.00 0.00 23 PHE A O 16
ATOM 23444 N N . LEU A 1 24 ? 5.547 2.912 -11.514 1.00 0.00 24 LEU A N 16
ATOM 23445 C CA . LEU A 1 24 ? 4.144 3.165 -11.806 1.00 0.00 24 LEU A CA 16
ATOM 23446 C C . LEU A 1 24 ? 3.687 4.430 -11.094 1.00 0.00 24 LEU A C 16
ATOM 23447 O O . LEU A 1 24 ? 4.320 4.865 -10.134 1.00 0.00 24 LEU A O 16
ATOM 23463 N N . THR A 1 25 ? 2.601 5.020 -11.563 1.00 0.00 25 THR A N 16
ATOM 23464 C CA . THR A 1 25 ? 2.128 6.280 -11.009 1.00 0.00 25 THR A CA 16
ATOM 23465 C C . THR A 1 25 ? 1.421 6.076 -9.668 1.00 0.00 25 THR A C 16
ATOM 23466 O O . THR A 1 25 ? 1.023 4.959 -9.327 1.00 0.00 25 THR A O 16
ATOM 23477 N N . THR A 1 26 ? 1.280 7.166 -8.916 1.00 0.00 26 THR A N 16
ATOM 23478 C CA . THR A 1 26 ? 0.633 7.149 -7.606 1.00 0.00 26 THR A CA 16
ATOM 23479 C C . THR A 1 26 ? -0.737 6.465 -7.646 1.00 0.00 26 THR A C 16
ATOM 23480 O O . THR A 1 26 ? -1.075 5.693 -6.751 1.00 0.00 26 THR A O 16
ATOM 23491 N N . ILE A 1 27 ? -1.513 6.739 -8.693 1.00 0.00 27 ILE A N 16
ATOM 23492 C CA . ILE A 1 27 ? -2.850 6.164 -8.824 1.00 0.00 27 ILE A CA 16
ATOM 23493 C C . ILE A 1 27 ? -2.771 4.646 -8.968 1.00 0.00 27 ILE A C 16
ATOM 23494 O O . ILE A 1 27 ? -3.523 3.913 -8.326 1.00 0.00 27 ILE A O 16
ATOM 23510 N N . GLU A 1 28 ? -1.836 4.184 -9.790 1.00 0.00 28 GLU A N 16
ATOM 23511 C CA . GLU A 1 28 ? -1.633 2.756 -9.996 1.00 0.00 28 GLU A CA 16
ATOM 23512 C C . GLU A 1 28 ? -1.194 2.087 -8.699 1.00 0.00 28 GLU A C 16
ATOM 23513 O O . GLU A 1 28 ? -1.680 1.012 -8.346 1.00 0.00 28 GLU A O 16
ATOM 23525 N N . LEU A 1 29 ? -0.281 2.741 -7.990 1.00 0.00 29 LEU A N 16
ATOM 23526 C CA . LEU A 1 29 ? 0.203 2.241 -6.711 1.00 0.00 29 LEU A CA 16
ATOM 23527 C C . LEU A 1 29 ? -0.924 2.201 -5.685 1.00 0.00 29 LEU A C 16
ATOM 23528 O O . LEU A 1 29 ? -1.022 1.264 -4.895 1.00 0.00 29 LEU A O 16
ATOM 23544 N N . LEU A 1 30 ? -1.777 3.217 -5.714 1.00 0.00 30 LEU A N 16
ATOM 23545 C CA . LEU A 1 30 ? -2.901 3.311 -4.792 1.00 0.00 30 LEU A CA 16
ATOM 23546 C C . LEU A 1 30 ? -3.811 2.094 -4.920 1.00 0.00 30 LEU A C 16
ATOM 23547 O O . LEU A 1 30 ? -4.144 1.448 -3.926 1.00 0.00 30 LEU A O 16
ATOM 23563 N N . GLU A 1 31 ? -4.189 1.773 -6.151 1.00 0.00 31 GLU A N 16
ATOM 23564 C CA . GLU A 1 31 ? -5.086 0.655 -6.407 1.00 0.00 31 GLU A CA 16
ATOM 23565 C C . GLU A 1 31 ? -4.380 -0.675 -6.150 1.00 0.00 31 GLU A C 16
ATOM 23566 O O . GLU A 1 31 ? -5.001 -1.644 -5.707 1.00 0.00 31 GLU A O 16
ATOM 23578 N N . LYS A 1 32 ? -3.079 -0.708 -6.423 1.00 0.00 32 LYS A N 16
ATOM 23579 C CA . LYS A 1 32 ? -2.269 -1.892 -6.159 1.00 0.00 32 LYS A CA 16
ATOM 23580 C C . LYS A 1 32 ? -2.226 -2.168 -4.660 1.00 0.00 32 LYS A C 16
ATOM 23581 O O . LYS A 1 32 ? -2.549 -3.270 -4.212 1.00 0.00 32 LYS A O 16
ATOM 23600 N N . LEU A 1 33 ? -1.859 -1.142 -3.896 1.00 0.00 33 LEU A N 16
ATOM 23601 C CA . LEU A 1 33 ? -1.777 -1.242 -2.446 1.00 0.00 33 LEU A CA 16
ATOM 23602 C C . LEU A 1 33 ? -3.099 -1.691 -1.850 1.00 0.00 33 LEU A C 16
ATOM 23603 O O . LEU A 1 33 ? -3.120 -2.555 -0.983 1.00 0.00 33 LEU A O 16
ATOM 23619 N N . LYS A 1 34 ? -4.201 -1.109 -2.322 1.00 0.00 34 LYS A N 16
ATOM 23620 C CA . LYS A 1 34 ? -5.518 -1.450 -1.795 1.00 0.00 34 LYS A CA 16
ATOM 23621 C C . LYS A 1 34 ? -5.782 -2.948 -1.890 1.00 0.00 34 LYS A C 16
ATOM 23622 O O . LYS A 1 34 ? -6.156 -3.574 -0.904 1.00 0.00 34 LYS A O 16
ATOM 23641 N N . GLY A 1 35 ? -5.557 -3.520 -3.068 1.00 0.00 35 GLY A N 16
ATOM 23642 C CA . GLY A 1 35 ? -5.832 -4.933 -3.273 1.00 0.00 35 GLY A CA 16
ATOM 23643 C C . GLY A 1 35 ? -4.972 -5.824 -2.401 1.00 0.00 35 GLY A C 16
ATOM 23644 O O . GLY A 1 35 ? -5.461 -6.780 -1.790 1.00 0.00 35 GLY A O 16
ATOM 23648 N N . GLU A 1 36 ? -3.691 -5.500 -2.324 1.00 0.00 36 GLU A N 16
ATOM 23649 C CA . GLU A 1 36 ? -2.754 -6.285 -1.537 1.00 0.00 36 GLU A CA 16
ATOM 23650 C C . GLU A 1 36 ? -3.004 -6.086 -0.046 1.00 0.00 36 GLU A C 16
ATOM 23651 O O . GLU A 1 36 ? -2.834 -7.007 0.747 1.00 0.00 36 GLU A O 16
ATOM 23663 N N . LEU A 1 37 ? -3.433 -4.890 0.322 1.00 0.00 37 LEU A N 16
ATOM 23664 C CA . LEU A 1 37 ? -3.737 -4.568 1.710 1.00 0.00 37 LEU A CA 16
ATOM 23665 C C . LEU A 1 37 ? -5.029 -5.248 2.158 1.00 0.00 37 LEU A C 16
ATOM 23666 O O . LEU A 1 37 ? -5.097 -5.800 3.254 1.00 0.00 37 LEU A O 16
ATOM 23682 N N . GLU A 1 38 ? -6.047 -5.228 1.300 1.00 0.00 38 GLU A N 16
ATOM 23683 C CA . GLU A 1 38 ? -7.343 -5.800 1.654 1.00 0.00 38 GLU A CA 16
ATOM 23684 C C . GLU A 1 38 ? -7.286 -7.325 1.702 1.00 0.00 38 GLU A C 16
ATOM 23685 O O . GLU A 1 38 ? -8.144 -7.963 2.316 1.00 0.00 38 GLU A O 16
ATOM 23697 N N . LYS A 1 39 ? -6.293 -7.917 1.040 1.00 0.00 39 LYS A N 16
ATOM 23698 C CA . LYS A 1 39 ? -6.110 -9.364 1.108 1.00 0.00 39 LYS A CA 16
ATOM 23699 C C . LYS A 1 39 ? -5.189 -9.731 2.274 1.00 0.00 39 LYS A C 16
ATOM 23700 O O . LYS A 1 39 ? -4.837 -10.898 2.462 1.00 0.00 39 LYS A O 16
ATOM 23719 N N . ILE A 1 40 ? -4.789 -8.724 3.043 1.00 0.00 40 ILE A N 16
ATOM 23720 C CA . ILE A 1 40 ? -4.084 -8.941 4.296 1.00 0.00 40 ILE A CA 16
ATOM 23721 C C . ILE A 1 40 ? -5.104 -8.972 5.435 1.00 0.00 40 ILE A C 16
ATOM 23722 O O . ILE A 1 40 ? -6.133 -8.294 5.376 1.00 0.00 40 ILE A O 16
ATOM 23738 N N . SER A 1 41 ? -4.847 -9.792 6.440 1.00 0.00 41 SER A N 16
ATOM 23739 C CA . SER A 1 41 ? -5.741 -9.890 7.581 1.00 0.00 41 SER A CA 16
ATOM 23740 C C . SER A 1 41 ? -5.706 -8.599 8.395 1.00 0.00 41 SER A C 16
ATOM 23741 O O . SER A 1 41 ? -4.637 -8.032 8.629 1.00 0.00 41 SER A O 16
ATOM 23749 N N . PHE A 1 42 ? -6.881 -8.143 8.821 1.00 0.00 42 PHE A N 16
ATOM 23750 C CA . PHE A 1 42 ? -7.002 -6.890 9.567 1.00 0.00 42 PHE A CA 16
ATOM 23751 C C . PHE A 1 42 ? -6.161 -6.916 10.841 1.00 0.00 42 PHE A C 16
ATOM 23752 O O . PHE A 1 42 ? -5.712 -5.877 11.318 1.00 0.00 42 PHE A O 16
ATOM 23769 N N . SER A 1 43 ? -5.947 -8.111 11.374 1.00 0.00 43 SER A N 16
ATOM 23770 C CA . SER A 1 43 ? -5.153 -8.294 12.579 1.00 0.00 43 SER A CA 16
ATOM 23771 C C . SER A 1 43 ? -3.682 -7.950 12.331 1.00 0.00 43 SER A C 16
ATOM 23772 O O . SER A 1 43 ? -2.965 -7.539 13.247 1.00 0.00 43 SER A O 16
ATOM 23780 N N . ASP A 1 44 ? -3.241 -8.105 11.087 1.00 0.00 44 ASP A N 16
ATOM 23781 C CA . ASP A 1 44 ? -1.837 -7.916 10.741 1.00 0.00 44 ASP A CA 16
ATOM 23782 C C . ASP A 1 44 ? -1.525 -6.463 10.421 1.00 0.00 44 ASP A C 16
ATOM 23783 O O . ASP A 1 44 ? -0.432 -5.979 10.723 1.00 0.00 44 ASP A O 16
ATOM 23792 N N . LEU A 1 45 ? -2.475 -5.769 9.809 1.00 0.00 45 LEU A N 16
ATOM 23793 C CA . LEU A 1 45 ? -2.255 -4.389 9.393 1.00 0.00 45 LEU A CA 16
ATOM 23794 C C . LEU A 1 45 ? -2.327 -3.432 10.589 1.00 0.00 45 LEU A C 16
ATOM 23795 O O . LEU A 1 45 ? -2.993 -3.724 11.588 1.00 0.00 45 LEU A O 16
ATOM 23811 N N . PRO A 1 46 ? -1.594 -2.301 10.514 1.00 0.00 46 PRO A N 16
ATOM 23812 C CA . PRO A 1 46 ? -1.523 -1.292 11.588 1.00 0.00 46 PRO A CA 16
ATOM 23813 C C . PRO A 1 46 ? -2.879 -0.915 12.185 1.00 0.00 46 PRO A C 16
ATOM 23814 O O . PRO A 1 46 ? -3.902 -0.904 11.498 1.00 0.00 46 PRO A O 16
ATOM 23825 N N . LEU A 1 47 ? -2.857 -0.572 13.469 1.00 0.00 47 LEU A N 16
ATOM 23826 C CA . LEU A 1 47 ? -4.064 -0.255 14.222 1.00 0.00 47 LEU A CA 16
ATOM 23827 C C . LEU A 1 47 ? -4.785 0.959 13.640 1.00 0.00 47 LEU A C 16
ATOM 23828 O O . LEU A 1 47 ? -6.016 0.995 13.590 1.00 0.00 47 LEU A O 16
ATOM 23844 N N . GLU A 1 48 ? -4.026 1.952 13.192 1.00 0.00 48 GLU A N 16
ATOM 23845 C CA . GLU A 1 48 ? -4.624 3.153 12.628 1.00 0.00 48 GLU A CA 16
ATOM 23846 C C . GLU A 1 48 ? -5.354 2.830 11.324 1.00 0.00 48 GLU A C 16
ATOM 23847 O O . GLU A 1 48 ? -6.358 3.463 10.992 1.00 0.00 48 GLU A O 16
ATOM 23859 N N . LEU A 1 49 ? -4.872 1.822 10.601 1.00 0.00 49 LEU A N 16
ATOM 23860 C CA . LEU A 1 49 ? -5.534 1.391 9.377 1.00 0.00 49 LEU A CA 16
ATOM 23861 C C . LEU A 1 49 ? -6.815 0.644 9.723 1.00 0.00 49 LEU A C 16
ATOM 23862 O O . LEU A 1 49 ? -7.773 0.649 8.958 1.00 0.00 49 LEU A O 16
ATOM 23878 N N . GLN A 1 50 ? -6.827 0.017 10.897 1.00 0.00 50 GLN A N 16
ATOM 23879 C CA . GLN A 1 50 ? -8.025 -0.648 11.397 1.00 0.00 50 GLN A CA 16
ATOM 23880 C C . GLN A 1 50 ? -9.099 0.382 11.716 1.00 0.00 50 GLN A C 16
ATOM 23881 O O . GLN A 1 50 ? -10.293 0.096 11.639 1.00 0.00 50 GLN A O 16
ATOM 23895 N N . LYS A 1 51 ? -8.663 1.581 12.078 1.00 0.00 51 LYS A N 16
ATOM 23896 C CA . LYS A 1 51 ? -9.580 2.674 12.365 1.00 0.00 51 LYS A CA 16
ATOM 23897 C C . LYS A 1 51 ? -10.128 3.266 11.073 1.00 0.00 51 LYS A C 16
ATOM 23898 O O . LYS A 1 51 ? -11.271 3.728 11.019 1.00 0.00 51 LYS A O 16
ATOM 23917 N N . LEU A 1 52 ? -9.303 3.249 10.034 1.00 0.00 52 LEU A N 16
ATOM 23918 C CA . LEU A 1 52 ? -9.690 3.771 8.732 1.00 0.00 52 LEU A CA 16
ATOM 23919 C C . LEU A 1 52 ? -10.627 2.802 8.023 1.00 0.00 52 LEU A C 16
ATOM 23920 O O . LEU A 1 52 ? -10.222 1.722 7.595 1.00 0.00 52 LEU A O 16
ATOM 23936 N N . ASP A 1 53 ? -11.884 3.190 7.912 1.00 0.00 53 ASP A N 16
ATOM 23937 C CA . ASP A 1 53 ? -12.896 2.362 7.275 1.00 0.00 53 ASP A CA 16
ATOM 23938 C C . ASP A 1 53 ? -12.752 2.399 5.757 1.00 0.00 53 ASP A C 16
ATOM 23939 O O . ASP A 1 53 ? -13.230 1.505 5.056 1.00 0.00 53 ASP A O 16
ATOM 23948 N N . SER A 1 54 ? -12.085 3.426 5.257 1.00 0.00 54 SER A N 16
ATOM 23949 C CA . SER A 1 54 ? -11.877 3.579 3.828 1.00 0.00 54 SER A CA 16
ATOM 23950 C C . SER A 1 54 ? -10.569 2.909 3.410 1.00 0.00 54 SER A C 16
ATOM 23951 O O . SER A 1 54 ? -9.510 3.195 3.971 1.00 0.00 54 SER A O 16
ATOM 23959 N N . LEU A 1 55 ? -10.650 2.011 2.433 1.00 0.00 55 LEU A N 16
ATOM 23960 C CA . LEU A 1 55 ? -9.471 1.306 1.935 1.00 0.00 55 LEU A CA 16
ATOM 23961 C C . LEU A 1 55 ? -8.466 2.271 1.285 1.00 0.00 55 LEU A C 16
ATOM 23962 O O . LEU A 1 55 ? -7.269 2.198 1.578 1.00 0.00 55 LEU A O 16
ATOM 23978 N N . PRO A 1 56 ? -8.915 3.183 0.388 1.00 0.00 56 PRO A N 16
ATOM 23979 C CA . PRO A 1 56 ? -8.028 4.180 -0.224 1.00 0.00 56 PRO A CA 16
ATOM 23980 C C . PRO A 1 56 ? -7.309 5.031 0.816 1.00 0.00 56 PRO A C 16
ATOM 23981 O O . PRO A 1 56 ? -6.157 5.412 0.623 1.00 0.00 56 PRO A O 16
ATOM 23992 N N . ALA A 1 57 ? -7.986 5.306 1.926 1.00 0.00 57 ALA A N 16
ATOM 23993 C CA . ALA A 1 57 ? -7.404 6.105 2.996 1.00 0.00 57 ALA A CA 16
ATOM 23994 C C . ALA A 1 57 ? -6.222 5.380 3.628 1.00 0.00 57 ALA A C 16
ATOM 23995 O O . ALA A 1 57 ? -5.203 5.993 3.951 1.00 0.00 57 ALA A O 16
ATOM 24002 N N . GLN A 1 58 ? -6.364 4.068 3.789 1.00 0.00 58 GLN A N 16
ATOM 24003 C CA . GLN A 1 58 ? -5.301 3.242 4.352 1.00 0.00 58 GLN A CA 16
ATOM 24004 C C . GLN A 1 58 ? -4.087 3.237 3.430 1.00 0.00 58 GLN A C 16
ATOM 24005 O O . GLN A 1 58 ? -2.958 3.482 3.864 1.00 0.00 58 GLN A O 16
ATOM 24019 N N . ALA A 1 59 ? -4.332 2.970 2.152 1.00 0.00 59 ALA A N 16
ATOM 24020 C CA . ALA A 1 59 ? -3.268 2.907 1.158 1.00 0.00 59 ALA A CA 16
ATOM 24021 C C . ALA A 1 59 ? -2.598 4.267 0.989 1.00 0.00 59 ALA A C 16
ATOM 24022 O O . ALA A 1 59 ? -1.372 4.361 0.906 1.00 0.00 59 ALA A O 16
ATOM 24029 N N . GLN A 1 60 ? -3.408 5.320 0.954 1.00 0.00 60 GLN A N 16
ATOM 24030 C CA . GLN A 1 60 ? -2.894 6.684 0.864 1.00 0.00 60 GLN A CA 16
ATOM 24031 C C . GLN A 1 60 ? -2.018 7.014 2.064 1.00 0.00 60 GLN A C 16
ATOM 24032 O O . GLN A 1 60 ? -0.943 7.597 1.917 1.00 0.00 60 GLN A O 16
ATOM 24046 N N . HIS A 1 61 ? -2.483 6.625 3.245 1.00 0.00 61 HIS A N 16
ATOM 24047 C CA . HIS A 1 61 ? -1.731 6.827 4.474 1.00 0.00 61 HIS A CA 16
ATOM 24048 C C . HIS A 1 61 ? -0.350 6.189 4.357 1.00 0.00 61 HIS A C 16
ATOM 24049 O O . HIS A 1 61 ? 0.651 6.809 4.699 1.00 0.00 61 HIS A O 16
ATOM 24064 N N . LEU A 1 62 ? -0.309 4.954 3.863 1.00 0.00 62 LEU A N 16
ATOM 24065 C CA . LEU A 1 62 ? 0.950 4.239 3.668 1.00 0.00 62 LEU A CA 16
ATOM 24066 C C . LEU A 1 62 ? 1.906 5.051 2.800 1.00 0.00 62 LEU A C 16
ATOM 24067 O O . LEU A 1 62 ? 3.033 5.334 3.201 1.00 0.00 62 LEU A O 16
ATOM 24083 N N . ILE A 1 63 ? 1.423 5.453 1.628 1.00 0.00 63 ILE A N 16
ATOM 24084 C CA . ILE A 1 63 ? 2.222 6.202 0.664 1.00 0.00 63 ILE A CA 16
ATOM 24085 C C . ILE A 1 63 ? 2.819 7.467 1.285 1.00 0.00 63 ILE A C 16
ATOM 24086 O O . ILE A 1 63 ? 3.973 7.818 1.025 1.00 0.00 63 ILE A O 16
ATOM 24102 N N . ASP A 1 64 ? 2.035 8.139 2.114 1.00 0.00 64 ASP A N 16
ATOM 24103 C CA . ASP A 1 64 ? 2.439 9.420 2.682 1.00 0.00 64 ASP A CA 16
ATOM 24104 C C . ASP A 1 64 ? 3.301 9.281 3.932 1.00 0.00 64 ASP A C 16
ATOM 24105 O O . ASP A 1 64 ? 3.964 10.240 4.338 1.00 0.00 64 ASP A O 16
ATOM 24114 N N . THR A 1 65 ? 3.306 8.112 4.548 1.00 0.00 65 THR A N 16
ATOM 24115 C CA . THR A 1 65 ? 4.019 7.949 5.806 1.00 0.00 65 THR A CA 16
ATOM 24116 C C . THR A 1 65 ? 5.324 7.175 5.650 1.00 0.00 65 THR A C 16
ATOM 24117 O O . THR A 1 65 ? 6.403 7.716 5.889 1.00 0.00 65 THR A O 16
ATOM 24128 N N . SER A 1 66 ? 5.239 5.915 5.255 1.00 0.00 66 SER A N 16
ATOM 24129 C CA . SER A 1 66 ? 6.413 5.059 5.240 1.00 0.00 66 SER A CA 16
ATOM 24130 C C . SER A 1 66 ? 6.279 3.935 4.230 1.00 0.00 66 SER A C 16
ATOM 24131 O O . SER A 1 66 ? 5.177 3.580 3.826 1.00 0.00 66 SER A O 16
ATOM 24139 N N . CYS A 1 67 ? 7.412 3.371 3.845 1.00 0.00 67 CYS A N 16
ATOM 24140 C CA . CYS A 1 67 ? 7.434 2.220 2.967 1.00 0.00 67 CYS A CA 16
ATOM 24141 C C . CYS A 1 67 ? 7.707 0.961 3.772 1.00 0.00 67 CYS A C 16
ATOM 24142 O O . CYS A 1 67 ? 8.838 0.712 4.197 1.00 0.00 67 CYS A O 16
ATOM 24150 N N . GLU A 1 68 ? 6.657 0.185 3.992 1.00 0.00 68 GLU A N 16
ATOM 24151 C CA . GLU A 1 68 ? 6.759 -1.071 4.709 1.00 0.00 68 GLU A CA 16
ATOM 24152 C C . GLU A 1 68 ? 5.438 -1.822 4.619 1.00 0.00 68 GLU A C 16
ATOM 24153 O O . GLU A 1 68 ? 4.412 -1.339 5.098 1.00 0.00 68 GLU A O 16
ATOM 24165 N N . LEU A 1 69 ? 5.465 -2.991 3.997 1.00 0.00 69 LEU A N 16
ATOM 24166 C CA . LEU A 1 69 ? 4.273 -3.816 3.866 1.00 0.00 69 LEU A CA 16
ATOM 24167 C C . LEU A 1 69 ? 4.639 -5.218 3.412 1.00 0.00 69 LEU A C 16
ATOM 24168 O O . LEU A 1 69 ? 5.462 -5.397 2.511 1.00 0.00 69 LEU A O 16
ATOM 24184 N N . ASP A 1 70 ? 4.039 -6.207 4.050 1.00 0.00 70 ASP A N 16
ATOM 24185 C CA . ASP A 1 70 ? 4.169 -7.586 3.613 1.00 0.00 70 ASP A CA 16
ATOM 24186 C C . ASP A 1 70 ? 2.949 -7.942 2.789 1.00 0.00 70 ASP A C 16
ATOM 24187 O O . ASP A 1 70 ? 1.838 -7.989 3.314 1.00 0.00 70 ASP A O 16
ATOM 24196 N N . VAL A 1 71 ? 3.146 -8.171 1.501 1.00 0.00 71 VAL A N 16
ATOM 24197 C CA . VAL A 1 71 ? 2.026 -8.364 0.590 1.00 0.00 71 VAL A CA 16
ATOM 24198 C C . VAL A 1 71 ? 1.648 -9.832 0.466 1.00 0.00 71 VAL A C 16
ATOM 24199 O O . VAL A 1 71 ? 0.969 -10.231 -0.479 1.00 0.00 71 VAL A O 16
ATOM 24212 N N . GLY A 1 72 ? 2.074 -10.625 1.435 1.00 0.00 72 GLY A N 16
ATOM 24213 C CA . GLY A 1 72 ? 1.672 -12.012 1.490 1.00 0.00 72 GLY A CA 16
ATOM 24214 C C . GLY A 1 72 ? 2.360 -12.878 0.455 1.00 0.00 72 GLY A C 16
ATOM 24215 O O . GLY A 1 72 ? 3.123 -12.381 -0.379 1.00 0.00 72 GLY A O 16
ATOM 24219 N N . ALA A 1 73 ? 2.105 -14.186 0.533 1.00 0.00 73 ALA A N 16
ATOM 24220 C CA . ALA A 1 73 ? 2.627 -15.160 -0.428 1.00 0.00 73 ALA A CA 16
ATOM 24221 C C . ALA A 1 73 ? 4.153 -15.234 -0.384 1.00 0.00 73 ALA A C 16
ATOM 24222 O O . ALA A 1 73 ? 4.788 -15.799 -1.280 1.00 0.00 73 ALA A O 16
ATOM 24229 N N . GLY A 1 74 ? 4.735 -14.680 0.673 1.00 0.00 74 GLY A N 16
ATOM 24230 C CA . GLY A 1 74 ? 6.176 -14.673 0.812 1.00 0.00 74 GLY A CA 16
ATOM 24231 C C . GLY A 1 74 ? 6.818 -13.542 0.034 1.00 0.00 74 GLY A C 16
ATOM 24232 O O . GLY A 1 74 ? 8.017 -13.577 -0.248 1.00 0.00 74 GLY A O 16
ATOM 24236 N N . LYS A 1 75 ? 6.021 -12.542 -0.322 1.00 0.00 75 LYS A N 16
ATOM 24237 C CA . LYS A 1 75 ? 6.527 -11.402 -1.067 1.00 0.00 75 LYS A CA 16
ATOM 24238 C C . LYS A 1 75 ? 6.574 -10.159 -0.187 1.00 0.00 75 LYS A C 16
ATOM 24239 O O . LYS A 1 75 ? 5.698 -9.941 0.651 1.00 0.00 75 LYS A O 16
ATOM 24258 N N . TYR A 1 76 ? 7.591 -9.346 -0.396 1.00 0.00 76 TYR A N 16
ATOM 24259 C CA . TYR A 1 76 ? 7.719 -8.078 0.299 1.00 0.00 76 TYR A CA 16
ATOM 24260 C C . TYR A 1 76 ? 7.456 -6.951 -0.689 1.00 0.00 76 TYR A C 16
ATOM 24261 O O . TYR A 1 76 ? 7.588 -7.144 -1.903 1.00 0.00 76 TYR A O 16
ATOM 24279 N N . LEU A 1 77 ? 7.081 -5.786 -0.190 1.00 0.00 77 LEU A N 16
ATOM 24280 C CA . LEU A 1 77 ? 6.791 -4.667 -1.069 1.00 0.00 77 LEU A CA 16
ATOM 24281 C C . LEU A 1 77 ? 7.536 -3.413 -0.638 1.00 0.00 77 LEU A C 16
ATOM 24282 O O . LEU A 1 77 ? 7.340 -2.905 0.467 1.00 0.00 77 LEU A O 16
ATOM 24298 N N . GLN A 1 78 ? 8.397 -2.925 -1.516 1.00 0.00 78 GLN A N 16
ATOM 24299 C CA . GLN A 1 78 ? 9.040 -1.640 -1.319 1.00 0.00 78 GLN A CA 16
ATOM 24300 C C . GLN A 1 78 ? 8.563 -0.662 -2.380 1.00 0.00 78 GLN A C 16
ATOM 24301 O O . GLN A 1 78 ? 8.561 -0.980 -3.566 1.00 0.00 78 GLN A O 16
ATOM 24315 N N . TRP A 1 79 ? 8.156 0.521 -1.956 1.00 0.00 79 TRP A N 16
ATOM 24316 C CA . TRP A 1 79 ? 7.712 1.542 -2.885 1.00 0.00 79 TRP A CA 16
ATOM 24317 C C . TRP A 1 79 ? 8.264 2.897 -2.468 1.00 0.00 79 TRP A C 16
ATOM 24318 O O . TRP A 1 79 ? 8.077 3.341 -1.334 1.00 0.00 79 TRP A O 16
ATOM 24339 N N . TYR A 1 80 ? 8.998 3.528 -3.362 1.00 0.00 80 TYR A N 16
ATOM 24340 C CA . TYR A 1 80 ? 9.487 4.869 -3.117 1.00 0.00 80 TYR A CA 16
ATOM 24341 C C . TYR A 1 80 ? 9.425 5.695 -4.392 1.00 0.00 80 TYR A C 16
ATOM 24342 O O . TYR A 1 80 ? 9.820 5.240 -5.467 1.00 0.00 80 TYR A O 16
ATOM 24360 N N . ALA A 1 81 ? 8.880 6.893 -4.272 1.00 0.00 81 ALA A N 16
ATOM 24361 C CA . ALA A 1 81 ? 8.776 7.795 -5.402 1.00 0.00 81 ALA A CA 16
ATOM 24362 C C . ALA A 1 81 ? 10.127 8.404 -5.696 1.00 0.00 81 ALA A C 16
ATOM 24363 O O . ALA A 1 81 ? 10.832 8.832 -4.779 1.00 0.00 81 ALA A O 16
ATOM 24370 N N . VAL A 1 82 ? 10.494 8.444 -6.961 1.00 0.00 82 VAL A N 16
ATOM 24371 C CA . VAL A 1 82 ? 11.752 9.053 -7.333 1.00 0.00 82 VAL A CA 16
ATOM 24372 C C . VAL A 1 82 ? 11.576 10.559 -7.445 1.00 0.00 82 VAL A C 16
ATOM 24373 O O . VAL A 1 82 ? 11.026 11.084 -8.415 1.00 0.00 82 VAL A O 16
ATOM 24386 N N . ARG A 1 83 ? 12.025 11.245 -6.410 1.00 0.00 83 ARG A N 16
ATOM 24387 C CA . ARG A 1 83 ? 11.943 12.688 -6.349 1.00 0.00 83 ARG A CA 16
ATOM 24388 C C . ARG A 1 83 ? 13.307 13.217 -5.958 1.00 0.00 83 ARG A C 16
ATOM 24389 O O . ARG A 1 83 ? 13.824 12.892 -4.889 1.00 0.00 83 ARG A O 16
ATOM 24410 N N . LEU A 1 84 ? 13.891 14.013 -6.826 1.00 0.00 84 LEU A N 16
ATOM 24411 C CA . LEU A 1 84 ? 15.236 14.507 -6.610 1.00 0.00 84 LEU A CA 16
ATOM 24412 C C . LEU A 1 84 ? 15.394 15.844 -7.308 1.00 0.00 84 LEU A C 16
ATOM 24413 O O . LEU A 1 84 ? 15.193 16.886 -6.694 1.00 0.00 84 LEU A O 16
ATOM 24429 N N . GLU A 1 85 ? 15.722 15.776 -8.605 1.00 0.00 85 GLU A N 16
ATOM 24430 C CA . GLU A 1 85 ? 15.788 16.935 -9.507 1.00 0.00 85 GLU A CA 16
ATOM 24431 C C . GLU A 1 85 ? 16.458 18.151 -8.862 1.00 0.00 85 GLU A C 16
ATOM 24432 O O . GLU A 1 85 ? 17.672 18.344 -8.975 1.00 0.00 85 GLU A O 16
ATOM 24444 N N . LYS A 1 86 ? 15.642 18.943 -8.174 1.00 0.00 86 LYS A N 16
ATOM 24445 C CA . LYS A 1 86 ? 16.068 20.176 -7.523 1.00 0.00 86 LYS A CA 16
ATOM 24446 C C . LYS A 1 86 ? 17.229 19.959 -6.551 1.00 0.00 86 LYS A C 16
ATOM 24447 O O . LYS A 1 86 ? 18.137 20.786 -6.479 1.00 0.00 86 LYS A O 16
ATOM 24466 N N . LEU A 1 87 ? 17.201 18.860 -5.800 1.00 0.00 87 LEU A N 16
ATOM 24467 C CA . LEU A 1 87 ? 18.222 18.616 -4.787 1.00 0.00 87 LEU A CA 16
ATOM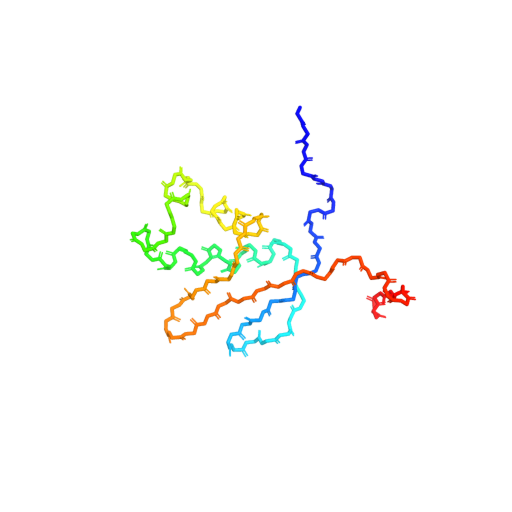 24468 C C . LEU A 1 87 ? 18.146 17.189 -4.251 1.00 0.00 87 LEU A C 16
ATOM 24469 O O . LEU A 1 87 ? 17.125 16.517 -4.388 1.00 0.00 87 LEU A O 16
ATOM 24485 N N . GLU A 1 88 ? 19.250 16.742 -3.661 1.00 0.00 88 GLU A N 16
ATOM 24486 C CA . GLU A 1 88 ? 19.309 15.471 -2.952 1.00 0.00 88 GLU A CA 16
ATOM 24487 C C . GLU A 1 88 ? 18.563 15.591 -1.623 1.00 0.00 88 GLU A C 16
ATOM 24488 O O . GLU A 1 88 ? 18.261 16.704 -1.181 1.00 0.00 88 GLU A O 16
ATOM 24500 N N . HIS A 1 89 ? 18.250 14.452 -1.005 1.00 0.00 89 HIS A N 16
ATOM 24501 C CA . HIS A 1 89 ? 17.614 14.435 0.310 1.00 0.00 89 HIS A CA 16
ATOM 24502 C C . HIS A 1 89 ? 18.368 15.354 1.265 1.00 0.00 89 HIS A C 16
ATOM 24503 O O . HIS A 1 89 ? 19.558 15.159 1.520 1.00 0.00 89 HIS A O 16
ATOM 24518 N N . HIS A 1 90 ? 17.674 16.346 1.796 1.00 0.00 90 HIS A N 16
ATOM 24519 C CA . HIS A 1 90 ? 18.309 17.376 2.596 1.00 0.00 90 HIS A CA 16
ATOM 24520 C C . HIS A 1 90 ? 18.489 16.910 4.040 1.00 0.00 90 HIS A C 16
ATOM 24521 O O . HIS A 1 90 ? 17.777 17.345 4.947 1.00 0.00 90 HIS A O 16
ATOM 24536 N N . HIS A 1 91 ? 19.439 16.008 4.238 1.00 0.00 91 HIS A N 16
ATOM 24537 C CA . HIS A 1 91 ? 19.737 15.486 5.566 1.00 0.00 91 HIS A CA 16
ATOM 24538 C C . HIS A 1 91 ? 21.211 15.681 5.897 1.00 0.00 91 HIS A C 16
ATOM 24539 O O . HIS A 1 91 ? 22.075 15.495 5.041 1.00 0.00 91 HIS A O 16
ATOM 24554 N N . HIS A 1 92 ? 21.494 16.078 7.129 1.00 0.00 92 HIS A N 16
ATOM 24555 C CA . HIS A 1 92 ? 22.872 16.271 7.567 1.00 0.00 92 HIS A CA 16
ATOM 24556 C C . HIS A 1 92 ? 23.088 15.707 8.962 1.00 0.00 92 HIS A C 16
ATOM 24557 O O . HIS A 1 92 ? 24.045 16.065 9.646 1.00 0.00 92 HIS A O 16
ATOM 24572 N N . HIS A 1 93 ? 22.204 14.809 9.372 1.00 0.00 93 HIS A N 16
ATOM 24573 C CA . HIS A 1 93 ? 22.364 14.123 10.644 1.00 0.00 93 HIS A CA 16
ATOM 24574 C C . HIS A 1 93 ? 23.492 13.110 10.511 1.00 0.00 93 HIS A C 16
ATOM 24575 O O . HIS A 1 93 ? 24.203 12.814 11.469 1.00 0.00 93 HIS A O 16
ATOM 24590 N N . HIS A 1 94 ? 23.633 12.583 9.304 1.00 0.00 94 HIS A N 16
ATOM 24591 C CA . HIS A 1 94 ? 24.769 11.753 8.947 1.00 0.00 94 HIS A CA 16
ATOM 24592 C C . HIS A 1 94 ? 25.868 12.621 8.352 1.00 0.00 94 HIS A C 16
ATOM 24593 O O . HIS A 1 94 ? 26.860 12.899 9.058 1.00 0.00 94 HIS A O 16
ATOM 24609 N N . MET A 1 1 ? 3.113 20.907 2.925 1.00 0.00 1 MET A N 17
ATOM 24610 C CA . MET A 1 1 ? 3.186 20.176 4.213 1.00 0.00 1 MET A CA 17
ATOM 24611 C C . MET A 1 1 ? 1.812 19.626 4.618 1.00 0.00 1 MET A C 17
ATOM 24612 O O . MET A 1 1 ? 1.666 18.420 4.790 1.00 0.00 1 MET A O 17
ATOM 24628 N N . PRO A 1 2 ? 0.771 20.481 4.787 1.00 0.00 2 PRO A N 17
ATOM 24629 C CA . PRO A 1 2 ? -0.587 19.998 5.049 1.00 0.00 2 PRO A CA 17
ATOM 24630 C C . PRO A 1 2 ? -1.204 19.435 3.780 1.00 0.00 2 PRO A C 17
ATOM 24631 O O . PRO A 1 2 ? -2.164 18.663 3.816 1.00 0.00 2 PRO A O 17
ATOM 24642 N N . ASP A 1 3 ? -0.628 19.842 2.657 1.00 0.00 3 ASP A N 17
ATOM 24643 C CA . ASP A 1 3 ? -1.028 19.367 1.346 1.00 0.00 3 ASP A CA 17
ATOM 24644 C C . ASP A 1 3 ? -0.837 17.862 1.262 1.00 0.00 3 ASP A C 17
ATOM 24645 O O . ASP A 1 3 ? 0.270 17.362 1.480 1.00 0.00 3 ASP A O 17
ATOM 24654 N N . PRO A 1 4 ? -1.899 17.110 0.950 1.00 0.00 4 PRO A N 17
ATOM 24655 C CA . PRO A 1 4 ? -1.824 15.650 0.871 1.00 0.00 4 PRO A CA 17
ATOM 24656 C C . PRO A 1 4 ? -1.029 15.189 -0.345 1.00 0.00 4 PRO A C 17
ATOM 24657 O O . PRO A 1 4 ? -0.524 14.066 -0.387 1.00 0.00 4 PRO A O 17
ATOM 24668 N N . LEU A 1 5 ? -0.916 16.076 -1.325 1.00 0.00 5 LEU A N 17
ATOM 24669 C CA . LEU A 1 5 ? -0.233 15.776 -2.571 1.00 0.00 5 LEU A CA 17
ATOM 24670 C C . LEU A 1 5 ? -0.026 17.061 -3.371 1.00 0.00 5 LEU A C 17
ATOM 24671 O O . LEU A 1 5 ? -0.827 17.395 -4.246 1.00 0.00 5 LEU A O 17
ATOM 24687 N N . MET A 1 6 ? 1.030 17.792 -3.039 1.00 0.00 6 MET A N 17
ATOM 24688 C CA . MET A 1 6 ? 1.322 19.068 -3.688 1.00 0.00 6 MET A CA 17
ATOM 24689 C C . MET A 1 6 ? 1.999 18.847 -5.034 1.00 0.00 6 MET A C 17
ATOM 24690 O O . MET A 1 6 ? 1.836 19.631 -5.966 1.00 0.00 6 MET A O 17
ATOM 24704 N N . TYR A 1 7 ? 2.745 17.757 -5.133 1.00 0.00 7 TYR A N 17
ATOM 24705 C CA . TYR A 1 7 ? 3.516 17.464 -6.334 1.00 0.00 7 TYR A CA 17
ATOM 24706 C C . TYR A 1 7 ? 2.647 16.791 -7.391 1.00 0.00 7 TYR A C 17
ATOM 24707 O O . TYR A 1 7 ? 3.146 16.369 -8.436 1.00 0.00 7 TYR A O 17
ATOM 24725 N N . GLN A 1 8 ? 1.344 16.712 -7.106 1.00 0.00 8 GLN A N 17
ATOM 24726 C CA . GLN A 1 8 ? 0.370 16.091 -8.002 1.00 0.00 8 GLN A CA 17
ATOM 24727 C C . GLN A 1 8 ? 0.675 14.608 -8.193 1.00 0.00 8 GLN A C 17
ATOM 24728 O O . GLN A 1 8 ? 1.473 14.029 -7.455 1.00 0.00 8 GLN A O 17
ATOM 24742 N N . GLN A 1 9 ? 0.015 13.991 -9.162 1.00 0.00 9 GLN A N 17
ATOM 24743 C CA . GLN A 1 9 ? 0.222 12.581 -9.448 1.00 0.00 9 GLN A CA 17
ATOM 24744 C C . GLN A 1 9 ? 1.656 12.352 -9.917 1.00 0.00 9 GLN A C 17
ATOM 24745 O O . GLN A 1 9 ? 2.034 12.733 -11.026 1.00 0.00 9 GLN A O 17
ATOM 24759 N N . ASP A 1 10 ? 2.450 11.755 -9.048 1.00 0.00 10 ASP A N 17
ATOM 24760 C CA . ASP A 1 10 ? 3.866 11.538 -9.319 1.00 0.00 10 ASP A CA 17
ATOM 24761 C C . ASP A 1 10 ? 4.132 10.045 -9.477 1.00 0.00 10 ASP A C 17
ATOM 24762 O O . ASP A 1 10 ? 3.228 9.227 -9.286 1.00 0.00 10 ASP A O 17
ATOM 24771 N N . ASN A 1 11 ? 5.368 9.689 -9.789 1.00 0.00 11 ASN A N 17
ATOM 24772 C CA . ASN A 1 11 ? 5.713 8.309 -10.108 1.00 0.00 11 ASN A CA 17
ATOM 24773 C C . ASN A 1 11 ? 6.536 7.682 -8.989 1.00 0.00 11 ASN A C 17
ATOM 24774 O O . ASN A 1 11 ? 7.458 8.300 -8.456 1.00 0.00 11 ASN A O 17
ATOM 24785 N N . PHE A 1 12 ? 6.194 6.452 -8.636 1.00 0.00 12 PHE A N 17
ATOM 24786 C CA . PHE A 1 12 ? 6.882 5.729 -7.576 1.00 0.00 12 PHE A CA 17
ATOM 24787 C C . PHE A 1 12 ? 7.405 4.402 -8.107 1.00 0.00 12 PHE A C 17
ATOM 24788 O O . PHE A 1 12 ? 6.691 3.678 -8.804 1.00 0.00 12 PHE A O 17
ATOM 24805 N N . VAL A 1 13 ? 8.648 4.088 -7.781 1.00 0.00 13 VAL A N 17
ATOM 24806 C CA . VAL A 1 13 ? 9.259 2.842 -8.219 1.00 0.00 13 VAL A CA 17
ATOM 24807 C C . VAL A 1 13 ? 8.955 1.735 -7.218 1.00 0.00 13 VAL A C 17
ATOM 24808 O O . VAL A 1 13 ? 9.486 1.724 -6.109 1.00 0.00 13 VAL A O 17
ATOM 24821 N N . VAL A 1 14 ? 8.082 0.823 -7.604 1.00 0.00 14 VAL A N 17
ATOM 24822 C CA . VAL A 1 14 ? 7.662 -0.251 -6.721 1.00 0.00 14 VAL A CA 17
ATOM 24823 C C . VAL A 1 14 ? 8.395 -1.537 -7.070 1.00 0.00 14 VAL A C 17
ATOM 24824 O O . VAL A 1 14 ? 8.091 -2.191 -8.068 1.00 0.00 14 VAL A O 17
ATOM 24837 N N . LEU A 1 15 ? 9.371 -1.890 -6.254 1.00 0.00 15 LEU A N 17
ATOM 24838 C CA . LEU A 1 15 ? 10.154 -3.082 -6.501 1.00 0.00 15 LEU A CA 17
ATOM 24839 C C . LEU A 1 15 ? 9.563 -4.267 -5.758 1.00 0.00 15 LEU A C 17
ATOM 24840 O O . LEU A 1 15 ? 9.722 -4.399 -4.540 1.00 0.00 15 LEU A O 17
ATOM 24856 N N . GLU A 1 16 ? 8.857 -5.106 -6.498 1.00 0.00 16 GLU A N 17
ATOM 24857 C CA . GLU A 1 16 ? 8.283 -6.317 -5.945 1.00 0.00 16 GLU A CA 17
ATOM 24858 C C . GLU A 1 16 ? 9.289 -7.449 -6.108 1.00 0.00 16 GLU A C 17
ATOM 24859 O O . GLU A 1 16 ? 10.207 -7.343 -6.924 1.00 0.00 16 GLU A O 17
ATOM 24871 N N . THR A 1 17 ? 9.115 -8.519 -5.343 1.00 0.00 17 THR A N 17
ATOM 24872 C CA . THR A 1 17 ? 10.084 -9.613 -5.296 1.00 0.00 17 THR A CA 17
ATOM 24873 C C . THR A 1 17 ? 10.458 -10.131 -6.689 1.00 0.00 17 THR A C 17
ATOM 24874 O O . THR A 1 17 ? 11.604 -10.518 -6.926 1.00 0.00 17 THR A O 17
ATOM 24885 N N . ASN A 1 18 ? 9.507 -10.118 -7.613 1.00 0.00 18 ASN A N 17
ATOM 24886 C CA . ASN A 1 18 ? 9.750 -10.648 -8.950 1.00 0.00 18 ASN A CA 17
ATOM 24887 C C . ASN A 1 18 ? 9.555 -9.586 -10.031 1.00 0.00 18 ASN A C 17
ATOM 24888 O O . ASN A 1 18 ? 9.590 -9.896 -11.221 1.00 0.00 18 ASN A O 17
ATOM 24899 N N . GLN A 1 19 ? 9.392 -8.333 -9.626 1.00 0.00 19 GLN A N 17
ATOM 24900 C CA . GLN A 1 19 ? 9.147 -7.253 -10.580 1.00 0.00 19 GLN A CA 17
ATOM 24901 C C . GLN A 1 19 ? 10.178 -6.136 -10.451 1.00 0.00 19 GLN A C 17
ATOM 24902 O O . GLN A 1 19 ? 10.106 -5.305 -9.544 1.00 0.00 19 GLN A O 17
ATOM 24916 N N . PRO A 1 20 ? 11.170 -6.125 -11.356 1.00 0.00 20 PRO A N 17
ATOM 24917 C CA . PRO A 1 20 ? 12.204 -5.096 -11.393 1.00 0.00 20 PRO A CA 17
ATOM 24918 C C . PRO A 1 20 ? 11.797 -3.861 -12.202 1.00 0.00 20 PRO A C 17
ATOM 24919 O O . PRO A 1 20 ? 11.226 -3.981 -13.290 1.00 0.00 20 PRO A O 17
ATOM 24930 N N . GLU A 1 21 ? 12.102 -2.682 -11.657 1.00 0.00 21 GLU A N 17
ATOM 24931 C CA . GLU A 1 21 ? 11.897 -1.405 -12.353 1.00 0.00 21 GLU A CA 17
ATOM 24932 C C . GLU A 1 21 ? 10.435 -1.157 -12.714 1.00 0.00 21 GLU A C 17
ATOM 24933 O O . GLU A 1 21 ? 10.142 -0.515 -13.724 1.00 0.00 21 GLU A O 17
ATOM 24945 N N . GLN A 1 22 ? 9.516 -1.635 -11.895 1.00 0.00 22 GLN A N 17
ATOM 24946 C CA . GLN A 1 22 ? 8.113 -1.340 -12.125 1.00 0.00 22 GLN A CA 17
ATOM 24947 C C . GLN A 1 22 ? 7.733 -0.053 -11.411 1.00 0.00 22 GLN A C 17
ATOM 24948 O O . GLN A 1 22 ? 7.390 -0.055 -10.230 1.00 0.00 22 GLN A O 17
ATOM 24962 N N . PHE A 1 23 ? 7.845 1.050 -12.125 1.00 0.00 23 PHE A N 17
ATOM 24963 C CA . PHE A 1 23 ? 7.440 2.332 -11.590 1.00 0.00 23 PHE A CA 17
ATOM 24964 C C . PHE A 1 23 ? 6.052 2.679 -12.103 1.00 0.00 23 PHE A C 17
ATOM 24965 O O . PHE A 1 23 ? 5.756 2.503 -13.287 1.00 0.00 23 PHE A O 17
ATOM 24982 N N . LEU A 1 24 ? 5.198 3.137 -11.211 1.00 0.00 24 LEU A N 17
ATOM 24983 C CA . LEU A 1 24 ? 3.842 3.503 -11.574 1.00 0.00 24 LEU A CA 17
ATOM 24984 C C . LEU A 1 24 ? 3.425 4.759 -10.830 1.00 0.00 24 LEU A C 17
ATOM 24985 O O . LEU A 1 24 ? 4.059 5.150 -9.847 1.00 0.00 24 LEU A O 17
ATOM 25001 N N . THR A 1 25 ? 2.373 5.392 -11.308 1.00 0.00 25 THR A N 17
ATOM 25002 C CA . THR A 1 25 ? 1.949 6.672 -10.783 1.00 0.00 25 THR A CA 17
ATOM 25003 C C . THR A 1 25 ? 1.141 6.512 -9.489 1.00 0.00 25 THR A C 17
ATOM 25004 O O . THR A 1 25 ? 0.768 5.400 -9.108 1.00 0.00 25 THR A O 17
ATOM 25015 N N . THR A 1 26 ? 0.878 7.638 -8.828 1.00 0.00 26 THR A N 17
ATOM 25016 C CA . THR A 1 26 ? 0.237 7.666 -7.512 1.00 0.00 26 THR A CA 17
ATOM 25017 C C . THR A 1 26 ? -1.064 6.858 -7.454 1.00 0.00 26 THR A C 17
ATOM 25018 O O . THR A 1 26 ? -1.254 6.051 -6.545 1.00 0.00 26 THR A O 17
ATOM 25029 N N . ILE A 1 27 ? -1.951 7.077 -8.417 1.00 0.00 27 ILE A N 17
ATOM 25030 C CA . ILE A 1 27 ? -3.271 6.449 -8.394 1.00 0.00 27 ILE A CA 17
ATOM 25031 C C . ILE A 1 27 ? -3.169 4.937 -8.579 1.00 0.00 27 ILE A C 17
ATOM 25032 O O . ILE A 1 27 ? -3.786 4.166 -7.844 1.00 0.00 27 ILE A O 17
ATOM 25048 N N . GLU A 1 28 ? -2.374 4.526 -9.551 1.00 0.00 28 GLU A N 17
ATOM 25049 C CA . GLU A 1 28 ? -2.182 3.115 -9.844 1.00 0.00 28 GLU A CA 17
ATOM 25050 C C . GLU A 1 28 ? -1.539 2.393 -8.662 1.00 0.00 28 GLU A C 17
ATOM 25051 O O . GLU A 1 28 ? -1.867 1.242 -8.369 1.00 0.00 28 GLU A O 17
ATOM 25063 N N . LEU A 1 29 ? -0.623 3.077 -7.982 1.00 0.00 29 LEU A N 17
ATOM 25064 C CA . LEU A 1 29 ? -0.005 2.533 -6.778 1.00 0.00 29 LEU A CA 17
ATOM 25065 C C . LEU A 1 29 ? -1.037 2.402 -5.664 1.00 0.00 29 LEU A C 17
ATOM 25066 O O . LEU A 1 29 ? -1.022 1.434 -4.902 1.00 0.00 29 LEU A O 17
ATOM 25082 N N . LEU A 1 30 ? -1.933 3.376 -5.584 1.00 0.00 30 LEU A N 17
ATOM 25083 C CA . LEU A 1 30 ? -3.001 3.360 -4.595 1.00 0.00 30 LEU A CA 17
ATOM 25084 C C . LEU A 1 30 ? -3.851 2.104 -4.780 1.00 0.00 30 LEU A C 17
ATOM 25085 O O . LEU A 1 30 ? -4.155 1.398 -3.818 1.00 0.00 30 LEU A O 17
ATOM 25101 N N . GLU A 1 31 ? -4.212 1.823 -6.027 1.00 0.00 31 GLU A N 17
ATOM 25102 C CA . GLU A 1 31 ? -5.010 0.647 -6.348 1.00 0.00 31 GLU A CA 17
ATOM 25103 C C . GLU A 1 31 ? -4.235 -0.645 -6.093 1.00 0.00 31 GLU A C 17
ATOM 25104 O O . GLU A 1 31 ? -4.809 -1.645 -5.662 1.00 0.00 31 GLU A O 17
ATOM 25116 N N . LYS A 1 32 ? -2.933 -0.625 -6.345 1.00 0.00 32 LYS A N 17
ATOM 25117 C CA . LYS A 1 32 ? -2.112 -1.799 -6.098 1.00 0.00 32 LYS A CA 17
ATOM 25118 C C . LYS A 1 32 ? -2.031 -2.081 -4.597 1.00 0.00 32 LYS A C 17
ATOM 25119 O O . LYS A 1 32 ? -2.251 -3.210 -4.153 1.00 0.00 32 LYS A O 17
ATOM 25138 N N . LEU A 1 33 ? -1.739 -1.042 -3.822 1.00 0.00 33 LEU A N 17
ATOM 25139 C CA . LEU A 1 33 ? -1.622 -1.172 -2.374 1.00 0.00 33 LEU A CA 17
ATOM 25140 C C . LEU A 1 33 ? -2.948 -1.551 -1.737 1.00 0.00 33 LEU A C 17
ATOM 25141 O O . LEU A 1 33 ? -2.975 -2.355 -0.813 1.00 0.00 33 LEU A O 17
ATOM 25157 N N . LYS A 1 34 ? -4.048 -0.987 -2.227 1.00 0.00 34 LYS A N 17
ATOM 25158 C CA . LYS A 1 34 ? -5.352 -1.277 -1.645 1.00 0.00 34 LYS A CA 17
ATOM 25159 C C . LYS A 1 34 ? -5.730 -2.741 -1.874 1.00 0.00 34 LYS A C 17
ATOM 25160 O O . LYS A 1 34 ? -6.467 -3.321 -1.087 1.00 0.00 34 LYS A O 17
ATOM 25179 N N . GLY A 1 35 ? -5.204 -3.334 -2.944 1.00 0.00 35 GLY A N 17
ATOM 25180 C CA . GLY A 1 35 ? -5.423 -4.748 -3.187 1.00 0.00 35 GLY A CA 17
ATOM 25181 C C . GLY A 1 35 ? -4.586 -5.612 -2.263 1.00 0.00 35 GLY A C 17
ATOM 25182 O O . GLY A 1 35 ? -5.102 -6.520 -1.601 1.00 0.00 35 GLY A O 17
ATOM 25186 N N . GLU A 1 36 ? -3.292 -5.319 -2.209 1.00 0.00 36 GLU A N 17
ATOM 25187 C CA . GLU A 1 36 ? -2.383 -6.037 -1.325 1.00 0.00 36 GLU A CA 17
ATOM 25188 C C . GLU A 1 36 ? -2.812 -5.888 0.135 1.00 0.00 36 GLU A C 17
ATOM 25189 O O . GLU A 1 36 ? -2.759 -6.839 0.906 1.00 0.00 36 GLU A O 17
ATOM 25201 N N . LEU A 1 37 ? -3.252 -4.695 0.495 1.00 0.00 37 LEU A N 17
ATOM 25202 C CA . LEU A 1 37 ? -3.659 -4.401 1.861 1.00 0.00 37 LEU A CA 17
ATOM 25203 C C . LEU A 1 37 ? -4.957 -5.120 2.224 1.00 0.00 37 LEU A C 17
ATOM 25204 O O . LEU A 1 37 ? -5.080 -5.663 3.320 1.00 0.00 37 LEU A O 17
ATOM 25220 N N . GLU A 1 38 ? -5.912 -5.148 1.299 1.00 0.00 38 GLU A N 17
ATOM 25221 C CA . GLU A 1 38 ? -7.221 -5.723 1.588 1.00 0.00 38 GLU A CA 17
ATOM 25222 C C . GLU A 1 38 ? -7.149 -7.246 1.693 1.00 0.00 38 GLU A C 17
ATOM 25223 O O . GLU A 1 38 ? -8.026 -7.873 2.289 1.00 0.00 38 GLU A O 17
ATOM 25235 N N . LYS A 1 39 ? -6.122 -7.850 1.104 1.00 0.00 39 LYS A N 17
ATOM 25236 C CA . LYS A 1 39 ? -5.941 -9.292 1.237 1.00 0.00 39 LYS A CA 17
ATOM 25237 C C . LYS A 1 39 ? -5.113 -9.619 2.479 1.00 0.00 39 LYS A C 17
ATOM 25238 O O . LYS A 1 39 ? -4.926 -10.788 2.823 1.00 0.00 39 LYS A O 17
ATOM 25257 N N . ILE A 1 40 ? -4.624 -8.584 3.151 1.00 0.00 40 ILE A N 17
ATOM 25258 C CA . ILE A 1 40 ? -3.929 -8.757 4.418 1.00 0.00 40 ILE A CA 17
ATOM 25259 C C . ILE A 1 40 ? -4.926 -8.597 5.565 1.00 0.00 40 ILE A C 17
ATOM 25260 O O . ILE A 1 40 ? -5.866 -7.801 5.481 1.00 0.00 40 ILE A O 17
ATOM 25276 N N . SER A 1 41 ? -4.748 -9.391 6.611 1.00 0.00 41 SER A N 17
ATOM 25277 C CA . SER A 1 41 ? -5.626 -9.352 7.765 1.00 0.00 41 SER A CA 17
ATOM 25278 C C . SER A 1 41 ? -5.489 -8.029 8.521 1.00 0.00 41 SER A C 17
ATOM 25279 O O . SER A 1 41 ? -4.387 -7.496 8.667 1.00 0.00 41 SER A O 17
ATOM 25287 N N . PHE A 1 42 ? -6.614 -7.508 9.003 1.00 0.00 42 PHE A N 17
ATOM 25288 C CA . PHE A 1 42 ? -6.629 -6.232 9.709 1.00 0.00 42 PHE A CA 17
ATOM 25289 C C . PHE A 1 42 ? -5.814 -6.310 10.994 1.00 0.00 42 PHE A C 17
ATOM 25290 O O . PHE A 1 42 ? -5.231 -5.321 11.429 1.00 0.00 42 PHE A O 17
ATOM 25307 N N . SER A 1 43 ? -5.750 -7.497 11.576 1.00 0.00 43 SER A N 17
ATOM 25308 C CA . SER A 1 43 ? -4.989 -7.714 12.797 1.00 0.00 43 SER A CA 17
ATOM 25309 C C . SER A 1 43 ? -3.481 -7.659 12.536 1.00 0.00 43 SER A C 17
ATOM 25310 O O . SER A 1 43 ? -2.681 -7.550 13.468 1.00 0.00 43 SER A O 17
ATOM 25318 N N . ASP A 1 44 ? -3.097 -7.735 11.266 1.00 0.00 44 ASP A N 17
ATOM 25319 C CA . ASP A 1 44 ? -1.690 -7.685 10.885 1.00 0.00 44 ASP A CA 17
ATOM 25320 C C . ASP A 1 44 ? -1.290 -6.265 10.514 1.00 0.00 44 ASP A C 17
ATOM 25321 O O . ASP A 1 44 ? -0.192 -5.814 10.846 1.00 0.00 44 ASP A O 17
ATOM 25330 N N . LEU A 1 45 ? -2.185 -5.568 9.827 1.00 0.00 45 LEU A N 17
ATOM 25331 C CA . LEU A 1 45 ? -1.924 -4.199 9.398 1.00 0.00 45 LEU A CA 17
ATOM 25332 C C . LEU A 1 45 ? -2.012 -3.228 10.584 1.00 0.00 45 LEU A C 17
ATOM 25333 O O . LEU A 1 45 ? -2.651 -3.532 11.597 1.00 0.00 45 LEU A O 17
ATOM 25349 N N . PRO A 1 46 ? -1.350 -2.059 10.485 1.00 0.00 46 PRO A N 17
ATOM 25350 C CA . PRO A 1 46 ? -1.308 -1.068 11.569 1.00 0.00 46 PRO A CA 17
ATOM 25351 C C . PRO A 1 46 ? -2.697 -0.580 11.993 1.00 0.00 46 PRO A C 17
ATOM 25352 O O . PRO A 1 46 ? -3.619 -0.508 11.177 1.00 0.00 46 PRO A O 17
ATOM 25363 N N . LEU A 1 47 ? -2.823 -0.225 13.270 1.00 0.00 47 LEU A N 17
ATOM 25364 C CA . LEU A 1 47 ? -4.112 0.130 13.864 1.00 0.00 47 LEU A CA 17
ATOM 25365 C C . LEU A 1 47 ? -4.731 1.365 13.211 1.00 0.00 47 LEU A C 17
ATOM 25366 O O . LEU A 1 47 ? -5.956 1.488 13.150 1.00 0.00 47 LEU A O 17
ATOM 25382 N N . GLU A 1 48 ? -3.898 2.276 12.720 1.00 0.00 48 GLU A N 17
ATOM 25383 C CA . GLU A 1 48 ? -4.408 3.485 12.081 1.00 0.00 48 GLU A CA 17
ATOM 25384 C C . GLU A 1 48 ? -5.274 3.146 10.873 1.00 0.00 48 GLU A C 17
ATOM 25385 O O . GLU A 1 48 ? -6.261 3.832 10.593 1.00 0.00 48 GLU A O 17
ATOM 25397 N N . LEU A 1 49 ? -4.921 2.073 10.177 1.00 0.00 49 LEU A N 17
ATOM 25398 C CA . LEU A 1 49 ? -5.685 1.637 9.016 1.00 0.00 49 LEU A CA 17
ATOM 25399 C C . LEU A 1 49 ? -7.033 1.080 9.458 1.00 0.00 49 LEU A C 17
ATOM 25400 O O . LEU A 1 49 ? -8.035 1.246 8.771 1.00 0.00 49 LEU A O 17
ATOM 25416 N N . GLN A 1 50 ? -7.051 0.441 10.624 1.00 0.00 50 GLN A N 17
ATOM 25417 C CA . GLN A 1 50 ? -8.288 -0.092 11.185 1.00 0.00 50 GLN A CA 17
ATOM 25418 C C . GLN A 1 50 ? -9.243 1.040 11.543 1.00 0.00 50 GLN A C 17
ATOM 25419 O O . GLN A 1 50 ? -10.459 0.862 11.561 1.00 0.00 50 GLN A O 17
ATOM 25433 N N . LYS A 1 51 ? -8.684 2.205 11.840 1.00 0.00 51 LYS A N 17
ATOM 25434 C CA . LYS A 1 51 ? -9.492 3.367 12.170 1.00 0.00 51 LYS A CA 17
ATOM 25435 C C . LYS A 1 51 ? -10.024 4.026 10.904 1.00 0.00 51 LYS A C 17
ATOM 25436 O O . LYS A 1 51 ? -11.071 4.670 10.920 1.00 0.00 51 LYS A O 17
ATOM 25455 N N . LEU A 1 52 ? -9.294 3.861 9.809 1.00 0.00 52 LEU A N 17
ATOM 25456 C CA . LEU A 1 52 ? -9.724 4.384 8.521 1.00 0.00 52 LEU A CA 17
ATOM 25457 C C . LEU A 1 52 ? -10.812 3.494 7.928 1.00 0.00 52 LEU A C 17
ATOM 25458 O O . LEU A 1 52 ? -10.618 2.291 7.748 1.00 0.00 52 LEU A O 17
ATOM 25474 N N . ASP A 1 53 ? -11.956 4.095 7.629 1.00 0.00 53 ASP A N 17
ATOM 25475 C CA . ASP A 1 53 ? -13.123 3.344 7.166 1.00 0.00 53 ASP A CA 17
ATOM 25476 C C . ASP A 1 53 ? -12.921 2.791 5.757 1.00 0.00 53 ASP A C 17
ATOM 25477 O O . ASP A 1 53 ? -13.345 1.677 5.445 1.00 0.00 53 ASP A O 17
ATOM 25486 N N . SER A 1 54 ? -12.258 3.564 4.917 1.00 0.00 54 SER A N 17
ATOM 25487 C CA . SER A 1 54 ? -12.089 3.201 3.520 1.00 0.00 54 SER A CA 17
ATOM 25488 C C . SER A 1 54 ? -10.707 2.607 3.267 1.00 0.00 54 SER A C 17
ATOM 25489 O O . SER A 1 54 ? -9.708 3.104 3.790 1.00 0.00 54 SER A O 17
ATOM 25497 N N . LEU A 1 55 ? -10.661 1.544 2.469 1.00 0.00 55 LEU A N 17
ATOM 25498 C CA . LEU A 1 55 ? -9.398 0.923 2.080 1.00 0.00 55 LEU A CA 17
ATOM 25499 C C . LEU A 1 55 ? -8.524 1.922 1.305 1.00 0.00 55 LEU A C 17
ATOM 25500 O O . LEU A 1 55 ? -7.337 2.046 1.601 1.00 0.00 55 LEU A O 17
ATOM 25516 N N . PRO A 1 56 ? -9.077 2.645 0.295 1.00 0.00 56 PRO A N 17
ATOM 25517 C CA . PRO A 1 56 ? -8.330 3.694 -0.411 1.00 0.00 56 PRO A CA 17
ATOM 25518 C C . PRO A 1 56 ? -7.680 4.681 0.558 1.00 0.00 56 PRO A C 17
ATOM 25519 O O . PRO A 1 56 ? -6.539 5.092 0.363 1.00 0.00 56 PRO A O 17
ATOM 25530 N N . ALA A 1 57 ? -8.402 5.027 1.620 1.00 0.00 57 ALA A N 17
ATOM 25531 C CA . ALA A 1 57 ? -7.887 5.938 2.635 1.00 0.00 57 ALA A CA 17
ATOM 25532 C C . ALA A 1 57 ? -6.708 5.309 3.366 1.00 0.00 57 ALA A C 17
ATOM 25533 O O . ALA A 1 57 ? -5.692 5.967 3.615 1.00 0.00 57 ALA A O 17
ATOM 25540 N N . GLN A 1 58 ? -6.844 4.030 3.696 1.00 0.00 58 GLN A N 17
ATOM 25541 C CA . GLN A 1 58 ? -5.771 3.282 4.342 1.00 0.00 58 GLN A CA 17
ATOM 25542 C C . GLN A 1 58 ? -4.532 3.269 3.457 1.00 0.00 58 GLN A C 17
ATOM 25543 O O . GLN A 1 58 ? -3.450 3.696 3.867 1.00 0.00 58 GLN A O 17
ATOM 25557 N N . ALA A 1 59 ? -4.718 2.803 2.229 1.00 0.00 59 ALA A N 17
ATOM 25558 C CA . ALA A 1 59 ? -3.629 2.659 1.279 1.00 0.00 59 ALA A CA 17
ATOM 25559 C C . ALA A 1 59 ? -2.991 4.010 0.950 1.00 0.00 59 ALA A C 17
ATOM 25560 O O . ALA A 1 59 ? -1.782 4.100 0.740 1.00 0.00 59 ALA A O 17
ATOM 25567 N N . GLN A 1 60 ? -3.804 5.062 0.930 1.00 0.00 60 GLN A N 17
ATOM 25568 C CA . GLN A 1 60 ? -3.306 6.411 0.687 1.00 0.00 60 GLN A CA 17
ATOM 25569 C C . GLN A 1 60 ? -2.373 6.851 1.812 1.00 0.00 60 GLN A C 17
ATOM 25570 O O . GLN A 1 60 ? -1.334 7.466 1.564 1.00 0.00 60 GLN A O 17
ATOM 25584 N N . HIS A 1 61 ? -2.743 6.524 3.048 1.00 0.00 61 HIS A N 17
ATOM 25585 C CA . HIS A 1 61 ? -1.921 6.867 4.205 1.00 0.00 61 HIS A CA 17
ATOM 25586 C C . HIS A 1 61 ? -0.623 6.071 4.197 1.00 0.00 61 HIS A C 17
ATOM 25587 O O . HIS A 1 61 ? 0.402 6.536 4.697 1.00 0.00 61 HIS A O 17
ATOM 25602 N N . LEU A 1 62 ? -0.672 4.872 3.625 1.00 0.00 62 LEU A N 17
ATOM 25603 C CA . LEU A 1 62 ? 0.528 4.064 3.447 1.00 0.00 62 LEU A CA 17
ATOM 25604 C C . LEU A 1 62 ? 1.519 4.790 2.546 1.00 0.00 62 LEU A C 17
ATOM 25605 O O . LEU A 1 62 ? 2.688 4.936 2.889 1.00 0.00 62 LEU A O 17
ATOM 25621 N N . ILE A 1 63 ? 1.028 5.250 1.398 1.00 0.00 63 ILE A N 17
ATOM 25622 C CA . ILE A 1 63 ? 1.850 5.990 0.442 1.00 0.00 63 ILE A CA 17
ATOM 25623 C C . ILE A 1 63 ? 2.397 7.268 1.074 1.00 0.00 63 ILE A C 17
ATOM 25624 O O . ILE A 1 63 ? 3.549 7.646 0.843 1.00 0.00 63 ILE A O 17
ATOM 25640 N N . ASP A 1 64 ? 1.562 7.916 1.881 1.00 0.00 64 ASP A N 17
ATOM 25641 C CA . ASP A 1 64 ? 1.928 9.168 2.539 1.00 0.00 64 ASP A CA 17
ATOM 25642 C C . ASP A 1 64 ? 3.100 8.959 3.492 1.00 0.00 64 ASP A C 17
ATOM 25643 O O . ASP A 1 64 ? 4.034 9.761 3.535 1.00 0.00 64 ASP A O 17
ATOM 25652 N N . THR A 1 65 ? 3.053 7.877 4.247 1.00 0.00 65 THR A N 17
ATOM 25653 C CA . THR A 1 65 ? 4.122 7.557 5.176 1.00 0.00 65 THR A CA 17
ATOM 25654 C C . THR A 1 65 ? 5.098 6.558 4.553 1.00 0.00 65 THR A C 17
ATOM 25655 O O . THR A 1 65 ? 6.131 6.956 4.006 1.00 0.00 65 THR A O 17
ATOM 25666 N N . SER A 1 66 ? 4.710 5.282 4.610 1.00 0.00 66 SER A N 17
ATOM 25667 C CA . SER A 1 66 ? 5.479 4.140 4.107 1.00 0.00 66 SER A CA 17
ATOM 25668 C C . SER A 1 66 ? 5.136 2.925 4.964 1.00 0.00 66 SER A C 17
ATOM 25669 O O . SER A 1 66 ? 4.487 3.064 6.003 1.00 0.00 66 SER A O 17
ATOM 25677 N N . CYS A 1 67 ? 5.573 1.746 4.542 1.00 0.00 67 CYS A N 17
ATOM 25678 C CA . CYS A 1 67 ? 5.294 0.517 5.276 1.00 0.00 67 CYS A CA 17
ATOM 25679 C C . CYS A 1 67 ? 6.043 -0.654 4.658 1.00 0.00 67 CYS A C 17
ATOM 25680 O O . CYS A 1 67 ? 6.277 -0.686 3.448 1.00 0.00 67 CYS A O 17
ATOM 25688 N N . GLU A 1 68 ? 6.446 -1.598 5.491 1.00 0.00 68 GLU A N 17
ATOM 25689 C CA . GLU A 1 68 ? 7.022 -2.839 5.006 1.00 0.00 68 GLU A CA 17
ATOM 25690 C C . GLU A 1 68 ? 5.939 -3.908 4.989 1.00 0.00 68 GLU A C 17
ATOM 25691 O O . GLU A 1 68 ? 5.391 -4.264 6.034 1.00 0.00 68 GLU A O 17
ATOM 25703 N N . LEU A 1 69 ? 5.630 -4.406 3.804 1.00 0.00 69 LEU A N 17
ATOM 25704 C CA . LEU A 1 69 ? 4.483 -5.281 3.616 1.00 0.00 69 LEU A CA 17
ATOM 25705 C C . LEU A 1 69 ? 4.888 -6.571 2.917 1.00 0.00 69 LEU A C 17
ATOM 25706 O O . LEU A 1 69 ? 5.627 -6.539 1.934 1.00 0.00 69 LEU A O 17
ATOM 25722 N N . ASP A 1 70 ? 4.422 -7.704 3.427 1.00 0.00 70 ASP A N 17
ATOM 25723 C CA . ASP A 1 70 ? 4.609 -8.969 2.733 1.00 0.00 70 ASP A CA 17
ATOM 25724 C C . ASP A 1 70 ? 3.317 -9.342 2.015 1.00 0.00 70 ASP A C 17
ATOM 25725 O O . ASP A 1 70 ? 2.221 -9.202 2.560 1.00 0.00 70 ASP A O 17
ATOM 25734 N N . VAL A 1 71 ? 3.450 -9.789 0.782 1.00 0.00 71 VAL A N 17
ATOM 25735 C CA . VAL A 1 71 ? 2.298 -10.052 -0.062 1.00 0.00 71 VAL A CA 17
ATOM 25736 C C . VAL A 1 71 ? 2.012 -11.545 -0.154 1.00 0.00 71 VAL A C 17
ATOM 25737 O O . VAL A 1 71 ? 1.277 -11.995 -1.034 1.00 0.00 71 VAL A O 17
ATOM 25750 N N . GLY A 1 72 ? 2.594 -12.304 0.762 1.00 0.00 72 GLY A N 17
ATOM 25751 C CA . GLY A 1 72 ? 2.361 -13.731 0.796 1.00 0.00 72 GLY A CA 17
ATOM 25752 C C . GLY A 1 72 ? 3.501 -14.525 0.196 1.00 0.00 72 GLY A C 17
ATOM 25753 O O . GLY A 1 72 ? 4.153 -14.077 -0.757 1.00 0.00 72 GLY A O 17
ATOM 25757 N N . ALA A 1 73 ? 3.747 -15.697 0.774 1.00 0.00 73 ALA A N 17
ATOM 25758 C CA . ALA A 1 73 ? 4.759 -16.630 0.285 1.00 0.00 73 ALA A CA 17
ATOM 25759 C C . ALA A 1 73 ? 6.164 -16.046 0.397 1.00 0.00 73 ALA A C 17
ATOM 25760 O O . ALA A 1 73 ? 7.057 -16.395 -0.377 1.00 0.00 73 ALA A O 17
ATOM 25767 N N . GLY A 1 74 ? 6.354 -15.160 1.368 1.00 0.00 74 GLY A N 17
ATOM 25768 C CA . GLY A 1 74 ? 7.670 -14.615 1.630 1.00 0.00 74 GLY A CA 17
ATOM 25769 C C . GLY A 1 74 ? 8.023 -13.455 0.726 1.00 0.00 74 GLY A C 17
ATOM 25770 O O . GLY A 1 74 ? 9.111 -12.892 0.826 1.00 0.00 74 GLY A O 17
ATOM 25774 N N . LYS A 1 75 ? 7.108 -13.097 -0.158 1.00 0.00 75 LYS A N 17
ATOM 25775 C CA . LYS A 1 75 ? 7.341 -11.995 -1.074 1.00 0.00 75 LYS A CA 17
ATOM 25776 C C . LYS A 1 75 ? 7.008 -10.677 -0.395 1.00 0.00 75 LYS A C 17
ATOM 25777 O O . LYS A 1 75 ? 5.929 -10.523 0.173 1.00 0.00 75 LYS A O 17
ATOM 25796 N N . TYR A 1 76 ? 7.934 -9.735 -0.443 1.00 0.00 76 TYR A N 17
ATOM 25797 C CA . TYR A 1 76 ? 7.730 -8.438 0.180 1.00 0.00 76 TYR A CA 17
ATOM 25798 C C . TYR A 1 76 ? 7.516 -7.355 -0.863 1.00 0.00 76 TYR A C 17
ATOM 25799 O O . TYR A 1 76 ? 8.064 -7.412 -1.966 1.00 0.00 76 TYR A O 17
ATOM 25817 N N . LEU A 1 77 ? 6.718 -6.370 -0.503 1.00 0.00 77 LEU A N 17
ATOM 25818 C CA . LEU A 1 77 ? 6.410 -5.269 -1.390 1.00 0.00 77 LEU A CA 17
ATOM 25819 C C . LEU A 1 77 ? 6.896 -3.967 -0.781 1.00 0.00 77 LEU A C 17
ATOM 25820 O O . LEU A 1 77 ? 6.547 -3.635 0.351 1.00 0.00 77 LEU A O 17
ATOM 25836 N N . GLN A 1 78 ? 7.709 -3.242 -1.526 1.00 0.00 78 GLN A N 17
ATOM 25837 C CA . GLN A 1 78 ? 8.215 -1.965 -1.069 1.00 0.00 78 GLN A CA 17
ATOM 25838 C C . GLN A 1 78 ? 8.168 -0.960 -2.212 1.00 0.00 78 GLN A C 17
ATOM 25839 O O . GLN A 1 78 ? 8.624 -1.250 -3.320 1.00 0.00 78 GLN A O 17
ATOM 25853 N N . TRP A 1 79 ? 7.607 0.209 -1.949 1.00 0.00 79 TRP A N 17
ATOM 25854 C CA . TRP A 1 79 ? 7.517 1.249 -2.958 1.00 0.00 79 TRP A CA 17
ATOM 25855 C C . TRP A 1 79 ? 8.486 2.372 -2.626 1.00 0.00 79 TRP A C 17
ATOM 25856 O O . TRP A 1 79 ? 8.529 2.865 -1.499 1.00 0.00 79 TRP A O 17
ATOM 25877 N N . TYR A 1 80 ? 9.287 2.744 -3.603 1.00 0.00 80 TYR A N 17
ATOM 25878 C CA . TYR A 1 80 ? 10.293 3.765 -3.407 1.00 0.00 80 TYR A CA 17
ATOM 25879 C C . TYR A 1 80 ? 9.840 5.082 -4.001 1.00 0.00 80 TYR A C 17
ATOM 25880 O O . TYR A 1 80 ? 9.730 5.217 -5.222 1.00 0.00 80 TYR A O 17
ATOM 25898 N N . ALA A 1 81 ? 9.550 6.045 -3.145 1.00 0.00 81 ALA A N 17
ATOM 25899 C CA . ALA A 1 81 ? 9.316 7.386 -3.619 1.00 0.00 81 ALA A CA 17
ATOM 25900 C C . ALA A 1 81 ? 10.664 8.033 -3.868 1.00 0.00 81 ALA A C 17
ATOM 25901 O O . ALA A 1 81 ? 11.408 8.320 -2.928 1.00 0.00 81 ALA A O 17
ATOM 25908 N N . VAL A 1 82 ? 10.979 8.258 -5.128 1.00 0.00 82 VAL A N 17
ATOM 25909 C CA . VAL A 1 82 ? 12.283 8.769 -5.500 1.00 0.00 82 VAL A CA 17
ATOM 25910 C C . VAL A 1 82 ? 12.150 9.854 -6.553 1.00 0.00 82 VAL A C 17
ATOM 25911 O O . VAL A 1 82 ? 11.896 9.582 -7.727 1.00 0.00 82 VAL A O 17
ATOM 25924 N N . ARG A 1 83 ? 12.301 11.092 -6.116 1.00 0.00 83 ARG A N 17
ATOM 25925 C CA . ARG A 1 83 ? 12.186 12.226 -7.012 1.00 0.00 83 ARG A CA 17
ATOM 25926 C C . ARG A 1 83 ? 13.560 12.832 -7.254 1.00 0.00 83 ARG A C 17
ATOM 25927 O O . ARG A 1 83 ? 14.230 13.270 -6.317 1.00 0.00 83 ARG A O 17
ATOM 25948 N N . LEU A 1 84 ? 13.973 12.855 -8.508 1.00 0.00 84 LEU A N 17
ATOM 25949 C CA . LEU A 1 84 ? 15.293 13.345 -8.871 1.00 0.00 84 LEU A CA 17
ATOM 25950 C C . LEU A 1 84 ? 15.217 14.113 -10.181 1.00 0.00 84 LEU A C 17
ATOM 25951 O O . LEU A 1 84 ? 15.488 15.311 -10.233 1.00 0.00 84 LEU A O 17
ATOM 25967 N N . GLU A 1 85 ? 14.835 13.407 -11.230 1.00 0.00 85 GLU A N 17
ATOM 25968 C CA . GLU A 1 85 ? 14.623 14.010 -12.534 1.00 0.00 85 GLU A CA 17
ATOM 25969 C C . GLU A 1 85 ? 13.221 13.665 -13.015 1.00 0.00 85 GLU A C 17
ATOM 25970 O O . GLU A 1 85 ? 12.405 13.173 -12.236 1.00 0.00 85 GLU A O 17
ATOM 25982 N N . LYS A 1 86 ? 12.944 13.903 -14.292 1.00 0.00 86 LYS A N 17
ATOM 25983 C CA . LYS A 1 86 ? 11.622 13.623 -14.845 1.00 0.00 86 LYS A CA 17
ATOM 25984 C C . LYS A 1 86 ? 11.444 12.131 -15.104 1.00 0.00 86 LYS A C 17
ATOM 25985 O O . LYS A 1 86 ? 10.346 11.680 -15.431 1.00 0.00 86 LYS A O 17
ATOM 26004 N N . LEU A 1 87 ? 12.540 11.384 -14.970 1.00 0.00 87 LEU A N 17
ATOM 26005 C CA . LEU A 1 87 ? 12.521 9.919 -15.051 1.00 0.00 87 LEU A CA 17
ATOM 26006 C C . LEU A 1 87 ? 11.961 9.425 -16.385 1.00 0.00 87 LEU A C 17
ATOM 26007 O O . LEU A 1 87 ? 10.985 8.677 -16.417 1.00 0.00 87 LEU A O 17
ATOM 26023 N N . GLU A 1 88 ? 12.595 9.854 -17.474 1.00 0.00 88 GLU A N 17
ATOM 26024 C CA . GLU A 1 88 ? 12.213 9.431 -18.821 1.00 0.00 88 GLU A CA 17
ATOM 26025 C C . GLU A 1 88 ? 10.754 9.794 -19.109 1.00 0.00 88 GLU A C 17
ATOM 26026 O O . GLU A 1 88 ? 9.980 8.991 -19.635 1.00 0.00 88 GLU A O 17
ATOM 26038 N N . HIS A 1 89 ? 10.384 11.020 -18.768 1.00 0.00 89 HIS A N 17
ATOM 26039 C CA . HIS A 1 89 ? 9.052 11.525 -19.071 1.00 0.00 89 HIS A CA 17
ATOM 26040 C C . HIS A 1 89 ? 9.030 12.012 -20.518 1.00 0.00 89 HIS A C 17
ATOM 26041 O O . HIS A 1 89 ? 8.005 12.459 -21.040 1.00 0.00 89 HIS A O 17
ATOM 26056 N N . HIS A 1 90 ? 10.199 11.928 -21.143 1.00 0.00 90 HIS A N 17
ATOM 26057 C CA . HIS A 1 90 ? 10.368 12.225 -22.554 1.00 0.00 90 HIS A CA 17
ATOM 26058 C C . HIS A 1 90 ? 9.830 11.070 -23.387 1.00 0.00 90 HIS A C 17
ATOM 26059 O O . HIS A 1 90 ? 10.307 9.941 -23.278 1.00 0.00 90 HIS A O 17
ATOM 26074 N N . HIS A 1 91 ? 8.839 11.355 -24.210 1.00 0.00 91 HIS A N 17
ATOM 26075 C CA . HIS A 1 91 ? 8.228 10.330 -25.038 1.00 0.00 91 HIS A CA 17
ATOM 26076 C C . HIS A 1 91 ? 9.198 9.816 -26.087 1.00 0.00 91 HIS A C 17
ATOM 26077 O O . HIS A 1 91 ? 10.003 10.567 -26.640 1.00 0.00 91 HIS A O 17
ATOM 26092 N N . HIS A 1 92 ? 9.112 8.527 -26.341 1.00 0.00 92 HIS A N 17
ATOM 26093 C CA . HIS A 1 92 ? 9.950 7.867 -27.323 1.00 0.00 92 HIS A CA 17
ATOM 26094 C C . HIS A 1 92 ? 9.077 6.989 -28.201 1.00 0.00 92 HIS A C 17
ATOM 26095 O O . HIS A 1 92 ? 7.937 6.697 -27.842 1.00 0.00 92 HIS A O 17
ATOM 26110 N N . HIS A 1 93 ? 9.596 6.565 -29.340 1.00 0.00 93 HIS A N 17
ATOM 26111 C CA . HIS A 1 93 ? 8.781 5.816 -30.283 1.00 0.00 93 HIS A CA 17
ATOM 26112 C C . HIS A 1 93 ? 8.607 4.379 -29.821 1.00 0.00 93 HIS A C 17
ATOM 26113 O O . HIS A 1 93 ? 9.453 3.834 -29.105 1.00 0.00 93 HIS A O 17
ATOM 26128 N N . HIS A 1 94 ? 7.505 3.784 -30.229 1.00 0.00 94 HIS A N 17
ATOM 26129 C CA . HIS A 1 94 ? 7.272 2.372 -30.020 1.00 0.00 94 HIS A CA 17
ATOM 26130 C C . HIS A 1 94 ? 7.163 1.706 -31.383 1.00 0.00 94 HIS A C 17
ATOM 26131 O O . HIS A 1 94 ? 6.063 1.726 -31.969 1.00 0.00 94 HIS A O 17
ATOM 26147 N N . MET A 1 1 ? -9.937 25.509 -15.788 1.00 0.00 1 MET A N 18
ATOM 26148 C CA . MET A 1 1 ? -9.012 24.887 -14.813 1.00 0.00 1 MET A CA 18
ATOM 26149 C C . MET A 1 1 ? -7.997 25.911 -14.315 1.00 0.00 1 MET A C 18
ATOM 26150 O O . MET A 1 1 ? -7.391 26.630 -15.110 1.00 0.00 1 MET A O 18
ATOM 26166 N N . PRO A 1 2 ? -7.814 26.010 -12.992 1.00 0.00 2 PRO A N 18
ATOM 26167 C CA . PRO A 1 2 ? -6.849 26.931 -12.390 1.00 0.00 2 PRO A CA 18
ATOM 26168 C C . PRO A 1 2 ? -5.408 26.468 -12.586 1.00 0.00 2 PRO A C 18
ATOM 26169 O O . PRO A 1 2 ? -4.615 27.128 -13.263 1.00 0.00 2 PRO A O 18
ATOM 26180 N N . ASP A 1 3 ? -5.075 25.324 -12.003 1.00 0.00 3 ASP A N 18
ATOM 26181 C CA . ASP A 1 3 ? -3.719 24.803 -12.060 1.00 0.00 3 ASP A CA 18
ATOM 26182 C C . ASP A 1 3 ? -3.650 23.567 -12.954 1.00 0.00 3 ASP A C 18
ATOM 26183 O O . ASP A 1 3 ? -4.631 22.831 -13.086 1.00 0.00 3 ASP A O 18
ATOM 26192 N N . PRO A 1 4 ? -2.492 23.340 -13.595 1.00 0.00 4 PRO A N 18
ATOM 26193 C CA . PRO A 1 4 ? -2.300 22.216 -14.520 1.00 0.00 4 PRO A CA 18
ATOM 26194 C C . PRO A 1 4 ? -2.100 20.879 -13.808 1.00 0.00 4 PRO A C 18
ATOM 26195 O O . PRO A 1 4 ? -2.420 19.819 -14.353 1.00 0.00 4 PRO A O 18
ATOM 26206 N N . LEU A 1 5 ? -1.578 20.926 -12.591 1.00 0.00 5 LEU A N 18
ATOM 26207 C CA . LEU A 1 5 ? -1.260 19.712 -11.856 1.00 0.00 5 LEU A CA 18
ATOM 26208 C C . LEU A 1 5 ? -2.331 19.423 -10.809 1.00 0.00 5 LEU A C 18
ATOM 26209 O O . LEU A 1 5 ? -2.038 19.220 -9.632 1.00 0.00 5 LEU A O 18
ATOM 26225 N N . MET A 1 6 ? -3.573 19.369 -11.260 1.00 0.00 6 MET A N 18
ATOM 26226 C CA . MET A 1 6 ? -4.709 19.117 -10.376 1.00 0.00 6 MET A CA 18
ATOM 26227 C C . MET A 1 6 ? -4.712 17.673 -9.876 1.00 0.00 6 MET A C 18
ATOM 26228 O O . MET A 1 6 ? -5.560 17.284 -9.073 1.00 0.00 6 MET A O 18
ATOM 26242 N N . TYR A 1 7 ? -3.769 16.881 -10.370 1.00 0.00 7 TYR A N 18
ATOM 26243 C CA . TYR A 1 7 ? -3.646 15.491 -9.963 1.00 0.00 7 TYR A CA 18
ATOM 26244 C C . TYR A 1 7 ? -2.652 15.352 -8.815 1.00 0.00 7 TYR A C 18
ATOM 26245 O O . TYR A 1 7 ? -2.916 14.657 -7.835 1.00 0.00 7 TYR A O 18
ATOM 26263 N N . GLN A 1 8 ? -1.506 16.026 -8.955 1.00 0.00 8 GLN A N 18
ATOM 26264 C CA . GLN A 1 8 ? -0.393 15.903 -8.005 1.00 0.00 8 GLN A CA 18
ATOM 26265 C C . GLN A 1 8 ? 0.083 14.455 -7.897 1.00 0.00 8 GLN A C 18
ATOM 26266 O O . GLN A 1 8 ? 0.628 14.040 -6.873 1.00 0.00 8 GLN A O 18
ATOM 26280 N N . GLN A 1 9 ? -0.094 13.704 -8.973 1.00 0.00 9 GLN A N 18
ATOM 26281 C CA . GLN A 1 9 ? 0.287 12.303 -9.002 1.00 0.00 9 GLN A CA 18
ATOM 26282 C C . GLN A 1 9 ? 1.778 12.150 -9.273 1.00 0.00 9 GLN A C 18
ATOM 26283 O O . GLN A 1 9 ? 2.250 12.409 -10.380 1.00 0.00 9 GLN A O 18
ATOM 26297 N N . ASP A 1 10 ? 2.512 11.744 -8.244 1.00 0.00 10 ASP A N 18
ATOM 26298 C CA . ASP A 1 10 ? 3.945 11.499 -8.365 1.00 0.00 10 ASP A CA 18
ATOM 26299 C C . ASP A 1 10 ? 4.162 10.063 -8.836 1.00 0.00 10 ASP A C 18
ATOM 26300 O O . ASP A 1 10 ? 3.203 9.296 -8.965 1.00 0.00 10 ASP A O 18
ATOM 26309 N N . ASN A 1 11 ? 5.408 9.693 -9.067 1.00 0.00 11 ASN A N 18
ATOM 26310 C CA . ASN A 1 11 ? 5.732 8.364 -9.557 1.00 0.00 11 ASN A CA 18
ATOM 26311 C C . ASN A 1 11 ? 6.696 7.667 -8.605 1.00 0.00 11 ASN A C 18
ATOM 26312 O O . ASN A 1 11 ? 7.661 8.263 -8.123 1.00 0.00 11 ASN A O 18
ATOM 26323 N N . PHE A 1 12 ? 6.416 6.408 -8.324 1.00 0.00 12 PHE A N 18
ATOM 26324 C CA . PHE A 1 12 ? 7.192 5.648 -7.362 1.00 0.00 12 PHE A CA 18
ATOM 26325 C C . PHE A 1 12 ? 7.708 4.368 -8.001 1.00 0.00 12 PHE A C 18
ATOM 26326 O O . PHE A 1 12 ? 6.974 3.684 -8.715 1.00 0.00 12 PHE A O 18
ATOM 26343 N N . VAL A 1 13 ? 8.968 4.052 -7.756 1.00 0.00 13 VAL A N 18
ATOM 26344 C CA . VAL A 1 13 ? 9.542 2.822 -8.268 1.00 0.00 13 VAL A CA 18
ATOM 26345 C C . VAL A 1 13 ? 9.287 1.683 -7.292 1.00 0.00 13 VAL A C 18
ATOM 26346 O O . VAL A 1 13 ? 9.888 1.606 -6.219 1.00 0.00 13 VAL A O 18
ATOM 26359 N N . VAL A 1 14 ? 8.354 0.827 -7.659 1.00 0.00 14 VAL A N 18
ATOM 26360 C CA . VAL A 1 14 ? 7.941 -0.274 -6.808 1.00 0.00 14 VAL A CA 18
ATOM 26361 C C . VAL A 1 14 ? 8.808 -1.503 -7.041 1.00 0.00 14 VAL A C 18
ATOM 26362 O O . VAL A 1 14 ? 9.075 -1.886 -8.180 1.00 0.00 14 VAL A O 18
ATOM 26375 N N . LEU A 1 15 ? 9.254 -2.102 -5.953 1.00 0.00 15 LEU A N 18
ATOM 26376 C CA . LEU A 1 15 ? 10.123 -3.262 -6.013 1.00 0.00 15 LEU A CA 18
ATOM 26377 C C . LEU A 1 15 ? 9.465 -4.456 -5.339 1.00 0.00 15 LEU A C 18
ATOM 26378 O O . LEU A 1 15 ? 9.332 -4.490 -4.114 1.00 0.00 15 LEU A O 18
ATOM 26394 N N . GLU A 1 16 ? 9.023 -5.415 -6.139 1.00 0.00 16 GLU A N 18
ATOM 26395 C CA . GLU A 1 16 ? 8.512 -6.666 -5.607 1.00 0.00 16 GLU A CA 18
ATOM 26396 C C . GLU A 1 16 ? 9.536 -7.768 -5.812 1.00 0.00 16 GLU A C 18
ATOM 26397 O O . GLU A 1 16 ? 10.336 -7.716 -6.743 1.00 0.00 16 GLU A O 18
ATOM 26409 N N . THR A 1 17 ? 9.511 -8.759 -4.940 1.00 0.00 17 THR A N 18
ATOM 26410 C CA . THR A 1 17 ? 10.367 -9.921 -5.093 1.00 0.00 17 THR A CA 18
ATOM 26411 C C . THR A 1 17 ? 9.991 -10.685 -6.363 1.00 0.00 17 THR A C 18
ATOM 26412 O O . THR A 1 17 ? 10.851 -11.233 -7.055 1.00 0.00 17 THR A O 18
ATOM 26423 N N . ASN A 1 18 ? 8.695 -10.696 -6.666 1.00 0.00 18 ASN A N 18
ATOM 26424 C CA . ASN A 1 18 ? 8.185 -11.330 -7.878 1.00 0.00 18 ASN A CA 18
ATOM 26425 C C . ASN A 1 18 ? 8.537 -10.501 -9.108 1.00 0.00 18 ASN A C 18
ATOM 26426 O O . ASN A 1 18 ? 9.237 -10.968 -10.004 1.00 0.00 18 ASN A O 18
ATOM 26437 N N . GLN A 1 19 ? 8.045 -9.269 -9.143 1.00 0.00 19 GLN A N 18
ATOM 26438 C CA . GLN A 1 19 ? 8.302 -8.369 -10.260 1.00 0.00 19 GLN A CA 18
ATOM 26439 C C . GLN A 1 19 ? 9.141 -7.187 -9.772 1.00 0.00 19 GLN A C 18
ATOM 26440 O O . GLN A 1 19 ? 8.623 -6.258 -9.151 1.00 0.00 19 GLN A O 18
ATOM 26454 N N . PRO A 1 20 ? 10.456 -7.230 -10.015 1.00 0.00 20 PRO A N 18
ATOM 26455 C CA . PRO A 1 20 ? 11.378 -6.186 -9.581 1.00 0.00 20 PRO A CA 18
ATOM 26456 C C . PRO A 1 20 ? 11.345 -4.955 -10.483 1.00 0.00 20 PRO A C 18
ATOM 26457 O O . PRO A 1 20 ? 11.462 -5.067 -11.706 1.00 0.00 20 PRO A O 18
ATOM 26468 N N . GLU A 1 21 ? 11.173 -3.790 -9.861 1.00 0.00 21 GLU A N 18
ATOM 26469 C CA . GLU A 1 21 ? 11.253 -2.497 -10.540 1.00 0.00 21 GLU A CA 18
ATOM 26470 C C . GLU A 1 21 ? 10.070 -2.256 -11.472 1.00 0.00 21 GLU A C 18
ATOM 26471 O O . GLU A 1 21 ? 10.062 -2.703 -12.623 1.00 0.00 21 GLU A O 18
ATOM 26483 N N . GLN A 1 22 ? 9.073 -1.554 -10.963 1.00 0.00 22 GLN A N 18
ATOM 26484 C CA . GLN A 1 22 ? 7.967 -1.082 -11.775 1.00 0.00 22 GLN A CA 18
ATOM 26485 C C . GLN A 1 22 ? 7.565 0.315 -11.315 1.00 0.00 22 GLN A C 18
ATOM 26486 O O . GLN A 1 22 ? 7.231 0.514 -10.150 1.00 0.00 22 GLN A O 18
ATOM 26500 N N . PHE A 1 23 ? 7.625 1.284 -12.216 1.00 0.00 23 PHE A N 18
ATOM 26501 C CA . PHE A 1 23 ? 7.296 2.658 -11.866 1.00 0.00 23 PHE A CA 18
ATOM 26502 C C . PHE A 1 23 ? 5.790 2.884 -11.943 1.00 0.00 23 PHE A C 18
ATOM 26503 O O . PHE A 1 23 ? 5.182 2.773 -13.010 1.00 0.00 23 PHE A O 18
ATOM 26520 N N . LEU A 1 24 ? 5.187 3.172 -10.799 1.00 0.00 24 LEU A N 18
ATOM 26521 C CA . LEU A 1 24 ? 3.753 3.403 -10.730 1.00 0.00 24 LEU A CA 18
ATOM 26522 C C . LEU A 1 24 ? 3.482 4.851 -10.368 1.00 0.00 24 LEU A C 18
ATOM 26523 O O . LEU A 1 24 ? 4.272 5.476 -9.662 1.00 0.00 24 LEU A O 18
ATOM 26539 N N . THR A 1 25 ? 2.377 5.387 -10.850 1.00 0.00 25 THR A N 18
ATOM 26540 C CA . THR A 1 25 ? 1.918 6.682 -10.397 1.00 0.00 25 THR A CA 18
ATOM 26541 C C . THR A 1 25 ? 1.111 6.517 -9.109 1.00 0.00 25 THR A C 18
ATOM 26542 O O . THR A 1 25 ? 0.869 5.391 -8.666 1.00 0.00 25 THR A O 18
ATOM 26553 N N . THR A 1 26 ? 0.701 7.628 -8.509 1.00 0.00 26 THR A N 18
ATOM 26554 C CA . THR A 1 26 ? -0.007 7.599 -7.233 1.00 0.00 26 THR A CA 18
ATOM 26555 C C . THR A 1 26 ? -1.249 6.700 -7.275 1.00 0.00 26 THR A C 18
ATOM 26556 O O . THR A 1 26 ? -1.474 5.911 -6.359 1.00 0.00 26 THR A O 18
ATOM 26567 N N . ILE A 1 27 ? -2.029 6.796 -8.347 1.00 0.00 27 ILE A N 18
ATOM 26568 C CA . ILE A 1 27 ? -3.271 6.033 -8.453 1.00 0.00 27 ILE A CA 18
ATOM 26569 C C . ILE A 1 27 ? -2.981 4.549 -8.668 1.00 0.00 27 ILE A C 18
ATOM 26570 O O . ILE A 1 27 ? -3.560 3.687 -8.003 1.00 0.00 27 ILE A O 18
ATOM 26586 N N . GLU A 1 28 ? -2.074 4.268 -9.593 1.00 0.00 28 GLU A N 18
ATOM 26587 C CA . GLU A 1 28 ? -1.674 2.903 -9.917 1.00 0.00 28 GLU A CA 18
ATOM 26588 C C . GLU A 1 28 ? -1.149 2.175 -8.684 1.00 0.00 28 GLU A C 18
ATOM 26589 O O . GLU A 1 28 ? -1.441 0.994 -8.472 1.00 0.00 28 GLU A O 18
ATOM 26601 N N . LEU A 1 29 ? -0.372 2.883 -7.873 1.00 0.00 29 LEU A N 18
ATOM 26602 C CA . LEU A 1 29 ? 0.175 2.311 -6.652 1.00 0.00 29 LEU A CA 18
ATOM 26603 C C . LEU A 1 29 ? -0.919 2.156 -5.602 1.00 0.00 29 LEU A C 18
ATOM 26604 O O . LEU A 1 29 ? -0.925 1.186 -4.844 1.00 0.00 29 LEU A O 18
ATOM 26620 N N . LEU A 1 30 ? -1.848 3.106 -5.573 1.00 0.00 30 LEU A N 18
ATOM 26621 C CA . LEU A 1 30 ? -3.002 3.021 -4.685 1.00 0.00 30 LEU A CA 18
ATOM 26622 C C . LEU A 1 30 ? -3.764 1.724 -4.911 1.00 0.00 30 LEU A C 18
ATOM 26623 O O . LEU A 1 30 ? -3.933 0.930 -3.990 1.00 0.00 30 LEU A O 18
ATOM 26639 N N . GLU A 1 31 ? -4.197 1.507 -6.145 1.00 0.00 31 GLU A N 18
ATOM 26640 C CA . GLU A 1 31 ? -4.986 0.329 -6.492 1.00 0.00 31 GLU A CA 18
ATOM 26641 C C . GLU A 1 31 ? -4.197 -0.958 -6.257 1.00 0.00 31 GLU A C 18
ATOM 26642 O O . GLU A 1 31 ? -4.767 -2.004 -5.941 1.00 0.00 31 GLU A O 18
ATOM 26654 N N . LYS A 1 32 ? -2.885 -0.875 -6.407 1.00 0.00 32 LYS A N 18
ATOM 26655 C CA . LYS A 1 32 ? -2.017 -2.008 -6.133 1.00 0.00 32 LYS A CA 18
ATOM 26656 C C . LYS A 1 32 ? -2.016 -2.312 -4.637 1.00 0.00 32 LYS A C 18
ATOM 26657 O O . LYS A 1 32 ? -2.211 -3.456 -4.225 1.00 0.00 32 LYS A O 18
ATOM 26676 N N . LEU A 1 33 ? -1.827 -1.272 -3.832 1.00 0.00 33 LEU A N 18
ATOM 26677 C CA . LEU A 1 33 ? -1.820 -1.415 -2.381 1.00 0.00 33 LEU A CA 18
ATOM 26678 C C . LEU A 1 33 ? -3.191 -1.828 -1.857 1.00 0.00 33 LEU A C 18
ATOM 26679 O O . LEU A 1 33 ? -3.282 -2.638 -0.948 1.00 0.00 33 LEU A O 18
ATOM 26695 N N . LYS A 1 34 ? -4.248 -1.268 -2.437 1.00 0.00 34 LYS A N 18
ATOM 26696 C CA . LYS A 1 34 ? -5.618 -1.553 -2.005 1.00 0.00 34 LYS A CA 18
ATOM 26697 C C . LYS A 1 34 ? -5.934 -3.046 -2.078 1.00 0.00 34 LYS A C 18
ATOM 26698 O O . LYS A 1 34 ? -6.502 -3.610 -1.147 1.00 0.00 34 LYS A O 18
ATOM 26717 N N . GLY A 1 35 ? -5.541 -3.686 -3.173 1.00 0.00 35 GLY A N 18
ATOM 26718 C CA . GLY A 1 35 ? -5.826 -5.100 -3.341 1.00 0.00 35 GLY A CA 18
ATOM 26719 C C . GLY A 1 35 ? -4.943 -5.945 -2.455 1.00 0.00 35 GLY A C 18
ATOM 26720 O O . GLY A 1 35 ? -5.400 -6.900 -1.814 1.00 0.00 35 GLY A O 18
ATOM 26724 N N . GLU A 1 36 ? -3.678 -5.566 -2.407 1.00 0.00 36 GLU A N 18
ATOM 26725 C CA . GLU A 1 36 ? -2.697 -6.224 -1.567 1.00 0.00 36 GLU A CA 18
ATOM 26726 C C . GLU A 1 36 ? -3.137 -6.162 -0.106 1.00 0.00 36 GLU A C 18
ATOM 26727 O O . GLU A 1 36 ? -3.077 -7.152 0.619 1.00 0.00 36 GLU A O 18
ATOM 26739 N N . LEU A 1 37 ? -3.607 -4.989 0.292 1.00 0.00 37 LEU A N 18
ATOM 26740 C CA . LEU A 1 37 ? -4.027 -4.724 1.660 1.00 0.00 37 LEU A CA 18
ATOM 26741 C C . LEU A 1 37 ? -5.320 -5.455 2.010 1.00 0.00 37 LEU A C 18
ATOM 26742 O O . LEU A 1 37 ? -5.441 -6.015 3.095 1.00 0.00 37 LEU A O 18
ATOM 26758 N N . GLU A 1 38 ? -6.284 -5.461 1.091 1.00 0.00 38 GLU A N 18
ATOM 26759 C CA . GLU A 1 38 ? -7.595 -6.035 1.390 1.00 0.00 38 GLU A CA 18
ATOM 26760 C C . GLU A 1 38 ? -7.525 -7.550 1.543 1.00 0.00 38 GLU A C 18
ATOM 26761 O O . GLU A 1 38 ? -8.385 -8.145 2.188 1.00 0.00 38 GLU A O 18
ATOM 26773 N N . LYS A 1 39 ? -6.510 -8.186 0.955 1.00 0.00 39 LYS A N 18
ATOM 26774 C CA . LYS A 1 39 ? -6.329 -9.620 1.162 1.00 0.00 39 LYS A CA 18
ATOM 26775 C C . LYS A 1 39 ? -5.380 -9.896 2.329 1.00 0.00 39 LYS A C 18
ATOM 26776 O O . LYS A 1 39 ? -5.077 -11.050 2.632 1.00 0.00 39 LYS A O 18
ATOM 26795 N N . ILE A 1 40 ? -4.918 -8.834 2.979 1.00 0.00 40 ILE A N 18
ATOM 26796 C CA . ILE A 1 40 ? -4.183 -8.962 4.234 1.00 0.00 40 ILE A CA 18
ATOM 26797 C C . ILE A 1 40 ? -5.187 -9.012 5.385 1.00 0.00 40 ILE A C 18
ATOM 26798 O O . ILE A 1 40 ? -6.250 -8.389 5.312 1.00 0.00 40 ILE A O 18
ATOM 26814 N N . SER A 1 41 ? -4.873 -9.777 6.421 1.00 0.00 41 SER A N 18
ATOM 26815 C CA . SER A 1 41 ? -5.769 -9.915 7.561 1.00 0.00 41 SER A CA 18
ATOM 26816 C C . SER A 1 41 ? -6.035 -8.556 8.209 1.00 0.00 41 SER A C 18
ATOM 26817 O O . SER A 1 41 ? -5.103 -7.820 8.539 1.00 0.00 41 SER A O 18
ATOM 26825 N N . PHE A 1 42 ? -7.309 -8.231 8.392 1.00 0.00 42 PHE A N 18
ATOM 26826 C CA . PHE A 1 42 ? -7.698 -6.941 8.959 1.00 0.00 42 PHE A CA 18
ATOM 26827 C C . PHE A 1 42 ? -7.299 -6.850 10.428 1.00 0.00 42 PHE A C 18
ATOM 26828 O O . PHE A 1 42 ? -7.245 -5.765 11.003 1.00 0.00 42 PHE A O 18
ATOM 26845 N N . SER A 1 43 ? -7.016 -7.997 11.027 1.00 0.00 43 SER A N 18
ATOM 26846 C CA . SER A 1 43 ? -6.530 -8.050 12.394 1.00 0.00 43 SER A CA 18
ATOM 26847 C C . SER A 1 43 ? -5.001 -8.121 12.425 1.00 0.00 43 SER A C 18
ATOM 26848 O O . SER A 1 43 ? -4.395 -8.362 13.471 1.00 0.00 43 SER A O 18
ATOM 26856 N N . ASP A 1 44 ? -4.385 -7.913 11.268 1.00 0.00 44 ASP A N 18
ATOM 26857 C CA . ASP A 1 44 ? -2.930 -7.937 11.157 1.00 0.00 44 ASP A CA 18
ATOM 26858 C C . ASP A 1 44 ? -2.396 -6.559 10.783 1.00 0.00 44 ASP A C 18
ATOM 26859 O O . ASP A 1 44 ? -1.310 -6.169 11.206 1.00 0.00 44 ASP A O 18
ATOM 26868 N N . LEU A 1 45 ? -3.171 -5.824 9.993 1.00 0.00 45 LEU A N 18
ATOM 26869 C CA . LEU A 1 45 ? -2.764 -4.498 9.538 1.00 0.00 45 LEU A CA 18
ATOM 26870 C C . LEU A 1 45 ? -2.664 -3.508 10.708 1.00 0.00 45 LEU A C 18
ATOM 26871 O O . LEU A 1 45 ? -3.344 -3.663 11.726 1.00 0.00 45 LEU A O 18
ATOM 26887 N N . PRO A 1 46 ? -1.788 -2.491 10.577 1.00 0.00 46 PRO A N 18
ATOM 26888 C CA . PRO A 1 46 ? -1.530 -1.496 11.634 1.00 0.00 46 PRO A CA 18
ATOM 26889 C C . PRO A 1 46 ? -2.796 -0.800 12.141 1.00 0.00 46 PRO A C 18
ATOM 26890 O O . PRO A 1 46 ? -3.811 -0.737 11.443 1.00 0.00 46 PRO A O 18
ATOM 26901 N N . LEU A 1 47 ? -2.707 -0.244 13.347 1.00 0.00 47 LEU A N 18
ATOM 26902 C CA . LEU A 1 47 ? -3.851 0.393 13.992 1.00 0.00 47 LEU A CA 18
ATOM 26903 C C . LEU A 1 47 ? -4.262 1.649 13.232 1.00 0.00 47 LEU A C 18
ATOM 26904 O O . LEU A 1 47 ? -5.430 2.037 13.244 1.00 0.00 47 LEU A O 18
ATOM 26920 N N . GLU A 1 48 ? -3.293 2.271 12.567 1.00 0.00 48 GLU A N 18
ATOM 26921 C CA . GLU A 1 48 ? -3.560 3.412 11.695 1.00 0.00 48 GLU A CA 18
ATOM 26922 C C . GLU A 1 48 ? -4.672 3.083 10.705 1.00 0.00 48 GLU A C 18
ATOM 26923 O O . GLU A 1 48 ? -5.598 3.873 10.494 1.00 0.00 48 GLU A O 18
ATOM 26935 N N . LEU A 1 49 ? -4.588 1.895 10.127 1.00 0.00 49 LEU A N 18
ATOM 26936 C CA . LEU A 1 49 ? -5.533 1.467 9.109 1.00 0.00 49 LEU A CA 18
ATOM 26937 C C . LEU A 1 49 ? -6.845 1.030 9.751 1.00 0.00 49 LEU A C 18
ATOM 26938 O O . LEU A 1 49 ? -7.889 1.016 9.105 1.00 0.00 49 LEU A O 18
ATOM 26954 N N . GLN A 1 50 ? -6.786 0.692 11.034 1.00 0.00 50 GLN A N 18
ATOM 26955 C CA . GLN A 1 50 ? -7.975 0.297 11.778 1.00 0.00 50 GLN A CA 18
ATOM 26956 C C . GLN A 1 50 ? -8.801 1.515 12.175 1.00 0.00 50 GLN A C 18
ATOM 26957 O O . GLN A 1 50 ? -10.009 1.409 12.392 1.00 0.00 50 GLN A O 18
ATOM 26971 N N . LYS A 1 51 ? -8.152 2.668 12.280 1.00 0.00 51 LYS A N 18
ATOM 26972 C CA . LYS A 1 51 ? -8.863 3.908 12.559 1.00 0.00 51 LYS A CA 18
ATOM 26973 C C . LYS A 1 51 ? -9.501 4.438 11.279 1.00 0.00 51 LYS A C 18
ATOM 26974 O O . LYS A 1 51 ? -10.584 5.022 11.300 1.00 0.00 51 LYS A O 18
ATOM 26993 N N . LEU A 1 52 ? -8.816 4.224 10.164 1.00 0.00 52 LEU A N 18
ATOM 26994 C CA . LEU A 1 52 ? -9.346 4.590 8.858 1.00 0.00 52 LEU A CA 18
ATOM 26995 C C . LEU A 1 52 ? -10.453 3.624 8.448 1.00 0.00 52 LEU A C 18
ATOM 26996 O O . LEU A 1 52 ? -10.361 2.421 8.692 1.00 0.00 52 LEU A O 18
ATOM 27012 N N . ASP A 1 53 ? -11.503 4.152 7.838 1.00 0.00 53 ASP A N 18
ATOM 27013 C CA . ASP A 1 53 ? -12.645 3.342 7.456 1.00 0.00 53 ASP A CA 18
ATOM 27014 C C . ASP A 1 53 ? -12.593 2.987 5.975 1.00 0.00 53 ASP A C 18
ATOM 27015 O O . ASP A 1 53 ? -13.115 1.952 5.558 1.00 0.00 53 ASP A O 18
ATOM 27024 N N . SER A 1 54 ? -11.964 3.841 5.184 1.00 0.00 54 SER A N 18
ATOM 27025 C CA . SER A 1 54 ? -11.922 3.654 3.744 1.00 0.00 54 SER A CA 18
ATOM 27026 C C . SER A 1 54 ? -10.663 2.901 3.326 1.00 0.00 54 SER A C 18
ATOM 27027 O O . SER A 1 54 ? -9.554 3.234 3.752 1.00 0.00 54 SER A O 18
ATOM 27035 N N . LEU A 1 55 ? -10.845 1.878 2.497 1.00 0.00 55 LEU A N 18
ATOM 27036 C CA . LEU A 1 55 ? -9.731 1.088 1.978 1.00 0.00 55 LEU A CA 18
ATOM 27037 C C . LEU A 1 55 ? -8.739 1.961 1.192 1.00 0.00 55 LEU A C 18
ATOM 27038 O O . LEU A 1 55 ? -7.529 1.837 1.386 1.00 0.00 55 LEU A O 18
ATOM 27054 N N . PRO A 1 56 ? -9.217 2.857 0.292 1.00 0.00 56 PRO A N 18
ATOM 27055 C CA . PRO A 1 56 ? -8.331 3.776 -0.429 1.00 0.00 56 PRO A CA 18
ATOM 27056 C C . PRO A 1 56 ? -7.535 4.660 0.526 1.00 0.00 56 PRO A C 18
ATOM 27057 O O . PRO A 1 56 ? -6.351 4.905 0.314 1.00 0.00 56 PRO A O 18
ATOM 27068 N N . ALA A 1 57 ? -8.199 5.120 1.585 1.00 0.00 57 ALA A N 18
ATOM 27069 C CA . ALA A 1 57 ? -7.563 5.968 2.590 1.00 0.00 57 ALA A CA 18
ATOM 27070 C C . ALA A 1 57 ? -6.457 5.213 3.316 1.00 0.00 57 ALA A C 18
ATOM 27071 O O . ALA A 1 57 ? -5.404 5.774 3.613 1.00 0.00 57 ALA A O 18
ATOM 27078 N N . GLN A 1 58 ? -6.700 3.936 3.591 1.00 0.00 58 GLN A N 18
ATOM 27079 C CA . GLN A 1 58 ? -5.701 3.089 4.233 1.00 0.00 58 GLN A CA 18
ATOM 27080 C C . GLN A 1 58 ? -4.448 2.985 3.365 1.00 0.00 58 GLN A C 18
ATOM 27081 O O . GLN A 1 58 ? -3.334 3.217 3.837 1.00 0.00 58 GLN A O 18
ATOM 27095 N N . ALA A 1 59 ? -4.644 2.670 2.088 1.00 0.00 59 ALA A N 18
ATOM 27096 C CA . ALA A 1 59 ? -3.536 2.558 1.144 1.00 0.00 59 ALA A CA 18
ATOM 27097 C C . ALA A 1 59 ? -2.854 3.909 0.941 1.00 0.00 59 ALA A C 18
ATOM 27098 O O . ALA A 1 59 ? -1.624 3.999 0.865 1.00 0.00 59 ALA A O 18
ATOM 27105 N N . GLN A 1 60 ? -3.660 4.964 0.865 1.00 0.00 60 GLN A N 18
ATOM 27106 C CA . GLN A 1 60 ? -3.138 6.311 0.695 1.00 0.00 60 GLN A CA 18
ATOM 27107 C C . GLN A 1 60 ? -2.279 6.701 1.888 1.00 0.00 60 GLN A C 18
ATOM 27108 O O . GLN A 1 60 ? -1.221 7.300 1.724 1.00 0.00 60 GLN A O 18
ATOM 27122 N N . HIS A 1 61 ? -2.732 6.342 3.085 1.00 0.00 61 HIS A N 18
ATOM 27123 C CA . HIS A 1 61 ? -2.011 6.673 4.308 1.00 0.00 61 HIS A CA 18
ATOM 27124 C C . HIS A 1 61 ? -0.685 5.921 4.375 1.00 0.00 61 HIS A C 18
ATOM 27125 O O . HIS A 1 61 ? 0.258 6.373 5.025 1.00 0.00 61 HIS A O 18
ATOM 27140 N N . LEU A 1 62 ? -0.619 4.774 3.706 1.00 0.00 62 LEU A N 18
ATOM 27141 C CA . LEU A 1 62 ? 0.636 4.039 3.576 1.00 0.00 62 LEU A CA 18
ATOM 27142 C C . LEU A 1 62 ? 1.658 4.901 2.843 1.00 0.00 62 LEU A C 18
ATOM 27143 O O . LEU A 1 62 ? 2.675 5.289 3.415 1.00 0.00 62 LEU A O 18
ATOM 27159 N N . ILE A 1 63 ? 1.345 5.236 1.592 1.00 0.00 63 ILE A N 18
ATOM 27160 C CA . ILE A 1 63 ? 2.210 6.088 0.772 1.00 0.00 63 ILE A CA 18
ATOM 27161 C C . ILE A 1 63 ? 2.458 7.423 1.470 1.00 0.00 63 ILE A C 18
ATOM 27162 O O . ILE A 1 63 ? 3.542 8.003 1.387 1.00 0.00 63 ILE A O 18
ATOM 27178 N N . ASP A 1 64 ? 1.430 7.885 2.166 1.00 0.00 64 ASP A N 18
ATOM 27179 C CA . ASP A 1 64 ? 1.456 9.153 2.880 1.00 0.00 64 ASP A CA 18
ATOM 27180 C C . ASP A 1 64 ? 2.549 9.186 3.946 1.00 0.00 64 ASP A C 18
ATOM 27181 O O . ASP A 1 64 ? 3.211 10.211 4.126 1.00 0.00 64 ASP A O 18
ATOM 27190 N N . THR A 1 65 ? 2.759 8.068 4.636 1.00 0.00 65 THR A N 18
ATOM 27191 C CA . THR A 1 65 ? 3.686 8.052 5.760 1.00 0.00 65 THR A CA 18
ATOM 27192 C C . THR A 1 65 ? 4.704 6.912 5.685 1.00 0.00 65 THR A C 18
ATOM 27193 O O . THR A 1 65 ? 5.902 7.150 5.507 1.00 0.00 65 THR A O 18
ATOM 27204 N N . SER A 1 66 ? 4.228 5.682 5.795 1.00 0.00 66 SER A N 18
ATOM 27205 C CA . SER A 1 66 ? 5.105 4.557 6.078 1.00 0.00 66 SER A CA 18
ATOM 27206 C C . SER A 1 66 ? 5.253 3.605 4.897 1.00 0.00 66 SER A C 18
ATOM 27207 O O . SER A 1 66 ? 4.267 3.175 4.301 1.00 0.00 66 SER A O 18
ATOM 27215 N N . CYS A 1 67 ? 6.494 3.253 4.592 1.00 0.00 67 CYS A N 18
ATOM 27216 C CA . CYS A 1 67 ? 6.769 2.244 3.587 1.00 0.00 67 CYS A CA 18
ATOM 27217 C C . CYS A 1 67 ? 7.107 0.938 4.290 1.00 0.00 67 CYS A C 18
ATOM 27218 O O . CYS A 1 67 ? 8.210 0.761 4.807 1.00 0.00 67 CYS A O 18
ATOM 27226 N N . GLU A 1 68 ? 6.135 0.038 4.318 1.00 0.00 68 GLU A N 18
ATOM 27227 C CA . GLU A 1 68 ? 6.248 -1.209 5.055 1.00 0.00 68 GLU A CA 18
ATOM 27228 C C . GLU A 1 68 ? 5.052 -2.095 4.738 1.00 0.00 68 GLU A C 18
ATOM 27229 O O . GLU A 1 68 ? 3.911 -1.706 4.992 1.00 0.00 68 GLU A O 18
ATOM 27241 N N . LEU A 1 69 ? 5.302 -3.264 4.168 1.00 0.00 69 LEU A N 18
ATOM 27242 C CA . LEU A 1 69 ? 4.235 -4.218 3.907 1.00 0.00 69 LEU A CA 18
ATOM 27243 C C . LEU A 1 69 ? 4.806 -5.586 3.567 1.00 0.00 69 LEU A C 18
ATOM 27244 O O . LEU A 1 69 ? 5.414 -5.780 2.512 1.00 0.00 69 LEU A O 18
ATOM 27260 N N . ASP A 1 70 ? 4.616 -6.531 4.470 1.00 0.00 70 ASP A N 18
ATOM 27261 C CA . ASP A 1 70 ? 4.991 -7.909 4.212 1.00 0.00 70 ASP A CA 18
ATOM 27262 C C . ASP A 1 70 ? 3.789 -8.625 3.616 1.00 0.00 70 ASP A C 18
ATOM 27263 O O . ASP A 1 70 ? 2.851 -8.988 4.328 1.00 0.00 70 ASP A O 18
ATOM 27272 N N . VAL A 1 71 ? 3.810 -8.802 2.306 1.00 0.00 71 VAL A N 18
ATOM 27273 C CA . VAL A 1 71 ? 2.649 -9.304 1.585 1.00 0.00 71 VAL A CA 18
ATOM 27274 C C . VAL A 1 71 ? 2.597 -10.827 1.584 1.00 0.00 71 VAL A C 18
ATOM 27275 O O . VAL A 1 71 ? 1.662 -11.421 1.048 1.00 0.00 71 VAL A O 18
ATOM 27288 N N . GLY A 1 72 ? 3.599 -11.450 2.192 1.00 0.00 72 GLY A N 18
ATOM 27289 C CA . GLY A 1 72 ? 3.619 -12.892 2.292 1.00 0.00 72 GLY A CA 18
ATOM 27290 C C . GLY A 1 72 ? 3.893 -13.557 0.962 1.00 0.00 72 GLY A C 18
ATOM 27291 O O . GLY A 1 72 ? 4.416 -12.926 0.042 1.00 0.00 72 GLY A O 18
ATOM 27295 N N . ALA A 1 73 ? 3.559 -14.843 0.874 1.00 0.00 73 ALA A N 18
ATOM 27296 C CA . ALA A 1 73 ? 3.749 -15.630 -0.347 1.00 0.00 73 ALA A CA 18
ATOM 27297 C C . ALA A 1 73 ? 5.223 -15.702 -0.751 1.00 0.00 73 ALA A C 18
ATOM 27298 O O . ALA A 1 73 ? 5.555 -16.130 -1.858 1.00 0.00 73 ALA A O 18
ATOM 27305 N N . GLY A 1 74 ? 6.100 -15.284 0.150 1.00 0.00 74 GLY A N 18
ATOM 27306 C CA . GLY A 1 74 ? 7.519 -15.350 -0.108 1.00 0.00 74 GLY A CA 18
ATOM 27307 C C . GLY A 1 74 ? 8.067 -14.096 -0.761 1.00 0.00 74 GLY A C 18
ATOM 27308 O O . GLY A 1 74 ? 9.260 -14.022 -1.061 1.00 0.00 74 GLY A O 18
ATOM 27312 N N . LYS A 1 75 ? 7.215 -13.105 -0.980 1.00 0.00 75 LYS A N 18
ATOM 27313 C CA . LYS A 1 75 ? 7.654 -11.873 -1.622 1.00 0.00 75 LYS A CA 18
ATOM 27314 C C . LYS A 1 75 ? 7.435 -10.670 -0.714 1.00 0.00 75 LYS A C 18
ATOM 27315 O O . LYS A 1 75 ? 6.629 -10.713 0.215 1.00 0.00 75 LYS A O 18
ATOM 27334 N N . TYR A 1 76 ? 8.167 -9.603 -0.987 1.00 0.00 76 TYR A N 18
ATOM 27335 C CA . TYR A 1 76 ? 8.037 -8.367 -0.232 1.00 0.00 76 TYR A CA 18
ATOM 27336 C C . TYR A 1 76 ? 7.616 -7.234 -1.154 1.00 0.00 76 TYR A C 18
ATOM 27337 O O . TYR A 1 76 ? 7.597 -7.397 -2.376 1.00 0.00 76 TYR A O 18
ATOM 27355 N N . LEU A 1 77 ? 7.277 -6.092 -0.568 1.00 0.00 77 LEU A N 18
ATOM 27356 C CA . LEU A 1 77 ? 6.826 -4.944 -1.336 1.00 0.00 77 LEU A CA 18
ATOM 27357 C C . LEU A 1 77 ? 7.486 -3.665 -0.834 1.00 0.00 77 LEU A C 18
ATOM 27358 O O . LEU A 1 77 ? 7.333 -3.289 0.328 1.00 0.00 77 LEU A O 18
ATOM 27374 N N . GLN A 1 78 ? 8.226 -3.012 -1.716 1.00 0.00 78 GLN A N 18
ATOM 27375 C CA . GLN A 1 78 ? 8.888 -1.758 -1.390 1.00 0.00 78 GLN A CA 18
ATOM 27376 C C . GLN A 1 78 ? 8.522 -0.696 -2.424 1.00 0.00 78 GLN A C 18
ATOM 27377 O O . GLN A 1 78 ? 8.464 -0.990 -3.617 1.00 0.00 78 GLN A O 18
ATOM 27391 N N . TRP A 1 79 ? 8.264 0.527 -1.976 1.00 0.00 79 TRP A N 18
ATOM 27392 C CA . TRP A 1 79 ? 7.956 1.614 -2.895 1.00 0.00 79 TRP A CA 18
ATOM 27393 C C . TRP A 1 79 ? 8.612 2.912 -2.430 1.00 0.00 79 TRP A C 18
ATOM 27394 O O . TRP A 1 79 ? 8.463 3.322 -1.279 1.00 0.00 79 TRP A O 18
ATOM 27415 N N . TYR A 1 80 ? 9.368 3.541 -3.317 1.00 0.00 80 TYR A N 18
ATOM 27416 C CA . TYR A 1 80 ? 9.965 4.830 -3.011 1.00 0.00 80 TYR A CA 18
ATOM 27417 C C . TYR A 1 80 ? 9.921 5.742 -4.229 1.00 0.00 80 TYR A C 18
ATOM 27418 O O . TYR A 1 80 ? 9.939 5.278 -5.370 1.00 0.00 80 TYR A O 18
ATOM 27436 N N . ALA A 1 81 ? 9.850 7.039 -3.976 1.00 0.00 81 ALA A N 18
ATOM 27437 C CA . ALA A 1 81 ? 9.720 8.019 -5.039 1.00 0.00 81 ALA A CA 18
ATOM 27438 C C . ALA A 1 81 ? 11.071 8.387 -5.622 1.00 0.00 81 ALA A C 18
ATOM 27439 O O . ALA A 1 81 ? 12.072 8.469 -4.908 1.00 0.00 81 ALA A O 18
ATOM 27446 N N . VAL A 1 82 ? 11.089 8.592 -6.924 1.00 0.00 82 VAL A N 18
ATOM 27447 C CA . VAL A 1 82 ? 12.263 9.102 -7.603 1.00 0.00 82 VAL A CA 18
ATOM 27448 C C . VAL A 1 82 ? 11.962 10.482 -8.173 1.00 0.00 82 VAL A C 18
ATOM 27449 O O . VAL A 1 82 ? 11.229 10.625 -9.154 1.00 0.00 82 VAL A O 18
ATOM 27462 N N . ARG A 1 83 ? 12.501 11.502 -7.526 1.00 0.00 83 ARG A N 18
ATOM 27463 C CA . ARG A 1 83 ? 12.219 12.874 -7.908 1.00 0.00 83 ARG A CA 18
ATOM 27464 C C . ARG A 1 83 ? 13.145 13.329 -9.028 1.00 0.00 83 ARG A C 18
ATOM 27465 O O . ARG A 1 83 ? 14.367 13.350 -8.870 1.00 0.00 83 ARG A O 18
ATOM 27486 N N . LEU A 1 84 ? 12.553 13.688 -10.157 1.00 0.00 84 LEU A N 18
ATOM 27487 C CA . LEU A 1 84 ? 13.297 14.233 -11.282 1.00 0.00 84 LEU A CA 18
ATOM 27488 C C . LEU A 1 84 ? 12.611 15.497 -11.781 1.00 0.00 84 LEU A C 18
ATOM 27489 O O . LEU A 1 84 ? 11.467 15.448 -12.236 1.00 0.00 84 LEU A O 18
ATOM 27505 N N . GLU A 1 85 ? 13.289 16.630 -11.678 1.00 0.00 85 GLU A N 18
ATOM 27506 C CA . GLU A 1 85 ? 12.740 17.880 -12.178 1.00 0.00 85 GLU A CA 18
ATOM 27507 C C . GLU A 1 85 ? 13.156 18.084 -13.627 1.00 0.00 85 GLU A C 18
ATOM 27508 O O . GLU A 1 85 ? 14.128 17.487 -14.095 1.00 0.00 85 GLU A O 18
ATOM 27520 N N . LYS A 1 86 ? 12.424 18.925 -14.339 1.00 0.00 86 LYS A N 18
ATOM 27521 C CA . LYS A 1 86 ? 12.766 19.244 -15.715 1.00 0.00 86 LYS A CA 18
ATOM 27522 C C . LYS A 1 86 ? 13.819 20.350 -15.755 1.00 0.00 86 LYS A C 18
ATOM 27523 O O . LYS A 1 86 ? 13.554 21.471 -16.194 1.00 0.00 86 LYS A O 18
ATOM 27542 N N . LEU A 1 87 ? 15.014 20.027 -15.264 1.00 0.00 87 LEU A N 18
ATOM 27543 C CA . LEU A 1 87 ? 16.132 20.968 -15.271 1.00 0.00 87 LEU A CA 18
ATOM 27544 C C . LEU A 1 87 ? 16.479 21.345 -16.706 1.00 0.00 87 LEU A C 18
ATOM 27545 O O . LEU A 1 87 ? 16.884 22.475 -16.988 1.00 0.00 87 LEU A O 18
ATOM 27561 N N . GLU A 1 88 ? 16.309 20.392 -17.610 1.00 0.00 88 GLU A N 18
ATOM 27562 C CA . GLU A 1 88 ? 16.479 20.653 -19.023 1.00 0.00 88 GLU A CA 18
ATOM 27563 C C . GLU A 1 88 ? 15.138 20.540 -19.729 1.00 0.00 88 GLU A C 18
ATOM 27564 O O . GLU A 1 88 ? 14.633 19.442 -19.961 1.00 0.00 88 GLU A O 18
ATOM 27576 N N . HIS A 1 89 ? 14.549 21.685 -20.036 1.00 0.00 89 HIS A N 18
ATOM 27577 C CA . HIS A 1 89 ? 13.283 21.726 -20.755 1.00 0.00 89 HIS A CA 18
ATOM 27578 C C . HIS A 1 89 ? 13.560 21.789 -22.251 1.00 0.00 89 HIS A C 18
ATOM 27579 O O . HIS A 1 89 ? 12.646 21.799 -23.074 1.00 0.00 89 HIS A O 18
ATOM 27594 N N . HIS A 1 90 ? 14.842 21.835 -22.579 1.00 0.00 90 HIS A N 18
ATOM 27595 C CA . HIS A 1 90 ? 15.304 21.816 -23.959 1.00 0.00 90 HIS A CA 18
ATOM 27596 C C . HIS A 1 90 ? 15.039 20.440 -24.567 1.00 0.00 90 HIS A C 18
ATOM 27597 O O . HIS A 1 90 ? 15.840 19.520 -24.413 1.00 0.00 90 HIS A O 18
ATOM 27612 N N . HIS A 1 91 ? 13.902 20.306 -25.234 1.00 0.00 91 HIS A N 18
ATOM 27613 C CA . HIS A 1 91 ? 13.452 19.019 -25.748 1.00 0.00 91 HIS A CA 18
ATOM 27614 C C . HIS A 1 91 ? 13.028 19.136 -27.206 1.00 0.00 91 HIS A C 18
ATOM 27615 O O . HIS A 1 91 ? 12.021 19.769 -27.523 1.00 0.00 91 HIS A O 18
ATOM 27630 N N . HIS A 1 92 ? 13.808 18.533 -28.088 1.00 0.00 92 HIS A N 18
ATOM 27631 C CA . HIS A 1 92 ? 13.482 18.507 -29.505 1.00 0.00 92 HIS A CA 18
ATOM 27632 C C . HIS A 1 92 ? 13.356 17.070 -29.991 1.00 0.00 92 HIS A C 18
ATOM 27633 O O . HIS A 1 92 ? 14.357 16.401 -30.255 1.00 0.00 92 HIS A O 18
ATOM 27648 N N . HIS A 1 93 ? 12.125 16.594 -30.074 1.00 0.00 93 HIS A N 18
ATOM 27649 C CA . HIS A 1 93 ? 11.856 15.274 -30.623 1.00 0.00 93 HIS A CA 18
ATOM 27650 C C . HIS A 1 93 ? 10.582 15.321 -31.459 1.00 0.00 93 HIS A C 18
ATOM 27651 O O . HIS A 1 93 ? 10.077 14.297 -31.917 1.00 0.00 93 HIS A O 18
ATOM 27666 N N . HIS A 1 94 ? 10.072 16.526 -31.660 1.00 0.00 94 HIS A N 18
ATOM 27667 C CA . HIS A 1 94 ? 8.895 16.732 -32.480 1.00 0.00 94 HIS A CA 18
ATOM 27668 C C . HIS A 1 94 ? 9.285 17.505 -33.733 1.00 0.00 94 HIS A C 18
ATOM 27669 O O . HIS A 1 94 ? 9.664 16.864 -34.734 1.00 0.00 94 HIS A O 18
ATOM 27685 N N . MET A 1 1 ? -4.081 18.725 -24.160 1.00 0.00 1 MET A N 19
ATOM 27686 C CA . MET A 1 1 ? -4.187 17.268 -23.919 1.00 0.00 1 MET A CA 19
ATOM 27687 C C . MET A 1 1 ? -5.595 16.906 -23.455 1.00 0.00 1 MET A C 19
ATOM 27688 O O . MET A 1 1 ? -6.238 17.681 -22.747 1.00 0.00 1 MET A O 19
ATOM 27704 N N . PRO A 1 2 ? -6.099 15.729 -23.861 1.00 0.00 2 PRO A N 19
ATOM 27705 C CA . PRO A 1 2 ? -7.416 15.239 -23.451 1.00 0.00 2 PRO A CA 19
ATOM 27706 C C . PRO A 1 2 ? -7.385 14.662 -22.040 1.00 0.00 2 PRO A C 19
ATOM 27707 O O . PRO A 1 2 ? -8.424 14.352 -21.453 1.00 0.00 2 PRO A O 19
ATOM 27718 N N . ASP A 1 3 ? -6.176 14.513 -21.513 1.00 0.00 3 ASP A N 19
ATOM 27719 C CA . ASP A 1 3 ? -5.966 14.010 -20.164 1.00 0.00 3 ASP A CA 19
ATOM 27720 C C . ASP A 1 3 ? -6.557 14.975 -19.144 1.00 0.00 3 ASP A C 19
ATOM 27721 O O . ASP A 1 3 ? -6.182 16.147 -19.110 1.00 0.00 3 ASP A O 19
ATOM 27730 N N . PRO A 1 4 ? -7.489 14.497 -18.305 1.00 0.00 4 PRO A N 19
ATOM 27731 C CA . PRO A 1 4 ? -8.159 15.335 -17.305 1.00 0.00 4 PRO A CA 19
ATOM 27732 C C . PRO A 1 4 ? -7.233 15.731 -16.155 1.00 0.00 4 PRO A C 19
ATOM 27733 O O . PRO A 1 4 ? -7.410 16.778 -15.531 1.00 0.00 4 PRO A O 19
ATOM 27744 N N . LEU A 1 5 ? -6.242 14.896 -15.883 1.00 0.00 5 LEU A N 19
ATOM 27745 C CA . LEU A 1 5 ? -5.334 15.135 -14.778 1.00 0.00 5 LEU A CA 19
ATOM 27746 C C . LEU A 1 5 ? -3.924 14.667 -15.139 1.00 0.00 5 LEU A C 19
ATOM 27747 O O . LEU A 1 5 ? -3.200 15.375 -15.835 1.00 0.00 5 LEU A O 19
ATOM 27763 N N . MET A 1 6 ? -3.557 13.471 -14.668 1.00 0.00 6 MET A N 19
ATOM 27764 C CA . MET A 1 6 ? -2.287 12.814 -15.014 1.00 0.00 6 MET A CA 19
ATOM 27765 C C . MET A 1 6 ? -1.065 13.513 -14.406 1.00 0.00 6 MET A C 19
ATOM 27766 O O . MET A 1 6 ? -0.235 12.870 -13.768 1.00 0.00 6 MET A O 19
ATOM 27780 N N . TYR A 1 7 ? -0.966 14.822 -14.584 1.00 0.00 7 TYR A N 19
ATOM 27781 C CA . TYR A 1 7 ? 0.215 15.573 -14.169 1.00 0.00 7 TYR A CA 19
ATOM 27782 C C . TYR A 1 7 ? 0.271 15.776 -12.654 1.00 0.00 7 TYR A C 19
ATOM 27783 O O . TYR A 1 7 ? 1.250 16.309 -12.128 1.00 0.00 7 TYR A O 19
ATOM 27801 N N . GLN A 1 8 ? -0.777 15.362 -11.955 1.00 0.00 8 GLN A N 19
ATOM 27802 C CA . GLN A 1 8 ? -0.777 15.406 -10.496 1.00 0.00 8 GLN A CA 19
ATOM 27803 C C . GLN A 1 8 ? -0.415 14.038 -9.927 1.00 0.00 8 GLN A C 19
ATOM 27804 O O . GLN A 1 8 ? -0.453 13.820 -8.714 1.00 0.00 8 GLN A O 19
ATOM 27818 N N . GLN A 1 9 ? -0.061 13.122 -10.818 1.00 0.00 9 GLN A N 19
ATOM 27819 C CA . GLN A 1 9 ? 0.302 11.769 -10.431 1.00 0.00 9 GLN A CA 19
ATOM 27820 C C . GLN A 1 9 ? 1.796 11.553 -10.615 1.00 0.00 9 GLN A C 19
ATOM 27821 O O . GLN A 1 9 ? 2.291 11.492 -11.742 1.00 0.00 9 GLN A O 19
ATOM 27835 N N . ASP A 1 10 ? 2.512 11.458 -9.508 1.00 0.00 10 ASP A N 19
ATOM 27836 C CA . ASP A 1 10 ? 3.953 11.250 -9.551 1.00 0.00 10 ASP A CA 19
ATOM 27837 C C . ASP A 1 10 ? 4.257 9.760 -9.620 1.00 0.00 10 ASP A C 19
ATOM 27838 O O . ASP A 1 10 ? 3.358 8.937 -9.473 1.00 0.00 10 ASP A O 19
ATOM 27847 N N . ASN A 1 11 ? 5.518 9.413 -9.841 1.00 0.00 11 ASN A N 19
ATOM 27848 C CA . ASN A 1 11 ? 5.876 8.019 -10.096 1.00 0.00 11 ASN A CA 19
ATOM 27849 C C . ASN A 1 11 ? 6.587 7.383 -8.902 1.00 0.00 11 ASN A C 19
ATOM 27850 O O . ASN A 1 11 ? 7.396 8.020 -8.224 1.00 0.00 11 ASN A O 19
ATOM 27861 N N . PHE A 1 12 ? 6.251 6.130 -8.647 1.00 0.00 12 PHE A N 19
ATOM 27862 C CA . PHE A 1 12 ? 6.843 5.370 -7.560 1.00 0.00 12 PHE A CA 19
ATOM 27863 C C . PHE A 1 12 ? 7.497 4.112 -8.112 1.00 0.00 12 PHE A C 19
ATOM 27864 O O . PHE A 1 12 ? 6.932 3.439 -8.980 1.00 0.00 12 PHE A O 19
ATOM 27881 N N . VAL A 1 13 ? 8.686 3.802 -7.623 1.00 0.00 13 VAL A N 19
ATOM 27882 C CA . VAL A 1 13 ? 9.373 2.587 -8.023 1.00 0.00 13 VAL A CA 19
ATOM 27883 C C . VAL A 1 13 ? 8.939 1.436 -7.124 1.00 0.00 13 VAL A C 19
ATOM 27884 O O . VAL A 1 13 ? 9.297 1.392 -5.944 1.00 0.00 13 VAL A O 19
ATOM 27897 N N . VAL A 1 14 ? 8.145 0.531 -7.680 1.00 0.00 14 VAL A N 19
ATOM 27898 C CA . VAL A 1 14 ? 7.620 -0.595 -6.923 1.00 0.00 14 VAL A CA 19
ATOM 27899 C C . VAL A 1 14 ? 8.587 -1.769 -6.951 1.00 0.00 14 VAL A C 19
ATOM 27900 O O . VAL A 1 14 ? 8.887 -2.329 -8.008 1.00 0.00 14 VAL A O 19
ATOM 27913 N N . LEU A 1 15 ? 9.067 -2.136 -5.779 1.00 0.00 15 LEU A N 19
ATOM 27914 C CA . LEU A 1 15 ? 10.016 -3.216 -5.646 1.00 0.00 15 LEU A CA 19
ATOM 27915 C C . LEU A 1 15 ? 9.362 -4.431 -5.010 1.00 0.00 15 LEU A C 19
ATOM 27916 O O . LEU A 1 15 ? 9.135 -4.471 -3.799 1.00 0.00 15 LEU A O 19
ATOM 27932 N N . GLU A 1 16 ? 9.031 -5.401 -5.839 1.00 0.00 16 GLU A N 19
ATOM 27933 C CA . GLU A 1 16 ? 8.578 -6.692 -5.361 1.00 0.00 16 GLU A CA 19
ATOM 27934 C C . GLU A 1 16 ? 9.797 -7.554 -5.059 1.00 0.00 16 GLU A C 19
ATOM 27935 O O . GLU A 1 16 ? 10.841 -7.399 -5.698 1.00 0.00 16 GLU A O 19
ATOM 27947 N N . THR A 1 17 ? 9.671 -8.440 -4.086 1.00 0.00 17 THR A N 19
ATOM 27948 C CA . THR A 1 17 ? 10.784 -9.273 -3.664 1.00 0.00 17 THR A CA 19
ATOM 27949 C C . THR A 1 17 ? 11.172 -10.253 -4.771 1.00 0.00 17 THR A C 19
ATOM 27950 O O . THR A 1 17 ? 12.352 -10.461 -5.047 1.00 0.00 17 THR A O 19
ATOM 27961 N N . ASN A 1 18 ? 10.165 -10.819 -5.424 1.00 0.00 18 ASN A N 19
ATOM 27962 C CA . ASN A 1 18 ? 10.396 -11.800 -6.480 1.00 0.00 18 ASN A CA 19
ATOM 27963 C C . ASN A 1 18 ? 10.871 -11.120 -7.760 1.00 0.00 18 ASN A C 19
ATOM 27964 O O . ASN A 1 18 ? 11.942 -11.441 -8.275 1.00 0.00 18 ASN A O 19
ATOM 27975 N N . GLN A 1 19 ? 10.089 -10.173 -8.266 1.00 0.00 19 GLN A N 19
ATOM 27976 C CA . GLN A 1 19 ? 10.451 -9.472 -9.491 1.00 0.00 19 GLN A CA 19
ATOM 27977 C C . GLN A 1 19 ? 10.119 -7.981 -9.376 1.00 0.00 19 GLN A C 19
ATOM 27978 O O . GLN A 1 19 ? 9.013 -7.610 -9.003 1.00 0.00 19 GLN A O 19
ATOM 27992 N N . PRO A 1 20 ? 11.084 -7.104 -9.665 1.00 0.00 20 PRO A N 19
ATOM 27993 C CA . PRO A 1 20 ? 10.864 -5.659 -9.604 1.00 0.00 20 PRO A CA 19
ATOM 27994 C C . PRO A 1 20 ? 9.976 -5.161 -10.744 1.00 0.00 20 PRO A C 19
ATOM 27995 O O . PRO A 1 20 ? 10.222 -5.462 -11.915 1.00 0.00 20 PRO A O 19
ATOM 28006 N N . GLU A 1 21 ? 8.950 -4.391 -10.402 1.00 0.00 21 GLU A N 19
ATOM 28007 C CA . GLU A 1 21 ? 8.007 -3.896 -11.394 1.00 0.00 21 GLU A CA 19
ATOM 28008 C C . GLU A 1 21 ? 8.470 -2.554 -11.957 1.00 0.00 21 GLU A C 19
ATOM 28009 O O . GLU A 1 21 ? 9.591 -2.112 -11.698 1.00 0.00 21 GLU A O 19
ATOM 28021 N N . GLN A 1 22 ? 7.607 -1.919 -12.735 1.00 0.00 22 GLN A N 19
ATOM 28022 C CA . GLN A 1 22 ? 7.930 -0.645 -13.360 1.00 0.00 22 GLN A CA 19
ATOM 28023 C C . GLN A 1 22 ? 7.664 0.507 -12.394 1.00 0.00 22 GLN A C 19
ATOM 28024 O O . GLN A 1 22 ? 7.342 0.292 -11.222 1.00 0.00 22 GLN A O 19
ATOM 28038 N N . PHE A 1 23 ? 7.807 1.726 -12.888 1.00 0.00 23 PHE A N 19
ATOM 28039 C CA . PHE A 1 23 ? 7.457 2.902 -12.114 1.00 0.00 23 PHE A CA 19
ATOM 28040 C C . PHE A 1 23 ? 6.064 3.386 -12.515 1.00 0.00 23 PHE A C 19
ATOM 28041 O O . PHE A 1 23 ? 5.826 3.769 -13.661 1.00 0.00 23 PHE A O 19
ATOM 28058 N N . LEU A 1 24 ? 5.142 3.335 -11.571 1.00 0.00 24 LEU A N 19
ATOM 28059 C CA . LEU A 1 24 ? 3.760 3.707 -11.832 1.00 0.00 24 LEU A CA 19
ATOM 28060 C C . LEU A 1 24 ? 3.372 4.926 -11.010 1.00 0.00 24 LEU A C 19
ATOM 28061 O O . LEU A 1 24 ? 4.087 5.313 -10.088 1.00 0.00 24 LEU A O 19
ATOM 28077 N N . THR A 1 25 ? 2.241 5.526 -11.350 1.00 0.00 25 THR A N 19
ATOM 28078 C CA . THR A 1 25 ? 1.826 6.778 -10.738 1.00 0.00 25 THR A CA 19
ATOM 28079 C C . THR A 1 25 ? 1.085 6.563 -9.422 1.00 0.00 25 THR A C 19
ATOM 28080 O O . THR A 1 25 ? 0.753 5.432 -9.056 1.00 0.00 25 THR A O 19
ATOM 28091 N N . THR A 1 26 ? 0.834 7.668 -8.725 1.00 0.00 26 THR A N 19
ATOM 28092 C CA . THR A 1 26 ? 0.134 7.670 -7.447 1.00 0.00 26 THR A CA 19
ATOM 28093 C C . THR A 1 26 ? -1.158 6.852 -7.502 1.00 0.00 26 THR A C 19
ATOM 28094 O O . THR A 1 26 ? -1.383 5.975 -6.670 1.00 0.00 26 THR A O 19
ATOM 28105 N N . ILE A 1 27 ? -1.992 7.135 -8.498 1.00 0.00 27 ILE A N 19
ATOM 28106 C CA . ILE A 1 27 ? -3.291 6.478 -8.634 1.00 0.00 27 ILE A CA 19
ATOM 28107 C C . ILE A 1 27 ? -3.132 4.979 -8.880 1.00 0.00 27 ILE A C 19
ATOM 28108 O O . ILE A 1 27 ? -3.865 4.167 -8.313 1.00 0.00 27 ILE A O 19
ATOM 28124 N N . GLU A 1 28 ? -2.157 4.620 -9.701 1.00 0.00 28 GLU A N 19
ATOM 28125 C CA . GLU A 1 28 ? -1.917 3.223 -10.034 1.00 0.00 28 GLU A CA 19
ATOM 28126 C C . GLU A 1 28 ? -1.391 2.464 -8.819 1.00 0.00 28 GLU A C 19
ATOM 28127 O O . GLU A 1 28 ? -1.824 1.344 -8.539 1.00 0.00 28 GLU A O 19
ATOM 28139 N N . LEU A 1 29 ? -0.465 3.085 -8.093 1.00 0.00 29 LEU A N 19
ATOM 28140 C CA . LEU A 1 29 ? 0.095 2.488 -6.885 1.00 0.00 29 LEU A CA 19
ATOM 28141 C C . LEU A 1 29 ? -0.980 2.324 -5.820 1.00 0.00 29 LEU A C 19
ATOM 28142 O O . LEU A 1 29 ? -1.005 1.327 -5.099 1.00 0.00 29 LEU A O 19
ATOM 28158 N N . LEU A 1 30 ? -1.866 3.308 -5.735 1.00 0.00 30 LEU A N 19
ATOM 28159 C CA . LEU A 1 30 ? -2.946 3.291 -4.762 1.00 0.00 30 LEU A CA 19
ATOM 28160 C C . LEU A 1 30 ? -3.802 2.038 -4.935 1.00 0.00 30 LEU A C 19
ATOM 28161 O O . LEU A 1 30 ? -4.021 1.296 -3.980 1.00 0.00 30 LEU A O 19
ATOM 28177 N N . GLU A 1 31 ? -4.257 1.793 -6.159 1.00 0.00 31 GLU A N 19
ATOM 28178 C CA . GLU A 1 31 ? -5.095 0.632 -6.439 1.00 0.00 31 GLU A CA 19
ATOM 28179 C C . GLU A 1 31 ? -4.306 -0.667 -6.273 1.00 0.00 31 GLU A C 19
ATOM 28180 O O . GLU A 1 31 ? -4.864 -1.697 -5.889 1.00 0.00 31 GLU A O 19
ATOM 28192 N N . LYS A 1 32 ? -3.007 -0.611 -6.559 1.00 0.00 32 LYS A N 19
ATOM 28193 C CA . LYS A 1 32 ? -2.126 -1.756 -6.345 1.00 0.00 32 LYS A CA 19
ATOM 28194 C C . LYS A 1 32 ? -2.072 -2.108 -4.861 1.00 0.00 32 LYS A C 19
ATOM 28195 O O . LYS A 1 32 ? -2.281 -3.260 -4.475 1.00 0.00 32 LYS A O 19
ATOM 28214 N N . LEU A 1 33 ? -1.809 -1.099 -4.034 1.00 0.00 33 LEU A N 19
ATOM 28215 C CA . LEU A 1 33 ? -1.757 -1.284 -2.590 1.00 0.00 33 LEU A CA 19
ATOM 28216 C C . LEU A 1 33 ? -3.112 -1.716 -2.048 1.00 0.00 33 LEU A C 19
ATOM 28217 O O . LEU A 1 33 ? -3.184 -2.561 -1.169 1.00 0.00 33 LEU A O 19
ATOM 28233 N N . LYS A 1 34 ? -4.182 -1.137 -2.585 1.00 0.00 34 LYS A N 19
ATOM 28234 C CA . LYS A 1 34 ? -5.537 -1.503 -2.176 1.00 0.00 34 LYS A CA 19
ATOM 28235 C C . LYS A 1 34 ? -5.793 -2.994 -2.386 1.00 0.00 34 LYS A C 19
ATOM 28236 O O . LYS A 1 34 ? -6.346 -3.660 -1.515 1.00 0.00 34 LYS A O 19
ATOM 28255 N N . GLY A 1 35 ? -5.365 -3.509 -3.533 1.00 0.00 35 GLY A N 19
ATOM 28256 C CA . GLY A 1 35 ? -5.549 -4.918 -3.832 1.00 0.00 35 GLY A CA 19
ATOM 28257 C C . GLY A 1 35 ? -4.790 -5.819 -2.876 1.00 0.00 35 GLY A C 19
ATOM 28258 O O . GLY A 1 35 ? -5.335 -6.795 -2.348 1.00 0.00 35 GLY A O 19
ATOM 28262 N N . GLU A 1 36 ? -3.533 -5.488 -2.637 1.00 0.00 36 GLU A N 19
ATOM 28263 C CA . GLU A 1 36 ? -2.712 -6.261 -1.721 1.00 0.00 36 GLU A CA 19
ATOM 28264 C C . GLU A 1 36 ? -3.208 -6.092 -0.288 1.00 0.00 36 GLU A C 19
ATOM 28265 O O . GLU A 1 36 ? -3.140 -7.014 0.514 1.00 0.00 36 GLU A O 19
ATOM 28277 N N . LEU A 1 37 ? -3.734 -4.916 0.016 1.00 0.00 37 LEU A N 19
ATOM 28278 C CA . LEU A 1 37 ? -4.232 -4.623 1.353 1.00 0.00 37 LEU A CA 19
ATOM 28279 C C . LEU A 1 37 ? -5.520 -5.390 1.631 1.00 0.00 37 LEU A C 19
ATOM 28280 O O . LEU A 1 37 ? -5.727 -5.886 2.735 1.00 0.00 37 LEU A O 19
ATOM 28296 N N . GLU A 1 38 ? -6.382 -5.502 0.623 1.00 0.00 38 GLU A N 19
ATOM 28297 C CA . GLU A 1 38 ? -7.628 -6.245 0.774 1.00 0.00 38 GLU A CA 19
ATOM 28298 C C . GLU A 1 38 ? -7.348 -7.748 0.771 1.00 0.00 38 GLU A C 19
ATOM 28299 O O . GLU A 1 38 ? -8.201 -8.550 1.149 1.00 0.00 38 GLU A O 19
ATOM 28311 N N . LYS A 1 39 ? -6.150 -8.125 0.334 1.00 0.00 39 LYS A N 19
ATOM 28312 C CA . LYS A 1 39 ? -5.709 -9.514 0.416 1.00 0.00 39 LYS A CA 19
ATOM 28313 C C . LYS A 1 39 ? -5.150 -9.813 1.817 1.00 0.00 39 LYS A C 19
ATOM 28314 O O . LYS A 1 39 ? -4.979 -10.973 2.199 1.00 0.00 39 LYS A O 19
ATOM 28333 N N . ILE A 1 40 ? -4.882 -8.756 2.579 1.00 0.00 40 ILE A N 19
ATOM 28334 C CA . ILE A 1 40 ? -4.381 -8.882 3.945 1.00 0.00 40 ILE A CA 19
ATOM 28335 C C . ILE A 1 40 ? -5.542 -8.861 4.944 1.00 0.00 40 ILE A C 19
ATOM 28336 O O . ILE A 1 40 ? -6.518 -8.127 4.765 1.00 0.00 40 ILE A O 19
ATOM 28352 N N . SER A 1 41 ? -5.439 -9.689 5.975 1.00 0.00 41 SER A N 19
ATOM 28353 C CA . SER A 1 41 ? -6.470 -9.797 6.997 1.00 0.00 41 SER A CA 19
ATOM 28354 C C . SER A 1 41 ? -6.482 -8.588 7.935 1.00 0.00 41 SER A C 19
ATOM 28355 O O . SER A 1 41 ? -5.456 -7.942 8.156 1.00 0.00 41 SER A O 19
ATOM 28363 N N . PHE A 1 42 ? -7.647 -8.305 8.506 1.00 0.00 42 PHE A N 19
ATOM 28364 C CA . PHE A 1 42 ? -7.824 -7.150 9.383 1.00 0.00 42 PHE A CA 19
ATOM 28365 C C . PHE A 1 42 ? -7.049 -7.329 10.683 1.00 0.00 42 PHE A C 19
ATOM 28366 O O . PHE A 1 42 ? -6.666 -6.360 11.337 1.00 0.00 42 PHE A O 19
ATOM 28383 N N . SER A 1 43 ? -6.817 -8.579 11.046 1.00 0.00 43 SER A N 19
ATOM 28384 C CA . SER A 1 43 ? -6.079 -8.906 12.253 1.00 0.00 43 SER A CA 19
ATOM 28385 C C . SER A 1 43 ? -4.574 -8.931 11.989 1.00 0.00 43 SER A C 19
ATOM 28386 O O . SER A 1 43 ? -3.781 -9.207 12.887 1.00 0.00 43 SER A O 19
ATOM 28394 N N . ASP A 1 44 ? -4.188 -8.644 10.753 1.00 0.00 44 ASP A N 19
ATOM 28395 C CA . ASP A 1 44 ? -2.781 -8.651 10.375 1.00 0.00 44 ASP A CA 19
ATOM 28396 C C . ASP A 1 44 ? -2.301 -7.257 10.004 1.00 0.00 44 ASP A C 19
ATOM 28397 O O . ASP A 1 44 ? -1.102 -6.976 10.034 1.00 0.00 44 ASP A O 19
ATOM 28406 N N . LEU A 1 45 ? -3.234 -6.382 9.652 1.00 0.00 45 LEU A N 19
ATOM 28407 C CA . LEU A 1 45 ? -2.883 -5.019 9.276 1.00 0.00 45 LEU A CA 19
ATOM 28408 C C . LEU A 1 45 ? -2.708 -4.133 10.513 1.00 0.00 45 LEU A C 19
ATOM 28409 O O . LEU A 1 45 ? -3.355 -4.349 11.541 1.00 0.00 45 LEU A O 19
ATOM 28425 N N . PRO A 1 46 ? -1.796 -3.146 10.425 1.00 0.00 46 PRO A N 19
ATOM 28426 C CA . PRO A 1 46 ? -1.482 -2.227 11.531 1.00 0.00 46 PRO A CA 19
ATOM 28427 C C . PRO A 1 46 ? -2.711 -1.516 12.099 1.00 0.00 46 PRO A C 19
ATOM 28428 O O . PRO A 1 46 ? -3.715 -1.329 11.408 1.00 0.00 46 PRO A O 19
ATOM 28439 N N . LEU A 1 47 ? -2.606 -1.107 13.358 1.00 0.00 47 LEU A N 19
ATOM 28440 C CA . LEU A 1 47 ? -3.700 -0.443 14.061 1.00 0.00 47 LEU A CA 19
ATOM 28441 C C . LEU A 1 47 ? -4.077 0.869 13.374 1.00 0.00 47 LEU A C 19
ATOM 28442 O O . LEU A 1 47 ? -5.238 1.283 13.400 1.00 0.00 47 LEU A O 19
ATOM 28458 N N . GLU A 1 48 ? -3.092 1.517 12.758 1.00 0.00 48 GLU A N 19
ATOM 28459 C CA . GLU A 1 48 ? -3.328 2.738 11.990 1.00 0.00 48 GLU A CA 19
ATOM 28460 C C . GLU A 1 48 ? -4.402 2.509 10.928 1.00 0.00 48 GLU A C 19
ATOM 28461 O O . GLU A 1 48 ? -5.285 3.343 10.720 1.00 0.00 48 GLU A O 19
ATOM 28473 N N . LEU A 1 49 ? -4.341 1.353 10.280 1.00 0.00 49 LEU A N 19
ATOM 28474 C CA . LEU A 1 49 ? -5.261 1.038 9.198 1.00 0.00 49 LEU A CA 19
ATOM 28475 C C . LEU A 1 49 ? -6.640 0.689 9.752 1.00 0.00 49 LEU A C 19
ATOM 28476 O O . LEU A 1 49 ? -7.630 0.689 9.027 1.00 0.00 49 LEU A O 19
ATOM 28492 N N . GLN A 1 50 ? -6.696 0.400 11.043 1.00 0.00 50 GLN A N 19
ATOM 28493 C CA . GLN A 1 50 ? -7.962 0.143 11.713 1.00 0.00 50 GLN A CA 19
ATOM 28494 C C . GLN A 1 50 ? -8.615 1.458 12.124 1.00 0.00 50 GLN A C 19
ATOM 28495 O O . GLN A 1 50 ? -9.823 1.527 12.358 1.00 0.00 50 GLN A O 19
ATOM 28509 N N . LYS A 1 51 ? -7.801 2.500 12.226 1.00 0.00 51 LYS A N 19
ATOM 28510 C CA . LYS A 1 51 ? -8.296 3.837 12.527 1.00 0.00 51 LYS A CA 19
ATOM 28511 C C . LYS A 1 51 ? -8.810 4.503 11.260 1.00 0.00 51 LYS A C 19
ATOM 28512 O O . LYS A 1 51 ? -9.676 5.378 11.305 1.00 0.00 51 LYS A O 19
ATOM 28531 N N . LEU A 1 52 ? -8.260 4.088 10.130 1.00 0.00 52 LEU A N 19
ATOM 28532 C CA . LEU A 1 52 ? -8.689 4.600 8.840 1.00 0.00 52 LEU A CA 19
ATOM 28533 C C . LEU A 1 52 ? -9.861 3.785 8.305 1.00 0.00 52 LEU A C 19
ATOM 28534 O O . LEU A 1 52 ? -9.696 2.653 7.856 1.00 0.00 52 LEU A O 19
ATOM 28550 N N . ASP A 1 53 ? -11.043 4.381 8.344 1.00 0.00 53 ASP A N 19
ATOM 28551 C CA . ASP A 1 53 ? -12.276 3.686 7.985 1.00 0.00 53 ASP A CA 19
ATOM 28552 C C . ASP A 1 53 ? -12.409 3.517 6.475 1.00 0.00 53 ASP A C 19
ATOM 28553 O O . ASP A 1 53 ? -13.326 2.850 5.998 1.00 0.00 53 ASP A O 19
ATOM 28562 N N . SER A 1 54 ? -11.496 4.117 5.729 1.00 0.00 54 SER A N 19
ATOM 28563 C CA . SER A 1 54 ? -11.519 4.025 4.280 1.00 0.00 54 SER A CA 19
ATOM 28564 C C . SER A 1 54 ? -10.317 3.232 3.773 1.00 0.00 54 SER A C 19
ATOM 28565 O O . SER A 1 54 ? -9.172 3.568 4.079 1.00 0.00 54 SER A O 19
ATOM 28573 N N . LEU A 1 55 ? -10.588 2.180 3.007 1.00 0.00 55 LEU A N 19
ATOM 28574 C CA . LEU A 1 55 ? -9.538 1.329 2.445 1.00 0.00 55 LEU A CA 19
ATOM 28575 C C . LEU A 1 55 ? -8.522 2.139 1.617 1.00 0.00 55 LEU A C 19
ATOM 28576 O O . LEU A 1 55 ? -7.314 1.987 1.809 1.00 0.00 55 LEU A O 19
ATOM 28592 N N . PRO A 1 56 ? -8.975 3.005 0.677 1.00 0.00 56 PRO A N 19
ATOM 28593 C CA . PRO A 1 56 ? -8.064 3.861 -0.094 1.00 0.00 56 PRO A CA 19
ATOM 28594 C C . PRO A 1 56 ? -7.203 4.754 0.801 1.00 0.00 56 PRO A C 19
ATOM 28595 O O . PRO A 1 56 ? -6.025 4.970 0.520 1.00 0.00 56 PRO A O 19
ATOM 28606 N N . ALA A 1 57 ? -7.787 5.252 1.889 1.00 0.00 57 ALA A N 19
ATOM 28607 C CA . ALA A 1 57 ? -7.066 6.119 2.817 1.00 0.00 57 ALA A CA 19
ATOM 28608 C C . ALA A 1 57 ? -5.949 5.352 3.518 1.00 0.00 57 ALA A C 19
ATOM 28609 O O . ALA A 1 57 ? -4.888 5.904 3.806 1.00 0.00 57 ALA A O 19
ATOM 28616 N N . GLN A 1 58 ? -6.199 4.076 3.786 1.00 0.00 58 GLN A N 19
ATOM 28617 C CA . GLN A 1 58 ? -5.197 3.205 4.391 1.00 0.00 58 GLN A CA 19
ATOM 28618 C C . GLN A 1 58 ? -3.972 3.108 3.489 1.00 0.00 58 GLN A C 19
ATOM 28619 O O . GLN A 1 58 ? -2.837 3.335 3.926 1.00 0.00 58 GLN A O 19
ATOM 28633 N N . ALA A 1 59 ? -4.216 2.792 2.223 1.00 0.00 59 ALA A N 19
ATOM 28634 C CA . ALA A 1 59 ? -3.150 2.677 1.239 1.00 0.00 59 ALA A CA 19
ATOM 28635 C C . ALA A 1 59 ? -2.486 4.027 0.988 1.00 0.00 59 ALA A C 19
ATOM 28636 O O . ALA A 1 59 ? -1.283 4.100 0.735 1.00 0.00 59 ALA A O 19
ATOM 28643 N N . GLN A 1 60 ? -3.270 5.094 1.073 1.00 0.00 60 GLN A N 19
ATOM 28644 C CA . GLN A 1 60 ? -2.750 6.441 0.884 1.00 0.00 60 GLN A CA 19
ATOM 28645 C C . GLN A 1 60 ? -1.772 6.778 2.008 1.00 0.00 60 GLN A C 19
ATOM 28646 O O . GLN A 1 60 ? -0.698 7.322 1.763 1.00 0.00 60 GLN A O 19
ATOM 28660 N N . HIS A 1 61 ? -2.145 6.422 3.236 1.00 0.00 61 HIS A N 19
ATOM 28661 C CA . HIS A 1 61 ? -1.279 6.621 4.397 1.00 0.00 61 HIS A CA 19
ATOM 28662 C C . HIS A 1 61 ? 0.067 5.938 4.172 1.00 0.00 61 HIS A C 19
ATOM 28663 O O . HIS A 1 61 ? 1.116 6.450 4.572 1.00 0.00 61 HIS A O 19
ATOM 28678 N N . LEU A 1 62 ? 0.021 4.769 3.544 1.00 0.00 62 LEU A N 19
ATOM 28679 C CA . LEU A 1 62 ? 1.230 4.054 3.170 1.00 0.00 62 LEU A CA 19
ATOM 28680 C C . LEU A 1 62 ? 2.062 4.900 2.210 1.00 0.00 62 LEU A C 19
ATOM 28681 O O . LEU A 1 62 ? 3.207 5.253 2.508 1.00 0.00 62 LEU A O 19
ATOM 28697 N N . ILE A 1 63 ? 1.458 5.251 1.079 1.00 0.00 63 ILE A N 19
ATOM 28698 C CA . ILE A 1 63 ? 2.108 6.077 0.064 1.00 0.00 63 ILE A CA 19
ATOM 28699 C C . ILE A 1 63 ? 2.726 7.334 0.682 1.00 0.00 63 ILE A C 19
ATOM 28700 O O . ILE A 1 63 ? 3.847 7.720 0.344 1.00 0.00 63 ILE A O 19
ATOM 28716 N N . ASP A 1 64 ? 1.994 7.941 1.607 1.00 0.00 64 ASP A N 19
ATOM 28717 C CA . ASP A 1 64 ? 2.402 9.193 2.226 1.00 0.00 64 ASP A CA 19
ATOM 28718 C C . ASP A 1 64 ? 3.642 9.043 3.105 1.00 0.00 64 ASP A C 19
ATOM 28719 O O . ASP A 1 64 ? 4.664 9.683 2.849 1.00 0.00 64 ASP A O 19
ATOM 28728 N N . THR A 1 65 ? 3.571 8.202 4.131 1.00 0.00 65 THR A N 19
ATOM 28729 C CA . THR A 1 65 ? 4.619 8.203 5.143 1.00 0.00 65 THR A CA 19
ATOM 28730 C C . THR A 1 65 ? 5.127 6.802 5.523 1.00 0.00 65 THR A C 19
ATOM 28731 O O . THR A 1 65 ? 6.253 6.668 6.012 1.00 0.00 65 THR A O 19
ATOM 28742 N N . SER A 1 66 ? 4.342 5.754 5.295 1.00 0.00 66 SER A N 19
ATOM 28743 C CA . SER A 1 66 ? 4.726 4.435 5.792 1.00 0.00 66 SER A CA 19
ATOM 28744 C C . SER A 1 66 ? 4.850 3.425 4.656 1.00 0.00 66 SER A C 19
ATOM 28745 O O . SER A 1 66 ? 3.893 3.179 3.933 1.00 0.00 66 SER A O 19
ATOM 28753 N N . CYS A 1 67 ? 6.004 2.791 4.530 1.00 0.00 67 CYS A N 19
ATOM 28754 C CA . CYS A 1 67 ? 6.215 1.869 3.429 1.00 0.00 67 CYS A CA 19
ATOM 28755 C C . CYS A 1 67 ? 6.680 0.504 3.925 1.00 0.00 67 CYS A C 19
ATOM 28756 O O . CYS A 1 67 ? 7.844 0.320 4.290 1.00 0.00 67 CYS A O 19
ATOM 28764 N N . GLU A 1 68 ? 5.740 -0.431 3.953 1.00 0.00 68 GLU A N 19
ATOM 28765 C CA . GLU A 1 68 ? 6.008 -1.829 4.253 1.00 0.00 68 GLU A CA 19
ATOM 28766 C C . GLU A 1 68 ? 4.730 -2.627 4.048 1.00 0.00 68 GLU A C 19
ATOM 28767 O O . GLU A 1 68 ? 3.648 -2.169 4.416 1.00 0.00 68 GLU A O 19
ATOM 28779 N N . LEU A 1 69 ? 4.839 -3.800 3.448 1.00 0.00 69 LEU A N 19
ATOM 28780 C CA . LEU A 1 69 ? 3.667 -4.621 3.205 1.00 0.00 69 LEU A CA 19
ATOM 28781 C C . LEU A 1 69 ? 4.057 -6.075 2.983 1.00 0.00 69 LEU A C 19
ATOM 28782 O O . LEU A 1 69 ? 4.692 -6.414 1.984 1.00 0.00 69 LEU A O 19
ATOM 28798 N N . ASP A 1 70 ? 3.696 -6.919 3.938 1.00 0.00 70 ASP A N 19
ATOM 28799 C CA . ASP A 1 70 ? 3.889 -8.357 3.808 1.00 0.00 70 ASP A CA 19
ATOM 28800 C C . ASP A 1 70 ? 2.791 -8.937 2.930 1.00 0.00 70 ASP A C 19
ATOM 28801 O O . ASP A 1 70 ? 1.643 -9.071 3.353 1.00 0.00 70 ASP A O 19
ATOM 28810 N N . VAL A 1 71 ? 3.143 -9.260 1.701 1.00 0.00 71 VAL A N 19
ATOM 28811 C CA . VAL A 1 71 ? 2.159 -9.708 0.733 1.00 0.00 71 VAL A CA 19
ATOM 28812 C C . VAL A 1 71 ? 2.171 -11.224 0.585 1.00 0.00 71 VAL A C 19
ATOM 28813 O O . VAL A 1 71 ? 1.686 -11.764 -0.409 1.00 0.00 71 VAL A O 19
ATOM 28826 N N . GLY A 1 72 ? 2.718 -11.910 1.582 1.00 0.00 72 GLY A N 19
ATOM 28827 C CA . GLY A 1 72 ? 2.636 -13.355 1.609 1.00 0.00 72 GLY A CA 19
ATOM 28828 C C . GLY A 1 72 ? 3.980 -14.038 1.494 1.00 0.00 72 GLY A C 19
ATOM 28829 O O . GLY A 1 72 ? 4.847 -13.597 0.741 1.00 0.00 72 GLY A O 19
ATOM 28833 N N . ALA A 1 73 ? 4.147 -15.113 2.261 1.00 0.00 73 ALA A N 19
ATOM 28834 C CA . ALA A 1 73 ? 5.333 -15.967 2.195 1.00 0.00 73 ALA A CA 19
ATOM 28835 C C . ALA A 1 73 ? 6.616 -15.224 2.568 1.00 0.00 73 ALA A C 19
ATOM 28836 O O . ALA A 1 73 ? 7.720 -15.697 2.284 1.00 0.00 73 ALA A O 19
ATOM 28843 N N . GLY A 1 74 ? 6.471 -14.072 3.208 1.00 0.00 74 GLY A N 19
ATOM 28844 C CA . GLY A 1 74 ? 7.627 -13.336 3.684 1.00 0.00 74 GLY A CA 19
ATOM 28845 C C . GLY A 1 74 ? 8.181 -12.366 2.661 1.00 0.00 74 GLY A C 19
ATOM 28846 O O . GLY A 1 74 ? 9.226 -11.753 2.888 1.00 0.00 74 GLY A O 19
ATOM 28850 N N . LYS A 1 75 ? 7.507 -12.221 1.532 1.00 0.00 75 LYS A N 19
ATOM 28851 C CA . LYS A 1 75 ? 7.944 -11.255 0.540 1.00 0.00 75 LYS A CA 19
ATOM 28852 C C . LYS A 1 75 ? 7.251 -9.922 0.790 1.00 0.00 75 LYS A C 19
ATOM 28853 O O . LYS A 1 75 ? 6.088 -9.880 1.201 1.00 0.00 75 LYS A O 19
ATOM 28872 N N . TYR A 1 76 ? 7.966 -8.838 0.558 1.00 0.00 76 TYR A N 19
ATOM 28873 C CA . TYR A 1 76 ? 7.447 -7.516 0.853 1.00 0.00 76 TYR A CA 19
ATOM 28874 C C . TYR A 1 76 ? 7.299 -6.695 -0.413 1.00 0.00 76 TYR A C 19
ATOM 28875 O O . TYR A 1 76 ? 8.205 -6.653 -1.249 1.00 0.00 76 TYR A O 19
ATOM 28893 N N . LEU A 1 77 ? 6.154 -6.047 -0.543 1.00 0.00 77 LEU A N 19
ATOM 28894 C CA . LEU A 1 77 ? 5.927 -5.111 -1.625 1.00 0.00 77 LEU A CA 19
ATOM 28895 C C . LEU A 1 77 ? 6.424 -3.743 -1.180 1.00 0.00 77 LEU A C 19
ATOM 28896 O O . LEU A 1 77 ? 5.878 -3.142 -0.254 1.00 0.00 77 LEU A O 19
ATOM 28912 N N . GLN A 1 78 ? 7.479 -3.271 -1.815 1.00 0.00 78 GLN A N 19
ATOM 28913 C CA . GLN A 1 78 ? 8.132 -2.043 -1.397 1.00 0.00 78 GLN A CA 19
ATOM 28914 C C . GLN A 1 78 ? 8.007 -0.983 -2.474 1.00 0.00 78 GLN A C 19
ATOM 28915 O O . GLN A 1 78 ? 7.791 -1.305 -3.640 1.00 0.00 78 GLN A O 19
ATOM 28929 N N . TRP A 1 79 ? 8.132 0.277 -2.088 1.00 0.00 79 TRP A N 19
ATOM 28930 C CA . TRP A 1 79 ? 8.052 1.370 -3.042 1.00 0.00 79 TRP A CA 19
ATOM 28931 C C . TRP A 1 79 ? 8.688 2.630 -2.466 1.00 0.00 79 TRP A C 19
ATOM 28932 O O . TRP A 1 79 ? 8.678 2.841 -1.251 1.00 0.00 79 TRP A O 19
ATOM 28953 N N . TYR A 1 80 ? 9.276 3.433 -3.336 1.00 0.00 80 TYR A N 19
ATOM 28954 C CA . TYR A 1 80 ? 9.750 4.755 -2.956 1.00 0.00 80 TYR A CA 19
ATOM 28955 C C . TYR A 1 80 ? 9.476 5.748 -4.078 1.00 0.00 80 TYR A C 19
ATOM 28956 O O . TYR A 1 80 ? 9.485 5.387 -5.260 1.00 0.00 80 TYR A O 19
ATOM 28974 N N . ALA A 1 81 ? 9.213 6.990 -3.701 1.00 0.00 81 ALA A N 19
ATOM 28975 C CA . ALA A 1 81 ? 8.878 8.025 -4.664 1.00 0.00 81 ALA A CA 19
ATOM 28976 C C . ALA A 1 81 ? 10.131 8.692 -5.207 1.00 0.00 81 ALA A C 19
ATOM 28977 O O . ALA A 1 81 ? 10.857 9.360 -4.469 1.00 0.00 81 ALA A O 19
ATOM 28984 N N . VAL A 1 82 ? 10.388 8.509 -6.492 1.00 0.00 82 VAL A N 19
ATOM 28985 C CA . VAL A 1 82 ? 11.499 9.188 -7.131 1.00 0.00 82 VAL A CA 19
ATOM 28986 C C . VAL A 1 82 ? 11.019 10.489 -7.760 1.00 0.00 82 VAL A C 19
ATOM 28987 O O . VAL A 1 82 ? 10.394 10.498 -8.821 1.00 0.00 82 VAL A O 19
ATOM 29000 N N . ARG A 1 83 ? 11.306 11.588 -7.088 1.00 0.00 83 ARG A N 19
ATOM 29001 C CA . ARG A 1 83 ? 10.871 12.894 -7.542 1.00 0.00 83 ARG A CA 19
ATOM 29002 C C . ARG A 1 83 ? 12.076 13.755 -7.862 1.00 0.00 83 ARG A C 19
ATOM 29003 O O . ARG A 1 83 ? 13.198 13.428 -7.471 1.00 0.00 83 ARG A O 19
ATOM 29024 N N . LEU A 1 84 ? 11.849 14.837 -8.587 1.00 0.00 84 LEU A N 19
ATOM 29025 C CA . LEU A 1 84 ? 12.929 15.722 -8.993 1.00 0.00 84 LEU A CA 19
ATOM 29026 C C . LEU A 1 84 ? 13.436 16.526 -7.796 1.00 0.00 84 LEU A C 19
ATOM 29027 O O . LEU A 1 84 ? 12.989 17.651 -7.553 1.00 0.00 84 LEU A O 19
ATOM 29043 N N . GLU A 1 85 ? 14.336 15.900 -7.036 1.00 0.00 85 GLU A N 19
ATOM 29044 C CA . GLU A 1 85 ? 15.009 16.523 -5.896 1.00 0.00 85 GLU A CA 19
ATOM 29045 C C . GLU A 1 85 ? 14.073 16.776 -4.717 1.00 0.00 85 GLU A C 19
ATOM 29046 O O . GLU A 1 85 ? 12.890 17.080 -4.876 1.00 0.00 85 GLU A O 19
ATOM 29058 N N . LYS A 1 86 ? 14.626 16.614 -3.523 1.00 0.00 86 LYS A N 19
ATOM 29059 C CA . LYS A 1 86 ? 13.895 16.852 -2.289 1.00 0.00 86 LYS A CA 19
ATOM 29060 C C . LYS A 1 86 ? 13.631 18.343 -2.116 1.00 0.00 86 LYS A C 19
ATOM 29061 O O . LYS A 1 86 ? 14.546 19.120 -1.842 1.00 0.00 86 LYS A O 19
ATOM 29080 N N . LEU A 1 87 ? 12.381 18.734 -2.302 1.00 0.00 87 LEU A N 19
ATOM 29081 C CA . LEU A 1 87 ? 12.003 20.140 -2.233 1.00 0.00 87 LEU A CA 19
ATOM 29082 C C . LEU A 1 87 ? 11.614 20.535 -0.813 1.00 0.00 87 LEU A C 19
ATOM 29083 O O . LEU A 1 87 ? 11.634 21.716 -0.462 1.00 0.00 87 LEU A O 19
ATOM 29099 N N . GLU A 1 88 ? 11.258 19.549 0.001 1.00 0.00 88 GLU A N 19
ATOM 29100 C CA . GLU A 1 88 ? 10.951 19.809 1.398 1.00 0.00 88 GLU A CA 19
ATOM 29101 C C . GLU A 1 88 ? 12.238 19.867 2.211 1.00 0.00 88 GLU A C 19
ATOM 29102 O O . GLU A 1 88 ? 12.807 20.942 2.390 1.00 0.00 88 GLU A O 19
ATOM 29114 N N . HIS A 1 89 ? 12.692 18.715 2.696 1.00 0.00 89 HIS A N 19
ATOM 29115 C CA . HIS A 1 89 ? 13.989 18.595 3.363 1.00 0.00 89 HIS A CA 19
ATOM 29116 C C . HIS A 1 89 ? 14.062 19.472 4.619 1.00 0.00 89 HIS A C 19
ATOM 29117 O O . HIS A 1 89 ? 15.141 19.763 5.128 1.00 0.00 89 HIS A O 19
ATOM 29132 N N . HIS A 1 90 ? 12.905 19.882 5.125 1.00 0.00 90 HIS A N 19
ATOM 29133 C CA . HIS A 1 90 ? 12.842 20.709 6.329 1.00 0.00 90 HIS A CA 19
ATOM 29134 C C . HIS A 1 90 ? 11.692 20.243 7.215 1.00 0.00 90 HIS A C 19
ATOM 29135 O O . HIS A 1 90 ? 10.668 19.789 6.712 1.00 0.00 90 HIS A O 19
ATOM 29150 N N . HIS A 1 91 ? 11.855 20.355 8.525 1.00 0.00 91 HIS A N 19
ATOM 29151 C CA . HIS A 1 91 ? 10.796 19.975 9.454 1.00 0.00 91 HIS A CA 19
ATOM 29152 C C . HIS A 1 91 ? 9.901 21.164 9.774 1.00 0.00 91 HIS A C 19
ATOM 29153 O O . HIS A 1 91 ? 8.693 21.010 9.949 1.00 0.00 91 HIS A O 19
ATOM 29168 N N . HIS A 1 92 ? 10.507 22.344 9.856 1.00 0.00 92 HIS A N 19
ATOM 29169 C CA . HIS A 1 92 ? 9.773 23.574 10.135 1.00 0.00 92 HIS A CA 19
ATOM 29170 C C . HIS A 1 92 ? 8.728 23.845 9.057 1.00 0.00 92 HIS A C 19
ATOM 29171 O O . HIS A 1 92 ? 7.572 24.122 9.363 1.00 0.00 92 HIS A O 19
ATOM 29186 N N . HIS A 1 93 ? 9.137 23.756 7.803 1.00 0.00 93 HIS A N 19
ATOM 29187 C CA . HIS A 1 93 ? 8.245 24.067 6.693 1.00 0.00 93 HIS A CA 19
ATOM 29188 C C . HIS A 1 93 ? 7.674 22.803 6.063 1.00 0.00 93 HIS A C 19
ATOM 29189 O O . HIS A 1 93 ? 6.478 22.733 5.784 1.00 0.00 93 HIS A O 19
ATOM 29204 N N . HIS A 1 94 ? 8.541 21.811 5.859 1.00 0.00 94 HIS A N 19
ATOM 29205 C CA . HIS A 1 94 ? 8.222 20.643 5.042 1.00 0.00 94 HIS A CA 19
ATOM 29206 C C . HIS A 1 94 ? 7.868 21.111 3.631 1.00 0.00 94 HIS A C 19
ATOM 29207 O O . HIS A 1 94 ? 8.735 21.744 2.995 1.00 0.00 94 HIS A O 19
ATOM 29223 N N . MET A 1 1 ? -11.759 15.897 0.130 1.00 0.00 1 MET A N 20
ATOM 29224 C CA . MET A 1 1 ? -11.135 16.241 -1.169 1.00 0.00 1 MET A CA 20
ATOM 29225 C C . MET A 1 1 ? -11.782 15.436 -2.291 1.00 0.00 1 MET A C 20
ATOM 29226 O O . MET A 1 1 ? -11.353 14.322 -2.589 1.00 0.00 1 MET A O 20
ATOM 29242 N N . PRO A 1 2 ? -12.839 15.975 -2.917 1.00 0.00 2 PRO A N 20
ATOM 29243 C CA . PRO A 1 2 ? -13.562 15.298 -3.987 1.00 0.00 2 PRO A CA 20
ATOM 29244 C C . PRO A 1 2 ? -12.994 15.589 -5.377 1.00 0.00 2 PRO A C 20
ATOM 29245 O O . PRO A 1 2 ? -13.413 14.985 -6.365 1.00 0.00 2 PRO A O 20
ATOM 29256 N N . ASP A 1 3 ? -12.049 16.517 -5.462 1.00 0.00 3 ASP A N 20
ATOM 29257 C CA . ASP A 1 3 ? -11.485 16.894 -6.753 1.00 0.00 3 ASP A CA 20
ATOM 29258 C C . ASP A 1 3 ? -9.960 16.919 -6.698 1.00 0.00 3 ASP A C 20
ATOM 29259 O O . ASP A 1 3 ? -9.373 17.670 -5.921 1.00 0.00 3 ASP A O 20
ATOM 29268 N N . PRO A 1 4 ? -9.301 16.081 -7.514 1.00 0.00 4 PRO A N 20
ATOM 29269 C CA . PRO A 1 4 ? -7.835 15.970 -7.534 1.00 0.00 4 PRO A CA 20
ATOM 29270 C C . PRO A 1 4 ? -7.149 17.159 -8.213 1.00 0.00 4 PRO A C 20
ATOM 29271 O O . PRO A 1 4 ? -7.803 18.111 -8.636 1.00 0.00 4 PRO A O 20
ATOM 29282 N N . LEU A 1 5 ? -5.826 17.093 -8.308 1.00 0.00 5 LEU A N 20
ATOM 29283 C CA . LEU A 1 5 ? -5.034 18.163 -8.910 1.00 0.00 5 LEU A CA 20
ATOM 29284 C C . LEU A 1 5 ? -5.021 18.049 -10.437 1.00 0.00 5 LEU A C 20
ATOM 29285 O O . LEU A 1 5 ? -5.613 17.131 -11.006 1.00 0.00 5 LEU A O 20
ATOM 29301 N N . MET A 1 6 ? -4.318 18.973 -11.091 1.00 0.00 6 MET A N 20
ATOM 29302 C CA . MET A 1 6 ? -4.254 19.016 -12.555 1.00 0.00 6 MET A CA 20
ATOM 29303 C C . MET A 1 6 ? -3.204 18.043 -13.106 1.00 0.00 6 MET A C 20
ATOM 29304 O O . MET A 1 6 ? -2.481 18.359 -14.051 1.00 0.00 6 MET A O 20
ATOM 29318 N N . TYR A 1 7 ? -3.157 16.852 -12.517 1.00 0.00 7 TYR A N 20
ATOM 29319 C CA . TYR A 1 7 ? -2.273 15.771 -12.960 1.00 0.00 7 TYR A CA 20
ATOM 29320 C C . TYR A 1 7 ? -0.797 16.103 -12.754 1.00 0.00 7 TYR A C 20
ATOM 29321 O O . TYR A 1 7 ? -0.149 16.721 -13.599 1.00 0.00 7 TYR A O 20
ATOM 29339 N N . GLN A 1 8 ? -0.295 15.689 -11.604 1.00 0.00 8 GLN A N 20
ATOM 29340 C CA . GLN A 1 8 ? 1.130 15.754 -11.284 1.00 0.00 8 GLN A CA 20
ATOM 29341 C C . GLN A 1 8 ? 1.484 14.596 -10.363 1.00 0.00 8 GLN A C 20
ATOM 29342 O O . GLN A 1 8 ? 2.290 14.736 -9.443 1.00 0.00 8 GLN A O 20
ATOM 29356 N N . GLN A 1 9 ? 0.858 13.455 -10.629 1.00 0.00 9 GLN A N 20
ATOM 29357 C CA . GLN A 1 9 ? 1.038 12.250 -9.826 1.00 0.00 9 GLN A CA 20
ATOM 29358 C C . GLN A 1 9 ? 2.501 11.813 -9.812 1.00 0.00 9 GLN A C 20
ATOM 29359 O O . GLN A 1 9 ? 3.121 11.666 -10.866 1.00 0.00 9 GLN A O 20
ATOM 29373 N N . ASP A 1 10 ? 3.046 11.622 -8.617 1.00 0.00 10 ASP A N 20
ATOM 29374 C CA . ASP A 1 10 ? 4.439 11.209 -8.456 1.00 0.00 10 ASP A CA 20
ATOM 29375 C C . ASP A 1 10 ? 4.643 9.793 -8.971 1.00 0.00 10 ASP A C 20
ATOM 29376 O O . ASP A 1 10 ? 3.703 8.995 -9.018 1.00 0.00 10 ASP A O 20
ATOM 29385 N N . ASN A 1 11 ? 5.870 9.481 -9.355 1.00 0.00 11 ASN A N 20
ATOM 29386 C CA . ASN A 1 11 ? 6.203 8.140 -9.806 1.00 0.00 11 ASN A CA 20
ATOM 29387 C C . ASN A 1 11 ? 7.026 7.418 -8.754 1.00 0.00 11 ASN A C 20
ATOM 29388 O O . ASN A 1 11 ? 8.079 7.899 -8.328 1.00 0.00 11 ASN A O 20
ATOM 29399 N N . PHE A 1 12 ? 6.533 6.268 -8.334 1.00 0.00 12 PHE A N 20
ATOM 29400 C CA . PHE A 1 12 ? 7.191 5.470 -7.317 1.00 0.00 12 PHE A CA 20
ATOM 29401 C C . PHE A 1 12 ? 7.685 4.167 -7.921 1.00 0.00 12 PHE A C 20
ATOM 29402 O O . PHE A 1 12 ? 6.956 3.506 -8.662 1.00 0.00 12 PHE A O 20
ATOM 29419 N N . VAL A 1 13 ? 8.917 3.799 -7.618 1.00 0.00 13 VAL A N 20
ATOM 29420 C CA . VAL A 1 13 ? 9.437 2.517 -8.055 1.00 0.00 13 VAL A CA 20
ATOM 29421 C C . VAL A 1 13 ? 9.110 1.461 -7.015 1.00 0.00 13 VAL A C 20
ATOM 29422 O O . VAL A 1 13 ? 9.678 1.457 -5.918 1.00 0.00 13 VAL A O 20
ATOM 29435 N N . VAL A 1 14 ? 8.168 0.600 -7.346 1.00 0.00 14 VAL A N 20
ATOM 29436 C CA . VAL A 1 14 ? 7.767 -0.467 -6.453 1.00 0.00 14 VAL A CA 20
ATOM 29437 C C . VAL A 1 14 ? 8.571 -1.725 -6.753 1.00 0.00 14 VAL A C 20
ATOM 29438 O O . VAL A 1 14 ? 8.473 -2.292 -7.840 1.00 0.00 14 VAL A O 20
ATOM 29451 N N . LEU A 1 15 ? 9.377 -2.143 -5.794 1.00 0.00 15 LEU A N 20
ATOM 29452 C CA . LEU A 1 15 ? 10.226 -3.308 -5.971 1.00 0.00 15 LEU A CA 20
ATOM 29453 C C . LEU A 1 15 ? 9.505 -4.560 -5.502 1.00 0.00 15 LEU A C 20
ATOM 29454 O O . LEU A 1 15 ? 9.336 -4.783 -4.302 1.00 0.00 15 LEU A O 20
ATOM 29470 N N . GLU A 1 16 ? 9.058 -5.359 -6.455 1.00 0.00 16 GLU A N 20
ATOM 29471 C CA . GLU A 1 16 ? 8.333 -6.573 -6.148 1.00 0.00 16 GLU A CA 20
ATOM 29472 C C . GLU A 1 16 ? 9.201 -7.791 -6.456 1.00 0.00 16 GLU A C 20
ATOM 29473 O O . GLU A 1 16 ? 10.152 -7.709 -7.235 1.00 0.00 16 GLU A O 20
ATOM 29485 N N . THR A 1 17 ? 8.867 -8.913 -5.842 1.00 0.00 17 THR A N 20
ATOM 29486 C CA . THR A 1 17 ? 9.692 -10.113 -5.905 1.00 0.00 17 THR A CA 20
ATOM 29487 C C . THR A 1 17 ? 9.363 -10.995 -7.122 1.00 0.00 17 THR A C 20
ATOM 29488 O O . THR A 1 17 ? 10.102 -11.930 -7.447 1.00 0.00 17 THR A O 20
ATOM 29499 N N . ASN A 1 18 ? 8.273 -10.693 -7.806 1.00 0.00 18 ASN A N 20
ATOM 29500 C CA . ASN A 1 18 ? 7.820 -11.541 -8.905 1.00 0.00 18 ASN A CA 20
ATOM 29501 C C . ASN A 1 18 ? 8.577 -11.246 -10.194 1.00 0.00 18 ASN A C 20
ATOM 29502 O O . ASN A 1 18 ? 9.398 -12.053 -10.632 1.00 0.00 18 ASN A O 20
ATOM 29513 N N . GLN A 1 19 ? 8.313 -10.096 -10.792 1.00 0.00 19 GLN A N 20
ATOM 29514 C CA . GLN A 1 19 ? 8.948 -9.722 -12.048 1.00 0.00 19 GLN A CA 20
ATOM 29515 C C . GLN A 1 19 ? 9.423 -8.277 -12.002 1.00 0.00 19 GLN A C 20
ATOM 29516 O O . GLN A 1 19 ? 8.891 -7.469 -11.242 1.00 0.00 19 GLN A O 20
ATOM 29530 N N . PRO A 1 20 ? 10.446 -7.935 -12.802 1.00 0.00 20 PRO A N 20
ATOM 29531 C CA . PRO A 1 20 ? 10.913 -6.557 -12.921 1.00 0.00 20 PRO A CA 20
ATOM 29532 C C . PRO A 1 20 ? 9.832 -5.662 -13.510 1.00 0.00 20 PRO A C 20
ATOM 29533 O O . PRO A 1 20 ? 9.261 -5.969 -14.562 1.00 0.00 20 PRO A O 20
ATOM 29544 N N . GLU A 1 21 ? 9.546 -4.567 -12.828 1.00 0.00 21 GLU A N 20
ATOM 29545 C CA . GLU A 1 21 ? 8.520 -3.640 -13.271 1.00 0.00 21 GLU A CA 20
ATOM 29546 C C . GLU A 1 21 ? 9.030 -2.208 -13.198 1.00 0.00 21 GLU A C 20
ATOM 29547 O O . GLU A 1 21 ? 10.084 -1.944 -12.615 1.00 0.00 21 GLU A O 20
ATOM 29559 N N . GLN A 1 22 ? 8.289 -1.290 -13.794 1.00 0.00 22 GLN A N 20
ATOM 29560 C CA . GLN A 1 22 ? 8.732 0.089 -13.902 1.00 0.00 22 GLN A CA 20
ATOM 29561 C C . GLN A 1 22 ? 8.049 0.959 -12.858 1.00 0.00 22 GLN A C 20
ATOM 29562 O O . GLN A 1 22 ? 7.152 0.507 -12.148 1.00 0.00 22 GLN A O 20
ATOM 29576 N N . PHE A 1 23 ? 8.485 2.208 -12.773 1.00 0.00 23 PHE A N 20
ATOM 29577 C CA . PHE A 1 23 ? 7.906 3.164 -11.842 1.00 0.00 23 PHE A CA 20
ATOM 29578 C C . PHE A 1 23 ? 6.454 3.451 -12.201 1.00 0.00 23 PHE A C 20
ATOM 29579 O O . PHE A 1 23 ? 6.130 3.728 -13.355 1.00 0.00 23 PHE A O 20
ATOM 29596 N N . LEU A 1 24 ? 5.587 3.370 -11.209 1.00 0.00 24 LEU A N 20
ATOM 29597 C CA . LEU A 1 24 ? 4.163 3.592 -11.410 1.00 0.00 24 LEU A CA 20
ATOM 29598 C C . LEU A 1 24 ? 3.712 4.830 -10.648 1.00 0.00 24 LEU A C 20
ATOM 29599 O O . LEU A 1 24 ? 4.434 5.333 -9.788 1.00 0.00 24 LEU A O 20
ATOM 29615 N N . THR A 1 25 ? 2.527 5.327 -10.972 1.00 0.00 25 THR A N 20
ATOM 29616 C CA . THR A 1 25 ? 2.039 6.566 -10.388 1.00 0.00 25 THR A CA 20
ATOM 29617 C C . THR A 1 25 ? 1.412 6.324 -9.018 1.00 0.00 25 THR A C 20
ATOM 29618 O O . THR A 1 25 ? 1.210 5.177 -8.612 1.00 0.00 25 THR A O 20
ATOM 29629 N N . THR A 1 26 ? 1.114 7.412 -8.316 1.00 0.00 26 THR A N 20
ATOM 29630 C CA . THR A 1 26 ? 0.471 7.356 -7.010 1.00 0.00 26 THR A CA 20
ATOM 29631 C C . THR A 1 26 ? -0.802 6.502 -7.042 1.00 0.00 26 THR A C 20
ATOM 29632 O O . THR A 1 26 ? -1.041 5.692 -6.144 1.00 0.00 26 THR A O 20
ATOM 29643 N N . ILE A 1 27 ? -1.600 6.672 -8.094 1.00 0.00 27 ILE A N 20
ATOM 29644 C CA . ILE A 1 27 ? -2.857 5.941 -8.237 1.00 0.00 27 ILE A CA 20
ATOM 29645 C C . ILE A 1 27 ? -2.610 4.440 -8.377 1.00 0.00 27 ILE A C 20
ATOM 29646 O O . ILE A 1 27 ? -3.279 3.630 -7.736 1.00 0.00 27 ILE A O 20
ATOM 29662 N N . GLU A 1 28 ? -1.631 4.078 -9.198 1.00 0.00 28 GLU A N 20
ATOM 29663 C CA . GLU A 1 28 ? -1.317 2.675 -9.440 1.00 0.00 28 GLU A CA 20
ATOM 29664 C C . GLU A 1 28 ? -0.776 2.028 -8.170 1.00 0.00 28 GLU A C 20
ATOM 29665 O O . GLU A 1 28 ? -1.084 0.872 -7.865 1.00 0.00 28 GLU A O 20
ATOM 29677 N N . LEU A 1 29 ? 0.023 2.788 -7.431 1.00 0.00 29 LEU A N 20
ATOM 29678 C CA . LEU A 1 29 ? 0.558 2.329 -6.156 1.00 0.00 29 LEU A CA 20
ATOM 29679 C C . LEU A 1 29 ? -0.576 2.078 -5.169 1.00 0.00 29 LEU A C 20
ATOM 29680 O O . LEU A 1 29 ? -0.573 1.083 -4.444 1.00 0.00 29 LEU A O 20
ATOM 29696 N N . LEU A 1 30 ? -1.551 2.985 -5.164 1.00 0.00 30 LEU A N 20
ATOM 29697 C CA . LEU A 1 30 ? -2.741 2.838 -4.339 1.00 0.00 30 LEU A CA 20
ATOM 29698 C C . LEU A 1 30 ? -3.416 1.498 -4.590 1.00 0.00 30 LEU A C 20
ATOM 29699 O O . LEU A 1 30 ? -3.691 0.752 -3.656 1.00 0.00 30 LEU A O 20
ATOM 29715 N N . GLU A 1 31 ? -3.650 1.192 -5.858 1.00 0.00 31 GLU A N 20
ATOM 29716 C CA . GLU A 1 31 ? -4.357 -0.026 -6.234 1.00 0.00 31 GLU A CA 20
ATOM 29717 C C . GLU A 1 31 ? -3.578 -1.271 -5.814 1.00 0.00 31 GLU A C 20
ATOM 29718 O O . GLU A 1 31 ? -4.167 -2.245 -5.349 1.00 0.00 31 GLU A O 20
ATOM 29730 N N . LYS A 1 32 ? -2.256 -1.235 -5.959 1.00 0.00 32 LYS A N 20
ATOM 29731 C CA . LYS A 1 32 ? -1.426 -2.345 -5.507 1.00 0.00 32 LYS A CA 20
ATOM 29732 C C . LYS A 1 32 ? -1.531 -2.522 -3.996 1.00 0.00 32 LYS A C 20
ATOM 29733 O O . LYS A 1 32 ? -1.750 -3.629 -3.507 1.00 0.00 32 LYS A O 20
ATOM 29752 N N . LEU A 1 33 ? -1.377 -1.423 -3.265 1.00 0.00 33 LEU A N 20
ATOM 29753 C CA . LEU A 1 33 ? -1.464 -1.452 -1.809 1.00 0.00 33 LEU A CA 20
ATOM 29754 C C . LEU A 1 33 ? -2.842 -1.917 -1.360 1.00 0.00 33 LEU A C 20
ATOM 29755 O O . LEU A 1 33 ? -2.956 -2.793 -0.514 1.00 0.00 33 LEU A O 20
ATOM 29771 N N . LYS A 1 34 ? -3.879 -1.337 -1.954 1.00 0.00 34 LYS A N 20
ATOM 29772 C CA . LYS A 1 34 ? -5.259 -1.658 -1.606 1.00 0.00 34 LYS A CA 20
ATOM 29773 C C . LYS A 1 34 ? -5.568 -3.137 -1.834 1.00 0.00 34 LYS A C 20
ATOM 29774 O O . LYS A 1 34 ? -6.207 -3.770 -0.998 1.00 0.00 34 LYS A O 20
ATOM 29793 N N . GLY A 1 35 ? -5.096 -3.684 -2.949 1.00 0.00 35 GLY A N 20
ATOM 29794 C CA . GLY A 1 35 ? -5.337 -5.087 -3.250 1.00 0.00 35 GLY A CA 20
ATOM 29795 C C . GLY A 1 35 ? -4.734 -6.017 -2.213 1.00 0.00 35 GLY A C 20
ATOM 29796 O O . GLY A 1 35 ? -5.418 -6.889 -1.664 1.00 0.00 35 GLY A O 20
ATOM 29800 N N . GLU A 1 36 ? -3.458 -5.817 -1.920 1.00 0.00 36 GLU A N 20
ATOM 29801 C CA . GLU A 1 36 ? -2.773 -6.652 -0.948 1.00 0.00 36 GLU A CA 20
ATOM 29802 C C . GLU A 1 36 ? -3.320 -6.390 0.451 1.00 0.00 36 GLU A C 20
ATOM 29803 O O . GLU A 1 36 ? -3.440 -7.302 1.261 1.00 0.00 36 GLU A O 20
ATOM 29815 N N . LEU A 1 37 ? -3.669 -5.140 0.715 1.00 0.00 37 LEU A N 20
ATOM 29816 C CA . LEU A 1 37 ? -4.162 -4.734 2.024 1.00 0.00 37 LEU A CA 20
ATOM 29817 C C . LEU A 1 37 ? -5.521 -5.359 2.329 1.00 0.00 37 LEU A C 20
ATOM 29818 O O . LEU A 1 37 ? -5.774 -5.781 3.456 1.00 0.00 37 LEU A O 20
ATOM 29834 N N . GLU A 1 38 ? -6.391 -5.437 1.325 1.00 0.00 38 GLU A N 20
ATOM 29835 C CA . GLU A 1 38 ? -7.716 -6.008 1.532 1.00 0.00 38 GLU A CA 20
ATOM 29836 C C . GLU A 1 38 ? -7.639 -7.521 1.702 1.00 0.00 38 GLU A C 20
ATOM 29837 O O . GLU A 1 38 ? -8.476 -8.116 2.381 1.00 0.00 38 GLU A O 20
ATOM 29849 N N . LYS A 1 39 ? -6.632 -8.150 1.096 1.00 0.00 39 LYS A N 20
ATOM 29850 C CA . LYS A 1 39 ? -6.440 -9.586 1.274 1.00 0.00 39 LYS A CA 20
ATOM 29851 C C . LYS A 1 39 ? -5.573 -9.872 2.502 1.00 0.00 39 LYS A C 20
ATOM 29852 O O . LYS A 1 39 ? -5.246 -11.026 2.791 1.00 0.00 39 LYS A O 20
ATOM 29871 N N . ILE A 1 40 ? -5.206 -8.812 3.215 1.00 0.00 40 ILE A N 20
ATOM 29872 C CA . ILE A 1 40 ? -4.508 -8.931 4.491 1.00 0.00 40 ILE A CA 20
ATOM 29873 C C . ILE A 1 40 ? -5.540 -8.904 5.628 1.00 0.00 40 ILE A C 20
ATOM 29874 O O . ILE A 1 40 ? -6.559 -8.216 5.526 1.00 0.00 40 ILE A O 20
ATOM 29890 N N . SER A 1 41 ? -5.292 -9.671 6.688 1.00 0.00 41 SER A N 20
ATOM 29891 C CA . SER A 1 41 ? -6.216 -9.744 7.817 1.00 0.00 41 SER A CA 20
ATOM 29892 C C . SER A 1 41 ? -6.333 -8.384 8.511 1.00 0.00 41 SER A C 20
ATOM 29893 O O . SER A 1 41 ? -5.367 -7.622 8.578 1.00 0.00 41 SER A O 20
ATOM 29901 N N . PHE A 1 42 ? -7.513 -8.098 9.050 1.00 0.00 42 PHE A N 20
ATOM 29902 C CA . PHE A 1 42 ? -7.802 -6.795 9.643 1.00 0.00 42 PHE A CA 20
ATOM 29903 C C . PHE A 1 42 ? -7.013 -6.578 10.931 1.00 0.00 42 PHE A C 20
ATOM 29904 O O . PHE A 1 42 ? -6.821 -5.442 11.365 1.00 0.00 42 PHE A O 20
ATOM 29921 N N . SER A 1 43 ? -6.578 -7.666 11.545 1.00 0.00 43 SER A N 20
ATOM 29922 C CA . SER A 1 43 ? -5.744 -7.587 12.736 1.00 0.00 43 SER A CA 20
ATOM 29923 C C . SER A 1 43 ? -4.265 -7.700 12.370 1.00 0.00 43 SER A C 20
ATOM 29924 O O . SER A 1 43 ? -3.385 -7.541 13.217 1.00 0.00 43 SER A O 20
ATOM 29932 N N . ASP A 1 44 ? -4.001 -7.970 11.096 1.00 0.00 44 ASP A N 20
ATOM 29933 C CA . ASP A 1 44 ? -2.636 -8.129 10.602 1.00 0.00 44 ASP A CA 20
ATOM 29934 C C . ASP A 1 44 ? -2.097 -6.790 10.107 1.00 0.00 44 ASP A C 20
ATOM 29935 O O . ASP A 1 44 ? -0.887 -6.556 10.094 1.00 0.00 44 ASP A O 20
ATOM 29944 N N . LEU A 1 45 ? -3.011 -5.908 9.718 1.00 0.00 45 LEU A N 20
ATOM 29945 C CA . LEU A 1 45 ? -2.650 -4.570 9.268 1.00 0.00 45 LEU A CA 20
ATOM 29946 C C . LEU A 1 45 ? -2.592 -3.597 10.450 1.00 0.00 45 LEU A C 20
ATOM 29947 O O . LEU A 1 45 ? -3.285 -3.786 11.452 1.00 0.00 45 LEU A O 20
ATOM 29963 N N . PRO A 1 46 ? -1.750 -2.550 10.346 1.00 0.00 46 PRO A N 20
ATOM 29964 C CA . PRO A 1 46 ? -1.545 -1.565 11.420 1.00 0.00 46 PRO A CA 20
ATOM 29965 C C . PRO A 1 46 ? -2.838 -0.895 11.892 1.00 0.00 46 PRO A C 20
ATOM 29966 O O . PRO A 1 46 ? -3.816 -0.796 11.145 1.00 0.00 46 PRO A O 20
ATOM 29977 N N . LEU A 1 47 ? -2.812 -0.410 13.132 1.00 0.00 47 LEU A N 20
ATOM 29978 C CA . LEU A 1 47 ? -3.970 0.220 13.764 1.00 0.00 47 LEU A CA 20
ATOM 29979 C C . LEU A 1 47 ? -4.430 1.445 12.977 1.00 0.00 47 LEU A C 20
ATOM 29980 O O . LEU A 1 47 ? -5.613 1.777 12.969 1.00 0.00 47 LEU A O 20
ATOM 29996 N N . GLU A 1 48 ? -3.486 2.106 12.318 1.00 0.00 48 GLU A N 20
ATOM 29997 C CA . GLU A 1 48 ? -3.792 3.246 11.455 1.00 0.00 48 GLU A CA 20
ATOM 29998 C C . GLU A 1 48 ? -4.871 2.875 10.442 1.00 0.00 48 GLU A C 20
ATOM 29999 O O . GLU A 1 48 ? -5.846 3.606 10.243 1.00 0.00 48 GLU A O 20
ATOM 30011 N N . LEU A 1 49 ? -4.704 1.710 9.838 1.00 0.00 49 LEU A N 20
ATOM 30012 C CA . LEU A 1 49 ? -5.592 1.256 8.780 1.00 0.00 49 LEU A CA 20
ATOM 30013 C C . LEU A 1 49 ? -6.862 0.667 9.381 1.00 0.00 49 LEU A C 20
ATOM 30014 O O . LEU A 1 49 ? -7.855 0.460 8.692 1.00 0.00 49 LEU A O 20
ATOM 30030 N N . GLN A 1 50 ? -6.817 0.404 10.680 1.00 0.00 50 GLN A N 20
ATOM 30031 C CA . GLN A 1 50 ? -7.980 -0.082 11.406 1.00 0.00 50 GLN A CA 20
ATOM 30032 C C . GLN A 1 50 ? -8.897 1.083 11.753 1.00 0.00 50 GLN A C 20
ATOM 30033 O O . GLN A 1 50 ? -10.110 0.917 11.892 1.00 0.00 50 GLN A O 20
ATOM 30047 N N . LYS A 1 51 ? -8.308 2.267 11.889 1.00 0.00 51 LYS A N 20
ATOM 30048 C CA . LYS A 1 51 ? -9.074 3.471 12.177 1.00 0.00 51 LYS A CA 20
ATOM 30049 C C . LYS A 1 51 ? -9.740 3.978 10.906 1.00 0.00 51 LYS A C 20
ATOM 30050 O O . LYS A 1 51 ? -10.865 4.485 10.937 1.00 0.00 51 LYS A O 20
ATOM 30069 N N . LEU A 1 52 ? -9.042 3.825 9.789 1.00 0.00 52 LEU A N 20
ATOM 30070 C CA . LEU A 1 52 ? -9.547 4.284 8.505 1.00 0.00 52 LEU A CA 20
ATOM 30071 C C . LEU A 1 52 ? -10.585 3.321 7.950 1.00 0.00 52 LEU A C 20
ATOM 30072 O O . LEU A 1 52 ? -10.269 2.188 7.585 1.00 0.00 52 LEU A O 20
ATOM 30088 N N . ASP A 1 53 ? -11.823 3.791 7.885 1.00 0.00 53 ASP A N 20
ATOM 30089 C CA . ASP A 1 53 ? -12.941 2.982 7.402 1.00 0.00 53 ASP A CA 20
ATOM 30090 C C . ASP A 1 53 ? -12.713 2.517 5.973 1.00 0.00 53 ASP A C 20
ATOM 30091 O O . ASP A 1 53 ? -12.953 1.357 5.636 1.00 0.00 53 ASP A O 20
ATOM 30100 N N . SER A 1 54 ? -12.233 3.424 5.144 1.00 0.00 54 SER A N 20
ATOM 30101 C CA . SER A 1 54 ? -12.168 3.186 3.717 1.00 0.00 54 SER A CA 20
ATOM 30102 C C . SER A 1 54 ? -10.790 2.684 3.295 1.00 0.00 54 SER A C 20
ATOM 30103 O O . SER A 1 54 ? -9.769 3.306 3.594 1.00 0.00 54 SER A O 20
ATOM 30111 N N . LEU A 1 55 ? -10.784 1.547 2.602 1.00 0.00 55 LEU A N 20
ATOM 30112 C CA . LEU A 1 55 ? -9.558 0.929 2.095 1.00 0.00 55 LEU A CA 20
ATOM 30113 C C . LEU A 1 55 ? -8.696 1.914 1.279 1.00 0.00 55 LEU A C 20
ATOM 30114 O O . LEU A 1 55 ? -7.484 1.982 1.492 1.00 0.00 55 LEU A O 20
ATOM 30130 N N . PRO A 1 56 ? -9.285 2.685 0.325 1.00 0.00 56 PRO A N 20
ATOM 30131 C CA . PRO A 1 56 ? -8.540 3.697 -0.438 1.00 0.00 56 PRO A CA 20
ATOM 30132 C C . PRO A 1 56 ? -7.797 4.683 0.463 1.00 0.00 56 PRO A C 20
ATOM 30133 O O . PRO A 1 56 ? -6.689 5.114 0.143 1.00 0.00 56 PRO A O 20
ATOM 30144 N N . ALA A 1 57 ? -8.401 5.016 1.598 1.00 0.00 57 ALA A N 20
ATOM 30145 C CA . ALA A 1 57 ? -7.801 5.948 2.543 1.00 0.00 57 ALA A CA 20
ATOM 30146 C C . ALA A 1 57 ? -6.644 5.291 3.288 1.00 0.00 57 ALA A C 20
ATOM 30147 O O . ALA A 1 57 ? -5.638 5.935 3.582 1.00 0.00 57 ALA A O 20
ATOM 30154 N N . GLN A 1 58 ? -6.796 4.001 3.582 1.00 0.00 58 GLN A N 20
ATOM 30155 C CA . GLN A 1 58 ? -5.758 3.238 4.270 1.00 0.00 58 GLN A CA 20
ATOM 30156 C C . GLN A 1 58 ? -4.453 3.271 3.479 1.00 0.00 58 GLN A C 20
ATOM 30157 O O . GLN A 1 58 ? -3.410 3.686 3.994 1.00 0.00 58 GLN A O 20
ATOM 30171 N N . ALA A 1 59 ? -4.527 2.870 2.216 1.00 0.00 59 ALA A N 20
ATOM 30172 C CA . ALA A 1 59 ? -3.355 2.843 1.349 1.00 0.00 59 ALA A CA 20
ATOM 30173 C C . ALA A 1 59 ? -2.842 4.256 1.074 1.00 0.00 59 ALA A C 20
ATOM 30174 O O . ALA A 1 59 ? -1.649 4.463 0.855 1.00 0.00 59 ALA A O 20
ATOM 30181 N N . GLN A 1 60 ? -3.746 5.230 1.098 1.00 0.00 60 GLN A N 20
ATOM 30182 C CA . GLN A 1 60 ? -3.373 6.619 0.868 1.00 0.00 60 GLN A CA 20
ATOM 30183 C C . GLN A 1 60 ? -2.525 7.138 2.026 1.00 0.00 60 GLN A C 20
ATOM 30184 O O . GLN A 1 60 ? -1.543 7.850 1.816 1.00 0.00 60 GLN A O 20
ATOM 30198 N N . HIS A 1 61 ? -2.899 6.764 3.247 1.00 0.00 61 HIS A N 20
ATOM 30199 C CA . HIS A 1 61 ? -2.146 7.160 4.431 1.00 0.00 61 HIS A CA 20
ATOM 30200 C C . HIS A 1 61 ? -0.788 6.466 4.456 1.00 0.00 61 HIS A C 20
ATOM 30201 O O . HIS A 1 61 ? 0.167 6.984 5.032 1.00 0.00 61 HIS A O 20
ATOM 30216 N N . LEU A 1 62 ? -0.704 5.300 3.828 1.00 0.00 62 LEU A N 20
ATOM 30217 C CA . LEU A 1 62 ? 0.570 4.607 3.685 1.00 0.00 62 LEU A CA 20
ATOM 30218 C C . LEU A 1 62 ? 1.556 5.475 2.914 1.00 0.00 62 LEU A C 20
ATOM 30219 O O . LEU A 1 62 ? 2.659 5.743 3.386 1.00 0.00 62 LEU A O 20
ATOM 30235 N N . ILE A 1 63 ? 1.133 5.925 1.737 1.00 0.00 63 ILE A N 20
ATOM 30236 C CA . ILE A 1 63 ? 1.946 6.807 0.904 1.00 0.00 63 ILE A CA 20
ATOM 30237 C C . ILE A 1 63 ? 2.169 8.143 1.610 1.00 0.00 63 ILE A C 20
ATOM 30238 O O . ILE A 1 63 ? 3.223 8.770 1.476 1.00 0.00 63 ILE A O 20
ATOM 30254 N N . ASP A 1 64 ? 1.163 8.560 2.366 1.00 0.00 64 ASP A N 20
ATOM 30255 C CA . ASP A 1 64 ? 1.211 9.794 3.140 1.00 0.00 64 ASP A CA 20
ATOM 30256 C C . ASP A 1 64 ? 2.416 9.809 4.082 1.00 0.00 64 ASP A C 20
ATOM 30257 O O . ASP A 1 64 ? 3.159 10.793 4.141 1.00 0.00 64 ASP A O 20
ATOM 30266 N N . THR A 1 65 ? 2.618 8.718 4.809 1.00 0.00 65 THR A N 20
ATOM 30267 C CA . THR A 1 65 ? 3.772 8.602 5.687 1.00 0.00 65 THR A CA 20
ATOM 30268 C C . THR A 1 65 ? 4.811 7.633 5.119 1.00 0.00 65 THR A C 20
ATOM 30269 O O . THR A 1 65 ? 5.816 8.058 4.543 1.00 0.00 65 THR A O 20
ATOM 30280 N N . SER A 1 66 ? 4.521 6.339 5.246 1.00 0.00 66 SER A N 20
ATOM 30281 C CA . SER A 1 66 ? 5.445 5.258 4.912 1.00 0.00 66 SER A CA 20
ATOM 30282 C C . SER A 1 66 ? 4.966 3.976 5.576 1.00 0.00 66 SER A C 20
ATOM 30283 O O . SER A 1 66 ? 4.151 4.029 6.499 1.00 0.00 66 SER A O 20
ATOM 30291 N N . CYS A 1 67 ? 5.470 2.837 5.119 1.00 0.00 67 CYS A N 20
ATOM 30292 C CA . CYS A 1 67 ? 5.138 1.561 5.732 1.00 0.00 67 CYS A CA 20
ATOM 30293 C C . CYS A 1 67 ? 6.005 0.447 5.164 1.00 0.00 67 CYS A C 20
ATOM 30294 O O . CYS A 1 67 ? 6.357 0.458 3.984 1.00 0.00 67 CYS A O 20
ATOM 30302 N N . GLU A 1 68 ? 6.363 -0.493 6.018 1.00 0.00 68 GLU A N 20
ATOM 30303 C CA . GLU A 1 68 ? 7.021 -1.710 5.588 1.00 0.00 68 GLU A CA 20
ATOM 30304 C C . GLU A 1 68 ? 5.993 -2.831 5.644 1.00 0.00 68 GLU A C 20
ATOM 30305 O O . GLU A 1 68 ? 5.485 -3.162 6.716 1.00 0.00 68 GLU A O 20
ATOM 30317 N N . LEU A 1 69 ? 5.675 -3.406 4.499 1.00 0.00 69 LEU A N 20
ATOM 30318 C CA . LEU A 1 69 ? 4.543 -4.314 4.413 1.00 0.00 69 LEU A CA 20
ATOM 30319 C C . LEU A 1 69 ? 4.946 -5.662 3.833 1.00 0.00 69 LEU A C 20
ATOM 30320 O O . LEU A 1 69 ? 5.514 -5.736 2.738 1.00 0.00 69 LEU A O 20
ATOM 30336 N N . ASP A 1 70 ? 4.665 -6.722 4.575 1.00 0.00 70 ASP A N 20
ATOM 30337 C CA . ASP A 1 70 ? 4.777 -8.066 4.036 1.00 0.00 70 ASP A CA 20
ATOM 30338 C C . ASP A 1 70 ? 3.481 -8.413 3.335 1.00 0.00 70 ASP A C 20
ATOM 30339 O O . ASP A 1 70 ? 2.412 -8.406 3.947 1.00 0.00 70 ASP A O 20
ATOM 30348 N N . VAL A 1 71 ? 3.571 -8.689 2.052 1.00 0.00 71 VAL A N 20
ATOM 30349 C CA . VAL A 1 71 ? 2.390 -8.960 1.261 1.00 0.00 71 VAL A CA 20
ATOM 30350 C C . VAL A 1 71 ? 2.280 -10.442 0.942 1.00 0.00 71 VAL A C 20
ATOM 30351 O O . VAL A 1 71 ? 1.459 -10.854 0.125 1.00 0.00 71 VAL A O 20
ATOM 30364 N N . GLY A 1 72 ? 3.111 -11.243 1.597 1.00 0.00 72 GLY A N 20
ATOM 30365 C CA . GLY A 1 72 ? 3.035 -12.681 1.448 1.00 0.00 72 GLY A CA 20
ATOM 30366 C C . GLY A 1 72 ? 3.406 -13.152 0.057 1.00 0.00 72 GLY A C 20
ATOM 30367 O O . GLY A 1 72 ? 3.966 -12.389 -0.734 1.00 0.00 72 GLY A O 20
ATOM 30371 N N . ALA A 1 73 ? 3.099 -14.417 -0.231 1.00 0.00 73 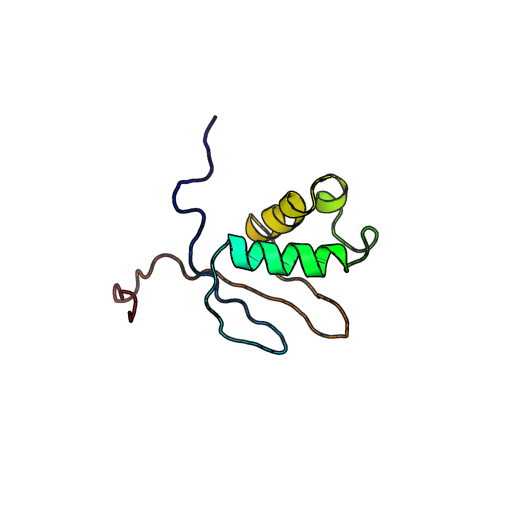ALA A N 20
ATOM 30372 C CA . ALA A 1 73 ? 3.391 -15.033 -1.527 1.00 0.00 73 ALA A CA 20
ATOM 30373 C C . ALA A 1 73 ? 4.893 -15.087 -1.791 1.00 0.00 73 ALA A C 20
ATOM 30374 O O . ALA A 1 73 ? 5.330 -15.295 -2.928 1.00 0.00 73 ALA A O 20
ATOM 30381 N N . GLY A 1 74 ? 5.675 -14.928 -0.731 1.00 0.00 74 GLY A N 20
ATOM 30382 C CA . GLY A 1 74 ? 7.117 -14.925 -0.862 1.00 0.00 74 GLY A CA 20
ATOM 30383 C C . GLY A 1 74 ? 7.629 -13.681 -1.555 1.00 0.00 74 GLY A C 20
ATOM 30384 O O . GLY A 1 74 ? 8.695 -13.704 -2.172 1.00 0.00 74 GLY A O 20
ATOM 30388 N N . LYS A 1 75 ? 6.870 -12.598 -1.466 1.00 0.00 75 LYS A N 20
ATOM 30389 C CA . LYS A 1 75 ? 7.258 -11.349 -2.092 1.00 0.00 75 LYS A CA 20
ATOM 30390 C C . LYS A 1 75 ? 7.126 -10.198 -1.109 1.00 0.00 75 LYS A C 20
ATOM 30391 O O . LYS A 1 75 ? 6.307 -10.244 -0.192 1.00 0.00 75 LYS A O 20
ATOM 30410 N N . TYR A 1 76 ? 7.935 -9.177 -1.301 1.00 0.00 76 TYR A N 20
ATOM 30411 C CA . TYR A 1 76 ? 7.849 -7.984 -0.483 1.00 0.00 76 TYR A CA 20
ATOM 30412 C C . TYR A 1 76 ? 7.324 -6.832 -1.321 1.00 0.00 76 TYR A C 20
ATOM 30413 O O . TYR A 1 76 ? 7.384 -6.872 -2.553 1.00 0.00 76 TYR A O 20
ATOM 30431 N N . LEU A 1 77 ? 6.800 -5.815 -0.660 1.00 0.00 77 LEU A N 20
ATOM 30432 C CA . LEU A 1 77 ? 6.249 -4.671 -1.354 1.00 0.00 77 LEU A CA 20
ATOM 30433 C C . LEU A 1 77 ? 6.763 -3.385 -0.723 1.00 0.00 77 LEU A C 20
ATOM 30434 O O . LEU A 1 77 ? 6.442 -3.073 0.425 1.00 0.00 77 LEU A O 20
ATOM 30450 N N . GLN A 1 78 ? 7.578 -2.657 -1.461 1.00 0.00 78 GLN A N 20
ATOM 30451 C CA . GLN A 1 78 ? 8.093 -1.384 -0.991 1.00 0.00 78 GLN A CA 20
ATOM 30452 C C . GLN A 1 78 ? 8.061 -0.371 -2.121 1.00 0.00 78 GLN A C 20
ATOM 30453 O O . GLN A 1 78 ? 8.191 -0.734 -3.292 1.00 0.00 78 GLN A O 20
ATOM 30467 N N . TRP A 1 79 ? 7.879 0.887 -1.769 1.00 0.00 79 TRP A N 20
ATOM 30468 C CA . TRP A 1 79 ? 7.805 1.947 -2.755 1.00 0.00 79 TRP A CA 20
ATOM 30469 C C . TRP A 1 79 ? 8.741 3.088 -2.380 1.00 0.00 79 TRP A C 20
ATOM 30470 O O . TRP A 1 79 ? 8.860 3.446 -1.208 1.00 0.00 79 TRP A O 20
ATOM 30491 N N . TYR A 1 80 ? 9.431 3.630 -3.370 1.00 0.00 80 TYR A N 20
ATOM 30492 C CA . TYR A 1 80 ? 10.232 4.824 -3.169 1.00 0.00 80 TYR A CA 20
ATOM 30493 C C . TYR A 1 80 ? 10.054 5.765 -4.353 1.00 0.00 80 TYR A C 20
ATOM 30494 O O . TYR A 1 80 ? 10.011 5.329 -5.506 1.00 0.00 80 TYR A O 20
ATOM 30512 N N . ALA A 1 81 ? 9.922 7.049 -4.061 1.00 0.00 81 ALA A N 20
ATOM 30513 C CA . ALA A 1 81 ? 9.644 8.041 -5.085 1.00 0.00 81 ALA A CA 20
ATOM 30514 C C . ALA A 1 81 ? 10.892 8.372 -5.885 1.00 0.00 81 ALA A C 20
ATOM 30515 O O . ALA A 1 81 ? 11.957 8.634 -5.320 1.00 0.00 81 ALA A O 20
ATOM 30522 N N . VAL A 1 82 ? 10.757 8.350 -7.198 1.00 0.00 82 VAL A N 20
ATOM 30523 C CA . VAL A 1 82 ? 11.846 8.735 -8.073 1.00 0.00 82 VAL A CA 20
ATOM 30524 C C . VAL A 1 82 ? 11.522 10.042 -8.779 1.00 0.00 82 VAL A C 20
ATOM 30525 O O . VAL A 1 82 ? 10.713 10.089 -9.709 1.00 0.00 82 VAL A O 20
ATOM 30538 N N . ARG A 1 83 ? 12.140 11.107 -8.305 1.00 0.00 83 ARG A N 20
ATOM 30539 C CA . ARG A 1 83 ? 11.949 12.426 -8.875 1.00 0.00 83 ARG A CA 20
ATOM 30540 C C . ARG A 1 83 ? 13.292 13.020 -9.250 1.00 0.00 83 ARG A C 20
ATOM 30541 O O . ARG A 1 83 ? 14.166 13.173 -8.398 1.00 0.00 83 ARG A O 20
ATOM 30562 N N . LEU A 1 84 ? 13.456 13.334 -10.523 1.00 0.00 84 LEU A N 20
ATOM 30563 C CA . LEU A 1 84 ? 14.703 13.899 -11.004 1.00 0.00 84 LEU A CA 20
ATOM 30564 C C . LEU A 1 84 ? 14.504 15.348 -11.421 1.00 0.00 84 LEU A C 20
ATOM 30565 O O . LEU A 1 84 ? 14.777 16.262 -10.642 1.00 0.00 84 LEU A O 20
ATOM 30581 N N . GLU A 1 85 ? 13.993 15.538 -12.639 1.00 0.00 85 GLU A N 20
ATOM 30582 C CA . GLU A 1 85 ? 13.831 16.857 -13.244 1.00 0.00 85 GLU A CA 20
ATOM 30583 C C . GLU A 1 85 ? 15.195 17.512 -13.486 1.00 0.00 85 GLU A C 20
ATOM 30584 O O . GLU A 1 85 ? 16.137 17.330 -12.712 1.00 0.00 85 GLU A O 20
ATOM 30596 N N . LYS A 1 86 ? 15.308 18.255 -14.575 1.00 0.00 86 LYS A N 20
ATOM 30597 C CA . LYS A 1 86 ? 16.566 18.909 -14.911 1.00 0.00 86 LYS A CA 20
ATOM 30598 C C . LYS A 1 86 ? 16.836 20.039 -13.929 1.00 0.00 86 LYS A C 20
ATOM 30599 O O . LYS A 1 86 ? 15.954 20.858 -13.658 1.00 0.00 86 LYS A O 20
ATOM 30618 N N . LEU A 1 87 ? 18.050 20.081 -13.398 1.00 0.00 87 LEU A N 20
ATOM 30619 C CA . LEU A 1 87 ? 18.402 21.060 -12.378 1.00 0.00 87 LEU A CA 20
ATOM 30620 C C . LEU A 1 87 ? 18.732 22.404 -13.013 1.00 0.00 87 LEU A C 20
ATOM 30621 O O . LEU A 1 87 ? 19.868 22.881 -12.950 1.00 0.00 87 LEU A O 20
ATOM 30637 N N . GLU A 1 88 ? 17.728 22.986 -13.642 1.00 0.00 88 GLU A N 20
ATOM 30638 C CA . GLU A 1 88 ? 17.836 24.301 -14.240 1.00 0.00 88 GLU A CA 20
ATOM 30639 C C . GLU A 1 88 ? 16.577 25.078 -13.868 1.00 0.00 88 GLU A C 20
ATOM 30640 O O . GLU A 1 88 ? 16.160 25.049 -12.711 1.00 0.00 88 GLU A O 20
ATOM 30652 N N . HIS A 1 89 ? 15.961 25.744 -14.842 1.00 0.00 89 HIS A N 20
ATOM 30653 C CA . HIS A 1 89 ? 14.783 26.567 -14.597 1.00 0.00 89 HIS A CA 20
ATOM 30654 C C . HIS A 1 89 ? 15.103 27.657 -13.582 1.00 0.00 89 HIS A C 20
ATOM 30655 O O . HIS A 1 89 ? 14.219 28.139 -12.876 1.00 0.00 89 HIS A O 20
ATOM 30670 N N . HIS A 1 90 ? 16.377 28.054 -13.529 1.00 0.00 90 HIS A N 20
ATOM 30671 C CA . HIS A 1 90 ? 16.812 29.091 -12.602 1.00 0.00 90 HIS A CA 20
ATOM 30672 C C . HIS A 1 90 ? 16.156 30.403 -12.997 1.00 0.00 90 HIS A C 20
ATOM 30673 O O . HIS A 1 90 ? 15.775 31.207 -12.145 1.00 0.00 90 HIS A O 20
ATOM 30688 N N . HIS A 1 91 ? 16.028 30.609 -14.301 1.00 0.00 91 HIS A N 20
ATOM 30689 C CA . HIS A 1 91 ? 15.158 31.651 -14.808 1.00 0.00 91 HIS A CA 20
ATOM 30690 C C . HIS A 1 91 ? 13.740 31.092 -14.846 1.00 0.00 91 HIS A C 20
ATOM 30691 O O . HIS A 1 91 ? 13.338 30.415 -15.791 1.00 0.00 91 HIS A O 20
ATOM 30706 N N . HIS A 1 92 ? 13.008 31.333 -13.772 1.00 0.00 92 HIS A N 20
ATOM 30707 C CA . HIS A 1 92 ? 11.717 30.695 -13.570 1.00 0.00 92 HIS A CA 20
ATOM 30708 C C . HIS A 1 92 ? 10.674 31.235 -14.533 1.00 0.00 92 HIS A C 20
ATOM 30709 O O . HIS A 1 92 ? 10.460 32.448 -14.614 1.00 0.00 92 HIS A O 20
ATOM 30724 N N . HIS A 1 93 ? 10.052 30.312 -15.267 1.00 0.00 93 HIS A N 20
ATOM 30725 C CA . HIS A 1 93 ? 9.026 30.622 -16.265 1.00 0.00 93 HIS A CA 20
ATOM 30726 C C . HIS A 1 93 ? 9.659 31.242 -17.506 1.00 0.00 93 HIS A C 20
ATOM 30727 O O . HIS A 1 93 ? 9.595 30.675 -18.596 1.00 0.00 93 HIS A O 20
ATOM 30742 N N . HIS A 1 94 ? 10.275 32.400 -17.332 1.00 0.00 94 HIS A N 20
ATOM 30743 C CA . HIS A 1 94 ? 10.942 33.092 -18.420 1.00 0.00 94 HIS A CA 20
ATOM 30744 C C . HIS A 1 94 ? 11.977 34.055 -17.848 1.00 0.00 94 HIS A C 20
ATOM 30745 O O . HIS A 1 94 ? 11.643 35.242 -17.642 1.00 0.00 94 HIS A O 20
#